Protein 7P0H (pdb70)

InterPro domains:
  IPR000836 Phosphoribosyltransferase domain [cd06223] (155-186)
  IPR029057 Phosphoribosyltransferase-like [G3DSA:3.40.50.2020] (60-191)
  IPR029057 Phosphoribosyltransferase-like [SSF53271] (153-187)

Nearest PDB structures (foldseek):
  7p0h-assembly2_B  TM=1.000E+00  e=5.599E-59  synthetic construct
  7q1f-assembly2_T  TM=9.141E-01  e=4.609E-20  synthetic construct
  4xl5-assembly1_C  TM=8.779E-01  e=4.689E-18  synthetic construct
  3ltj-assembly1_A  TM=9.266E-01  e=3.821E-16  synthetic construct
  4zv6-assembly1_A  TM=6.129E-01  e=1.702E-17  synthetic construct

Radius of gyration: 43.61 Å; Cα contacts (8 Å, |Δi|>4): 3146; chains: 4; bounding box: 91×97×123 Å

Solvent-accessible surface area: 70831 Å² total

Sequence (1636 aa):
EKVEYIKNLQDDSLTVRINAANALGKIGDERAVEPLIKALKDEDALVRLSAAWALGKIGDERAVEPLIKALKDEDSDVRYRAATALGQIGDERAVEPLIKALKDEDERVRQSAAGALGQIGDERAVEPLIKALKDEDWRVRQEAAFALGQIGDERAVEPLIKALKDEDSAVRWAAALALGKIGGERVRAAEKLAETGTGFARKVAVNYLETHGGSAGSPMRCLTCLKLSFKPLCPNCLNDLPLSLKVRVLEGVSVYSFYAYSEIEELIKSKYALIGSRILPLLSQKAGAEFVKILQEQGLNIPLYGIAIDDKIKSFYSHSAALLKGFCQGNLKPTYGRLRANNAVSYAGKSLEFRANNPRNFTFKGDESLDYFLLDDIITTGTTLKEALKYLKTLNIKVHFAIALCSADEKVEYIKNLQDDSLTVRINAANALGKIGDERAVEPLIKALKDEDALVRLSAAWALGKIGDERAVEPLIKALKDEDSDVRYRAATALGQIGDERAVEPLIKALKDEDERVRQSAAGALGQIGDERAVEPLIKALKDEDWRVRQEAAFALGQIGDERAVEPLIKALKDEDSAVRWAAALALGKIGGERVRAAEKLAETGTGFARKVAVNYLETHGGSAGSPMRCLTCLKLSFKPLCPNCLNDLPLSLKVRVLEGVSVYSFYAYSEIEELIKSKYALIGSRILPLLSQKAGAEFVKILQEQGLNIPLYGIAIDDKIKSFYSHSAALLKGFCQGNLKPTYGRLRANNAVSYAGKSLEFRANNPRNFTFKGDESLDYFLLDDIITTGTTLKEALKYLKTLNIKVHFAIALCSADEKVEYIKNLQDDSLTVRINAANALGKIGDERAVEPLIKALKDEDALVRLSAAWALGKIGDERAVEPLIKALKDEDSDVRYRAATALGQIGDERAVEPLIKALKDEDERVRQSAAGALGQIGDERAVEPLIKALKDEDWRVRQEAAFALGQIGDERAVEPLIKALKDEDSAVRWAAALALGKIGGERVRAAEKLAETGTGFARKVAVNYLETHGGSAGSPMRCLTCLKLSFKPLCPNCLNDLPLSLKVRVLEGVSVYSFYAYSEIEELIKSKYALIGSRILPLLSQKAGAEFVKILQEQGLNIPLYGIAIDDKIKSFYSHSAALLKGFCQGNLKPTYGRLRANNAVSYAGKSLEFRANNPRNFTFKGDESLDYFLLDDIITTGTTLKEALKYLKTLNIKVHFAIALCSADEKVEYIKNLQDDSLTVRINAANALGKIGDERAVEPLIKALKDEDALVRLSAAWALGKIGDERAVEPLIKALKDEDSDVRYRAATALGQIGDERAVEPLIKALKDEDERVRQSAAGALGQIGDERAVEPLIKALKDEDWRVRQEAAFALGQIGDERAVEPLIKALKDEDSAVRWAAALALGKIGGERVRAAEKLAETGTGFARKVAVNYLETHGGSAGSPMRCLTCLKLSFKPLCPNCLNDLPLSLKVRVLEGVSVYSFYAYSEIEELIKSKYALIGSRILPLLSQKAGAEFVKILQEQGLNIPLYGIAIDDKIKSFYSHSAALLKGFCQGNLKPTYGRLRANNAVSYAGKSLEFRANNPRNFTFKGDESLDYFLLDDIITTGTTLKEALKYLKTLNIKVHFAIALCSAD

Organism: Helicobacter pylori (strain ATCC 700392 / 26695) (NCBI:txid85962)

Foldseek 3Di:
DVLVLLVQCPDPDPVSNLVSLQVCLVVPDPVSQVSLLVQCPDPDVSSNLSSLQSLLSNLDPVSLVSLLVQCPDPDPSSVLSSLLSLLSNLDPVCQVSLLVQCPDPDPSSNLSSLLSLLSNLDPVCQVSLLVQCPDPDLSSVLSSLLSLLSNLDCVCQVSLLVQCPPPDPSNVLSSLNSLLSNDDDSNLVNVCCCVPNDDNSNVSNVQSCQQPNPDDPDQCAACPRRGRDVQVHDPVRLVPQQFDWDWDAFPNFIEIETHACVRCVVLLVCCQPPSSVRVLLSLLLVVLVVVVVVCVVVVVQAQEEEDEEFDDPSHPDRSRQSNQVSNDDRSYHYDPDFKYFPDDDDCVPHDPVVLLVDARHMDGDDDQPGAYEYEAAEDAPCSNVSRVVVVNVVVVHHYNHYYHHYYHD/DVLVLLVQCPDPDPVSNLVSLQVCLVVPDPVSQVSLLVQCPDPDVSSNLSSLQSLLSNLDPVSLVSLLVQCPDPDPSSVLSSLLSLLSNLDPVCQVSLLVQCPDPDPSSNLSSLLSLLSNLDPVCQVSLLVQCPDPDLSSVLSSLLSLLSNLDCVCQVSLLVQCPPPDPSNVLSSLNSLLSNDDDSNLVNVCCCVPNDDNSNVSNVQSCQQPNPDDPDQQAACPRRGRDVQVHDPVRLVPQQFDWDWDAFPNFIEIETHACVRCVVLLVCCQPPSSVRVLLSLLLVVLVVVVVVCVVVVVQAQEEEDEEFDDPSHPDRSRQSNQVSNDDRSYHYDPDQKYFPDDDDCVPHDPVVLLVDAGHMDGDDDQPGAYEYEAAEDAPCSNVNRVVVVNVVVVHHYNHYYHHYYHD/DVLVLLVQCPDPDPVSNLVSLQVCLVVPDPVSQVSLLVQCPDPDVSSNLSSLQSLLSNLDPVCLVSLLVQCPDPDPSSVLSSLLSLLSNLDPVCQVSLLVQCPDPDPSSNLSSLLSLLSNLDPVCQVSLLVQCPDPDLSSVLSSLLSLLSNLDCVCQVSLLVQCPPPDPSNVLSSLNSLLSNDDDSNLVNVCCCVPNDDNSNVSNVQSCQQPNPDDPDQQAACPRRGRDVQVHDPVRLVPQQFDWDWDAFPNFIEIETHACVRCVVLLVCCQPPSSVRVLLSLLLVVLVVVVVVCVVVVVQAQEEEDEEFDDPSHPDRSRQSNQVSNDDRSYYYDPDQKYFPDDDDCVPHDPVVLLVDAGHMDGDDDQPGAYEYEAAEDAPCSNVSVVCVVNVVVVHHHNHYYHHYYHD/DVLVLLVQCPDPDPVSNLVSLQVCLVVPDPVSQVSLLVQCPDPDVSSNLSSLQSLLSNLDPVCLVSLLVQCPDPDPSSVLSSLLSLLSNLDPVCQVSLLVQCPDPDPSSNLSSLLSLLSNLDPVCQVSLLVQCPDPDLSSVLSSLLSLLSNLDCVCQVSLLVQCPPPDPSNVLSSLNSLLSNDDDSNLVNVCCCVPNDDNSNVSNVQSCQQPNPDDPDQQAACPRRGRDVQVHDPVRLVPQQFDWDWDAFPNFIEIETHACVRCVVLLVCCQPPSSVRVLLSLLLVVLVVVVVVCVVVVVQAQEEEDEEFDDPSHPDRSRQSNQVSNDDRSYYYDPDFKYFPDDDDCVPHDPVVLLVDARHMDGDDDQPGAYEYEAAEDAPCSNVSRVVVVNVVVVHHYNHYYHHYYHD

Structure (mmCIF, N/CA/C/O backbone):
data_7P0H
#
_entry.id   7P0H
#
_cell.length_a   57.880
_cell.length_b   87.980
_cell.length_c   122.790
_cell.angle_alpha   80.230
_cell.angle_beta   76.440
_cell.angle_gamma   76.390
#
_symmetry.space_group_name_H-M   'P 1'
#
loop_
_entity.id
_entity.type
_entity.pdbx_description
1 polymer 'Helicobacter pylori ComF fused to an artificial alphaREP crystallization helper (named B2)'
2 non-polymer 'ZINC ION'
3 non-polymer 1-O-pyrophosphono-5-O-phosphono-alpha-D-ribofuranose
4 non-polymer 'MAGNESIUM ION'
5 non-polymer GLYCEROL
6 water water
#
loop_
_atom_site.group_PDB
_atom_site.id
_atom_site.type_symbol
_atom_site.label_atom_id
_atom_site.label_alt_id
_atom_site.label_comp_id
_atom_site.label_asym_id
_atom_site.label_entity_id
_atom_site.label_seq_id
_atom_site.pdbx_PDB_ins_code
_atom_site.Cartn_x
_atom_site.Cartn_y
_atom_site.Cartn_z
_atom_site.occupancy
_atom_site.B_iso_or_equiv
_atom_site.auth_seq_id
_atom_site.auth_comp_id
_atom_site.auth_asym_id
_atom_site.auth_atom_id
_atom_site.pdbx_PDB_model_num
ATOM 1 N N . GLU A 1 16 ? -25.461 56.380 -43.712 1.00 85.17 16 GLU A N 1
ATOM 2 C CA . GLU A 1 16 ? -24.654 55.278 -43.174 1.00 85.61 16 GLU A CA 1
ATOM 3 C C . GLU A 1 16 ? -25.505 54.054 -42.769 1.00 85.72 16 GLU A C 1
ATOM 4 O O . GLU A 1 16 ? -26.708 54.190 -42.510 1.00 86.02 16 GLU A O 1
ATOM 10 N N . LYS A 1 17 ? -24.875 52.856 -42.740 1.00 85.06 17 LYS A N 1
ATOM 11 C CA . LYS A 1 17 ? -25.546 51.588 -42.455 1.00 84.56 17 LYS A CA 1
ATOM 12 C C . LYS A 1 17 ? -25.233 51.027 -41.072 1.00 83.61 17 LYS A C 1
ATOM 13 O O . LYS A 1 17 ? -25.358 49.819 -40.880 1.00 83.81 17 LYS A O 1
ATOM 19 N N . VAL A 1 18 ? -24.864 51.884 -40.106 1.00 82.43 18 VAL A N 1
ATOM 20 C CA . VAL A 1 18 ? -24.537 51.476 -38.734 1.00 81.77 18 VAL A CA 1
ATOM 21 C C . VAL A 1 18 ? -25.584 50.534 -38.111 1.00 80.79 18 VAL A C 1
ATOM 22 O O . VAL A 1 18 ? -25.227 49.479 -37.592 1.00 80.65 18 VAL A O 1
ATOM 26 N N . GLU A 1 19 ? -26.874 50.892 -38.206 1.00 80.07 19 GLU A N 1
ATOM 27 C CA . GLU A 1 19 ? -27.956 50.075 -37.644 1.00 79.68 19 GLU A CA 1
ATOM 28 C C . GLU A 1 19 ? -28.163 48.742 -38.361 1.00 79.42 19 GLU A C 1
ATOM 29 O O . GLU A 1 19 ? -28.663 47.796 -37.757 1.00 79.32 19 GLU A O 1
ATOM 43 N N . TYR A 1 21 ? -25.564 46.920 -39.662 1.00 78.40 21 TYR A N 1
ATOM 44 C CA . TYR A 1 21 ? -24.472 46.110 -39.138 1.00 78.02 21 TYR A CA 1
ATOM 45 C C . TYR A 1 21 ? -24.740 45.669 -37.710 1.00 78.27 21 TYR A C 1
ATOM 46 O O . TYR A 1 21 ? -24.367 44.560 -37.350 1.00 78.14 21 TYR A O 1
ATOM 55 N N . ILE A 1 22 ? -25.426 46.504 -36.909 1.00 78.68 22 ILE A N 1
ATOM 56 C CA . ILE A 1 22 ? -25.801 46.165 -35.532 1.00 79.69 22 ILE A CA 1
ATOM 57 C C . ILE A 1 22 ? -26.726 44.926 -35.518 1.00 81.19 22 ILE A C 1
ATOM 58 O O . ILE A 1 22 ? -26.578 44.059 -34.659 1.00 81.20 22 ILE A O 1
ATOM 63 N N . LYS A 1 23 ? -27.630 44.818 -36.508 1.00 82.38 23 LYS A N 1
ATOM 64 C CA . LYS A 1 23 ? -28.530 43.674 -36.647 1.00 83.95 23 LYS A CA 1
ATOM 65 C C . LYS A 1 23 ? -27.764 42.439 -37.142 1.00 85.42 23 LYS A C 1
ATOM 66 O O . LYS A 1 23 ? -28.012 41.333 -36.666 1.00 85.48 23 LYS A O 1
ATOM 72 N N . ASN A 1 24 ? -26.814 42.636 -38.075 1.00 86.40 24 ASN A N 1
ATOM 73 C CA . ASN A 1 24 ? -25.972 41.566 -38.621 1.00 87.88 24 ASN A CA 1
ATOM 74 C C . ASN A 1 24 ? -25.077 40.892 -37.569 1.00 89.36 24 ASN A C 1
ATOM 75 O O . ASN A 1 24 ? -24.536 39.822 -37.838 1.00 89.55 24 ASN A O 1
ATOM 80 N N . LEU A 1 25 ? -24.905 41.514 -36.388 1.00 90.29 25 LEU A N 1
ATOM 81 C CA . LEU A 1 25 ? -24.111 40.937 -35.303 1.00 91.77 25 LEU A CA 1
ATOM 82 C C . LEU A 1 25 ? -24.790 39.693 -34.701 1.00 93.72 25 LEU A C 1
ATOM 83 O O . LEU A 1 25 ? -24.104 38.830 -34.156 1.00 93.89 25 LEU A O 1
ATOM 88 N N . GLN A 1 26 ? -26.132 39.604 -34.793 1.00 95.03 26 GLN A N 1
ATOM 89 C CA . GLN A 1 26 ? -26.888 38.456 -34.286 1.00 96.68 26 GLN A CA 1
ATOM 90 C C . GLN A 1 26 ? -27.302 37.476 -35.402 1.00 97.96 26 GLN A C 1
ATOM 91 O O . GLN A 1 26 ? -28.219 36.677 -35.202 1.00 98.16 26 GLN A O 1
ATOM 97 N N . ASP A 1 27 ? -26.631 37.525 -36.564 1.00 98.64 27 ASP A N 1
ATOM 98 C CA . ASP A 1 27 ? -26.950 36.630 -37.671 1.00 99.79 27 ASP A CA 1
ATOM 99 C C . ASP A 1 27 ? -26.429 35.203 -37.420 1.00 100.52 27 ASP A C 1
ATOM 100 O O . ASP A 1 27 ? -25.559 34.991 -36.575 1.00 100.86 27 ASP A O 1
ATOM 105 N N . ASP A 1 28 ? -26.976 34.221 -38.138 1.00 100.53 28 ASP A N 1
ATOM 106 C CA . ASP A 1 28 ? -26.556 32.827 -37.990 1.00 100.93 28 ASP A CA 1
ATOM 107 C C . ASP A 1 28 ? -25.230 32.555 -38.726 1.00 100.53 28 ASP A C 1
ATOM 108 O O . ASP A 1 28 ? -24.465 31.684 -38.310 1.00 100.61 28 ASP A O 1
ATOM 113 N N . SER A 1 29 ? -24.966 33.295 -39.819 1.00 99.87 29 SER A N 1
ATOM 114 C CA . SER A 1 29 ? -23.754 33.137 -40.615 1.00 99.62 29 SER A CA 1
ATOM 115 C C . SER A 1 29 ? -22.558 33.735 -39.890 1.00 99.15 29 SER A C 1
ATOM 116 O O . SER A 1 29 ? -22.627 34.865 -39.412 1.00 99.44 29 SER A O 1
ATOM 119 N N . LEU A 1 30 ? -21.468 32.969 -39.790 1.00 98.16 30 LEU A N 1
ATOM 120 C CA . LEU A 1 30 ? -20.257 33.414 -39.114 1.00 97.50 30 LEU A CA 1
ATOM 121 C C . LEU A 1 30 ? -19.594 34.550 -39.881 1.00 96.38 30 LEU A C 1
ATOM 122 O O . LEU A 1 30 ? -19.194 35.538 -39.272 1.00 96.61 30 LEU A O 1
ATOM 127 N N . THR A 1 31 ? -19.485 34.422 -41.215 1.00 95.07 31 THR A N 1
ATOM 128 C CA . THR A 1 31 ? -18.844 35.442 -42.046 1.00 94.27 31 THR A CA 1
ATOM 129 C C . THR A 1 31 ? -19.613 36.781 -42.016 1.00 93.23 31 THR A C 1
ATOM 130 O O . THR A 1 31 ? -18.999 37.836 -42.167 1.00 93.21 31 THR A O 1
ATOM 134 N N . VAL A 1 32 ? -20.934 36.745 -41.768 1.00 92.19 32 VAL A N 1
ATOM 135 C CA . VAL A 1 32 ? -21.737 37.964 -41.676 1.00 91.46 32 VAL A CA 1
ATOM 136 C C . VAL A 1 32 ? -21.521 38.647 -40.320 1.00 90.17 32 VAL A C 1
ATOM 137 O O . VAL A 1 32 ? -21.424 39.872 -40.264 1.00 90.27 32 VAL A O 1
ATOM 141 N N . ARG A 1 33 ? -21.404 37.856 -39.239 1.00 88.78 33 ARG A N 1
ATOM 142 C CA . ARG A 1 33 ? -21.164 38.375 -37.892 1.00 87.98 33 ARG A CA 1
ATOM 143 C C . ARG A 1 33 ? -19.798 39.060 -37.789 1.00 87.00 33 ARG A C 1
ATOM 144 O O . ARG A 1 33 ? -19.681 40.100 -37.140 1.00 87.24 33 ARG A O 1
ATOM 152 N N . ILE A 1 34 ? -18.766 38.465 -38.421 1.00 85.59 34 ILE A N 1
ATOM 153 C CA . ILE A 1 34 ? -17.396 38.979 -38.437 1.00 84.42 34 ILE A CA 1
ATOM 154 C C . ILE A 1 34 ? -17.306 40.288 -39.226 1.00 83.63 34 ILE A C 1
ATOM 155 O O . ILE A 1 34 ? -16.757 41.264 -38.725 1.00 84.00 34 ILE A O 1
ATOM 160 N N . ASN A 1 35 ? -17.873 40.325 -40.434 1.00 82.48 35 ASN A N 1
ATOM 161 C CA . ASN A 1 35 ? -17.861 41.531 -41.260 1.00 81.90 35 ASN A CA 1
ATOM 162 C C . ASN A 1 35 ? -18.606 42.694 -40.602 1.00 80.57 35 ASN A C 1
ATOM 163 O O . ASN A 1 35 ? -18.229 43.846 -40.798 1.00 80.44 35 ASN A O 1
ATOM 168 N N . ALA A 1 36 ? -19.650 42.393 -39.816 1.00 79.32 36 ALA A N 1
ATOM 169 C CA . ALA A 1 36 ? -20.433 43.402 -39.114 1.00 78.28 36 ALA A CA 1
ATOM 170 C C . ALA A 1 36 ? -19.615 44.036 -37.996 1.00 77.16 36 ALA A C 1
ATOM 171 O O . ALA A 1 36 ? -19.713 45.239 -37.774 1.00 77.08 36 ALA A O 1
ATOM 173 N N . ALA A 1 37 ? -18.806 43.233 -37.292 1.00 76.15 37 ALA A N 1
ATOM 174 C CA . ALA A 1 37 ? -17.955 43.724 -36.209 1.00 75.39 37 ALA A CA 1
ATOM 175 C C . ALA A 1 37 ? -16.816 44.568 -36.771 1.00 74.59 37 ALA A C 1
ATOM 176 O O . ALA A 1 37 ? -16.492 45.602 -36.202 1.00 74.67 37 ALA A O 1
ATOM 178 N N . ASN A 1 38 ? -16.229 44.145 -37.902 1.00 73.79 38 ASN A N 1
ATOM 179 C CA . ASN A 1 38 ? -15.147 44.884 -38.553 1.00 73.51 38 ASN A CA 1
ATOM 180 C C . ASN A 1 38 ? -15.654 46.188 -39.145 1.00 72.40 38 ASN A C 1
ATOM 181 O O . ASN A 1 38 ? -14.955 47.192 -39.083 1.00 72.08 38 ASN A O 1
ATOM 186 N N . ALA A 1 39 ? -16.871 46.183 -39.710 1.00 71.82 39 ALA A N 1
ATOM 187 C CA . ALA A 1 39 ? -17.452 47.394 -40.280 1.00 71.66 39 ALA A CA 1
ATOM 188 C C . ALA A 1 39 ? -17.727 48.393 -39.166 1.00 71.71 39 ALA A C 1
ATOM 189 O O . ALA A 1 39 ? -17.370 49.556 -39.303 1.00 72.19 39 ALA A O 1
ATOM 191 N N . LEU A 1 40 ? -18.276 47.928 -38.029 1.00 71.08 40 LEU A N 1
ATOM 192 C CA . LEU A 1 40 ? -18.536 48.796 -36.880 1.00 71.01 40 LEU A CA 1
ATOM 193 C C . LEU A 1 40 ? -17.255 49.316 -36.181 1.00 71.44 40 LEU A C 1
ATOM 194 O O . LEU A 1 40 ? -17.342 50.164 -35.302 1.00 72.02 40 LEU A O 1
ATOM 199 N N . GLY A 1 41 ? -16.092 48.811 -36.568 1.00 71.00 41 GLY A N 1
ATOM 200 C CA . GLY A 1 41 ? -14.818 49.301 -36.071 1.00 71.22 41 GLY A CA 1
ATOM 201 C C . GLY A 1 41 ? -14.353 50.504 -36.873 1.00 71.45 41 GLY A C 1
ATOM 202 O O . GLY A 1 41 ? -13.691 51.390 -36.334 1.00 71.67 41 GLY A O 1
ATOM 203 N N . LYS A 1 42 ? -14.714 50.565 -38.169 1.00 71.29 42 LYS A N 1
ATOM 204 C CA . LYS A 1 42 ? -14.369 51.683 -39.035 1.00 71.87 42 LYS A CA 1
ATOM 205 C C . LYS A 1 42 ? -15.415 52.808 -38.924 1.00 72.59 42 LYS A C 1
ATOM 206 O O . LYS A 1 42 ? -15.056 53.960 -38.692 1.00 72.83 42 LYS A O 1
ATOM 212 N N . ILE A 1 43 ? -16.708 52.476 -39.082 1.00 72.81 43 ILE A N 1
ATOM 213 C CA . ILE A 1 43 ? -17.802 53.450 -39.009 1.00 73.45 43 ILE A CA 1
ATOM 214 C C . ILE A 1 43 ? -18.464 53.455 -37.624 1.00 74.59 43 ILE A C 1
ATOM 215 O O . ILE A 1 43 ? -19.670 53.683 -37.507 1.00 74.73 43 ILE A O 1
ATOM 220 N N . GLY A 1 44 ? -17.641 53.255 -36.595 1.00 75.12 44 GLY A N 1
ATOM 221 C CA . GLY A 1 44 ? -18.024 53.147 -35.194 1.00 75.64 44 GLY A CA 1
ATOM 222 C C . GLY A 1 44 ? -18.826 54.257 -34.561 1.00 75.93 44 GLY A C 1
ATOM 223 O O . GLY A 1 44 ? -18.366 55.393 -34.441 1.00 76.36 44 GLY A O 1
ATOM 224 N N . ASP A 1 45 ? -20.007 53.899 -34.084 1.00 75.46 45 ASP A N 1
ATOM 225 C CA . ASP A 1 45 ? -20.905 54.806 -33.392 1.00 75.67 45 ASP A CA 1
ATOM 226 C C . ASP A 1 45 ? -21.116 54.283 -31.966 1.00 75.49 45 ASP A C 1
ATOM 227 O O . ASP A 1 45 ? -20.993 53.081 -31.732 1.00 75.37 45 ASP A O 1
ATOM 232 N N . GLU A 1 46 ? -21.481 55.164 -31.020 1.00 75.37 46 GLU A N 1
ATOM 233 C CA . GLU A 1 46 ? -21.784 54.738 -29.642 1.00 75.60 46 GLU A CA 1
ATOM 234 C C . GLU A 1 46 ? -22.977 53.757 -29.574 1.00 75.53 46 GLU A C 1
ATOM 235 O O . GLU A 1 46 ? -23.112 53.015 -28.597 1.00 75.96 46 GLU A O 1
ATOM 241 N N . ARG A 1 47 ? -23.826 53.744 -30.620 1.00 74.90 47 ARG A N 1
ATOM 242 C CA . ARG A 1 47 ? -24.963 52.834 -30.749 1.00 74.84 47 ARG A CA 1
ATOM 243 C C . ARG A 1 47 ? -24.502 51.379 -30.900 1.00 74.08 47 ARG A C 1
ATOM 244 O O . ARG A 1 47 ? -25.256 50.471 -30.556 1.00 74.16 47 ARG A O 1
ATOM 252 N N . ALA A 1 48 ? -23.284 51.162 -31.445 1.00 73.08 48 ALA A N 1
ATOM 253 C CA . ALA A 1 48 ? -22.706 49.841 -31.652 1.00 72.45 48 ALA A CA 1
ATOM 254 C C . ALA A 1 48 ? -21.963 49.300 -30.426 1.00 71.89 48 ALA A C 1
ATOM 255 O O . ALA A 1 48 ? -21.631 48.121 -30.414 1.00 72.16 48 ALA A O 1
ATOM 257 N N . VAL A 1 49 ? -21.714 50.127 -29.397 1.00 71.10 49 VAL A N 1
ATOM 258 C CA . VAL A 1 49 ? -20.997 49.697 -28.196 1.00 70.90 49 VAL A CA 1
ATOM 259 C C . VAL A 1 49 ? -21.703 48.545 -27.456 1.00 70.75 49 VAL A C 1
ATOM 260 O O . VAL A 1 49 ? -21.087 47.491 -27.291 1.00 70.75 49 VAL A O 1
ATOM 264 N N . GLU A 1 50 ? -22.981 48.717 -27.043 1.00 70.44 50 GLU A N 1
ATOM 265 C CA . GLU A 1 50 ? -23.706 47.643 -26.347 1.00 70.71 50 GLU A CA 1
ATOM 266 C C . GLU A 1 50 ? -23.828 46.348 -27.179 1.00 70.61 50 GLU A C 1
ATOM 267 O O . GLU A 1 50 ? -23.457 45.296 -26.658 1.00 71.02 50 GLU A O 1
ATOM 273 N N . PRO A 1 51 ? -24.233 46.383 -28.469 1.00 69.93 51 PRO A N 1
ATOM 274 C CA . PRO A 1 51 ? -24.228 45.145 -29.269 1.00 69.64 51 PRO A CA 1
ATOM 275 C C . PRO A 1 51 ? -22.841 44.496 -29.373 1.00 69.51 51 PRO A C 1
ATOM 276 O O . PRO A 1 51 ? -22.755 43.268 -29.384 1.00 69.92 51 PRO A O 1
ATOM 280 N N . LEU A 1 52 ? -21.757 45.302 -29.452 1.00 68.59 52 LEU A N 1
ATOM 281 C CA . LEU A 1 52 ? -20.400 44.748 -29.541 1.00 68.33 52 LEU A CA 1
ATOM 282 C C . LEU A 1 52 ? -19.932 44.133 -28.220 1.00 68.87 52 LEU A C 1
ATOM 283 O O . LEU A 1 52 ? -19.147 43.185 -28.239 1.00 69.07 52 LEU A O 1
ATOM 288 N N . ILE A 1 53 ? -20.440 44.636 -27.079 1.00 68.98 53 ILE A N 1
ATOM 289 C CA . ILE A 1 53 ? -20.140 44.079 -25.756 1.00 69.50 53 ILE A CA 1
ATOM 290 C C . ILE A 1 53 ? -20.720 42.653 -25.653 1.00 70.72 53 ILE A C 1
ATOM 291 O O . ILE A 1 53 ? -20.085 41.765 -25.085 1.00 70.77 53 ILE A O 1
ATOM 296 N N . LYS A 1 54 ? -21.905 42.426 -26.251 1.00 71.68 54 LYS A N 1
ATOM 297 C CA . LYS A 1 54 ? -22.548 41.117 -26.299 1.00 72.91 54 LYS A CA 1
ATOM 298 C C . LYS A 1 54 ? -21.748 40.184 -27.219 1.00 74.04 54 LYS A C 1
ATOM 299 O O . LYS A 1 54 ? -21.518 39.024 -26.871 1.00 74.22 54 LYS A O 1
ATOM 305 N N . ALA A 1 55 ? -21.275 40.712 -28.366 1.00 74.68 55 ALA A N 1
ATOM 306 C CA . ALA A 1 55 ? -20.453 39.984 -29.340 1.00 75.77 55 ALA A CA 1
ATOM 307 C C . ALA A 1 55 ? -19.110 39.496 -28.760 1.00 77.11 55 ALA A C 1
ATOM 308 O O . ALA A 1 55 ? -18.487 38.608 -29.341 1.00 77.26 55 ALA A O 1
ATOM 310 N N . LEU A 1 56 ? -18.673 40.060 -27.617 1.00 77.89 56 LEU A N 1
ATOM 311 C CA . LEU A 1 56 ? -17.470 39.604 -26.911 1.00 79.41 56 LEU A CA 1
ATOM 312 C C . LEU A 1 56 ? -17.685 38.218 -26.259 1.00 81.17 56 LEU A C 1
ATOM 313 O O . LEU A 1 56 ? -16.708 37.565 -25.889 1.00 81.34 56 LEU A O 1
ATOM 318 N N . LYS A 1 57 ? -18.958 37.808 -26.053 1.00 82.13 57 LYS A N 1
ATOM 319 C CA . LYS A 1 57 ? -19.312 36.526 -25.450 1.00 83.42 57 LYS A CA 1
ATOM 320 C C . LYS A 1 57 ? -19.738 35.500 -26.508 1.00 84.67 57 LYS A C 1
ATOM 321 O O . LYS A 1 57 ? -20.491 34.583 -26.195 1.00 84.96 57 LYS A O 1
ATOM 327 N N . ASP A 1 58 ? -19.264 35.645 -27.749 1.00 85.44 58 ASP A N 1
ATOM 328 C CA . ASP A 1 58 ? -19.617 34.736 -28.832 1.00 86.62 58 ASP A CA 1
ATOM 329 C C . ASP A 1 58 ? -18.918 33.376 -28.701 1.00 87.86 58 ASP A C 1
ATOM 330 O O . ASP A 1 58 ? -17.896 33.257 -28.028 1.00 88.02 58 ASP A O 1
ATOM 335 N N . GLU A 1 59 ? -19.494 32.350 -29.332 1.00 88.61 59 GLU A N 1
ATOM 336 C CA . GLU A 1 59 ? -18.975 30.988 -29.347 1.00 89.73 59 GLU A CA 1
ATOM 337 C C . GLU A 1 59 ? -17.639 30.940 -30.110 1.00 89.85 59 GLU A C 1
ATOM 338 O O . GLU A 1 59 ? -16.698 30.269 -29.678 1.00 90.02 59 GLU A O 1
ATOM 344 N N . ASP A 1 60 ? -17.559 31.670 -31.236 1.00 89.49 60 ASP A N 1
ATOM 345 C CA . ASP A 1 60 ? -16.362 31.701 -32.069 1.00 89.72 60 ASP A CA 1
ATOM 346 C C . ASP A 1 60 ? -15.411 32.807 -31.647 1.00 89.28 60 ASP A C 1
ATOM 347 O O . ASP A 1 60 ? -15.841 33.932 -31.389 1.00 89.68 60 ASP A O 1
ATOM 352 N N . ALA A 1 61 ? -14.109 32.494 -31.609 1.00 88.25 61 ALA A N 1
ATOM 353 C CA . ALA A 1 61 ? -13.067 33.441 -31.226 1.00 87.59 61 ALA A CA 1
ATOM 354 C C . ALA A 1 61 ? -12.838 34.536 -32.268 1.00 86.61 61 ALA A C 1
ATOM 355 O O . ALA A 1 61 ? -12.411 35.628 -31.904 1.00 86.93 61 ALA A O 1
ATOM 357 N N . LEU A 1 62 ? -13.137 34.262 -33.550 1.00 85.15 62 LEU A N 1
ATOM 358 C CA . LEU A 1 62 ? -12.974 35.251 -34.615 1.00 84.20 62 LEU A CA 1
ATOM 359 C C . LEU A 1 62 ? -13.950 36.423 -34.472 1.00 82.97 62 LEU A C 1
ATOM 360 O O . LEU A 1 62 ? -13.625 37.541 -34.869 1.00 82.92 62 LEU A O 1
ATOM 365 N N . VAL A 1 63 ? -15.140 36.164 -33.903 1.00 81.71 63 VAL A N 1
ATOM 366 C CA . VAL A 1 63 ? -16.153 37.187 -33.645 1.00 80.87 63 VAL A CA 1
ATOM 367 C C . VAL A 1 63 ? -15.758 37.960 -32.386 1.00 79.79 63 VAL A C 1
ATOM 368 O O . VAL A 1 63 ? -15.828 39.187 -32.369 1.00 79.84 63 VAL A O 1
ATOM 372 N N . ARG A 1 64 ? -15.316 37.235 -31.342 1.00 78.66 64 ARG A N 1
ATOM 373 C CA . ARG A 1 64 ? -14.862 37.812 -30.079 1.00 77.84 64 ARG A CA 1
ATOM 374 C C . ARG A 1 64 ? -13.705 38.790 -30.283 1.00 76.36 64 ARG A C 1
ATOM 375 O O . ARG A 1 64 ? -13.723 39.864 -29.694 1.00 76.83 64 ARG A O 1
ATOM 383 N N . LEU A 1 65 ? -12.704 38.431 -31.108 1.00 74.55 65 LEU A N 1
ATOM 384 C CA . LEU A 1 65 ? -11.559 39.310 -31.338 1.00 73.29 65 LEU A CA 1
ATOM 385 C C . LEU A 1 65 ? -11.903 40.503 -32.217 1.00 72.40 65 LEU A C 1
ATOM 386 O O . LEU A 1 65 ? -11.311 41.564 -32.040 1.00 72.80 65 LEU A O 1
ATOM 391 N N . SER A 1 66 ? -12.852 40.346 -33.150 1.00 71.03 66 SER A N 1
ATOM 392 C CA . SER A 1 66 ? -13.264 41.445 -34.013 1.00 70.47 66 SER A CA 1
ATOM 393 C C . SER A 1 66 ? -14.089 42.461 -33.237 1.00 69.44 66 SER A C 1
ATOM 394 O O . SER A 1 66 ? -13.957 43.660 -33.469 1.00 69.32 66 SER A O 1
ATOM 397 N N . ALA A 1 67 ? -14.927 41.984 -32.301 1.00 68.72 67 ALA A N 1
ATOM 398 C CA . ALA A 1 67 ? -15.731 42.849 -31.441 1.00 68.49 67 ALA A CA 1
ATOM 399 C C . ALA A 1 67 ? -14.811 43.626 -30.500 1.00 68.18 67 ALA A C 1
ATOM 400 O O . ALA A 1 67 ? -15.034 44.811 -30.274 1.00 68.42 67 ALA A O 1
ATOM 402 N N . ALA A 1 68 ? -13.764 42.968 -29.974 1.00 67.48 68 ALA A N 1
ATOM 403 C CA . ALA A 1 68 ? -12.786 43.593 -29.097 1.00 67.29 68 ALA A CA 1
ATOM 404 C C . ALA A 1 68 ? -12.004 44.672 -29.849 1.00 66.83 68 ALA A C 1
ATOM 405 O O . ALA A 1 68 ? -11.801 45.759 -29.316 1.00 67.00 68 ALA A O 1
ATOM 407 N N . TRP A 1 69 ? -11.602 44.387 -31.093 1.00 66.12 69 TRP A N 1
ATOM 408 C CA . TRP A 1 69 ? -10.884 45.335 -31.936 1.00 66.01 69 TRP A CA 1
ATOM 409 C C . TRP A 1 69 ? -11.733 46.584 -32.186 1.00 65.63 69 TRP A C 1
ATOM 410 O O . TRP A 1 69 ? -11.232 47.702 -32.074 1.00 65.60 69 TRP A O 1
ATOM 421 N N . ALA A 1 70 ? -13.017 46.382 -32.527 1.00 65.19 70 ALA A N 1
ATOM 422 C CA . ALA A 1 70 ? -13.957 47.451 -32.838 1.00 65.03 70 ALA A CA 1
ATOM 423 C C . ALA A 1 70 ? -14.263 48.328 -31.641 1.00 64.89 70 ALA A C 1
ATOM 424 O O . ALA A 1 70 ? -14.430 49.530 -31.802 1.00 65.12 70 ALA A O 1
ATOM 426 N N . LEU A 1 71 ? -14.319 47.740 -30.439 1.00 64.59 71 LEU A N 1
ATOM 427 C CA . LEU A 1 71 ? -14.590 48.484 -29.207 1.00 64.67 71 LEU A CA 1
ATOM 428 C C . LEU A 1 71 ? -13.474 49.477 -28.859 1.00 64.55 71 LEU A C 1
ATOM 429 O O . LEU A 1 71 ? -13.753 50.552 -28.327 1.00 65.04 71 LEU A O 1
ATOM 434 N N . GLY A 1 72 ? -12.233 49.117 -29.161 1.00 63.69 72 GLY A N 1
ATOM 435 C CA . GLY A 1 72 ? -11.099 50.001 -28.933 1.00 63.42 72 GLY A CA 1
ATOM 436 C C . GLY A 1 72 ? -11.072 51.141 -29.928 1.00 62.95 72 GLY A C 1
ATOM 437 O O . GLY A 1 72 ? -10.718 52.267 -29.577 1.00 62.96 72 GLY A O 1
ATOM 438 N N . LYS A 1 73 ? -11.468 50.851 -31.176 1.00 62.59 73 LYS A N 1
ATOM 439 C CA . LYS A 1 73 ? -11.563 51.810 -32.269 1.00 62.72 73 LYS A CA 1
ATOM 440 C C . LYS A 1 73 ? -12.646 52.865 -31.986 1.00 62.73 73 LYS A C 1
ATOM 441 O O . LYS A 1 73 ? -12.484 54.028 -32.364 1.00 62.58 73 LYS A O 1
ATOM 447 N N . ILE A 1 74 ? -13.743 52.466 -31.310 1.00 62.69 74 ILE A N 1
ATOM 448 C CA . ILE A 1 74 ? -14.822 53.383 -30.925 1.00 63.10 74 ILE A CA 1
ATOM 449 C C . ILE A 1 74 ? -14.380 54.244 -29.730 1.00 63.75 74 ILE A C 1
ATOM 450 O O . ILE A 1 74 ? -14.589 55.450 -29.726 1.00 63.67 74 ILE A O 1
ATOM 455 N N . GLY A 1 75 ? -13.706 53.625 -28.769 1.00 64.41 75 GLY A N 1
ATOM 456 C CA . GLY A 1 75 ? -13.133 54.311 -27.619 1.00 65.46 75 GLY A CA 1
ATOM 457 C C . GLY A 1 75 ? -14.086 54.697 -26.509 1.00 66.56 75 GLY A C 1
ATOM 458 O O . GLY A 1 75 ? -13.771 55.588 -25.716 1.00 66.60 75 GLY A O 1
ATOM 459 N N . ASP A 1 76 ? -15.237 54.018 -26.413 1.00 67.34 76 ASP A N 1
ATOM 460 C CA . ASP A 1 76 ? -16.213 54.328 -25.373 1.00 68.73 76 ASP A CA 1
ATOM 461 C C . ASP A 1 76 ? -15.866 53.633 -24.061 1.00 69.88 76 ASP A C 1
ATOM 462 O O . ASP A 1 76 ? -15.559 52.440 -24.054 1.00 69.74 76 ASP A O 1
ATOM 467 N N . GLU A 1 77 ? -15.957 54.384 -22.945 1.00 70.80 77 GLU A N 1
ATOM 468 C CA . GLU A 1 77 ? -15.656 53.930 -21.586 1.00 72.03 77 GLU A CA 1
ATOM 469 C C . GLU A 1 77 ? -16.540 52.738 -21.123 1.00 72.58 77 GLU A C 1
ATOM 470 O O . GLU A 1 77 ? -16.153 52.027 -20.193 1.00 73.39 77 GLU A O 1
ATOM 476 N N . ARG A 1 78 ? -17.696 52.510 -21.767 1.00 72.02 78 ARG A N 1
ATOM 477 C CA . ARG A 1 78 ? -18.589 51.417 -21.389 1.00 72.13 78 ARG A CA 1
ATOM 478 C C . ARG A 1 78 ? -17.976 50.029 -21.669 1.00 72.38 78 ARG A C 1
ATOM 479 O O . ARG A 1 78 ? -18.261 49.067 -20.957 1.00 72.42 78 ARG A O 1
ATOM 487 N N . ALA A 1 79 ? -17.110 49.938 -22.685 1.00 72.30 79 ALA A N 1
ATOM 488 C CA . ALA A 1 79 ? -16.464 48.686 -23.061 1.00 72.57 79 ALA A CA 1
ATOM 489 C C . ALA A 1 79 ? -15.284 48.289 -22.160 1.00 72.83 79 ALA A C 1
ATOM 490 O O . ALA A 1 79 ? -14.766 47.185 -22.314 1.00 72.86 79 ALA A O 1
ATOM 492 N N . VAL A 1 80 ? -14.845 49.172 -21.244 1.00 72.76 80 VAL A N 1
ATOM 493 C CA . VAL A 1 80 ? -13.698 48.903 -20.380 1.00 73.30 80 VAL A CA 1
ATOM 494 C C . VAL A 1 80 ? -13.880 47.647 -19.523 1.00 74.34 80 VAL A C 1
ATOM 495 O O . VAL A 1 80 ? -13.010 46.777 -19.551 1.00 74.49 80 VAL A O 1
ATOM 499 N N . GLU A 1 81 ? -15.006 47.529 -18.798 1.00 74.82 81 GLU A N 1
ATOM 500 C CA . GLU A 1 81 ? -15.238 46.357 -17.955 1.00 75.80 81 GLU A CA 1
ATOM 501 C C . GLU A 1 81 ? -15.331 45.033 -18.754 1.00 76.01 81 GLU A C 1
ATOM 502 O O . GLU A 1 81 ? -14.564 44.121 -18.426 1.00 76.19 81 GLU A O 1
ATOM 508 N N . PRO A 1 82 ? -16.141 44.908 -19.841 1.00 75.60 82 PRO A N 1
ATOM 509 C CA . PRO A 1 82 ? -16.125 43.649 -20.610 1.00 75.38 82 PRO A CA 1
ATOM 510 C C . PRO A 1 82 ? -14.778 43.349 -21.292 1.00 75.16 82 PRO A C 1
ATOM 511 O O . PRO A 1 82 ? -14.452 42.178 -21.481 1.00 75.60 82 PRO A O 1
ATOM 515 N N . LEU A 1 83 ? -13.981 44.382 -21.644 1.00 74.29 83 LEU A N 1
ATOM 516 C CA . LEU A 1 83 ? -12.655 44.145 -22.237 1.00 73.74 83 LEU A CA 1
ATOM 517 C C . LEU A 1 83 ? -11.664 43.641 -21.176 1.00 73.80 83 LEU A C 1
ATOM 518 O O . LEU A 1 83 ? -10.760 42.882 -21.510 1.00 73.79 83 LEU A O 1
ATOM 523 N N . ILE A 1 84 ? -11.855 44.031 -19.900 1.00 73.89 84 ILE A N 1
ATOM 524 C CA . ILE A 1 84 ? -11.051 43.566 -18.765 1.00 74.49 84 ILE A CA 1
ATOM 525 C C . ILE A 1 84 ? -11.306 42.053 -18.553 1.00 75.28 84 ILE A C 1
ATOM 526 O O . ILE A 1 84 ? -10.378 41.302 -18.250 1.00 75.44 84 ILE A O 1
ATOM 531 N N . LYS A 1 85 ? -12.555 41.606 -18.748 1.00 75.64 85 LYS A N 1
ATOM 532 C CA . LYS A 1 85 ? -12.906 40.193 -18.655 1.00 76.53 85 LYS A CA 1
ATOM 533 C C . LYS A 1 85 ? -12.320 39.428 -19.860 1.00 76.99 85 LYS A C 1
ATOM 534 O O . LYS A 1 85 ? -11.876 38.293 -19.701 1.00 77.35 85 LYS A O 1
ATOM 540 N N . ALA A 1 86 ? -12.280 40.067 -21.048 1.00 76.85 86 ALA A N 1
ATOM 541 C CA . ALA A 1 86 ? -11.698 39.508 -22.274 1.00 77.37 86 ALA A CA 1
ATOM 542 C C . ALA A 1 86 ? -10.163 39.332 -22.205 1.00 77.77 86 ALA A C 1
ATOM 543 O O . ALA A 1 86 ? -9.580 38.684 -23.075 1.00 77.85 86 ALA A O 1
ATOM 545 N N . LEU A 1 87 ? -9.509 39.905 -21.177 1.00 77.75 87 LEU A N 1
ATOM 546 C CA . LEU A 1 87 ? -8.077 39.709 -20.945 1.00 78.22 87 LEU A CA 1
ATOM 547 C C . LEU A 1 87 ? -7.798 38.288 -20.407 1.00 78.90 87 LEU A C 1
ATOM 548 O O . LEU A 1 87 ? -6.677 37.804 -20.533 1.00 79.15 87 LEU A O 1
ATOM 553 N N . LYS A 1 88 ? -8.808 37.637 -19.788 1.00 79.06 88 LYS A N 1
ATOM 554 C CA . LYS A 1 88 ? -8.718 36.276 -19.258 1.00 79.57 88 LYS A CA 1
ATOM 555 C C . LYS A 1 88 ? -9.319 35.241 -20.243 1.00 80.22 88 LYS A C 1
ATOM 556 O O . LYS A 1 88 ? -9.650 34.131 -19.832 1.00 80.43 88 LYS A O 1
ATOM 562 N N . ASP A 1 89 ? -9.468 35.598 -21.534 1.00 80.41 89 ASP A N 1
ATOM 563 C CA . ASP A 1 89 ? -10.050 34.721 -22.547 1.00 81.13 89 ASP A CA 1
ATOM 564 C C . ASP A 1 89 ? -9.153 33.513 -22.865 1.00 81.46 89 ASP A C 1
ATOM 565 O O . ASP A 1 89 ? -7.942 33.577 -22.664 1.00 81.71 89 ASP A O 1
ATOM 570 N N . GLU A 1 90 ? -9.754 32.400 -23.323 1.00 81.22 90 GLU A N 1
ATOM 571 C CA . GLU A 1 90 ? -9.027 31.173 -23.654 1.00 81.47 90 GLU A CA 1
ATOM 572 C C . GLU A 1 90 ? -8.135 31.320 -24.894 1.00 80.91 90 GLU A C 1
ATOM 573 O O . GLU A 1 90 ? -7.099 30.659 -24.993 1.00 81.18 90 GLU A O 1
ATOM 579 N N . ASP A 1 91 ? -8.528 32.186 -25.830 1.00 79.96 91 ASP A N 1
ATOM 580 C CA . ASP A 1 91 ? -7.782 32.400 -27.059 1.00 79.65 91 ASP A CA 1
ATOM 581 C C . ASP A 1 91 ? -6.798 33.562 -26.908 1.00 79.01 91 ASP A C 1
ATOM 582 O O . ASP A 1 91 ? -7.190 34.635 -26.450 1.00 79.17 91 ASP A O 1
ATOM 587 N N . SER A 1 92 ? -5.522 33.357 -27.304 1.00 78.02 92 SER A N 1
ATOM 588 C CA . SER A 1 92 ? -4.491 34.396 -27.201 1.00 77.55 92 SER A CA 1
ATOM 589 C C . SER A 1 92 ? -4.659 35.549 -28.199 1.00 76.82 92 SER A C 1
ATOM 590 O O . SER A 1 92 ? -4.059 36.605 -28.011 1.00 76.98 92 SER A O 1
ATOM 593 N N . ASP A 1 93 ? -5.460 35.349 -29.255 1.00 75.81 93 ASP A N 1
ATOM 594 C CA . ASP A 1 93 ? -5.759 36.388 -30.235 1.00 75.10 93 ASP A CA 1
ATOM 595 C C . ASP A 1 93 ? -6.797 37.366 -29.667 1.00 73.61 93 ASP A C 1
ATOM 596 O O . ASP A 1 93 ? -6.742 38.552 -29.971 1.00 73.56 93 ASP A O 1
ATOM 601 N N . VAL A 1 94 ? -7.751 36.864 -28.864 1.00 72.44 94 VAL A N 1
ATOM 602 C CA . VAL A 1 94 ? -8.787 37.674 -28.228 1.00 72.00 94 VAL A CA 1
ATOM 603 C C . VAL A 1 94 ? -8.183 38.486 -27.079 1.00 71.73 94 VAL A C 1
ATOM 604 O O . VAL A 1 94 ? -8.552 39.646 -26.900 1.00 72.28 94 VAL A O 1
ATOM 608 N N . ARG A 1 95 ? -7.236 37.888 -26.317 1.00 70.58 95 ARG A N 1
ATOM 609 C CA . ARG A 1 95 ? -6.542 38.558 -25.219 1.00 69.76 95 ARG A CA 1
ATOM 610 C C . ARG A 1 95 ? -5.716 39.740 -25.761 1.00 69.13 95 ARG A C 1
ATOM 611 O O . ARG A 1 95 ? -5.734 40.822 -25.183 1.00 68.83 95 ARG A O 1
ATOM 619 N N . TYR A 1 96 ? -5.016 39.517 -26.886 1.00 68.69 96 TYR A N 1
ATOM 620 C CA . TYR A 1 96 ? -4.180 40.487 -27.590 1.00 68.86 96 TYR A CA 1
ATOM 621 C C . TYR A 1 96 ? -5.000 41.686 -28.046 1.00 68.46 96 TYR A C 1
ATOM 622 O O . TYR A 1 96 ? -4.530 42.816 -27.994 1.00 68.89 96 TYR A O 1
ATOM 631 N N . ARG A 1 97 ? -6.204 41.433 -28.548 1.00 67.59 97 ARG A N 1
ATOM 632 C CA . ARG A 1 97 ? -7.078 42.480 -29.038 1.00 66.98 97 ARG A CA 1
ATOM 633 C C . ARG A 1 97 ? -7.696 43.276 -27.905 1.00 65.98 97 ARG A C 1
ATOM 634 O O . ARG A 1 97 ? -7.873 44.479 -28.044 1.00 66.33 97 ARG A O 1
ATOM 642 N N . ALA A 1 98 ? -8.014 42.612 -26.785 1.00 64.74 98 ALA A N 1
ATOM 643 C CA . ALA A 1 98 ? -8.593 43.248 -25.608 1.00 64.06 98 ALA A CA 1
ATOM 644 C C . ALA A 1 98 ? -7.570 44.152 -24.930 1.00 63.22 98 ALA A C 1
ATOM 645 O O . ALA A 1 98 ? -7.925 45.224 -24.458 1.00 63.34 98 ALA A O 1
ATOM 647 N N . ALA A 1 99 ? -6.304 43.721 -24.880 1.00 62.17 99 ALA A N 1
ATOM 648 C CA . ALA A 1 99 ? -5.228 44.497 -24.286 1.00 61.39 99 ALA A CA 1
ATOM 649 C C . ALA A 1 99 ? -4.948 45.739 -25.119 1.00 61.09 99 ALA A C 1
ATOM 650 O O . ALA A 1 99 ? -4.798 46.815 -24.554 1.00 61.75 99 ALA A O 1
ATOM 652 N N . THR A 1 100 ? -4.916 45.608 -26.454 1.00 60.15 100 THR A N 1
ATOM 653 C CA . THR A 1 100 ? -4.660 46.720 -27.363 1.00 59.81 100 THR A CA 1
ATOM 654 C C . THR A 1 100 ? -5.761 47.763 -27.239 1.00 59.56 100 THR A C 1
ATOM 655 O O . THR A 1 100 ? -5.469 48.950 -27.105 1.00 59.72 100 THR A O 1
ATOM 659 N N . ALA A 1 101 ? -7.024 47.307 -27.245 1.00 59.13 101 ALA A N 1
ATOM 660 C CA . ALA A 1 101 ? -8.212 48.152 -27.156 1.00 58.95 101 ALA A CA 1
ATOM 661 C C . ALA A 1 101 ? -8.284 48.922 -25.850 1.00 58.80 101 ALA A C 1
ATOM 662 O O . ALA A 1 101 ? -8.698 50.076 -25.849 1.00 58.70 101 ALA A O 1
ATOM 664 N N . LEU A 1 102 ? -7.862 48.305 -24.742 1.00 58.63 102 LEU A N 1
ATOM 665 C CA . LEU A 1 102 ? -7.893 48.963 -23.440 1.00 58.94 102 LEU A CA 1
ATOM 666 C C . LEU A 1 102 ? -6.966 50.177 -23.363 1.00 59.31 102 LEU A C 1
ATOM 667 O O . LEU A 1 102 ? -7.297 51.159 -22.693 1.00 59.44 102 LEU A O 1
ATOM 672 N N . GLY A 1 103 ? -5.835 50.109 -24.059 1.00 59.03 103 GLY A N 1
ATOM 673 C CA . GLY A 1 103 ? -4.900 51.222 -24.129 1.00 59.12 103 GLY A CA 1
ATOM 674 C C . GLY A 1 103 ? -5.408 52.315 -25.046 1.00 59.28 103 GLY A C 1
ATOM 675 O O . GLY A 1 103 ? -5.171 53.497 -24.797 1.00 59.43 103 GLY A O 1
ATOM 676 N N . GLN A 1 104 ? -6.128 51.928 -26.107 1.00 59.27 104 GLN A N 1
ATOM 677 C CA . GLN A 1 104 ? -6.736 52.836 -27.071 1.00 59.72 104 GLN A CA 1
ATOM 678 C C . GLN A 1 104 ? -7.841 53.662 -26.419 1.00 60.50 104 GLN A C 1
ATOM 679 O O . GLN A 1 104 ? -7.994 54.838 -26.744 1.00 60.98 104 GLN A O 1
ATOM 685 N N . ILE A 1 105 ? -8.608 53.053 -25.497 1.00 60.67 105 ILE A N 1
ATOM 686 C CA . ILE A 1 105 ? -9.647 53.752 -24.744 1.00 61.11 105 ILE A CA 1
ATOM 687 C C . ILE A 1 105 ? -8.947 54.679 -23.731 1.00 62.44 105 ILE A C 1
ATOM 688 O O . ILE A 1 105 ? -9.239 55.872 -23.695 1.00 63.41 105 ILE A O 1
ATOM 693 N N . GLY A 1 106 ? -7.987 54.147 -22.978 1.00 62.39 106 GLY A N 1
ATOM 694 C CA . GLY A 1 106 ? -7.188 54.938 -22.047 1.00 62.95 106 GLY A CA 1
ATOM 695 C C . GLY A 1 106 ? -7.728 55.093 -20.638 1.00 63.33 106 GLY A C 1
ATOM 696 O O . GLY A 1 106 ? -7.279 55.969 -19.895 1.00 62.99 106 GLY A O 1
ATOM 697 N N . ASP A 1 107 ? -8.672 54.238 -20.250 1.00 64.02 107 ASP A N 1
ATOM 698 C CA . ASP A 1 107 ? -9.259 54.298 -18.921 1.00 65.26 107 ASP A CA 1
ATOM 699 C C . ASP A 1 107 ? -8.313 53.687 -17.900 1.00 66.24 107 ASP A C 1
ATOM 700 O O . ASP A 1 107 ? -7.751 52.614 -18.121 1.00 66.21 107 ASP A O 1
ATOM 705 N N . GLU A 1 108 ? -8.161 54.386 -16.770 1.00 66.74 108 GLU A N 1
ATOM 706 C CA . GLU A 1 108 ? -7.324 54.027 -15.630 1.00 67.53 108 GLU A CA 1
ATOM 707 C C . GLU A 1 108 ? -7.722 52.661 -15.012 1.00 67.54 108 GLU A C 1
ATOM 708 O O . GLU A 1 108 ? -6.878 51.984 -14.430 1.00 67.65 108 GLU A O 1
ATOM 714 N N . ARG A 1 109 ? -8.992 52.238 -15.179 1.00 67.24 109 ARG A N 1
ATOM 715 C CA . ARG A 1 109 ? -9.488 50.973 -14.627 1.00 67.32 109 ARG A CA 1
ATOM 716 C C . ARG A 1 109 ? -8.783 49.741 -15.199 1.00 67.01 109 ARG A C 1
ATOM 717 O O . ARG A 1 109 ? -8.745 48.697 -14.545 1.00 67.21 109 ARG A O 1
ATOM 725 N N . ALA A 1 110 ? -8.231 49.858 -16.413 1.00 66.19 110 ALA A N 1
ATOM 726 C CA . ALA A 1 110 ? -7.530 48.761 -17.057 1.00 65.78 110 ALA A CA 1
ATOM 727 C C . ALA A 1 110 ? -6.097 48.579 -16.564 1.00 65.38 110 ALA A C 1
ATOM 728 O O . ALA A 1 110 ? -5.501 47.560 -16.887 1.00 65.80 110 ALA A O 1
ATOM 730 N N . VAL A 1 111 ? -5.538 49.543 -15.795 1.00 64.39 111 VAL A N 1
ATOM 731 C CA . VAL A 1 111 ? -4.154 49.500 -15.308 1.00 63.71 111 VAL A CA 1
ATOM 732 C C . VAL A 1 111 ? -3.821 48.195 -14.565 1.00 63.71 111 VAL A C 1
ATOM 733 O O . VAL A 1 111 ? -2.910 47.491 -15.006 1.00 64.07 111 VAL A O 1
ATOM 737 N N . GLU A 1 112 ? -4.537 47.862 -13.469 1.00 62.99 112 GLU A N 1
ATOM 738 C CA . GLU A 1 112 ? -4.226 46.637 -12.731 1.00 62.68 112 GLU A CA 1
ATOM 739 C C . GLU A 1 112 ? -4.460 45.359 -13.565 1.00 61.70 112 GLU A C 1
ATOM 740 O O . GLU A 1 112 ? -3.520 44.572 -13.669 1.00 61.56 112 GLU A O 1
ATOM 746 N N . PRO A 1 113 ? -5.599 45.177 -14.279 1.00 60.91 113 PRO A N 1
ATOM 747 C CA . PRO A 1 113 ? -5.732 44.000 -15.161 1.00 60.26 113 PRO A CA 1
ATOM 748 C C . PRO A 1 113 ? -4.626 43.888 -16.226 1.00 59.80 113 PRO A C 1
ATOM 749 O O . PRO A 1 113 ? -4.188 42.777 -16.519 1.00 60.17 113 PRO A O 1
ATOM 753 N N . LEU A 1 114 ? -4.171 45.027 -16.805 1.00 58.59 114 LEU A N 1
ATOM 754 C CA . LEU A 1 114 ? -3.098 45.044 -17.805 1.00 57.74 114 LEU A CA 1
ATOM 755 C C . LEU A 1 114 ? -1.727 44.735 -17.181 1.00 58.29 114 LEU A C 1
ATOM 756 O O . LEU A 1 114 ? -0.863 44.182 -17.857 1.00 58.21 114 LEU A O 1
ATOM 761 N N . ILE A 1 115 ? -1.524 45.086 -15.901 1.00 58.80 115 ILE A N 1
ATOM 762 C CA . ILE A 1 115 ? -0.284 44.787 -15.178 1.00 59.89 115 ILE A CA 1
ATOM 763 C C . ILE A 1 115 ? -0.133 43.254 -15.022 1.00 61.81 115 ILE A C 1
ATOM 764 O O . ILE A 1 115 ? 0.977 42.725 -15.113 1.00 62.38 115 ILE A O 1
ATOM 769 N N . LYS A 1 116 ? -1.254 42.544 -14.818 1.00 62.55 116 LYS A N 1
ATOM 770 C CA . LYS A 1 116 ? -1.258 41.091 -14.715 1.00 63.48 116 LYS A CA 1
ATOM 771 C C . LYS A 1 116 ? -0.966 40.467 -16.089 1.00 64.38 116 LYS A C 1
ATOM 772 O O . LYS A 1 116 ? -0.261 39.463 -16.162 1.00 64.80 116 LYS A O 1
ATOM 778 N N . ALA A 1 117 ? -1.475 41.080 -17.175 1.00 64.47 117 ALA A N 1
ATOM 779 C CA . ALA A 1 117 ? -1.250 40.641 -18.554 1.00 64.95 117 ALA A CA 1
ATOM 780 C C . ALA A 1 117 ? 0.222 40.721 -18.982 1.00 65.65 117 ALA A C 1
ATOM 781 O O . ALA A 1 117 ? 0.607 40.087 -19.960 1.00 65.44 117 ALA A O 1
ATOM 783 N N . LEU A 1 118 ? 1.049 41.485 -18.249 1.00 66.38 118 LEU A N 1
ATOM 784 C CA . LEU A 1 118 ? 2.489 41.551 -18.501 1.00 67.57 118 LEU A CA 1
ATOM 785 C C . LEU A 1 118 ? 3.186 40.208 -18.172 1.00 68.70 118 LEU A C 1
ATOM 786 O O . LEU A 1 118 ? 4.318 39.996 -18.602 1.00 68.89 118 LEU A O 1
ATOM 791 N N . LYS A 1 119 ? 2.535 39.331 -17.383 1.00 69.16 119 LYS A N 1
ATOM 792 C CA . LYS A 1 119 ? 3.050 38.010 -17.027 1.00 69.97 119 LYS A CA 1
ATOM 793 C C . LYS A 1 119 ? 2.312 36.902 -17.820 1.00 70.77 119 LYS A C 1
ATOM 794 O O . LYS A 1 119 ? 2.260 35.764 -17.362 1.00 71.23 119 LYS A O 1
ATOM 800 N N . ASP A 1 120 ? 1.736 37.226 -18.988 1.00 70.75 120 ASP A N 1
ATOM 801 C CA . ASP A 1 120 ? 0.998 36.266 -19.801 1.00 71.37 120 ASP A CA 1
ATOM 802 C C . ASP A 1 120 ? 1.927 35.259 -20.473 1.00 72.81 120 ASP A C 1
ATOM 803 O O . ASP A 1 120 ? 3.115 35.532 -20.643 1.00 73.22 120 ASP A O 1
ATOM 808 N N . GLU A 1 121 ? 1.394 34.080 -20.835 1.00 73.35 121 GLU A N 1
ATOM 809 C CA . GLU A 1 121 ? 2.171 33.036 -21.511 1.00 74.34 121 GLU A CA 1
ATOM 810 C C . GLU A 1 121 ? 2.556 33.471 -22.933 1.00 74.42 121 GLU A C 1
ATOM 811 O O . GLU A 1 121 ? 3.670 33.196 -23.397 1.00 74.69 121 GLU A O 1
ATOM 817 N N . ASP A 1 122 ? 1.619 34.151 -23.617 1.00 73.72 122 ASP A N 1
ATOM 818 C CA . ASP A 1 122 ? 1.807 34.609 -24.982 1.00 73.35 122 ASP A CA 1
ATOM 819 C C . ASP A 1 122 ? 2.517 35.958 -25.038 1.00 72.76 122 ASP A C 1
ATOM 820 O O . ASP A 1 122 ? 2.005 36.954 -24.533 1.00 72.72 122 ASP A O 1
ATOM 825 N N . GLU A 1 123 ? 3.690 35.982 -25.684 1.00 72.26 123 GLU A N 1
ATOM 826 C CA . GLU A 1 123 ? 4.537 37.163 -25.852 1.00 72.09 123 GLU A CA 1
ATOM 827 C C . GLU A 1 123 ? 3.838 38.331 -26.555 1.00 71.01 123 GLU A C 1
ATOM 828 O O . GLU A 1 123 ? 4.245 39.475 -26.372 1.00 70.94 123 GLU A O 1
ATOM 834 N N . ARG A 1 124 ? 2.809 38.054 -27.366 1.00 70.18 124 ARG A N 1
ATOM 835 C CA . ARG A 1 124 ? 2.070 39.123 -28.036 1.00 69.96 124 ARG A CA 1
ATOM 836 C C . ARG A 1 124 ? 1.143 39.818 -27.041 1.00 68.46 124 ARG A C 1
ATOM 837 O O . ARG A 1 124 ? 0.995 41.037 -27.091 1.00 68.41 124 ARG A O 1
ATOM 845 N N . VAL A 1 125 ? 0.533 39.048 -26.131 1.00 66.95 125 VAL A N 1
ATOM 846 C CA . VAL A 1 125 ? -0.336 39.602 -25.110 1.00 65.89 125 VAL A CA 1
ATOM 847 C C . VAL A 1 125 ? 0.492 40.463 -24.156 1.00 64.83 125 VAL A C 1
ATOM 848 O O . VAL A 1 125 ? 0.049 41.551 -23.802 1.00 65.41 125 VAL A O 1
ATOM 852 N N . ARG A 1 126 ? 1.711 40.016 -23.786 1.00 62.93 126 ARG A N 1
ATOM 853 C CA . ARG A 1 126 ? 2.586 40.787 -22.896 1.00 61.39 126 ARG A CA 1
ATOM 854 C C . ARG A 1 126 ? 2.973 42.113 -23.555 1.00 60.02 126 ARG A C 1
ATOM 855 O O . ARG A 1 126 ? 2.945 43.152 -22.908 1.00 59.87 126 ARG A O 1
ATOM 863 N N . GLN A 1 127 ? 3.328 42.067 -24.842 1.00 58.98 127 GLN A N 1
ATOM 864 C CA . GLN A 1 127 ? 3.763 43.225 -25.610 1.00 58.40 127 GLN A CA 1
ATOM 865 C C . GLN A 1 127 ? 2.652 44.253 -25.780 1.00 57.51 127 GLN A C 1
ATOM 866 O O . GLN A 1 127 ? 2.889 45.449 -25.608 1.00 57.44 127 GLN A O 1
ATOM 872 N N . SER A 1 128 ? 1.438 43.790 -26.108 1.00 56.56 128 SER A N 1
ATOM 873 C CA . SER A 1 128 ? 0.307 44.686 -26.286 1.00 56.22 128 SER A CA 1
ATOM 874 C C . SER A 1 128 ? -0.151 45.294 -24.963 1.00 55.59 128 SER A C 1
ATOM 875 O O . SER A 1 128 ? -0.657 46.409 -24.965 1.00 56.03 128 SER A O 1
ATOM 878 N N . ALA A 1 129 ? 0.040 44.583 -23.838 1.00 54.70 129 ALA A N 1
ATOM 879 C CA . ALA A 1 129 ? -0.303 45.082 -22.505 1.00 54.06 129 ALA A CA 1
ATOM 880 C C . ALA A 1 129 ? 0.683 46.160 -22.071 1.00 53.65 129 ALA A C 1
ATOM 881 O O . ALA A 1 129 ? 0.283 47.114 -21.413 1.00 54.31 129 ALA A O 1
ATOM 883 N N . ALA A 1 130 ? 1.971 46.017 -22.444 1.00 52.44 130 ALA A N 1
ATOM 884 C CA . ALA A 1 130 ? 2.995 47.001 -22.128 1.00 51.51 130 ALA A CA 1
ATOM 885 C C . ALA A 1 130 ? 2.740 48.304 -22.888 1.00 50.59 130 ALA A C 1
ATOM 886 O O . ALA A 1 130 ? 2.848 49.371 -22.308 1.00 50.56 130 ALA A O 1
ATOM 888 N N . GLY A 1 131 ? 2.359 48.205 -24.155 1.00 49.95 131 GLY A N 1
ATOM 889 C CA . GLY A 1 131 ? 2.084 49.371 -24.985 1.00 49.95 131 GLY A CA 1
ATOM 890 C C . GLY A 1 131 ? 0.850 50.124 -24.539 1.00 50.05 131 GLY A C 1
ATOM 891 O O . GLY A 1 131 ? 0.820 51.358 -24.591 1.00 49.97 131 GLY A O 1
ATOM 892 N N . ALA A 1 132 ? -0.168 49.375 -24.070 1.00 49.93 132 ALA A N 1
ATOM 893 C CA . ALA A 1 132 ? -1.427 49.907 -23.544 1.00 50.24 132 ALA A CA 1
ATOM 894 C C . ALA A 1 132 ? -1.184 50.663 -22.246 1.00 49.98 132 ALA A C 1
ATOM 895 O O . ALA A 1 132 ? -1.796 51.708 -22.030 1.00 49.63 132 ALA A O 1
ATOM 897 N N . LEU A 1 133 ? -0.271 50.154 -21.393 1.00 49.82 133 LEU A N 1
ATOM 898 C CA . LEU A 1 133 ? 0.092 50.821 -20.145 1.00 50.06 133 LEU A CA 1
ATOM 899 C C . LEU A 1 133 ? 0.756 52.185 -20.405 1.00 51.31 133 LEU A C 1
ATOM 900 O O . LEU A 1 133 ? 0.550 53.124 -19.634 1.00 51.72 133 LEU A O 1
ATOM 905 N N . GLY A 1 134 ? 1.511 52.291 -21.499 1.00 51.65 134 GLY A N 1
ATOM 906 C CA . GLY A 1 134 ? 2.154 53.532 -21.905 1.00 52.53 134 GLY A CA 1
ATOM 907 C C . GLY A 1 134 ? 1.162 54.530 -22.469 1.00 53.32 134 GLY A C 1
ATOM 908 O O . GLY A 1 134 ? 1.314 55.739 -22.274 1.00 53.59 134 GLY A O 1
ATOM 909 N N . GLN A 1 135 ? 0.132 54.027 -23.175 1.00 53.45 135 GLN A N 1
ATOM 910 C CA . GLN A 1 135 ? -0.936 54.847 -23.740 1.00 53.89 135 GLN A CA 1
ATOM 911 C C . GLN A 1 135 ? -1.797 55.417 -22.616 1.00 53.91 135 GLN A C 1
ATOM 912 O O . GLN A 1 135 ? -2.163 56.585 -22.673 1.00 54.29 135 GLN A O 1
ATOM 918 N N . ILE A 1 136 ? -2.099 54.608 -21.580 1.00 53.50 136 ILE A N 1
ATOM 919 C CA . ILE A 1 136 ? -2.880 55.056 -20.423 1.00 53.36 136 ILE A CA 1
ATOM 920 C C . ILE A 1 136 ? -2.097 56.105 -19.613 1.00 54.04 136 ILE A C 1
ATOM 921 O O . ILE A 1 136 ? -2.683 57.089 -19.169 1.00 54.34 136 ILE A O 1
ATOM 926 N N . GLY A 1 137 ? -0.780 55.917 -19.490 1.00 54.19 137 GLY A N 1
ATOM 927 C CA . GLY A 1 137 ? 0.122 56.863 -18.838 1.00 54.85 137 GLY A CA 1
ATOM 928 C C . GLY A 1 137 ? 0.090 56.914 -17.324 1.00 55.79 137 GLY A C 1
ATOM 929 O O . GLY A 1 137 ? 0.640 57.842 -16.732 1.00 56.07 137 GLY A O 1
ATOM 930 N N . ASP A 1 138 ? -0.538 55.924 -16.678 1.00 56.07 138 ASP A N 1
ATOM 931 C CA . ASP A 1 138 ? -0.631 55.879 -15.225 1.00 56.46 138 ASP A CA 1
ATOM 932 C C . ASP A 1 138 ? 0.700 55.454 -14.631 1.00 57.23 138 ASP A C 1
ATOM 933 O O . ASP A 1 138 ? 1.346 54.549 -15.144 1.00 57.55 138 ASP A O 1
ATOM 938 N N . GLU A 1 139 ? 1.088 56.108 -13.530 1.00 57.26 139 GLU A N 1
ATOM 939 C CA . GLU A 1 139 ? 2.321 55.904 -12.787 1.00 57.64 139 GLU A CA 1
ATOM 940 C C . GLU A 1 139 ? 2.427 54.485 -12.168 1.00 57.53 139 GLU A C 1
ATOM 941 O O . GLU A 1 139 ? 3.536 53.991 -11.964 1.00 58.12 139 GLU A O 1
ATOM 947 N N . ARG A 1 140 ? 1.289 53.832 -11.877 1.00 56.60 140 ARG A N 1
ATOM 948 C CA . ARG A 1 140 ? 1.280 52.505 -11.260 1.00 56.14 140 ARG A CA 1
ATOM 949 C C . ARG A 1 140 ? 1.956 51.432 -12.112 1.00 55.41 140 ARG A C 1
ATOM 950 O O . ARG A 1 140 ? 2.428 50.431 -11.573 1.00 55.88 140 ARG A O 1
ATOM 958 N N . ALA A 1 141 ? 2.013 51.645 -13.434 1.00 54.02 141 ALA A N 1
ATOM 959 C CA . ALA A 1 141 ? 2.626 50.719 -14.371 1.00 53.14 141 ALA A CA 1
ATOM 960 C C . ALA A 1 141 ? 4.150 50.819 -14.438 1.00 52.77 141 ALA A C 1
ATOM 961 O O . ALA A 1 141 ? 4.762 49.962 -15.062 1.00 53.27 141 ALA A O 1
ATOM 963 N N . VAL A 1 142 ? 4.766 51.846 -13.828 1.00 51.80 142 VAL A N 1
ATOM 964 C CA . VAL A 1 142 ? 6.212 52.043 -13.909 1.00 51.80 142 VAL A CA 1
ATOM 965 C C . VAL A 1 142 ? 7.022 50.836 -13.384 1.00 52.75 142 VAL A C 1
ATOM 966 O O . VAL A 1 142 ? 7.832 50.302 -14.137 1.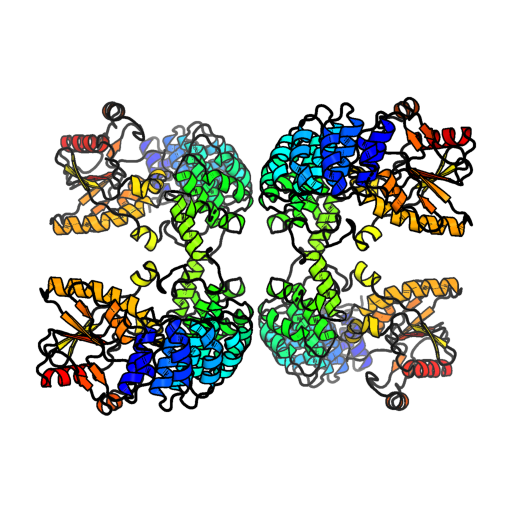00 52.67 142 VAL A O 1
ATOM 970 N N . GLU A 1 143 ? 6.798 50.396 -12.132 1.00 53.27 143 GLU A N 1
ATOM 971 C CA . GLU A 1 143 ? 7.529 49.244 -11.594 1.00 54.15 143 GLU A CA 1
ATOM 972 C C . GLU A 1 143 ? 7.312 47.947 -12.408 1.00 54.80 143 GLU A C 1
ATOM 973 O O . GLU A 1 143 ? 8.313 47.387 -12.860 1.00 55.24 143 GLU A O 1
ATOM 979 N N . PRO A 1 144 ? 6.069 47.503 -12.723 1.00 54.66 144 PRO A N 1
ATOM 980 C CA . PRO A 1 144 ? 5.911 46.308 -13.582 1.00 54.53 144 PRO A CA 1
ATOM 981 C C . PRO A 1 144 ? 6.553 46.416 -14.979 1.00 54.94 144 PRO A C 1
ATOM 982 O O . PRO A 1 144 ? 7.063 45.419 -15.492 1.00 55.38 144 PRO A O 1
ATOM 986 N N . LEU A 1 145 ? 6.532 47.613 -15.603 1.00 54.50 145 LEU A N 1
ATOM 987 C CA . LEU A 1 145 ? 7.167 47.831 -16.909 1.00 54.15 145 LEU A CA 1
ATOM 988 C C . LEU A 1 145 ? 8.708 47.768 -16.794 1.00 54.61 145 LEU A C 1
ATOM 989 O O . LEU A 1 145 ? 9.375 47.370 -17.744 1.00 54.32 145 LEU A O 1
ATOM 994 N N . ILE A 1 146 ? 9.269 48.134 -15.624 1.00 55.18 146 ILE A N 1
ATOM 995 C CA . ILE A 1 146 ? 10.710 48.057 -15.360 1.00 56.03 146 ILE A CA 1
ATOM 996 C C . ILE A 1 146 ? 11.154 46.578 -15.322 1.00 56.90 146 ILE A C 1
ATOM 997 O O . ILE A 1 146 ? 12.223 46.241 -15.841 1.00 57.26 146 ILE A O 1
ATOM 1002 N N . LYS A 1 147 ? 10.305 45.695 -14.753 1.00 56.71 147 LYS A N 1
ATOM 1003 C CA . LYS A 1 147 ? 10.562 44.255 -14.719 1.00 56.63 147 LYS A CA 1
ATOM 1004 C C . LYS A 1 147 ? 10.481 43.691 -16.143 1.00 56.97 147 LYS A C 1
ATOM 1005 O O . LYS A 1 147 ? 11.292 42.840 -16.506 1.00 57.36 147 LYS A O 1
ATOM 1011 N N . ALA A 1 148 ? 9.512 44.182 -16.955 1.00 56.72 148 ALA A N 1
ATOM 1012 C CA . ALA A 1 148 ? 9.297 43.790 -18.358 1.00 56.60 148 ALA A CA 1
ATOM 1013 C C . ALA A 1 148 ? 10.478 44.122 -19.261 1.00 56.76 148 ALA A C 1
ATOM 1014 O O . ALA A 1 148 ? 10.591 43.533 -20.331 1.00 56.89 148 ALA A O 1
ATOM 1016 N N . LEU A 1 149 ? 11.373 45.047 -18.833 1.00 56.62 149 LEU A N 1
ATOM 1017 C CA . LEU A 1 149 ? 12.617 45.370 -19.553 1.00 56.67 149 LEU A CA 1
ATOM 1018 C C . LEU A 1 149 ? 13.620 44.186 -19.515 1.00 57.40 149 LEU A C 1
ATOM 1019 O O . LEU A 1 149 ? 14.671 44.258 -20.144 1.00 57.75 149 LEU A O 1
ATOM 1024 N N . LYS A 1 150 ? 13.332 43.142 -18.723 1.00 57.69 150 LYS A N 1
ATOM 1025 C CA . LYS A 1 150 ? 14.135 41.937 -18.605 1.00 58.36 150 LYS A CA 1
ATOM 1026 C C . LYS A 1 150 ? 13.356 40.702 -19.125 1.00 59.10 150 LYS A C 1
ATOM 1027 O O . LYS A 1 150 ? 13.654 39.584 -18.721 1.00 59.27 150 LYS A O 1
ATOM 1033 N N . ASP A 1 151 ? 12.383 40.900 -20.035 1.00 59.28 151 ASP A N 1
ATOM 1034 C CA . ASP A 1 151 ? 11.599 39.812 -20.614 1.00 60.14 151 ASP A CA 1
ATOM 1035 C C . ASP A 1 151 ? 12.453 38.978 -21.577 1.00 61.26 151 ASP A C 1
ATOM 1036 O O . ASP A 1 151 ? 13.435 39.478 -22.121 1.00 61.73 151 ASP A O 1
ATOM 1041 N N . GLU A 1 152 ? 12.084 37.709 -21.793 1.00 61.35 152 GLU A N 1
ATOM 1042 C CA . GLU A 1 152 ? 12.817 36.841 -22.715 1.00 61.69 152 GLU A CA 1
ATOM 1043 C C . GLU A 1 152 ? 12.626 37.288 -24.189 1.00 60.88 152 GLU A C 1
ATOM 1044 O O . GLU A 1 152 ? 13.528 37.097 -25.002 1.00 61.29 152 GLU A O 1
ATOM 1050 N N . ASP A 1 153 ? 11.480 37.920 -24.514 1.00 59.46 153 ASP A N 1
ATOM 1051 C CA . ASP A 1 153 ? 11.170 38.391 -25.862 1.00 58.63 153 ASP A CA 1
ATOM 1052 C C . ASP A 1 153 ? 11.569 39.848 -26.040 1.00 57.06 153 ASP A C 1
ATOM 1053 O O . ASP A 1 153 ? 11.041 40.706 -25.344 1.00 57.21 153 ASP A O 1
ATOM 1058 N N . TRP A 1 154 ? 12.443 40.137 -27.009 1.00 55.60 154 TRP A N 1
ATOM 1059 C CA . TRP A 1 154 ? 12.911 41.496 -27.271 1.00 54.93 154 TRP A CA 1
ATOM 1060 C C . TRP A 1 154 ? 11.805 42.456 -27.660 1.00 54.34 154 TRP A C 1
ATOM 1061 O O . TRP A 1 154 ? 11.948 43.653 -27.445 1.00 54.86 154 TRP A O 1
ATOM 1072 N N . ARG A 1 155 ? 10.717 41.957 -28.250 1.00 53.40 155 ARG A N 1
ATOM 1073 C CA . ARG A 1 155 ? 9.598 42.808 -28.637 1.00 52.72 155 ARG A CA 1
ATOM 1074 C C . ARG A 1 155 ? 8.855 43.330 -27.417 1.00 51.38 155 ARG A C 1
ATOM 1075 O O . ARG A 1 155 ? 8.386 44.467 -27.431 1.00 51.32 155 ARG A O 1
ATOM 1083 N N . VAL A 1 156 ? 8.798 42.529 -26.340 1.00 50.40 156 VAL A N 1
ATOM 1084 C CA . VAL A 1 156 ? 8.206 42.944 -25.076 1.00 49.72 156 VAL A CA 1
ATOM 1085 C C . VAL A 1 156 ? 9.139 43.963 -24.396 1.00 49.04 156 VAL A C 1
ATOM 1086 O O . VAL A 1 156 ? 8.665 44.981 -23.891 1.00 49.57 156 VAL A O 1
ATOM 1090 N N . ARG A 1 157 ? 10.462 43.713 -24.418 1.00 47.53 157 ARG A N 1
ATOM 1091 C CA . ARG A 1 157 ? 11.436 44.637 -23.842 1.00 47.00 157 ARG A CA 1
ATOM 1092 C C . ARG A 1 157 ? 11.380 46.003 -24.531 1.00 47.30 157 ARG A C 1
ATOM 1093 O O . ARG A 1 157 ? 11.362 47.030 -23.864 1.00 47.77 157 ARG A O 1
ATOM 1101 N N . GLN A 1 158 ? 11.333 46.008 -25.861 1.00 47.03 158 GLN A N 1
ATOM 1102 C CA . GLN A 1 158 ? 11.256 47.211 -26.674 1.00 46.95 158 GLN A CA 1
ATOM 1103 C C . GLN A 1 158 ? 10.002 48.000 -26.354 1.00 47.10 158 GLN A C 1
ATOM 1104 O O . GLN A 1 158 ? 10.080 49.215 -26.177 1.00 47.42 158 GLN A O 1
ATOM 1110 N N . GLU A 1 159 ? 8.849 47.313 -26.261 1.00 46.83 159 GLU A N 1
ATOM 1111 C CA . GLU A 1 159 ? 7.566 47.939 -25.957 1.00 47.13 159 GLU A CA 1
ATOM 1112 C C . GLU A 1 159 ? 7.503 48.484 -24.537 1.00 46.91 159 GLU A C 1
ATOM 1113 O O . GLU A 1 159 ? 6.839 49.483 -24.312 1.00 46.93 159 GLU A O 1
ATOM 1119 N N . ALA A 1 160 ? 8.184 47.834 -23.582 1.00 46.55 160 ALA A N 1
ATOM 1120 C CA . ALA A 1 160 ? 8.223 48.301 -22.197 1.00 46.57 160 ALA A CA 1
ATOM 1121 C C . ALA A 1 160 ? 9.093 49.545 -22.078 1.00 46.52 160 ALA A C 1
ATOM 1122 O O . ALA A 1 160 ? 8.771 50.424 -21.290 1.00 46.35 160 ALA A O 1
ATOM 1124 N N . ALA A 1 161 ? 10.187 49.627 -22.867 1.00 46.54 161 ALA A N 1
ATOM 1125 C CA . ALA A 1 161 ? 11.085 50.780 -22.876 1.00 46.96 161 ALA A CA 1
ATOM 1126 C C . ALA A 1 161 ? 10.373 51.991 -23.475 1.00 48.05 161 ALA A C 1
ATOM 1127 O O . ALA A 1 161 ? 10.497 53.088 -22.940 1.00 48.47 161 ALA A O 1
ATOM 1129 N N . PHE A 1 162 ? 9.599 51.784 -24.566 1.00 48.06 162 PHE A N 1
ATOM 1130 C CA . PHE A 1 162 ? 8.831 52.839 -25.220 1.00 48.20 162 PHE A CA 1
ATOM 1131 C C . PHE A 1 162 ? 7.743 53.352 -24.272 1.00 47.79 162 PHE A C 1
ATOM 1132 O O . PHE A 1 162 ? 7.482 54.555 -24.253 1.00 48.29 162 PHE A O 1
ATOM 1140 N N . ALA A 1 163 ? 7.086 52.442 -23.519 1.00 46.73 163 ALA A N 1
ATOM 1141 C CA . ALA A 1 163 ? 6.014 52.787 -22.589 1.00 46.53 163 ALA A CA 1
ATOM 1142 C C . ALA A 1 163 ? 6.545 53.594 -21.410 1.00 46.64 163 ALA A C 1
ATOM 1143 O O . ALA A 1 163 ? 5.867 54.511 -20.956 1.00 47.08 163 ALA A O 1
ATOM 1145 N N . LEU A 1 164 ? 7.765 53.286 -20.936 1.00 45.86 164 LEU A N 1
ATOM 1146 C CA . LEU A 1 164 ? 8.381 54.023 -19.845 1.00 45.42 164 LEU A CA 1
ATOM 1147 C C . LEU A 1 164 ? 8.702 55.465 -20.244 1.00 45.97 164 LEU A C 1
ATOM 1148 O O . LEU A 1 164 ? 8.615 56.364 -19.405 1.00 46.44 164 LEU A O 1
ATOM 1153 N N . GLY A 1 165 ? 9.047 55.684 -21.510 1.00 45.90 165 GLY A N 1
ATOM 1154 C CA . GLY A 1 165 ? 9.320 57.012 -22.042 1.00 46.62 165 GLY A CA 1
ATOM 1155 C C . GLY A 1 165 ? 8.054 57.828 -22.208 1.00 47.76 165 GLY A C 1
ATOM 1156 O O . GLY A 1 165 ? 8.066 59.048 -22.025 1.00 48.13 165 GLY A O 1
ATOM 1157 N N . GLN A 1 166 ? 6.937 57.157 -22.535 1.00 48.20 166 GLN A N 1
ATOM 1158 C CA . GLN A 1 166 ? 5.629 57.801 -22.666 1.00 48.75 166 GLN A CA 1
ATOM 1159 C C . GLN A 1 166 ? 5.082 58.221 -21.298 1.00 48.29 166 GLN A C 1
ATOM 1160 O O . GLN A 1 166 ? 4.404 59.239 -21.201 1.00 47.87 166 GLN A O 1
ATOM 1166 N N . ILE A 1 167 ? 5.368 57.441 -20.249 1.00 48.07 167 ILE A N 1
ATOM 1167 C CA . ILE A 1 167 ? 4.947 57.807 -18.906 1.00 48.44 167 ILE A CA 1
ATOM 1168 C C . ILE A 1 167 ? 5.826 58.976 -18.392 1.00 49.21 167 ILE A C 1
ATOM 1169 O O . ILE A 1 167 ? 5.301 59.937 -17.837 1.00 49.74 167 ILE A O 1
ATOM 1174 N N . GLY A 1 168 ? 7.128 58.936 -18.679 1.00 48.98 168 GLY A N 1
ATOM 1175 C CA . GLY A 1 168 ? 8.048 60.008 -18.320 1.00 49.05 168 GLY A CA 1
ATOM 1176 C C . GLY A 1 168 ? 8.423 60.066 -16.853 1.00 49.53 168 GLY A C 1
ATOM 1177 O O . GLY A 1 168 ? 8.878 61.105 -16.374 1.00 49.96 168 GLY A O 1
ATOM 1178 N N . ASP A 1 169 ? 8.261 58.952 -16.131 1.00 49.38 169 ASP A N 1
ATOM 1179 C CA . ASP A 1 169 ? 8.590 58.877 -14.707 1.00 49.80 169 ASP A CA 1
ATOM 1180 C C . ASP A 1 169 ? 10.085 58.628 -14.579 1.00 49.54 169 ASP A C 1
ATOM 1181 O O . ASP A 1 169 ? 10.597 57.726 -15.234 1.00 49.29 169 ASP A O 1
ATOM 1186 N N . GLU A 1 170 ? 10.781 59.408 -13.718 1.00 49.28 170 GLU A N 1
ATOM 1187 C CA . GLU A 1 170 ? 12.231 59.288 -13.521 1.00 49.25 170 GLU A CA 1
ATOM 1188 C C . GLU A 1 170 ? 12.674 58.000 -12.859 1.00 48.57 170 GLU A C 1
ATOM 1189 O O . GLU A 1 170 ? 13.872 57.731 -12.829 1.00 49.24 170 GLU A O 1
ATOM 1195 N N . ARG A 1 171 ? 11.750 57.236 -12.270 1.00 47.31 171 ARG A N 1
ATOM 1196 C CA . ARG A 1 171 ? 12.100 55.957 -11.646 1.00 46.64 171 ARG A CA 1
ATOM 1197 C C . ARG A 1 171 ? 12.670 54.949 -12.666 1.00 46.68 171 ARG A C 1
ATOM 1198 O O . ARG A 1 171 ? 13.331 53.995 -12.270 1.00 47.51 171 ARG A O 1
ATOM 1206 N N . ALA A 1 172 ? 12.405 55.163 -13.964 1.00 45.74 172 ALA A N 1
ATOM 1207 C CA . ALA A 1 172 ? 12.823 54.305 -15.057 1.00 45.52 172 ALA A CA 1
ATOM 1208 C C . ALA A 1 172 ? 14.189 54.664 -15.645 1.00 45.20 172 ALA A C 1
ATOM 1209 O O . ALA A 1 172 ? 14.697 53.882 -16.440 1.00 45.63 172 ALA A O 1
ATOM 1211 N N . VAL A 1 173 ? 14.780 55.821 -15.278 1.00 43.69 173 VAL A N 1
ATOM 1212 C CA . VAL A 1 173 ? 16.063 56.266 -15.812 1.00 42.78 173 VAL A CA 1
ATOM 1213 C C . VAL A 1 173 ? 17.170 55.220 -15.654 1.00 43.62 173 VAL A C 1
ATOM 1214 O O . VAL A 1 173 ? 17.747 54.829 -16.664 1.00 44.03 173 VAL A O 1
ATOM 1218 N N . GLU A 1 174 ? 17.480 54.768 -14.417 1.00 43.49 174 GLU A N 1
ATOM 1219 C CA . GLU A 1 174 ? 18.562 53.788 -14.221 1.00 43.46 174 GLU A CA 1
ATOM 1220 C C . GLU A 1 174 ? 18.278 52.429 -14.892 1.00 43.59 174 GLU A C 1
ATOM 1221 O O . GLU A 1 174 ? 19.146 51.980 -15.629 1.00 43.97 174 GLU A O 1
ATOM 1227 N N . PRO A 1 175 ? 17.075 51.808 -14.782 1.00 43.00 175 PRO A N 1
ATOM 1228 C CA . PRO A 1 175 ? 16.817 50.578 -15.557 1.00 42.41 175 PRO A CA 1
ATOM 1229 C C . PRO A 1 175 ? 16.951 50.757 -17.084 1.00 41.83 175 PRO A C 1
ATOM 1230 O O . PRO A 1 175 ? 17.390 49.833 -17.763 1.00 41.43 175 PRO A O 1
ATOM 1234 N N . LEU A 1 176 ? 16.568 51.937 -17.629 1.00 41.52 176 LEU A N 1
ATOM 1235 C CA . LEU A 1 176 ? 16.661 52.236 -19.068 1.00 41.20 176 LEU A CA 1
ATOM 1236 C C . LEU A 1 176 ? 18.124 52.470 -19.486 1.00 42.40 176 LEU A C 1
ATOM 1237 O O . LEU A 1 176 ? 18.491 52.158 -20.614 1.00 43.13 176 LEU A O 1
ATOM 1242 N N . ILE A 1 177 ? 18.960 53.023 -18.592 1.00 42.61 177 ILE A N 1
ATOM 1243 C CA . ILE A 1 177 ? 20.387 53.210 -18.862 1.00 43.10 177 ILE A CA 1
ATOM 1244 C C . ILE A 1 177 ? 21.069 51.822 -18.981 1.00 44.84 177 ILE A C 1
ATOM 1245 O O . ILE A 1 177 ? 21.926 51.621 -19.843 1.00 45.80 177 ILE A O 1
ATOM 1250 N N . LYS A 1 178 ? 20.628 50.845 -18.172 1.00 44.90 178 LYS A N 1
ATOM 1251 C CA . LYS A 1 178 ? 21.122 49.474 -18.245 1.00 45.41 178 LYS A CA 1
ATOM 1252 C C . LYS A 1 178 ? 20.621 48.756 -19.513 1.00 46.41 178 LYS A C 1
ATOM 1253 O O . LYS A 1 178 ? 21.302 47.860 -20.013 1.00 47.15 178 LYS A O 1
ATOM 1259 N N . ALA A 1 179 ? 19.457 49.175 -20.056 1.00 46.33 179 ALA A N 1
ATOM 1260 C CA . ALA A 1 179 ? 18.883 48.637 -21.292 1.00 46.69 179 ALA A CA 1
ATOM 1261 C C . ALA A 1 179 ? 19.659 49.097 -22.542 1.00 47.84 179 ALA A C 1
ATOM 1262 O O . ALA A 1 179 ? 19.546 48.463 -23.587 1.00 47.73 179 ALA A O 1
ATOM 1264 N N . LEU A 1 180 ? 20.465 50.177 -22.442 1.00 48.57 180 LEU A N 1
ATOM 1265 C CA . LEU A 1 180 ? 21.330 50.594 -23.547 1.00 49.25 180 LEU A CA 1
ATOM 1266 C C . LEU A 1 180 ? 22.406 49.525 -23.838 1.00 51.01 180 LEU A C 1
ATOM 1267 O O . LEU A 1 180 ? 23.034 49.572 -24.888 1.00 51.48 180 LEU A O 1
ATOM 1272 N N . LYS A 1 181 ? 22.639 48.582 -22.905 1.00 52.14 181 LYS A N 1
ATOM 1273 C CA . LYS A 1 181 ? 23.575 47.479 -23.082 1.00 53.60 181 LYS A CA 1
ATOM 1274 C C . LYS A 1 181 ? 22.826 46.170 -23.409 1.00 54.57 181 LYS A C 1
ATOM 1275 O O . LYS A 1 181 ? 23.339 45.100 -23.123 1.00 55.01 181 LYS A O 1
ATOM 1281 N N . ASP A 1 182 ? 21.624 46.251 -23.994 1.00 54.74 182 ASP A N 1
ATOM 1282 C CA . ASP A 1 182 ? 20.830 45.077 -24.351 1.00 55.07 182 ASP A CA 1
ATOM 1283 C C . ASP A 1 182 ? 21.420 44.440 -25.607 1.00 55.64 182 ASP A C 1
ATOM 1284 O O . ASP A 1 182 ? 22.110 45.112 -26.374 1.00 56.06 182 ASP A O 1
ATOM 1289 N N . GLU A 1 183 ? 21.158 43.149 -25.825 1.00 55.56 183 GLU A N 1
ATOM 1290 C CA . GLU A 1 183 ? 21.679 42.454 -27.003 1.00 55.80 183 GLU A CA 1
ATOM 1291 C C . GLU A 1 183 ? 20.937 42.833 -28.304 1.00 54.95 183 GLU A C 1
ATOM 1292 O O . GLU A 1 183 ? 21.501 42.684 -29.385 1.00 54.88 183 GLU A O 1
ATOM 1298 N N . ASP A 1 184 ? 19.697 43.346 -28.194 1.00 53.97 184 ASP A N 1
ATOM 1299 C CA . ASP A 1 184 ? 18.884 43.728 -29.344 1.00 53.35 184 ASP A CA 1
ATOM 1300 C C . ASP A 1 184 ? 19.004 45.220 -29.688 1.00 52.06 184 ASP A C 1
ATOM 1301 O O . ASP A 1 184 ? 18.909 46.062 -28.801 1.00 52.28 184 ASP A O 1
ATOM 1306 N N . SER A 1 185 ? 19.184 45.541 -30.988 1.00 50.53 185 SER A N 1
ATOM 1307 C CA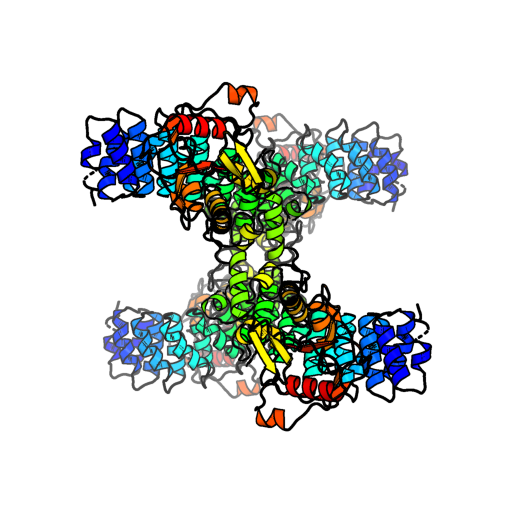 . SER A 1 185 ? 19.357 46.907 -31.492 1.00 49.11 185 SER A CA 1
ATOM 1308 C C . SER A 1 185 ? 18.114 47.790 -31.373 1.00 47.47 185 SER A C 1
ATOM 1309 O O . SER A 1 185 ? 18.238 48.999 -31.167 1.00 46.93 185 SER A O 1
ATOM 1312 N N . ALA A 1 186 ? 16.924 47.199 -31.553 1.00 46.29 186 ALA A N 1
ATOM 1313 C CA . ALA A 1 186 ? 15.668 47.928 -31.453 1.00 45.45 186 ALA A CA 1
ATOM 1314 C C . ALA A 1 186 ? 15.353 48.249 -29.980 1.00 45.13 186 ALA A C 1
ATOM 1315 O O . ALA A 1 186 ? 14.787 49.307 -29.689 1.00 45.01 186 ALA A O 1
ATOM 1317 N N . VAL A 1 187 ? 15.755 47.360 -29.046 1.00 44.67 187 VAL A N 1
ATOM 1318 C CA . VAL A 1 187 ? 15.576 47.588 -27.614 1.00 44.03 187 VAL A CA 1
ATOM 1319 C C . VAL A 1 187 ? 16.479 48.713 -27.136 1.00 43.65 187 VAL A C 1
ATOM 1320 O O . VAL A 1 187 ? 16.028 49.563 -26.371 1.00 44.49 187 VAL A O 1
ATOM 1324 N N . ARG A 1 188 ? 17.737 48.758 -27.604 1.00 42.34 188 ARG A N 1
ATOM 1325 C CA . ARG A 1 188 ? 18.651 49.836 -27.226 1.00 42.06 188 ARG A CA 1
ATOM 1326 C C . ARG A 1 188 ? 18.112 51.177 -27.715 1.00 43.01 188 ARG A C 1
ATOM 1327 O O . ARG A 1 188 ? 18.128 52.154 -26.965 1.00 44.01 188 ARG A O 1
ATOM 1335 N N . TRP A 1 189 ? 17.581 51.200 -28.954 1.00 42.51 189 TRP A N 1
ATOM 1336 C CA . TRP A 1 189 ? 16.986 52.355 -29.606 1.00 42.16 189 TRP A CA 1
ATOM 1337 C C . TRP A 1 189 ? 15.772 52.838 -28.841 1.00 42.35 189 TRP A C 1
ATOM 1338 O O . TRP A 1 189 ? 15.662 54.034 -28.602 1.00 43.32 189 TRP A O 1
ATOM 1349 N N . ALA A 1 190 ? 14.875 51.931 -28.424 1.00 41.68 190 ALA A N 1
ATOM 1350 C CA . ALA A 1 190 ? 13.699 52.297 -27.630 1.00 41.42 190 ALA A CA 1
ATOM 1351 C C . ALA A 1 190 ? 14.111 52.901 -26.287 1.00 41.92 190 ALA A C 1
ATOM 1352 O O . ALA A 1 190 ? 13.523 53.897 -25.869 1.00 41.93 190 ALA A O 1
ATOM 1354 N N . ALA A 1 191 ? 15.133 52.320 -25.621 1.00 42.33 191 ALA A N 1
ATOM 1355 C CA . ALA A 1 191 ? 15.646 52.796 -24.326 1.00 42.60 191 ALA A CA 1
ATOM 1356 C C . ALA A 1 191 ? 16.290 54.176 -24.432 1.00 43.76 191 ALA A C 1
ATOM 1357 O O . ALA A 1 191 ? 16.088 54.998 -23.548 1.00 44.76 191 ALA A O 1
ATOM 1359 N N . ALA A 1 192 ? 17.060 54.439 -25.499 1.00 43.65 192 ALA A N 1
ATOM 1360 C CA . ALA A 1 192 ? 17.696 55.740 -25.724 1.00 43.88 192 ALA A CA 1
ATOM 1361 C C . ALA A 1 192 ? 16.630 56.815 -25.945 1.00 44.30 192 ALA A C 1
ATOM 1362 O O . ALA A 1 192 ? 16.761 57.918 -25.434 1.00 44.80 192 ALA A O 1
ATOM 1364 N N . LEU A 1 193 ? 15.549 56.478 -26.668 1.00 44.15 193 LEU A N 1
ATOM 1365 C CA . LEU A 1 193 ? 14.427 57.384 -26.929 1.00 43.97 193 LEU A CA 1
ATOM 1366 C C . LEU A 1 193 ? 13.703 57.758 -25.651 1.00 42.50 193 LEU A C 1
ATOM 1367 O O . LEU A 1 193 ? 13.409 58.933 -25.435 1.00 42.68 193 LEU A O 1
ATOM 1372 N N . ALA A 1 194 ? 13.406 56.751 -24.820 1.00 40.97 194 ALA A N 1
ATOM 1373 C CA . ALA A 1 194 ? 12.755 56.883 -23.529 1.00 39.92 194 ALA A CA 1
ATOM 1374 C C . ALA A 1 194 ? 13.574 57.767 -22.606 1.00 39.17 194 ALA A C 1
ATOM 1375 O O . ALA A 1 194 ? 13.004 58.569 -21.875 1.00 39.49 194 ALA A O 1
ATOM 1377 N N . LEU A 1 195 ? 14.904 57.645 -22.645 1.00 38.48 195 LEU A N 1
ATOM 1378 C CA . LEU A 1 195 ? 15.790 58.474 -21.844 1.00 38.23 195 LEU A CA 1
ATOM 1379 C C . LEU A 1 195 ? 15.692 59.932 -22.267 1.00 39.28 195 LEU A C 1
ATOM 1380 O O . LEU A 1 195 ? 15.481 60.783 -21.411 1.00 40.19 195 LEU A O 1
ATOM 1385 N N . GLY A 1 196 ? 15.760 60.210 -23.571 1.00 39.33 196 GLY A N 1
ATOM 1386 C CA . GLY A 1 196 ? 15.639 61.566 -24.094 1.00 39.75 196 GLY A CA 1
ATOM 1387 C C . GLY A 1 196 ? 14.296 62.218 -23.803 1.00 40.86 196 GLY A C 1
ATOM 1388 O O . GLY A 1 196 ? 14.218 63.441 -23.654 1.00 41.51 196 GLY A O 1
ATOM 1389 N N . LYS A 1 197 ? 13.226 61.415 -23.718 1.00 41.08 197 LYS A N 1
ATOM 1390 C CA . LYS A 1 197 ? 11.874 61.897 -23.417 1.00 42.05 197 LYS A CA 1
ATOM 1391 C C . LYS A 1 197 ? 11.742 62.335 -21.953 1.00 44.08 197 LYS A C 1
ATOM 1392 O O . LYS A 1 197 ? 10.933 63.222 -21.647 1.00 44.51 197 LYS A O 1
ATOM 1398 N N . ILE A 1 198 ? 12.522 61.690 -21.043 1.00 44.61 198 ILE A N 1
ATOM 1399 C CA . ILE A 1 198 ? 12.550 61.963 -19.614 1.00 45.08 198 ILE A CA 1
ATOM 1400 C C . ILE A 1 198 ? 13.468 63.149 -19.323 1.00 46.40 198 ILE A C 1
ATOM 1401 O O . ILE A 1 198 ? 13.080 64.056 -18.592 1.00 46.97 198 ILE A O 1
ATOM 1406 N N . GLY A 1 199 ? 14.664 63.140 -19.906 1.00 46.80 199 GLY A N 1
ATOM 1407 C CA . GLY A 1 199 ? 15.628 64.225 -19.775 1.00 47.77 199 GLY A CA 1
ATOM 1408 C C . GLY A 1 199 ? 16.293 64.316 -18.424 1.00 49.38 199 GLY A C 1
ATOM 1409 O O . GLY A 1 199 ? 15.987 63.522 -17.526 1.00 50.60 199 GLY A O 1
ATOM 1410 N N . GLY A 1 200 ? 17.207 65.276 -18.271 1.00 49.18 200 GLY A N 1
ATOM 1411 C CA . GLY A 1 200 ? 17.890 65.459 -17.001 1.00 49.98 200 GLY A CA 1
ATOM 1412 C C . GLY A 1 200 ? 19.389 65.254 -17.056 1.00 50.89 200 GLY A C 1
ATOM 1413 O O . GLY A 1 200 ? 19.949 65.029 -18.130 1.00 51.40 200 GLY A O 1
ATOM 1414 N N . GLU A 1 201 ? 20.041 65.320 -15.883 1.00 50.66 201 GLU A N 1
ATOM 1415 C CA . GLU A 1 201 ? 21.484 65.198 -15.730 1.00 50.94 201 GLU A CA 1
ATOM 1416 C C . GLU A 1 201 ? 22.010 63.784 -15.886 1.00 50.22 201 GLU A C 1
ATOM 1417 O O . GLU A 1 201 ? 23.121 63.613 -16.383 1.00 50.04 201 GLU A O 1
ATOM 1423 N N . ARG A 1 202 ? 21.270 62.778 -15.394 1.00 49.77 202 ARG A N 1
ATOM 1424 C CA . ARG A 1 202 ? 21.698 61.389 -15.550 1.00 49.91 202 ARG A CA 1
ATOM 1425 C C . ARG A 1 202 ? 21.527 60.955 -17.024 1.00 50.49 202 ARG A C 1
ATOM 1426 O O . ARG A 1 202 ? 22.344 60.202 -17.549 1.00 50.42 202 ARG A O 1
ATOM 1434 N N . VAL A 1 203 ? 20.489 61.479 -17.696 1.00 50.61 203 VAL A N 1
ATOM 1435 C CA . VAL A 1 203 ? 20.207 61.234 -19.094 1.00 51.04 203 VAL A CA 1
ATOM 1436 C C . VAL A 1 203 ? 21.272 61.893 -19.964 1.00 52.78 203 VAL A C 1
ATOM 1437 O O . VAL A 1 203 ? 21.783 61.246 -20.871 1.00 52.78 203 VAL A O 1
ATOM 1441 N N . ARG A 1 204 ? 21.649 63.146 -19.662 1.00 53.94 204 ARG A N 1
ATOM 1442 C CA . ARG A 1 204 ? 22.678 63.873 -20.415 1.00 55.40 204 ARG A CA 1
ATOM 1443 C C . ARG A 1 204 ? 24.009 63.133 -20.392 1.00 54.98 204 ARG A C 1
ATOM 1444 O O . ARG A 1 204 ? 24.694 63.078 -21.401 1.00 55.37 204 ARG A O 1
ATOM 1452 N N . ALA A 1 205 ? 24.372 62.571 -19.242 1.00 54.36 205 ALA A N 1
ATOM 1453 C CA . ALA A 1 205 ? 25.604 61.814 -19.048 1.00 54.11 205 ALA A CA 1
ATOM 1454 C C . ALA A 1 205 ? 25.559 60.477 -19.793 1.00 53.56 205 ALA A C 1
ATOM 1455 O O . ALA A 1 205 ? 26.570 60.054 -20.341 1.00 53.52 205 ALA A O 1
ATOM 1457 N N . ALA A 1 206 ? 24.392 59.817 -19.808 1.00 53.28 206 ALA A N 1
ATOM 1458 C CA . ALA A 1 206 ? 24.181 58.554 -20.527 1.00 53.41 206 ALA A CA 1
ATOM 1459 C C . ALA A 1 206 ? 24.219 58.786 -22.035 1.00 53.87 206 ALA A C 1
ATOM 1460 O O . ALA A 1 206 ? 24.714 57.929 -22.767 1.00 54.07 206 ALA A O 1
ATOM 1470 N N . GLU A 1 208 ? 25.963 61.181 -23.531 1.00 57.04 208 GLU A N 1
ATOM 1471 C CA . GLU A 1 208 ? 27.339 61.513 -23.866 1.00 57.95 208 GLU A CA 1
ATOM 1472 C C . GLU A 1 208 ? 28.185 60.269 -24.081 1.00 58.21 208 GLU A C 1
ATOM 1473 O O . GLU A 1 208 ? 28.990 60.239 -25.015 1.00 58.78 208 GLU A O 1
ATOM 1479 N N . LYS A 1 209 ? 27.949 59.217 -23.282 1.00 57.59 209 LYS A N 1
ATOM 1480 C CA . LYS A 1 209 ? 28.639 57.943 -23.439 1.00 57.81 209 LYS A CA 1
ATOM 1481 C C . LYS A 1 209 ? 28.078 57.168 -24.656 1.00 56.95 209 LYS A C 1
ATOM 1482 O O . LYS A 1 209 ? 28.847 56.551 -25.384 1.00 57.07 209 LYS A O 1
ATOM 1488 N N . LEU A 1 210 ? 26.753 57.235 -24.895 1.00 55.76 210 LEU A N 1
ATOM 1489 C CA . LEU A 1 210 ? 26.081 56.549 -26.002 1.00 54.85 210 LEU A CA 1
ATOM 1490 C C . LEU A 1 210 ? 26.420 57.146 -27.373 1.00 56.28 210 LEU A C 1
ATOM 1491 O O . LEU A 1 210 ? 26.528 56.411 -28.353 1.00 56.18 210 LEU A O 1
ATOM 1496 N N . ALA A 1 211 ? 26.598 58.464 -27.448 1.00 57.33 211 ALA A N 1
ATOM 1497 C CA . ALA A 1 211 ? 26.953 59.121 -28.703 1.00 58.98 211 ALA A CA 1
ATOM 1498 C C . ALA A 1 211 ? 28.385 58.788 -29.129 1.00 61.63 211 ALA A C 1
ATOM 1499 O O . ALA A 1 211 ? 28.677 58.689 -30.308 1.00 62.51 211 ALA A O 1
ATOM 1501 N N . GLU A 1 212 ? 29.276 58.638 -28.165 1.00 63.19 212 GLU A N 1
ATOM 1502 C CA . GLU A 1 212 ? 30.683 58.342 -28.367 1.00 64.55 212 GLU A CA 1
ATOM 1503 C C . GLU A 1 212 ? 30.950 56.841 -28.589 1.00 64.63 212 GLU A C 1
ATOM 1504 O O . GLU A 1 212 ? 31.730 56.501 -29.477 1.00 65.18 212 GLU A O 1
ATOM 1510 N N . THR A 1 213 ? 30.315 55.952 -27.797 1.00 63.74 213 THR A N 1
ATOM 1511 C CA . THR A 1 213 ? 30.573 54.505 -27.847 1.00 63.29 213 THR A CA 1
ATOM 1512 C C . THR A 1 213 ? 29.462 53.600 -28.401 1.00 63.26 213 THR A C 1
ATOM 1513 O O . THR A 1 213 ? 29.671 52.390 -28.487 1.00 63.50 213 THR A O 1
ATOM 1517 N N . GLY A 1 214 ? 28.292 54.156 -28.693 1.00 62.60 214 GLY A N 1
ATOM 1518 C CA . GLY A 1 214 ? 27.163 53.371 -29.181 1.00 62.08 214 GLY A CA 1
ATOM 1519 C C . GLY A 1 214 ? 27.104 53.247 -30.688 1.00 61.31 214 GLY A C 1
ATOM 1520 O O . GLY A 1 214 ? 27.890 53.876 -31.393 1.00 61.32 214 GLY A O 1
ATOM 1521 N N . THR A 1 215 ? 26.173 52.420 -31.198 1.00 60.38 215 THR A N 1
ATOM 1522 C CA . THR A 1 215 ? 26.000 52.200 -32.635 1.00 59.56 215 THR A CA 1
ATOM 1523 C C . THR A 1 215 ? 24.506 52.175 -33.051 1.00 58.72 215 THR A C 1
ATOM 1524 O O . THR A 1 215 ? 23.627 51.940 -32.227 1.00 58.88 215 THR A O 1
ATOM 1528 N N . GLY A 1 216 ? 24.254 52.359 -34.342 1.00 57.84 216 GLY A N 1
ATOM 1529 C CA . GLY A 1 216 ? 22.933 52.258 -34.934 1.00 57.51 216 GLY A CA 1
ATOM 1530 C C . GLY A 1 216 ? 22.028 53.424 -34.653 1.00 57.01 216 GLY A C 1
ATOM 1531 O O . GLY A 1 216 ? 22.484 54.566 -34.534 1.00 57.17 216 GLY A O 1
ATOM 1532 N N . PHE A 1 217 ? 20.726 53.137 -34.555 1.00 56.02 217 PHE A N 1
ATOM 1533 C CA . PHE A 1 217 ? 19.746 54.170 -34.276 1.00 55.45 217 PHE A CA 1
ATOM 1534 C C . PHE A 1 217 ? 19.826 54.667 -32.836 1.00 54.45 217 PHE A C 1
ATOM 1535 O O . PHE A 1 217 ? 19.464 55.816 -32.604 1.00 54.50 217 PHE A O 1
ATOM 1543 N N . ALA A 1 218 ? 20.356 53.852 -31.887 1.00 53.36 218 ALA A N 1
ATOM 1544 C CA . ALA A 1 218 ? 20.539 54.284 -30.500 1.00 52.84 218 ALA A CA 1
ATOM 1545 C C . ALA A 1 218 ? 21.557 55.419 -30.452 1.00 52.60 218 ALA A C 1
ATOM 1546 O O . ALA A 1 218 ? 21.310 56.417 -29.789 1.00 52.81 218 ALA A O 1
ATOM 1548 N N . ARG A 1 219 ? 22.653 55.306 -31.212 1.00 52.46 219 ARG A N 1
ATOM 1549 C CA . ARG A 1 219 ? 23.677 56.334 -31.325 1.00 53.17 219 ARG A CA 1
ATOM 1550 C C . ARG A 1 219 ? 23.139 57.578 -32.041 1.00 53.50 219 ARG A C 1
ATOM 1551 O O . ARG A 1 219 ? 23.505 58.684 -31.670 1.00 54.33 219 ARG A O 1
ATOM 1559 N N . LYS A 1 220 ? 22.285 57.413 -33.061 1.00 52.94 220 LYS A N 1
ATOM 1560 C CA . LYS A 1 220 ? 21.692 58.544 -33.789 1.00 52.33 220 LYS A CA 1
ATOM 1561 C C . LYS A 1 220 ? 20.908 59.449 -32.842 1.00 50.73 220 LYS A C 1
ATOM 1562 O O . LYS A 1 220 ? 21.107 60.655 -32.860 1.00 50.65 220 LYS A O 1
ATOM 1568 N N . VAL A 1 221 ? 20.056 58.856 -31.998 1.00 49.62 221 VAL A N 1
ATOM 1569 C CA . VAL A 1 221 ? 19.246 59.543 -30.988 1.00 49.44 221 VAL A CA 1
ATOM 1570 C C . VAL A 1 221 ? 20.148 60.325 -30.027 1.00 48.92 221 VAL A C 1
ATOM 1571 O O . VAL A 1 221 ? 19.885 61.491 -29.742 1.00 48.97 221 VAL A O 1
ATOM 1575 N N . ALA A 1 222 ? 21.232 59.689 -29.567 1.00 48.23 222 ALA A N 1
ATOM 1576 C CA . ALA A 1 222 ? 22.192 60.296 -28.664 1.00 47.93 222 ALA A CA 1
ATOM 1577 C C . ALA A 1 222 ? 22.902 61.494 -29.272 1.00 47.94 222 ALA A C 1
ATOM 1578 O O . ALA A 1 222 ? 22.991 62.526 -28.610 1.00 48.80 222 ALA A O 1
ATOM 1580 N N . VAL A 1 223 ? 23.388 61.377 -30.515 1.00 47.42 223 VAL A N 1
ATOM 1581 C CA . VAL A 1 223 ? 24.086 62.434 -31.242 1.00 48.08 223 VAL A CA 1
ATOM 1582 C C . VAL A 1 223 ? 23.159 63.629 -31.445 1.00 49.18 223 VAL A C 1
ATOM 1583 O O . VAL A 1 223 ? 23.558 64.766 -31.211 1.00 49.09 223 VAL A O 1
ATOM 1587 N N . ASN A 1 224 ? 21.918 63.368 -31.864 1.00 50.08 224 ASN A N 1
ATOM 1588 C CA . ASN A 1 224 ? 20.934 64.418 -32.095 1.00 51.04 224 ASN A CA 1
ATOM 1589 C C . ASN A 1 224 ? 20.506 65.105 -30.808 1.00 52.07 224 ASN A C 1
ATOM 1590 O O . ASN A 1 224 ? 20.293 66.314 -30.824 1.00 52.29 224 ASN A O 1
ATOM 1595 N N . TYR A 1 225 ? 20.404 64.351 -29.692 1.00 52.40 225 TYR A N 1
ATOM 1596 C CA . TYR A 1 225 ? 20.045 64.903 -28.387 1.00 53.00 225 TYR A CA 1
ATOM 1597 C C . TYR A 1 225 ? 21.163 65.838 -27.915 1.00 54.98 225 TYR A C 1
ATOM 1598 O O . TYR A 1 225 ? 20.881 66.921 -27.403 1.00 55.27 225 TYR A O 1
ATOM 1607 N N . LEU A 1 226 ? 22.427 65.433 -28.092 1.00 55.95 226 LEU A N 1
ATOM 1608 C CA . LEU A 1 226 ? 23.553 66.261 -27.678 1.00 57.57 226 LEU A CA 1
ATOM 1609 C C . LEU A 1 226 ? 23.743 67.514 -28.524 1.00 59.15 226 LEU A C 1
ATOM 1610 O O . LEU A 1 226 ? 24.313 68.485 -28.039 1.00 59.52 226 LEU A O 1
ATOM 1615 N N . GLU A 1 227 ? 23.260 67.512 -29.766 1.00 60.02 227 GLU A N 1
ATOM 1616 C CA . GLU A 1 227 ? 23.365 68.683 -30.623 1.00 61.17 227 GLU A CA 1
ATOM 1617 C C . GLU A 1 227 ? 22.555 69.844 -30.043 1.00 62.98 227 GLU A C 1
ATOM 1618 O O . GLU A 1 227 ? 23.020 70.978 -30.055 1.00 63.04 227 GLU A O 1
ATOM 1624 N N . THR A 1 228 ? 21.387 69.559 -29.472 1.00 64.61 228 THR A N 1
ATOM 1625 C CA . THR A 1 228 ? 20.543 70.607 -28.896 1.00 66.96 228 THR A CA 1
ATOM 1626 C C . THR A 1 228 ? 20.711 70.796 -27.386 1.00 68.41 228 THR A C 1
ATOM 1627 O O . THR A 1 228 ? 20.661 71.933 -26.926 1.00 69.10 228 THR A O 1
ATOM 1631 N N . HIS A 1 229 ? 20.918 69.718 -26.619 1.00 68.87 229 HIS A N 1
ATOM 1632 C CA . HIS A 1 229 ? 21.044 69.830 -25.166 1.00 69.79 229 HIS A CA 1
ATOM 1633 C C . HIS A 1 229 ? 22.475 69.926 -24.658 1.00 72.85 229 HIS A C 1
ATOM 1634 O O . HIS A 1 229 ? 22.775 70.764 -23.810 1.00 73.61 229 HIS A O 1
ATOM 1641 N N . GLY A 1 230 ? 23.338 69.053 -25.148 1.00 74.64 230 GLY A N 1
ATOM 1642 C CA . GLY A 1 230 ? 24.724 68.977 -24.706 1.00 77.03 230 GLY A CA 1
ATOM 1643 C C . GLY A 1 230 ? 25.657 70.024 -25.271 1.00 79.33 230 GLY A C 1
ATOM 1644 O O . GLY A 1 230 ? 25.201 71.071 -25.749 1.00 79.44 230 GLY A O 1
ATOM 1645 N N . GLY A 1 231 ? 26.967 69.741 -25.171 1.00 80.96 231 GLY A N 1
ATOM 1646 C CA . GLY A 1 231 ? 28.062 70.601 -25.624 1.00 82.92 231 GLY A CA 1
ATOM 1647 C C . GLY A 1 231 ? 28.094 72.005 -25.040 1.00 84.97 231 GLY A C 1
ATOM 1648 O O . GLY A 1 231 ? 28.938 72.831 -25.414 1.00 85.40 231 GLY A O 1
ATOM 1649 N N . SER A 1 232 ? 27.169 72.273 -24.111 1.00 86.07 232 SER A N 1
ATOM 1650 C CA . SER A 1 232 ? 26.966 73.542 -23.442 1.00 87.60 232 SER A CA 1
ATOM 1651 C C . SER A 1 232 ? 28.247 74.206 -22.962 1.00 88.66 232 SER A C 1
ATOM 1652 O O . SER A 1 232 ? 29.112 73.594 -22.329 1.00 89.15 232 SER A O 1
ATOM 1655 N N . ALA A 1 233 ? 28.356 75.468 -23.311 1.00 88.77 233 ALA A N 1
ATOM 1656 C CA . ALA A 1 233 ? 29.430 76.382 -22.964 1.00 89.34 233 ALA A CA 1
ATOM 1657 C C . ALA A 1 233 ? 28.850 77.812 -23.145 1.00 89.49 233 ALA A C 1
ATOM 1658 O O . ALA A 1 233 ? 27.737 77.967 -23.673 1.00 89.75 233 ALA A O 1
ATOM 1660 N N . GLY A 1 234 ? 29.564 78.838 -22.681 1.00 89.00 234 GLY A N 1
ATOM 1661 C CA . GLY A 1 234 ? 29.120 80.214 -22.870 1.00 88.87 234 GLY A CA 1
ATOM 1662 C C . GLY A 1 234 ? 29.131 80.573 -24.351 1.00 88.24 234 GLY A C 1
ATOM 1663 O O . GLY A 1 234 ? 28.114 81.011 -24.907 1.00 88.40 234 GLY A O 1
ATOM 1664 N N . SER A 1 235 ? 30.264 80.281 -25.019 1.00 86.91 235 SER A N 1
ATOM 1665 C CA . SER A 1 235 ? 30.477 80.570 -26.438 1.00 86.02 235 SER A CA 1
ATOM 1666 C C . SER A 1 235 ? 30.703 79.310 -27.337 1.00 83.65 235 SER A C 1
ATOM 1667 O O . SER A 1 235 ? 31.694 79.275 -28.083 1.00 83.89 235 SER A O 1
ATOM 1670 N N . PRO A 1 236 ? 29.834 78.265 -27.299 1.00 81.19 236 PRO A N 1
ATOM 1671 C CA . PRO A 1 236 ? 30.055 77.126 -28.197 1.00 78.92 236 PRO A CA 1
ATOM 1672 C C . PRO A 1 236 ? 29.483 77.467 -29.554 1.00 75.42 236 PRO A C 1
ATOM 1673 O O . PRO A 1 236 ? 28.419 78.088 -29.655 1.00 75.53 236 PRO A O 1
ATOM 1677 N N . MET A 1 237 ? 30.198 77.089 -30.610 1.00 72.37 237 MET A N 1
ATOM 1678 C CA . MET A 1 237 ? 29.762 77.387 -31.964 1.00 70.47 237 MET A CA 1
ATOM 1679 C C . MET A 1 237 ? 28.371 76.766 -32.243 1.00 66.60 237 MET A C 1
ATOM 1680 O O . MET A 1 237 ? 28.208 75.564 -32.088 1.00 66.69 237 MET A O 1
ATOM 1685 N N . ARG A 1 238 ? 27.354 77.606 -32.503 1.00 63.09 238 ARG A N 1
ATOM 1686 C CA . ARG A 1 238 ? 25.988 77.142 -32.747 1.00 60.32 238 ARG A CA 1
ATOM 1687 C C . ARG A 1 238 ? 25.409 77.652 -34.078 1.00 57.33 238 ARG A C 1
ATOM 1688 O O . ARG A 1 238 ? 25.875 78.654 -34.608 1.00 57.48 238 ARG A O 1
ATOM 1696 N N . CYS A 1 239 ? 24.384 76.967 -34.605 1.00 54.43 239 CYS A N 1
ATOM 1697 C CA . CYS A 1 239 ? 23.658 77.385 -35.796 1.00 52.42 239 CYS A CA 1
ATOM 1698 C C . CYS A 1 239 ? 22.815 78.620 -35.416 1.00 51.87 239 CYS A C 1
ATOM 1699 O O . CYS A 1 239 ? 22.229 78.655 -34.335 1.00 51.57 239 CYS A O 1
ATOM 1702 N N . LEU A 1 240 ? 22.743 79.619 -36.298 1.00 51.34 240 LEU A N 1
ATOM 1703 C CA . LEU A 1 240 ? 22.047 80.854 -35.980 1.00 51.40 240 LEU A CA 1
ATOM 1704 C C . LEU A 1 240 ? 20.563 80.890 -36.340 1.00 51.26 240 LEU A C 1
ATOM 1705 O O . LEU A 1 240 ? 19.924 81.924 -36.087 1.00 52.07 240 LEU A O 1
ATOM 1710 N N . THR A 1 241 ? 19.987 79.787 -36.849 1.00 49.87 241 THR A N 1
ATOM 1711 C CA . THR A 1 241 ? 18.536 79.772 -37.094 1.00 49.04 241 THR A CA 1
ATOM 1712 C C . THR A 1 241 ? 17.815 78.683 -36.266 1.00 48.15 241 THR A C 1
ATOM 1713 O O . THR A 1 241 ? 16.610 78.753 -36.130 1.00 48.19 241 THR A O 1
ATOM 1717 N N . CYS A 1 242 ? 18.538 77.721 -35.687 1.00 47.52 242 CYS A N 1
ATOM 1718 C CA . CYS A 1 242 ? 17.933 76.685 -34.862 1.00 47.77 242 CYS A CA 1
ATOM 1719 C C . CYS A 1 242 ? 18.689 76.421 -33.558 1.00 48.13 242 CYS A C 1
ATOM 1720 O O . CYS A 1 242 ? 18.229 75.594 -32.779 1.00 48.85 242 CYS A O 1
ATOM 1723 N N . LEU A 1 243 ? 19.843 77.077 -33.330 1.00 47.62 243 LEU A N 1
ATOM 1724 C CA . LEU A 1 243 ? 20.644 76.990 -32.104 1.00 47.71 243 LEU A CA 1
ATOM 1725 C C . LEU A 1 243 ? 21.274 75.623 -31.820 1.00 47.00 243 LEU A C 1
ATOM 1726 O O . LEU A 1 243 ? 21.853 75.430 -30.764 1.00 47.16 243 LEU A O 1
ATOM 1731 N N . LYS A 1 244 ? 21.200 74.710 -32.757 1.00 46.59 244 LYS A N 1
ATOM 1732 C CA . LYS A 1 244 ? 21.794 73.389 -32.649 1.00 47.21 244 LYS A CA 1
ATOM 1733 C C . LYS A 1 244 ? 23.317 73.543 -32.733 1.00 47.83 244 LYS A C 1
ATOM 1734 O O . LYS A 1 244 ? 23.792 74.421 -33.444 1.00 47.61 244 LYS A O 1
ATOM 1740 N N . LEU A 1 245 ? 24.094 72.698 -32.035 1.00 48.45 245 LEU A N 1
ATOM 1741 C CA . LEU A 1 245 ? 25.562 72.764 -32.108 1.00 49.33 245 LEU A CA 1
ATOM 1742 C C . LEU A 1 245 ? 26.036 72.534 -33.553 1.00 50.32 245 LEU A C 1
ATOM 1743 O O . LEU A 1 245 ? 25.723 71.512 -34.165 1.00 50.31 245 LEU A O 1
ATOM 1748 N N . SER A 1 246 ? 26.732 73.520 -34.117 1.00 51.04 246 SER A N 1
ATOM 1749 C CA . SER A 1 246 ? 27.181 73.455 -35.499 1.00 51.97 246 SER A CA 1
ATOM 1750 C C . SER A 1 246 ? 28.435 74.309 -35.652 1.00 54.47 246 SER A C 1
ATOM 1751 O O . SER A 1 246 ? 28.428 75.456 -35.216 1.00 54.87 246 SER A O 1
ATOM 1754 N N . PHE A 1 247 ? 29.508 73.773 -36.276 1.00 56.12 247 PHE A N 1
ATOM 1755 C CA . PHE A 1 247 ? 30.728 74.553 -36.518 1.00 58.09 247 PHE A CA 1
ATOM 1756 C C . PHE A 1 247 ? 30.445 75.697 -37.514 1.00 57.96 247 PHE A C 1
ATOM 1757 O O . PHE A 1 247 ? 30.999 76.783 -37.377 1.00 58.42 247 PHE A O 1
ATOM 1765 N N . LYS A 1 248 ? 29.608 75.442 -38.528 1.00 57.09 248 LYS A N 1
ATOM 1766 C CA . LYS A 1 248 ? 29.228 76.478 -39.482 1.00 56.53 248 LYS A CA 1
ATOM 1767 C C . LYS A 1 248 ? 28.014 77.242 -38.908 1.00 55.27 248 LYS A C 1
ATOM 1768 O O . LYS A 1 248 ? 27.162 76.635 -38.254 1.00 55.18 248 LYS A O 1
ATOM 1774 N N . PRO A 1 249 ? 27.909 78.570 -39.116 1.00 53.98 249 PRO A N 1
ATOM 1775 C CA . PRO A 1 249 ? 26.786 79.324 -38.520 1.00 53.19 249 PRO A CA 1
ATOM 1776 C C . PRO A 1 249 ? 25.390 78.996 -39.061 1.00 52.36 249 PRO A C 1
ATOM 1777 O O . PRO A 1 249 ? 24.414 79.604 -38.639 1.00 52.36 249 PRO A O 1
ATOM 1781 N N . LEU A 1 250 ? 25.289 78.035 -39.984 1.00 51.45 250 LEU A N 1
ATOM 1782 C CA . LEU A 1 250 ? 24.023 77.548 -40.515 1.00 50.34 250 LEU A CA 1
ATOM 1783 C C . LEU A 1 250 ? 24.197 76.072 -40.738 1.00 49.77 250 LEU A C 1
ATOM 1784 O O . LEU A 1 250 ? 25.041 75.683 -41.534 1.00 50.12 250 LEU A O 1
ATOM 1789 N N . CYS A 1 251 ? 23.450 75.246 -40.010 1.00 49.17 251 CYS A N 1
ATOM 1790 C CA . CYS A 1 251 ? 23.516 73.801 -40.169 1.00 49.40 251 CYS A CA 1
ATOM 1791 C C . CYS A 1 251 ? 22.939 73.402 -41.537 1.00 51.07 251 CYS A C 1
ATOM 1792 O O . CYS A 1 251 ? 22.188 74.177 -42.149 1.00 51.27 251 CYS A O 1
ATOM 1795 N N . PRO A 1 252 ? 23.334 72.229 -42.075 1.00 51.85 252 PRO A N 1
ATOM 1796 C CA . PRO A 1 252 ? 22.841 71.840 -43.410 1.00 52.13 252 PRO A CA 1
ATOM 1797 C C . PRO A 1 252 ? 21.318 71.808 -43.539 1.00 52.75 252 PRO A C 1
ATOM 1798 O O . PRO A 1 252 ? 20.798 72.195 -44.575 1.00 52.78 252 PRO A O 1
ATOM 1802 N N . ASN A 1 253 ? 20.609 71.407 -42.483 1.00 53.25 253 ASN A N 1
ATOM 1803 C CA . ASN A 1 253 ? 19.146 71.385 -42.483 1.00 54.17 253 ASN A CA 1
ATOM 1804 C C . ASN A 1 253 ? 18.559 72.788 -42.663 1.00 54.57 253 ASN A C 1
ATOM 1805 O O . ASN A 1 253 ? 17.653 72.969 -43.475 1.00 54.86 253 ASN A O 1
ATOM 1810 N N . CYS A 1 254 ? 19.107 73.778 -41.947 1.00 54.38 254 CYS A N 1
ATOM 1811 C CA . CYS A 1 254 ? 18.676 75.167 -42.038 1.00 54.84 254 CYS A CA 1
ATOM 1812 C C . CYS A 1 254 ? 19.074 75.801 -43.357 1.00 56.10 254 CYS A C 1
ATOM 1813 O O . CYS A 1 254 ? 18.346 76.638 -43.871 1.00 57.08 254 CYS A O 1
ATOM 1816 N N . LEU A 1 255 ? 20.241 75.444 -43.881 1.00 56.15 255 LEU A N 1
ATOM 1817 C CA . LEU A 1 255 ? 20.729 75.944 -45.156 1.00 56.99 255 LEU A CA 1
ATOM 1818 C C . LEU A 1 255 ? 19.846 75.419 -46.293 1.00 58.52 255 LEU A C 1
ATOM 1819 O O . LEU A 1 255 ? 19.496 76.166 -47.203 1.00 59.18 255 LEU A O 1
ATOM 1824 N N . ASN A 1 256 ? 19.446 74.152 -46.210 1.00 59.05 256 ASN A N 1
ATOM 1825 C CA . ASN A 1 256 ? 18.567 73.495 -47.170 1.00 60.41 256 ASN A CA 1
ATOM 1826 C C . ASN A 1 256 ? 17.162 74.124 -47.174 1.00 61.19 256 ASN A C 1
ATOM 1827 O O . ASN A 1 256 ? 16.511 74.177 -48.215 1.00 61.31 256 ASN A O 1
ATOM 1832 N N . ASP A 1 257 ? 16.698 74.599 -46.021 1.00 61.90 257 ASP A N 1
ATOM 1833 C CA . ASP A 1 257 ? 15.392 75.247 -45.898 1.00 63.34 257 ASP A CA 1
ATOM 1834 C C . ASP A 1 257 ? 15.365 76.671 -46.470 1.00 64.11 257 ASP A C 1
ATOM 1835 O O . ASP A 1 257 ? 14.285 77.254 -46.579 1.00 64.17 257 ASP A O 1
ATOM 1840 N N . LEU A 1 258 ? 16.535 77.259 -46.788 1.00 64.42 258 LEU A N 1
ATOM 1841 C CA . LEU A 1 258 ? 16.577 78.609 -47.332 1.00 64.98 258 LEU A CA 1
ATOM 1842 C C . LEU A 1 258 ? 16.138 78.631 -48.796 1.00 66.08 258 LEU A C 1
ATOM 1843 O O . LEU A 1 258 ? 16.671 77.898 -49.639 1.00 66.12 258 LEU A O 1
ATOM 1848 N N . PRO A 1 259 ? 15.088 79.423 -49.085 1.00 66.56 259 PRO A N 1
ATOM 1849 C CA . PRO A 1 259 ? 14.537 79.448 -50.450 1.00 66.65 259 PRO A CA 1
ATOM 1850 C C . PRO A 1 259 ? 15.450 80.036 -51.515 1.00 66.24 259 PRO A C 1
ATOM 1851 O O . PRO A 1 259 ? 15.655 81.249 -51.564 1.00 66.56 259 PRO A O 1
ATOM 1855 N N . LEU A 1 260 ? 15.954 79.172 -52.394 1.00 65.44 260 LEU A N 1
ATOM 1856 C CA . LEU A 1 260 ? 16.807 79.568 -53.504 1.00 65.30 260 LEU A CA 1
ATOM 1857 C C . LEU A 1 260 ? 15.908 79.920 -54.706 1.00 65.38 260 LEU A C 1
ATOM 1858 O O . LEU A 1 260 ? 15.352 79.011 -55.313 1.00 65.81 260 LEU A O 1
ATOM 1863 N N . SER A 1 261 ? 15.744 81.222 -55.041 1.00 64.64 261 SER A N 1
ATOM 1864 C CA . SER A 1 261 ? 14.928 81.653 -56.193 1.00 64.19 261 SER A CA 1
ATOM 1865 C C . SER A 1 261 ? 15.755 82.303 -57.330 1.00 62.97 261 SER A C 1
ATOM 1866 O O . SER A 1 261 ? 16.071 83.493 -57.264 1.00 63.28 261 SER A O 1
ATOM 1869 N N . LEU A 1 262 ? 16.096 81.520 -58.373 1.00 61.56 262 LEU A N 1
ATOM 1870 C CA . LEU A 1 262 ? 16.888 82.001 -59.510 1.00 60.56 262 LEU A CA 1
ATOM 1871 C C . LEU A 1 262 ? 16.154 82.979 -60.450 1.00 59.04 262 LEU A C 1
ATOM 1872 O O . LEU A 1 262 ? 15.108 82.653 -61.004 1.00 58.82 262 LEU A O 1
ATOM 1877 N N . LYS A 1 263 ? 16.747 84.161 -60.669 1.00 57.99 263 LYS A N 1
ATOM 1878 C CA . LYS A 1 263 ? 16.225 85.181 -61.585 1.00 57.17 263 LYS A CA 1
ATOM 1879 C C . LYS A 1 263 ? 17.331 85.667 -62.540 1.00 55.68 263 LYS A C 1
ATOM 1880 O O . LYS A 1 263 ? 18.511 85.581 -62.205 1.00 55.36 263 LYS A O 1
ATOM 1886 N N . VAL A 1 264 ? 16.960 86.154 -63.739 1.00 54.78 264 VAL A N 1
ATOM 1887 C CA . VAL A 1 264 ? 17.933 86.676 -64.704 1.00 54.67 264 VAL A CA 1
ATOM 1888 C C . VAL A 1 264 ? 17.471 88.035 -65.251 1.00 55.15 264 VAL A C 1
ATOM 1889 O O . VAL A 1 264 ? 16.305 88.189 -65.608 1.00 55.63 264 VAL A O 1
ATOM 1893 N N . ARG A 1 265 ? 18.385 89.009 -65.330 1.00 54.91 265 ARG A N 1
ATOM 1894 C CA . ARG A 1 265 ? 18.168 90.327 -65.950 1.00 54.92 265 ARG A CA 1
ATOM 1895 C C . ARG A 1 265 ? 19.327 90.563 -66.906 1.00 54.23 265 ARG A C 1
ATOM 1896 O O . ARG A 1 265 ? 20.426 90.079 -66.651 1.00 54.32 265 ARG A O 1
ATOM 1904 N N . VAL A 1 266 ? 19.130 91.389 -67.937 1.00 53.58 266 VAL A N 1
ATOM 1905 C CA . VAL A 1 266 ? 20.221 91.729 -68.838 1.00 53.39 266 VAL A CA 1
ATOM 1906 C C . VAL A 1 266 ? 20.617 93.171 -68.599 1.00 54.11 266 VAL A C 1
ATOM 1907 O O . VAL A 1 266 ? 19.792 94.063 -68.739 1.00 54.68 266 VAL A O 1
ATOM 1911 N N . LEU A 1 267 ? 21.854 93.400 -68.161 1.00 54.34 267 LEU A N 1
ATOM 1912 C CA . LEU A 1 267 ? 22.361 94.745 -67.882 1.00 55.35 267 LEU A CA 1
ATOM 1913 C C . LEU A 1 267 ? 23.570 94.960 -68.772 1.00 56.41 267 LEU A C 1
ATOM 1914 O O . LEU A 1 267 ? 24.533 94.198 -68.659 1.00 56.58 267 LEU A O 1
ATOM 1919 N N . GLU A 1 268 ? 23.517 95.958 -69.676 1.00 56.82 268 GLU A N 1
ATOM 1920 C CA . GLU A 1 268 ? 24.610 96.273 -70.610 1.00 57.39 268 GLU A CA 1
ATOM 1921 C C . GLU A 1 268 ? 24.944 95.098 -71.535 1.00 56.41 268 GLU A C 1
ATOM 1922 O O . GLU A 1 268 ? 26.105 94.906 -71.895 1.00 56.62 268 GLU A O 1
ATOM 1928 N N . GLY A 1 269 ? 23.936 94.305 -71.885 1.00 55.13 269 GLY A N 1
ATOM 1929 C CA . GLY A 1 269 ? 24.132 93.124 -72.719 1.00 54.44 269 GLY A CA 1
ATOM 1930 C C . GLY A 1 269 ? 24.596 91.888 -71.960 1.00 53.42 269 GLY A C 1
ATOM 1931 O O . GLY A 1 269 ? 24.535 90.771 -72.482 1.00 53.39 269 GLY A O 1
ATOM 1932 N N . VAL A 1 270 ? 25.067 92.073 -70.716 1.00 52.50 270 VAL A N 1
ATOM 1933 C CA . VAL A 1 270 ? 25.571 91.012 -69.843 1.00 51.67 270 VAL A CA 1
ATOM 1934 C C . VAL A 1 270 ? 24.427 90.412 -69.003 1.00 50.61 270 VAL A C 1
ATOM 1935 O O . VAL A 1 270 ? 23.619 91.154 -68.457 1.00 51.12 270 VAL A O 1
ATOM 1939 N N . SER A 1 271 ? 24.336 89.080 -68.931 1.00 49.12 271 SER A N 1
ATOM 1940 C CA . SER A 1 271 ? 23.298 88.415 -68.152 1.00 48.04 271 SER A CA 1
ATOM 1941 C C . SER A 1 271 ? 23.675 88.384 -66.675 1.00 47.25 271 SER A C 1
ATOM 1942 O O . SER A 1 271 ? 24.754 87.910 -66.321 1.00 47.30 271 SER A O 1
ATOM 1945 N N . VAL A 1 272 ? 22.786 88.899 -65.815 1.00 46.53 272 VAL A N 1
ATOM 1946 C CA . VAL A 1 272 ? 22.971 88.965 -64.365 1.00 46.08 272 VAL A CA 1
ATOM 1947 C C . VAL A 1 272 ? 22.089 87.945 -63.658 1.00 46.17 272 VAL A C 1
ATOM 1948 O O . VAL A 1 272 ? 20.874 87.956 -63.821 1.00 46.28 272 VAL A O 1
ATOM 1952 N N . TYR A 1 273 ? 22.707 87.053 -62.880 1.00 46.12 273 TYR A N 1
ATOM 1953 C CA . TYR A 1 273 ? 22.007 85.994 -62.155 1.00 46.07 273 TYR A CA 1
ATOM 1954 C C . TYR A 1 273 ? 21.918 86.256 -60.644 1.00 45.78 273 TYR A C 1
ATOM 1955 O O . TYR A 1 273 ? 22.925 86.543 -59.998 1.00 46.07 273 TYR A O 1
ATOM 1964 N N . SER A 1 274 ? 20.704 86.169 -60.087 1.00 45.09 274 SER A N 1
ATOM 1965 C CA . SER A 1 274 ? 20.460 86.289 -58.648 1.00 44.68 274 SER A CA 1
ATOM 1966 C C . SER A 1 274 ? 19.926 84.949 -58.135 1.00 44.80 274 SER A C 1
ATOM 1967 O O . SER A 1 274 ? 19.356 84.166 -58.908 1.00 44.12 274 SER A O 1
ATOM 1970 N N . PHE A 1 275 ? 20.163 84.653 -56.843 1.00 45.00 275 PHE A N 1
ATOM 1971 C CA . PHE A 1 275 ? 19.816 83.338 -56.314 1.00 45.22 275 PHE A CA 1
ATOM 1972 C C . PHE A 1 275 ? 18.903 83.348 -55.102 1.00 45.86 275 PHE A C 1
ATOM 1973 O O . PHE A 1 275 ? 18.368 82.299 -54.751 1.00 46.14 275 PHE A O 1
ATOM 1981 N N . TYR A 1 276 ? 18.713 84.503 -54.464 1.00 45.95 276 TYR A N 1
ATOM 1982 C CA . TYR A 1 276 ? 17.862 84.608 -53.270 1.00 46.32 276 TYR A CA 1
ATOM 1983 C C . TYR A 1 276 ? 17.070 85.899 -53.306 1.00 47.41 276 TYR A C 1
ATOM 1984 O O . TYR A 1 276 ? 17.554 86.886 -53.838 1.00 47.44 276 TYR A O 1
ATOM 1993 N N . ALA A 1 277 ? 15.892 85.924 -52.685 1.00 48.43 277 ALA A N 1
ATOM 1994 C CA . ALA A 1 277 ? 15.103 87.150 -52.584 1.00 49.67 277 ALA A CA 1
ATOM 1995 C C . ALA A 1 277 ? 15.466 87.843 -51.273 1.00 51.25 277 ALA A C 1
ATOM 1996 O O . ALA A 1 277 ? 15.586 87.183 -50.239 1.00 50.63 277 ALA A O 1
ATOM 1998 N N . TYR A 1 278 ? 15.631 89.171 -51.305 1.00 53.08 278 TYR A N 1
ATOM 1999 C CA . TYR A 1 278 ? 15.976 89.936 -50.109 1.00 55.43 278 TYR A CA 1
ATOM 2000 C C . TYR A 1 278 ? 14.965 89.755 -48.991 1.00 57.01 278 TYR A C 1
ATOM 2001 O O . TYR A 1 278 ? 15.344 89.668 -47.830 1.00 57.15 278 TYR A O 1
ATOM 2010 N N . SER A 1 279 ? 13.687 89.665 -49.344 1.00 57.99 279 SER A N 1
ATOM 2011 C CA . SER A 1 279 ? 12.609 89.477 -48.373 1.00 59.29 279 SER A CA 1
ATOM 2012 C C . SER A 1 279 ? 12.691 88.140 -47.613 1.00 59.57 279 SER A C 1
ATOM 2013 O O . SER A 1 279 ? 12.137 88.032 -46.519 1.00 60.26 279 SER A O 1
ATOM 2016 N N . GLU A 1 280 ? 13.392 87.146 -48.161 1.00 58.71 280 GLU A N 1
ATOM 2017 C CA . GLU A 1 280 ? 13.499 85.838 -47.522 1.00 58.59 280 GLU A CA 1
ATOM 2018 C C . GLU A 1 280 ? 14.777 85.655 -46.704 1.00 57.76 280 GLU A C 1
ATOM 2019 O O . GLU A 1 280 ? 14.830 84.760 -45.870 1.00 57.65 280 GLU A O 1
ATOM 2025 N N . ILE A 1 281 ? 15.826 86.450 -46.974 1.00 57.03 281 ILE A N 1
ATOM 2026 C CA . ILE A 1 281 ? 17.096 86.354 -46.247 1.00 56.49 281 ILE A CA 1
ATOM 2027 C C . ILE A 1 281 ? 17.540 87.704 -45.663 1.00 57.08 281 ILE A C 1
ATOM 2028 O O . ILE A 1 281 ? 18.715 87.869 -45.377 1.00 57.36 281 ILE A O 1
ATOM 2033 N N . GLU A 1 282 ? 16.602 88.648 -45.465 1.00 57.29 282 GLU A N 1
ATOM 2034 C CA . GLU A 1 282 ? 16.814 90.011 -44.976 1.00 57.70 282 GLU A CA 1
ATOM 2035 C C . GLU A 1 282 ? 17.768 90.139 -43.788 1.00 57.67 282 GLU A C 1
ATOM 2036 O O . GLU A 1 282 ? 18.668 90.970 -43.834 1.00 58.06 282 GLU A O 1
ATOM 2042 N N . GLU A 1 283 ? 17.556 89.351 -42.720 1.00 57.04 283 GLU A N 1
ATOM 2043 C CA . GLU A 1 283 ? 18.363 89.403 -41.502 1.00 56.54 283 GLU A CA 1
ATOM 2044 C C . GLU A 1 283 ? 19.792 88.934 -41.741 1.00 56.13 283 GLU A C 1
ATOM 2045 O O . GLU A 1 283 ? 20.720 89.509 -41.172 1.00 55.93 283 GLU A O 1
ATOM 2051 N N . LEU A 1 284 ? 19.973 87.912 -42.603 1.00 55.87 284 LEU A N 1
ATOM 2052 C CA . LEU A 1 284 ? 21.292 87.377 -42.956 1.00 55.97 284 LEU A CA 1
ATOM 2053 C C . LEU A 1 284 ? 22.076 88.397 -43.789 1.00 56.63 284 LEU A C 1
ATOM 2054 O O . LEU A 1 284 ? 23.281 88.538 -43.595 1.00 56.88 284 LEU A O 1
ATOM 2059 N N . ILE A 1 285 ? 21.389 89.139 -44.681 1.00 57.02 285 ILE A N 1
ATOM 2060 C CA . ILE A 1 285 ? 22.012 90.194 -45.483 1.00 57.97 285 ILE A CA 1
ATOM 2061 C C . ILE A 1 285 ? 22.363 91.379 -44.580 1.00 58.91 285 ILE A C 1
ATOM 2062 O O . ILE A 1 285 ? 23.494 91.847 -44.607 1.00 59.70 285 ILE A O 1
ATOM 2067 N N . LYS A 1 286 ? 21.418 91.834 -43.752 1.00 58.94 286 LYS A N 1
ATOM 2068 C CA . LYS A 1 286 ? 21.641 92.938 -42.814 1.00 59.53 286 LYS A CA 1
ATOM 2069 C C . LYS A 1 286 ? 22.835 92.674 -41.885 1.00 60.98 286 LYS A C 1
ATOM 2070 O O . LYS A 1 286 ? 23.533 93.610 -41.485 1.00 61.36 286 LYS A O 1
ATOM 2076 N N . SER A 1 287 ? 23.098 91.397 -41.572 1.00 61.43 287 SER A N 1
ATOM 2077 C CA . SER A 1 287 ? 24.199 91.045 -40.690 1.00 62.30 287 SER A CA 1
ATOM 2078 C C . SER A 1 287 ? 25.530 90.838 -41.396 1.00 62.85 287 SER A C 1
ATOM 2079 O O . SER A 1 287 ? 26.436 90.269 -40.794 1.00 62.96 287 SER A O 1
ATOM 2082 N N . LYS A 1 288 ? 25.682 91.325 -42.637 1.00 63.06 288 LYS A N 1
ATOM 2083 C CA . LYS A 1 288 ? 26.936 91.165 -43.361 1.00 63.83 288 LYS A CA 1
ATOM 2084 C C . LYS A 1 288 ? 28.096 91.880 -42.694 1.00 65.58 288 LYS A C 1
ATOM 2085 O O . LYS A 1 288 ? 29.215 91.415 -42.831 1.00 66.47 288 LYS A O 1
ATOM 2091 N N . TYR A 1 289 ? 27.854 92.968 -41.951 1.00 66.25 289 TYR A N 1
ATOM 2092 C CA . TYR A 1 289 ? 28.944 93.669 -41.254 1.00 67.91 289 TYR A CA 1
ATOM 2093 C C . TYR A 1 289 ? 29.007 93.367 -39.748 1.00 67.85 289 TYR A C 1
ATOM 2094 O O . TYR A 1 289 ? 29.657 94.091 -38.990 1.00 68.03 289 TYR A O 1
ATOM 2103 N N . ALA A 1 290 ? 28.338 92.300 -39.316 1.00 67.30 290 ALA A N 1
ATOM 2104 C CA . ALA A 1 290 ? 28.385 91.858 -37.945 1.00 67.12 290 ALA A CA 1
ATOM 2105 C C . ALA A 1 290 ? 29.500 90.820 -37.856 1.00 67.31 290 ALA A C 1
ATOM 2106 O O . ALA A 1 290 ? 29.715 90.075 -38.800 1.00 67.45 290 ALA A O 1
ATOM 2108 N N . LEU A 1 291 ? 30.221 90.768 -36.743 1.00 67.57 291 LEU A N 1
ATOM 2109 C CA . LEU A 1 291 ? 31.293 89.804 -36.530 1.00 68.59 291 LEU A CA 1
ATOM 2110 C C . LEU A 1 291 ? 30.765 88.364 -36.654 1.00 70.62 291 LEU A C 1
ATOM 2111 O O . LEU A 1 291 ? 31.251 87.610 -37.494 1.00 70.56 291 LEU A O 1
ATOM 2116 N N . ILE A 1 292 ? 29.726 88.014 -35.869 1.00 72.28 292 ILE A N 1
ATOM 2117 C CA . ILE A 1 292 ? 29.158 86.666 -35.864 1.00 73.81 292 ILE A CA 1
ATOM 2118 C C . ILE A 1 292 ? 28.440 86.316 -37.179 1.00 73.53 292 ILE A C 1
ATOM 2119 O O . ILE A 1 292 ? 28.772 85.323 -37.829 1.00 73.85 292 ILE A O 1
ATOM 2124 N N . GLY A 1 293 ? 27.498 87.154 -37.579 1.00 72.94 293 GLY A N 1
ATOM 2125 C CA . GLY A 1 293 ? 26.739 86.931 -38.800 1.00 73.24 293 GLY A CA 1
ATOM 2126 C C . GLY A 1 293 ? 27.485 87.174 -40.102 1.00 72.97 293 GLY A C 1
ATOM 2127 O O . GLY A 1 293 ? 26.852 87.280 -41.159 1.00 73.37 293 GLY A O 1
ATOM 2128 N N . SER A 1 294 ? 28.827 87.270 -40.051 1.00 71.75 294 SER A N 1
ATOM 2129 C CA . SER A 1 294 ? 29.615 87.518 -41.251 1.00 71.16 294 SER A CA 1
ATOM 2130 C C . SER A 1 294 ? 29.744 86.262 -42.133 1.00 69.73 294 SER A C 1
ATOM 2131 O O . SER A 1 294 ? 29.428 86.322 -43.322 1.00 69.58 294 SER A O 1
ATOM 2134 N N . ARG A 1 295 ? 30.196 85.119 -41.538 1.00 68.06 295 ARG A N 1
ATOM 2135 C CA . ARG A 1 295 ? 30.425 83.835 -42.211 1.00 66.06 295 ARG A CA 1
ATOM 2136 C C . ARG A 1 295 ? 29.160 83.112 -42.677 1.00 62.86 295 ARG A C 1
ATOM 2137 O O . ARG A 1 295 ? 29.231 81.936 -43.035 1.00 62.60 295 ARG A O 1
ATOM 2145 N N . ILE A 1 296 ? 28.014 83.789 -42.663 1.00 60.40 296 ILE A N 1
ATOM 2146 C CA . ILE A 1 296 ? 26.764 83.196 -43.125 1.00 58.74 296 ILE A CA 1
ATOM 2147 C C . ILE A 1 296 ? 26.629 83.348 -44.643 1.00 56.71 296 ILE A C 1
ATOM 2148 O O . ILE A 1 296 ? 26.155 82.441 -45.319 1.00 56.40 296 ILE A O 1
ATOM 2153 N N . LEU A 1 297 ? 27.024 84.504 -45.168 1.00 55.48 297 LEU A N 1
ATOM 2154 C CA . LEU A 1 297 ? 26.917 84.814 -46.588 1.00 54.94 297 LEU A CA 1
ATOM 2155 C C . LEU A 1 297 ? 27.785 83.896 -47.469 1.00 53.04 297 LEU A C 1
ATOM 2156 O O . LEU A 1 297 ? 27.227 83.315 -48.402 1.00 53.05 297 LEU A O 1
ATOM 2161 N N . PRO A 1 298 ? 29.069 83.616 -47.139 1.00 50.97 298 PRO A N 1
ATOM 2162 C CA . PRO A 1 298 ? 29.825 82.614 -47.913 1.00 49.49 298 PRO A CA 1
ATOM 2163 C C . PRO A 1 298 ? 29.157 81.226 -47.994 1.00 48.01 298 PRO A C 1
ATOM 2164 O O . PRO A 1 298 ? 29.393 80.505 -48.955 1.00 48.12 298 PRO A O 1
ATOM 2168 N N . LEU A 1 299 ? 28.332 80.845 -46.997 1.00 46.57 299 LEU A N 1
ATOM 2169 C CA . LEU A 1 299 ? 27.584 79.584 -47.006 1.00 46.02 299 LEU A CA 1
ATOM 2170 C C . LEU A 1 299 ? 26.464 79.640 -48.049 1.00 46.52 299 LEU A C 1
ATOM 2171 O O . LEU A 1 299 ? 26.183 78.640 -48.718 1.00 46.90 299 LEU A O 1
ATOM 2176 N N . LEU A 1 300 ? 25.803 80.808 -48.160 1.00 46.31 300 LEU A N 1
ATOM 2177 C CA . LEU A 1 300 ? 24.720 81.042 -49.100 1.00 46.68 300 LEU A CA 1
ATOM 2178 C C . LEU A 1 300 ? 25.261 81.090 -50.524 1.00 47.49 300 LEU A C 1
ATOM 2179 O O . LEU A 1 300 ? 24.614 80.567 -51.432 1.00 47.88 300 LEU A O 1
ATOM 2184 N N . SER A 1 301 ? 26.453 81.708 -50.728 1.00 47.16 301 SER A N 1
ATOM 2185 C CA . SER A 1 301 ? 27.059 81.776 -52.050 1.00 46.90 301 SER A CA 1
ATOM 2186 C C . SER A 1 301 ? 27.658 80.438 -52.482 1.00 47.92 301 SER A C 1
ATOM 2187 O O . SER A 1 301 ? 27.762 80.187 -53.682 1.00 49.14 301 SER A O 1
ATOM 2190 N N . GLN A 1 302 ? 28.007 79.562 -51.537 1.00 47.44 302 GLN A N 1
ATOM 2191 C CA . GLN A 1 302 ? 28.471 78.220 -51.873 1.00 47.37 302 GLN A CA 1
ATOM 2192 C C . GLN A 1 302 ? 27.268 77.414 -52.392 1.00 47.14 302 GLN A C 1
ATOM 2193 O O . GLN A 1 302 ? 27.393 76.720 -53.398 1.00 47.45 302 GLN A O 1
ATOM 2199 N N . LYS A 1 303 ? 26.089 77.575 -51.761 1.00 46.88 303 LYS A N 1
ATOM 2200 C CA . LYS A 1 303 ? 24.847 76.912 -52.165 1.00 47.50 303 LYS A CA 1
ATOM 2201 C C . LYS A 1 303 ? 24.446 77.370 -53.565 1.00 48.44 303 LYS A C 1
ATOM 2202 O O . LYS A 1 303 ? 24.113 76.540 -54.420 1.00 48.87 303 LYS A O 1
ATOM 2208 N N . ALA A 1 304 ? 24.557 78.692 -53.816 1.00 48.45 304 ALA A N 1
ATOM 2209 C CA . ALA A 1 304 ? 24.244 79.339 -55.083 1.00 48.69 304 ALA A CA 1
ATOM 2210 C C . ALA A 1 304 ? 25.213 78.927 -56.208 1.00 49.85 304 ALA A C 1
ATOM 2211 O O . ALA A 1 304 ? 24.774 78.595 -57.307 1.00 50.13 304 ALA A O 1
ATOM 2213 N N . GLY A 1 305 ? 26.507 78.899 -55.916 1.00 50.08 305 GLY A N 1
ATOM 2214 C CA . GLY A 1 305 ? 27.524 78.506 -56.882 1.00 50.39 305 GLY A CA 1
ATOM 2215 C C . GLY A 1 305 ? 27.408 77.067 -57.329 1.00 51.16 305 GLY A C 1
ATOM 2216 O O . GLY A 1 305 ? 27.746 76.745 -58.470 1.00 51.21 305 GLY A O 1
ATOM 2217 N N . ALA A 1 306 ? 26.911 76.188 -56.441 1.00 51.48 306 ALA A N 1
ATOM 2218 C CA . ALA A 1 306 ? 26.728 74.769 -56.753 1.00 51.65 306 ALA A CA 1
ATOM 2219 C C . ALA A 1 306 ? 25.594 74.574 -57.755 1.00 52.73 306 ALA A C 1
ATOM 2220 O O . ALA A 1 306 ? 25.675 73.687 -58.607 1.00 54.00 306 ALA A O 1
ATOM 2222 N N . GLU A 1 307 ? 24.554 75.411 -57.686 1.00 52.53 307 GLU A N 1
ATOM 2223 C CA . GLU A 1 307 ? 23.464 75.361 -58.648 1.00 52.85 307 GLU A CA 1
ATOM 2224 C C . GLU A 1 307 ? 23.884 76.038 -59.949 1.00 52.31 307 GLU A C 1
ATOM 2225 O O . GLU A 1 307 ? 23.527 75.569 -61.028 1.00 53.10 307 GLU A O 1
ATOM 2231 N N . PHE A 1 308 ? 24.649 77.128 -59.856 1.00 50.98 308 PHE A N 1
ATOM 2232 C CA . PHE A 1 308 ? 25.100 77.855 -61.024 1.00 50.25 308 PHE A CA 1
ATOM 2233 C C . PHE A 1 308 ? 26.069 77.055 -61.890 1.00 50.56 308 PHE A C 1
ATOM 2234 O O . PHE A 1 308 ? 26.007 77.125 -63.116 1.00 50.22 308 PHE A O 1
ATOM 2242 N N . VAL A 1 309 ? 26.925 76.260 -61.262 1.00 50.84 309 VAL A N 1
ATOM 2243 C CA . VAL A 1 309 ? 27.877 75.399 -61.961 1.00 50.94 309 VAL A CA 1
ATOM 2244 C C . VAL A 1 309 ? 27.126 74.344 -62.818 1.00 51.43 309 VAL A C 1
ATOM 2245 O O . VAL A 1 309 ? 27.600 73.971 -63.885 1.00 51.58 309 VAL A O 1
ATOM 2249 N N . LYS A 1 310 ? 25.934 73.913 -62.375 1.00 51.80 310 LYS A N 1
ATOM 2250 C CA . LYS A 1 310 ? 25.088 72.974 -63.116 1.00 52.39 310 LYS A CA 1
ATOM 2251 C C . LYS A 1 310 ? 24.448 73.678 -64.326 1.00 52.51 310 LYS A C 1
ATOM 2252 O O . LYS A 1 310 ? 24.238 73.050 -65.355 1.00 52.90 310 LYS A O 1
ATOM 2258 N N . ILE A 1 311 ? 24.134 74.975 -64.194 1.00 52.33 311 ILE A N 1
ATOM 2259 C CA . ILE A 1 311 ? 23.573 75.823 -65.246 1.00 52.22 311 ILE A CA 1
ATOM 2260 C C . ILE A 1 311 ? 24.608 76.012 -66.370 1.00 52.51 311 ILE A C 1
ATOM 2261 O O . ILE A 1 311 ? 24.269 75.880 -67.544 1.00 52.56 311 ILE A O 1
ATOM 2266 N N . LEU A 1 312 ? 25.875 76.268 -66.000 1.00 52.34 312 LEU A N 1
ATOM 2267 C CA . LEU A 1 312 ? 26.971 76.435 -66.943 1.00 52.68 312 LEU A CA 1
ATOM 2268 C C . LEU A 1 312 ? 27.226 75.155 -67.727 1.00 54.94 312 LEU A C 1
ATOM 2269 O O . LEU A 1 312 ? 27.519 75.222 -68.918 1.00 55.09 312 LEU A O 1
ATOM 2274 N N . GLN A 1 313 ? 27.099 73.991 -67.080 1.00 56.34 313 GLN A N 1
ATOM 2275 C CA . GLN A 1 313 ? 27.287 72.715 -67.766 1.00 58.17 313 GLN A CA 1
ATOM 2276 C C . GLN A 1 313 ? 26.169 72.429 -68.766 1.00 58.99 313 GLN A C 1
ATOM 2277 O O . GLN A 1 313 ? 26.416 71.880 -69.839 1.00 59.28 313 GLN A O 1
ATOM 2283 N N . GLU A 1 314 ? 24.951 72.825 -68.423 1.00 59.37 314 GLU A N 1
ATOM 2284 C CA . GLU A 1 314 ? 23.779 72.681 -69.279 1.00 60.18 314 GLU A CA 1
ATOM 2285 C C . GLU A 1 314 ? 23.886 73.656 -70.474 1.00 59.22 314 GLU A C 1
ATOM 2286 O O . GLU A 1 314 ? 23.511 73.301 -71.592 1.00 60.29 314 GLU A O 1
ATOM 2292 N N . GLN A 1 315 ? 24.417 74.868 -70.242 1.00 57.05 315 GLN A N 1
ATOM 2293 C CA . GLN A 1 315 ? 24.635 75.869 -71.280 1.00 55.53 315 GLN A CA 1
ATOM 2294 C C . GLN A 1 315 ? 25.742 75.419 -72.251 1.00 54.24 315 GLN A C 1
ATOM 2295 O O . GLN A 1 315 ? 25.644 75.654 -73.447 1.00 54.32 315 GLN A O 1
ATOM 2301 N N . GLY A 1 316 ? 26.786 74.802 -71.707 1.00 52.92 316 GLY A N 1
ATOM 2302 C CA . GLY A 1 316 ? 27.983 74.391 -72.427 1.00 51.67 316 GLY A CA 1
ATOM 2303 C C . GLY A 1 316 ? 29.178 75.293 -72.134 1.00 50.86 316 GLY A C 1
ATOM 2304 O O . GLY A 1 316 ? 30.196 75.214 -72.816 1.00 51.20 316 GLY A O 1
ATOM 2305 N N . LEU A 1 317 ? 29.070 76.205 -71.148 1.00 50.11 317 LEU A N 1
ATOM 2306 C CA . LEU A 1 317 ? 30.164 77.122 -70.804 1.00 49.29 317 LEU A CA 1
ATOM 2307 C C . LEU A 1 317 ? 31.118 76.439 -69.835 1.00 48.61 317 LEU A C 1
ATOM 2308 O O . LEU A 1 317 ? 31.036 76.640 -68.622 1.00 48.46 317 LEU A O 1
ATOM 2313 N N . ASN A 1 318 ? 32.007 75.613 -70.383 1.00 48.16 318 ASN A N 1
ATOM 2314 C CA . ASN A 1 318 ? 32.967 74.834 -69.608 1.00 48.30 318 ASN A CA 1
ATOM 2315 C C . ASN A 1 318 ? 34.392 75.418 -69.609 1.00 48.01 318 ASN A C 1
ATOM 2316 O O . ASN A 1 318 ? 35.340 74.730 -69.229 1.00 47.79 318 ASN A O 1
ATOM 2321 N N . ILE A 1 319 ? 34.537 76.689 -69.990 1.00 47.83 319 ILE A N 1
ATOM 2322 C CA . ILE A 1 319 ? 35.832 77.353 -69.991 1.00 48.73 319 ILE A CA 1
ATOM 2323 C C . ILE A 1 319 ? 36.210 77.777 -68.569 1.00 50.38 319 ILE A C 1
ATOM 2324 O O . ILE A 1 319 ? 35.326 78.019 -67.745 1.00 51.06 319 ILE A O 1
ATOM 2329 N N . PRO A 1 320 ? 37.513 77.912 -68.248 1.00 50.78 320 PRO A N 1
ATOM 2330 C CA . PRO A 1 320 ? 37.882 78.407 -66.912 1.00 50.72 320 PRO A CA 1
ATOM 2331 C C . PRO A 1 320 ? 37.450 79.868 -66.805 1.00 50.87 320 PRO A C 1
ATOM 2332 O O . PRO A 1 320 ? 37.738 80.657 -67.703 1.00 51.13 320 PRO A O 1
ATOM 2336 N N . LEU A 1 321 ? 36.691 80.207 -65.754 1.00 50.43 321 LEU A N 1
ATOM 2337 C CA . LEU A 1 321 ? 36.186 81.561 -65.549 1.00 50.48 321 LEU A CA 1
ATOM 2338 C C . LEU A 1 321 ? 36.817 82.167 -64.300 1.00 50.72 321 LEU A C 1
ATOM 2339 O O . LEU A 1 321 ? 37.045 81.463 -63.324 1.00 51.16 321 LEU A O 1
ATOM 2344 N N . TYR A 1 322 ? 37.136 83.460 -64.339 1.00 50.43 322 TYR A N 1
ATOM 2345 C CA . TYR A 1 322 ? 37.788 84.133 -63.223 1.00 50.67 322 TYR A CA 1
ATOM 2346 C C . TYR A 1 322 ? 36.889 85.174 -62.581 1.00 50.15 322 TYR A C 1
ATOM 2347 O O . TYR A 1 322 ? 36.351 86.038 -63.262 1.00 49.95 322 TYR A O 1
ATOM 2356 N N . GLY A 1 323 ? 36.695 85.050 -61.279 1.00 49.70 323 GLY A N 1
ATOM 2357 C CA . GLY A 1 323 ? 35.814 85.938 -60.546 1.00 50.07 323 GLY A CA 1
ATOM 2358 C C . GLY A 1 323 ? 36.442 87.226 -60.083 1.00 51.07 323 GLY A C 1
ATOM 2359 O O . GLY A 1 323 ? 37.567 87.234 -59.584 1.00 50.72 323 GLY A O 1
ATOM 2360 N N . ILE A 1 324 ? 35.712 88.327 -60.259 1.00 52.31 324 ILE A N 1
ATOM 2361 C CA . ILE A 1 324 ? 36.107 89.646 -59.801 1.00 54.19 324 ILE A CA 1
ATOM 2362 C C . ILE A 1 324 ? 35.043 90.071 -58.805 1.00 56.30 324 ILE A C 1
ATOM 2363 O O . ILE A 1 324 ? 33.866 90.023 -59.138 1.00 56.13 324 ILE A O 1
ATOM 2368 N N . ALA A 1 325 ? 35.433 90.501 -57.603 1.00 58.40 325 ALA A N 1
ATOM 2369 C CA . ALA A 1 325 ? 34.454 91.009 -56.638 1.00 61.17 325 ALA A CA 1
ATOM 2370 C C . ALA A 1 325 ? 34.703 92.507 -56.408 1.00 64.63 325 ALA A C 1
ATOM 2371 O O . ALA A 1 325 ? 35.846 92.975 -56.517 1.00 64.73 325 ALA A O 1
ATOM 2373 N N . ILE A 1 326 ? 33.635 93.268 -56.126 1.00 67.14 326 ILE A N 1
ATOM 2374 C CA . ILE A 1 326 ? 33.780 94.697 -55.835 1.00 69.73 326 ILE A CA 1
ATOM 2375 C C . ILE A 1 326 ? 34.440 94.814 -54.456 1.00 73.18 326 ILE A C 1
ATOM 2376 O O . ILE A 1 326 ? 33.857 94.397 -53.459 1.00 73.53 326 ILE A O 1
ATOM 2381 N N . ASP A 1 327 ? 35.683 95.300 -54.425 1.00 75.72 327 ASP A N 1
ATOM 2382 C CA . ASP A 1 327 ? 36.506 95.414 -53.225 1.00 78.87 327 ASP A CA 1
ATOM 2383 C C . ASP A 1 327 ? 35.834 96.176 -52.093 1.00 82.00 327 ASP A C 1
ATOM 2384 O O . ASP A 1 327 ? 35.321 97.283 -52.290 1.00 82.69 327 ASP A O 1
ATOM 2389 N N . ASP A 1 328 ? 35.837 95.575 -50.898 1.00 83.72 328 ASP A N 1
ATOM 2390 C CA . ASP A 1 328 ? 35.213 96.181 -49.729 1.00 85.84 328 ASP A CA 1
ATOM 2391 C C . ASP A 1 328 ? 36.167 97.129 -48.980 1.00 86.92 328 ASP A C 1
ATOM 2392 O O . ASP A 1 328 ? 37.389 97.062 -49.135 1.00 86.68 328 ASP A O 1
ATOM 2397 N N . LYS A 1 329 ? 35.590 98.048 -48.207 1.00 87.89 329 LYS A N 1
ATOM 2398 C CA . LYS A 1 329 ? 36.352 99.046 -47.462 1.00 89.23 329 LYS A CA 1
ATOM 2399 C C . LYS A 1 329 ? 36.525 98.622 -45.980 1.00 90.24 329 LYS A C 1
ATOM 2400 O O . LYS A 1 329 ? 35.984 97.598 -45.546 1.00 90.35 329 LYS A O 1
ATOM 2406 N N . ILE A 1 330 ? 37.284 99.418 -45.215 1.00 90.82 330 ILE A N 1
ATOM 2407 C CA . ILE A 1 330 ? 37.581 99.258 -43.785 1.00 91.96 330 ILE A CA 1
ATOM 2408 C C . ILE A 1 330 ? 36.294 99.253 -42.875 1.00 92.68 330 ILE A C 1
ATOM 2409 O O . ILE A 1 330 ? 36.381 99.048 -41.664 1.00 93.02 330 ILE A O 1
ATOM 2414 N N . LYS A 1 331 ? 35.101 99.435 -43.469 1.00 92.50 331 LYS A N 1
ATOM 2415 C CA . LYS A 1 331 ? 33.819 99.418 -42.743 1.00 92.43 331 LYS A CA 1
ATOM 2416 C C . LYS A 1 331 ? 33.360 97.971 -42.386 1.00 92.22 331 LYS A C 1
ATOM 2417 O O . LYS A 1 331 ? 32.541 97.790 -41.481 1.00 92.44 331 LYS A O 1
ATOM 2423 N N . SER A 1 332 ? 33.916 96.954 -43.085 1.00 91.66 332 SER A N 1
ATOM 2424 C CA . SER A 1 332 ? 33.638 95.532 -42.883 1.00 91.64 332 SER A CA 1
ATOM 2425 C C . SER A 1 332 ? 34.678 94.870 -41.957 1.00 91.54 332 SER A C 1
ATOM 2426 O O . SER A 1 332 ? 35.834 95.302 -41.917 1.00 91.56 332 SER A O 1
ATOM 2429 N N . PHE A 1 333 ? 34.257 93.820 -41.213 1.00 91.09 333 PHE A N 1
ATOM 2430 C CA . PHE A 1 333 ? 35.091 93.070 -40.259 1.00 90.99 333 PHE A CA 1
ATOM 2431 C C . PHE A 1 333 ? 36.311 92.368 -40.874 1.00 90.06 333 PHE A C 1
ATOM 2432 O O . PHE A 1 333 ? 37.410 92.425 -40.311 1.00 90.20 333 PHE A O 1
ATOM 2440 N N . TYR A 1 334 ? 36.110 91.699 -42.020 1.00 88.64 334 TYR A N 1
ATOM 2441 C CA . TYR A 1 334 ? 37.169 91.020 -42.771 1.00 87.50 334 TYR A CA 1
ATOM 2442 C C . TYR A 1 334 ? 36.996 91.295 -44.295 1.00 85.46 334 TYR A C 1
ATOM 2443 O O . TYR A 1 334 ? 36.233 92.194 -44.664 1.00 85.63 334 TYR A O 1
ATOM 2452 N N . SER A 1 335 ? 37.694 90.551 -45.174 1.00 83.36 335 SER A N 1
ATOM 2453 C CA . SER A 1 335 ? 37.494 90.697 -46.613 1.00 81.69 335 SER A CA 1
ATOM 2454 C C . SER A 1 335 ? 36.193 89.970 -46.967 1.00 78.70 335 SER A C 1
ATOM 2455 O O . SER A 1 335 ? 36.203 88.773 -47.268 1.00 78.89 335 SER A O 1
ATOM 2458 N N . HIS A 1 336 ? 35.066 90.693 -46.826 1.00 75.63 336 HIS A N 1
ATOM 2459 C CA . HIS A 1 336 ? 33.710 90.219 -47.058 1.00 73.07 336 HIS A CA 1
ATOM 2460 C C . HIS A 1 336 ? 33.478 89.742 -48.484 1.00 70.31 336 HIS A C 1
ATOM 2461 O O . HIS A 1 336 ? 33.003 88.623 -48.683 1.00 70.14 336 HIS A O 1
ATOM 2468 N N . SER A 1 337 ? 33.862 90.563 -49.471 1.00 67.99 337 SER A N 1
ATOM 2469 C CA . SER A 1 337 ? 33.733 90.225 -50.884 1.00 66.18 337 SER A CA 1
ATOM 2470 C C . SER A 1 337 ? 34.623 89.037 -51.230 1.00 64.23 337 SER A C 1
ATOM 2471 O O . SER A 1 337 ? 34.189 88.142 -51.943 1.00 64.11 337 SER A O 1
ATOM 2474 N N . ALA A 1 338 ? 35.841 88.998 -50.688 1.00 62.60 338 ALA A N 1
ATOM 2475 C CA . ALA A 1 338 ? 36.758 87.891 -50.929 1.00 61.52 338 ALA A CA 1
ATOM 2476 C C . ALA A 1 338 ? 36.197 86.580 -50.421 1.00 60.69 338 ALA A C 1
ATOM 2477 O O . ALA A 1 338 ? 36.347 85.567 -51.091 1.00 61.34 338 ALA A O 1
ATOM 2479 N N . ALA A 1 339 ? 35.532 86.600 -49.255 1.00 59.26 339 ALA A N 1
ATOM 2480 C CA . ALA A 1 339 ? 34.925 85.416 -48.648 1.00 58.23 339 ALA A CA 1
ATOM 2481 C C . ALA A 1 339 ? 33.692 84.964 -49.418 1.00 56.76 339 ALA A C 1
ATOM 2482 O O . ALA A 1 339 ? 33.457 83.768 -49.555 1.00 56.43 339 ALA A O 1
ATOM 2484 N N . LEU A 1 340 ? 32.898 85.921 -49.899 1.00 55.87 340 LEU A N 1
ATOM 2485 C CA . LEU A 1 340 ? 31.684 85.669 -50.669 1.00 55.72 340 LEU A CA 1
ATOM 2486 C C . LEU A 1 340 ? 32.025 85.048 -52.031 1.00 54.52 340 LEU A C 1
ATOM 2487 O O . LEU A 1 340 ? 31.320 84.152 -52.502 1.00 54.60 340 LEU A O 1
ATOM 2492 N N . LEU A 1 341 ? 33.118 85.525 -52.653 1.00 53.04 341 LEU A N 1
ATOM 2493 C CA . LEU A 1 341 ? 33.613 85.047 -53.936 1.00 51.84 341 LEU A CA 1
ATOM 2494 C C . LEU A 1 341 ? 34.292 83.693 -53.755 1.00 51.90 341 LEU A C 1
ATOM 2495 O O . LEU A 1 341 ? 34.080 82.794 -54.568 1.00 52.46 341 LEU A O 1
ATOM 2500 N N . LYS A 1 342 ? 35.086 83.526 -52.685 1.00 51.16 342 LYS A N 1
ATOM 2501 C CA . LYS A 1 342 ? 35.763 82.260 -52.395 1.00 51.21 342 LYS A CA 1
ATOM 2502 C C . LYS A 1 342 ? 34.758 81.122 -52.161 1.00 50.81 342 LYS A C 1
ATOM 2503 O O . LYS A 1 342 ? 35.011 79.989 -52.573 1.00 51.68 342 LYS A O 1
ATOM 2509 N N . GLY A 1 343 ? 33.615 81.442 -51.555 1.00 49.40 343 GLY A N 1
ATOM 2510 C CA . GLY A 1 343 ? 32.545 80.486 -51.304 1.00 48.75 343 GLY A CA 1
ATOM 2511 C C . GLY A 1 343 ? 31.814 80.087 -52.568 1.00 48.34 343 GLY A C 1
ATOM 2512 O O . GLY A 1 343 ? 31.558 78.903 -52.780 1.00 49.12 343 GLY A O 1
ATOM 2513 N N . PHE A 1 344 ? 31.524 81.064 -53.445 1.00 46.90 344 PHE A N 1
ATOM 2514 C CA . PHE A 1 344 ? 30.820 80.852 -54.705 1.00 46.16 344 PHE A CA 1
ATOM 2515 C C . PHE A 1 344 ? 31.613 79.980 -55.682 1.00 47.10 344 PHE A C 1
ATOM 2516 O O . PHE A 1 344 ? 31.050 79.064 -56.290 1.00 46.88 344 PHE A O 1
ATOM 2524 N N . CYS A 1 345 ? 32.920 80.285 -55.839 1.00 47.61 345 CYS A N 1
ATOM 2525 C CA . CYS A 1 345 ? 33.827 79.609 -56.755 1.00 48.31 345 CYS A CA 1
ATOM 2526 C C . CYS A 1 345 ? 34.038 78.143 -56.455 1.00 49.87 345 CYS A C 1
ATOM 2527 O O . CYS A 1 345 ? 34.461 77.756 -55.365 1.00 50.54 345 CYS A O 1
ATOM 2530 N N . GLN A 1 346 ? 33.773 77.340 -57.471 1.00 50.22 346 GLN A N 1
ATOM 2531 C CA . GLN A 1 346 ? 33.897 75.894 -57.495 1.00 51.14 346 GLN A CA 1
ATOM 2532 C C . GLN A 1 346 ? 33.792 75.451 -58.946 1.00 51.90 346 GLN A C 1
ATOM 2533 O O . GLN A 1 346 ? 33.275 76.183 -59.789 1.00 52.09 346 GLN A O 1
ATOM 2539 N N . GLY A 1 347 ? 34.286 74.259 -59.234 1.00 52.18 347 GLY A N 1
ATOM 2540 C CA . GLY A 1 347 ? 34.277 73.736 -60.591 1.00 52.68 347 GLY A CA 1
ATOM 2541 C C . GLY A 1 347 ? 35.232 74.520 -61.457 1.00 53.10 347 GLY A C 1
ATOM 2542 O O . GLY A 1 347 ? 36.392 74.714 -61.089 1.00 53.61 347 GLY A O 1
ATOM 2543 N N . ASN A 1 348 ? 34.730 75.043 -62.573 1.00 52.82 348 ASN A N 1
ATOM 2544 C CA . ASN A 1 348 ? 35.549 75.829 -63.497 1.00 53.03 348 ASN A CA 1
ATOM 2545 C C . ASN A 1 348 ? 35.653 77.322 -63.108 1.00 52.81 348 ASN A C 1
ATOM 2546 O O . ASN A 1 348 ? 36.300 78.092 -63.823 1.00 52.82 348 ASN A O 1
ATOM 2551 N N . LEU A 1 349 ? 35.057 77.726 -61.966 1.00 52.51 349 LEU A N 1
ATOM 2552 C CA . LEU A 1 349 ? 35.111 79.102 -61.480 1.00 52.57 349 LEU A CA 1
ATOM 2553 C C . LEU A 1 349 ? 36.292 79.232 -60.529 1.00 53.11 349 LEU A C 1
ATOM 2554 O O . LEU A 1 349 ? 36.439 78.421 -59.623 1.00 53.07 349 LEU A O 1
ATOM 2559 N N . LYS A 1 350 ? 37.151 80.228 -60.754 1.00 53.88 350 LYS A N 1
ATOM 2560 C CA . LYS A 1 350 ? 38.356 80.462 -59.965 1.00 55.40 350 LYS A CA 1
ATOM 2561 C C . LYS A 1 350 ? 38.367 81.891 -59.449 1.00 56.27 350 LYS A C 1
ATOM 2562 O O . LYS A 1 350 ? 38.105 82.812 -60.213 1.00 55.88 350 LYS A O 1
ATOM 2568 N N . PRO A 1 351 ? 38.688 82.109 -58.161 1.00 57.26 351 PRO A N 1
ATOM 2569 C CA . PRO A 1 351 ? 38.657 83.477 -57.626 1.00 57.93 351 PRO A CA 1
ATOM 2570 C C . PRO A 1 351 ? 39.924 84.299 -57.823 1.00 59.04 351 PRO A C 1
ATOM 2571 O O . PRO A 1 351 ? 41.020 83.760 -57.816 1.00 59.08 351 PRO A O 1
ATOM 2575 N N . THR A 1 352 ? 39.755 85.617 -58.007 1.00 60.01 352 THR A N 1
ATOM 2576 C CA . THR A 1 352 ? 40.833 86.598 -58.140 1.00 61.80 352 THR A CA 1
ATOM 2577 C C . THR A 1 352 ? 40.575 87.721 -57.126 1.00 64.64 352 THR A C 1
ATOM 2578 O O . THR A 1 352 ? 39.412 88.100 -56.912 1.00 65.24 352 THR A O 1
ATOM 2582 N N . TYR A 1 353 ? 41.638 88.260 -56.501 1.00 66.09 353 TYR A N 1
ATOM 2583 C CA . TYR A 1 353 ? 41.434 89.285 -55.476 1.00 67.90 353 TYR A CA 1
ATOM 2584 C C . TYR A 1 353 ? 42.099 90.617 -55.781 1.00 69.76 353 TYR A C 1
ATOM 2585 O O . TYR A 1 353 ? 43.221 90.656 -56.271 1.00 70.23 353 TYR A O 1
ATOM 2594 N N . GLY A 1 354 ? 41.383 91.698 -55.497 1.00 70.79 354 GLY A N 1
ATOM 2595 C CA . GLY A 1 354 ? 41.874 93.058 -55.681 1.00 72.27 354 GLY A CA 1
ATOM 2596 C C . GLY A 1 354 ? 42.027 93.548 -57.108 1.00 73.61 354 GLY A C 1
ATOM 2597 O O . GLY A 1 354 ? 42.880 94.401 -57.373 1.00 73.65 354 GLY A O 1
ATOM 2598 N N . ARG A 1 355 ? 41.196 93.037 -58.033 1.00 74.20 355 ARG A N 1
ATOM 2599 C CA . ARG A 1 355 ? 41.271 93.471 -59.425 1.00 74.89 355 ARG A CA 1
ATOM 2600 C C . ARG A 1 355 ? 40.376 94.692 -59.673 1.00 75.59 355 ARG A C 1
ATOM 2601 O O . ARG A 1 355 ? 40.720 95.518 -60.510 1.00 75.93 355 ARG A O 1
ATOM 2609 N N . LEU A 1 356 ? 39.240 94.817 -58.961 1.00 75.53 356 LEU A N 1
ATOM 2610 C CA . LEU A 1 356 ? 38.352 95.966 -59.173 1.00 76.18 356 LEU A CA 1
ATOM 2611 C C . LEU A 1 356 ? 38.035 96.681 -57.873 1.00 77.29 356 LEU A C 1
ATOM 2612 O O . LEU A 1 356 ? 37.572 96.041 -56.931 1.00 77.60 356 LEU A O 1
ATOM 2617 N N . ARG A 1 357 ? 38.280 98.007 -57.810 1.00 77.39 357 ARG A N 1
ATOM 2618 C CA . ARG A 1 357 ? 37.994 98.781 -56.610 1.00 77.73 357 ARG A CA 1
ATOM 2619 C C . ARG A 1 357 ? 37.349 100.133 -56.907 1.00 77.41 357 ARG A C 1
ATOM 2620 O O . ARG A 1 357 ? 37.621 100.748 -57.933 1.00 77.41 357 ARG A O 1
ATOM 2628 N N . ALA A 1 358 ? 36.475 100.581 -56.011 1.00 77.15 358 ALA A N 1
ATOM 2629 C CA . ALA A 1 358 ? 35.775 101.853 -56.135 1.00 77.39 358 ALA A CA 1
ATOM 2630 C C . ALA A 1 358 ? 36.571 102.942 -55.431 1.00 77.72 358 ALA A C 1
ATOM 2631 O O . ALA A 1 358 ? 37.055 102.717 -54.324 1.00 77.57 358 ALA A O 1
ATOM 2633 N N . ASN A 1 359 ? 36.695 104.125 -56.047 1.00 78.17 359 ASN A N 1
ATOM 2634 C CA . ASN A 1 359 ? 37.460 105.221 -55.445 1.00 79.31 359 ASN A CA 1
ATOM 2635 C C . ASN A 1 359 ? 36.701 106.011 -54.365 1.00 79.52 359 ASN A C 1
ATOM 2636 O O . ASN A 1 359 ? 37.283 106.894 -53.741 1.00 79.74 359 ASN A O 1
ATOM 2641 N N . ASN A 1 360 ? 35.434 105.675 -54.110 1.00 79.36 360 ASN A N 1
ATOM 2642 C CA . ASN A 1 360 ? 34.642 106.302 -53.054 1.00 79.72 360 ASN A CA 1
ATOM 2643 C C . ASN A 1 360 ? 33.828 105.253 -52.306 1.00 79.32 360 ASN A C 1
ATOM 2644 O O . ASN A 1 360 ? 33.423 104.245 -52.885 1.00 79.57 360 ASN A O 1
ATOM 2649 N N . ALA A 1 361 ? 33.604 105.473 -51.017 1.00 78.75 361 ALA A N 1
ATOM 2650 C CA . ALA A 1 361 ? 32.891 104.512 -50.176 1.00 78.58 361 ALA A CA 1
ATOM 2651 C C . ALA A 1 361 ? 31.433 104.903 -49.873 1.00 77.71 361 ALA A C 1
ATOM 2652 O O . ALA A 1 361 ? 30.978 104.755 -48.737 1.00 78.36 361 ALA A O 1
ATOM 2654 N N . VAL A 1 362 ? 30.692 105.381 -50.880 1.00 76.18 362 VAL A N 1
ATOM 2655 C CA . VAL A 1 362 ? 29.295 105.786 -50.683 1.00 75.25 362 VAL A CA 1
ATOM 2656 C C . VAL A 1 362 ? 28.377 104.565 -50.533 1.00 73.95 362 VAL A C 1
ATOM 2657 O O . VAL A 1 362 ? 28.612 103.538 -51.163 1.00 74.27 362 VAL A O 1
ATOM 2661 N N . SER A 1 363 ? 27.382 104.646 -49.647 1.00 72.77 363 SER A N 1
ATOM 2662 C CA . SER A 1 363 ? 26.464 103.535 -49.411 1.00 72.12 363 SER A CA 1
ATOM 2663 C C . SER A 1 363 ? 25.081 103.830 -50.008 1.00 71.35 363 SER A C 1
ATOM 2664 O O . SER A 1 363 ? 24.459 104.840 -49.670 1.00 71.70 363 SER A O 1
ATOM 2667 N N . TYR A 1 364 ? 24.612 102.960 -50.906 1.00 69.99 364 TYR A N 1
ATOM 2668 C CA . TYR A 1 364 ? 23.310 103.131 -51.552 1.00 69.45 364 TYR A CA 1
ATOM 2669 C C . TYR A 1 364 ? 22.142 102.606 -50.722 1.00 69.37 364 TYR A C 1
ATOM 2670 O O . TYR A 1 364 ? 21.004 102.787 -51.134 1.00 69.61 364 TYR A O 1
ATOM 2679 N N . ALA A 1 365 ? 22.405 101.898 -49.612 1.00 69.02 365 ALA A N 1
ATOM 2680 C CA . ALA A 1 365 ? 21.367 101.315 -48.774 1.00 69.28 365 ALA A CA 1
ATOM 2681 C C . ALA A 1 365 ? 20.331 102.332 -48.323 1.00 69.33 365 ALA A C 1
ATOM 2682 O O . ALA A 1 365 ? 20.675 103.323 -47.681 1.00 69.43 365 ALA A O 1
ATOM 2684 N N . GLY A 1 366 ? 19.085 102.103 -48.719 1.00 69.40 366 GLY A N 1
ATOM 2685 C CA . GLY A 1 366 ? 17.963 102.965 -48.370 1.00 70.33 366 GLY A CA 1
ATOM 2686 C C . GLY A 1 366 ? 17.906 104.288 -49.107 1.00 71.40 366 GLY A C 1
ATOM 2687 O O . GLY A 1 366 ? 17.197 105.201 -48.682 1.00 72.30 366 GLY A O 1
ATOM 2688 N N . LYS A 1 367 ? 18.639 104.412 -50.218 1.00 71.24 367 LYS A N 1
ATOM 2689 C CA . LYS A 1 367 ? 18.660 105.645 -50.998 1.00 71.40 367 LYS A CA 1
ATOM 2690 C C . LYS A 1 367 ? 17.812 105.523 -52.273 1.00 71.56 367 LYS A C 1
ATOM 2691 O O . LYS A 1 367 ? 17.604 104.422 -52.792 1.00 71.49 367 LYS A O 1
ATOM 2697 N N . SER A 1 368 ? 17.336 106.662 -52.786 1.00 71.36 368 SER A N 1
ATOM 2698 C CA . SER A 1 368 ? 16.528 106.701 -54.003 1.00 71.50 368 SER A CA 1
ATOM 2699 C C . SER A 1 368 ? 17.373 106.413 -55.246 1.00 70.98 368 SER A C 1
ATOM 2700 O O . SER A 1 368 ? 18.596 106.584 -55.214 1.00 71.45 368 SER A O 1
ATOM 2703 N N . LEU A 1 369 ? 16.724 106.009 -56.353 1.00 69.82 369 LEU A N 1
ATOM 2704 C CA . LEU A 1 369 ? 17.403 105.755 -57.633 1.00 69.11 369 LEU A CA 1
ATOM 2705 C C . LEU A 1 369 ? 18.170 107.011 -58.098 1.00 69.40 369 LEU A C 1
ATOM 2706 O O . LEU A 1 369 ? 19.256 106.894 -58.659 1.00 69.81 369 LEU A O 1
ATOM 2711 N N . GLU A 1 370 ? 17.622 108.204 -57.815 1.00 69.25 370 GLU A N 1
ATOM 2712 C CA . GLU A 1 370 ? 18.225 109.490 -58.140 1.00 69.53 370 GLU A CA 1
ATOM 2713 C C . GLU A 1 370 ? 19.560 109.677 -57.415 1.00 68.98 370 GLU A C 1
ATOM 2714 O O . GLU A 1 370 ? 20.524 110.091 -58.049 1.00 68.66 370 GLU A O 1
ATOM 2720 N N . PHE A 1 371 ? 19.627 109.359 -56.098 1.00 68.53 371 PHE A N 1
ATOM 2721 C CA . PHE A 1 371 ? 20.863 109.485 -55.317 1.00 68.35 371 PHE A CA 1
ATOM 2722 C C . PHE A 1 371 ? 21.951 108.585 -55.886 1.00 67.72 371 PHE A C 1
ATOM 2723 O O . PHE A 1 371 ? 23.090 109.026 -56.031 1.00 67.90 371 PHE A O 1
ATOM 2731 N N . ARG A 1 372 ? 21.601 107.320 -56.169 1.00 66.95 372 ARG A N 1
ATOM 2732 C CA . ARG A 1 372 ? 22.526 106.319 -56.702 1.00 66.85 372 ARG A CA 1
ATOM 2733 C C . ARG A 1 372 ? 23.107 106.717 -58.053 1.00 66.73 372 ARG A C 1
ATOM 2734 O O . ARG A 1 372 ? 24.316 106.629 -58.238 1.00 66.75 372 ARG A O 1
ATOM 2742 N N . ALA A 1 373 ? 22.265 107.180 -58.985 1.00 66.59 373 ALA A N 1
ATOM 2743 C CA . ALA A 1 373 ? 22.713 107.596 -60.315 1.00 66.89 373 ALA A CA 1
ATOM 2744 C C . ALA A 1 373 ? 23.609 108.836 -60.283 1.00 67.63 373 ALA A C 1
ATOM 2745 O O . ALA A 1 373 ? 24.409 109.031 -61.187 1.00 67.70 373 ALA A O 1
ATOM 2747 N N . ASN A 1 374 ? 23.481 109.674 -59.250 1.00 68.44 374 ASN A N 1
ATOM 2748 C CA . ASN A 1 374 ? 24.314 110.870 -59.114 1.00 69.44 374 ASN A CA 1
ATOM 2749 C C . ASN A 1 374 ? 25.550 110.670 -58.214 1.00 70.11 374 ASN A C 1
ATOM 2750 O O . ASN A 1 374 ? 26.327 111.603 -58.035 1.00 70.70 374 ASN A O 1
ATOM 2755 N N . ASN A 1 375 ? 25.737 109.463 -57.655 1.00 69.83 375 ASN A N 1
ATOM 2756 C CA . ASN A 1 375 ? 26.872 109.148 -56.794 1.00 69.35 375 ASN A CA 1
ATOM 2757 C C . ASN A 1 375 ? 27.576 107.898 -57.298 1.00 68.60 375 ASN A C 1
ATOM 2758 O O . ASN A 1 375 ? 27.386 106.815 -56.751 1.00 68.79 375 ASN A O 1
ATOM 2763 N N . PRO A 1 376 ? 28.407 108.022 -58.340 1.00 67.68 376 PRO A N 1
ATOM 2764 C CA . PRO A 1 376 ? 29.058 106.829 -58.892 1.00 67.16 376 PRO A CA 1
ATOM 2765 C C . PRO A 1 376 ? 30.283 106.383 -58.107 1.00 66.97 376 PRO A C 1
ATOM 2766 O O . PRO A 1 376 ? 30.932 107.191 -57.458 1.00 66.95 376 PRO A O 1
ATOM 2770 N N . ARG A 1 377 ? 30.604 105.090 -58.186 1.00 66.61 377 ARG A N 1
ATOM 2771 C CA . ARG A 1 377 ? 31.801 104.513 -57.582 1.00 66.44 377 ARG A CA 1
ATOM 2772 C C . ARG A 1 377 ? 32.805 104.614 -58.688 1.00 67.14 377 ARG A C 1
ATOM 2773 O O . ARG A 1 377 ? 32.590 103.993 -59.722 1.00 67.94 377 ARG A O 1
ATOM 2781 N N . ASN A 1 378 ? 33.855 105.411 -58.535 1.00 67.07 378 ASN A N 1
ATOM 2782 C CA . ASN A 1 378 ? 34.837 105.559 -59.617 1.00 67.35 378 ASN A CA 1
ATOM 2783 C C . ASN A 1 378 ? 35.685 104.301 -59.693 1.00 66.98 378 ASN A C 1
ATOM 2784 O O . ASN A 1 378 ? 36.641 104.174 -58.943 1.00 67.61 378 ASN A O 1
ATOM 2789 N N . PHE A 1 379 ? 35.299 103.343 -60.547 1.00 65.98 379 PHE A N 1
ATOM 2790 C CA . PHE A 1 379 ? 35.977 102.059 -60.622 1.00 65.55 379 PHE A CA 1
ATOM 2791 C C . PHE A 1 379 ? 37.360 102.111 -61.235 1.00 66.35 379 PHE A C 1
ATOM 2792 O O . PHE A 1 379 ? 37.617 102.925 -62.120 1.00 66.17 379 PHE A O 1
ATOM 2800 N N . THR A 1 380 ? 38.252 101.222 -60.758 1.00 67.09 380 THR A N 1
ATOM 2801 C CA . THR A 1 380 ? 39.626 101.103 -61.254 1.00 68.28 380 THR A CA 1
ATOM 2802 C C . THR A 1 380 ? 40.006 99.625 -61.395 1.00 68.90 380 THR A C 1
ATOM 2803 O O . THR A 1 380 ? 39.935 98.879 -60.417 1.00 69.27 380 THR A O 1
ATOM 2807 N N . PHE A 1 381 ? 40.435 99.208 -62.592 1.00 68.62 381 PHE A N 1
ATOM 2808 C CA . PHE A 1 381 ? 40.841 97.827 -62.812 1.00 69.11 381 PHE A CA 1
ATOM 2809 C C . PHE A 1 381 ? 42.368 97.683 -62.775 1.00 69.68 381 PHE A C 1
ATOM 2810 O O . PHE A 1 381 ? 43.087 98.508 -63.342 1.00 70.12 381 PHE A O 1
ATOM 2818 N N . LYS A 1 382 ? 42.858 96.623 -62.118 1.00 69.63 382 LYS A N 1
ATOM 2819 C CA . LYS A 1 382 ? 44.286 96.327 -61.993 1.00 69.98 382 LYS A CA 1
ATOM 2820 C C . LYS A 1 382 ? 44.514 94.821 -62.131 1.00 69.47 382 LYS A C 1
ATOM 2821 O O . LYS A 1 382 ? 44.418 94.086 -61.153 1.00 69.62 382 LYS A O 1
ATOM 2827 N N . GLY A 1 383 ? 44.800 94.374 -63.344 1.00 68.88 383 GLY A N 1
ATOM 2828 C CA . GLY A 1 383 ? 45.026 92.958 -63.604 1.00 68.55 383 GLY A CA 1
ATOM 2829 C C . GLY A 1 383 ? 45.158 92.616 -65.071 1.00 67.80 383 GLY A C 1
ATOM 2830 O O . GLY A 1 383 ? 45.245 93.515 -65.909 1.00 68.32 383 GLY A O 1
ATOM 2831 N N . ASP A 1 384 ? 45.182 91.306 -65.383 1.00 66.65 384 ASP A N 1
ATOM 2832 C CA . ASP A 1 384 ? 45.310 90.755 -66.736 1.00 66.17 384 ASP A CA 1
ATOM 2833 C C . ASP A 1 384 ? 44.011 90.973 -67.497 1.00 65.93 384 ASP A C 1
ATOM 2834 O O . ASP A 1 384 ? 42.998 90.437 -67.083 1.00 66.51 384 ASP A O 1
ATOM 2839 N N . GLU A 1 385 ? 44.025 91.723 -68.600 1.00 65.31 385 GLU A N 1
ATOM 2840 C CA . GLU A 1 385 ? 42.803 91.977 -69.375 1.00 65.66 385 GLU A CA 1
ATOM 2841 C C . GLU A 1 385 ? 42.410 90.845 -70.335 1.00 64.84 385 GLU A C 1
ATOM 2842 O O . GLU A 1 385 ? 41.269 90.789 -70.798 1.00 65.16 385 GLU A O 1
ATOM 2848 N N . SER A 1 386 ? 43.347 89.951 -70.647 1.00 63.68 386 SER A N 1
ATOM 2849 C CA . SER A 1 386 ? 43.111 88.850 -71.583 1.00 62.80 386 SER A CA 1
ATOM 2850 C C . SER A 1 386 ? 42.305 87.679 -71.009 1.00 60.83 386 SER A C 1
ATOM 2851 O O . SER A 1 386 ? 42.060 86.705 -71.722 1.00 61.09 386 SER A O 1
ATOM 2854 N N . LEU A 1 387 ? 41.957 87.730 -69.722 1.00 58.52 387 LEU A N 1
ATOM 2855 C CA . LEU A 1 387 ? 41.270 86.633 -69.065 1.00 56.53 387 LEU A CA 1
ATOM 2856 C C . LEU A 1 387 ? 39.748 86.654 -69.259 1.00 54.81 387 LEU A C 1
ATOM 2857 O O . LEU A 1 387 ? 39.176 87.698 -69.571 1.00 54.74 387 LEU A O 1
ATOM 2862 N N . ASP A 1 388 ? 39.102 85.487 -69.096 1.00 53.43 388 ASP A N 1
ATOM 2863 C CA . ASP A 1 388 ? 37.646 85.331 -69.179 1.00 52.70 388 ASP A CA 1
ATOM 2864 C C . ASP A 1 388 ? 37.089 85.557 -67.774 1.00 51.86 388 ASP A C 1
ATOM 2865 O O . ASP A 1 388 ? 37.331 84.759 -66.873 1.00 51.48 388 ASP A O 1
ATOM 2870 N N . TYR A 1 389 ? 36.407 86.682 -67.574 1.00 51.08 389 TYR A N 1
ATOM 2871 C CA . TYR A 1 389 ? 35.937 87.079 -66.265 1.00 50.41 389 TYR A CA 1
ATOM 2872 C C . TYR A 1 389 ? 34.432 87.008 -66.070 1.00 50.27 389 TYR A C 1
ATOM 2873 O O . TYR A 1 389 ? 33.672 86.810 -67.008 1.00 50.17 389 TYR A O 1
ATOM 2882 N N . PHE A 1 390 ? 34.023 87.172 -64.807 1.00 50.01 390 PHE A N 1
ATOM 2883 C CA . PHE A 1 390 ? 32.660 87.315 -64.324 1.00 49.95 390 PHE A CA 1
ATOM 2884 C C . PHE A 1 390 ? 32.741 88.157 -63.044 1.00 49.74 390 PHE A C 1
ATOM 2885 O O . PHE A 1 390 ? 33.725 88.025 -62.304 1.00 49.71 390 PHE A O 1
ATOM 2893 N N . LEU A 1 391 ? 31.780 89.075 -62.818 1.00 49.60 391 LEU A N 1
ATOM 2894 C CA . LEU A 1 391 ? 31.815 89.832 -61.573 1.00 50.17 391 LEU A CA 1
ATOM 2895 C C . LEU A 1 391 ? 30.750 89.339 -60.605 1.00 49.28 391 LEU A C 1
ATOM 2896 O O . LEU A 1 391 ? 29.735 88.797 -61.011 1.00 49.03 391 LEU A O 1
ATOM 2901 N N . LEU A 1 392 ? 31.042 89.448 -59.312 1.00 48.61 392 LEU A N 1
ATOM 2902 C CA . LEU A 1 392 ? 30.140 89.016 -58.273 1.00 48.40 392 LEU A CA 1
ATOM 2903 C C . LEU A 1 392 ? 29.958 90.123 -57.248 1.00 49.03 392 LEU A C 1
ATOM 2904 O O . LEU A 1 392 ? 30.908 90.831 -56.888 1.00 49.36 392 LEU A O 1
ATOM 2909 N N . ASP A 1 393 ? 28.718 90.278 -56.793 1.00 49.08 393 ASP A N 1
ATOM 2910 C CA . ASP A 1 393 ? 28.327 91.207 -55.738 1.00 49.10 393 ASP A CA 1
ATOM 2911 C C . ASP A 1 393 ? 27.274 90.545 -54.834 1.00 48.59 393 ASP A C 1
ATOM 2912 O O . ASP A 1 393 ? 26.676 89.524 -55.203 1.00 47.90 393 ASP A O 1
ATOM 2917 N N . ASP A 1 394 ? 27.061 91.111 -53.644 1.00 48.62 394 ASP A N 1
ATOM 2918 C CA . ASP A 1 394 ? 26.121 90.536 -52.694 1.00 48.97 394 ASP A CA 1
ATOM 2919 C C . ASP A 1 394 ? 24.670 90.798 -53.033 1.00 49.03 394 ASP A C 1
ATOM 2920 O O . ASP A 1 394 ? 23.877 89.881 -52.869 1.00 49.38 394 ASP A O 1
ATOM 2925 N N . ILE A 1 395 ? 24.299 92.009 -53.498 1.00 48.77 395 ILE A N 1
ATOM 2926 C CA . ILE A 1 395 ? 22.892 92.292 -53.792 1.00 49.38 395 ILE A CA 1
ATOM 2927 C C . ILE A 1 395 ? 22.702 93.261 -54.953 1.00 49.60 395 ILE A C 1
ATOM 2928 O O . ILE A 1 395 ? 23.550 94.111 -55.203 1.00 49.67 395 ILE A O 1
ATOM 2933 N N . ILE A 1 396 ? 21.577 93.105 -55.679 1.00 49.39 396 ILE A N 1
ATOM 2934 C CA . ILE A 1 396 ? 21.162 94.001 -56.741 1.00 49.36 396 ILE A CA 1
ATOM 2935 C C . ILE A 1 396 ? 19.839 94.659 -56.321 1.00 50.25 396 ILE A C 1
ATOM 2936 O O . ILE A 1 396 ? 18.899 93.962 -55.951 1.00 50.99 396 ILE A O 1
ATOM 2941 N N . THR A 1 397 ? 19.784 95.989 -56.302 1.00 50.03 397 THR A N 1
ATOM 2942 C CA . THR A 1 397 ? 18.564 96.701 -55.953 1.00 50.68 397 THR A CA 1
ATOM 2943 C C . THR A 1 397 ? 18.077 97.447 -57.202 1.00 52.30 397 THR A C 1
ATOM 2944 O O . THR A 1 397 ? 17.003 97.145 -57.703 1.00 52.87 397 THR A O 1
ATOM 2948 N N . THR A 1 398 ? 18.881 98.383 -57.738 1.00 52.69 398 THR A N 1
ATOM 2949 C CA . THR A 1 398 ? 18.508 99.130 -58.945 1.00 53.11 398 THR A CA 1
ATOM 2950 C C . THR A 1 398 ? 19.370 98.805 -60.164 1.00 53.34 398 THR A C 1
ATOM 2951 O O . THR A 1 398 ? 19.077 99.287 -61.253 1.00 53.76 398 THR A O 1
ATOM 2955 N N . GLY A 1 399 ? 20.436 98.035 -59.978 1.00 53.18 399 GLY A N 1
ATOM 2956 C CA . GLY A 1 399 ? 21.345 97.697 -61.056 1.00 53.54 399 GLY A CA 1
ATOM 2957 C C . GLY A 1 399 ? 22.350 98.784 -61.383 1.00 53.80 399 GLY A C 1
ATOM 2958 O O . GLY A 1 399 ? 23.154 98.593 -62.290 1.00 53.91 399 GLY A O 1
ATOM 2959 N N . THR A 1 400 ? 22.334 99.925 -60.652 1.00 53.93 400 THR A N 1
ATOM 2960 C CA . THR A 1 400 ? 23.254 101.039 -60.888 1.00 54.49 400 THR A CA 1
ATOM 2961 C C . THR A 1 400 ? 24.714 100.590 -60.786 1.00 54.70 400 THR A C 1
ATOM 2962 O O . THR A 1 400 ? 25.467 100.762 -61.750 1.00 55.00 400 THR A O 1
ATOM 2966 N N . THR A 1 401 ? 25.099 99.972 -59.645 1.00 53.81 401 THR A N 1
ATOM 2967 C CA . THR A 1 401 ? 26.457 99.487 -59.402 1.00 53.14 401 THR A CA 1
ATOM 2968 C C . THR A 1 401 ? 26.939 98.547 -60.495 1.00 53.15 401 THR A C 1
ATOM 2969 O O . THR A 1 401 ? 28.044 98.735 -60.992 1.00 53.50 401 THR A O 1
ATOM 2973 N N . LEU A 1 402 ? 26.119 97.536 -60.874 1.00 52.86 402 LEU A N 1
ATOM 2974 C CA . LEU A 1 402 ? 26.488 96.563 -61.909 1.00 52.55 402 LEU A CA 1
ATOM 2975 C C . LEU A 1 402 ? 26.593 97.193 -63.289 1.00 52.22 402 LEU A C 1
ATOM 2976 O O . LEU A 1 402 ? 27.592 96.971 -63.961 1.00 52.41 402 LEU A O 1
ATOM 2981 N N . LYS A 1 403 ? 25.611 98.023 -63.692 1.00 51.78 403 LYS A N 1
ATOM 2982 C CA . LYS A 1 403 ? 25.643 98.729 -64.981 1.00 52.17 403 LYS A CA 1
ATOM 2983 C C . LYS A 1 403 ? 26.916 99.579 -65.115 1.00 52.37 403 LYS A C 1
ATOM 2984 O O . LYS A 1 403 ? 27.479 99.685 -66.200 1.00 52.44 403 LYS A O 1
ATOM 2990 N N . GLU A 1 404 ? 27.378 100.155 -64.004 1.00 52.44 404 GLU A N 1
ATOM 2991 C CA . GLU A 1 404 ? 28.569 100.988 -63.961 1.00 52.87 404 GLU A CA 1
ATOM 2992 C C . GLU A 1 404 ? 29.833 100.161 -64.094 1.00 53.60 404 GLU A C 1
ATOM 2993 O O . GLU A 1 404 ? 30.721 100.540 -64.848 1.00 54.44 404 GLU A O 1
ATOM 2999 N N . ALA A 1 405 ? 29.914 99.023 -63.387 1.00 53.26 405 ALA A N 1
ATOM 3000 C CA . ALA A 1 405 ? 31.078 98.140 -63.444 1.00 53.18 405 ALA A CA 1
ATOM 3001 C C . ALA A 1 405 ? 31.219 97.469 -64.809 1.00 52.93 405 ALA A C 1
ATOM 3002 O O . ALA A 1 405 ? 32.333 97.348 -65.311 1.00 53.04 405 ALA A O 1
ATOM 3004 N N . LEU A 1 406 ? 30.093 97.046 -65.414 1.00 52.56 406 LEU A N 1
ATOM 3005 C CA . LEU A 1 406 ? 30.067 96.390 -66.724 1.00 52.63 406 LEU A CA 1
ATOM 3006 C C . LEU A 1 406 ? 30.438 97.367 -67.820 1.00 53.42 406 LEU A C 1
ATOM 3007 O O . LEU A 1 406 ? 31.240 97.035 -68.680 1.00 53.33 406 LEU A O 1
ATOM 3012 N N . LYS A 1 407 ? 29.895 98.593 -67.760 1.00 54.23 407 LYS A N 1
ATOM 3013 C CA . LYS A 1 407 ? 30.206 99.653 -68.718 1.00 54.83 407 LYS A CA 1
ATOM 3014 C C . LYS A 1 407 ? 31.687 100.004 -68.645 1.00 55.62 407 LYS A C 1
ATOM 3015 O O . LYS A 1 407 ? 32.330 100.067 -69.683 1.00 55.94 407 LYS A O 1
ATOM 3021 N N . TYR A 1 408 ? 32.243 100.163 -67.427 1.00 56.07 408 TYR A N 1
ATOM 3022 C CA . TYR A 1 408 ? 33.665 100.456 -67.234 1.00 57.18 408 TYR A CA 1
ATOM 3023 C C . TYR A 1 408 ? 34.591 99.357 -67.799 1.00 57.76 408 TYR A C 1
ATOM 3024 O O . TYR A 1 408 ? 35.545 99.681 -68.508 1.00 58.55 408 TYR A O 1
ATOM 3033 N N . LEU A 1 409 ? 34.324 98.078 -67.498 1.00 57.45 409 LEU A N 1
ATOM 3034 C CA . LEU A 1 409 ? 35.158 96.984 -68.002 1.00 57.62 409 LEU A CA 1
ATOM 3035 C C . LEU A 1 409 ? 35.029 96.773 -69.520 1.00 57.71 409 LEU A C 1
ATOM 3036 O O . LEU A 1 409 ? 35.970 96.308 -70.153 1.00 57.59 409 LEU A O 1
ATOM 3041 N N . LYS A 1 410 ? 33.874 97.130 -70.095 1.00 57.79 410 LYS A N 1
ATOM 3042 C CA . LYS A 1 410 ? 33.608 97.044 -71.531 1.00 58.24 410 LYS A CA 1
ATOM 3043 C C . LYS A 1 410 ? 34.507 98.054 -72.266 1.00 59.00 410 LYS A C 1
ATOM 3044 O O . LYS A 1 410 ? 35.027 97.739 -73.330 1.00 59.56 410 LYS A O 1
ATOM 3050 N N . THR A 1 411 ? 34.729 99.252 -71.683 1.00 59.09 411 THR A N 1
ATOM 3051 C CA . THR A 1 411 ? 35.612 100.276 -72.279 1.00 59.19 411 THR A CA 1
ATOM 3052 C C . THR A 1 411 ? 37.088 99.840 -72.282 1.00 59.53 411 THR A C 1
ATOM 3053 O O . THR A 1 411 ? 37.866 100.306 -73.115 1.00 60.33 411 THR A O 1
ATOM 3057 N N . LEU A 1 412 ? 37.466 98.955 -71.353 1.00 58.75 412 LEU A N 1
ATOM 3058 C CA . LEU A 1 412 ? 38.812 98.396 -71.233 1.00 58.46 412 LEU A CA 1
ATOM 3059 C C . LEU A 1 412 ? 39.002 97.130 -72.086 1.00 58.30 412 LEU A C 1
ATOM 3060 O O . LEU A 1 412 ? 40.060 96.509 -71.999 1.00 58.66 412 LEU A O 1
ATOM 3065 N N . ASN A 1 413 ? 37.986 96.741 -72.887 1.00 57.75 413 ASN A N 1
ATOM 3066 C CA . ASN A 1 413 ? 37.986 95.566 -73.752 1.00 57.97 413 ASN A CA 1
ATOM 3067 C C . ASN A 1 413 ? 38.192 94.269 -72.983 1.00 56.98 413 ASN A C 1
ATOM 3068 O O . ASN A 1 413 ? 38.888 93.369 -73.464 1.00 57.45 413 ASN A O 1
ATOM 3073 N N . ILE A 1 414 ? 37.573 94.169 -71.801 1.00 55.25 414 ILE A N 1
ATOM 3074 C CA . ILE A 1 414 ? 37.670 92.988 -70.949 1.00 54.48 414 ILE A CA 1
ATOM 3075 C C . ILE A 1 414 ? 36.459 92.044 -71.107 1.00 53.01 414 ILE A C 1
ATOM 3076 O O . ILE A 1 414 ? 35.310 92.498 -71.056 1.00 53.15 414 ILE A O 1
ATOM 3081 N N . LYS A 1 415 ? 36.725 90.733 -71.306 1.00 51.09 415 LYS A N 1
ATOM 3082 C CA . LYS A 1 415 ? 35.693 89.708 -71.462 1.00 49.48 415 LYS A CA 1
ATOM 3083 C C . LYS A 1 415 ? 34.945 89.444 -70.155 1.00 48.45 415 LYS A C 1
ATOM 3084 O O . LYS A 1 415 ? 35.503 88.819 -69.253 1.00 48.67 415 LYS A O 1
ATOM 3090 N N . VAL A 1 416 ? 33.684 89.913 -70.050 1.00 46.85 416 VAL A N 1
ATOM 3091 C CA . VAL A 1 416 ? 32.850 89.659 -68.879 1.00 45.57 416 VAL A CA 1
ATOM 3092 C C . VAL A 1 416 ? 31.695 88.787 -69.359 1.00 45.09 416 VAL A C 1
ATOM 3093 O O . VAL A 1 416 ? 30.812 89.266 -70.064 1.00 45.78 416 VAL A O 1
ATOM 3097 N N . HIS A 1 417 ? 31.729 87.492 -69.031 1.00 43.92 417 HIS A N 1
ATOM 3098 C CA . HIS A 1 417 ? 30.744 86.517 -69.486 1.00 43.41 417 HIS A CA 1
ATOM 3099 C C . HIS A 1 417 ? 29.384 86.636 -68.833 1.00 43.33 417 HIS A C 1
ATOM 3100 O O . HIS A 1 417 ? 28.382 86.334 -69.470 1.00 43.87 417 HIS A O 1
ATOM 3107 N N . PHE A 1 418 ? 29.341 87.088 -67.579 1.00 42.74 418 PHE A N 1
ATOM 3108 C CA . PHE A 1 418 ? 28.115 87.253 -66.804 1.00 42.10 418 PHE A CA 1
ATOM 3109 C C . PHE A 1 418 ? 28.427 87.943 -65.464 1.00 41.36 418 PHE A C 1
ATOM 3110 O O . PHE A 1 418 ? 29.590 88.111 -65.095 1.00 41.20 418 PHE A O 1
ATOM 3118 N N . ALA A 1 419 ? 27.380 88.323 -64.729 1.00 40.69 419 ALA A N 1
ATOM 3119 C CA . ALA A 1 419 ? 27.505 88.904 -63.404 1.00 40.72 419 ALA A CA 1
ATOM 3120 C C . ALA A 1 419 ? 26.620 88.105 -62.446 1.00 41.11 419 ALA A C 1
ATOM 3121 O O . ALA A 1 419 ? 25.557 87.599 -62.826 1.00 41.06 419 ALA A O 1
ATOM 3123 N N . ILE A 1 420 ? 27.061 87.990 -61.198 1.00 41.20 420 ILE A N 1
ATOM 3124 C CA . ILE A 1 420 ? 26.333 87.288 -60.153 1.00 41.45 420 ILE A CA 1
ATOM 3125 C C . ILE A 1 420 ? 26.014 88.294 -59.071 1.00 42.62 420 ILE A C 1
ATOM 3126 O O . ILE A 1 420 ? 26.919 88.958 -58.592 1.00 42.68 420 ILE A O 1
ATOM 3131 N N . ALA A 1 421 ? 24.747 88.422 -58.683 1.00 43.65 421 ALA A N 1
ATOM 3132 C CA . ALA A 1 421 ? 24.364 89.283 -57.562 1.00 44.99 421 ALA A CA 1
ATOM 3133 C C . ALA A 1 421 ? 23.587 88.347 -56.696 1.00 47.02 421 ALA A C 1
ATOM 3134 O O . ALA A 1 421 ? 22.430 88.098 -56.981 1.00 47.12 421 ALA A O 1
ATOM 3136 N N . LEU A 1 422 ? 24.251 87.742 -55.708 1.00 48.71 422 LEU A N 1
ATOM 3137 C CA . LEU A 1 422 ? 23.718 86.718 -54.805 1.00 50.82 422 LEU A CA 1
ATOM 3138 C C . LEU A 1 422 ? 22.267 86.916 -54.382 1.00 51.95 422 LEU A C 1
ATOM 3139 O O . LEU A 1 422 ? 21.459 85.995 -54.435 1.00 51.77 422 LEU A O 1
ATOM 3144 N N . CYS A 1 423 ? 21.937 88.123 -54.002 1.00 53.12 423 CYS A N 1
ATOM 3145 C CA . CYS A 1 423 ? 20.636 88.467 -53.488 1.00 54.86 423 CYS A CA 1
ATOM 3146 C C . CYS A 1 423 ? 19.946 89.502 -54.384 1.00 56.69 423 CYS A C 1
ATOM 3147 O O . CYS A 1 423 ? 20.597 90.378 -54.940 1.00 56.71 423 CYS A O 1
ATOM 3150 N N . SER A 1 424 ? 18.626 89.405 -54.515 1.00 58.25 424 SER A N 1
ATOM 3151 C CA . SER A 1 424 ? 17.847 90.331 -55.324 1.00 60.43 424 SER A CA 1
ATOM 3152 C C . SER A 1 424 ? 16.828 91.147 -54.512 1.00 62.73 424 SER A C 1
ATOM 3153 O O . SER A 1 424 ? 15.974 90.590 -53.824 1.00 62.93 424 SER A O 1
ATOM 3156 N N . ALA A 1 425 ? 16.892 92.464 -54.633 1.00 64.43 425 ALA A N 1
ATOM 3157 C CA . ALA A 1 425 ? 15.912 93.356 -54.020 1.00 66.80 425 ALA A CA 1
ATOM 3158 C C . ALA A 1 425 ? 15.011 94.032 -55.084 1.00 69.49 425 ALA A C 1
ATOM 3159 O O . ALA A 1 425 ? 14.035 94.686 -54.715 1.00 69.92 425 ALA A O 1
ATOM 3161 N N . ASP A 1 426 ? 15.335 93.873 -56.401 1.00 71.09 426 ASP A N 1
ATOM 3162 C CA . ASP A 1 426 ? 14.588 94.441 -57.529 1.00 72.94 426 ASP A CA 1
ATOM 3163 C C . ASP A 1 426 ? 13.415 93.568 -57.981 1.00 73.78 426 ASP A C 1
ATOM 3164 O O . ASP A 1 426 ? 12.832 93.832 -59.034 1.00 74.13 426 ASP A O 1
ATOM 3169 N N . GLU B 1 16 ? -25.033 89.133 19.181 1.00 92.11 16 GLU B N 1
ATOM 3170 C CA . GLU B 1 16 ? -24.191 90.224 18.674 1.00 92.56 16 GLU B CA 1
ATOM 3171 C C . GLU B 1 16 ? -25.021 91.467 18.284 1.00 92.64 16 GLU B C 1
ATOM 3172 O O . GLU B 1 16 ? -26.230 91.357 18.044 1.00 92.93 16 GLU B O 1
ATOM 3178 N N . LYS B 1 17 ? -24.373 92.652 18.258 1.00 91.92 17 LYS B N 1
ATOM 3179 C CA . LYS B 1 17 ? -25.031 93.926 17.980 1.00 91.60 17 LYS B CA 1
ATOM 3180 C C . LYS B 1 17 ? -24.708 94.492 16.602 1.00 90.92 17 LYS B C 1
ATOM 3181 O O . LYS B 1 17 ? -24.823 95.699 16.414 1.00 90.95 17 LYS B O 1
ATOM 3187 N N . VAL B 1 18 ? -24.331 93.640 15.637 1.00 90.16 18 VAL B N 1
ATOM 3188 C CA . VAL B 1 18 ? -23.997 94.049 14.265 1.00 89.79 18 VAL B CA 1
ATOM 3189 C C . VAL B 1 18 ? -25.042 94.990 13.636 1.00 89.64 18 VAL B C 1
ATOM 3190 O O . VAL B 1 18 ? -24.679 96.046 13.117 1.00 89.65 18 VAL B O 1
ATOM 3194 N N . GLU B 1 19 ? -26.337 94.636 13.727 1.00 89.19 19 GLU B N 1
ATOM 3195 C CA . GLU B 1 19 ? -27.406 95.451 13.153 1.00 89.26 19 GLU B CA 1
ATOM 3196 C C . GLU B 1 19 ? -27.623 96.787 13.876 1.00 89.47 19 GLU B C 1
ATOM 3197 O O . GLU B 1 19 ? -28.115 97.741 13.273 1.00 89.26 19 GLU B O 1
ATOM 3211 N N . TYR B 1 21 ? -25.025 98.595 15.205 1.00 92.40 21 TYR B N 1
ATOM 3212 C CA . TYR B 1 21 ? -23.927 99.403 14.693 1.00 93.22 21 TYR B CA 1
ATOM 3213 C C . TYR B 1 21 ? -24.187 99.856 13.265 1.00 93.98 21 TYR B C 1
ATOM 3214 O O . TYR B 1 21 ? -23.806 100.966 12.914 1.00 94.09 21 TYR B O 1
ATOM 3223 N N . ILE B 1 22 ? -24.874 99.032 12.457 1.00 94.57 22 ILE B N 1
ATOM 3224 C CA . ILE B 1 22 ? -25.234 99.382 11.080 1.00 95.77 22 ILE B CA 1
ATOM 3225 C C . ILE B 1 22 ? -26.150 100.629 11.069 1.00 97.22 22 ILE B C 1
ATOM 3226 O O . ILE B 1 22 ? -25.992 101.503 10.215 1.00 97.18 22 ILE B O 1
ATOM 3231 N N . LYS B 1 23 ? -27.059 100.735 12.057 1.00 98.34 23 LYS B N 1
ATOM 3232 C CA . LYS B 1 23 ? -27.956 101.883 12.198 1.00 99.78 23 LYS B CA 1
ATOM 3233 C C . LYS B 1 23 ? -27.185 103.110 12.705 1.00 101.21 23 LYS B C 1
ATOM 3234 O O . LYS B 1 23 ? -27.423 104.222 12.233 1.00 101.32 23 LYS B O 1
ATOM 3240 N N . ASN B 1 24 ? -26.238 102.900 13.643 1.00 102.11 24 ASN B N 1
ATOM 3241 C CA . ASN B 1 24 ? -25.391 103.961 14.206 1.00 103.46 24 ASN B CA 1
ATOM 3242 C C . ASN B 1 24 ? -24.484 104.637 13.168 1.00 104.84 24 ASN B C 1
ATOM 3243 O O . ASN B 1 24 ? -23.929 105.698 13.454 1.00 105.15 24 ASN B O 1
ATOM 3248 N N . LEU B 1 25 ? -24.311 104.025 11.981 1.00 105.53 25 LEU B N 1
ATOM 3249 C CA . LEU B 1 25 ? -23.506 104.602 10.904 1.00 106.75 25 LEU B CA 1
ATOM 3250 C C . LEU B 1 25 ? -24.172 105.858 10.310 1.00 108.29 25 LEU B C 1
ATOM 3251 O O . LEU B 1 25 ? -23.477 106.720 9.778 1.00 108.37 25 LEU B O 1
ATOM 3256 N N . GLN B 1 26 ? -25.512 105.960 10.397 1.00 109.30 26 GLN B N 1
ATOM 3257 C CA . GLN B 1 26 ? -26.255 107.120 9.904 1.00 110.65 26 GLN B CA 1
ATOM 3258 C C . GLN B 1 26 ? -26.670 108.089 11.028 1.00 111.42 26 GLN B C 1
ATOM 3259 O O . GLN B 1 26 ? -27.589 108.886 10.837 1.00 111.57 26 GLN B O 1
ATOM 3265 N N . ASP B 1 27 ? -26.000 108.028 12.190 1.00 111.75 27 ASP B N 1
ATOM 3266 C CA . ASP B 1 27 ? -26.316 108.914 13.308 1.00 112.64 27 ASP B CA 1
ATOM 3267 C C . ASP B 1 27 ? -25.781 110.338 13.077 1.00 113.04 27 ASP B C 1
ATOM 3268 O O . ASP B 1 27 ? -24.907 110.549 12.238 1.00 113.24 27 ASP B O 1
ATOM 3273 N N . ASP B 1 28 ? -26.324 111.319 13.803 1.00 112.91 28 ASP B N 1
ATOM 3274 C CA . ASP B 1 28 ? -25.893 112.710 13.668 1.00 113.20 28 ASP B CA 1
ATOM 3275 C C . ASP B 1 28 ? -24.569 112.973 14.412 1.00 112.85 28 ASP B C 1
ATOM 3276 O O . ASP B 1 28 ? -23.793 113.841 14.004 1.00 113.01 28 ASP B O 1
ATOM 3281 N N . SER B 1 29 ? -24.315 112.223 15.501 1.00 112.06 29 SER B N 1
ATOM 3282 C CA . SER B 1 29 ? -23.103 112.363 16.298 1.00 111.63 29 SER B CA 1
ATOM 3283 C C . SER B 1 29 ? -21.907 111.766 15.568 1.00 111.13 29 SER B C 1
ATOM 3284 O O . SER B 1 29 ? -21.983 110.638 15.081 1.00 111.26 29 SER B O 1
ATOM 3287 N N . LEU B 1 30 ? -20.811 112.525 15.479 1.00 110.36 30 LEU B N 1
ATOM 3288 C CA . LEU B 1 30 ? -19.598 112.073 14.802 1.00 110.00 30 LEU B CA 1
ATOM 3289 C C . LEU B 1 30 ? -18.939 110.921 15.557 1.00 109.11 30 LEU B C 1
ATOM 3290 O O . LEU B 1 30 ? -18.545 109.936 14.938 1.00 109.16 30 LEU B O 1
ATOM 3295 N N . THR B 1 31 ? -18.835 111.035 16.890 1.00 108.10 31 THR B N 1
ATOM 3296 C CA . THR B 1 31 ? -18.208 110.003 17.712 1.00 107.39 31 THR B CA 1
ATOM 3297 C C . THR B 1 31 ? -18.991 108.675 17.668 1.00 106.11 31 THR B C 1
ATOM 3298 O O . THR B 1 31 ? -18.384 107.616 17.805 1.00 106.26 31 THR B O 1
ATOM 3302 N N . VAL B 1 32 ? -20.312 108.724 17.423 1.00 104.70 32 VAL B N 1
ATOM 3303 C CA . VAL B 1 32 ? -21.127 107.513 17.316 1.00 103.88 32 VAL B CA 1
ATOM 3304 C C . VAL B 1 32 ? -20.914 106.838 15.951 1.00 102.58 32 VAL B C 1
ATOM 3305 O O . VAL B 1 32 ? -20.831 105.611 15.881 1.00 102.79 32 VAL B O 1
ATOM 3309 N N . ARG B 1 33 ? -20.791 107.640 14.877 1.00 100.96 33 ARG B N 1
ATOM 3310 C CA . ARG B 1 33 ? -20.554 107.131 13.526 1.00 99.73 33 ARG B CA 1
ATOM 3311 C C . ARG B 1 33 ? -19.192 106.435 13.419 1.00 98.06 33 ARG B C 1
ATOM 3312 O O . ARG B 1 33 ? -19.084 105.396 12.764 1.00 98.27 33 ARG B O 1
ATOM 3320 N N . ILE B 1 34 ? -18.157 107.018 14.055 1.00 96.12 34 ILE B N 1
ATOM 3321 C CA . ILE B 1 34 ? -16.792 106.495 14.060 1.00 94.63 34 ILE B CA 1
ATOM 3322 C C . ILE B 1 34 ? -16.710 105.180 14.836 1.00 93.60 34 ILE B C 1
ATOM 3323 O O . ILE B 1 34 ? -16.167 104.205 14.323 1.00 93.66 34 ILE B O 1
ATOM 3328 N N . ASN B 1 35 ? -17.279 105.137 16.047 1.00 92.44 35 ASN B N 1
ATOM 3329 C CA . ASN B 1 35 ? -17.276 103.923 16.866 1.00 91.78 35 ASN B CA 1
ATOM 3330 C C . ASN B 1 35 ? -18.034 102.771 16.204 1.00 90.17 35 ASN B C 1
ATOM 3331 O O . ASN B 1 35 ? -17.668 101.615 16.397 1.00 89.89 35 ASN B O 1
ATOM 3336 N N . ALA B 1 36 ? -19.074 103.086 15.417 1.00 88.98 36 ALA B N 1
ATOM 3337 C CA . ALA B 1 36 ? -19.865 102.088 14.705 1.00 88.27 36 ALA B CA 1
ATOM 3338 C C . ALA B 1 36 ? -19.050 101.454 13.582 1.00 87.38 36 ALA B C 1
ATOM 3339 O O . ALA B 1 36 ? -19.157 100.252 13.353 1.00 87.44 36 ALA B O 1
ATOM 3341 N N . ALA B 1 37 ? -18.233 102.259 12.882 1.00 86.30 37 ALA B N 1
ATOM 3342 C CA . ALA B 1 37 ? -17.386 101.770 11.799 1.00 85.58 37 ALA B CA 1
ATOM 3343 C C . ALA B 1 37 ? -16.253 100.913 12.356 1.00 84.91 37 ALA B C 1
ATOM 3344 O O . ALA B 1 37 ? -15.935 99.879 11.780 1.00 84.92 37 ALA B O 1
ATOM 3346 N N . ASN B 1 38 ? -15.664 101.325 13.489 1.00 84.28 38 ASN B N 1
ATOM 3347 C CA . ASN B 1 38 ? -14.586 100.576 14.137 1.00 84.11 38 ASN B CA 1
ATOM 3348 C C . ASN B 1 38 ? -15.104 99.272 14.723 1.00 83.52 38 ASN B C 1
ATOM 3349 O O . ASN B 1 38 ? -14.411 98.262 14.652 1.00 83.69 38 ASN B O 1
ATOM 3354 N N . ALA B 1 39 ? -16.322 99.279 15.285 1.00 82.68 39 ALA B N 1
ATOM 3355 C CA . ALA B 1 39 ? -16.912 98.068 15.843 1.00 82.35 39 ALA B CA 1
ATOM 3356 C C . ALA B 1 39 ? -17.188 97.077 14.725 1.00 82.10 39 ALA B C 1
ATOM 3357 O O . ALA B 1 39 ? -16.834 95.912 14.855 1.00 82.21 39 ALA B O 1
ATOM 3359 N N . LEU B 1 40 ? -17.731 97.552 13.589 1.00 81.81 40 LEU B N 1
ATOM 3360 C CA . LEU B 1 40 ? -17.994 96.694 12.431 1.00 82.03 40 LEU B CA 1
ATOM 3361 C C . LEU B 1 40 ? -16.716 96.170 11.733 1.00 82.46 40 LEU B C 1
ATOM 3362 O O . LEU B 1 40 ? -16.807 95.326 10.850 1.00 82.87 40 LEU B O 1
ATOM 3367 N N . GLY B 1 41 ? -15.551 96.666 12.125 1.00 82.17 41 GLY B N 1
ATOM 3368 C CA . GLY B 1 41 ? -14.278 96.174 11.625 1.00 82.27 41 GLY B CA 1
ATOM 3369 C C . GLY B 1 41 ? -13.819 94.966 12.424 1.00 82.27 41 GLY B C 1
ATOM 3370 O O . GLY B 1 41 ? -13.154 94.083 11.883 1.00 82.27 41 GLY B O 1
ATOM 3371 N N . LYS B 1 42 ? -14.188 94.900 13.718 1.00 82.21 42 LYS B N 1
ATOM 3372 C CA . LYS B 1 42 ? -13.849 93.775 14.585 1.00 82.77 42 LYS B CA 1
ATOM 3373 C C . LYS B 1 42 ? -14.896 92.656 14.461 1.00 82.96 42 LYS B C 1
ATOM 3374 O O . LYS B 1 42 ? -14.540 91.506 14.207 1.00 82.91 42 LYS B O 1
ATOM 3380 N N . ILE B 1 43 ? -16.187 92.996 14.624 1.00 83.05 43 ILE B N 1
ATOM 3381 C CA . ILE B 1 43 ? -17.285 92.027 14.538 1.00 83.66 43 ILE B CA 1
ATOM 3382 C C . ILE B 1 43 ? -17.942 92.030 13.147 1.00 84.16 43 ILE B C 1
ATOM 3383 O O . ILE B 1 43 ? -19.146 91.815 13.019 1.00 84.20 43 ILE B O 1
ATOM 3388 N N . GLY B 1 44 ? -17.115 92.222 12.128 1.00 84.33 44 GLY B N 1
ATOM 3389 C CA . GLY B 1 44 ? -17.502 92.337 10.730 1.00 84.74 44 GLY B CA 1
ATOM 3390 C C . GLY B 1 44 ? -18.309 91.233 10.089 1.00 84.62 44 GLY B C 1
ATOM 3391 O O . GLY B 1 44 ? -17.857 90.096 9.970 1.00 84.87 44 GLY B O 1
ATOM 3392 N N . ASP B 1 45 ? -19.483 91.601 9.604 1.00 84.13 45 ASP B N 1
ATOM 3393 C CA . ASP B 1 45 ? -20.396 90.709 8.907 1.00 84.30 45 ASP B CA 1
ATOM 3394 C C . ASP B 1 45 ? -20.592 91.237 7.478 1.00 83.98 45 ASP B C 1
ATOM 3395 O O . ASP B 1 45 ? -20.455 92.441 7.246 1.00 83.95 45 ASP B O 1
ATOM 3400 N N . GLU B 1 46 ? -20.964 90.363 6.532 1.00 83.70 46 GLU B N 1
ATOM 3401 C CA . GLU B 1 46 ? -21.251 90.798 5.158 1.00 84.08 46 GLU B CA 1
ATOM 3402 C C . GLU B 1 46 ? -22.430 91.791 5.091 1.00 83.93 46 GLU B C 1
ATOM 3403 O O . GLU B 1 46 ? -22.548 92.533 4.118 1.00 83.89 46 GLU B O 1
ATOM 3409 N N . ARG B 1 47 ? -23.294 91.807 6.129 1.00 83.63 47 ARG B N 1
ATOM 3410 C CA . ARG B 1 47 ? -24.426 92.726 6.247 1.00 83.87 47 ARG B CA 1
ATOM 3411 C C . ARG B 1 47 ? -23.955 94.173 6.424 1.00 83.83 47 ARG B C 1
ATOM 3412 O O . ARG B 1 47 ? -24.701 95.091 6.091 1.00 84.15 47 ARG B O 1
ATOM 3420 N N . ALA B 1 48 ? -22.738 94.378 6.971 1.00 83.19 48 ALA B N 1
ATOM 3421 C CA . ALA B 1 48 ? -22.158 95.695 7.190 1.00 82.99 48 ALA B CA 1
ATOM 3422 C C . ALA B 1 48 ? -21.407 96.243 5.973 1.00 82.86 48 ALA B C 1
ATOM 3423 O O . ALA B 1 48 ? -21.068 97.421 5.971 1.00 82.95 48 ALA B O 1
ATOM 3425 N N . VAL B 1 49 ? -21.159 95.419 4.938 1.00 82.43 49 VAL B N 1
ATOM 3426 C CA . VAL B 1 49 ? -20.436 95.855 3.740 1.00 82.38 49 VAL B CA 1
ATOM 3427 C C . VAL B 1 49 ? -21.143 97.012 3.001 1.00 82.39 49 VAL B C 1
ATOM 3428 O O . VAL B 1 49 ? -20.530 98.063 2.842 1.00 82.36 49 VAL B O 1
ATOM 3432 N N . GLU B 1 50 ? -22.421 96.845 2.586 1.00 82.35 50 GLU B N 1
ATOM 3433 C CA . GLU B 1 50 ? -23.145 97.924 1.897 1.00 82.72 50 GLU B CA 1
ATOM 3434 C C . GLU B 1 50 ? -23.261 99.216 2.731 1.00 82.16 50 GLU B C 1
ATOM 3435 O O . GLU B 1 50 ? -22.889 100.268 2.211 1.00 82.22 50 GLU B O 1
ATOM 3441 N N . PRO B 1 51 ? -23.667 99.177 4.023 1.00 81.39 51 PRO B N 1
ATOM 3442 C CA . PRO B 1 51 ? -23.661 100.412 4.828 1.00 81.03 51 PRO B CA 1
ATOM 3443 C C . PRO B 1 51 ? -22.275 101.058 4.937 1.00 80.86 51 PRO B C 1
ATOM 3444 O O . PRO B 1 51 ? -22.189 102.284 4.953 1.00 81.23 51 PRO B O 1
ATOM 3448 N N . LEU B 1 52 ? -21.191 100.249 5.014 1.00 80.07 52 LEU B N 1
ATOM 3449 C CA . LEU B 1 52 ? -19.834 100.794 5.107 1.00 79.86 52 LEU B CA 1
ATOM 3450 C C . LEU B 1 52 ? -19.364 101.411 3.787 1.00 80.20 52 LEU B C 1
ATOM 3451 O O . LEU B 1 52 ? -18.575 102.355 3.809 1.00 80.37 52 LEU B O 1
ATOM 3456 N N . ILE B 1 53 ? -19.870 100.914 2.644 1.00 80.26 53 ILE B N 1
ATOM 3457 C CA . ILE B 1 53 ? -19.566 101.475 1.325 1.00 80.97 53 ILE B CA 1
ATOM 3458 C C . ILE B 1 53 ? -20.139 102.908 1.227 1.00 82.43 53 ILE B C 1
ATOM 3459 O O . ILE B 1 53 ? -19.499 103.797 0.663 1.00 82.61 53 ILE B O 1
ATOM 3464 N N . LYS B 1 54 ? -21.327 103.136 1.820 1.00 83.19 54 LYS B N 1
ATOM 3465 C CA . LYS B 1 54 ? -21.962 104.448 1.865 1.00 84.20 54 LYS B CA 1
ATOM 3466 C C . LYS B 1 54 ? -21.161 105.372 2.793 1.00 85.22 54 LYS B C 1
ATOM 3467 O O . LYS B 1 54 ? -20.926 106.532 2.447 1.00 85.38 54 LYS B O 1
ATOM 3473 N N . ALA B 1 55 ? -20.694 104.835 3.945 1.00 85.71 55 ALA B N 1
ATOM 3474 C CA . ALA B 1 55 ? -19.871 105.550 4.930 1.00 86.71 55 ALA B CA 1
ATOM 3475 C C . ALA B 1 55 ? -18.525 106.040 4.361 1.00 87.78 55 ALA B C 1
ATOM 3476 O O . ALA B 1 55 ? -17.900 106.919 4.953 1.00 87.93 55 ALA B O 1
ATOM 3478 N N . LEU B 1 56 ? -18.086 105.483 3.212 1.00 88.31 56 LEU B N 1
ATOM 3479 C CA . LEU B 1 56 ? -16.876 105.937 2.516 1.00 89.34 56 LEU B CA 1
ATOM 3480 C C . LEU B 1 56 ? -17.081 107.327 1.873 1.00 90.60 56 LEU B C 1
ATOM 3481 O O . LEU B 1 56 ? -16.101 107.977 1.512 1.00 90.70 56 LEU B O 1
ATOM 3486 N N . LYS B 1 57 ? -18.347 107.744 1.661 1.00 91.34 57 LYS B N 1
ATOM 3487 C CA . LYS B 1 57 ? -18.689 109.033 1.066 1.00 92.46 57 LYS B CA 1
ATOM 3488 C C . LYS B 1 57 ? -19.122 110.050 2.136 1.00 93.43 57 LYS B C 1
ATOM 3489 O O . LYS B 1 57 ? -19.874 110.969 1.829 1.00 93.72 57 LYS B O 1
ATOM 3495 N N . ASP B 1 58 ? -18.655 109.892 3.381 1.00 93.82 58 ASP B N 1
ATOM 3496 C CA . ASP B 1 58 ? -19.009 110.788 4.474 1.00 94.65 58 ASP B CA 1
ATOM 3497 C C . ASP B 1 58 ? -18.310 112.146 4.352 1.00 95.19 58 ASP B C 1
ATOM 3498 O O . ASP B 1 58 ? -17.286 112.270 3.681 1.00 95.22 58 ASP B O 1
ATOM 3503 N N . GLU B 1 59 ? -18.887 113.165 4.992 1.00 95.38 59 GLU B N 1
ATOM 3504 C CA . GLU B 1 59 ? -18.372 114.529 5.015 1.00 95.89 59 GLU B CA 1
ATOM 3505 C C . GLU B 1 59 ? -17.040 114.582 5.786 1.00 95.63 59 GLU B C 1
ATOM 3506 O O . GLU B 1 59 ? -16.106 115.264 5.361 1.00 95.75 59 GLU B O 1
ATOM 3512 N N . ASP B 1 60 ? -16.952 113.839 6.902 1.00 95.06 60 ASP B N 1
ATOM 3513 C CA . ASP B 1 60 ? -15.752 113.803 7.734 1.00 95.00 60 ASP B CA 1
ATOM 3514 C C . ASP B 1 60 ? -14.802 112.692 7.303 1.00 94.14 60 ASP B C 1
ATOM 3515 O O . ASP B 1 60 ? -15.236 111.571 7.039 1.00 94.41 60 ASP B O 1
ATOM 3520 N N . ALA B 1 61 ? -13.499 113.000 7.268 1.00 92.90 61 ALA B N 1
ATOM 3521 C CA . ALA B 1 61 ? -12.456 112.056 6.878 1.00 92.03 61 ALA B CA 1
ATOM 3522 C C . ALA B 1 61 ? -12.222 110.955 7.911 1.00 90.79 61 ALA B C 1
ATOM 3523 O O . ALA B 1 61 ? -11.796 109.863 7.539 1.00 91.02 61 ALA B O 1
ATOM 3525 N N . LEU B 1 62 ? -12.515 111.221 9.193 1.00 89.30 62 LEU B N 1
ATOM 3526 C CA . LEU B 1 62 ? -12.353 110.224 10.253 1.00 88.44 62 LEU B CA 1
ATOM 3527 C C . LEU B 1 62 ? -13.340 109.056 10.108 1.00 87.29 62 LEU B C 1
ATOM 3528 O O . LEU B 1 62 ? -13.023 107.934 10.497 1.00 87.30 62 LEU B O 1
ATOM 3533 N N . VAL B 1 63 ? -14.529 109.323 9.545 1.00 86.17 63 VAL B N 1
ATOM 3534 C CA . VAL B 1 63 ? -15.545 108.307 9.283 1.00 85.68 63 VAL B CA 1
ATOM 3535 C C . VAL B 1 63 ? -15.154 107.538 8.020 1.00 84.99 63 VAL B C 1
ATOM 3536 O O . VAL B 1 63 ? -15.230 106.310 8.001 1.00 85.31 63 VAL B O 1
ATOM 3540 N N . ARG B 1 64 ? -14.714 108.265 6.975 1.00 83.82 64 ARG B N 1
ATOM 3541 C CA . ARG B 1 64 ? -14.272 107.694 5.710 1.00 83.09 64 ARG B CA 1
ATOM 3542 C C . ARG B 1 64 ? -13.123 106.710 5.910 1.00 81.84 64 ARG B C 1
ATOM 3543 O O . ARG B 1 64 ? -13.154 105.634 5.320 1.00 82.12 64 ARG B O 1
ATOM 3551 N N . LEU B 1 65 ? -12.116 107.063 6.734 1.00 80.30 65 LEU B N 1
ATOM 3552 C CA . LEU B 1 65 ? -10.974 106.176 6.948 1.00 79.34 65 LEU B CA 1
ATOM 3553 C C . LEU B 1 65 ? -11.322 104.978 7.820 1.00 78.24 65 LEU B C 1
ATOM 3554 O O . LEU B 1 65 ? -10.737 103.917 7.637 1.00 78.66 65 LEU B O 1
ATOM 3559 N N . SER B 1 66 ? -12.262 105.133 8.755 1.00 76.86 66 SER B N 1
ATOM 3560 C CA . SER B 1 66 ? -12.676 104.028 9.617 1.00 75.97 66 SER B CA 1
ATOM 3561 C C . SER B 1 66 ? -13.514 103.017 8.834 1.00 74.52 66 SER B C 1
ATOM 3562 O O . SER B 1 66 ? -13.392 101.815 9.062 1.00 74.30 66 SER B O 1
ATOM 3565 N N . ALA B 1 67 ? -14.351 103.505 7.901 1.00 73.22 67 ALA B N 1
ATOM 3566 C CA . ALA B 1 67 ? -15.160 102.652 7.033 1.00 72.23 67 ALA B CA 1
ATOM 3567 C C . ALA B 1 67 ? -14.244 101.876 6.085 1.00 70.88 67 ALA B C 1
ATOM 3568 O O . ALA B 1 67 ? -14.470 100.696 5.848 1.00 70.71 67 ALA B O 1
ATOM 3570 N N . ALA B 1 68 ? -13.195 102.534 5.568 1.00 69.84 68 ALA B N 1
ATOM 3571 C CA . ALA B 1 68 ? -12.219 101.912 4.687 1.00 69.28 68 ALA B CA 1
ATOM 3572 C C . ALA B 1 68 ? -11.439 100.827 5.431 1.00 68.57 68 ALA B C 1
ATOM 3573 O O . ALA B 1 68 ? -11.241 99.742 4.891 1.00 69.12 68 ALA B O 1
ATOM 3575 N N . TRP B 1 69 ? -11.035 101.101 6.674 1.00 67.36 69 TRP B N 1
ATOM 3576 C CA . TRP B 1 69 ? -10.318 100.145 7.511 1.00 66.99 69 TRP B CA 1
ATOM 3577 C C . TRP B 1 69 ? -11.178 98.898 7.756 1.00 67.29 69 TRP B C 1
ATOM 3578 O O . TRP B 1 69 ? -10.681 97.779 7.635 1.00 67.51 69 TRP B O 1
ATOM 3589 N N . ALA B 1 70 ? -12.463 99.102 8.100 1.00 67.07 70 ALA B N 1
ATOM 3590 C CA . ALA B 1 70 ? -13.404 98.035 8.406 1.00 67.23 70 ALA B CA 1
ATOM 3591 C C . ALA B 1 70 ? -13.713 97.165 7.200 1.00 67.36 70 ALA B C 1
ATOM 3592 O O . ALA B 1 70 ? -13.888 95.962 7.351 1.00 67.37 70 ALA B O 1
ATOM 3594 N N . LEU B 1 71 ? -13.764 97.760 6.001 1.00 67.31 71 LEU B N 1
ATOM 3595 C CA . LEU B 1 71 ? -14.039 97.024 4.767 1.00 67.51 71 LEU B CA 1
ATOM 3596 C C . LEU B 1 71 ? -12.930 96.030 4.418 1.00 67.80 71 LEU B C 1
ATOM 3597 O O . LEU B 1 71 ? -13.219 94.960 3.885 1.00 68.33 71 LEU B O 1
ATOM 3602 N N . GLY B 1 72 ? -11.686 96.385 4.720 1.00 67.33 72 GLY B N 1
ATOM 3603 C CA . GLY B 1 72 ? -10.550 95.502 4.491 1.00 67.47 72 GLY B CA 1
ATOM 3604 C C . GLY B 1 72 ? -10.522 94.357 5.485 1.00 67.50 72 GLY B C 1
ATOM 3605 O O . GLY B 1 72 ? -10.160 93.229 5.137 1.00 67.62 72 GLY B O 1
ATOM 3606 N N . LYS B 1 73 ? -10.924 94.644 6.732 1.00 67.30 73 LYS B N 1
ATOM 3607 C CA . LYS B 1 73 ? -11.019 93.678 7.821 1.00 67.67 73 LYS B CA 1
ATOM 3608 C C . LYS B 1 73 ? -12.107 92.629 7.535 1.00 68.44 73 LYS B C 1
ATOM 3609 O O . LYS B 1 73 ? -11.948 91.470 7.907 1.00 68.88 73 LYS B O 1
ATOM 3615 N N . ILE B 1 74 ? -13.201 93.028 6.860 1.00 68.45 74 ILE B N 1
ATOM 3616 C CA . ILE B 1 74 ? -14.276 92.110 6.476 1.00 68.86 74 ILE B CA 1
ATOM 3617 C C . ILE B 1 74 ? -13.834 91.260 5.269 1.00 69.82 74 ILE B C 1
ATOM 3618 O O . ILE B 1 74 ? -14.051 90.051 5.251 1.00 70.10 74 ILE B O 1
ATOM 3623 N N . GLY B 1 75 ? -13.161 91.888 4.312 1.00 70.36 75 GLY B N 1
ATOM 3624 C CA . GLY B 1 75 ? -12.595 91.212 3.151 1.00 71.42 75 GLY B CA 1
ATOM 3625 C C . GLY B 1 75 ? -13.553 90.832 2.039 1.00 72.43 75 GLY B C 1
ATOM 3626 O O . GLY B 1 75 ? -13.242 89.945 1.235 1.00 72.76 75 GLY B O 1
ATOM 3627 N N . ASP B 1 76 ? -14.711 91.502 1.958 1.00 72.63 76 ASP B N 1
ATOM 3628 C CA . ASP B 1 76 ? -15.688 91.201 0.920 1.00 73.39 76 ASP B CA 1
ATOM 3629 C C . ASP B 1 76 ? -15.340 91.904 -0.392 1.00 73.82 76 ASP B C 1
ATOM 3630 O O . ASP B 1 76 ? -15.031 93.098 -0.397 1.00 73.76 76 ASP B O 1
ATOM 3635 N N . GLU B 1 77 ? -15.434 91.157 -1.507 1.00 73.97 77 GLU B N 1
ATOM 3636 C CA . GLU B 1 77 ? -15.136 91.614 -2.865 1.00 74.57 77 GLU B CA 1
ATOM 3637 C C . GLU B 1 77 ? -16.019 92.808 -3.323 1.00 74.70 77 GLU B C 1
ATOM 3638 O O . GLU B 1 77 ? -15.639 93.518 -4.252 1.00 75.27 77 GLU B O 1
ATOM 3644 N N . ARG B 1 78 ? -17.165 93.041 -2.672 1.00 74.11 78 ARG B N 1
ATOM 3645 C CA . ARG B 1 78 ? -18.055 94.137 -3.054 1.00 73.97 78 ARG B CA 1
ATOM 3646 C C . ARG B 1 78 ? -17.443 95.523 -2.772 1.00 74.11 78 ARG B C 1
ATOM 3647 O O . ARG B 1 78 ? -17.729 96.486 -3.486 1.00 74.35 78 ARG B O 1
ATOM 3655 N N . ALA B 1 79 ? -16.577 95.611 -1.754 1.00 73.66 79 ALA B N 1
ATOM 3656 C CA . ALA B 1 79 ? -15.927 96.860 -1.375 1.00 73.56 79 ALA B CA 1
ATOM 3657 C C . ALA B 1 79 ? -14.751 97.260 -2.279 1.00 73.57 79 ALA B C 1
ATOM 3658 O O . ALA B 1 79 ? -14.238 98.363 -2.126 1.00 73.72 79 ALA B O 1
ATOM 3660 N N . VAL B 1 80 ? -14.314 96.382 -3.192 1.00 73.29 80 VAL B N 1
ATOM 3661 C CA . VAL B 1 80 ? -13.174 96.652 -4.057 1.00 73.93 80 VAL B CA 1
ATOM 3662 C C . VAL B 1 80 ? -13.356 97.914 -4.913 1.00 74.86 80 VAL B C 1
ATOM 3663 O O . VAL B 1 80 ? -12.484 98.785 -4.885 1.00 74.92 80 VAL B O 1
ATOM 3667 N N . GLU B 1 81 ? -14.481 98.035 -5.637 1.00 75.36 81 GLU B N 1
ATOM 3668 C CA . GLU B 1 81 ? -14.710 99.212 -6.477 1.00 76.36 81 GLU B CA 1
ATOM 3669 C C . GLU B 1 81 ? -14.804 100.529 -5.672 1.00 76.79 81 GLU B C 1
ATOM 3670 O O . GLU B 1 81 ? -14.036 101.439 -5.993 1.00 77.23 81 GLU B O 1
ATOM 3676 N N . PRO B 1 82 ? -15.609 100.653 -4.586 1.00 76.51 82 PRO B N 1
ATOM 3677 C CA . PRO B 1 82 ? -15.588 101.910 -3.810 1.00 76.42 82 PRO B CA 1
ATOM 3678 C C . PRO B 1 82 ? -14.241 102.206 -3.123 1.00 76.34 82 PRO B C 1
ATOM 3679 O O . PRO B 1 82 ? -13.914 103.377 -2.934 1.00 76.58 82 PRO B O 1
ATOM 3683 N N . LEU B 1 83 ? -13.445 101.170 -2.770 1.00 75.66 83 LEU B N 1
ATOM 3684 C CA . LEU B 1 83 ? -12.120 101.404 -2.179 1.00 75.30 83 LEU B CA 1
ATOM 3685 C C . LEU B 1 83 ? -11.133 101.912 -3.240 1.00 76.01 83 LEU B C 1
ATOM 3686 O O . LEU B 1 83 ? -10.224 102.666 -2.904 1.00 75.98 83 LEU B O 1
ATOM 3691 N N . ILE B 1 84 ? -11.326 101.528 -4.520 1.00 76.61 84 ILE B N 1
ATOM 3692 C CA . ILE B 1 84 ? -10.527 101.999 -5.653 1.00 77.76 84 ILE B CA 1
ATOM 3693 C C . ILE B 1 84 ? -10.781 103.510 -5.859 1.00 78.60 84 ILE B C 1
ATOM 3694 O O . ILE B 1 84 ? -9.852 104.261 -6.162 1.00 79.05 84 ILE B O 1
ATOM 3699 N N . LYS B 1 85 ? -12.029 103.957 -5.665 1.00 78.73 85 LYS B N 1
ATOM 3700 C CA . LYS B 1 85 ? -12.381 105.371 -5.749 1.00 79.28 85 LYS B CA 1
ATOM 3701 C C . LYS B 1 85 ? -11.789 106.129 -4.546 1.00 79.34 85 LYS B C 1
ATOM 3702 O O . LYS B 1 85 ? -11.343 107.262 -4.707 1.00 79.65 85 LYS B O 1
ATOM 3708 N N . ALA B 1 86 ? -11.741 105.485 -3.357 1.00 78.92 86 ALA B N 1
ATOM 3709 C CA . ALA B 1 86 ? -11.150 106.036 -2.129 1.00 79.05 86 ALA B CA 1
ATOM 3710 C C . ALA B 1 86 ? -9.611 106.210 -2.206 1.00 79.39 86 ALA B C 1
ATOM 3711 O O . ALA B 1 86 ? -9.019 106.850 -1.339 1.00 79.43 86 ALA B O 1
ATOM 3713 N N . LEU B 1 87 ? -8.968 105.646 -3.241 1.00 79.50 87 LEU B N 1
ATOM 3714 C CA . LEU B 1 87 ? -7.536 105.842 -3.479 1.00 80.06 87 LEU B CA 1
ATOM 3715 C C . LEU B 1 87 ? -7.259 107.266 -4.021 1.00 81.39 87 LEU B C 1
ATOM 3716 O O . LEU B 1 87 ? -6.133 107.753 -3.909 1.00 81.65 87 LEU B O 1
ATOM 3721 N N . LYS B 1 88 ? -8.276 107.920 -4.628 1.00 81.98 88 LYS B N 1
ATOM 3722 C CA . LYS B 1 88 ? -8.189 109.287 -5.141 1.00 82.93 88 LYS B CA 1
ATOM 3723 C C . LYS B 1 88 ? -8.794 110.311 -4.144 1.00 84.00 88 LYS B C 1
ATOM 3724 O O . LYS B 1 88 ? -9.140 111.420 -4.549 1.00 84.30 88 LYS B O 1
ATOM 3730 N N . ASP B 1 89 ? -8.928 109.944 -2.857 1.00 84.36 89 ASP B N 1
ATOM 3731 C CA . ASP B 1 89 ? -9.497 110.813 -1.832 1.00 85.25 89 ASP B CA 1
ATOM 3732 C C . ASP B 1 89 ? -8.592 112.021 -1.519 1.00 86.00 89 ASP B C 1
ATOM 3733 O O . ASP B 1 89 ? -7.379 111.954 -1.725 1.00 86.23 89 ASP B O 1
ATOM 3738 N N . GLU B 1 90 ? -9.188 113.134 -1.050 1.00 86.13 90 GLU B N 1
ATOM 3739 C CA . GLU B 1 90 ? -8.451 114.358 -0.719 1.00 86.51 90 GLU B CA 1
ATOM 3740 C C . GLU B 1 90 ? -7.555 114.199 0.517 1.00 86.12 90 GLU B C 1
ATOM 3741 O O . GLU B 1 90 ? -6.514 114.845 0.610 1.00 86.34 90 GLU B O 1
ATOM 3747 N N . ASP B 1 91 ? -7.947 113.330 1.450 1.00 85.41 91 ASP B N 1
ATOM 3748 C CA . ASP B 1 91 ? -7.194 113.098 2.675 1.00 85.36 91 ASP B CA 1
ATOM 3749 C C . ASP B 1 91 ? -6.213 111.933 2.512 1.00 84.85 91 ASP B C 1
ATOM 3750 O O . ASP B 1 91 ? -6.610 110.863 2.053 1.00 84.85 91 ASP B O 1
ATOM 3755 N N . SER B 1 92 ? -4.939 112.131 2.902 1.00 84.28 92 SER B N 1
ATOM 3756 C CA . SER B 1 92 ? -3.910 111.091 2.790 1.00 84.37 92 SER B CA 1
ATOM 3757 C C . SER B 1 92 ? -4.075 109.940 3.788 1.00 83.88 92 SER B C 1
ATOM 3758 O O . SER B 1 92 ? -3.471 108.886 3.599 1.00 84.30 92 SER B O 1
ATOM 3761 N N . ASP B 1 93 ? -4.871 110.139 4.849 1.00 82.76 93 ASP B N 1
ATOM 3762 C CA . ASP B 1 93 ? -5.166 109.097 5.831 1.00 82.15 93 ASP B CA 1
ATOM 3763 C C . ASP B 1 93 ? -6.208 108.120 5.269 1.00 81.31 93 ASP B C 1
ATOM 3764 O O . ASP B 1 93 ? -6.155 106.930 5.574 1.00 81.36 93 ASP B O 1
ATOM 3769 N N . VAL B 1 94 ? -7.165 108.627 4.467 1.00 80.33 94 VAL B N 1
ATOM 3770 C CA . VAL B 1 94 ? -8.207 107.822 3.833 1.00 79.72 94 VAL B CA 1
ATOM 3771 C C . VAL B 1 94 ? -7.605 107.013 2.677 1.00 78.65 94 VAL B C 1
ATOM 3772 O O . VAL B 1 94 ? -7.975 105.855 2.496 1.00 78.57 94 VAL B O 1
ATOM 3776 N N . ARG B 1 95 ? -6.659 107.613 1.915 1.00 77.45 95 ARG B N 1
ATOM 3777 C CA . ARG B 1 95 ? -5.971 106.946 0.809 1.00 76.72 95 ARG B CA 1
ATOM 3778 C C . ARG B 1 95 ? -5.143 105.771 1.349 1.00 75.76 95 ARG B C 1
ATOM 3779 O O . ARG B 1 95 ? -5.163 104.692 0.769 1.00 75.82 95 ARG B O 1
ATOM 3787 N N . TYR B 1 96 ? -4.439 105.987 2.473 1.00 74.78 96 TYR B N 1
ATOM 3788 C CA . TYR B 1 96 ? -3.602 105.011 3.172 1.00 74.31 96 TYR B CA 1
ATOM 3789 C C . TYR B 1 96 ? -4.424 103.809 3.626 1.00 73.40 96 TYR B C 1
ATOM 3790 O O . TYR B 1 96 ? -3.953 102.677 3.566 1.00 73.36 96 TYR B O 1
ATOM 3799 N N . ARG B 1 97 ? -5.630 104.065 4.136 1.00 72.34 97 ARG B N 1
ATOM 3800 C CA . ARG B 1 97 ? -6.505 103.017 4.622 1.00 71.53 97 ARG B CA 1
ATOM 3801 C C . ARG B 1 97 ? -7.131 102.230 3.487 1.00 69.82 97 ARG B C 1
ATOM 3802 O O . ARG B 1 97 ? -7.310 101.027 3.621 1.00 69.76 97 ARG B O 1
ATOM 3810 N N . ALA B 1 98 ? -7.448 102.902 2.369 1.00 68.51 98 ALA B N 1
ATOM 3811 C CA . ALA B 1 98 ? -8.032 102.277 1.186 1.00 67.75 98 ALA B CA 1
ATOM 3812 C C . ALA B 1 98 ? -7.020 101.377 0.506 1.00 66.79 98 ALA B C 1
ATOM 3813 O O . ALA B 1 98 ? -7.385 100.309 0.031 1.00 67.03 98 ALA B O 1
ATOM 3815 N N . ALA B 1 99 ? -5.750 101.807 0.453 1.00 65.72 99 ALA B N 1
ATOM 3816 C CA . ALA B 1 99 ? -4.673 101.033 -0.149 1.00 65.15 99 ALA B CA 1
ATOM 3817 C C . ALA B 1 99 ? -4.393 99.783 0.669 1.00 64.33 99 ALA B C 1
ATOM 3818 O O . ALA B 1 99 ? -4.248 98.714 0.091 1.00 64.83 99 ALA B O 1
ATOM 3820 N N . THR B 1 100 ? -4.358 99.902 2.007 1.00 63.11 100 THR B N 1
ATOM 3821 C CA . THR B 1 100 ? -4.102 98.787 2.911 1.00 62.43 100 THR B CA 1
ATOM 3822 C C . THR B 1 100 ? -5.207 97.755 2.786 1.00 62.78 100 THR B C 1
ATOM 3823 O O . THR B 1 100 ? -4.916 96.569 2.631 1.00 63.52 100 THR B O 1
ATOM 3827 N N . ALA B 1 101 ? -6.472 98.212 2.809 1.00 62.04 101 ALA B N 1
ATOM 3828 C CA . ALA B 1 101 ? -7.659 97.371 2.716 1.00 61.73 101 ALA B CA 1
ATOM 3829 C C . ALA B 1 101 ? -7.734 96.609 1.409 1.00 61.93 101 ALA B C 1
ATOM 3830 O O . ALA B 1 101 ? -8.149 95.452 1.408 1.00 62.27 101 ALA B O 1
ATOM 3832 N N . LEU B 1 102 ? -7.316 97.231 0.299 1.00 61.54 102 LEU B N 1
ATOM 3833 C CA . LEU B 1 102 ? -7.359 96.574 -1.003 1.00 61.90 102 LEU B CA 1
ATOM 3834 C C . LEU B 1 102 ? -6.437 95.359 -1.090 1.00 62.20 102 LEU B C 1
ATOM 3835 O O . LEU B 1 102 ? -6.773 94.379 -1.756 1.00 62.51 102 LEU B O 1
ATOM 3840 N N . GLY B 1 103 ? -5.303 95.423 -0.406 1.00 61.96 103 GLY B N 1
ATOM 3841 C CA . GLY B 1 103 ? -4.370 94.307 -0.343 1.00 62.05 103 GLY B CA 1
ATOM 3842 C C . GLY B 1 103 ? -4.874 93.217 0.578 1.00 61.99 103 GLY B C 1
ATOM 3843 O O . GLY B 1 103 ? -4.641 92.039 0.324 1.00 62.31 103 GLY B O 1
ATOM 3844 N N . GLN B 1 104 ? -5.589 93.602 1.647 1.00 61.77 104 GLN B N 1
ATOM 3845 C CA . GLN B 1 104 ? -6.192 92.693 2.617 1.00 62.08 104 GLN B CA 1
ATOM 3846 C C . GLN B 1 104 ? -7.309 91.867 1.965 1.00 62.67 104 GLN B C 1
ATOM 3847 O O . GLN B 1 104 ? -7.464 90.687 2.285 1.00 63.04 104 GLN B O 1
ATOM 3853 N N . ILE B 1 105 ? -8.078 92.482 1.047 1.00 62.51 105 ILE B N 1
ATOM 3854 C CA . ILE B 1 105 ? -9.121 91.782 0.300 1.00 62.76 105 ILE B CA 1
ATOM 3855 C C . ILE B 1 105 ? -8.421 90.855 -0.717 1.00 63.70 105 ILE B C 1
ATOM 3856 O O . ILE B 1 105 ? -8.710 89.663 -0.751 1.00 64.39 105 ILE B O 1
ATOM 3861 N N . GLY B 1 106 ? -7.472 91.392 -1.480 1.00 63.61 106 GLY B N 1
ATOM 3862 C CA . GLY B 1 106 ? -6.681 90.603 -2.416 1.00 64.37 106 GLY B CA 1
ATOM 3863 C C . GLY B 1 106 ? -7.228 90.451 -3.822 1.00 64.92 106 GLY B C 1
ATOM 3864 O O . GLY B 1 106 ? -6.797 89.560 -4.563 1.00 64.56 106 GLY B O 1
ATOM 3865 N N . ASP B 1 107 ? -8.171 91.313 -4.205 1.00 65.52 107 ASP B N 1
ATOM 3866 C CA . ASP B 1 107 ? -8.768 91.249 -5.530 1.00 66.58 107 ASP B CA 1
ATOM 3867 C C . ASP B 1 107 ? -7.827 91.859 -6.556 1.00 67.18 107 ASP B C 1
ATOM 3868 O O . ASP B 1 107 ? -7.257 92.927 -6.336 1.00 67.28 107 ASP B O 1
ATOM 3873 N N . GLU B 1 108 ? -7.685 91.164 -7.684 1.00 67.41 108 GLU B N 1
ATOM 3874 C CA . GLU B 1 108 ? -6.854 91.520 -8.826 1.00 68.24 108 GLU B CA 1
ATOM 3875 C C . GLU B 1 108 ? -7.256 92.890 -9.446 1.00 68.19 108 GLU B C 1
ATOM 3876 O O . GLU B 1 108 ? -6.412 93.566 -10.034 1.00 68.29 108 GLU B O 1
ATOM 3882 N N . ARG B 1 109 ? -8.525 93.314 -9.275 1.00 67.57 109 ARG B N 1
ATOM 3883 C CA . ARG B 1 109 ? -9.015 94.578 -9.826 1.00 67.26 109 ARG B CA 1
ATOM 3884 C C . ARG B 1 109 ? -8.310 95.811 -9.251 1.00 67.02 109 ARG B C 1
ATOM 3885 O O . ARG B 1 109 ? -8.273 96.853 -9.903 1.00 67.61 109 ARG B O 1
ATOM 3893 N N . ALA B 1 110 ? -7.757 95.696 -8.038 1.00 65.99 110 ALA B N 1
ATOM 3894 C CA . ALA B 1 110 ? -7.049 96.792 -7.392 1.00 65.36 110 ALA B CA 1
ATOM 3895 C C . ALA B 1 110 ? -5.617 96.974 -7.894 1.00 64.76 110 ALA B C 1
ATOM 3896 O O . ALA B 1 110 ? -5.018 97.985 -7.570 1.00 64.69 110 ALA B O 1
ATOM 3898 N N . VAL B 1 111 ? -5.067 96.017 -8.666 1.00 64.13 111 VAL B N 1
ATOM 3899 C CA . VAL B 1 111 ? -3.692 96.057 -9.163 1.00 63.88 111 VAL B CA 1
ATOM 3900 C C . VAL B 1 111 ? -3.366 97.364 -9.906 1.00 64.36 111 VAL B C 1
ATOM 3901 O O . VAL B 1 111 ? -2.448 98.063 -9.478 1.00 64.75 111 VAL B O 1
ATOM 3905 N N . GLU B 1 112 ? -4.093 97.704 -10.992 1.00 64.09 112 GLU B N 1
ATOM 3906 C CA . GLU B 1 112 ? -3.789 98.936 -11.732 1.00 64.17 112 GLU B CA 1
ATOM 3907 C C . GLU B 1 112 ? -4.009 100.209 -10.888 1.00 63.89 112 GLU B C 1
ATOM 3908 O O . GLU B 1 112 ? -3.067 100.991 -10.788 1.00 63.68 112 GLU B O 1
ATOM 3914 N N . PRO B 1 113 ? -5.137 100.388 -10.165 1.00 63.94 113 PRO B N 1
ATOM 3915 C CA . PRO B 1 113 ? -5.255 101.559 -9.272 1.00 63.97 113 PRO B CA 1
ATOM 3916 C C . PRO B 1 113 ? -4.147 101.658 -8.205 1.00 63.92 113 PRO B C 1
ATOM 3917 O O . PRO B 1 113 ? -3.703 102.762 -7.900 1.00 64.37 113 PRO B O 1
ATOM 3921 N N . LEU B 1 114 ? -3.692 100.519 -7.647 1.00 63.18 114 LEU B N 1
ATOM 3922 C CA . LEU B 1 114 ? -2.612 100.491 -6.652 1.00 63.13 114 LEU B CA 1
ATOM 3923 C C . LEU B 1 114 ? -1.248 100.795 -7.284 1.00 64.11 114 LEU B C 1
ATOM 3924 O O . LEU B 1 114 ? -0.376 101.338 -6.604 1.00 64.60 114 LEU B O 1
ATOM 3929 N N . ILE B 1 115 ? -1.055 100.448 -8.572 1.00 64.29 115 ILE B N 1
ATOM 3930 C CA . ILE B 1 115 ? 0.179 100.747 -9.301 1.00 65.03 115 ILE B CA 1
ATOM 3931 C C . ILE B 1 115 ? 0.334 102.279 -9.437 1.00 65.80 115 ILE B C 1
ATOM 3932 O O . ILE B 1 115 ? 1.446 102.795 -9.339 1.00 66.32 115 ILE B O 1
ATOM 3937 N N . LYS B 1 116 ? -0.786 103.000 -9.631 1.00 65.77 116 LYS B N 1
ATOM 3938 C CA . LYS B 1 116 ? -0.790 104.455 -9.716 1.00 66.41 116 LYS B CA 1
ATOM 3939 C C . LYS B 1 116 ? -0.482 105.070 -8.341 1.00 66.86 116 LYS B C 1
ATOM 3940 O O . LYS B 1 116 ? 0.230 106.069 -8.266 1.00 66.97 116 LYS B O 1
ATOM 3946 N N . ALA B 1 117 ? -0.979 104.446 -7.257 1.00 67.04 117 ALA B N 1
ATOM 3947 C CA . ALA B 1 117 ? -0.737 104.875 -5.877 1.00 67.83 117 ALA B CA 1
ATOM 3948 C C . ALA B 1 117 ? 0.735 104.788 -5.458 1.00 68.92 117 ALA B C 1
ATOM 3949 O O . ALA B 1 117 ? 1.129 105.420 -4.482 1.00 68.96 117 ALA B O 1
ATOM 3951 N N . LEU B 1 118 ? 1.551 104.021 -6.196 1.00 69.60 118 LEU B N 1
ATOM 3952 C CA . LEU B 1 118 ? 2.987 103.950 -5.956 1.00 70.72 118 LEU B CA 1
ATOM 3953 C C . LEU B 1 118 ? 3.688 105.289 -6.279 1.00 72.20 118 LEU B C 1
ATOM 3954 O O . LEU B 1 118 ? 4.823 105.492 -5.851 1.00 72.43 118 LEU B O 1
ATOM 3959 N N . LYS B 1 119 ? 3.041 106.172 -7.067 1.00 72.95 119 LYS B N 1
ATOM 3960 C CA . LYS B 1 119 ? 3.568 107.489 -7.419 1.00 74.17 119 LYS B CA 1
ATOM 3961 C C . LYS B 1 119 ? 2.851 108.599 -6.619 1.00 74.88 119 LYS B C 1
ATOM 3962 O O . LYS B 1 119 ? 2.808 109.736 -7.072 1.00 75.32 119 LYS B O 1
ATOM 3968 N N . ASP B 1 120 ? 2.279 108.278 -5.451 1.00 75.06 120 ASP B N 1
ATOM 3969 C CA . ASP B 1 120 ? 1.550 109.243 -4.630 1.00 75.83 120 ASP B CA 1
ATOM 3970 C C . ASP B 1 120 ? 2.488 110.245 -3.959 1.00 76.41 120 ASP B C 1
ATOM 3971 O O . ASP B 1 120 ? 3.673 109.962 -3.794 1.00 76.60 120 ASP B O 1
ATOM 3976 N N . GLU B 1 121 ? 1.964 111.422 -3.585 1.00 76.43 121 GLU B N 1
ATOM 3977 C CA . GLU B 1 121 ? 2.748 112.464 -2.911 1.00 76.88 121 GLU B CA 1
ATOM 3978 C C . GLU B 1 121 ? 3.124 112.014 -1.495 1.00 76.56 121 GLU B C 1
ATOM 3979 O O . GLU B 1 121 ? 4.232 112.288 -1.034 1.00 76.80 121 GLU B O 1
ATOM 3985 N N . ASP B 1 122 ? 2.189 111.342 -0.806 1.00 75.72 122 ASP B N 1
ATOM 3986 C CA . ASP B 1 122 ? 2.385 110.877 0.558 1.00 75.37 122 ASP B CA 1
ATOM 3987 C C . ASP B 1 122 ? 3.098 109.523 0.608 1.00 74.72 122 ASP B C 1
ATOM 3988 O O . ASP B 1 122 ? 2.582 108.528 0.099 1.00 74.98 122 ASP B O 1
ATOM 3993 N N . GLU B 1 123 ? 4.276 109.495 1.246 1.00 73.58 123 GLU B N 1
ATOM 3994 C CA . GLU B 1 123 ? 5.119 108.312 1.403 1.00 72.93 123 GLU B CA 1
ATOM 3995 C C . GLU B 1 123 ? 4.422 107.142 2.102 1.00 71.71 123 GLU B C 1
ATOM 3996 O O . GLU B 1 123 ? 4.823 106.002 1.907 1.00 71.54 123 GLU B O 1
ATOM 4002 N N . ARG B 1 124 ? 3.397 107.413 2.919 1.00 70.91 124 ARG B N 1
ATOM 4003 C CA . ARG B 1 124 ? 2.653 106.348 3.593 1.00 70.33 124 ARG B CA 1
ATOM 4004 C C . ARG B 1 124 ? 1.714 105.663 2.602 1.00 69.37 124 ARG B C 1
ATOM 4005 O O . ARG B 1 124 ? 1.562 104.442 2.642 1.00 69.68 124 ARG B O 1
ATOM 4013 N N . VAL B 1 125 ? 1.105 106.438 1.695 1.00 67.96 125 VAL B N 1
ATOM 4014 C CA . VAL B 1 125 ? 0.233 105.888 0.672 1.00 66.93 125 VAL B CA 1
ATOM 4015 C C . VAL B 1 125 ? 1.058 105.031 -0.292 1.00 66.01 125 VAL B C 1
ATOM 4016 O O . VAL B 1 125 ? 0.616 103.949 -0.652 1.00 66.79 125 VAL B O 1
ATOM 4020 N N . ARG B 1 126 ? 2.273 105.476 -0.663 1.00 64.27 126 ARG B N 1
ATOM 4021 C CA . ARG B 1 126 ? 3.141 104.708 -1.559 1.00 63.10 126 ARG B CA 1
ATOM 4022 C C . ARG B 1 126 ? 3.536 103.382 -0.910 1.00 62.49 126 ARG B C 1
ATOM 4023 O O . ARG B 1 126 ? 3.510 102.344 -1.564 1.00 62.61 126 ARG B O 1
ATOM 4031 N N . GLN B 1 127 ? 3.891 103.424 0.377 1.00 61.65 127 GLN B N 1
ATOM 4032 C CA . GLN B 1 127 ? 4.332 102.263 1.138 1.00 61.56 127 GLN B CA 1
ATOM 4033 C C . GLN B 1 127 ? 3.220 101.232 1.309 1.00 61.46 127 GLN B C 1
ATOM 4034 O O . GLN B 1 127 ? 3.454 100.034 1.135 1.00 61.67 127 GLN B O 1
ATOM 4040 N N . SER B 1 128 ? 2.008 101.693 1.647 1.00 60.71 128 SER B N 1
ATOM 4041 C CA . SER B 1 128 ? 0.876 100.799 1.824 1.00 60.29 128 SER B CA 1
ATOM 4042 C C . SER B 1 128 ? 0.409 100.200 0.496 1.00 59.51 128 SER B C 1
ATOM 4043 O O . SER B 1 128 ? -0.104 99.089 0.495 1.00 59.69 128 SER B O 1
ATOM 4046 N N . ALA B 1 129 ? 0.597 100.918 -0.625 1.00 58.60 129 ALA B N 1
ATOM 4047 C CA . ALA B 1 129 ? 0.239 100.423 -1.956 1.00 58.29 129 ALA B CA 1
ATOM 4048 C C . ALA B 1 129 ? 1.220 99.349 -2.407 1.00 57.82 129 ALA B C 1
ATOM 4049 O O . ALA B 1 129 ? 0.818 98.403 -3.077 1.00 58.14 129 ALA B O 1
ATOM 4051 N N . ALA B 1 130 ? 2.508 99.489 -2.046 1.00 56.91 130 ALA B N 1
ATOM 4052 C CA . ALA B 1 130 ? 3.533 98.507 -2.374 1.00 56.10 130 ALA B CA 1
ATOM 4053 C C . ALA B 1 130 ? 3.276 97.200 -1.617 1.00 56.26 130 ALA B C 1
ATOM 4054 O O . ALA B 1 130 ? 3.378 96.135 -2.208 1.00 56.59 130 ALA B O 1
ATOM 4056 N N . GLY B 1 131 ? 2.903 97.293 -0.343 1.00 55.81 131 GLY B N 1
ATOM 4057 C CA . GLY B 1 131 ? 2.638 96.122 0.479 1.00 56.17 131 GLY B CA 1
ATOM 4058 C C . GLY B 1 131 ? 1.398 95.377 0.038 1.00 56.83 131 GLY B C 1
ATOM 4059 O O . GLY B 1 131 ? 1.361 94.143 0.086 1.00 57.43 131 GLY B O 1
ATOM 4060 N N . ALA B 1 132 ? 0.376 96.132 -0.423 1.00 56.44 132 ALA B N 1
ATOM 4061 C CA . ALA B 1 132 ? -0.891 95.604 -0.937 1.00 56.24 132 ALA B CA 1
ATOM 4062 C C . ALA B 1 132 ? -0.655 94.851 -2.237 1.00 56.08 132 ALA B C 1
ATOM 4063 O O . ALA B 1 132 ? -1.271 93.810 -2.453 1.00 56.36 132 ALA B O 1
ATOM 4065 N N . LEU B 1 133 ? 0.247 95.363 -3.099 1.00 55.35 133 LEU B N 1
ATOM 4066 C CA . LEU B 1 133 ? 0.593 94.702 -4.352 1.00 54.92 133 LEU B CA 1
ATOM 4067 C C . LEU B 1 133 ? 1.254 93.338 -4.106 1.00 54.75 133 LEU B C 1
ATOM 4068 O O . LEU B 1 133 ? 1.031 92.406 -4.883 1.00 54.98 133 LEU B O 1
ATOM 4073 N N . GLY B 1 134 ? 2.017 93.223 -3.019 1.00 54.25 134 GLY B N 1
ATOM 4074 C CA . GLY B 1 134 ? 2.660 91.976 -2.630 1.00 54.71 134 GLY B CA 1
ATOM 4075 C C . GLY B 1 134 ? 1.673 90.978 -2.056 1.00 54.96 134 GLY B C 1
ATOM 4076 O O . GLY B 1 134 ? 1.823 89.770 -2.251 1.00 55.01 134 GLY B O 1
ATOM 4077 N N . GLN B 1 135 ? 0.644 91.483 -1.345 1.00 54.85 135 GLN B N 1
ATOM 4078 C CA . GLN B 1 135 ? -0.420 90.665 -0.769 1.00 55.28 135 GLN B CA 1
ATOM 4079 C C . GLN B 1 135 ? -1.297 90.101 -1.886 1.00 55.27 135 GLN B C 1
ATOM 4080 O O . GLN B 1 135 ? -1.684 88.935 -1.819 1.00 55.87 135 GLN B O 1
ATOM 4086 N N . ILE B 1 136 ? -1.603 90.914 -2.918 1.00 54.52 136 ILE B N 1
ATOM 4087 C CA . ILE B 1 136 ? -2.397 90.472 -4.069 1.00 54.34 136 ILE B CA 1
ATOM 4088 C C . ILE B 1 136 ? -1.617 89.418 -4.893 1.00 55.06 136 ILE B C 1
ATOM 4089 O O . ILE B 1 136 ? -2.203 88.428 -5.329 1.00 55.09 136 ILE B O 1
ATOM 4094 N N . GLY B 1 137 ? -0.302 89.610 -5.028 1.00 55.25 137 GLY B N 1
ATOM 4095 C CA . GLY B 1 137 ? 0.588 88.664 -5.688 1.00 56.00 137 GLY B CA 1
ATOM 4096 C C . GLY B 1 137 ? 0.545 88.617 -7.202 1.00 57.17 137 GLY B C 1
ATOM 4097 O O . GLY B 1 137 ? 1.086 87.687 -7.802 1.00 57.47 137 GLY B O 1
ATOM 4098 N N . ASP B 1 138 ? -0.078 89.612 -7.838 1.00 57.61 138 ASP B N 1
ATOM 4099 C CA . ASP B 1 138 ? -0.183 89.656 -9.292 1.00 58.32 138 ASP B CA 1
ATOM 4100 C C . ASP B 1 138 ? 1.140 90.079 -9.896 1.00 59.28 138 ASP B C 1
ATOM 4101 O O . ASP B 1 138 ? 1.794 90.984 -9.385 1.00 59.58 138 ASP B O 1
ATOM 4106 N N . GLU B 1 139 ? 1.512 89.430 -11.009 1.00 59.52 139 GLU B N 1
ATOM 4107 C CA . GLU B 1 139 ? 2.738 89.641 -11.761 1.00 60.08 139 GLU B CA 1
ATOM 4108 C C . GLU B 1 139 ? 2.840 91.064 -12.374 1.00 60.53 139 GLU B C 1
ATOM 4109 O O . GLU B 1 139 ? 3.945 91.563 -12.580 1.00 60.91 139 GLU B O 1
ATOM 4115 N N . ARG B 1 140 ? 1.701 91.715 -12.651 1.00 60.31 140 ARG B N 1
ATOM 4116 C CA . ARG B 1 140 ? 1.688 93.042 -13.264 1.00 60.75 140 ARG B CA 1
ATOM 4117 C C . ARG B 1 140 ? 2.371 94.114 -12.413 1.00 61.46 140 ARG B C 1
ATOM 4118 O O . ARG B 1 140 ? 2.835 95.120 -12.949 1.00 62.03 140 ARG B O 1
ATOM 4126 N N . ALA B 1 141 ? 2.431 93.902 -11.095 1.00 61.26 141 ALA B N 1
ATOM 4127 C CA . ALA B 1 141 ? 3.052 94.830 -10.160 1.00 61.33 141 ALA B CA 1
ATOM 4128 C C . ALA B 1 141 ? 4.577 94.725 -10.106 1.00 61.35 141 ALA B C 1
ATOM 4129 O O . ALA B 1 141 ? 5.188 95.572 -9.466 1.00 61.97 141 ALA B O 1
ATOM 4131 N N . VAL B 1 142 ? 5.192 93.705 -10.735 1.00 60.38 142 VAL B N 1
ATOM 4132 C CA . VAL B 1 142 ? 6.636 93.501 -10.659 1.00 60.20 142 VAL B CA 1
ATOM 4133 C C . VAL B 1 142 ? 7.438 94.707 -11.183 1.00 60.33 142 VAL B C 1
ATOM 4134 O O . VAL B 1 142 ? 8.264 95.233 -10.437 1.00 60.33 142 VAL B O 1
ATOM 4138 N N . GLU B 1 143 ? 7.193 95.159 -12.426 1.00 60.17 143 GLU B N 1
ATOM 4139 C CA . GLU B 1 143 ? 7.926 96.309 -12.969 1.00 60.43 143 GLU B CA 1
ATOM 4140 C C . GLU B 1 143 ? 7.722 97.596 -12.141 1.00 59.78 143 GLU B C 1
ATOM 4141 O O . GLU B 1 143 ? 8.728 98.151 -11.703 1.00 60.13 143 GLU B O 1
ATOM 4147 N N . PRO B 1 144 ? 6.487 98.041 -11.814 1.00 58.89 144 PRO B N 1
ATOM 4148 C CA . PRO B 1 144 ? 6.338 99.231 -10.948 1.00 58.15 144 PRO B CA 1
ATOM 4149 C C . PRO B 1 144 ? 6.986 99.113 -9.555 1.00 57.38 144 PRO B C 1
ATOM 4150 O O . PRO B 1 144 ? 7.505 100.105 -9.043 1.00 57.81 144 PRO B O 1
ATOM 4154 N N . LEU B 1 145 ? 6.973 97.912 -8.941 1.00 56.08 145 LEU B N 1
ATOM 4155 C CA . LEU B 1 145 ? 7.628 97.681 -7.647 1.00 55.36 145 LEU B CA 1
ATOM 4156 C C . LEU B 1 145 ? 9.159 97.753 -7.770 1.00 55.29 145 LEU B C 1
ATOM 4157 O O . LEU B 1 145 ? 9.829 98.151 -6.822 1.00 54.87 145 LEU B O 1
ATOM 4162 N N . ILE B 1 146 ? 9.711 97.390 -8.943 1.00 55.83 146 ILE B N 1
ATOM 4163 C CA . ILE B 1 146 ? 11.149 97.471 -9.220 1.00 56.74 146 ILE B CA 1
ATOM 4164 C C . ILE B 1 146 ? 11.592 98.951 -9.256 1.00 57.95 146 ILE B C 1
ATOM 4165 O O . ILE B 1 146 ? 12.669 99.287 -8.753 1.00 57.98 146 ILE B O 1
ATOM 4170 N N . LYS B 1 147 ? 10.735 99.835 -9.807 1.00 58.46 147 LYS B N 1
ATOM 4171 C CA . LYS B 1 147 ? 10.993 101.272 -9.840 1.00 59.23 147 LYS B CA 1
ATOM 4172 C C . LYS B 1 147 ? 10.923 101.833 -8.409 1.00 59.39 147 LYS B C 1
ATOM 4173 O O . LYS B 1 147 ? 11.731 102.683 -8.049 1.00 59.33 147 LYS B O 1
ATOM 4179 N N . ALA B 1 148 ? 9.966 101.337 -7.593 1.00 59.53 148 ALA B N 1
ATOM 4180 C CA . ALA B 1 148 ? 9.770 101.732 -6.191 1.00 59.95 148 ALA B CA 1
ATOM 4181 C C . ALA B 1 148 ? 10.965 101.398 -5.300 1.00 61.02 148 ALA B C 1
ATOM 4182 O O . ALA B 1 148 ? 11.096 101.990 -4.234 1.00 61.23 148 ALA B O 1
ATOM 4184 N N . LEU B 1 149 ? 11.847 100.470 -5.735 1.00 61.67 149 LEU B N 1
ATOM 4185 C CA . LEU B 1 149 ? 13.103 100.146 -5.036 1.00 62.82 149 LEU B CA 1
ATOM 4186 C C . LEU B 1 149 ? 14.118 101.337 -5.100 1.00 63.67 149 LEU B C 1
ATOM 4187 O O . LEU B 1 149 ? 15.192 101.261 -4.502 1.00 64.04 149 LEU B O 1
ATOM 4192 N N . LYS B 1 150 ? 13.809 102.383 -5.880 1.00 63.63 150 LYS B N 1
ATOM 4193 C CA . LYS B 1 150 ? 14.615 103.582 -6.003 1.00 64.28 150 LYS B CA 1
ATOM 4194 C C . LYS B 1 150 ? 13.839 104.811 -5.470 1.00 65.27 150 LYS B C 1
ATOM 4195 O O . LYS B 1 150 ? 14.101 105.929 -5.902 1.00 65.86 150 LYS B O 1
ATOM 4201 N N . ASP B 1 151 ? 12.900 104.612 -4.529 1.00 65.35 151 ASP B N 1
ATOM 4202 C CA . ASP B 1 151 ? 12.125 105.703 -3.941 1.00 66.04 151 ASP B CA 1
ATOM 4203 C C . ASP B 1 151 ? 12.992 106.537 -2.989 1.00 66.64 151 ASP B C 1
ATOM 4204 O O . ASP B 1 151 ? 13.981 106.035 -2.460 1.00 66.64 151 ASP B O 1
ATOM 4209 N N . GLU B 1 152 ? 12.625 107.807 -2.765 1.00 66.94 152 GLU B N 1
ATOM 4210 C CA . GLU B 1 152 ? 13.371 108.669 -1.845 1.00 67.60 152 GLU B CA 1
ATOM 4211 C C . GLU B 1 152 ? 13.203 108.208 -0.368 1.00 67.35 152 GLU B C 1
ATOM 4212 O O . GLU B 1 152 ? 14.115 108.395 0.440 1.00 67.75 152 GLU B O 1
ATOM 4218 N N . ASP B 1 153 ? 12.055 107.582 -0.034 1.00 66.27 153 ASP B N 1
ATOM 4219 C CA . ASP B 1 153 ? 11.760 107.101 1.314 1.00 65.77 153 ASP B CA 1
ATOM 4220 C C . ASP B 1 153 ? 12.158 105.640 1.481 1.00 64.45 153 ASP B C 1
ATOM 4221 O O . ASP B 1 153 ? 11.623 104.785 0.785 1.00 64.10 153 ASP B O 1
ATOM 4226 N N . TRP B 1 154 ? 13.048 105.349 2.438 1.00 63.60 154 TRP B N 1
ATOM 4227 C CA . TRP B 1 154 ? 13.518 103.989 2.689 1.00 63.47 154 TRP B CA 1
ATOM 4228 C C . TRP B 1 154 ? 12.412 103.026 3.094 1.00 62.84 154 TRP B C 1
ATOM 4229 O O . TRP B 1 154 ? 12.547 101.828 2.872 1.00 63.19 154 TRP B O 1
ATOM 4240 N N . ARG B 1 155 ? 11.333 103.529 3.702 1.00 61.69 155 ARG B N 1
ATOM 4241 C CA . ARG B 1 155 ? 10.217 102.683 4.099 1.00 60.78 155 ARG B CA 1
ATOM 4242 C C . ARG B 1 155 ? 9.455 102.162 2.884 1.00 59.40 155 ARG B C 1
ATOM 4243 O O . ARG B 1 155 ? 8.982 101.027 2.900 1.00 59.54 155 ARG B O 1
ATOM 4251 N N . VAL B 1 156 ? 9.386 102.964 1.812 1.00 58.17 156 VAL B N 1
ATOM 4252 C CA . VAL B 1 156 ? 8.777 102.552 0.554 1.00 57.43 156 VAL B CA 1
ATOM 4253 C C . VAL B 1 156 ? 9.695 101.541 -0.136 1.00 56.97 156 VAL B C 1
ATOM 4254 O O . VAL B 1 156 ? 9.211 100.531 -0.634 1.00 57.37 156 VAL B O 1
ATOM 4258 N N . ARG B 1 157 ? 11.021 101.787 -0.135 1.00 56.06 157 ARG B N 1
ATOM 4259 C CA . ARG B 1 157 ? 11.987 100.868 -0.736 1.00 55.72 157 ARG B CA 1
ATOM 4260 C C . ARG B 1 157 ? 11.940 99.506 -0.050 1.00 55.83 157 ARG B C 1
ATOM 4261 O O . ARG B 1 157 ? 11.908 98.484 -0.725 1.00 56.36 157 ARG B O 1
ATOM 4269 N N . GLN B 1 158 ? 11.914 99.499 1.283 1.00 55.45 158 GLN B N 1
ATOM 4270 C CA . GLN B 1 158 ? 11.854 98.287 2.090 1.00 55.73 158 GLN B CA 1
ATOM 4271 C C . GLN B 1 158 ? 10.585 97.495 1.777 1.00 55.52 158 GLN B C 1
ATOM 4272 O O . GLN B 1 158 ? 10.658 96.288 1.583 1.00 55.50 158 GLN B O 1
ATOM 4278 N N . GLU B 1 159 ? 9.427 98.180 1.712 1.00 55.03 159 GLU B N 1
ATOM 4279 C CA . GLU B 1 159 ? 8.146 97.559 1.418 1.00 54.91 159 GLU B CA 1
ATOM 4280 C C . GLU B 1 159 ? 8.064 97.019 -0.004 1.00 54.73 159 GLU B C 1
ATOM 4281 O O . GLU B 1 159 ? 7.397 96.015 -0.228 1.00 54.71 159 GLU B O 1
ATOM 4287 N N . ALA B 1 160 ? 8.729 97.678 -0.966 1.00 54.54 160 ALA B N 1
ATOM 4288 C CA . ALA B 1 160 ? 8.749 97.218 -2.358 1.00 54.37 160 ALA B CA 1
ATOM 4289 C C . ALA B 1 160 ? 9.623 95.973 -2.498 1.00 54.20 160 ALA B C 1
ATOM 4290 O O . ALA B 1 160 ? 9.294 95.098 -3.291 1.00 54.37 160 ALA B O 1
ATOM 4292 N N . ALA B 1 161 ? 10.721 95.881 -1.715 1.00 53.84 161 ALA B N 1
ATOM 4293 C CA . ALA B 1 161 ? 11.621 94.729 -1.723 1.00 53.93 161 ALA B CA 1
ATOM 4294 C C . ALA B 1 161 ? 10.919 93.515 -1.129 1.00 54.66 161 ALA B C 1
ATOM 4295 O O . ALA B 1 161 ? 11.036 92.419 -1.675 1.00 54.73 161 ALA B O 1
ATOM 4297 N N . PHE B 1 162 ? 10.149 93.721 -0.033 1.00 54.80 162 PHE B N 1
ATOM 4298 C CA . PHE B 1 162 ? 9.392 92.662 0.633 1.00 54.94 162 PHE B CA 1
ATOM 4299 C C . PHE B 1 162 ? 8.288 92.155 -0.298 1.00 53.98 162 PHE B C 1
ATOM 4300 O O . PHE B 1 162 ? 8.031 90.957 -0.326 1.00 54.10 162 PHE B O 1
ATOM 4308 N N . ALA B 1 163 ? 7.622 93.066 -1.038 1.00 52.97 163 ALA B N 1
ATOM 4309 C CA . ALA B 1 163 ? 6.542 92.728 -1.966 1.00 52.47 163 ALA B CA 1
ATOM 4310 C C . ALA B 1 163 ? 7.058 91.934 -3.150 1.00 51.97 163 ALA B C 1
ATOM 4311 O O . ALA B 1 163 ? 6.372 91.022 -3.600 1.00 52.26 163 ALA B O 1
ATOM 4313 N N . LEU B 1 164 ? 8.273 92.246 -3.635 1.00 51.08 164 LEU B N 1
ATOM 4314 C CA . LEU B 1 164 ? 8.881 91.507 -4.746 1.00 50.73 164 LEU B CA 1
ATOM 4315 C C . LEU B 1 164 ? 9.209 90.062 -4.359 1.00 51.68 164 LEU B C 1
ATOM 4316 O O . LEU B 1 164 ? 9.115 89.168 -5.197 1.00 52.18 164 LEU B O 1
ATOM 4321 N N . GLY B 1 165 ? 9.557 89.838 -3.096 1.00 52.08 165 GLY B N 1
ATOM 4322 C CA . GLY B 1 165 ? 9.832 88.506 -2.571 1.00 52.91 165 GLY B CA 1
ATOM 4323 C C . GLY B 1 165 ? 8.563 87.694 -2.390 1.00 53.34 165 GLY B C 1
ATOM 4324 O O . GLY B 1 165 ? 8.570 86.475 -2.573 1.00 54.13 165 GLY B O 1
ATOM 4325 N N . GLN B 1 166 ? 7.454 88.364 -2.057 1.00 52.67 166 GLN B N 1
ATOM 4326 C CA . GLN B 1 166 ? 6.154 87.718 -1.914 1.00 52.67 166 GLN B CA 1
ATOM 4327 C C . GLN B 1 166 ? 5.590 87.313 -3.282 1.00 52.43 166 GLN B C 1
ATOM 4328 O O . GLN B 1 166 ? 4.893 86.306 -3.379 1.00 52.47 166 GLN B O 1
ATOM 4334 N N . ILE B 1 167 ? 5.867 88.097 -4.328 1.00 51.98 167 ILE B N 1
ATOM 4335 C CA . ILE B 1 167 ? 5.430 87.742 -5.669 1.00 52.26 167 ILE B CA 1
ATOM 4336 C C . ILE B 1 167 ? 6.307 86.575 -6.202 1.00 52.97 167 ILE B C 1
ATOM 4337 O O . ILE B 1 167 ? 5.773 85.621 -6.762 1.00 53.07 167 ILE B O 1
ATOM 4342 N N . GLY B 1 168 ? 7.611 86.612 -5.924 1.00 53.08 168 GLY B N 1
ATOM 4343 C CA . GLY B 1 168 ? 8.525 85.542 -6.299 1.00 53.95 168 GLY B CA 1
ATOM 4344 C C . GLY B 1 168 ? 8.875 85.478 -7.773 1.00 55.18 168 GLY B C 1
ATOM 4345 O O . GLY B 1 168 ? 9.312 84.434 -8.261 1.00 55.63 168 GLY B O 1
ATOM 4346 N N . ASP B 1 169 ? 8.703 86.593 -8.494 1.00 55.30 169 ASP B N 1
ATOM 4347 C CA . ASP B 1 169 ? 9.014 86.671 -9.917 1.00 55.96 169 ASP B CA 1
ATOM 4348 C C . ASP B 1 169 ? 10.509 86.909 -10.066 1.00 56.86 169 ASP B C 1
ATOM 4349 O O . ASP B 1 169 ? 11.042 87.800 -9.415 1.00 57.09 169 ASP B O 1
ATOM 4354 N N . GLU B 1 170 ? 11.187 86.129 -10.936 1.00 57.22 170 GLU B N 1
ATOM 4355 C CA . GLU B 1 170 ? 12.637 86.236 -11.148 1.00 57.85 170 GLU B CA 1
ATOM 4356 C C . GLU B 1 170 ? 13.084 87.526 -11.813 1.00 57.72 170 GLU B C 1
ATOM 4357 O O . GLU B 1 170 ? 14.281 87.795 -11.840 1.00 58.10 170 GLU B O 1
ATOM 4363 N N . ARG B 1 171 ? 12.156 88.297 -12.395 1.00 56.95 171 ARG B N 1
ATOM 4364 C CA . ARG B 1 171 ? 12.495 89.579 -13.010 1.00 56.49 171 ARG B CA 1
ATOM 4365 C C . ARG B 1 171 ? 13.060 90.589 -11.990 1.00 56.08 171 ARG B C 1
ATOM 4366 O O . ARG B 1 171 ? 13.694 91.561 -12.385 1.00 56.36 171 ARG B O 1
ATOM 4374 N N . ALA B 1 172 ? 12.821 90.361 -10.694 1.00 55.52 172 ALA B N 1
ATOM 4375 C CA . ALA B 1 172 ? 13.257 91.221 -9.600 1.00 55.63 172 ALA B CA 1
ATOM 4376 C C . ALA B 1 172 ? 14.630 90.868 -9.039 1.00 55.72 172 ALA B C 1
ATOM 4377 O O . ALA B 1 172 ? 15.148 91.656 -8.256 1.00 56.22 172 ALA B O 1
ATOM 4379 N N . VAL B 1 173 ? 15.217 89.713 -9.418 1.00 54.75 173 VAL B N 1
ATOM 4380 C CA . VAL B 1 173 ? 16.507 89.265 -8.900 1.00 54.27 173 VAL B CA 1
ATOM 4381 C C . VAL B 1 173 ? 17.610 90.313 -9.060 1.00 54.27 173 VAL B C 1
ATOM 4382 O O . VAL B 1 173 ? 18.202 90.701 -8.057 1.00 54.23 173 VAL B O 1
ATOM 4386 N N . GLU B 1 174 ? 17.891 90.775 -10.291 1.00 54.24 174 GLU B N 1
ATOM 4387 C CA . GLU B 1 174 ? 18.971 91.747 -10.508 1.00 54.51 174 GLU B CA 1
ATOM 4388 C C . GLU B 1 174 ? 18.711 93.103 -9.826 1.00 54.71 174 GLU B C 1
ATOM 4389 O O . GLU B 1 174 ? 19.595 93.536 -9.092 1.00 54.91 174 GLU B O 1
ATOM 4395 N N . PRO B 1 175 ? 17.515 93.731 -9.922 1.00 54.66 175 PRO B N 1
ATOM 4396 C CA . PRO B 1 175 ? 17.271 94.960 -9.133 1.00 54.51 175 PRO B CA 1
ATOM 4397 C C . PRO B 1 175 ? 17.417 94.770 -7.609 1.00 54.18 175 PRO B C 1
ATOM 4398 O O . PRO B 1 175 ? 17.868 95.694 -6.933 1.00 54.56 175 PRO B O 1
ATOM 4402 N N . LEU B 1 176 ? 17.033 93.590 -7.066 1.00 53.34 176 LEU B N 1
ATOM 4403 C CA . LEU B 1 176 ? 17.149 93.281 -5.628 1.00 53.17 176 LEU B CA 1
ATOM 4404 C C . LEU B 1 176 ? 18.618 93.044 -5.225 1.00 53.74 176 LEU B C 1
ATOM 4405 O O . LEU B 1 176 ? 18.999 93.341 -4.094 1.00 54.19 176 LEU B O 1
ATOM 4410 N N . ILE B 1 177 ? 19.437 92.498 -6.134 1.00 53.58 177 ILE B N 1
ATOM 4411 C CA . ILE B 1 177 ? 20.864 92.303 -5.873 1.00 54.16 177 ILE B CA 1
ATOM 4412 C C . ILE B 1 177 ? 21.555 93.684 -5.751 1.00 55.48 177 ILE B C 1
ATOM 4413 O O . ILE B 1 177 ? 22.425 93.874 -4.899 1.00 56.02 177 ILE B O 1
ATOM 4418 N N . LYS B 1 178 ? 21.115 94.665 -6.559 1.00 55.63 178 LYS B N 1
ATOM 4419 C CA . LYS B 1 178 ? 21.619 96.029 -6.487 1.00 55.81 178 LYS B CA 1
ATOM 4420 C C . LYS B 1 178 ? 21.130 96.740 -5.209 1.00 56.51 178 LYS B C 1
ATOM 4421 O O . LYS B 1 178 ? 21.816 97.631 -4.718 1.00 56.84 178 LYS B O 1
ATOM 4427 N N . ALA B 1 179 ? 19.967 96.328 -4.656 1.00 56.69 179 ALA B N 1
ATOM 4428 C CA . ALA B 1 179 ? 19.408 96.855 -3.406 1.00 57.74 179 ALA B CA 1
ATOM 4429 C C . ALA B 1 179 ? 20.195 96.387 -2.162 1.00 58.44 179 ALA B C 1
ATOM 4430 O O . ALA B 1 179 ? 20.094 97.014 -1.113 1.00 58.49 179 ALA B O 1
ATOM 4432 N N . LEU B 1 180 ? 20.999 95.311 -2.278 1.00 58.86 180 LEU B N 1
ATOM 4433 C CA . LEU B 1 180 ? 21.879 94.891 -1.189 1.00 59.49 180 LEU B CA 1
ATOM 4434 C C . LEU B 1 180 ? 22.965 95.965 -0.903 1.00 60.59 180 LEU B C 1
ATOM 4435 O O . LEU B 1 180 ? 23.609 95.918 0.139 1.00 60.67 180 LEU B O 1
ATOM 4440 N N . LYS B 1 181 ? 23.188 96.903 -1.840 1.00 61.17 181 LYS B N 1
ATOM 4441 C CA . LYS B 1 181 ? 24.123 98.006 -1.679 1.00 62.38 181 LYS B CA 1
ATOM 4442 C C . LYS B 1 181 ? 23.372 99.316 -1.353 1.00 63.52 181 LYS B C 1
ATOM 4443 O O . LYS B 1 181 ? 23.869 100.392 -1.667 1.00 64.24 181 LYS B O 1
ATOM 4449 N N . ASP B 1 182 ? 22.177 99.231 -0.740 1.00 63.43 182 ASP B N 1
ATOM 4450 C CA . ASP B 1 182 ? 21.389 100.403 -0.370 1.00 63.73 182 ASP B CA 1
ATOM 4451 C C . ASP B 1 182 ? 22.005 101.042 0.882 1.00 64.53 182 ASP B C 1
ATOM 4452 O O . ASP B 1 182 ? 22.708 100.368 1.643 1.00 64.93 182 ASP B O 1
ATOM 4457 N N . GLU B 1 183 ? 21.744 102.334 1.104 1.00 64.48 183 GLU B N 1
ATOM 4458 C CA . GLU B 1 183 ? 22.278 103.020 2.278 1.00 65.01 183 GLU B CA 1
ATOM 4459 C C . GLU B 1 183 ? 21.552 102.637 3.583 1.00 65.57 183 GLU B C 1
ATOM 4460 O O . GLU B 1 183 ? 22.130 102.774 4.661 1.00 66.41 183 GLU B O 1
ATOM 4466 N N . ASP B 1 184 ? 20.311 102.131 3.493 1.00 64.73 184 ASP B N 1
ATOM 4467 C CA . ASP B 1 184 ? 19.526 101.752 4.662 1.00 64.35 184 ASP B CA 1
ATOM 4468 C C . ASP B 1 184 ? 19.649 100.261 4.998 1.00 63.63 184 ASP B C 1
ATOM 4469 O O . ASP B 1 184 ? 19.547 99.421 4.107 1.00 63.72 184 ASP B O 1
ATOM 4474 N N . SER B 1 185 ? 19.843 99.937 6.293 1.00 62.66 185 SER B N 1
ATOM 4475 C CA . SER B 1 185 ? 20.018 98.564 6.797 1.00 61.79 185 SER B CA 1
ATOM 4476 C C . SER B 1 185 ? 18.774 97.687 6.698 1.00 60.22 185 SER B C 1
ATOM 4477 O O . SER B 1 185 ? 18.887 96.482 6.488 1.00 59.73 185 SER B O 1
ATOM 4480 N N . ALA B 1 186 ? 17.593 98.282 6.898 1.00 59.31 186 ALA B N 1
ATOM 4481 C CA . ALA B 1 186 ? 16.335 97.550 6.814 1.00 58.60 186 ALA B CA 1
ATOM 4482 C C . ALA B 1 186 ? 15.999 97.233 5.341 1.00 57.85 186 ALA B C 1
ATOM 4483 O O . ALA B 1 186 ? 15.426 96.177 5.060 1.00 58.30 186 ALA B O 1
ATOM 4485 N N . VAL B 1 187 ? 16.392 98.118 4.403 1.00 56.51 187 VAL B N 1
ATOM 4486 C CA . VAL B 1 187 ? 16.186 97.897 2.973 1.00 55.69 187 VAL B CA 1
ATOM 4487 C C . VAL B 1 187 ? 17.087 96.771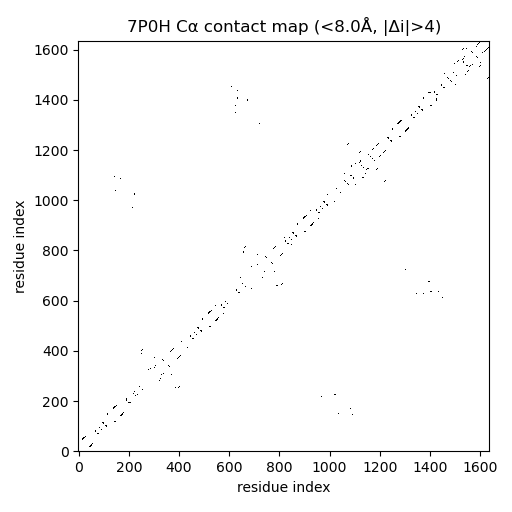 2.479 1.00 55.31 187 VAL B C 1
ATOM 4488 O O . VAL B 1 187 ? 16.627 95.929 1.709 1.00 55.89 187 VAL B O 1
ATOM 4492 N N . ARG B 1 188 ? 18.352 96.718 2.939 1.00 54.16 188 ARG B N 1
ATOM 4493 C CA . ARG B 1 188 ? 19.258 95.643 2.540 1.00 53.82 188 ARG B CA 1
ATOM 4494 C C . ARG B 1 188 ? 18.727 94.298 3.038 1.00 54.07 188 ARG B C 1
ATOM 4495 O O . ARG B 1 188 ? 18.739 93.320 2.290 1.00 54.67 188 ARG B O 1
ATOM 4503 N N . TRP B 1 189 ? 18.203 94.277 4.281 1.00 53.45 189 TRP B N 1
ATOM 4504 C CA . TRP B 1 189 ? 17.610 93.119 4.940 1.00 53.00 189 TRP B CA 1
ATOM 4505 C C . TRP B 1 189 ? 16.388 92.640 4.179 1.00 52.61 189 TRP B C 1
ATOM 4506 O O . TRP B 1 189 ? 16.272 91.444 3.935 1.00 53.10 189 TRP B O 1
ATOM 4517 N N . ALA B 1 190 ? 15.497 93.557 3.768 1.00 51.83 190 ALA B N 1
ATOM 4518 C CA . ALA B 1 190 ? 14.312 93.201 2.986 1.00 51.62 190 ALA B CA 1
ATOM 4519 C C . ALA B 1 190 ? 14.703 92.597 1.633 1.00 52.06 190 ALA B C 1
ATOM 4520 O O . ALA B 1 190 ? 14.105 91.606 1.215 1.00 52.42 190 ALA B O 1
ATOM 4522 N N . ALA B 1 191 ? 15.724 93.176 0.961 1.00 51.65 191 ALA B N 1
ATOM 4523 C CA . ALA B 1 191 ? 16.213 92.702 -0.338 1.00 51.44 191 ALA B CA 1
ATOM 4524 C C . ALA B 1 191 ? 16.857 91.318 -0.247 1.00 51.62 191 ALA B C 1
ATOM 4525 O O . ALA B 1 191 ? 16.641 90.499 -1.136 1.00 52.24 191 ALA B O 1
ATOM 4527 N N . ALA B 1 192 ? 17.641 91.049 0.815 1.00 50.88 192 ALA B N 1
ATOM 4528 C CA . ALA B 1 192 ? 18.279 89.748 1.034 1.00 50.39 192 ALA B CA 1
ATOM 4529 C C . ALA B 1 192 ? 17.214 88.675 1.257 1.00 50.50 192 ALA B C 1
ATOM 4530 O O . ALA B 1 192 ? 17.339 87.578 0.732 1.00 50.67 192 ALA B O 1
ATOM 4532 N N . LEU B 1 193 ? 16.142 89.008 2.004 1.00 50.10 193 LEU B N 1
ATOM 4533 C CA . LEU B 1 193 ? 15.023 88.104 2.267 1.00 49.63 193 LEU B CA 1
ATOM 4534 C C . LEU B 1 193 ? 14.275 87.743 0.987 1.00 49.17 193 LEU B C 1
ATOM 4535 O O . LEU B 1 193 ? 13.965 86.575 0.769 1.00 49.02 193 LEU B O 1
ATOM 4540 N N . ALA B 1 194 ? 13.971 88.758 0.159 1.00 48.73 194 ALA B N 1
ATOM 4541 C CA . ALA B 1 194 ? 13.299 88.629 -1.126 1.00 48.74 194 ALA B CA 1
ATOM 4542 C C . ALA B 1 194 ? 14.108 87.746 -2.062 1.00 49.45 194 ALA B C 1
ATOM 4543 O O . ALA B 1 194 ? 13.530 86.951 -2.794 1.00 49.95 194 ALA B O 1
ATOM 4545 N N . LEU B 1 195 ? 15.443 87.864 -2.031 1.00 49.50 195 LEU B N 1
ATOM 4546 C CA . LEU B 1 195 ? 16.317 87.041 -2.849 1.00 49.72 195 LEU B CA 1
ATOM 4547 C C . LEU B 1 195 ? 16.222 85.584 -2.430 1.00 51.02 195 LEU B C 1
ATOM 4548 O O . LEU B 1 195 ? 16.004 84.736 -3.291 1.00 51.86 195 LEU B O 1
ATOM 4553 N N . GLY B 1 196 ? 16.299 85.305 -1.124 1.00 51.09 196 GLY B N 1
ATOM 4554 C CA . GLY B 1 196 ? 16.180 83.948 -0.593 1.00 51.40 196 GLY B CA 1
ATOM 4555 C C . GLY B 1 196 ? 14.835 83.293 -0.870 1.00 51.55 196 GLY B C 1
ATOM 4556 O O . GLY B 1 196 ? 14.755 82.071 -1.007 1.00 52.09 196 GLY B O 1
ATOM 4557 N N . LYS B 1 197 ? 13.768 84.097 -0.960 1.00 51.22 197 LYS B N 1
ATOM 4558 C CA . LYS B 1 197 ? 12.410 83.618 -1.251 1.00 51.80 197 LYS B CA 1
ATOM 4559 C C . LYS B 1 197 ? 12.261 83.189 -2.717 1.00 52.83 197 LYS B C 1
ATOM 4560 O O . LYS B 1 197 ? 11.432 82.322 -3.024 1.00 52.50 197 LYS B O 1
ATOM 4566 N N . ILE B 1 198 ? 13.047 83.823 -3.625 1.00 53.56 198 ILE B N 1
ATOM 4567 C CA . ILE B 1 198 ? 13.067 83.555 -5.061 1.00 54.01 198 ILE B CA 1
ATOM 4568 C C . ILE B 1 198 ? 13.996 82.376 -5.359 1.00 55.17 198 ILE B C 1
ATOM 4569 O O . ILE B 1 198 ? 13.619 81.464 -6.090 1.00 55.57 198 ILE B O 1
ATOM 4574 N N . GLY B 1 199 ? 15.189 82.391 -4.782 1.00 55.66 199 GLY B N 1
ATOM 4575 C CA . GLY B 1 199 ? 16.151 81.305 -4.932 1.00 56.74 199 GLY B CA 1
ATOM 4576 C C . GLY B 1 199 ? 16.812 81.227 -6.287 1.00 58.26 199 GLY B C 1
ATOM 4577 O O . GLY B 1 199 ? 16.504 82.026 -7.174 1.00 59.39 199 GLY B O 1
ATOM 4578 N N . GLY B 1 200 ? 17.727 80.273 -6.458 1.00 58.23 200 GLY B N 1
ATOM 4579 C CA . GLY B 1 200 ? 18.420 80.110 -7.728 1.00 58.63 200 GLY B CA 1
ATOM 4580 C C . GLY B 1 200 ? 19.921 80.305 -7.669 1.00 59.16 200 GLY B C 1
ATOM 4581 O O . GLY B 1 200 ? 20.479 80.527 -6.596 1.00 59.83 200 GLY B O 1
ATOM 4582 N N . GLU B 1 201 ? 20.579 80.235 -8.837 1.00 58.92 201 GLU B N 1
ATOM 4583 C CA . GLU B 1 201 ? 22.026 80.360 -8.991 1.00 59.17 201 GLU B CA 1
ATOM 4584 C C . GLU B 1 201 ? 22.553 81.777 -8.848 1.00 58.96 201 GLU B C 1
ATOM 4585 O O . GLU B 1 201 ? 23.660 81.958 -8.354 1.00 59.17 201 GLU B O 1
ATOM 4591 N N . ARG B 1 202 ? 21.808 82.774 -9.328 1.00 58.67 202 ARG B N 1
ATOM 4592 C CA . ARG B 1 202 ? 22.221 84.171 -9.174 1.00 58.89 202 ARG B CA 1
ATOM 4593 C C . ARG B 1 202 ? 22.064 84.604 -7.700 1.00 59.04 202 ARG B C 1
ATOM 4594 O O . ARG B 1 202 ? 22.884 85.365 -7.182 1.00 58.85 202 ARG B O 1
ATOM 4602 N N . VAL B 1 203 ? 21.028 84.078 -7.023 1.00 59.27 203 VAL B N 1
ATOM 4603 C CA . VAL B 1 203 ? 20.747 84.317 -5.615 1.00 59.78 203 VAL B CA 1
ATOM 4604 C C . VAL B 1 203 ? 21.816 83.661 -4.752 1.00 60.63 203 VAL B C 1
ATOM 4605 O O . VAL B 1 203 ? 22.330 84.306 -3.849 1.00 60.86 203 VAL B O 1
ATOM 4609 N N . ARG B 1 204 ? 22.191 82.412 -5.056 1.00 61.05 204 ARG B N 1
ATOM 4610 C CA . ARG B 1 204 ? 23.224 81.681 -4.314 1.00 62.02 204 ARG B CA 1
ATOM 4611 C C . ARG B 1 204 ? 24.556 82.423 -4.334 1.00 61.81 204 ARG B C 1
ATOM 4612 O O . ARG B 1 204 ? 25.248 82.471 -3.324 1.00 62.36 204 ARG B O 1
ATOM 4620 N N . ALA B 1 205 ? 24.911 82.998 -5.482 1.00 61.14 205 ALA B N 1
ATOM 4621 C CA . ALA B 1 205 ? 26.144 83.750 -5.672 1.00 60.83 205 ALA B CA 1
ATOM 4622 C C . ALA B 1 205 ? 26.107 85.072 -4.909 1.00 60.45 205 ALA B C 1
ATOM 4623 O O . ALA B 1 205 ? 27.117 85.478 -4.340 1.00 60.52 205 ALA B O 1
ATOM 4625 N N . ALA B 1 206 ? 24.940 85.741 -4.899 1.00 59.89 206 ALA B N 1
ATOM 4626 C CA . ALA B 1 206 ? 24.728 86.999 -4.174 1.00 59.47 206 ALA B CA 1
ATOM 4627 C C . ALA B 1 206 ? 24.773 86.760 -2.656 1.00 59.21 206 ALA B C 1
ATOM 4628 O O . ALA B 1 206 ? 25.278 87.606 -1.917 1.00 59.08 206 ALA B O 1
ATOM 4638 N N . GLU B 1 208 ? 26.515 84.340 -1.177 1.00 61.22 208 GLU B N 1
ATOM 4639 C CA . GLU B 1 208 ? 27.891 84.004 -0.842 1.00 62.46 208 GLU B CA 1
ATOM 4640 C C . GLU B 1 208 ? 28.749 85.248 -0.613 1.00 62.39 208 GLU B C 1
ATOM 4641 O O . GLU B 1 208 ? 29.559 85.274 0.315 1.00 62.36 208 GLU B O 1
ATOM 4647 N N . LYS B 1 209 ? 28.511 86.299 -1.399 1.00 62.26 209 LYS B N 1
ATOM 4648 C CA . LYS B 1 209 ? 29.212 87.564 -1.232 1.00 62.95 209 LYS B CA 1
ATOM 4649 C C . LYS B 1 209 ? 28.659 88.331 -0.005 1.00 63.17 209 LYS B C 1
ATOM 4650 O O . LYS B 1 209 ? 29.429 88.928 0.740 1.00 63.33 209 LYS B O 1
ATOM 4656 N N . LEU B 1 210 ? 27.330 88.285 0.218 1.00 62.89 210 LEU B N 1
ATOM 4657 C CA . LEU B 1 210 ? 26.655 88.966 1.327 1.00 62.60 210 LEU B CA 1
ATOM 4658 C C . LEU B 1 210 ? 26.990 88.362 2.693 1.00 63.36 210 LEU B C 1
ATOM 4659 O O . LEU B 1 210 ? 27.093 89.092 3.674 1.00 62.95 210 LEU B O 1
ATOM 4664 N N . ALA B 1 211 ? 27.171 87.040 2.758 1.00 64.09 211 ALA B N 1
ATOM 4665 C CA . ALA B 1 211 ? 27.523 86.368 4.011 1.00 65.12 211 ALA B CA 1
ATOM 4666 C C . ALA B 1 211 ? 28.944 86.699 4.459 1.00 66.59 211 ALA B C 1
ATOM 4667 O O . ALA B 1 211 ? 29.222 86.804 5.653 1.00 67.04 211 ALA B O 1
ATOM 4669 N N . GLU B 1 212 ? 29.838 86.847 3.498 1.00 67.15 212 GLU B N 1
ATOM 4670 C CA . GLU B 1 212 ? 31.239 87.134 3.719 1.00 67.97 212 GLU B CA 1
ATOM 4671 C C . GLU B 1 212 ? 31.513 88.634 3.952 1.00 68.15 212 GLU B C 1
ATOM 4672 O O . GLU B 1 212 ? 32.283 88.969 4.845 1.00 68.30 212 GLU B O 1
ATOM 4678 N N . THR B 1 213 ? 30.893 89.528 3.158 1.00 67.94 213 THR B N 1
ATOM 4679 C CA . THR B 1 213 ? 31.163 90.972 3.208 1.00 68.01 213 THR B CA 1
ATOM 4680 C C . THR B 1 213 ? 30.057 91.884 3.748 1.00 68.14 213 THR B C 1
ATOM 4681 O O . THR B 1 213 ? 30.265 93.097 3.819 1.00 68.48 213 THR B O 1
ATOM 4685 N N . GLY B 1 214 ? 28.883 91.335 4.035 1.00 67.63 214 GLY B N 1
ATOM 4686 C CA . GLY B 1 214 ? 27.757 92.130 4.513 1.00 67.48 214 GLY B CA 1
ATOM 4687 C C . GLY B 1 214 ? 27.698 92.266 6.018 1.00 67.16 214 GLY B C 1
ATOM 4688 O O . GLY B 1 214 ? 28.485 91.641 6.730 1.00 67.20 214 GLY B O 1
ATOM 4689 N N . THR B 1 215 ? 26.772 93.101 6.517 1.00 66.62 215 THR B N 1
ATOM 4690 C CA . THR B 1 215 ? 26.609 93.323 7.955 1.00 66.54 215 THR B CA 1
ATOM 4691 C C . THR B 1 215 ? 25.125 93.328 8.384 1.00 65.74 215 THR B C 1
ATOM 4692 O O . THR B 1 215 ? 24.237 93.555 7.560 1.00 65.67 215 THR B O 1
ATOM 4696 N N . GLY B 1 216 ? 24.894 93.133 9.684 1.00 64.93 216 GLY B N 1
ATOM 4697 C CA . GLY B 1 216 ? 23.580 93.207 10.300 1.00 64.45 216 GLY B CA 1
ATOM 4698 C C . GLY B 1 216 ? 22.675 92.045 10.000 1.00 63.79 216 GLY B C 1
ATOM 4699 O O . GLY B 1 216 ? 23.131 90.908 9.870 1.00 63.90 216 GLY B O 1
ATOM 4700 N N . PHE B 1 217 ? 21.377 92.329 9.904 1.00 63.00 217 PHE B N 1
ATOM 4701 C CA . PHE B 1 217 ? 20.398 91.293 9.624 1.00 62.36 217 PHE B CA 1
ATOM 4702 C C . PHE B 1 217 ? 20.467 90.807 8.187 1.00 60.86 217 PHE B C 1
ATOM 4703 O O . PHE B 1 217 ? 20.113 89.657 7.953 1.00 61.12 217 PHE B O 1
ATOM 4711 N N . ALA B 1 218 ? 20.978 91.627 7.240 1.00 59.34 218 ALA B N 1
ATOM 4712 C CA . ALA B 1 218 ? 21.149 91.205 5.844 1.00 58.26 218 ALA B CA 1
ATOM 4713 C C . ALA B 1 218 ? 22.161 90.069 5.786 1.00 57.70 218 ALA B C 1
ATOM 4714 O O . ALA B 1 218 ? 21.901 89.070 5.127 1.00 58.25 218 ALA B O 1
ATOM 4716 N N . ARG B 1 219 ? 23.267 90.181 6.539 1.00 56.93 219 ARG B N 1
ATOM 4717 C CA . ARG B 1 219 ? 24.293 89.155 6.647 1.00 57.09 219 ARG B CA 1
ATOM 4718 C C . ARG B 1 219 ? 23.765 87.903 7.361 1.00 57.27 219 ARG B C 1
ATOM 4719 O O . ARG B 1 219 ? 24.127 86.799 6.985 1.00 58.17 219 ARG B O 1
ATOM 4727 N N . LYS B 1 220 ? 22.911 88.062 8.377 1.00 56.58 220 LYS B N 1
ATOM 4728 C CA . LYS B 1 220 ? 22.339 86.926 9.104 1.00 56.40 220 LYS B CA 1
ATOM 4729 C C . LYS B 1 220 ? 21.541 86.021 8.169 1.00 55.41 220 LYS B C 1
ATOM 4730 O O . LYS B 1 220 ? 21.741 84.809 8.179 1.00 55.31 220 LYS B O 1
ATOM 4736 N N . VAL B 1 221 ? 20.677 86.623 7.335 1.00 54.53 221 VAL B N 1
ATOM 4737 C CA . VAL B 1 221 ? 19.859 85.937 6.330 1.00 54.35 221 VAL B CA 1
ATOM 4738 C C . VAL B 1 221 ? 20.762 85.154 5.364 1.00 54.15 221 VAL B C 1
ATOM 4739 O O . VAL B 1 221 ? 20.500 83.986 5.082 1.00 53.85 221 VAL B O 1
ATOM 4743 N N . ALA B 1 222 ? 21.838 85.797 4.890 1.00 53.98 222 ALA B N 1
ATOM 4744 C CA . ALA B 1 222 ? 22.781 85.192 3.975 1.00 54.48 222 ALA B CA 1
ATOM 4745 C C . ALA B 1 222 ? 23.500 83.986 4.575 1.00 55.39 222 ALA B C 1
ATOM 4746 O O . ALA B 1 222 ? 23.587 82.955 3.908 1.00 55.81 222 ALA B O 1
ATOM 4748 N N . VAL B 1 223 ? 23.995 84.099 5.828 1.00 55.43 223 VAL B N 1
ATOM 4749 C CA . VAL B 1 223 ? 24.702 83.032 6.547 1.00 55.81 223 VAL B CA 1
ATOM 4750 C C . VAL B 1 223 ? 23.770 81.831 6.753 1.00 56.98 223 VAL B C 1
ATOM 4751 O O . VAL B 1 223 ? 24.162 80.690 6.511 1.00 57.56 223 VAL B O 1
ATOM 4755 N N . ASN B 1 224 ? 22.532 82.096 7.178 1.00 57.14 224 ASN B N 1
ATOM 4756 C CA . ASN B 1 224 ? 21.549 81.048 7.408 1.00 57.60 224 ASN B CA 1
ATOM 4757 C C . ASN B 1 224 ? 21.108 80.374 6.116 1.00 58.63 224 ASN B C 1
ATOM 4758 O O . ASN B 1 224 ? 20.886 79.167 6.123 1.00 59.01 224 ASN B O 1
ATOM 4763 N N . TYR B 1 225 ? 21.004 81.135 5.007 1.00 58.99 225 TYR B N 1
ATOM 4764 C CA . TYR B 1 225 ? 20.637 80.594 3.694 1.00 59.89 225 TYR B CA 1
ATOM 4765 C C . TYR B 1 225 ? 21.739 79.655 3.217 1.00 60.98 225 TYR B C 1
ATOM 4766 O O . TYR B 1 225 ? 21.441 78.582 2.702 1.00 61.53 225 TYR B O 1
ATOM 4775 N N . LEU B 1 226 ? 23.009 80.045 3.395 1.00 61.13 226 LEU B N 1
ATOM 4776 C CA . LEU B 1 226 ? 24.130 79.217 2.971 1.00 62.01 226 LEU B CA 1
ATOM 4777 C C . LEU B 1 226 ? 24.319 77.959 3.807 1.00 62.97 226 LEU B C 1
ATOM 4778 O O . LEU B 1 226 ? 24.880 76.992 3.309 1.00 63.23 226 LEU B O 1
ATOM 4783 N N . GLU B 1 227 ? 23.841 77.949 5.052 1.00 63.60 227 GLU B N 1
ATOM 4784 C CA . GLU B 1 227 ? 23.942 76.764 5.901 1.00 64.62 227 GLU B CA 1
ATOM 4785 C C . GLU B 1 227 ? 23.129 75.615 5.313 1.00 66.24 227 GLU B C 1
ATOM 4786 O O . GLU B 1 227 ? 23.584 74.478 5.326 1.00 66.12 227 GLU B O 1
ATOM 4792 N N . THR B 1 228 ? 21.958 75.917 4.746 1.00 67.83 228 THR B N 1
ATOM 4793 C CA . THR B 1 228 ? 21.104 74.881 4.169 1.00 70.04 228 THR B CA 1
ATOM 4794 C C . THR B 1 228 ? 21.266 74.703 2.656 1.00 72.02 228 THR B C 1
ATOM 4795 O O . THR B 1 228 ? 21.211 73.572 2.186 1.00 72.44 228 THR B O 1
ATOM 4799 N N . HIS B 1 229 ? 21.470 75.788 1.895 1.00 73.09 229 HIS B N 1
ATOM 4800 C CA . HIS B 1 229 ? 21.584 75.686 0.439 1.00 74.65 229 HIS B CA 1
ATOM 4801 C C . HIS B 1 229 ? 23.012 75.589 -0.085 1.00 77.68 229 HIS B C 1
ATOM 4802 O O . HIS B 1 229 ? 23.301 74.751 -0.938 1.00 77.94 229 HIS B O 1
ATOM 4809 N N . GLY B 1 230 ? 23.886 76.456 0.408 1.00 79.96 230 GLY B N 1
ATOM 4810 C CA . GLY B 1 230 ? 25.274 76.525 -0.034 1.00 82.57 230 GLY B CA 1
ATOM 4811 C C . GLY B 1 230 ? 26.198 75.464 0.530 1.00 85.29 230 GLY B C 1
ATOM 4812 O O . GLY B 1 230 ? 25.741 74.420 1.011 1.00 85.09 230 GLY B O 1
ATOM 4813 N N . GLY B 1 231 ? 27.504 75.727 0.420 1.00 87.65 231 GLY B N 1
ATOM 4814 C CA . GLY B 1 231 ? 28.580 74.841 0.868 1.00 90.44 231 GLY B CA 1
ATOM 4815 C C . GLY B 1 231 ? 28.594 73.438 0.281 1.00 93.28 231 GLY B C 1
ATOM 4816 O O . GLY B 1 231 ? 29.433 72.608 0.644 1.00 93.55 231 GLY B O 1
ATOM 4817 N N . SER B 1 232 ? 27.661 73.175 -0.632 1.00 95.27 232 SER B N 1
ATOM 4818 C CA . SER B 1 232 ? 27.436 71.922 -1.322 1.00 97.56 232 SER B CA 1
ATOM 4819 C C . SER B 1 232 ? 28.711 71.252 -1.817 1.00 99.52 232 SER B C 1
ATOM 4820 O O . SER B 1 232 ? 29.550 71.855 -2.490 1.00 100.15 232 SER B O 1
ATOM 4823 N N . ALA B 1 233 ? 28.834 69.991 -1.460 1.00 100.08 233 ALA B N 1
ATOM 4824 C CA . ALA B 1 233 ? 29.915 69.087 -1.829 1.00 100.81 233 ALA B CA 1
ATOM 4825 C C . ALA B 1 233 ? 29.338 67.655 -1.668 1.00 100.98 233 ALA B C 1
ATOM 4826 O O . ALA B 1 233 ? 28.233 67.494 -1.123 1.00 101.58 233 ALA B O 1
ATOM 4828 N N . GLY B 1 234 ? 30.052 66.633 -2.147 1.00 100.12 234 GLY B N 1
ATOM 4829 C CA . GLY B 1 234 ? 29.609 65.256 -1.971 1.00 99.70 234 GLY B CA 1
ATOM 4830 C C . GLY B 1 234 ? 29.599 64.887 -0.492 1.00 98.64 234 GLY B C 1
ATOM 4831 O O . GLY B 1 234 ? 28.567 64.473 0.057 1.00 98.35 234 GLY B O 1
ATOM 4832 N N . SER B 1 235 ? 30.736 65.134 0.182 1.00 97.67 235 SER B N 1
ATOM 4833 C CA . SER B 1 235 ? 30.874 64.824 1.607 1.00 97.59 235 SER B CA 1
ATOM 4834 C C . SER B 1 235 ? 31.161 66.057 2.524 1.00 96.00 235 SER B C 1
ATOM 4835 O O . SER B 1 235 ? 32.138 66.027 3.284 1.00 96.16 235 SER B O 1
ATOM 4838 N N . PRO B 1 236 ? 30.345 67.142 2.487 1.00 94.23 236 PRO B N 1
ATOM 4839 C CA . PRO B 1 236 ? 30.599 68.260 3.398 1.00 92.22 236 PRO B CA 1
ATOM 4840 C C . PRO B 1 236 ? 30.016 67.904 4.750 1.00 89.22 236 PRO B C 1
ATOM 4841 O O . PRO B 1 236 ? 28.935 67.313 4.831 1.00 89.23 236 PRO B O 1
ATOM 4845 N N . MET B 1 237 ? 30.738 68.230 5.826 1.00 86.53 237 MET B N 1
ATOM 4846 C CA . MET B 1 237 ? 30.282 67.915 7.171 1.00 84.68 237 MET B CA 1
ATOM 4847 C C . MET B 1 237 ? 28.905 68.565 7.445 1.00 80.93 237 MET B C 1
ATOM 4848 O O . MET B 1 237 ? 28.765 69.777 7.310 1.00 80.91 237 MET B O 1
ATOM 4853 N N . ARG B 1 238 ? 27.870 67.734 7.676 1.00 77.70 238 ARG B N 1
ATOM 4854 C CA . ARG B 1 238 ? 26.504 68.208 7.922 1.00 74.87 238 ARG B CA 1
ATOM 4855 C C . ARG B 1 238 ? 25.910 67.670 9.230 1.00 71.96 238 ARG B C 1
ATOM 4856 O O . ARG B 1 238 ? 26.360 66.648 9.745 1.00 72.19 238 ARG B O 1
ATOM 4864 N N . CYS B 1 239 ? 24.893 68.356 9.762 1.00 69.18 239 CYS B N 1
ATOM 4865 C CA . CYS B 1 239 ? 24.164 67.917 10.947 1.00 67.07 239 CYS B CA 1
ATOM 4866 C C . CYS B 1 239 ? 23.311 66.700 10.535 1.00 66.33 239 CYS B C 1
ATOM 4867 O O . CYS B 1 239 ? 22.724 66.698 9.450 1.00 66.11 239 CYS B O 1
ATOM 4870 N N . LEU B 1 240 ? 23.232 65.679 11.395 1.00 65.63 240 LEU B N 1
ATOM 4871 C CA . LEU B 1 240 ? 22.516 64.461 11.048 1.00 65.24 240 LEU B CA 1
ATOM 4872 C C . LEU B 1 240 ? 21.026 64.449 11.395 1.00 65.26 240 LEU B C 1
ATOM 4873 O O . LEU B 1 240 ? 20.379 63.433 11.124 1.00 66.30 240 LEU B O 1
ATOM 4878 N N . THR B 1 241 ? 20.456 65.549 11.925 1.00 64.02 241 THR B N 1
ATOM 4879 C CA . THR B 1 241 ? 19.006 65.576 12.160 1.00 63.90 241 THR B CA 1
ATOM 4880 C C . THR B 1 241 ? 18.298 66.696 11.368 1.00 63.14 241 THR B C 1
ATOM 4881 O O . THR B 1 241 ? 17.082 66.676 11.267 1.00 62.95 241 THR B O 1
ATOM 4885 N N . CYS B 1 242 ? 19.038 67.648 10.795 1.00 62.82 242 CYS B N 1
ATOM 4886 C CA . CYS B 1 242 ? 18.450 68.718 9.998 1.00 63.04 242 CYS B CA 1
ATOM 4887 C C . CYS B 1 242 ? 19.213 69.004 8.708 1.00 63.77 242 CYS B C 1
ATOM 4888 O O . CYS B 1 242 ? 18.750 69.843 7.933 1.00 64.76 242 CYS B O 1
ATOM 4891 N N . LEU B 1 243 ? 20.368 68.337 8.472 1.00 63.16 243 LEU B N 1
ATOM 4892 C CA . LEU B 1 243 ? 21.173 68.450 7.246 1.00 63.11 243 LEU B CA 1
ATOM 4893 C C . LEU B 1 243 ? 21.826 69.820 7.008 1.00 63.10 243 LEU B C 1
ATOM 4894 O O . LEU B 1 243 ? 22.421 70.030 5.970 1.00 62.92 243 LEU B O 1
ATOM 4899 N N . LYS B 1 244 ? 21.747 70.716 7.963 1.00 63.53 244 LYS B N 1
ATOM 4900 C CA . LYS B 1 244 ? 22.355 72.032 7.888 1.00 64.96 244 LYS B CA 1
ATOM 4901 C C . LYS B 1 244 ? 23.882 71.854 7.968 1.00 66.17 244 LYS B C 1
ATOM 4902 O O . LYS B 1 244 ? 24.348 70.953 8.664 1.00 66.12 244 LYS B O 1
ATOM 4908 N N . LEU B 1 245 ? 24.670 72.718 7.295 1.00 66.89 245 LEU B N 1
ATOM 4909 C CA . LEU B 1 245 ? 26.133 72.631 7.364 1.00 67.82 245 LEU B CA 1
ATOM 4910 C C . LEU B 1 245 ? 26.608 72.816 8.807 1.00 68.87 245 LEU B C 1
ATOM 4911 O O . LEU B 1 245 ? 26.314 73.839 9.428 1.00 69.50 245 LEU B O 1
ATOM 4916 N N . SER B 1 246 ? 27.286 71.801 9.363 1.00 69.01 246 SER B N 1
ATOM 4917 C CA . SER B 1 246 ? 27.727 71.824 10.755 1.00 69.18 246 SER B CA 1
ATOM 4918 C C . SER B 1 246 ? 28.962 70.944 10.905 1.00 70.31 246 SER B C 1
ATOM 4919 O O . SER B 1 246 ? 28.937 69.807 10.456 1.00 70.39 246 SER B O 1
ATOM 4922 N N . PHE B 1 247 ? 30.034 71.448 11.542 1.00 71.38 247 PHE B N 1
ATOM 4923 C CA . PHE B 1 247 ? 31.243 70.653 11.786 1.00 72.70 247 PHE B CA 1
ATOM 4924 C C . PHE B 1 247 ? 30.945 69.500 12.768 1.00 72.33 247 PHE B C 1
ATOM 4925 O O . PHE B 1 247 ? 31.491 68.409 12.617 1.00 72.97 247 PHE B O 1
ATOM 4933 N N . LYS B 1 248 ? 30.102 69.747 13.777 1.00 70.98 248 LYS B N 1
ATOM 4934 C CA . LYS B 1 248 ? 29.709 68.700 14.711 1.00 70.10 248 LYS B CA 1
ATOM 4935 C C . LYS B 1 248 ? 28.501 67.946 14.108 1.00 69.26 248 LYS B C 1
ATOM 4936 O O . LYS B 1 248 ? 27.667 68.565 13.443 1.00 69.53 248 LYS B O 1
ATOM 4942 N N . PRO B 1 249 ? 28.387 66.613 14.296 1.00 67.92 249 PRO B N 1
ATOM 4943 C CA . PRO B 1 249 ? 27.268 65.873 13.672 1.00 67.11 249 PRO B CA 1
ATOM 4944 C C . PRO B 1 249 ? 25.864 66.208 14.198 1.00 66.39 249 PRO B C 1
ATOM 4945 O O . PRO B 1 249 ? 24.885 65.624 13.744 1.00 66.40 249 PRO B O 1
ATOM 4949 N N . LEU B 1 250 ? 25.761 67.144 15.145 1.00 65.46 250 LEU B N 1
ATOM 4950 C CA . LEU B 1 250 ? 24.492 67.630 15.661 1.00 65.21 250 LEU B CA 1
ATOM 4951 C C . LEU B 1 250 ? 24.681 69.104 15.919 1.00 65.49 250 LEU B C 1
ATOM 4952 O O . LEU B 1 250 ? 25.522 69.464 16.732 1.00 66.07 250 LEU B O 1
ATOM 4957 N N . CYS B 1 251 ? 23.953 69.959 15.208 1.00 65.48 251 CYS B N 1
ATOM 4958 C CA . CYS B 1 251 ? 24.046 71.400 15.406 1.00 66.41 251 CYS B CA 1
ATOM 4959 C C . CYS B 1 251 ? 23.458 71.774 16.776 1.00 67.83 251 CYS B C 1
ATOM 4960 O O . CYS B 1 251 ? 22.683 70.997 17.355 1.00 67.67 251 CYS B O 1
ATOM 4963 N N . PRO B 1 252 ? 23.877 72.919 17.360 1.00 68.84 252 PRO B N 1
ATOM 4964 C CA . PRO B 1 252 ? 23.372 73.280 18.694 1.00 69.18 252 PRO B CA 1
ATOM 4965 C C . PRO B 1 252 ? 21.845 73.339 18.796 1.00 70.16 252 PRO B C 1
ATOM 4966 O O . PRO B 1 252 ? 21.303 72.935 19.815 1.00 70.41 252 PRO B O 1
ATOM 4970 N N . ASN B 1 253 ? 21.155 73.781 17.736 1.00 70.66 253 ASN B N 1
ATOM 4971 C CA . ASN B 1 253 ? 19.696 73.830 17.717 1.00 71.67 253 ASN B CA 1
ATOM 4972 C C . ASN B 1 253 ? 19.087 72.433 17.858 1.00 71.83 253 ASN B C 1
ATOM 4973 O O . ASN B 1 253 ? 18.172 72.246 18.655 1.00 72.47 253 ASN B O 1
ATOM 4978 N N . CYS B 1 254 ? 19.627 71.452 17.129 1.00 71.13 254 CYS B N 1
ATOM 4979 C CA . CYS B 1 254 ? 19.174 70.066 17.185 1.00 71.04 254 CYS B CA 1
ATOM 4980 C C . CYS B 1 254 ? 19.538 69.392 18.492 1.00 71.91 254 CYS B C 1
ATOM 4981 O O . CYS B 1 254 ? 18.788 68.552 18.978 1.00 72.26 254 CYS B O 1
ATOM 4984 N N . LEU B 1 255 ? 20.701 69.720 19.036 1.00 72.22 255 LEU B N 1
ATOM 4985 C CA . LEU B 1 255 ? 21.166 69.183 20.309 1.00 73.08 255 LEU B CA 1
ATOM 4986 C C . LEU B 1 255 ? 20.271 69.694 21.447 1.00 74.20 255 LEU B C 1
ATOM 4987 O O . LEU B 1 255 ? 19.889 68.926 22.327 1.00 74.29 255 LEU B O 1
ATOM 4992 N N . ASN B 1 256 ? 19.888 70.969 21.384 1.00 75.13 256 ASN B N 1
ATOM 4993 C CA . ASN B 1 256 ? 19.002 71.621 22.340 1.00 76.83 256 ASN B CA 1
ATOM 4994 C C . ASN B 1 256 ? 17.590 71.013 22.303 1.00 77.51 256 ASN B C 1
ATOM 4995 O O . ASN B 1 256 ? 16.922 70.948 23.328 1.00 78.09 256 ASN B O 1
ATOM 5000 N N . ASP B 1 257 ? 17.140 70.567 21.137 1.00 77.56 257 ASP B N 1
ATOM 5001 C CA . ASP B 1 257 ? 15.826 69.944 20.986 1.00 78.27 257 ASP B CA 1
ATOM 5002 C C . ASP B 1 257 ? 15.767 68.509 21.532 1.00 78.34 257 ASP B C 1
ATOM 5003 O O . ASP B 1 257 ? 14.673 67.960 21.642 1.00 78.67 257 ASP B O 1
ATOM 5008 N N . LEU B 1 258 ? 16.921 67.884 21.829 1.00 78.00 258 LEU B N 1
ATOM 5009 C CA . LEU B 1 258 ? 16.930 66.519 22.342 1.00 78.16 258 LEU B CA 1
ATOM 5010 C C . LEU B 1 258 ? 16.452 66.459 23.792 1.00 78.31 258 LEU B C 1
ATOM 5011 O O . LEU B 1 258 ? 16.971 67.173 24.660 1.00 78.25 258 LEU B O 1
ATOM 5016 N N . PRO B 1 259 ? 15.388 65.664 24.037 1.00 78.27 259 PRO B N 1
ATOM 5017 C CA . PRO B 1 259 ? 14.806 65.601 25.389 1.00 78.27 259 PRO B CA 1
ATOM 5018 C C . PRO B 1 259 ? 15.691 64.989 26.464 1.00 78.26 259 PRO B C 1
ATOM 5019 O O . PRO B 1 259 ? 15.903 63.778 26.497 1.00 78.35 259 PRO B O 1
ATOM 5023 N N . LEU B 1 260 ? 16.169 65.838 27.371 1.00 78.04 260 LEU B N 1
ATOM 5024 C CA . LEU B 1 260 ? 16.998 65.427 28.495 1.00 78.37 260 LEU B CA 1
ATOM 5025 C C . LEU B 1 260 ? 16.071 65.057 29.666 1.00 78.75 260 LEU B C 1
ATOM 5026 O O . LEU B 1 260 ? 15.497 65.956 30.270 1.00 79.07 260 LEU B O 1
ATOM 5031 N N . SER B 1 261 ? 15.900 63.750 29.974 1.00 78.64 261 SER B N 1
ATOM 5032 C CA . SER B 1 261 ? 15.056 63.299 31.101 1.00 78.91 261 SER B CA 1
ATOM 5033 C C . SER B 1 261 ? 15.853 62.634 32.245 1.00 77.98 261 SER B C 1
ATOM 5034 O O . SER B 1 261 ? 16.185 61.451 32.184 1.00 77.95 261 SER B O 1
ATOM 5037 N N . LEU B 1 262 ? 16.135 63.397 33.294 1.00 77.17 262 LEU B N 1
ATOM 5038 C CA . LEU B 1 262 ? 16.925 62.948 34.452 1.00 76.95 262 LEU B CA 1
ATOM 5039 C C . LEU B 1 262 ? 16.199 61.971 35.385 1.00 76.11 262 LEU B C 1
ATOM 5040 O O . LEU B 1 262 ? 15.147 62.297 35.919 1.00 75.90 262 LEU B O 1
ATOM 5045 N N . LYS B 1 263 ? 16.783 60.784 35.601 1.00 75.57 263 LYS B N 1
ATOM 5046 C CA . LYS B 1 263 ? 16.240 59.761 36.500 1.00 75.43 263 LYS B CA 1
ATOM 5047 C C . LYS B 1 263 ? 17.329 59.262 37.475 1.00 74.85 263 LYS B C 1
ATOM 5048 O O . LYS B 1 263 ? 18.515 59.344 37.166 1.00 74.86 263 LYS B O 1
ATOM 5054 N N . VAL B 1 264 ? 16.932 58.756 38.660 1.00 74.16 264 VAL B N 1
ATOM 5055 C CA . VAL B 1 264 ? 17.886 58.232 39.642 1.00 73.94 264 VAL B CA 1
ATOM 5056 C C . VAL B 1 264 ? 17.421 56.868 40.168 1.00 73.92 264 VAL B C 1
ATOM 5057 O O . VAL B 1 264 ? 16.250 56.707 40.494 1.00 74.18 264 VAL B O 1
ATOM 5061 N N . ARG B 1 265 ? 18.341 55.899 40.269 1.00 73.48 265 ARG B N 1
ATOM 5062 C CA . ARG B 1 265 ? 18.115 54.578 40.878 1.00 73.50 265 ARG B CA 1
ATOM 5063 C C . ARG B 1 265 ? 19.248 54.335 41.864 1.00 72.47 265 ARG B C 1
ATOM 5064 O O . ARG B 1 265 ? 20.351 54.822 41.638 1.00 72.34 265 ARG B O 1
ATOM 5072 N N . VAL B 1 266 ? 19.023 53.510 42.892 1.00 71.75 266 VAL B N 1
ATOM 5073 C CA . VAL B 1 266 ? 20.093 53.165 43.816 1.00 71.57 266 VAL B CA 1
ATOM 5074 C C . VAL B 1 266 ? 20.513 51.718 43.581 1.00 71.68 266 VAL B C 1
ATOM 5075 O O . VAL B 1 266 ? 19.695 50.810 43.703 1.00 72.04 266 VAL B O 1
ATOM 5079 N N . LEU B 1 267 ? 21.765 51.506 43.179 1.00 71.09 267 LEU B N 1
ATOM 5080 C CA . LEU B 1 267 ? 22.294 50.169 42.912 1.00 71.27 267 LEU B CA 1
ATOM 5081 C C . LEU B 1 267 ? 23.483 49.961 43.836 1.00 71.47 267 LEU B C 1
ATOM 5082 O O . LEU B 1 267 ? 24.437 50.733 43.753 1.00 71.59 267 LEU B O 1
ATOM 5087 N N . GLU B 1 268 ? 23.421 48.955 44.732 1.00 71.17 268 GLU B N 1
ATOM 5088 C CA . GLU B 1 268 ? 24.482 48.644 45.704 1.00 70.78 268 GLU B CA 1
ATOM 5089 C C . GLU B 1 268 ? 24.789 49.828 46.627 1.00 69.18 268 GLU B C 1
ATOM 5090 O O . GLU B 1 268 ? 25.949 50.050 46.984 1.00 69.33 268 GLU B O 1
ATOM 5096 N N . GLY B 1 269 ? 23.761 50.603 46.968 1.00 67.47 269 GLY B N 1
ATOM 5097 C CA . GLY B 1 269 ? 23.924 51.788 47.804 1.00 66.21 269 GLY B CA 1
ATOM 5098 C C . GLY B 1 269 ? 24.378 53.035 47.057 1.00 64.76 269 GLY B C 1
ATOM 5099 O O . GLY B 1 269 ? 24.255 54.153 47.570 1.00 64.81 269 GLY B O 1
ATOM 5100 N N . VAL B 1 270 ? 24.891 52.860 45.826 1.00 63.22 270 VAL B N 1
ATOM 5101 C CA . VAL B 1 270 ? 25.401 53.931 44.969 1.00 61.96 270 VAL B CA 1
ATOM 5102 C C . VAL B 1 270 ? 24.280 54.528 44.104 1.00 60.96 270 VAL B C 1
ATOM 5103 O O . VAL B 1 270 ? 23.495 53.780 43.537 1.00 61.41 270 VAL B O 1
ATOM 5107 N N . SER B 1 271 ? 24.178 55.864 44.037 1.00 59.68 271 SER B N 1
ATOM 5108 C CA . SER B 1 271 ? 23.157 56.517 43.234 1.00 59.39 271 SER B CA 1
ATOM 5109 C C . SER B 1 271 ? 23.581 56.561 41.768 1.00 59.66 271 SER B C 1
ATOM 5110 O O . SER B 1 271 ? 24.668 57.046 41.449 1.00 59.85 271 SER B O 1
ATOM 5113 N N . VAL B 1 272 ? 22.723 56.038 40.878 1.00 59.41 272 VAL B N 1
ATOM 5114 C CA . VAL B 1 272 ? 22.948 55.982 39.432 1.00 59.35 272 VAL B CA 1
ATOM 5115 C C . VAL B 1 272 ? 22.075 56.998 38.705 1.00 59.79 272 VAL B C 1
ATOM 5116 O O . VAL B 1 272 ? 20.853 56.968 38.836 1.00 60.00 272 VAL B O 1
ATOM 5120 N N . TYR B 1 273 ? 22.706 57.903 37.949 1.00 59.76 273 TYR B N 1
ATOM 5121 C CA . TYR B 1 273 ? 22.020 58.963 37.214 1.00 59.95 273 TYR B CA 1
ATOM 5122 C C . TYR B 1 273 ? 21.971 58.714 35.704 1.00 60.25 273 TYR B C 1
ATOM 5123 O O . TYR B 1 273 ? 23.001 58.440 35.090 1.00 60.28 273 TYR B O 1
ATOM 5132 N N . SER B 1 274 ? 20.763 58.794 35.109 1.00 60.20 274 SER B N 1
ATOM 5133 C CA . SER B 1 274 ? 20.556 58.685 33.660 1.00 60.37 274 SER B CA 1
ATOM 5134 C C . SER B 1 274 ? 20.023 60.021 33.143 1.00 60.18 274 SER B C 1
ATOM 5135 O O . SER B 1 274 ? 19.419 60.793 33.907 1.00 60.02 274 SER B O 1
ATOM 5138 N N . PHE B 1 275 ? 20.296 60.330 31.864 1.00 59.76 275 PHE B N 1
ATOM 5139 C CA . PHE B 1 275 ? 19.951 61.647 31.335 1.00 59.59 275 PHE B CA 1
ATOM 5140 C C . PHE B 1 275 ? 19.068 61.640 30.096 1.00 59.49 275 PHE B C 1
ATOM 5141 O O . PHE B 1 275 ? 18.531 62.685 29.737 1.00 59.24 275 PHE B O 1
ATOM 5149 N N . TYR B 1 276 ? 18.911 60.490 29.445 1.00 59.60 276 TYR B N 1
ATOM 5150 C CA . TYR B 1 276 ? 18.088 60.391 28.240 1.00 60.12 276 TYR B CA 1
ATOM 5151 C C . TYR B 1 276 ? 17.301 59.094 28.256 1.00 61.37 276 TYR B C 1
ATOM 5152 O O . TYR B 1 276 ? 17.785 58.099 28.784 1.00 61.49 276 TYR B O 1
ATOM 5161 N N . ALA B 1 277 ? 16.124 59.073 27.619 1.00 62.13 277 ALA B N 1
ATOM 5162 C CA . ALA B 1 277 ? 15.336 57.845 27.501 1.00 63.15 277 ALA B CA 1
ATOM 5163 C C . ALA B 1 277 ? 15.720 57.165 26.192 1.00 64.28 277 ALA B C 1
ATOM 5164 O O . ALA B 1 277 ? 15.857 57.844 25.170 1.00 63.84 277 ALA B O 1
ATOM 5166 N N . TYR B 1 278 ? 15.888 55.831 26.211 1.00 65.55 278 TYR B N 1
ATOM 5167 C CA . TYR B 1 278 ? 16.264 55.080 25.016 1.00 67.42 278 TYR B CA 1
ATOM 5168 C C . TYR B 1 278 ? 15.271 55.279 23.881 1.00 69.27 278 TYR B C 1
ATOM 5169 O O . TYR B 1 278 ? 15.676 55.389 22.731 1.00 69.35 278 TYR B O 1
ATOM 5178 N N . SER B 1 279 ? 13.982 55.367 24.208 1.00 70.43 279 SER B N 1
ATOM 5179 C CA . SER B 1 279 ? 12.921 55.565 23.223 1.00 71.73 279 SER B CA 1
ATOM 5180 C C . SER B 1 279 ? 13.017 56.912 22.482 1.00 72.40 279 SER B C 1
ATOM 5181 O O . SER B 1 279 ? 12.487 57.034 21.377 1.00 72.86 279 SER B O 1
ATOM 5184 N N . GLU B 1 280 ? 13.703 57.907 23.063 1.00 72.03 280 GLU B N 1
ATOM 5185 C CA . GLU B 1 280 ? 13.825 59.222 22.433 1.00 72.48 280 GLU B CA 1
ATOM 5186 C C . GLU B 1 280 ? 15.121 59.421 21.640 1.00 72.26 280 GLU B C 1
ATOM 5187 O O . GLU B 1 280 ? 15.192 60.329 20.812 1.00 72.25 280 GLU B O 1
ATOM 5193 N N . ILE B 1 281 ? 16.159 58.622 21.925 1.00 71.63 281 ILE B N 1
ATOM 5194 C CA . ILE B 1 281 ? 17.442 58.724 21.228 1.00 71.26 281 ILE B CA 1
ATOM 5195 C C . ILE B 1 281 ? 17.900 57.379 20.647 1.00 71.39 281 ILE B C 1
ATOM 5196 O O . ILE B 1 281 ? 19.088 57.210 20.393 1.00 72.02 281 ILE B O 1
ATOM 5201 N N . GLU B 1 282 ? 16.962 56.446 20.408 1.00 70.77 282 GLU B N 1
ATOM 5202 C CA . GLU B 1 282 ? 17.182 55.094 19.897 1.00 70.88 282 GLU B CA 1
ATOM 5203 C C . GLU B 1 282 ? 18.159 54.986 18.722 1.00 71.08 282 GLU B C 1
ATOM 5204 O O . GLU B 1 282 ? 19.057 54.148 18.765 1.00 71.30 282 GLU B O 1
ATOM 5210 N N . GLU B 1 283 ? 17.968 55.797 17.666 1.00 70.68 283 GLU B N 1
ATOM 5211 C CA . GLU B 1 283 ? 18.801 55.765 16.464 1.00 70.45 283 GLU B CA 1
ATOM 5212 C C . GLU B 1 283 ? 20.225 56.226 16.743 1.00 70.39 283 GLU B C 1
ATOM 5213 O O . GLU B 1 283 ? 21.163 55.660 16.188 1.00 70.50 283 GLU B O 1
ATOM 5219 N N . LEU B 1 284 ? 20.389 57.229 17.625 1.00 70.12 284 LEU B N 1
ATOM 5220 C CA . LEU B 1 284 ? 21.703 57.749 18.008 1.00 70.16 284 LEU B CA 1
ATOM 5221 C C . LEU B 1 284 ? 22.467 56.704 18.841 1.00 70.82 284 LEU B C 1
ATOM 5222 O O . LEU B 1 284 ? 23.677 56.562 18.668 1.00 71.42 284 LEU B O 1
ATOM 5227 N N . ILE B 1 285 ? 21.762 55.953 19.712 1.00 70.56 285 ILE B N 1
ATOM 5228 C CA . ILE B 1 285 ? 22.372 54.885 20.510 1.00 71.05 285 ILE B CA 1
ATOM 5229 C C . ILE B 1 285 ? 22.745 53.713 19.599 1.00 71.75 285 ILE B C 1
ATOM 5230 O O . ILE B 1 285 ? 23.874 53.230 19.655 1.00 72.15 285 ILE B O 1
ATOM 5235 N N . LYS B 1 286 ? 21.812 53.281 18.736 1.00 71.78 286 LYS B N 1
ATOM 5236 C CA . LYS B 1 286 ? 22.047 52.190 17.785 1.00 72.15 286 LYS B CA 1
ATOM 5237 C C . LYS B 1 286 ? 23.263 52.460 16.891 1.00 73.28 286 LYS B C 1
ATOM 5238 O O . LYS B 1 286 ? 23.970 51.528 16.503 1.00 73.28 286 LYS B O 1
ATOM 5244 N N . SER B 1 287 ? 23.531 53.738 16.597 1.00 74.03 287 SER B N 1
ATOM 5245 C CA . SER B 1 287 ? 24.645 54.105 15.745 1.00 75.17 287 SER B CA 1
ATOM 5246 C C . SER B 1 287 ? 25.956 54.307 16.482 1.00 76.51 287 SER B C 1
ATOM 5247 O O . SER B 1 287 ? 26.867 54.881 15.897 1.00 77.03 287 SER B O 1
ATOM 5250 N N . LYS B 1 288 ? 26.090 53.809 17.727 1.00 76.81 288 LYS B N 1
ATOM 5251 C CA . LYS B 1 288 ? 27.332 53.975 18.476 1.00 77.76 288 LYS B CA 1
ATOM 5252 C C . LYS B 1 288 ? 28.523 53.281 17.824 1.00 78.94 288 LYS B C 1
ATOM 5253 O O . LYS B 1 288 ? 29.648 53.751 17.972 1.00 79.06 288 LYS B O 1
ATOM 5259 N N . TYR B 1 289 ? 28.287 52.200 17.072 1.00 79.92 289 TYR B N 1
ATOM 5260 C CA . TYR B 1 289 ? 29.378 51.497 16.388 1.00 81.33 289 TYR B CA 1
ATOM 5261 C C . TYR B 1 289 ? 29.461 51.811 14.887 1.00 80.99 289 TYR B C 1
ATOM 5262 O O . TYR B 1 289 ? 30.139 51.103 14.148 1.00 81.32 289 TYR B O 1
ATOM 5271 N N . ALA B 1 290 ? 28.785 52.873 14.442 1.00 80.22 290 ALA B N 1
ATOM 5272 C CA . ALA B 1 290 ? 28.840 53.322 13.063 1.00 80.02 290 ALA B CA 1
ATOM 5273 C C . ALA B 1 290 ? 29.932 54.373 12.977 1.00 79.90 290 ALA B C 1
ATOM 5274 O O . ALA B 1 290 ? 30.135 55.126 13.925 1.00 80.17 290 ALA B O 1
ATOM 5276 N N . LEU B 1 291 ? 30.635 54.433 11.859 1.00 79.50 291 LEU B N 1
ATOM 5277 C CA . LEU B 1 291 ? 31.703 55.402 11.657 1.00 80.13 291 LEU B CA 1
ATOM 5278 C C . LEU B 1 291 ? 31.191 56.846 11.792 1.00 81.24 291 LEU B C 1
ATOM 5279 O O . LEU B 1 291 ? 31.687 57.600 12.632 1.00 81.33 291 LEU B O 1
ATOM 5284 N N . ILE B 1 292 ? 30.159 57.201 11.012 1.00 82.13 292 ILE B N 1
ATOM 5285 C CA . ILE B 1 292 ? 29.602 58.551 11.007 1.00 83.22 292 ILE B CA 1
ATOM 5286 C C . ILE B 1 292 ? 28.882 58.893 12.315 1.00 82.78 292 ILE B C 1
ATOM 5287 O O . ILE B 1 292 ? 29.225 59.880 12.975 1.00 83.07 292 ILE B O 1
ATOM 5292 N N . GLY B 1 293 ? 27.935 58.051 12.704 1.00 82.03 293 GLY B N 1
ATOM 5293 C CA . GLY B 1 293 ? 27.173 58.264 13.927 1.00 82.04 293 GLY B CA 1
ATOM 5294 C C . GLY B 1 293 ? 27.910 58.010 15.230 1.00 81.53 293 GLY B C 1
ATOM 5295 O O . GLY B 1 293 ? 27.270 57.895 16.280 1.00 82.04 293 GLY B O 1
ATOM 5296 N N . SER B 1 294 ? 29.250 57.916 15.188 1.00 80.35 294 SER B N 1
ATOM 5297 C CA . SER B 1 294 ? 30.030 57.661 16.394 1.00 79.99 294 SER B CA 1
ATOM 5298 C C . SER B 1 294 ? 30.136 58.908 17.295 1.00 78.54 294 SER B C 1
ATOM 5299 O O . SER B 1 294 ? 29.789 58.833 18.475 1.00 78.48 294 SER B O 1
ATOM 5302 N N . ARG B 1 295 ? 30.610 60.052 16.730 1.00 76.89 295 ARG B N 1
ATOM 5303 C CA . ARG B 1 295 ? 30.832 61.323 17.428 1.00 75.27 295 ARG B CA 1
ATOM 5304 C C . ARG B 1 295 ? 29.565 62.040 17.878 1.00 72.55 295 ARG B C 1
ATOM 5305 O O . ARG B 1 295 ? 29.637 63.210 18.254 1.00 72.65 295 ARG B O 1
ATOM 5313 N N . ILE B 1 296 ? 28.414 61.371 17.835 1.00 70.03 296 ILE B N 1
ATOM 5314 C CA . ILE B 1 296 ? 27.161 61.962 18.286 1.00 68.02 296 ILE B CA 1
ATOM 5315 C C . ILE B 1 296 ? 27.008 61.782 19.798 1.00 65.95 296 ILE B C 1
ATOM 5316 O O . ILE B 1 296 ? 26.533 62.684 20.481 1.00 65.76 296 ILE B O 1
ATOM 5321 N N . LEU B 1 297 ? 27.397 60.610 20.316 1.00 64.46 297 LEU B N 1
ATOM 5322 C CA . LEU B 1 297 ? 27.269 60.281 21.734 1.00 63.75 297 LEU B CA 1
ATOM 5323 C C . LEU B 1 297 ? 28.115 61.188 22.647 1.00 61.88 297 LEU B C 1
ATOM 5324 O O . LEU B 1 297 ? 27.538 61.749 23.579 1.00 62.18 297 LEU B O 1
ATOM 5329 N N . PRO B 1 298 ? 29.405 61.477 22.344 1.00 59.70 298 PRO B N 1
ATOM 5330 C CA . PRO B 1 298 ? 30.146 62.461 23.154 1.00 58.15 298 PRO B CA 1
ATOM 5331 C C . PRO B 1 298 ? 29.479 63.848 23.240 1.00 56.49 298 PRO B C 1
ATOM 5332 O O . PRO B 1 298 ? 29.692 64.558 24.211 1.00 56.30 298 PRO B O 1
ATOM 5336 N N . LEU B 1 299 ? 28.682 64.242 22.227 1.00 55.41 299 LEU B N 1
ATOM 5337 C CA . LEU B 1 299 ? 27.944 65.509 22.234 1.00 54.53 299 LEU B CA 1
ATOM 5338 C C . LEU B 1 299 ? 26.806 65.437 23.251 1.00 54.44 299 LEU B C 1
ATOM 5339 O O . LEU B 1 299 ? 26.524 66.427 23.927 1.00 54.43 299 LEU B O 1
ATOM 5344 N N . LEU B 1 300 ? 26.131 64.271 23.334 1.00 54.31 300 LEU B N 1
ATOM 5345 C CA . LEU B 1 300 ? 25.027 64.016 24.254 1.00 54.77 300 LEU B CA 1
ATOM 5346 C C . LEU B 1 300 ? 25.539 63.953 25.693 1.00 55.50 300 LEU B C 1
ATOM 5347 O O . LEU B 1 300 ? 24.879 64.472 26.595 1.00 55.82 300 LEU B O 1
ATOM 5352 N N . SER B 1 301 ? 26.720 63.334 25.916 1.00 55.30 301 SER B N 1
ATOM 5353 C CA . SER B 1 301 ? 27.299 63.266 27.254 1.00 55.25 301 SER B CA 1
ATOM 5354 C C . SER B 1 301 ? 27.891 64.602 27.710 1.00 56.07 301 SER B C 1
ATOM 5355 O O . SER B 1 301 ? 27.969 64.849 28.913 1.00 56.95 301 SER B O 1
ATOM 5358 N N . GLN B 1 302 ? 28.258 65.482 26.779 1.00 56.01 302 GLN B N 1
ATOM 5359 C CA . GLN B 1 302 ? 28.706 66.826 27.128 1.00 56.75 302 GLN B CA 1
ATOM 5360 C C . GLN B 1 302 ? 27.492 67.621 27.624 1.00 57.65 302 GLN B C 1
ATOM 5361 O O . GLN B 1 302 ? 27.592 68.309 28.631 1.00 57.88 302 GLN B O 1
ATOM 5367 N N . LYS B 1 303 ? 26.331 67.465 26.964 1.00 58.45 303 LYS B N 1
ATOM 5368 C CA . LYS B 1 303 ? 25.079 68.127 27.342 1.00 59.53 303 LYS B CA 1
ATOM 5369 C C . LYS B 1 303 ? 24.642 67.651 28.728 1.00 60.18 303 LYS B C 1
ATOM 5370 O O . LYS B 1 303 ? 24.273 68.469 29.573 1.00 60.52 303 LYS B O 1
ATOM 5376 N N . ALA B 1 304 ? 24.749 66.328 28.973 1.00 60.05 304 ALA B N 1
ATOM 5377 C CA . ALA B 1 304 ? 24.398 65.675 30.232 1.00 59.92 304 ALA B CA 1
ATOM 5378 C C . ALA B 1 304 ? 25.330 66.089 31.374 1.00 60.40 304 ALA B C 1
ATOM 5379 O O . ALA B 1 304 ? 24.854 66.418 32.459 1.00 61.04 304 ALA B O 1
ATOM 5381 N N . GLY B 1 305 ? 26.637 66.129 31.113 1.00 59.88 305 GLY B N 1
ATOM 5382 C CA . GLY B 1 305 ? 27.630 66.526 32.106 1.00 59.58 305 GLY B CA 1
ATOM 5383 C C . GLY B 1 305 ? 27.495 67.963 32.555 1.00 59.27 305 GLY B C 1
ATOM 5384 O O . GLY B 1 305 ? 27.810 68.283 33.700 1.00 59.19 305 GLY B O 1
ATOM 5385 N N . ALA B 1 306 ? 27.023 68.840 31.654 1.00 59.08 306 ALA B N 1
ATOM 5386 C CA . ALA B 1 306 ? 26.815 70.258 31.953 1.00 59.34 306 ALA B CA 1
ATOM 5387 C C . ALA B 1 306 ? 25.662 70.450 32.923 1.00 59.74 306 ALA B C 1
ATOM 5388 O O . ALA B 1 306 ? 25.720 71.332 33.771 1.00 60.03 306 ALA B O 1
ATOM 5390 N N . GLU B 1 307 ? 24.627 69.611 32.823 1.00 59.88 307 GLU B N 1
ATOM 5391 C CA . GLU B 1 307 ? 23.508 69.656 33.757 1.00 60.24 307 GLU B CA 1
ATOM 5392 C C . GLU B 1 307 ? 23.897 68.979 35.062 1.00 59.37 307 GLU B C 1
ATOM 5393 O O . GLU B 1 307 ? 23.511 69.447 36.125 1.00 59.70 307 GLU B O 1
ATOM 5399 N N . PHE B 1 308 ? 24.666 67.886 34.992 1.00 58.25 308 PHE B N 1
ATOM 5400 C CA . PHE B 1 308 ? 25.088 67.163 36.173 1.00 57.78 308 PHE B CA 1
ATOM 5401 C C . PHE B 1 308 ? 26.030 67.967 37.061 1.00 58.64 308 PHE B C 1
ATOM 5402 O O . PHE B 1 308 ? 25.932 67.902 38.284 1.00 58.81 308 PHE B O 1
ATOM 5410 N N . VAL B 1 309 ? 26.900 68.768 36.459 1.00 59.00 309 VAL B N 1
ATOM 5411 C CA . VAL B 1 309 ? 27.827 69.642 37.186 1.00 59.35 309 VAL B CA 1
ATOM 5412 C C . VAL B 1 309 ? 27.047 70.705 38.013 1.00 60.04 309 VAL B C 1
ATOM 5413 O O . VAL B 1 309 ? 27.487 71.092 39.089 1.00 60.44 309 VAL B O 1
ATOM 5417 N N . LYS B 1 310 ? 25.872 71.133 37.527 1.00 60.38 310 LYS B N 1
ATOM 5418 C CA . LYS B 1 310 ? 24.997 72.065 38.242 1.00 60.97 310 LYS B CA 1
ATOM 5419 C C . LYS B 1 310 ? 24.317 71.358 39.428 1.00 61.20 310 LYS B C 1
ATOM 5420 O O . LYS B 1 310 ? 24.064 71.987 40.450 1.00 61.75 310 LYS B O 1
ATOM 5426 N N . ILE B 1 311 ? 24.021 70.052 39.289 1.00 60.91 311 ILE B N 1
ATOM 5427 C CA . ILE B 1 311 ? 23.429 69.205 40.327 1.00 61.11 311 ILE B CA 1
ATOM 5428 C C . ILE B 1 311 ? 24.429 69.020 41.477 1.00 60.90 311 ILE B C 1
ATOM 5429 O O . ILE B 1 311 ? 24.061 69.150 42.641 1.00 61.46 311 ILE B O 1
ATOM 5434 N N . LEU B 1 312 ? 25.706 68.775 41.143 1.00 59.80 312 LEU B N 1
ATOM 5435 C CA . LEU B 1 312 ? 26.774 68.617 42.118 1.00 58.69 312 LEU B CA 1
ATOM 5436 C C . LEU B 1 312 ? 26.999 69.903 42.905 1.00 59.91 312 LEU B C 1
ATOM 5437 O O . LEU B 1 312 ? 27.258 69.840 44.103 1.00 60.19 312 LEU B O 1
ATOM 5442 N N . GLN B 1 313 ? 26.878 71.063 42.261 1.00 60.75 313 GLN B N 1
ATOM 5443 C CA . GLN B 1 313 ? 27.039 72.345 42.953 1.00 62.19 313 GLN B CA 1
ATOM 5444 C C . GLN B 1 313 ? 25.891 72.617 43.921 1.00 63.06 313 GLN B C 1
ATOM 5445 O O . GLN B 1 313 ? 26.105 73.168 45.000 1.00 63.07 313 GLN B O 1
ATOM 5451 N N . GLU B 1 314 ? 24.682 72.202 43.545 1.00 63.61 314 GLU B N 1
ATOM 5452 C CA . GLU B 1 314 ? 23.485 72.328 44.371 1.00 64.41 314 GLU B CA 1
ATOM 5453 C C . GLU B 1 314 ? 23.567 71.358 45.563 1.00 63.16 314 GLU B C 1
ATOM 5454 O O . GLU B 1 314 ? 23.164 71.711 46.674 1.00 64.04 314 GLU B O 1
ATOM 5460 N N . GLN B 1 315 ? 24.120 70.152 45.345 1.00 60.98 315 GLN B N 1
ATOM 5461 C CA . GLN B 1 315 ? 24.326 69.151 46.386 1.00 59.44 315 GLN B CA 1
ATOM 5462 C C . GLN B 1 315 ? 25.413 69.608 47.388 1.00 58.55 315 GLN B C 1
ATOM 5463 O O . GLN B 1 315 ? 25.304 69.356 48.592 1.00 58.97 315 GLN B O 1
ATOM 5469 N N . GLY B 1 316 ? 26.456 70.249 46.864 1.00 56.83 316 GLY B N 1
ATOM 5470 C CA . GLY B 1 316 ? 27.632 70.682 47.609 1.00 55.33 316 GLY B CA 1
ATOM 5471 C C . GLY B 1 316 ? 28.840 69.786 47.356 1.00 54.34 316 GLY B C 1
ATOM 5472 O O . GLY B 1 316 ? 29.837 69.875 48.074 1.00 54.56 316 GLY B O 1
ATOM 5473 N N . LEU B 1 317 ? 28.761 68.865 46.365 1.00 53.22 317 LEU B N 1
ATOM 5474 C CA . LEU B 1 317 ? 29.862 67.947 46.056 1.00 52.27 317 LEU B CA 1
ATOM 5475 C C . LEU B 1 317 ? 30.838 68.635 45.116 1.00 51.67 317 LEU B C 1
ATOM 5476 O O . LEU B 1 317 ? 30.794 68.433 43.903 1.00 51.67 317 LEU B O 1
ATOM 5481 N N . ASN B 1 318 ? 31.709 69.462 45.687 1.00 51.31 318 ASN B N 1
ATOM 5482 C CA . ASN B 1 318 ? 32.694 70.240 44.948 1.00 51.49 318 ASN B CA 1
ATOM 5483 C C . ASN B 1 318 ? 34.119 69.655 44.993 1.00 50.87 318 ASN B C 1
ATOM 5484 O O . ASN B 1 318 ? 35.076 70.337 44.639 1.00 50.24 318 ASN B O 1
ATOM 5489 N N . ILE B 1 319 ? 34.253 68.386 45.383 1.00 51.02 319 ILE B N 1
ATOM 5490 C CA . ILE B 1 319 ? 35.546 67.719 45.428 1.00 51.83 319 ILE B CA 1
ATOM 5491 C C . ILE B 1 319 ? 35.963 67.287 44.017 1.00 53.93 319 ILE B C 1
ATOM 5492 O O . ILE B 1 319 ? 35.100 67.045 43.166 1.00 54.50 319 ILE B O 1
ATOM 5497 N N . PRO B 1 320 ? 37.274 67.149 43.736 1.00 54.73 320 PRO B N 1
ATOM 5498 C CA . PRO B 1 320 ? 37.682 66.656 42.416 1.00 54.91 320 PRO B CA 1
ATOM 5499 C C . PRO B 1 320 ? 37.254 65.198 42.300 1.00 55.49 320 PRO B C 1
ATOM 5500 O O . PRO B 1 320 ? 37.500 64.418 43.213 1.00 55.88 320 PRO B O 1
ATOM 5504 N N . LEU B 1 321 ? 36.531 64.854 41.225 1.00 55.37 321 LEU B N 1
ATOM 5505 C CA . LEU B 1 321 ? 36.038 63.501 41.003 1.00 55.38 321 LEU B CA 1
ATOM 5506 C C . LEU B 1 321 ? 36.712 62.906 39.767 1.00 56.15 321 LEU B C 1
ATOM 5507 O O . LEU B 1 321 ? 36.974 63.615 38.799 1.00 56.13 321 LEU B O 1
ATOM 5512 N N . TYR B 1 322 ? 37.035 61.615 39.815 1.00 56.75 322 TYR B N 1
ATOM 5513 C CA . TYR B 1 322 ? 37.735 60.954 38.722 1.00 57.93 322 TYR B CA 1
ATOM 5514 C C . TYR B 1 322 ? 36.870 59.912 38.054 1.00 59.27 322 TYR B C 1
ATOM 5515 O O . TYR B 1 322 ? 36.316 59.050 38.719 1.00 59.54 322 TYR B O 1
ATOM 5524 N N . GLY B 1 323 ? 36.717 60.029 36.745 1.00 60.09 323 GLY B N 1
ATOM 5525 C CA . GLY B 1 323 ? 35.858 59.136 35.988 1.00 61.74 323 GLY B CA 1
ATOM 5526 C C . GLY B 1 323 ? 36.503 57.853 35.538 1.00 63.60 323 GLY B C 1
ATOM 5527 O O . GLY B 1 323 ? 37.636 57.853 35.063 1.00 63.66 323 GLY B O 1
ATOM 5528 N N . ILE B 1 324 ? 35.780 56.751 35.691 1.00 65.18 324 ILE B N 1
ATOM 5529 C CA . ILE B 1 324 ? 36.202 55.439 35.238 1.00 67.70 324 ILE B CA 1
ATOM 5530 C C . ILE B 1 324 ? 35.162 55.001 34.208 1.00 70.59 324 ILE B C 1
ATOM 5531 O O . ILE B 1 324 ? 33.976 55.014 34.519 1.00 70.34 324 ILE B O 1
ATOM 5536 N N . ALA B 1 325 ? 35.583 54.594 33.007 1.00 73.36 325 ALA B N 1
ATOM 5537 C CA . ALA B 1 325 ? 34.633 54.074 32.012 1.00 76.60 325 ALA B CA 1
ATOM 5538 C C . ALA B 1 325 ? 34.895 52.586 31.786 1.00 80.40 325 ALA B C 1
ATOM 5539 O O . ALA B 1 325 ? 36.037 52.129 31.922 1.00 80.54 325 ALA B O 1
ATOM 5541 N N . ILE B 1 326 ? 33.838 51.817 31.484 1.00 83.35 326 ILE B N 1
ATOM 5542 C CA . ILE B 1 326 ? 34.002 50.392 31.190 1.00 86.63 326 ILE B CA 1
ATOM 5543 C C . ILE B 1 326 ? 34.683 50.277 29.821 1.00 90.18 326 ILE B C 1
ATOM 5544 O O . ILE B 1 326 ? 34.113 50.690 28.818 1.00 89.67 326 ILE B O 1
ATOM 5549 N N . ASP B 1 327 ? 35.935 49.794 29.813 1.00 93.69 327 ASP B N 1
ATOM 5550 C CA . ASP B 1 327 ? 36.778 49.689 28.624 1.00 97.60 327 ASP B CA 1
ATOM 5551 C C . ASP B 1 327 ? 36.132 48.923 27.473 1.00 101.14 327 ASP B C 1
ATOM 5552 O O . ASP B 1 327 ? 35.645 47.806 27.669 1.00 101.63 327 ASP B O 1
ATOM 5557 N N . ASP B 1 328 ? 36.127 49.530 26.272 1.00 103.30 328 ASP B N 1
ATOM 5558 C CA . ASP B 1 328 ? 35.520 48.931 25.082 1.00 105.84 328 ASP B CA 1
ATOM 5559 C C . ASP B 1 328 ? 36.468 48.005 24.321 1.00 107.47 328 ASP B C 1
ATOM 5560 O O . ASP B 1 328 ? 37.693 48.076 24.478 1.00 107.45 328 ASP B O 1
ATOM 5565 N N . LYS B 1 329 ? 35.873 47.104 23.509 1.00 108.65 329 LYS B N 1
ATOM 5566 C CA . LYS B 1 329 ? 36.601 46.107 22.730 1.00 110.23 329 LYS B CA 1
ATOM 5567 C C . LYS B 1 329 ? 36.801 46.554 21.258 1.00 111.89 329 LYS B C 1
ATOM 5568 O O . LYS B 1 329 ? 36.259 47.578 20.833 1.00 112.02 329 LYS B O 1
ATOM 5574 N N . ILE B 1 330 ? 37.591 45.779 20.493 1.00 112.91 330 ILE B N 1
ATOM 5575 C CA . ILE B 1 330 ? 37.930 45.974 19.072 1.00 114.39 330 ILE B CA 1
ATOM 5576 C C . ILE B 1 330 ? 36.678 45.982 18.122 1.00 115.32 330 ILE B C 1
ATOM 5577 O O . ILE B 1 330 ? 36.801 46.211 16.909 1.00 115.53 330 ILE B O 1
ATOM 5582 N N . LYS B 1 331 ? 35.470 45.783 18.683 1.00 115.45 331 LYS B N 1
ATOM 5583 C CA . LYS B 1 331 ? 34.223 45.801 17.899 1.00 115.74 331 LYS B CA 1
ATOM 5584 C C . LYS B 1 331 ? 33.777 47.251 17.542 1.00 115.79 331 LYS B C 1
ATOM 5585 O O . LYS B 1 331 ? 32.987 47.439 16.613 1.00 115.87 331 LYS B O 1
ATOM 5591 N N . SER B 1 332 ? 34.305 48.264 18.276 1.00 115.37 332 SER B N 1
ATOM 5592 C CA . SER B 1 332 ? 34.029 49.692 18.094 1.00 115.38 332 SER B CA 1
ATOM 5593 C C . SER B 1 332 ? 35.074 50.365 17.184 1.00 115.22 332 SER B C 1
ATOM 5594 O O . SER B 1 332 ? 36.225 49.932 17.155 1.00 115.45 332 SER B O 1
ATOM 5597 N N . PHE B 1 333 ? 34.670 51.434 16.457 1.00 114.57 333 PHE B N 1
ATOM 5598 C CA . PHE B 1 333 ? 35.519 52.192 15.522 1.00 114.29 333 PHE B CA 1
ATOM 5599 C C . PHE B 1 333 ? 36.728 52.887 16.178 1.00 113.34 333 PHE B C 1
ATOM 5600 O O . PHE B 1 333 ? 37.822 52.879 15.617 1.00 113.54 333 PHE B O 1
ATOM 5608 N N . TYR B 1 334 ? 36.521 53.504 17.344 1.00 112.10 334 TYR B N 1
ATOM 5609 C CA . TYR B 1 334 ? 37.566 54.172 18.131 1.00 111.28 334 TYR B CA 1
ATOM 5610 C C . TYR B 1 334 ? 37.363 53.867 19.650 1.00 109.39 334 TYR B C 1
ATOM 5611 O O . TYR B 1 334 ? 36.595 52.961 19.989 1.00 109.46 334 TYR B O 1
ATOM 5620 N N . SER B 1 335 ? 38.040 54.601 20.557 1.00 107.47 335 SER B N 1
ATOM 5621 C CA . SER B 1 335 ? 37.816 54.429 21.990 1.00 105.90 335 SER B CA 1
ATOM 5622 C C . SER B 1 335 ? 36.501 55.147 22.330 1.00 103.88 335 SER B C 1
ATOM 5623 O O . SER B 1 335 ? 36.498 56.335 22.641 1.00 103.89 335 SER B O 1
ATOM 5626 N N . HIS B 1 336 ? 35.379 54.427 22.162 1.00 101.89 336 HIS B N 1
ATOM 5627 C CA . HIS B 1 336 ? 34.010 54.884 22.370 1.00 100.13 336 HIS B CA 1
ATOM 5628 C C . HIS B 1 336 ? 33.771 55.346 23.809 1.00 96.98 336 HIS B C 1
ATOM 5629 O O . HIS B 1 336 ? 33.296 56.462 24.014 1.00 97.11 336 HIS B O 1
ATOM 5636 N N . SER B 1 337 ? 34.137 54.513 24.795 1.00 93.89 337 SER B N 1
ATOM 5637 C CA . SER B 1 337 ? 33.979 54.846 26.209 1.00 91.27 337 SER B CA 1
ATOM 5638 C C . SER B 1 337 ? 34.858 56.036 26.577 1.00 87.98 337 SER B C 1
ATOM 5639 O O . SER B 1 337 ? 34.407 56.925 27.289 1.00 88.05 337 SER B O 1
ATOM 5642 N N . ALA B 1 338 ? 36.090 56.077 26.063 1.00 85.12 338 ALA B N 1
ATOM 5643 C CA . ALA B 1 338 ? 37.002 57.179 26.340 1.00 83.06 338 ALA B CA 1
ATOM 5644 C C . ALA B 1 338 ? 36.451 58.499 25.829 1.00 80.63 338 ALA B C 1
ATOM 5645 O O . ALA B 1 338 ? 36.581 59.508 26.518 1.00 80.86 338 ALA B O 1
ATOM 5647 N N . ALA B 1 339 ? 35.819 58.488 24.638 1.00 77.87 339 ALA B N 1
ATOM 5648 C CA . ALA B 1 339 ? 35.223 59.672 24.021 1.00 75.59 339 ALA B CA 1
ATOM 5649 C C . ALA B 1 339 ? 33.966 60.115 24.763 1.00 72.79 339 ALA B C 1
ATOM 5650 O O . ALA B 1 339 ? 33.722 61.308 24.891 1.00 72.74 339 ALA B O 1
ATOM 5652 N N . LEU B 1 340 ? 33.165 59.156 25.223 1.00 70.55 340 LEU B N 1
ATOM 5653 C CA . LEU B 1 340 ? 31.932 59.406 25.960 1.00 69.47 340 LEU B CA 1
ATOM 5654 C C . LEU B 1 340 ? 32.244 60.012 27.347 1.00 68.45 340 LEU B C 1
ATOM 5655 O O . LEU B 1 340 ? 31.529 60.905 27.810 1.00 68.49 340 LEU B O 1
ATOM 5660 N N . LEU B 1 341 ? 33.324 59.532 27.992 1.00 66.99 341 LEU B N 1
ATOM 5661 C CA . LEU B 1 341 ? 33.784 60.012 29.286 1.00 66.03 341 LEU B CA 1
ATOM 5662 C C . LEU B 1 341 ? 34.464 61.371 29.126 1.00 65.81 341 LEU B C 1
ATOM 5663 O O . LEU B 1 341 ? 34.236 62.264 29.937 1.00 66.42 341 LEU B O 1
ATOM 5668 N N . LYS B 1 342 ? 35.280 61.542 28.077 1.00 64.76 342 LYS B N 1
ATOM 5669 C CA . LYS B 1 342 ? 35.963 62.811 27.805 1.00 64.23 342 LYS B CA 1
ATOM 5670 C C . LYS B 1 342 ? 34.963 63.948 27.551 1.00 63.67 342 LYS B C 1
ATOM 5671 O O . LYS B 1 342 ? 35.199 65.083 27.961 1.00 64.15 342 LYS B O 1
ATOM 5677 N N . GLY B 1 343 ? 33.840 63.621 26.922 1.00 62.60 343 GLY B N 1
ATOM 5678 C CA . GLY B 1 343 ? 32.780 64.580 26.647 1.00 62.06 343 GLY B CA 1
ATOM 5679 C C . GLY B 1 343 ? 32.028 64.982 27.900 1.00 61.11 343 GLY B C 1
ATOM 5680 O O . GLY B 1 343 ? 31.774 66.170 28.109 1.00 61.49 343 GLY B O 1
ATOM 5681 N N . PHE B 1 344 ? 31.710 63.996 28.768 1.00 59.41 344 PHE B N 1
ATOM 5682 C CA . PHE B 1 344 ? 30.983 64.200 30.016 1.00 58.31 344 PHE B CA 1
ATOM 5683 C C . PHE B 1 344 ? 31.745 65.080 31.008 1.00 58.13 344 PHE B C 1
ATOM 5684 O O . PHE B 1 344 ? 31.170 65.992 31.600 1.00 58.02 344 PHE B O 1
ATOM 5692 N N . CYS B 1 345 ? 33.040 64.793 31.188 1.00 57.80 345 CYS B N 1
ATOM 5693 C CA . CYS B 1 345 ? 33.918 65.465 32.127 1.00 57.55 345 CYS B CA 1
ATOM 5694 C C . CYS B 1 345 ? 34.139 66.927 31.835 1.00 58.15 345 CYS B C 1
ATOM 5695 O O . CYS B 1 345 ? 34.592 67.317 30.757 1.00 58.57 345 CYS B O 1
ATOM 5698 N N . GLN B 1 346 ? 33.851 67.728 32.849 1.00 58.07 346 GLN B N 1
ATOM 5699 C CA . GLN B 1 346 ? 33.971 69.175 32.882 1.00 58.40 346 GLN B CA 1
ATOM 5700 C C . GLN B 1 346 ? 33.817 69.612 34.331 1.00 59.05 346 GLN B C 1
ATOM 5701 O O . GLN B 1 346 ? 33.284 68.873 35.159 1.00 59.17 346 GLN B O 1
ATOM 5707 N N . GLY B 1 347 ? 34.299 70.805 34.636 1.00 59.47 347 GLY B N 1
ATOM 5708 C CA . GLY B 1 347 ? 34.254 71.325 35.989 1.00 60.22 347 GLY B CA 1
ATOM 5709 C C . GLY B 1 347 ? 35.181 70.535 36.884 1.00 60.75 347 GLY B C 1
ATOM 5710 O O . GLY B 1 347 ? 36.352 70.340 36.552 1.00 60.93 347 GLY B O 1
ATOM 5711 N N . ASN B 1 348 ? 34.645 70.016 37.988 1.00 60.81 348 ASN B N 1
ATOM 5712 C CA . ASN B 1 348 ? 35.437 69.235 38.934 1.00 61.52 348 ASN B CA 1
ATOM 5713 C C . ASN B 1 348 ? 35.558 67.739 38.548 1.00 61.87 348 ASN B C 1
ATOM 5714 O O . ASN B 1 348 ? 36.181 66.972 39.285 1.00 61.73 348 ASN B O 1
ATOM 5719 N N . LEU B 1 349 ? 34.996 67.334 37.386 1.00 61.94 349 LEU B N 1
ATOM 5720 C CA . LEU B 1 349 ? 35.065 65.958 36.897 1.00 62.28 349 LEU B CA 1
ATOM 5721 C C . LEU B 1 349 ? 36.274 65.835 35.979 1.00 63.37 349 LEU B C 1
ATOM 5722 O O . LEU B 1 349 ? 36.440 66.649 35.073 1.00 63.30 349 LEU B O 1
ATOM 5727 N N . LYS B 1 350 ? 37.134 64.842 36.231 1.00 64.24 350 LYS B N 1
ATOM 5728 C CA . LYS B 1 350 ? 38.359 64.617 35.469 1.00 65.65 350 LYS B CA 1
ATOM 5729 C C . LYS B 1 350 ? 38.390 63.200 34.949 1.00 66.83 350 LYS B C 1
ATOM 5730 O O . LYS B 1 350 ? 38.117 62.277 35.703 1.00 66.32 350 LYS B O 1
ATOM 5736 N N . PRO B 1 351 ? 38.724 62.990 33.662 1.00 68.55 351 PRO B N 1
ATOM 5737 C CA . PRO B 1 351 ? 38.726 61.623 33.123 1.00 70.16 351 PRO B CA 1
ATOM 5738 C C . PRO B 1 351 ? 40.001 60.813 33.345 1.00 73.06 351 PRO B C 1
ATOM 5739 O O . PRO B 1 351 ? 41.102 61.357 33.354 1.00 73.25 351 PRO B O 1
ATOM 5743 N N . THR B 1 352 ? 39.836 59.497 33.534 1.00 75.23 352 THR B N 1
ATOM 5744 C CA . THR B 1 352 ? 40.925 58.528 33.695 1.00 77.89 352 THR B CA 1
ATOM 5745 C C . THR B 1 352 ? 40.692 57.396 32.680 1.00 80.88 352 THR B C 1
ATOM 5746 O O . THR B 1 352 ? 39.538 57.008 32.445 1.00 81.19 352 THR B O 1
ATOM 5750 N N . TYR B 1 353 ? 41.768 56.866 32.080 1.00 82.68 353 TYR B N 1
ATOM 5751 C CA . TYR B 1 353 ? 41.596 55.831 31.062 1.00 84.97 353 TYR B CA 1
ATOM 5752 C C . TYR B 1 353 ? 42.284 54.514 31.392 1.00 87.25 353 TYR B C 1
ATOM 5753 O O . TYR B 1 353 ? 43.405 54.495 31.898 1.00 87.55 353 TYR B O 1
ATOM 5762 N N . GLY B 1 354 ? 41.587 53.423 31.096 1.00 88.62 354 GLY B N 1
ATOM 5763 C CA . GLY B 1 354 ? 42.089 52.071 31.295 1.00 90.42 354 GLY B CA 1
ATOM 5764 C C . GLY B 1 354 ? 42.222 51.604 32.731 1.00 92.03 354 GLY B C 1
ATOM 5765 O O . GLY B 1 354 ? 43.080 50.768 33.025 1.00 92.30 354 GLY B O 1
ATOM 5766 N N . ARG B 1 355 ? 41.374 52.115 33.634 1.00 92.92 355 ARG B N 1
ATOM 5767 C CA . ARG B 1 355 ? 41.417 51.692 35.033 1.00 94.38 355 ARG B CA 1
ATOM 5768 C C . ARG B 1 355 ? 40.527 50.468 35.260 1.00 96.32 355 ARG B C 1
ATOM 5769 O O . ARG B 1 355 ? 40.857 49.646 36.104 1.00 96.54 355 ARG B O 1
ATOM 5777 N N . LEU B 1 356 ? 39.411 50.334 34.518 1.00 97.64 356 LEU B N 1
ATOM 5778 C CA . LEU B 1 356 ? 38.523 49.184 34.689 1.00 99.62 356 LEU B CA 1
ATOM 5779 C C . LEU B 1 356 ? 38.245 48.476 33.366 1.00 102.42 356 LEU B C 1
ATOM 5780 O O . LEU B 1 356 ? 37.789 49.103 32.405 1.00 102.74 356 LEU B O 1
ATOM 5785 N N . ARG B 1 357 ? 38.516 47.162 33.318 1.00 104.29 357 ARG B N 1
ATOM 5786 C CA . ARG B 1 357 ? 38.271 46.387 32.107 1.00 106.63 357 ARG B CA 1
ATOM 5787 C C . ARG B 1 357 ? 37.635 45.025 32.388 1.00 108.39 357 ARG B C 1
ATOM 5788 O O . ARG B 1 357 ? 37.889 44.414 33.427 1.00 108.42 357 ARG B O 1
ATOM 5796 N N . ALA B 1 358 ? 36.784 44.568 31.461 1.00 109.65 358 ALA B N 1
ATOM 5797 C CA . ALA B 1 358 ? 36.096 43.288 31.570 1.00 111.31 358 ALA B CA 1
ATOM 5798 C C . ALA B 1 358 ? 36.928 42.211 30.892 1.00 112.99 358 ALA B C 1
ATOM 5799 O O . ALA B 1 358 ? 37.443 42.443 29.799 1.00 113.22 358 ALA B O 1
ATOM 5801 N N . ASN B 1 359 ? 37.056 41.031 31.518 1.00 114.12 359 ASN B N 1
ATOM 5802 C CA . ASN B 1 359 ? 37.853 39.946 30.934 1.00 115.84 359 ASN B CA 1
ATOM 5803 C C . ASN B 1 359 ? 37.134 39.138 29.838 1.00 117.00 359 ASN B C 1
ATOM 5804 O O . ASN B 1 359 ? 37.738 38.246 29.252 1.00 117.10 359 ASN B O 1
ATOM 5809 N N . ASN B 1 360 ? 35.871 39.463 29.545 1.00 117.84 360 ASN B N 1
ATOM 5810 C CA . ASN B 1 360 ? 35.117 38.819 28.476 1.00 119.23 360 ASN B CA 1
ATOM 5811 C C . ASN B 1 360 ? 34.311 39.855 27.691 1.00 120.14 360 ASN B C 1
ATOM 5812 O O . ASN B 1 360 ? 33.877 40.867 28.248 1.00 119.99 360 ASN B O 1
ATOM 5817 N N . ALA B 1 361 ? 34.126 39.608 26.392 1.00 120.79 361 ALA B N 1
ATOM 5818 C CA . ALA B 1 361 ? 33.426 40.542 25.521 1.00 122.03 361 ALA B CA 1
ATOM 5819 C C . ALA B 1 361 ? 31.972 40.147 25.193 1.00 122.87 361 ALA B C 1
ATOM 5820 O O . ALA B 1 361 ? 31.537 40.295 24.045 1.00 123.36 361 ALA B O 1
ATOM 5822 N N . VAL B 1 362 ? 31.207 39.700 26.200 1.00 122.86 362 VAL B N 1
ATOM 5823 C CA . VAL B 1 362 ? 29.819 39.299 25.969 1.00 123.41 362 VAL B CA 1
ATOM 5824 C C . VAL B 1 362 ? 28.898 40.529 25.784 1.00 123.59 362 VAL B C 1
ATOM 5825 O O . VAL B 1 362 ? 29.114 41.565 26.408 1.00 123.65 362 VAL B O 1
ATOM 5829 N N . SER B 1 363 ? 27.927 40.437 24.864 1.00 123.48 363 SER B N 1
ATOM 5830 C CA . SER B 1 363 ? 27.005 41.535 24.595 1.00 123.86 363 SER B CA 1
ATOM 5831 C C . SER B 1 363 ? 25.608 41.222 25.145 1.00 124.05 363 SER B C 1
ATOM 5832 O O . SER B 1 363 ? 25.014 40.205 24.789 1.00 124.32 363 SER B O 1
ATOM 5835 N N . TYR B 1 364 ? 25.092 42.086 26.021 1.00 123.83 364 TYR B N 1
ATOM 5836 C CA . TYR B 1 364 ? 23.771 41.898 26.629 1.00 124.23 364 TYR B CA 1
ATOM 5837 C C . TYR B 1 364 ? 22.619 42.416 25.764 1.00 124.58 364 TYR B C 1
ATOM 5838 O O . TYR B 1 364 ? 21.467 42.228 26.140 1.00 124.59 364 TYR B O 1
ATOM 5847 N N . ALA B 1 365 ? 22.911 43.121 24.665 1.00 124.79 365 ALA B N 1
ATOM 5848 C CA . ALA B 1 365 ? 21.893 43.695 23.794 1.00 125.59 365 ALA B CA 1
ATOM 5849 C C . ALA B 1 365 ? 20.892 42.654 23.297 1.00 126.13 365 ALA B C 1
ATOM 5850 O O . ALA B 1 365 ? 21.278 41.675 22.660 1.00 126.13 365 ALA B O 1
ATOM 5852 N N . GLY B 1 366 ? 19.626 42.856 23.645 1.00 126.39 366 GLY B N 1
ATOM 5853 C CA . GLY B 1 366 ? 18.536 41.971 23.256 1.00 127.04 366 GLY B CA 1
ATOM 5854 C C . GLY B 1 366 ? 18.484 40.648 23.992 1.00 127.56 366 GLY B C 1
ATOM 5855 O O . GLY B 1 366 ? 17.827 39.711 23.533 1.00 127.88 366 GLY B O 1
ATOM 5856 N N . LYS B 1 367 ? 19.169 40.553 25.138 1.00 127.55 367 LYS B N 1
ATOM 5857 C CA . LYS B 1 367 ? 19.189 39.320 25.922 1.00 128.03 367 LYS B CA 1
ATOM 5858 C C . LYS B 1 367 ? 18.290 39.421 27.157 1.00 128.24 367 LYS B C 1
ATOM 5859 O O . LYS B 1 367 ? 18.032 40.514 27.659 1.00 128.41 367 LYS B O 1
ATOM 5865 N N . SER B 1 368 ? 17.820 38.273 27.649 1.00 128.08 368 SER B N 1
ATOM 5866 C CA . SER B 1 368 ? 16.964 38.222 28.832 1.00 128.32 368 SER B CA 1
ATOM 5867 C C . SER B 1 368 ? 17.762 38.514 30.107 1.00 128.22 368 SER B C 1
ATOM 5868 O O . SER B 1 368 ? 18.983 38.353 30.118 1.00 128.25 368 SER B O 1
ATOM 5871 N N . LEU B 1 369 ? 17.069 38.907 31.192 1.00 127.96 369 LEU B N 1
ATOM 5872 C CA . LEU B 1 369 ? 17.694 39.166 32.495 1.00 128.29 369 LEU B CA 1
ATOM 5873 C C . LEU B 1 369 ? 18.461 37.919 32.986 1.00 128.46 369 LEU B C 1
ATOM 5874 O O . LEU B 1 369 ? 19.527 38.049 33.590 1.00 128.56 369 LEU B O 1
ATOM 5879 N N . GLU B 1 370 ? 17.937 36.718 32.669 1.00 128.35 370 GLU B N 1
ATOM 5880 C CA . GLU B 1 370 ? 18.538 35.434 33.011 1.00 128.60 370 GLU B CA 1
ATOM 5881 C C . GLU B 1 370 ? 19.909 35.266 32.340 1.00 128.10 370 GLU B C 1
ATOM 5882 O O . GLU B 1 370 ? 20.856 34.857 33.009 1.00 128.15 370 GLU B O 1
ATOM 5888 N N . PHE B 1 371 ? 20.022 35.597 31.034 1.00 127.46 371 PHE B N 1
ATOM 5889 C CA . PHE B 1 371 ? 21.286 35.487 30.304 1.00 127.37 371 PHE B CA 1
ATOM 5890 C C . PHE B 1 371 ? 22.343 36.399 30.917 1.00 126.94 371 PHE B C 1
ATOM 5891 O O . PHE B 1 371 ? 23.482 35.972 31.103 1.00 127.18 371 PHE B O 1
ATOM 5899 N N . ARG B 1 372 ? 21.968 37.661 31.196 1.00 126.12 372 ARG B N 1
ATOM 5900 C CA . ARG B 1 372 ? 22.864 38.675 31.748 1.00 125.68 372 ARG B CA 1
ATOM 5901 C C . ARG B 1 372 ? 23.403 38.281 33.116 1.00 125.48 372 ARG B C 1
ATOM 5902 O O . ARG B 1 372 ? 24.606 38.384 33.343 1.00 125.70 372 ARG B O 1
ATOM 5910 N N . ALA B 1 373 ? 22.527 37.808 34.017 1.00 124.87 373 ALA B N 1
ATOM 5911 C CA . ALA B 1 373 ? 22.932 37.398 35.365 1.00 124.67 373 ALA B CA 1
ATOM 5912 C C . ALA B 1 373 ? 23.854 36.170 35.371 1.00 123.99 373 ALA B C 1
ATOM 5913 O O . ALA B 1 373 ? 24.628 35.988 36.310 1.00 124.07 373 ALA B O 1
ATOM 5915 N N . ASN B 1 374 ? 23.776 35.333 34.330 1.00 123.14 374 ASN B N 1
ATOM 5916 C CA . ASN B 1 374 ? 24.624 34.147 34.228 1.00 122.76 374 ASN B CA 1
ATOM 5917 C C . ASN B 1 374 ? 25.885 34.358 33.364 1.00 122.05 374 ASN B C 1
ATOM 5918 O O . ASN B 1 374 ? 26.680 33.431 33.215 1.00 122.42 374 ASN B O 1
ATOM 5923 N N . ASN B 1 375 ? 26.074 35.563 32.804 1.00 120.83 375 ASN B N 1
ATOM 5924 C CA . ASN B 1 375 ? 27.236 35.883 31.981 1.00 120.09 375 ASN B CA 1
ATOM 5925 C C . ASN B 1 375 ? 27.917 37.143 32.495 1.00 119.02 375 ASN B C 1
ATOM 5926 O O . ASN B 1 375 ? 27.734 38.224 31.939 1.00 119.17 375 ASN B O 1
ATOM 5931 N N . PRO B 1 376 ? 28.716 37.030 33.562 1.00 117.78 376 PRO B N 1
ATOM 5932 C CA . PRO B 1 376 ? 29.347 38.228 34.128 1.00 116.79 376 PRO B CA 1
ATOM 5933 C C . PRO B 1 376 ? 30.602 38.679 33.393 1.00 115.36 376 PRO B C 1
ATOM 5934 O O . PRO B 1 376 ? 31.283 37.870 32.770 1.00 115.62 376 PRO B O 1
ATOM 5938 N N . ARG B 1 377 ? 30.905 39.980 33.480 1.00 113.57 377 ARG B N 1
ATOM 5939 C CA . ARG B 1 377 ? 32.115 40.569 32.917 1.00 112.36 377 ARG B CA 1
ATOM 5940 C C . ARG B 1 377 ? 33.100 40.475 34.057 1.00 111.75 377 ARG B C 1
ATOM 5941 O O . ARG B 1 377 ? 32.857 41.102 35.085 1.00 112.07 377 ARG B O 1
ATOM 5949 N N . ASN B 1 378 ? 34.167 39.681 33.932 1.00 110.78 378 ASN B N 1
ATOM 5950 C CA . ASN B 1 378 ? 35.131 39.552 35.030 1.00 110.38 378 ASN B CA 1
ATOM 5951 C C . ASN B 1 378 ? 35.952 40.832 35.127 1.00 109.48 378 ASN B C 1
ATOM 5952 O O . ASN B 1 378 ? 36.930 40.985 34.405 1.00 109.76 378 ASN B O 1
ATOM 5957 N N . PHE B 1 379 ? 35.528 41.778 35.975 1.00 108.30 379 PHE B N 1
ATOM 5958 C CA . PHE B 1 379 ? 36.191 43.076 36.076 1.00 107.47 379 PHE B CA 1
ATOM 5959 C C . PHE B 1 379 ? 37.559 43.045 36.728 1.00 106.82 379 PHE B C 1
ATOM 5960 O O . PHE B 1 379 ? 37.806 42.234 37.618 1.00 106.97 379 PHE B O 1
ATOM 5968 N N . THR B 1 380 ? 38.451 43.944 36.276 1.00 105.97 380 THR B N 1
ATOM 5969 C CA . THR B 1 380 ? 39.809 44.076 36.805 1.00 105.61 380 THR B CA 1
ATOM 5970 C C . THR B 1 380 ? 40.169 45.552 36.961 1.00 104.73 380 THR B C 1
ATOM 5971 O O . THR B 1 380 ? 40.120 46.303 35.984 1.00 104.83 380 THR B O 1
ATOM 5975 N N . PHE B 1 381 ? 40.562 45.965 38.174 1.00 103.53 381 PHE B N 1
ATOM 5976 C CA . PHE B 1 381 ? 40.950 47.348 38.418 1.00 102.63 381 PHE B CA 1
ATOM 5977 C C . PHE B 1 381 ? 42.477 47.510 38.424 1.00 100.98 381 PHE B C 1
ATOM 5978 O O . PHE B 1 381 ? 43.187 46.694 39.010 1.00 101.13 381 PHE B O 1
ATOM 5986 N N . LYS B 1 382 ? 42.973 48.574 37.773 1.00 99.19 382 LYS B N 1
ATOM 5987 C CA . LYS B 1 382 ? 44.398 48.887 37.696 1.00 97.89 382 LYS B CA 1
ATOM 5988 C C . LYS B 1 382 ? 44.602 50.396 37.839 1.00 96.04 382 LYS B C 1
ATOM 5989 O O . LYS B 1 382 ? 44.522 51.129 36.854 1.00 96.02 382 LYS B O 1
ATOM 5995 N N . GLY B 1 383 ? 44.850 50.849 39.062 1.00 94.31 383 GLY B N 1
ATOM 5996 C CA . GLY B 1 383 ? 45.052 52.266 39.330 1.00 92.88 383 GLY B CA 1
ATOM 5997 C C . GLY B 1 383 ? 45.139 52.602 40.803 1.00 90.90 383 GLY B C 1
ATOM 5998 O O . GLY B 1 383 ? 45.213 51.702 41.640 1.00 91.12 383 GLY B O 1
ATOM 5999 N N . ASP B 1 384 ? 45.146 53.911 41.123 1.00 88.75 384 ASP B N 1
ATOM 6000 C CA . ASP B 1 384 ? 45.231 54.454 42.484 1.00 86.95 384 ASP B CA 1
ATOM 6001 C C . ASP B 1 384 ? 43.908 54.222 43.204 1.00 84.80 384 ASP B C 1
ATOM 6002 O O . ASP B 1 384 ? 42.901 54.751 42.762 1.00 85.13 384 ASP B O 1
ATOM 6007 N N . GLU B 1 385 ? 43.894 53.461 44.306 1.00 82.54 385 GLU B N 1
ATOM 6008 C CA . GLU B 1 385 ? 42.649 53.190 45.038 1.00 81.02 385 GLU B CA 1
ATOM 6009 C C . GLU B 1 385 ? 42.216 54.309 45.995 1.00 78.88 385 GLU B C 1
ATOM 6010 O O . GLU B 1 385 ? 41.061 54.343 46.430 1.00 78.78 385 GLU B O 1
ATOM 6016 N N . SER B 1 386 ? 43.134 55.215 46.338 1.00 77.04 386 SER B N 1
ATOM 6017 C CA . SER B 1 386 ? 42.857 56.307 47.272 1.00 75.68 386 SER B CA 1
ATOM 6018 C C . SER B 1 386 ? 42.058 57.476 46.680 1.00 73.21 386 SER B C 1
ATOM 6019 O O . SER B 1 386 ? 41.776 58.443 47.393 1.00 73.19 386 SER B O 1
ATOM 6022 N N . LEU B 1 387 ? 41.747 57.426 45.382 1.00 70.78 387 LEU B N 1
ATOM 6023 C CA . LEU B 1 387 ? 41.063 58.511 44.701 1.00 68.73 387 LEU B CA 1
ATOM 6024 C C . LEU B 1 387 ? 39.537 58.462 44.846 1.00 66.68 387 LEU B C 1
ATOM 6025 O O . LEU B 1 387 ? 38.970 57.409 45.144 1.00 66.20 387 LEU B O 1
ATOM 6030 N N . ASP B 1 388 ? 38.879 59.625 44.663 1.00 65.41 388 ASP B N 1
ATOM 6031 C CA . ASP B 1 388 ? 37.420 59.758 44.692 1.00 64.61 388 ASP B CA 1
ATOM 6032 C C . ASP B 1 388 ? 36.911 59.520 43.266 1.00 64.53 388 ASP B C 1
ATOM 6033 O O . ASP B 1 388 ? 37.172 60.315 42.370 1.00 64.63 388 ASP B O 1
ATOM 6038 N N . TYR B 1 389 ? 36.252 58.391 43.043 1.00 64.15 389 TYR B N 1
ATOM 6039 C CA . TYR B 1 389 ? 35.825 57.986 41.717 1.00 64.25 389 TYR B CA 1
ATOM 6040 C C . TYR B 1 389 ? 34.325 58.038 41.473 1.00 63.19 389 TYR B C 1
ATOM 6041 O O . TYR B 1 389 ? 33.531 58.217 42.393 1.00 62.91 389 TYR B O 1
ATOM 6050 N N . PHE B 1 390 ? 33.957 57.870 40.196 1.00 62.31 390 PHE B N 1
ATOM 6051 C CA . PHE B 1 390 ? 32.612 57.724 39.673 1.00 62.11 390 PHE B CA 1
ATOM 6052 C C . PHE B 1 390 ? 32.740 56.892 38.391 1.00 62.51 390 PHE B C 1
ATOM 6053 O O . PHE B 1 390 ? 33.739 57.044 37.672 1.00 62.17 390 PHE B O 1
ATOM 6061 N N . LEU B 1 391 ? 31.795 55.965 38.133 1.00 63.01 391 LEU B N 1
ATOM 6062 C CA . LEU B 1 391 ? 31.874 55.206 36.885 1.00 63.90 391 LEU B CA 1
ATOM 6063 C C . LEU B 1 391 ? 30.823 55.681 35.893 1.00 63.37 391 LEU B C 1
ATOM 6064 O O . LEU B 1 391 ? 29.790 56.207 36.274 1.00 63.32 391 LEU B O 1
ATOM 6069 N N . LEU B 1 392 ? 31.149 55.581 34.614 1.00 63.00 392 LEU B N 1
ATOM 6070 C CA . LEU B 1 392 ? 30.263 56.013 33.548 1.00 62.98 392 LEU B CA 1
ATOM 6071 C C . LEU B 1 392 ? 30.113 54.915 32.507 1.00 62.96 392 LEU B C 1
ATOM 6072 O O . LEU B 1 392 ? 31.074 54.225 32.169 1.00 62.40 392 LEU B O 1
ATOM 6077 N N . ASP B 1 393 ? 28.888 54.756 32.020 1.00 63.51 393 ASP B N 1
ATOM 6078 C CA . ASP B 1 393 ? 28.523 53.840 30.950 1.00 64.54 393 ASP B CA 1
ATOM 6079 C C . ASP B 1 393 ? 27.489 54.492 30.015 1.00 65.21 393 ASP B C 1
ATOM 6080 O O . ASP B 1 393 ? 26.873 55.505 30.370 1.00 64.99 393 ASP B O 1
ATOM 6085 N N . ASP B 1 394 ? 27.316 53.930 28.814 1.00 65.75 394 ASP B N 1
ATOM 6086 C CA . ASP B 1 394 ? 26.394 54.503 27.843 1.00 66.75 394 ASP B CA 1
ATOM 6087 C C . ASP B 1 394 ? 24.930 54.232 28.140 1.00 67.22 394 ASP B C 1
ATOM 6088 O O . ASP B 1 394 ? 24.134 55.147 27.964 1.00 67.09 394 ASP B O 1
ATOM 6093 N N . ILE B 1 395 ? 24.559 53.015 28.586 1.00 67.70 395 ILE B N 1
ATOM 6094 C CA . ILE B 1 395 ? 23.144 52.723 28.842 1.00 69.11 395 ILE B CA 1
ATOM 6095 C C . ILE B 1 395 ? 22.930 51.751 29.995 1.00 70.54 395 ILE B C 1
ATOM 6096 O O . ILE B 1 395 ? 23.780 50.905 30.264 1.00 70.95 395 ILE B O 1
ATOM 6101 N N . ILE B 1 396 ? 21.787 51.893 30.688 1.00 71.41 396 ILE B N 1
ATOM 6102 C CA . ILE B 1 396 ? 21.366 50.984 31.744 1.00 73.26 396 ILE B CA 1
ATOM 6103 C C . ILE B 1 396 ? 20.058 50.319 31.303 1.00 75.62 396 ILE B C 1
ATOM 6104 O O . ILE B 1 396 ? 19.116 51.012 30.920 1.00 76.22 396 ILE B O 1
ATOM 6109 N N . THR B 1 397 ? 20.021 48.986 31.282 1.00 76.79 397 THR B N 1
ATOM 6110 C CA . THR B 1 397 ? 18.817 48.261 30.905 1.00 78.74 397 THR B CA 1
ATOM 6111 C C . THR B 1 397 ? 18.305 47.504 32.143 1.00 80.64 397 THR B C 1
ATOM 6112 O O . THR B 1 397 ? 17.214 47.793 32.620 1.00 81.05 397 THR B O 1
ATOM 6116 N N . THR B 1 398 ? 19.104 46.571 32.693 1.00 81.51 398 THR B N 1
ATOM 6117 C CA . THR B 1 398 ? 18.706 45.817 33.888 1.00 82.86 398 THR B CA 1
ATOM 6118 C C . THR B 1 398 ? 19.540 46.140 35.134 1.00 84.23 398 THR B C 1
ATOM 6119 O O . THR B 1 398 ? 19.239 45.633 36.216 1.00 84.73 398 THR B O 1
ATOM 6123 N N . GLY B 1 399 ? 20.603 46.920 34.974 1.00 84.66 399 GLY B N 1
ATOM 6124 C CA . GLY B 1 399 ? 21.488 47.259 36.073 1.00 85.53 399 GLY B CA 1
ATOM 6125 C C . GLY B 1 399 ? 22.498 46.181 36.420 1.00 86.24 399 GLY B C 1
ATOM 6126 O O . GLY B 1 399 ? 23.281 46.368 37.349 1.00 86.75 399 GLY B O 1
ATOM 6127 N N . THR B 1 400 ? 22.509 45.051 35.686 1.00 86.28 400 THR B N 1
ATOM 6128 C CA . THR B 1 400 ? 23.436 43.949 35.944 1.00 87.01 400 THR B CA 1
ATOM 6129 C C . THR B 1 400 ? 24.897 44.401 35.882 1.00 87.33 400 THR B C 1
ATOM 6130 O O . THR B 1 400 ? 25.631 44.223 36.858 1.00 87.70 400 THR B O 1
ATOM 6134 N N . THR B 1 401 ? 25.300 45.027 34.766 1.00 87.03 401 THR B N 1
ATOM 6135 C CA . THR B 1 401 ? 26.662 45.523 34.563 1.00 87.27 401 THR B CA 1
ATOM 6136 C C . THR B 1 401 ? 27.117 46.469 35.678 1.00 87.34 401 THR B C 1
ATOM 6137 O O . THR B 1 401 ? 28.213 46.295 36.208 1.00 87.65 401 THR B O 1
ATOM 6141 N N . LEU B 1 402 ? 26.279 47.463 36.038 1.00 86.82 402 LEU B N 1
ATOM 6142 C CA . LEU B 1 402 ? 26.613 48.435 37.082 1.00 86.52 402 LEU B CA 1
ATOM 6143 C C . LEU B 1 402 ? 26.685 47.800 38.459 1.00 86.48 402 LEU B C 1
ATOM 6144 O O . LEU B 1 402 ? 27.668 48.021 39.157 1.00 86.65 402 LEU B O 1
ATOM 6149 N N . LYS B 1 403 ? 25.696 46.959 38.829 1.00 86.09 403 LYS B N 1
ATOM 6150 C CA . LYS B 1 403 ? 25.698 46.237 40.112 1.00 86.16 403 LYS B CA 1
ATOM 6151 C C . LYS B 1 403 ? 26.974 45.405 40.279 1.00 86.21 403 LYS B C 1
ATOM 6152 O O . LYS B 1 403 ? 27.504 45.300 41.376 1.00 86.34 403 LYS B O 1
ATOM 6158 N N . GLU B 1 404 ? 27.472 44.842 39.183 1.00 86.18 404 GLU B N 1
ATOM 6159 C CA . GLU B 1 404 ? 28.673 44.029 39.181 1.00 86.68 404 GLU B CA 1
ATOM 6160 C C . GLU B 1 404 ? 29.935 44.866 39.356 1.00 86.45 404 GLU B C 1
ATOM 6161 O O . GLU B 1 404 ? 30.815 44.487 40.126 1.00 86.86 404 GLU B O 1
ATOM 6167 N N . ALA B 1 405 ? 30.020 46.010 38.664 1.00 85.69 405 ALA B N 1
ATOM 6168 C CA . ALA B 1 405 ? 31.179 46.899 38.759 1.00 85.29 405 ALA B CA 1
ATOM 6169 C C . ALA B 1 405 ? 31.274 47.564 40.136 1.00 84.85 405 ALA B C 1
ATOM 6170 O O . ALA B 1 405 ? 32.371 47.704 40.681 1.00 84.85 405 ALA B O 1
ATOM 6172 N N . LEU B 1 406 ? 30.121 47.962 40.702 1.00 84.18 406 LEU B N 1
ATOM 6173 C CA . LEU B 1 406 ? 30.049 48.611 42.006 1.00 83.97 406 LEU B CA 1
ATOM 6174 C C . LEU B 1 406 ? 30.402 47.628 43.111 1.00 84.22 406 LEU B C 1
ATOM 6175 O O . LEU B 1 406 ? 31.175 47.968 44.004 1.00 84.07 406 LEU B O 1
ATOM 6180 N N . LYS B 1 407 ? 29.877 46.395 43.023 1.00 84.34 407 LYS B N 1
ATOM 6181 C CA . LYS B 1 407 ? 30.166 45.331 43.983 1.00 84.52 407 LYS B CA 1
ATOM 6182 C C . LYS B 1 407 ? 31.658 45.005 43.962 1.00 84.50 407 LYS B C 1
ATOM 6183 O O . LYS B 1 407 ? 32.268 44.941 45.023 1.00 84.69 407 LYS B O 1
ATOM 6189 N N . TYR B 1 408 ? 32.256 44.864 42.765 1.00 84.24 408 TYR B N 1
ATOM 6190 C CA . TYR B 1 408 ? 33.688 44.592 42.626 1.00 84.73 408 TYR B CA 1
ATOM 6191 C C . TYR B 1 408 ? 34.579 45.707 43.235 1.00 85.18 408 TYR B C 1
ATOM 6192 O O . TYR B 1 408 ? 35.515 45.397 43.974 1.00 85.73 408 TYR B O 1
ATOM 6201 N N . LEU B 1 409 ? 34.299 46.988 42.934 1.00 84.60 409 LEU B N 1
ATOM 6202 C CA . LEU B 1 409 ? 35.103 48.090 43.467 1.00 84.24 409 LEU B CA 1
ATOM 6203 C C . LEU B 1 409 ? 34.918 48.296 44.981 1.00 84.11 409 LEU B C 1
ATOM 6204 O O . LEU B 1 409 ? 35.831 48.777 45.657 1.00 84.17 409 LEU B O 1
ATOM 6209 N N . LYS B 1 410 ? 33.746 47.913 45.508 1.00 83.60 410 LYS B N 1
ATOM 6210 C CA . LYS B 1 410 ? 33.428 47.984 46.932 1.00 83.51 410 LYS B CA 1
ATOM 6211 C C . LYS B 1 410 ? 34.326 46.992 47.699 1.00 83.50 410 LYS B C 1
ATOM 6212 O O . LYS B 1 410 ? 34.803 47.315 48.787 1.00 83.76 410 LYS B O 1
ATOM 6218 N N . THR B 1 411 ? 34.585 45.798 47.120 1.00 83.14 411 THR B N 1
ATOM 6219 C CA . THR B 1 411 ? 35.461 44.788 47.740 1.00 82.97 411 THR B CA 1
ATOM 6220 C C . THR B 1 411 ? 36.932 45.251 47.797 1.00 82.69 411 THR B C 1
ATOM 6221 O O . THR B 1 411 ? 37.690 44.792 48.656 1.00 83.66 411 THR B O 1
ATOM 6225 N N . LEU B 1 412 ? 37.329 46.148 46.881 1.00 80.99 412 LEU B N 1
ATOM 6226 C CA . LEU B 1 412 ? 38.673 46.724 46.816 1.00 79.85 412 LEU B CA 1
ATOM 6227 C C . LEU B 1 412 ? 38.821 47.997 47.687 1.00 78.69 412 LEU B C 1
ATOM 6228 O O . LEU B 1 412 ? 39.874 48.638 47.649 1.00 78.91 412 LEU B O 1
ATOM 6233 N N . ASN B 1 413 ? 37.770 48.364 48.448 1.00 77.14 413 ASN B N 1
ATOM 6234 C CA . ASN B 1 413 ? 37.715 49.541 49.307 1.00 76.23 413 ASN B CA 1
ATOM 6235 C C . ASN B 1 413 ? 37.937 50.847 48.548 1.00 74.21 413 ASN B C 1
ATOM 6236 O O . ASN B 1 413 ? 38.591 51.762 49.064 1.00 74.09 413 ASN B O 1
ATOM 6241 N N . ILE B 1 414 ? 37.371 50.934 47.328 1.00 72.03 414 ILE B N 1
ATOM 6242 C CA . ILE B 1 414 ? 37.483 52.120 46.476 1.00 70.28 414 ILE B CA 1
ATOM 6243 C C . ILE B 1 414 ? 36.257 53.043 46.591 1.00 67.67 414 ILE B C 1
ATOM 6244 O O . ILE B 1 414 ? 35.117 52.572 46.522 1.00 67.90 414 ILE B O 1
ATOM 6249 N N . LYS B 1 415 ? 36.499 54.356 46.786 1.00 65.02 415 LYS B N 1
ATOM 6250 C CA . LYS B 1 415 ? 35.447 55.366 46.911 1.00 62.80 415 LYS B CA 1
ATOM 6251 C C . LYS B 1 415 ? 34.733 55.622 45.583 1.00 60.87 415 LYS B C 1
ATOM 6252 O O . LYS B 1 415 ? 35.307 56.251 44.695 1.00 61.11 415 LYS B O 1
ATOM 6258 N N . VAL B 1 416 ? 33.485 55.139 45.447 1.00 58.65 416 VAL B N 1
ATOM 6259 C CA . VAL B 1 416 ? 32.679 55.372 44.253 1.00 56.97 416 VAL B CA 1
ATOM 6260 C C . VAL B 1 416 ? 31.498 56.230 44.687 1.00 55.29 416 VAL B C 1
ATOM 6261 O O . VAL B 1 416 ? 30.595 55.740 45.363 1.00 54.87 416 VAL B O 1
ATOM 6265 N N . HIS B 1 417 ? 31.536 57.529 44.344 1.00 54.21 417 HIS B N 1
ATOM 6266 C CA . HIS B 1 417 ? 30.531 58.499 44.768 1.00 53.72 417 HIS B CA 1
ATOM 6267 C C . HIS B 1 417 ? 29.191 58.360 44.081 1.00 53.74 417 HIS B C 1
ATOM 6268 O O . HIS B 1 417 ? 28.160 58.637 44.693 1.00 54.11 417 HIS B O 1
ATOM 6275 N N . PHE B 1 418 ? 29.198 57.916 42.827 1.00 53.30 418 PHE B N 1
ATOM 6276 C CA . PHE B 1 418 ? 27.996 57.736 42.014 1.00 52.92 418 PHE B CA 1
ATOM 6277 C C . PHE B 1 418 ? 28.359 57.048 40.691 1.00 52.75 418 PHE B C 1
ATOM 6278 O O . PHE B 1 418 ? 29.536 56.898 40.352 1.00 52.45 418 PHE B O 1
ATOM 6286 N N . ALA B 1 419 ? 27.336 56.656 39.932 1.00 52.67 419 ALA B N 1
ATOM 6287 C CA . ALA B 1 419 ? 27.501 56.086 38.604 1.00 52.73 419 ALA B CA 1
ATOM 6288 C C . ALA B 1 419 ? 26.633 56.882 37.621 1.00 52.34 419 ALA B C 1
ATOM 6289 O O . ALA B 1 419 ? 25.564 57.375 37.976 1.00 52.07 419 ALA B O 1
ATOM 6291 N N . ILE B 1 420 ? 27.104 57.017 36.392 1.00 52.39 420 ILE B N 1
ATOM 6292 C CA . ILE B 1 420 ? 26.394 57.715 35.328 1.00 52.78 420 ILE B CA 1
ATOM 6293 C C . ILE B 1 420 ? 26.109 56.708 34.232 1.00 53.34 420 ILE B C 1
ATOM 6294 O O . ILE B 1 420 ? 27.031 56.047 33.781 1.00 52.87 420 ILE B O 1
ATOM 6299 N N . ALA B 1 421 ? 24.855 56.571 33.811 1.00 54.45 421 ALA B N 1
ATOM 6300 C CA . ALA B 1 421 ? 24.500 55.715 32.670 1.00 56.14 421 ALA B CA 1
ATOM 6301 C C . ALA B 1 421 ? 23.739 56.649 31.784 1.00 57.74 421 ALA B C 1
ATOM 6302 O O . ALA B 1 421 ? 22.574 56.895 32.046 1.00 57.44 421 ALA B O 1
ATOM 6304 N N . LEU B 1 422 ? 24.425 57.261 30.818 1.00 59.59 422 LEU B N 1
ATOM 6305 C CA . LEU B 1 422 ? 23.906 58.289 29.906 1.00 62.15 422 LEU B CA 1
ATOM 6306 C C . LEU B 1 422 ? 22.470 58.085 29.444 1.00 63.35 422 LEU B C 1
ATOM 6307 O O . LEU B 1 422 ? 21.655 59.002 29.486 1.00 63.13 422 LEU B O 1
ATOM 6312 N N . CYS B 1 423 ? 22.163 56.877 29.044 1.00 64.74 423 CYS B N 1
ATOM 6313 C CA . CYS B 1 423 ? 20.871 56.526 28.502 1.00 67.26 423 CYS B CA 1
ATOM 6314 C C . CYS B 1 423 ? 20.161 55.480 29.369 1.00 69.22 423 CYS B C 1
ATOM 6315 O O . CYS B 1 423 ? 20.800 54.590 29.915 1.00 68.90 423 CYS B O 1
ATOM 6318 N N . SER B 1 424 ? 18.839 55.579 29.476 1.00 71.25 424 SER B N 1
ATOM 6319 C CA . SER B 1 424 ? 18.044 54.645 30.262 1.00 74.08 424 SER B CA 1
ATOM 6320 C C . SER B 1 424 ? 17.049 53.818 29.420 1.00 76.96 424 SER B C 1
ATOM 6321 O O . SER B 1 424 ? 16.196 54.372 28.719 1.00 77.32 424 SER B O 1
ATOM 6324 N N . ALA B 1 425 ? 17.132 52.496 29.533 1.00 78.70 425 ALA B N 1
ATOM 6325 C CA . ALA B 1 425 ? 16.181 51.593 28.888 1.00 80.96 425 ALA B CA 1
ATOM 6326 C C . ALA B 1 425 ? 15.255 50.899 29.928 1.00 83.14 425 ALA B C 1
ATOM 6327 O O . ALA B 1 425 ? 14.298 50.239 29.530 1.00 83.47 425 ALA B O 1
ATOM 6329 N N . ASP B 1 426 ? 15.532 51.059 31.249 1.00 84.49 426 ASP B N 1
ATOM 6330 C CA . ASP B 1 426 ? 14.758 50.475 32.350 1.00 86.03 426 ASP B CA 1
ATOM 6331 C C . ASP B 1 426 ? 13.569 51.337 32.775 1.00 86.74 426 ASP B C 1
ATOM 6332 O O . ASP B 1 426 ? 12.965 51.075 33.818 1.00 87.15 426 ASP B O 1
ATOM 6337 N N . GLU C 1 16 ? 59.801 80.457 -46.990 1.00 83.28 16 GLU C N 1
ATOM 6338 C CA . GLU C 1 16 ? 58.967 81.649 -46.803 1.00 83.79 16 GLU C CA 1
ATOM 6339 C C . GLU C 1 16 ? 59.803 82.953 -46.746 1.00 83.75 16 GLU C C 1
ATOM 6340 O O . GLU C 1 16 ? 61.014 82.907 -46.493 1.00 83.79 16 GLU C O 1
ATOM 6346 N N . LYS C 1 17 ? 59.153 84.112 -47.017 1.00 82.99 17 LYS C N 1
ATOM 6347 C CA . LYS C 1 17 ? 59.817 85.416 -47.071 1.00 82.36 17 LYS C CA 1
ATOM 6348 C C . LYS C 1 17 ? 59.496 86.314 -45.880 1.00 81.22 17 LYS C C 1
ATOM 6349 O O . LYS C 1 17 ? 59.617 87.527 -46.003 1.00 81.14 17 LYS C O 1
ATOM 6355 N N . VAL C 1 18 ? 59.117 85.735 -44.733 1.00 80.28 18 VAL C N 1
ATOM 6356 C CA . VAL C 1 18 ? 58.782 86.480 -43.509 1.00 79.79 18 VAL C CA 1
ATOM 6357 C C . VAL C 1 18 ? 59.826 87.547 -43.135 1.00 78.89 18 VAL C C 1
ATOM 6358 O O . VAL C 1 18 ? 59.467 88.700 -42.899 1.00 78.63 18 VAL C O 1
ATOM 6362 N N . GLU C 1 19 ? 61.113 87.177 -43.130 1.00 78.29 19 GLU C N 1
ATOM 6363 C CA . GLU C 1 19 ? 62.185 88.108 -42.777 1.00 78.09 19 GLU C CA 1
ATOM 6364 C C . GLU C 1 19 ? 62.407 89.218 -43.813 1.00 77.71 19 GLU C C 1
ATOM 6365 O O . GLU C 1 19 ? 62.899 90.290 -43.465 1.00 77.81 19 GLU C O 1
ATOM 6379 N N . TYR C 1 21 ? 59.823 90.638 -45.565 1.00 76.18 21 TYR C N 1
ATOM 6380 C CA . TYR C 1 21 ? 58.724 91.551 -45.275 1.00 75.91 21 TYR C CA 1
ATOM 6381 C C . TYR C 1 21 ? 58.983 92.352 -44.006 1.00 76.06 21 TYR C C 1
ATOM 6382 O O . TYR C 1 21 ? 58.607 93.516 -43.947 1.00 75.92 21 TYR C O 1
ATOM 6391 N N . ILE C 1 22 ? 59.665 91.756 -43.014 1.00 76.31 22 ILE C N 1
ATOM 6392 C CA . ILE C 1 22 ? 60.025 92.440 -41.770 1.00 77.05 22 ILE C CA 1
ATOM 6393 C C . ILE C 1 22 ? 60.940 93.645 -42.070 1.00 78.00 22 ILE C C 1
ATOM 6394 O O . ILE C 1 22 ? 60.776 94.705 -41.472 1.00 77.88 22 ILE C O 1
ATOM 6399 N N . LYS C 1 23 ? 61.852 93.497 -43.043 1.00 78.89 23 LYS C N 1
ATOM 6400 C CA . LYS C 1 23 ? 62.753 94.569 -43.468 1.00 80.07 23 LYS C CA 1
ATOM 6401 C C . LYS C 1 23 ? 61.988 95.627 -44.278 1.00 81.25 23 LYS C C 1
ATOM 6402 O O . LYS C 1 23 ? 62.230 96.821 -44.105 1.00 81.51 23 LYS C O 1
ATOM 6408 N N . ASN C 1 24 ? 61.044 95.191 -45.136 1.00 81.69 24 ASN C N 1
ATOM 6409 C CA . ASN C 1 24 ? 60.202 96.077 -45.950 1.00 82.53 24 ASN C CA 1
ATOM 6410 C C . ASN C 1 24 ? 59.292 96.995 -45.122 1.00 83.50 24 ASN C C 1
ATOM 6411 O O . ASN C 1 24 ? 58.743 97.949 -45.668 1.00 83.58 24 ASN C O 1
ATOM 6416 N N . LEU C 1 25 ? 59.113 96.704 -43.822 1.00 84.22 25 LEU C N 1
ATOM 6417 C CA . LEU C 1 25 ? 58.309 97.540 -42.929 1.00 85.34 25 LEU C CA 1
ATOM 6418 C C . LEU C 1 25 ? 58.981 98.903 -42.668 1.00 86.81 25 LEU C C 1
ATOM 6419 O O . LEU C 1 25 ? 58.292 99.875 -42.367 1.00 86.96 25 LEU C O 1
ATOM 6424 N N . GLN C 1 26 ? 60.322 98.971 -42.776 1.00 87.62 26 GLN C N 1
ATOM 6425 C CA . GLN C 1 26 ? 61.077 100.210 -42.578 1.00 88.77 26 GLN C CA 1
ATOM 6426 C C . GLN C 1 26 ? 61.491 100.869 -43.911 1.00 89.11 26 GLN C C 1
ATOM 6427 O O . GLN C 1 26 ? 62.399 101.697 -43.919 1.00 89.01 26 GLN C O 1
ATOM 6433 N N . ASP C 1 27 ? 60.829 100.513 -45.027 1.00 89.39 27 ASP C N 1
ATOM 6434 C CA . ASP C 1 27 ? 61.140 101.083 -46.335 1.00 90.31 27 ASP C CA 1
ATOM 6435 C C . ASP C 1 27 ? 60.611 102.519 -46.474 1.00 90.74 27 ASP C C 1
ATOM 6436 O O . ASP C 1 27 ? 59.737 102.943 -45.718 1.00 91.04 27 ASP C O 1
ATOM 6441 N N . ASP C 1 28 ? 61.159 103.276 -47.428 1.00 90.53 28 ASP C N 1
ATOM 6442 C CA . ASP C 1 28 ? 60.739 104.657 -47.659 1.00 90.75 28 ASP C CA 1
ATOM 6443 C C . ASP C 1 28 ? 59.421 104.728 -48.445 1.00 90.05 28 ASP C C 1
ATOM 6444 O O . ASP C 1 28 ? 58.648 105.673 -48.267 1.00 90.23 28 ASP C O 1
ATOM 6449 N N . SER C 1 29 ? 59.165 103.732 -49.310 1.00 89.05 29 SER C N 1
ATOM 6450 C CA . SER C 1 29 ? 57.951 103.672 -50.118 1.00 88.60 29 SER C CA 1
ATOM 6451 C C . SER C 1 29 ? 56.750 103.285 -49.264 1.00 88.07 29 SER C C 1
ATOM 6452 O O . SER C 1 29 ? 56.816 102.318 -48.506 1.00 88.37 29 SER C O 1
ATOM 6455 N N . LEU C 1 30 ? 55.658 104.048 -49.369 1.00 87.09 30 LEU C N 1
ATOM 6456 C CA . LEU C 1 30 ? 54.443 103.789 -48.599 1.00 86.31 30 LEU C CA 1
ATOM 6457 C C . LEU C 1 30 ? 53.782 102.486 -49.043 1.00 85.47 30 LEU C C 1
ATOM 6458 O O . LEU C 1 30 ? 53.382 101.693 -48.195 1.00 85.72 30 LEU C O 1
ATOM 6463 N N . THR C 1 31 ? 53.675 102.258 -50.363 1.00 84.42 31 THR C N 1
ATOM 6464 C CA 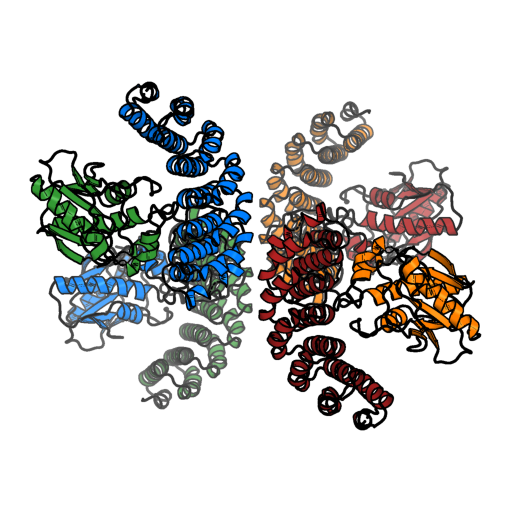. THR C 1 31 ? 53.042 101.054 -50.899 1.00 83.86 31 THR C CA 1
ATOM 6465 C C . THR C 1 31 ? 53.818 99.776 -50.518 1.00 83.32 31 THR C C 1
ATOM 6466 O O . THR C 1 31 ? 53.204 98.716 -50.388 1.00 83.25 31 THR C O 1
ATOM 6470 N N . VAL C 1 32 ? 55.143 99.882 -50.285 1.00 82.59 32 VAL C N 1
ATOM 6471 C CA . VAL C 1 32 ? 55.949 98.734 -49.874 1.00 82.23 32 VAL C CA 1
ATOM 6472 C C . VAL C 1 32 ? 55.734 98.431 -48.387 1.00 81.36 32 VAL C C 1
ATOM 6473 O O . VAL C 1 32 ? 55.645 97.264 -48.007 1.00 81.68 32 VAL C O 1
ATOM 6477 N N . ARG C 1 33 ? 55.613 99.478 -47.553 1.00 80.08 33 ARG C N 1
ATOM 6478 C CA . ARG C 1 33 ? 55.372 99.326 -46.117 1.00 79.18 33 ARG C CA 1
ATOM 6479 C C . ARG C 1 33 ? 54.006 98.684 -45.841 1.00 78.01 33 ARG C C 1
ATOM 6480 O O . ARG C 1 33 ? 53.892 97.850 -44.940 1.00 78.23 33 ARG C O 1
ATOM 6488 N N . ILE C 1 34 ? 52.974 99.086 -46.610 1.00 76.44 34 ILE C N 1
ATOM 6489 C CA . ILE C 1 34 ? 51.608 98.579 -46.489 1.00 75.45 34 ILE C CA 1
ATOM 6490 C C . ILE C 1 34 ? 51.525 97.111 -46.906 1.00 74.63 34 ILE C C 1
ATOM 6491 O O . ILE C 1 34 ? 50.983 96.298 -46.167 1.00 74.64 34 ILE C O 1
ATOM 6496 N N . ASN C 1 35 ? 52.092 96.763 -48.061 1.00 73.98 35 ASN C N 1
ATOM 6497 C CA . ASN C 1 35 ? 52.088 95.383 -48.544 1.00 73.82 35 ASN C CA 1
ATOM 6498 C C . ASN C 1 35 ? 52.847 94.438 -47.609 1.00 72.47 35 ASN C C 1
ATOM 6499 O O . ASN C 1 35 ? 52.485 93.272 -47.501 1.00 72.39 35 ASN C O 1
ATOM 6504 N N . ALA C 1 36 ? 53.886 94.942 -46.927 1.00 71.25 36 ALA C N 1
ATOM 6505 C CA . ALA C 1 36 ? 54.673 94.155 -45.982 1.00 70.57 36 ALA C CA 1
ATOM 6506 C C . ALA C 1 36 ? 53.852 93.829 -44.735 1.00 69.65 36 ALA C C 1
ATOM 6507 O O . ALA C 1 36 ? 53.959 92.725 -44.206 1.00 69.87 36 ALA C O 1
ATOM 6509 N N . ALA C 1 37 ? 53.030 94.785 -44.269 1.00 68.24 37 ALA C N 1
ATOM 6510 C CA . ALA C 1 37 ? 52.181 94.585 -43.099 1.00 67.11 37 ALA C CA 1
ATOM 6511 C C . ALA C 1 37 ? 51.051 93.619 -43.423 1.00 65.93 37 ALA C C 1
ATOM 6512 O O . ALA C 1 37 ? 50.728 92.769 -42.605 1.00 65.73 37 ALA C O 1
ATOM 6514 N N . ASN C 1 38 ? 50.469 93.727 -44.624 1.00 65.41 38 ASN C N 1
ATOM 6515 C CA . ASN C 1 38 ? 49.391 92.839 -45.066 1.00 65.35 38 ASN C CA 1
ATOM 6516 C C . ASN C 1 38 ? 49.904 91.436 -45.292 1.00 65.69 38 ASN C C 1
ATOM 6517 O O . ASN C 1 38 ? 49.206 90.481 -44.959 1.00 65.81 38 ASN C O 1
ATOM 6522 N N . ALA C 1 39 ? 51.128 91.299 -45.835 1.00 65.83 39 ALA C N 1
ATOM 6523 C CA . ALA C 1 39 ? 51.720 89.988 -46.069 1.00 66.38 39 ALA C CA 1
ATOM 6524 C C . ALA C 1 39 ? 51.991 89.313 -44.737 1.00 67.41 39 ALA C C 1
ATOM 6525 O O . ALA C 1 39 ? 51.636 88.153 -44.571 1.00 67.94 39 ALA C O 1
ATOM 6527 N N . LEU C 1 40 ? 52.528 90.058 -43.754 1.00 67.58 40 LEU C N 1
ATOM 6528 C CA . LEU C 1 40 ? 52.786 89.518 -42.418 1.00 68.07 40 LEU C CA 1
ATOM 6529 C C . LEU C 1 40 ? 51.510 89.192 -41.616 1.00 68.74 40 LEU C C 1
ATOM 6530 O O . LEU C 1 40 ? 51.601 88.598 -40.552 1.00 69.39 40 LEU C O 1
ATOM 6535 N N . GLY C 1 41 ? 50.345 89.573 -42.121 1.00 68.67 41 GLY C N 1
ATOM 6536 C CA . GLY C 1 41 ? 49.072 89.221 -41.512 1.00 69.10 41 GLY C CA 1
ATOM 6537 C C . GLY C 1 41 ? 48.612 87.851 -41.980 1.00 69.50 41 GLY C C 1
ATOM 6538 O O . GLY C 1 41 ? 47.952 87.133 -41.231 1.00 69.41 41 GLY C O 1
ATOM 6539 N N . LYS C 1 42 ? 48.985 87.460 -43.218 1.00 69.93 42 LYS C N 1
ATOM 6540 C CA . LYS C 1 42 ? 48.653 86.154 -43.787 1.00 70.86 42 LYS C CA 1
ATOM 6541 C C . LYS C 1 42 ? 49.693 85.101 -43.379 1.00 72.00 42 LYS C C 1
ATOM 6542 O O . LYS C 1 42 ? 49.331 84.051 -42.851 1.00 72.14 42 LYS C O 1
ATOM 6548 N N . ILE C 1 43 ? 50.985 85.389 -43.612 1.00 72.74 43 ILE C N 1
ATOM 6549 C CA . ILE C 1 43 ? 52.084 84.476 -43.284 1.00 73.86 43 ILE C CA 1
ATOM 6550 C C . ILE C 1 43 ? 52.738 84.831 -41.936 1.00 75.47 43 ILE C C 1
ATOM 6551 O O . ILE C 1 43 ? 53.940 84.651 -41.749 1.00 75.46 43 ILE C O 1
ATOM 6556 N N . GLY C 1 44 ? 51.906 85.278 -40.999 1.00 76.44 44 GLY C N 1
ATOM 6557 C CA . GLY C 1 44 ? 52.288 85.745 -39.675 1.00 77.35 44 GLY C CA 1
ATOM 6558 C C . GLY C 1 44 ? 53.088 84.838 -38.774 1.00 77.81 44 GLY C C 1
ATOM 6559 O O . GLY C 1 44 ? 52.630 83.766 -38.377 1.00 78.41 44 GLY C O 1
ATOM 6560 N N . ASP C 1 45 ? 54.262 85.319 -38.391 1.00 77.31 45 ASP C N 1
ATOM 6561 C CA . ASP C 1 45 ? 55.165 84.634 -37.480 1.00 77.39 45 ASP C CA 1
ATOM 6562 C C . ASP C 1 45 ? 55.354 85.509 -36.233 1.00 76.86 45 ASP C C 1
ATOM 6563 O O . ASP C 1 45 ? 55.222 86.733 -36.319 1.00 76.90 45 ASP C O 1
ATOM 6568 N N . GLU C 1 46 ? 55.709 84.906 -35.088 1.00 76.32 46 GLU C N 1
ATOM 6569 C CA . GLU C 1 46 ? 55.991 85.677 -33.866 1.00 76.50 46 GLU C CA 1
ATOM 6570 C C . GLU C 1 46 ? 57.180 86.648 -34.045 1.00 75.86 46 GLU C C 1
ATOM 6571 O O . GLU C 1 46 ? 57.300 87.610 -33.291 1.00 75.89 46 GLU C O 1
ATOM 6577 N N . ARG C 1 47 ? 58.048 86.394 -35.047 1.00 75.09 47 ARG C N 1
ATOM 6578 C CA . ARG C 1 47 ? 59.185 87.248 -35.392 1.00 74.82 47 ARG C CA 1
ATOM 6579 C C . ARG C 1 47 ? 58.721 88.604 -35.930 1.00 74.26 47 ARG C C 1
ATOM 6580 O O . ARG C 1 47 ? 59.468 89.573 -35.837 1.00 74.62 47 ARG C O 1
ATOM 6588 N N . ALA C 1 48 ? 57.511 88.667 -36.519 1.00 73.15 48 ALA C N 1
ATOM 6589 C CA . ALA C 1 48 ? 56.939 89.887 -37.071 1.00 72.60 48 ALA C CA 1
ATOM 6590 C C . ALA C 1 48 ? 56.185 90.726 -36.034 1.00 71.98 48 ALA C C 1
ATOM 6591 O O . ALA C 1 48 ? 55.849 91.862 -36.338 1.00 72.11 48 ALA C O 1
ATOM 6593 N N . VAL C 1 49 ? 55.936 90.197 -34.820 1.00 71.15 49 VAL C N 1
ATOM 6594 C CA . VAL C 1 49 ? 55.209 90.924 -33.775 1.00 70.90 49 VAL C CA 1
ATOM 6595 C C . VAL C 1 49 ? 55.914 92.231 -33.358 1.00 71.02 49 VAL C C 1
ATOM 6596 O O . VAL C 1 49 ? 55.301 93.291 -33.484 1.00 71.06 49 VAL C O 1
ATOM 6600 N N . GLU C 1 50 ? 57.194 92.175 -32.904 1.00 70.74 50 GLU C N 1
ATOM 6601 C CA . GLU C 1 50 ? 57.915 93.398 -32.517 1.00 70.81 50 GLU C CA 1
ATOM 6602 C C . GLU C 1 50 ? 58.041 94.427 -33.660 1.00 70.33 50 GLU C C 1
ATOM 6603 O O . GLU C 1 50 ? 57.664 95.578 -33.435 1.00 70.88 50 GLU C O 1
ATOM 6609 N N . PRO C 1 51 ? 58.452 94.055 -34.894 1.00 69.04 51 PRO C N 1
ATOM 6610 C CA . PRO C 1 51 ? 58.448 95.039 -35.993 1.00 68.37 51 PRO C CA 1
ATOM 6611 C C . PRO C 1 51 ? 57.061 95.638 -36.271 1.00 67.92 51 PRO C C 1
ATOM 6612 O O . PRO C 1 51 ? 56.973 96.818 -36.600 1.00 68.13 51 PRO C O 1
ATOM 6616 N N . LEU C 1 52 ? 55.977 94.840 -36.142 1.00 67.09 52 LEU C N 1
ATOM 6617 C CA . LEU C 1 52 ? 54.618 95.346 -36.376 1.00 66.55 52 LEU C CA 1
ATOM 6618 C C . LEU C 1 52 ? 54.147 96.282 -35.264 1.00 66.55 52 LEU C C 1
ATOM 6619 O O . LEU C 1 52 ? 53.354 97.184 -35.530 1.00 66.24 52 LEU C O 1
ATOM 6624 N N . ILE C 1 53 ? 54.660 96.099 -34.029 1.00 66.80 53 ILE C N 1
ATOM 6625 C CA . ILE C 1 53 ? 54.355 96.981 -32.897 1.00 67.48 53 ILE C CA 1
ATOM 6626 C C . ILE C 1 53 ? 54.933 98.388 -33.169 1.00 68.88 53 ILE C C 1
ATOM 6627 O O . ILE C 1 53 ? 54.293 99.394 -32.850 1.00 69.36 53 ILE C O 1
ATOM 6632 N N . LYS C 1 54 ? 56.118 98.452 -33.805 1.00 69.24 54 LYS C N 1
ATOM 6633 C CA . LYS C 1 54 ? 56.755 99.703 -34.192 1.00 70.03 54 LYS C CA 1
ATOM 6634 C C . LYS C 1 54 ? 55.949 100.360 -35.319 1.00 70.80 54 LYS C C 1
ATOM 6635 O O . LYS C 1 54 ? 55.708 101.570 -35.277 1.00 71.06 54 LYS C O 1
ATOM 6641 N N . ALA C 1 55 ? 55.485 99.548 -36.299 1.00 70.98 55 ALA C N 1
ATOM 6642 C CA . ALA C 1 55 ? 54.658 99.989 -37.432 1.00 71.46 55 ALA C CA 1
ATOM 6643 C C . ALA C 1 55 ? 53.314 100.606 -37.007 1.00 72.01 55 ALA C C 1
ATOM 6644 O O . ALA C 1 55 ? 52.694 101.304 -37.803 1.00 72.07 55 ALA C O 1
ATOM 6646 N N . LEU C 1 56 ? 52.872 100.361 -35.757 1.00 72.47 56 LEU C N 1
ATOM 6647 C CA . LEU C 1 56 ? 51.661 100.977 -35.194 1.00 73.42 56 LEU C CA 1
ATOM 6648 C C . LEU C 1 56 ? 51.864 102.485 -34.928 1.00 74.90 56 LEU C C 1
ATOM 6649 O O . LEU C 1 56 ? 50.881 103.204 -34.747 1.00 74.87 56 LEU C O 1
ATOM 6654 N N . LYS C 1 57 ? 53.136 102.943 -34.829 1.00 75.86 57 LYS C N 1
ATOM 6655 C CA . LYS C 1 57 ? 53.484 104.340 -34.583 1.00 77.09 57 LYS C CA 1
ATOM 6656 C C . LYS C 1 57 ? 53.905 105.052 -35.874 1.00 78.24 57 LYS C C 1
ATOM 6657 O O . LYS C 1 57 ? 54.643 106.027 -35.810 1.00 78.47 57 LYS C O 1
ATOM 6663 N N . ASP C 1 58 ? 53.443 104.579 -37.039 1.00 78.87 58 ASP C N 1
ATOM 6664 C CA . ASP C 1 58 ? 53.797 105.168 -38.322 1.00 79.90 58 ASP C CA 1
ATOM 6665 C C . ASP C 1 58 ? 53.096 106.508 -38.552 1.00 80.78 58 ASP C C 1
ATOM 6666 O O . ASP C 1 58 ? 52.071 106.796 -37.940 1.00 81.14 58 ASP C O 1
ATOM 6671 N N . GLU C 1 59 ? 53.673 107.334 -39.423 1.00 80.98 59 GLU C N 1
ATOM 6672 C CA . GLU C 1 59 ? 53.157 108.647 -39.785 1.00 81.56 59 GLU C CA 1
ATOM 6673 C C . GLU C 1 59 ? 51.832 108.506 -40.551 1.00 81.27 59 GLU C C 1
ATOM 6674 O O . GLU C 1 59 ? 50.900 109.275 -40.319 1.00 81.38 59 GLU C O 1
ATOM 6680 N N . ASP C 1 60 ? 51.747 107.507 -41.445 1.00 80.73 60 ASP C N 1
ATOM 6681 C CA . ASP C 1 60 ? 50.551 107.263 -42.247 1.00 80.58 60 ASP C CA 1
ATOM 6682 C C . ASP C 1 60 ? 49.598 106.294 -41.555 1.00 79.56 60 ASP C C 1
ATOM 6683 O O . ASP C 1 60 ? 50.031 105.274 -41.015 1.00 80.01 60 ASP C O 1
ATOM 6688 N N . ALA C 1 61 ? 48.293 106.600 -41.604 1.00 77.97 61 ALA C N 1
ATOM 6689 C CA . ALA C 1 61 ? 47.253 105.781 -40.988 1.00 76.77 61 ALA C CA 1
ATOM 6690 C C . ALA C 1 61 ? 47.021 104.454 -41.707 1.00 75.39 61 ALA C C 1
ATOM 6691 O O . ALA C 1 61 ? 46.591 103.495 -41.073 1.00 75.63 61 ALA C O 1
ATOM 6693 N N . LEU C 1 62 ? 47.325 104.385 -43.014 1.00 73.84 62 LEU C N 1
ATOM 6694 C CA . LEU C 1 62 ? 47.167 103.151 -43.786 1.00 72.83 62 LEU C CA 1
ATOM 6695 C C . LEU C 1 62 ? 48.145 102.057 -43.338 1.00 71.69 62 LEU C C 1
ATOM 6696 O O . LEU C 1 62 ? 47.828 100.871 -43.431 1.00 71.64 62 LEU C O 1
ATOM 6701 N N . VAL C 1 63 ? 49.331 102.461 -42.854 1.00 70.43 63 VAL C N 1
ATOM 6702 C CA . VAL C 1 63 ? 50.344 101.543 -42.340 1.00 69.50 63 VAL C CA 1
ATOM 6703 C C . VAL C 1 63 ? 49.946 101.121 -40.925 1.00 68.21 63 VAL C C 1
ATOM 6704 O O . VAL C 1 63 ? 50.019 99.940 -40.590 1.00 68.19 63 VAL C O 1
ATOM 6708 N N . ARG C 1 64 ? 49.503 102.090 -40.105 1.00 66.94 64 ARG C N 1
ATOM 6709 C CA . ARG C 1 64 ? 49.061 101.863 -38.736 1.00 65.96 64 ARG C CA 1
ATOM 6710 C C . ARG C 1 64 ? 47.912 100.860 -38.678 1.00 65.73 64 ARG C C 1
ATOM 6711 O O . ARG C 1 64 ? 47.942 99.969 -37.834 1.00 66.03 64 ARG C O 1
ATOM 6719 N N . LEU C 1 65 ? 46.906 100.988 -39.568 1.00 65.05 65 LEU C N 1
ATOM 6720 C CA . LEU C 1 65 ? 45.764 100.075 -39.557 1.00 64.62 65 LEU C CA 1
ATOM 6721 C C . LEU C 1 65 ? 46.112 98.696 -40.092 1.00 64.25 65 LEU C C 1
ATOM 6722 O O . LEU C 1 65 ? 45.525 97.717 -39.647 1.00 64.78 65 LEU C O 1
ATOM 6727 N N . SER C 1 66 ? 47.057 98.608 -41.031 1.00 63.33 66 SER C N 1
ATOM 6728 C CA . SER C 1 66 ? 47.475 97.320 -41.581 1.00 63.05 66 SER C CA 1
ATOM 6729 C C . SER C 1 66 ? 48.307 96.545 -40.565 1.00 62.40 66 SER C C 1
ATOM 6730 O O . SER C 1 66 ? 48.181 95.326 -40.479 1.00 62.47 66 SER C O 1
ATOM 6733 N N . ALA C 1 67 ? 49.144 97.254 -39.785 1.00 61.55 67 ALA C N 1
ATOM 6734 C CA . ALA C 1 67 ? 49.948 96.650 -38.725 1.00 60.86 67 ALA C CA 1
ATOM 6735 C C . ALA C 1 67 ? 49.035 96.144 -37.616 1.00 59.84 67 ALA C C 1
ATOM 6736 O O . ALA C 1 67 ? 49.259 95.061 -37.091 1.00 59.60 67 ALA C O 1
ATOM 6738 N N . ALA C 1 68 ? 47.987 96.911 -37.283 1.00 59.43 68 ALA C N 1
ATOM 6739 C CA . ALA C 1 68 ? 47.004 96.531 -36.271 1.00 59.32 68 ALA C CA 1
ATOM 6740 C C . ALA C 1 68 ? 46.227 95.292 -36.712 1.00 58.65 68 ALA C C 1
ATOM 6741 O O . ALA C 1 68 ? 46.029 94.384 -35.912 1.00 58.80 68 ALA C O 1
ATOM 6743 N N . TRP C 1 69 ? 45.828 95.236 -37.987 1.00 58.01 69 TRP C N 1
ATOM 6744 C CA . TRP C 1 69 ? 45.119 94.099 -38.551 1.00 58.19 69 TRP C CA 1
ATOM 6745 C C . TRP C 1 69 ? 45.976 92.837 -38.464 1.00 58.67 69 TRP C C 1
ATOM 6746 O O . TRP C 1 69 ? 45.483 91.788 -38.060 1.00 59.08 69 TRP C O 1
ATOM 6757 N N . ALA C 1 70 ? 47.254 92.945 -38.842 1.00 58.74 70 ALA C N 1
ATOM 6758 C CA . ALA C 1 70 ? 48.198 91.834 -38.866 1.00 59.14 70 ALA C CA 1
ATOM 6759 C C . ALA C 1 70 ? 48.508 91.303 -37.481 1.00 59.82 70 ALA C C 1
ATOM 6760 O O . ALA C 1 70 ? 48.683 90.099 -37.320 1.00 60.18 70 ALA C O 1
ATOM 6762 N N . LEU C 1 71 ? 48.561 92.188 -36.475 1.00 59.85 71 LEU C N 1
ATOM 6763 C CA . LEU C 1 71 ? 48.831 91.791 -35.092 1.00 59.98 71 LEU C CA 1
ATOM 6764 C C . LEU C 1 71 ? 47.714 90.917 -34.500 1.00 60.92 71 LEU C C 1
ATOM 6765 O O . LEU C 1 71 ? 48.003 90.019 -33.710 1.00 61.80 71 LEU C O 1
ATOM 6770 N N . GLY C 1 72 ? 46.465 91.184 -34.878 1.00 60.53 72 GLY C N 1
ATOM 6771 C CA . GLY C 1 72 ? 45.330 90.387 -34.428 1.00 60.76 72 GLY C CA 1
ATOM 6772 C C . GLY C 1 72 ? 45.303 89.028 -35.095 1.00 61.01 72 GLY C C 1
ATOM 6773 O O . GLY C 1 72 ? 44.937 88.033 -34.469 1.00 61.33 72 GLY C O 1
ATOM 6774 N N . LYS C 1 73 ? 45.710 88.985 -36.374 1.00 60.73 73 LYS C N 1
ATOM 6775 C CA . LYS C 1 73 ? 45.810 87.773 -37.182 1.00 60.96 73 LYS C CA 1
ATOM 6776 C C . LYS C 1 73 ? 46.891 86.833 -36.633 1.00 61.75 73 LYS C C 1
ATOM 6777 O O . LYS C 1 73 ? 46.730 85.613 -36.696 1.00 62.33 73 LYS C O 1
ATOM 6783 N N . ILE C 1 74 ? 47.986 87.393 -36.082 1.00 61.51 74 ILE C N 1
ATOM 6784 C CA . ILE C 1 74 ? 49.058 86.601 -35.478 1.00 61.89 74 ILE C CA 1
ATOM 6785 C C . ILE C 1 74 ? 48.616 86.093 -34.090 1.00 62.36 74 ILE C C 1
ATOM 6786 O O . ILE C 1 74 ? 48.837 84.935 -33.759 1.00 62.58 74 ILE C O 1
ATOM 6791 N N . GLY C 1 75 ? 47.938 86.941 -33.328 1.00 62.55 75 GLY C N 1
ATOM 6792 C CA . GLY C 1 75 ? 47.365 86.581 -32.036 1.00 63.27 75 GLY C CA 1
ATOM 6793 C C . GLY C 1 75 ? 48.315 86.497 -30.859 1.00 64.08 75 GLY C C 1
ATOM 6794 O O . GLY C 1 75 ? 48.002 85.840 -29.858 1.00 64.17 75 GLY C O 1
ATOM 6795 N N . ASP C 1 76 ? 49.468 87.175 -30.946 1.00 64.30 76 ASP C N 1
ATOM 6796 C CA . ASP C 1 76 ? 50.443 87.143 -29.861 1.00 65.10 76 ASP C CA 1
ATOM 6797 C C . ASP C 1 76 ? 50.090 88.147 -28.770 1.00 65.67 76 ASP C C 1
ATOM 6798 O O . ASP C 1 76 ? 49.781 89.303 -29.074 1.00 66.15 76 ASP C O 1
ATOM 6803 N N . GLU C 1 77 ? 50.183 87.711 -27.498 1.00 65.39 77 GLU C N 1
ATOM 6804 C CA . GLU C 1 77 ? 49.874 88.503 -26.307 1.00 65.70 77 GLU C CA 1
ATOM 6805 C C . GLU C 1 77 ? 50.753 89.776 -26.169 1.00 65.52 77 GLU C C 1
ATOM 6806 O O . GLU C 1 77 ? 50.364 90.704 -25.457 1.00 65.87 77 GLU C O 1
ATOM 6812 N N . ARG C 1 78 ? 51.910 89.833 -26.852 1.00 64.62 78 ARG C N 1
ATOM 6813 C CA . ARG C 1 78 ? 52.797 90.991 -26.766 1.00 64.29 78 ARG C CA 1
ATOM 6814 C C . ARG C 1 78 ? 52.190 92.252 -27.405 1.00 64.48 78 ARG C C 1
ATOM 6815 O O . ARG C 1 78 ? 52.478 93.367 -26.969 1.00 64.86 78 ARG C O 1
ATOM 6823 N N . ALA C 1 79 ? 51.325 92.074 -28.413 1.00 63.97 79 ALA C N 1
ATOM 6824 C CA . ALA C 1 79 ? 50.678 93.181 -29.104 1.00 63.93 79 ALA C CA 1
ATOM 6825 C C . ALA C 1 79 ? 49.505 93.806 -28.338 1.00 64.22 79 ALA C C 1
ATOM 6826 O O . ALA C 1 79 ? 48.993 94.833 -28.771 1.00 64.54 79 ALA C O 1
ATOM 6828 N N . VAL C 1 80 ? 49.062 93.194 -27.232 1.00 64.00 80 VAL C N 1
ATOM 6829 C CA . VAL C 1 80 ? 47.915 93.678 -26.470 1.00 64.39 80 VAL C CA 1
ATOM 6830 C C . VAL C 1 80 ? 48.101 95.114 -25.969 1.00 65.13 80 VAL C C 1
ATOM 6831 O O . VAL C 1 80 ? 47.236 95.950 -26.224 1.00 64.90 80 VAL C O 1
ATOM 6835 N N . GLU C 1 81 ? 49.230 95.415 -25.299 1.00 65.72 81 GLU C N 1
ATOM 6836 C CA . GLU C 1 81 ? 49.466 96.768 -24.789 1.00 66.43 81 GLU C CA 1
ATOM 6837 C C . GLU C 1 81 ? 49.561 97.835 -25.903 1.00 67.00 81 GLU C C 1
ATOM 6838 O O . GLU C 1 81 ? 48.791 98.797 -25.826 1.00 67.25 81 GLU C O 1
ATOM 6844 N N . PRO C 1 82 ? 50.370 97.675 -26.982 1.00 67.04 82 PRO C N 1
ATOM 6845 C CA . PRO C 1 82 ? 50.349 98.688 -28.056 1.00 66.97 82 PRO C CA 1
ATOM 6846 C C . PRO C 1 82 ? 49.006 98.794 -28.802 1.00 66.64 82 PRO C C 1
ATOM 6847 O O . PRO C 1 82 ? 48.681 99.875 -29.289 1.00 66.83 82 PRO C O 1
ATOM 6851 N N . LEU C 1 83 ? 48.210 97.703 -28.877 1.00 65.94 83 LEU C N 1
ATOM 6852 C CA . LEU C 1 83 ? 46.882 97.778 -29.512 1.00 65.56 83 LEU C CA 1
ATOM 6853 C C . LEU C 1 83 ? 45.892 98.541 -28.619 1.00 65.60 83 LEU C C 1
ATOM 6854 O O . LEU C 1 83 ? 44.986 99.182 -29.138 1.00 65.69 83 LEU C O 1
ATOM 6859 N N . ILE C 1 84 ? 46.082 98.500 -27.285 1.00 65.56 84 ILE C N 1
ATOM 6860 C CA . ILE C 1 84 ? 45.279 99.244 -26.314 1.00 66.21 84 ILE C CA 1
ATOM 6861 C C . ILE C 1 84 ? 45.536 100.755 -26.504 1.00 67.36 84 ILE C C 1
ATOM 6862 O O . ILE C 1 84 ? 44.605 101.557 -26.403 1.00 67.97 84 ILE C O 1
ATOM 6867 N N . LYS C 1 85 ? 46.788 101.139 -26.802 1.00 67.61 85 LYS C N 1
ATOM 6868 C CA . LYS C 1 85 ? 47.143 102.527 -27.083 1.00 68.26 85 LYS C CA 1
ATOM 6869 C C . LYS C 1 85 ? 46.557 102.949 -28.440 1.00 68.86 85 LYS C C 1
ATOM 6870 O O . LYS C 1 85 ? 46.108 104.084 -28.573 1.00 69.31 85 LYS C O 1
ATOM 6876 N N . ALA C 1 86 ? 46.513 102.021 -29.427 1.00 68.76 86 ALA C N 1
ATOM 6877 C CA . ALA C 1 86 ? 45.925 102.238 -30.757 1.00 69.09 86 ALA C CA 1
ATOM 6878 C C . ALA C 1 86 ? 44.387 102.424 -30.730 1.00 69.66 86 ALA C C 1
ATOM 6879 O O . ALA C 1 86 ? 43.801 102.822 -31.731 1.00 69.81 86 ALA C O 1
ATOM 6881 N N . LEU C 1 87 ? 43.740 102.143 -29.593 1.00 69.85 87 LEU C N 1
ATOM 6882 C CA . LEU C 1 87 ? 42.307 102.395 -29.418 1.00 70.57 87 LEU C CA 1
ATOM 6883 C C . LEU C 1 87 ? 42.033 103.910 -29.261 1.00 70.98 87 LEU C C 1
ATOM 6884 O O . LEU C 1 87 ? 40.908 104.351 -29.499 1.00 70.89 87 LEU C O 1
ATOM 6889 N N . LYS C 1 88 ? 43.051 104.696 -28.835 1.00 71.09 88 LYS C N 1
ATOM 6890 C CA . LYS C 1 88 ? 42.965 106.149 -28.688 1.00 71.57 88 LYS C CA 1
ATOM 6891 C C . LYS C 1 88 ? 43.572 106.887 -29.913 1.00 71.83 88 LYS C C 1
ATOM 6892 O O . LYS C 1 88 ? 43.899 108.067 -29.809 1.00 72.25 88 LYS C O 1
ATOM 6898 N N . ASP C 1 89 ? 43.713 106.205 -31.058 1.00 71.40 89 ASP C N 1
ATOM 6899 C CA . ASP C 1 89 ? 44.280 106.786 -32.267 1.00 71.78 89 ASP C CA 1
ATOM 6900 C C . ASP C 1 89 ? 43.377 107.868 -32.880 1.00 72.29 89 ASP C C 1
ATOM 6901 O O . ASP C 1 89 ? 42.162 107.849 -32.669 1.00 72.44 89 ASP C O 1
ATOM 6906 N N . GLU C 1 90 ? 43.975 108.830 -33.614 1.00 72.32 90 GLU C N 1
ATOM 6907 C CA . GLU C 1 90 ? 43.238 109.929 -34.246 1.00 72.81 90 GLU C CA 1
ATOM 6908 C C . GLU C 1 90 ? 42.343 109.461 -35.400 1.00 72.08 90 GLU C C 1
ATOM 6909 O O . GLU C 1 90 ? 41.303 110.066 -35.657 1.00 72.39 90 GLU C O 1
ATOM 6915 N N . ASP C 1 91 ? 42.733 108.381 -36.078 1.00 71.03 91 ASP C N 1
ATOM 6916 C CA . ASP C 1 91 ? 41.983 107.846 -37.205 1.00 70.66 91 ASP C CA 1
ATOM 6917 C C . ASP C 1 91 ? 41.002 106.759 -36.752 1.00 69.85 91 ASP C C 1
ATOM 6918 O O . ASP C 1 91 ? 41.396 105.842 -36.035 1.00 69.50 91 ASP C O 1
ATOM 6923 N N . SER C 1 92 ? 39.726 106.856 -37.180 1.00 69.30 92 SER C N 1
ATOM 6924 C CA . SER C 1 92 ? 38.697 105.877 -36.812 1.00 69.28 92 SER C CA 1
ATOM 6925 C C . SER C 1 92 ? 38.863 104.508 -37.482 1.00 68.61 92 SER C C 1
ATOM 6926 O O . SER C 1 92 ? 38.261 103.537 -37.035 1.00 68.50 92 SER C O 1
ATOM 6929 N N . ASP C 1 93 ? 39.661 104.431 -38.552 1.00 68.09 93 ASP C N 1
ATOM 6930 C CA . ASP C 1 93 ? 39.961 103.176 -39.239 1.00 67.92 93 ASP C CA 1
ATOM 6931 C C . ASP C 1 93 ? 40.996 102.372 -38.443 1.00 67.08 93 ASP C C 1
ATOM 6932 O O . ASP C 1 93 ? 40.940 101.143 -38.436 1.00 67.29 93 ASP C O 1
ATOM 6937 N N . VAL C 1 94 ? 41.952 103.066 -37.794 1.00 65.91 94 VAL C N 1
ATOM 6938 C CA . VAL C 1 94 ? 42.993 102.449 -36.974 1.00 65.30 94 VAL C CA 1
ATOM 6939 C C . VAL C 1 94 ? 42.392 101.961 -35.651 1.00 64.51 94 VAL C C 1
ATOM 6940 O O . VAL C 1 94 ? 42.761 100.888 -35.181 1.00 64.84 94 VAL C O 1
ATOM 6944 N N . ARG C 1 95 ? 41.449 102.735 -35.067 1.00 63.17 95 ARG C N 1
ATOM 6945 C CA . ARG C 1 95 ? 40.756 102.370 -33.832 1.00 62.17 95 ARG C CA 1
ATOM 6946 C C . ARG C 1 95 ? 39.928 101.096 -34.054 1.00 61.41 95 ARG C C 1
ATOM 6947 O O . ARG C 1 95 ? 39.938 100.204 -33.213 1.00 61.52 95 ARG C O 1
ATOM 6955 N N . TYR C 1 96 ? 39.225 101.017 -35.197 1.00 60.66 96 TYR C N 1
ATOM 6956 C CA . TYR C 1 96 ? 38.384 99.895 -35.620 1.00 60.36 96 TYR C CA 1
ATOM 6957 C C . TYR C 1 96 ? 39.203 98.619 -35.753 1.00 59.86 96 TYR C C 1
ATOM 6958 O O . TYR C 1 96 ? 38.733 97.541 -35.409 1.00 59.93 96 TYR C O 1
ATOM 6967 N N . ARG C 1 97 ? 40.405 98.735 -36.306 1.00 59.31 97 ARG C N 1
ATOM 6968 C CA . ARG C 1 97 ? 41.279 97.596 -36.509 1.00 59.18 97 ARG C CA 1
ATOM 6969 C C . ARG C 1 97 ? 41.903 97.121 -35.206 1.00 57.82 97 ARG C C 1
ATOM 6970 O O . ARG C 1 97 ? 42.080 95.922 -35.026 1.00 57.96 97 ARG C O 1
ATOM 6978 N N . ALA C 1 98 ? 42.226 98.055 -34.301 1.00 56.42 98 ALA C N 1
ATOM 6979 C CA . ALA C 1 98 ? 42.805 97.751 -33.000 1.00 55.59 98 ALA C CA 1
ATOM 6980 C C . ALA C 1 98 ? 41.788 97.058 -32.118 1.00 55.28 98 ALA C C 1
ATOM 6981 O O . ALA C 1 98 ? 42.151 96.142 -31.390 1.00 55.97 98 ALA C O 1
ATOM 6983 N N . ALA C 1 99 ? 40.516 97.491 -32.171 1.00 54.38 99 ALA C N 1
ATOM 6984 C CA . ALA C 1 99 ? 39.436 96.901 -31.390 1.00 53.79 99 ALA C CA 1
ATOM 6985 C C . ALA C 1 99 ? 39.150 95.485 -31.861 1.00 53.28 99 ALA C C 1
ATOM 6986 O O . ALA C 1 99 ? 38.997 94.603 -31.031 1.00 53.96 99 ALA C O 1
ATOM 6988 N N . THR C 1 100 ? 39.119 95.257 -33.178 1.00 52.37 100 THR C N 1
ATOM 6989 C CA . THR C 1 100 ? 38.862 93.946 -33.766 1.00 52.20 100 THR C CA 1
ATOM 6990 C C . THR C 1 100 ? 39.959 92.971 -33.379 1.00 52.25 100 THR C C 1
ATOM 6991 O O . THR C 1 100 ? 39.663 91.862 -32.938 1.00 52.29 100 THR C O 1
ATOM 6995 N N . ALA C 1 101 ? 41.226 93.408 -33.512 1.00 52.17 101 ALA C N 1
ATOM 6996 C CA . ALA C 1 101 ? 42.416 92.619 -33.212 1.00 52.16 101 ALA C CA 1
ATOM 6997 C C . ALA C 1 101 ? 42.488 92.217 -31.750 1.00 52.37 101 ALA C C 1
ATOM 6998 O O . ALA C 1 101 ? 42.900 91.098 -31.449 1.00 52.58 101 ALA C O 1
ATOM 7000 N N . LEU C 1 102 ? 42.071 93.104 -30.840 1.00 52.13 102 LEU C N 1
ATOM 7001 C CA . LEU C 1 102 ? 42.109 92.806 -29.416 1.00 52.58 102 LEU C CA 1
ATOM 7002 C C . LEU C 1 102 ? 41.184 91.657 -29.024 1.00 53.12 102 LEU C C 1
ATOM 7003 O O . LEU C 1 102 ? 41.515 90.884 -28.124 1.00 53.77 102 LEU C O 1
ATOM 7008 N N . GLY C 1 103 ? 40.052 91.540 -29.701 1.00 52.90 103 GLY C N 1
ATOM 7009 C CA . GLY C 1 103 ? 39.119 90.449 -29.468 1.00 53.33 103 GLY C CA 1
ATOM 7010 C C . GLY C 1 103 ? 39.622 89.154 -30.071 1.00 53.83 103 GLY C C 1
ATOM 7011 O O . GLY C 1 103 ? 39.385 88.084 -29.517 1.00 54.50 103 GLY C O 1
ATOM 7012 N N . GLN C 1 104 ? 40.337 89.243 -31.204 1.00 53.58 104 GLN C N 1
ATOM 7013 C CA . GLN C 1 104 ? 40.942 88.117 -31.904 1.00 53.97 104 GLN C CA 1
ATOM 7014 C C . GLN C 1 104 ? 42.058 87.494 -31.058 1.00 54.37 104 GLN C C 1
ATOM 7015 O O . GLN C 1 104 ? 42.230 86.273 -31.071 1.00 54.75 104 GLN C O 1
ATOM 7021 N N . ILE C 1 105 ? 42.819 88.324 -30.327 1.00 54.05 105 ILE C N 1
ATOM 7022 C CA . ILE C 1 105 ? 43.862 87.842 -29.423 1.00 54.19 105 ILE C CA 1
ATOM 7023 C C . ILE C 1 105 ? 43.163 87.206 -28.207 1.00 54.92 105 ILE C C 1
ATOM 7024 O O . ILE C 1 105 ? 43.445 86.055 -27.876 1.00 55.43 105 ILE C O 1
ATOM 7029 N N . GLY C 1 106 ? 42.219 87.926 -27.603 1.00 54.89 106 GLY C N 1
ATOM 7030 C CA . GLY C 1 106 ? 41.422 87.404 -26.500 1.00 55.69 106 GLY C CA 1
ATOM 7031 C C . GLY C 1 106 ? 41.967 87.618 -25.103 1.00 56.53 106 GLY C C 1
ATOM 7032 O O . GLY C 1 106 ? 41.520 86.966 -24.153 1.00 56.51 106 GLY C O 1
ATOM 7033 N N . ASP C 1 107 ? 42.912 88.543 -24.955 1.00 57.13 107 ASP C N 1
ATOM 7034 C CA . ASP C 1 107 ? 43.499 88.835 -23.655 1.00 58.41 107 ASP C CA 1
ATOM 7035 C C . ASP C 1 107 ? 42.552 89.693 -22.818 1.00 59.55 107 ASP C C 1
ATOM 7036 O O . ASP C 1 107 ? 41.985 90.670 -23.310 1.00 59.75 107 ASP C O 1
ATOM 7041 N N . GLU C 1 108 ? 42.406 89.317 -21.547 1.00 59.96 108 GLU C N 1
ATOM 7042 C CA . GLU C 1 108 ? 41.574 89.962 -20.539 1.00 60.96 108 GLU C CA 1
ATOM 7043 C C . GLU C 1 108 ? 41.980 91.438 -20.294 1.00 61.01 108 GLU C C 1
ATOM 7044 O O . GLU C 1 108 ? 41.140 92.245 -19.900 1.00 61.34 108 GLU C O 1
ATOM 7050 N N . ARG C 1 109 ? 43.248 91.801 -20.568 1.00 60.32 109 ARG C N 1
ATOM 7051 C CA . ARG C 1 109 ? 43.742 93.167 -20.362 1.00 59.80 109 ARG C CA 1
ATOM 7052 C C . ARG C 1 109 ? 43.047 94.206 -21.243 1.00 59.48 109 ARG C C 1
ATOM 7053 O O . ARG C 1 109 ? 43.022 95.383 -20.898 1.00 59.77 109 ARG C O 1
ATOM 7061 N N . ALA C 1 110 ? 42.491 93.779 -22.380 1.00 58.76 110 ALA C N 1
ATOM 7062 C CA . ALA C 1 110 ? 41.786 94.668 -23.289 1.00 58.38 110 ALA C CA 1
ATOM 7063 C C . ALA C 1 110 ? 40.357 94.975 -22.852 1.00 57.99 110 ALA C C 1
ATOM 7064 O O . ALA C 1 110 ? 39.765 95.876 -23.425 1.00 58.24 110 ALA C O 1
ATOM 7066 N N . VAL C 1 111 ? 39.800 94.248 -21.857 1.00 57.29 111 VAL C N 1
ATOM 7067 C CA . VAL C 1 111 ? 38.424 94.421 -21.388 1.00 57.14 111 VAL C CA 1
ATOM 7068 C C . VAL C 1 111 ? 38.100 95.881 -21.009 1.00 57.69 111 VAL C C 1
ATOM 7069 O O . VAL C 1 111 ? 37.187 96.450 -21.608 1.00 57.69 111 VAL C O 1
ATOM 7073 N N . GLU C 1 112 ? 38.826 96.485 -20.045 1.00 57.82 112 GLU C N 1
ATOM 7074 C CA . GLU C 1 112 ? 38.527 97.865 -19.648 1.00 58.52 112 GLU C CA 1
ATOM 7075 C C . GLU C 1 112 ? 38.752 98.879 -20.790 1.00 58.76 112 GLU C C 1
ATOM 7076 O O . GLU C 1 112 ? 37.812 99.619 -21.086 1.00 59.00 112 GLU C O 1
ATOM 7082 N N . PRO C 1 113 ? 39.879 98.852 -21.543 1.00 58.48 113 PRO C N 1
ATOM 7083 C CA . PRO C 1 113 ? 40.004 99.756 -22.706 1.00 57.88 113 PRO C CA 1
ATOM 7084 C C . PRO C 1 113 ? 38.904 99.581 -23.762 1.00 57.03 113 PRO C C 1
ATOM 7085 O O . PRO C 1 113 ? 38.469 100.571 -24.345 1.00 57.33 113 PRO C O 1
ATOM 7089 N N . LEU C 1 114 ? 38.443 98.338 -24.003 1.00 55.86 114 LEU C N 1
ATOM 7090 C CA . LEU C 1 114 ? 37.361 98.058 -24.960 1.00 55.20 114 LEU C CA 1
ATOM 7091 C C . LEU C 1 114 ? 35.996 98.522 -24.430 1.00 55.40 114 LEU C C 1
ATOM 7092 O O . LEU C 1 114 ? 35.127 98.874 -25.226 1.00 55.62 114 LEU C O 1
ATOM 7097 N N . ILE C 1 115 ? 35.803 98.527 -23.098 1.00 55.33 115 ILE C N 1
ATOM 7098 C CA . ILE C 1 115 ? 34.571 99.011 -22.470 1.00 55.91 115 ILE C CA 1
ATOM 7099 C C . ILE C 1 115 ? 34.421 100.525 -22.728 1.00 57.27 115 ILE C C 1
ATOM 7100 O O . ILE C 1 115 ? 33.310 101.004 -22.957 1.00 57.75 115 ILE C O 1
ATOM 7105 N N . LYS C 1 116 ? 35.546 101.267 -22.733 1.00 57.67 116 LYS C N 1
ATOM 7106 C CA . LYS C 1 116 ? 35.559 102.695 -23.033 1.00 58.24 116 LYS C CA 1
ATOM 7107 C C . LYS C 1 116 ? 35.256 102.931 -24.518 1.00 57.93 116 LYS C C 1
ATOM 7108 O O . LYS C 1 116 ? 34.555 103.881 -24.852 1.00 58.27 116 LYS C O 1
ATOM 7114 N N . ALA C 1 117 ? 35.751 102.047 -25.402 1.00 57.48 117 ALA C N 1
ATOM 7115 C CA . ALA C 1 117 ? 35.512 102.106 -26.847 1.00 57.64 117 ALA C CA 1
ATOM 7116 C C . ALA C 1 117 ? 34.042 101.922 -27.227 1.00 58.05 117 ALA C C 1
ATOM 7117 O O . ALA C 1 117 ? 33.655 102.281 -28.334 1.00 58.27 117 ALA C O 1
ATOM 7119 N N . LEU C 1 118 ? 33.221 101.377 -26.320 1.00 58.18 118 LEU C N 1
ATOM 7120 C CA . LEU C 1 118 ? 31.782 101.253 -26.532 1.00 58.87 118 LEU C CA 1
ATOM 7121 C C . LEU C 1 118 ? 31.094 102.631 -26.570 1.00 60.00 118 LEU C C 1
ATOM 7122 O O . LEU C 1 118 ? 29.967 102.720 -27.043 1.00 60.32 118 LEU C O 1
ATOM 7127 N N . LYS C 1 119 ? 31.745 103.686 -26.045 1.00 60.75 119 LYS C N 1
ATOM 7128 C CA . LYS C 1 119 ? 31.226 105.054 -26.044 1.00 62.22 119 LYS C CA 1
ATOM 7129 C C . LYS C 1 119 ? 31.934 105.919 -27.106 1.00 63.40 119 LYS C C 1
ATOM 7130 O O . LYS C 1 119 ? 31.943 107.138 -26.975 1.00 63.56 119 LYS C O 1
ATOM 7136 N N . ASP C 1 120 ? 32.520 105.304 -28.148 1.00 64.16 120 ASP C N 1
ATOM 7137 C CA . ASP C 1 120 ? 33.245 106.016 -29.195 1.00 65.43 120 ASP C CA 1
ATOM 7138 C C . ASP C 1 120 ? 32.312 106.811 -30.105 1.00 67.44 120 ASP C C 1
ATOM 7139 O O . ASP C 1 120 ? 31.123 106.499 -30.185 1.00 67.86 120 ASP C O 1
ATOM 7144 N N . GLU C 1 121 ? 32.840 107.852 -30.784 1.00 68.34 121 GLU C N 1
ATOM 7145 C CA . GLU C 1 121 ? 32.033 108.659 -31.706 1.00 69.50 121 GLU C CA 1
ATOM 7146 C C . GLU C 1 121 ? 31.660 107.866 -32.950 1.00 69.07 121 GLU C C 1
ATOM 7147 O O . GLU C 1 121 ? 30.547 108.002 -33.468 1.00 69.24 121 GLU C O 1
ATOM 7153 N N . ASP C 1 122 ? 32.595 107.030 -33.435 1.00 68.10 122 ASP C N 1
ATOM 7154 C CA . ASP C 1 122 ? 32.401 106.229 -34.631 1.00 67.58 122 ASP C CA 1
ATOM 7155 C C . ASP C 1 122 ? 31.692 104.912 -34.325 1.00 66.70 122 ASP C C 1
ATOM 7156 O O . ASP C 1 122 ? 32.210 104.083 -33.576 1.00 66.80 122 ASP C O 1
ATOM 7161 N N . GLU C 1 123 ? 30.508 104.720 -34.928 1.00 65.47 123 GLU C N 1
ATOM 7162 C CA . GLU C 1 123 ? 29.663 103.543 -34.770 1.00 64.46 123 GLU C CA 1
ATOM 7163 C C . GLU C 1 123 ? 30.360 102.232 -35.146 1.00 63.00 123 GLU C C 1
ATOM 7164 O O . GLU C 1 123 ? 29.962 101.184 -34.659 1.00 62.83 123 GLU C O 1
ATOM 7170 N N . ARG C 1 124 ? 31.384 102.280 -36.009 1.00 61.78 124 ARG C N 1
ATOM 7171 C CA . ARG C 1 124 ? 32.127 101.075 -36.380 1.00 61.12 124 ARG C CA 1
ATOM 7172 C C . ARG C 1 124 ? 33.061 100.672 -35.246 1.00 59.89 124 ARG C C 1
ATOM 7173 O O . ARG C 1 124 ? 33.207 99.485 -34.972 1.00 60.07 124 ARG C O 1
ATOM 7181 N N . VAL C 1 125 ? 33.675 101.654 -34.567 1.00 58.65 125 VAL C N 1
ATOM 7182 C CA . VAL C 1 125 ? 34.548 101.390 -33.432 1.00 57.66 125 VAL C CA 1
ATOM 7183 C C . VAL C 1 125 ? 33.725 100.816 -32.283 1.00 56.85 125 VAL C C 1
ATOM 7184 O O . VAL C 1 125 ? 34.162 99.862 -31.662 1.00 57.58 125 VAL C O 1
ATOM 7188 N N . ARG C 1 126 ? 32.515 101.341 -32.039 1.00 55.55 126 ARG C N 1
ATOM 7189 C CA . ARG C 1 126 ? 31.644 100.835 -30.974 1.00 54.80 126 ARG C CA 1
ATOM 7190 C C . ARG C 1 126 ? 31.244 99.385 -31.258 1.00 54.53 126 ARG C C 1
ATOM 7191 O O . ARG C 1 126 ? 31.263 98.551 -30.354 1.00 54.87 126 ARG C O 1
ATOM 7199 N N . GLN C 1 127 ? 30.885 99.093 -32.513 1.00 53.64 127 GLN C N 1
ATOM 7200 C CA . GLN C 1 127 ? 30.440 97.776 -32.948 1.00 53.48 127 GLN C CA 1
ATOM 7201 C C . GLN C 1 127 ? 31.545 96.737 -32.849 1.00 53.15 127 GLN C C 1
ATOM 7202 O O . GLN C 1 127 ? 31.305 95.627 -32.370 1.00 53.31 127 GLN C O 1
ATOM 7208 N N . SER C 1 128 ? 32.762 97.096 -33.292 1.00 52.14 128 SER C N 1
ATOM 7209 C CA . SER C 1 128 ? 33.893 96.186 -33.231 1.00 51.35 128 SER C CA 1
ATOM 7210 C C . SER C 1 128 ? 34.355 95.942 -31.797 1.00 50.12 128 SER C C 1
ATOM 7211 O O . SER C 1 128 ? 34.861 94.860 -31.510 1.00 50.58 128 SER C O 1
ATOM 7214 N N . ALA C 1 129 ? 34.172 96.926 -30.899 1.00 48.59 129 ALA C N 1
ATOM 7215 C CA . ALA C 1 129 ? 34.526 96.791 -29.485 1.00 47.55 129 ALA C CA 1
ATOM 7216 C C . ALA C 1 129 ? 33.545 95.866 -28.778 1.00 47.63 129 ALA C C 1
ATOM 7217 O O . ALA C 1 129 ? 33.948 95.109 -27.900 1.00 48.15 129 ALA C O 1
ATOM 7219 N N . ALA C 1 130 ? 32.254 95.913 -29.160 1.00 47.08 130 ALA C N 1
ATOM 7220 C CA . ALA C 1 130 ? 31.229 95.048 -28.591 1.00 46.65 130 ALA C CA 1
ATOM 7221 C C . ALA C 1 130 ? 31.478 93.595 -28.987 1.00 46.91 130 ALA C C 1
ATOM 7222 O O . ALA C 1 130 ? 31.370 92.716 -28.150 1.00 47.30 130 ALA C O 1
ATOM 7224 N N . GLY C 1 131 ? 31.851 93.355 -30.239 1.00 47.01 131 GLY C N 1
ATOM 7225 C CA . GLY C 1 131 ? 32.117 92.011 -30.737 1.00 47.40 131 GLY C CA 1
ATOM 7226 C C . GLY C 1 131 ? 33.351 91.398 -30.116 1.00 47.60 131 GLY C C 1
ATOM 7227 O O . GLY C 1 131 ? 33.373 90.198 -29.840 1.00 47.87 131 GLY C O 1
ATOM 7228 N N . ALA C 1 132 ? 34.377 92.238 -29.871 1.00 47.46 132 ALA C N 1
ATOM 7229 C CA . ALA C 1 132 ? 35.641 91.862 -29.233 1.00 47.69 132 ALA C CA 1
ATOM 7230 C C . ALA C 1 132 ? 35.402 91.479 -27.778 1.00 47.55 132 ALA C C 1
ATOM 7231 O O . ALA C 1 132 ? 36.014 90.527 -27.298 1.00 48.03 132 ALA C O 1
ATOM 7233 N N . LEU C 1 133 ? 34.495 92.198 -27.081 1.00 46.70 133 LEU C N 1
ATOM 7234 C CA . LEU C 1 133 ? 34.145 91.878 -25.701 1.00 46.48 133 LEU C CA 1
ATOM 7235 C C . LEU C 1 133 ? 33.474 90.498 -25.590 1.00 46.93 133 LEU C C 1
ATOM 7236 O O . LEU C 1 133 ? 33.681 89.801 -24.599 1.00 47.68 133 LEU C O 1
ATOM 7241 N N . GLY C 1 134 ? 32.711 90.108 -26.610 1.00 46.69 134 GLY C N 1
ATOM 7242 C CA . GLY C 1 134 ? 32.060 88.807 -26.671 1.00 47.24 134 GLY C CA 1
ATOM 7243 C C . GLY C 1 134 ? 33.047 87.691 -26.958 1.00 48.02 134 GLY C C 1
ATOM 7244 O O . GLY C 1 134 ? 32.890 86.573 -26.452 1.00 48.21 134 GLY C O 1
ATOM 7245 N N . GLN C 1 135 ? 34.083 87.992 -27.776 1.00 48.05 135 GLN C N 1
ATOM 7246 C CA . GLN C 1 135 ? 35.150 87.056 -28.114 1.00 48.52 135 GLN C CA 1
ATOM 7247 C C . GLN C 1 135 ? 36.013 86.798 -26.885 1.00 49.13 135 GLN C C 1
ATOM 7248 O O . GLN C 1 135 ? 36.378 85.652 -26.637 1.00 49.74 135 GLN C O 1
ATOM 7254 N N . ILE C 1 136 ? 36.326 87.850 -26.099 1.00 48.84 136 ILE C N 1
ATOM 7255 C CA . ILE C 1 136 ? 37.113 87.717 -24.869 1.00 48.76 136 ILE C CA 1
ATOM 7256 C C . ILE C 1 136 ? 36.327 86.922 -23.803 1.00 49.76 136 ILE C C 1
ATOM 7257 O O . ILE C 1 136 ? 36.909 86.080 -23.114 1.00 50.27 136 ILE C O 1
ATOM 7262 N N . GLY C 1 137 ? 35.016 87.145 -23.726 1.00 49.86 137 GLY C N 1
ATOM 7263 C CA . GLY C 1 137 ? 34.117 86.403 -22.847 1.00 50.60 137 GLY C CA 1
ATOM 7264 C C . GLY C 1 137 ? 34.158 86.745 -21.371 1.00 51.64 137 GLY C C 1
ATOM 7265 O O . GLY C 1 137 ? 33.612 86.005 -20.551 1.00 51.71 137 GLY C O 1
ATOM 7266 N N . ASP C 1 138 ? 34.789 87.861 -21.012 1.00 52.37 138 ASP C N 1
ATOM 7267 C CA . ASP C 1 138 ? 34.895 88.273 -19.616 1.00 53.60 138 ASP C CA 1
ATOM 7268 C C . ASP C 1 138 ? 33.567 88.838 -19.143 1.00 54.97 138 ASP C C 1
ATOM 7269 O O . ASP C 1 138 ? 32.912 89.584 -19.869 1.00 55.76 138 ASP C O 1
ATOM 7274 N N . GLU C 1 139 ? 33.193 88.497 -17.909 1.00 55.09 139 GLU C N 1
ATOM 7275 C CA . GLU C 1 139 ? 31.961 88.894 -17.237 1.00 55.67 139 GLU C CA 1
ATOM 7276 C C . GLU C 1 139 ? 31.863 90.425 -17.007 1.00 56.00 139 GLU C C 1
ATOM 7277 O O . GLU C 1 139 ? 30.759 90.960 -16.931 1.00 56.56 139 GLU C O 1
ATOM 7283 N N . ARG C 1 140 ? 33.005 91.127 -16.914 1.00 55.48 140 ARG C N 1
ATOM 7284 C CA . ARG C 1 140 ? 33.025 92.570 -16.668 1.00 55.41 140 ARG C CA 1
ATOM 7285 C C . ARG C 1 140 ? 32.344 93.379 -17.762 1.00 55.56 140 ARG C C 1
ATOM 7286 O O . ARG C 1 140 ? 31.875 94.481 -17.499 1.00 56.18 140 ARG C O 1
ATOM 7294 N N . ALA C 1 141 ? 32.281 92.833 -18.982 1.00 54.92 141 ALA C N 1
ATOM 7295 C CA . ALA C 1 141 ? 31.663 93.484 -20.125 1.00 54.44 141 ALA C CA 1
ATOM 7296 C C . ALA C 1 141 ? 30.140 93.367 -20.156 1.00 53.88 141 ALA C C 1
ATOM 7297 O O . ALA C 1 141 ? 29.532 94.029 -20.983 1.00 54.32 141 ALA C O 1
ATOM 7299 N N . VAL C 1 142 ? 29.521 92.547 -19.284 1.00 52.66 142 VAL C N 1
ATOM 7300 C CA . VAL C 1 142 ? 28.076 92.339 -19.296 1.00 51.97 142 VAL C CA 1
ATOM 7301 C C . VAL C 1 142 ? 27.281 93.646 -19.094 1.00 51.58 142 VAL C C 1
ATOM 7302 O O . VAL C 1 142 ? 26.460 93.972 -19.947 1.00 51.51 142 VAL C O 1
ATOM 7306 N N . GLU C 1 143 ? 27.525 94.394 -18.011 1.00 51.38 143 GLU C N 1
ATOM 7307 C CA . GLU C 1 143 ? 26.805 95.654 -17.780 1.00 51.87 143 GLU C CA 1
ATOM 7308 C C . GLU C 1 143 ? 27.022 96.689 -18.909 1.00 51.42 143 GLU C C 1
ATOM 7309 O O . GLU C 1 143 ? 26.025 97.120 -19.478 1.00 51.79 143 GLU C O 1
ATOM 7315 N N . PRO C 1 144 ? 28.258 97.027 -19.338 1.00 50.68 144 PRO C N 1
ATOM 7316 C CA . PRO C 1 144 ? 28.415 97.954 -20.480 1.00 50.30 144 PRO C CA 1
ATOM 7317 C C . PRO C 1 144 ? 27.769 97.487 -21.800 1.00 49.69 144 PRO C C 1
ATOM 7318 O O . PRO C 1 144 ? 27.266 98.320 -22.552 1.00 49.78 144 PRO C O 1
ATOM 7322 N N . LEU C 1 145 ? 27.772 96.170 -22.084 1.00 48.73 145 LEU C N 1
ATOM 7323 C CA . LEU C 1 145 ? 27.118 95.619 -23.278 1.00 48.45 145 LEU C CA 1
ATOM 7324 C C . LEU C 1 145 ? 25.584 95.723 -23.178 1.00 49.40 145 LEU C C 1
ATOM 7325 O O . LEU C 1 145 ? 24.912 95.865 -24.197 1.00 49.48 145 LEU C O 1
ATOM 7330 N N . ILE C 1 146 ? 25.033 95.680 -21.955 1.00 50.23 146 ILE C N 1
ATOM 7331 C CA . ILE C 1 146 ? 23.596 95.836 -21.710 1.00 51.41 146 ILE C CA 1
ATOM 7332 C C . ILE C 1 146 ? 23.169 97.283 -22.056 1.00 52.68 146 ILE C C 1
ATOM 7333 O O . ILE C 1 146 ? 22.099 97.487 -22.633 1.00 53.17 146 ILE C O 1
ATOM 7338 N N . LYS C 1 147 ? 24.031 98.276 -21.745 1.00 52.58 147 LYS C N 1
ATOM 7339 C CA . LYS C 1 147 ? 23.788 99.676 -22.084 1.00 52.53 147 LYS C CA 1
ATOM 7340 C C . LYS C 1 147 ? 23.859 99.853 -23.597 1.00 52.26 147 LYS C C 1
ATOM 7341 O O . LYS C 1 147 ? 23.059 100.592 -24.154 1.00 52.43 147 LYS C O 1
ATOM 7347 N N . ALA C 1 148 ? 24.806 99.152 -24.266 1.00 52.15 148 ALA C N 1
ATOM 7348 C CA . ALA C 1 148 ? 25.004 99.165 -25.727 1.00 52.07 148 ALA C CA 1
ATOM 7349 C C . ALA C 1 148 ? 23.808 98.621 -26.499 1.00 51.89 148 ALA C C 1
ATOM 7350 O O . ALA C 1 148 ? 23.680 98.926 -27.678 1.00 52.03 148 ALA C O 1
ATOM 7352 N N . LEU C 1 149 ? 22.924 97.840 -25.844 1.00 51.85 149 LEU C N 1
ATOM 7353 C CA . LEU C 1 149 ? 21.662 97.357 -26.436 1.00 52.79 149 LEU C CA 1
ATOM 7354 C C . LEU C 1 149 ? 20.663 98.519 -26.687 1.00 54.20 149 LEU C C 1
ATOM 7355 O O . LEU C 1 149 ? 19.593 98.293 -27.246 1.00 54.50 149 LEU C O 1
ATOM 7360 N N . LYS C 1 150 ? 20.971 99.730 -26.197 1.00 54.97 150 LYS C N 1
ATOM 7361 C CA . LYS C 1 150 ? 20.173 100.929 -26.383 1.00 56.15 150 LYS C CA 1
ATOM 7362 C C . LYS C 1 150 ? 20.951 101.979 -27.220 1.00 56.91 150 LYS C C 1
ATOM 7363 O O . LYS C 1 150 ? 20.679 103.166 -27.102 1.00 57.65 150 LYS C O 1
ATOM 7369 N N . ASP C 1 151 ? 21.898 101.547 -28.065 1.00 56.80 151 ASP C N 1
ATOM 7370 C CA . ASP C 1 151 ? 22.678 102.444 -28.915 1.00 57.47 151 ASP C CA 1
ATOM 7371 C C . ASP C 1 151 ? 21.813 103.011 -30.049 1.00 58.33 151 ASP C C 1
ATOM 7372 O O . ASP C 1 151 ? 20.826 102.389 -30.433 1.00 58.66 151 ASP C O 1
ATOM 7377 N N . GLU C 1 152 ? 22.180 104.182 -30.596 1.00 58.36 152 GLU C N 1
ATOM 7378 C CA . GLU C 1 152 ? 21.431 104.778 -31.706 1.00 58.54 152 GLU C CA 1
ATOM 7379 C C . GLU C 1 152 ? 21.594 103.955 -33.009 1.00 57.65 152 GLU C C 1
ATOM 7380 O O . GLU C 1 152 ? 20.685 103.948 -33.837 1.00 58.10 152 GLU C O 1
ATOM 7386 N N . ASP C 1 153 ? 22.738 103.251 -33.174 1.00 56.06 153 ASP C N 1
ATOM 7387 C CA . ASP C 1 153 ? 23.031 102.440 -34.353 1.00 55.07 153 ASP C CA 1
ATOM 7388 C C . ASP C 1 153 ? 22.629 100.989 -34.139 1.00 53.39 153 ASP C C 1
ATOM 7389 O O . ASP C 1 153 ? 23.156 100.333 -33.247 1.00 53.02 153 ASP C O 1
ATOM 7394 N N . TRP C 1 154 ? 21.745 100.467 -34.993 1.00 52.45 154 TRP C N 1
ATOM 7395 C CA . TRP C 1 154 ? 21.273 99.092 -34.889 1.00 52.19 154 TRP C CA 1
ATOM 7396 C C . TRP C 1 154 ? 22.372 98.056 -35.034 1.00 51.51 154 TRP C C 1
ATOM 7397 O O . TRP C 1 154 ? 22.233 96.957 -34.519 1.00 51.88 154 TRP C O 1
ATOM 7408 N N . ARG C 1 155 ? 23.451 98.381 -35.745 1.00 50.60 155 ARG C N 1
ATOM 7409 C CA . ARG C 1 155 ? 24.567 97.457 -35.917 1.00 49.81 155 ARG C CA 1
ATOM 7410 C C . ARG C 1 155 ? 25.328 97.253 -34.607 1.00 49.02 155 ARG C C 1
ATOM 7411 O O . ARG C 1 155 ? 25.794 96.148 -34.329 1.00 49.12 155 ARG C O 1
ATOM 7419 N N . VAL C 1 156 ? 25.403 98.301 -33.776 1.00 48.05 156 VAL C N 1
ATOM 7420 C CA . VAL C 1 156 ? 26.006 98.224 -32.456 1.00 47.31 156 VAL C CA 1
ATOM 7421 C C . VAL C 1 156 ? 25.073 97.428 -31.524 1.00 47.13 156 VAL C C 1
ATOM 7422 O O . VAL C 1 156 ? 25.547 96.577 -30.774 1.00 48.02 156 VAL C O 1
ATOM 7426 N N . ARG C 1 157 ? 23.751 97.678 -31.591 1.00 45.57 157 ARG C N 1
ATOM 7427 C CA . ARG C 1 157 ? 22.786 96.947 -30.777 1.00 44.58 157 ARG C CA 1
ATOM 7428 C C . ARG C 1 157 ? 22.824 95.449 -31.088 1.00 44.07 157 ARG C C 1
ATOM 7429 O O . ARG C 1 157 ? 22.848 94.630 -30.173 1.00 44.20 157 ARG C O 1
ATOM 7437 N N . GLN C 1 158 ? 22.845 95.100 -32.377 1.00 43.38 158 GLN C N 1
ATOM 7438 C CA . GLN C 1 158 ? 22.903 93.726 -32.849 1.00 43.23 158 GLN C CA 1
ATOM 7439 C C . GLN C 1 158 ? 24.166 93.037 -32.348 1.00 43.49 158 GLN C C 1
ATOM 7440 O O . GLN C 1 158 ? 24.087 91.917 -31.851 1.00 43.87 158 GLN C O 1
ATOM 7446 N N . GLU C 1 159 ? 25.329 93.712 -32.455 1.00 43.22 159 GLU C N 1
ATOM 7447 C CA . GLU C 1 159 ? 26.607 93.176 -32.006 1.00 43.71 159 GLU C CA 1
ATOM 7448 C C . GLU C 1 159 ? 26.688 93.019 -30.495 1.00 44.48 159 GLU C C 1
ATOM 7449 O O . GLU C 1 159 ? 27.349 92.098 -30.025 1.00 45.08 159 GLU C O 1
ATOM 7455 N N . ALA C 1 160 ? 26.029 93.904 -29.731 1.00 44.38 160 ALA C N 1
ATOM 7456 C CA . ALA C 1 160 ? 26.007 93.813 -28.272 1.00 44.67 160 ALA C CA 1
ATOM 7457 C C . ALA C 1 160 ? 25.126 92.646 -27.824 1.00 44.97 160 ALA C C 1
ATOM 7458 O O . ALA C 1 160 ? 25.449 91.997 -26.834 1.00 45.09 160 ALA C O 1
ATOM 7460 N N . ALA C 1 161 ? 24.022 92.367 -28.557 1.00 44.90 161 ALA C N 1
ATOM 7461 C CA . ALA C 1 161 ? 23.115 91.264 -28.254 1.00 45.16 161 ALA C CA 1
ATOM 7462 C C . ALA C 1 161 ? 23.807 89.935 -28.519 1.00 46.27 161 ALA C C 1
ATOM 7463 O O . ALA C 1 161 ? 23.675 89.017 -27.710 1.00 46.73 161 ALA C O 1
ATOM 7465 N N . PHE C 1 162 ? 24.581 89.847 -29.630 1.00 46.14 162 PHE C N 1
ATOM 7466 C CA . PHE C 1 162 ? 25.331 88.650 -30.000 1.00 46.20 162 PHE C CA 1
ATOM 7467 C C . PHE C 1 162 ? 26.431 88.395 -28.968 1.00 45.77 162 PHE C C 1
ATOM 7468 O O . PHE C 1 162 ? 26.680 87.246 -28.631 1.00 46.41 162 PHE C O 1
ATOM 7476 N N . ALA C 1 163 ? 27.110 89.455 -28.495 1.00 44.83 163 ALA C N 1
ATOM 7477 C CA . ALA C 1 163 ? 28.187 89.362 -27.507 1.00 44.72 163 ALA C CA 1
ATOM 7478 C C . ALA C 1 163 ? 27.663 88.902 -26.160 1.00 45.00 163 ALA C C 1
ATOM 7479 O O . ALA C 1 163 ? 28.341 88.132 -25.488 1.00 45.42 163 ALA C O 1
ATOM 7481 N N . LEU C 1 164 ? 26.452 89.335 -25.773 1.00 44.80 164 LEU C N 1
ATOM 7482 C CA . LEU C 1 164 ? 25.839 88.911 -24.512 1.00 45.16 164 LEU C CA 1
ATOM 7483 C C . LEU C 1 164 ? 25.500 87.416 -24.516 1.00 46.59 164 LEU C C 1
ATOM 7484 O O . LEU C 1 164 ? 25.590 86.773 -23.472 1.00 47.58 164 LEU C O 1
ATOM 7489 N N . GLY C 1 165 ? 25.147 86.875 -25.676 1.00 46.69 165 GLY C N 1
ATOM 7490 C CA . GLY C 1 165 ? 24.862 85.457 -25.835 1.00 47.56 165 GLY C CA 1
ATOM 7491 C C . GLY C 1 165 ? 26.125 84.617 -25.808 1.00 48.77 165 GLY C C 1
ATOM 7492 O O . GLY C 1 165 ? 26.113 83.481 -25.331 1.00 49.55 165 GLY C O 1
ATOM 7493 N N . GLN C 1 166 ? 27.239 85.171 -26.298 1.00 48.90 166 GLN C N 1
ATOM 7494 C CA . GLN C 1 166 ? 28.538 84.503 -26.270 1.00 49.18 166 GLN C CA 1
ATOM 7495 C C . GLN C 1 166 ? 29.096 84.455 -24.846 1.00 49.03 166 GLN C C 1
ATOM 7496 O O . GLN C 1 166 ? 29.778 83.494 -24.497 1.00 48.80 166 GLN C O 1
ATOM 7502 N N . ILE C 1 167 ? 28.827 85.487 -24.031 1.00 48.83 167 ILE C N 1
ATOM 7503 C CA . ILE C 1 167 ? 29.262 85.479 -22.644 1.00 49.50 167 ILE C CA 1
ATOM 7504 C C . ILE C 1 167 ? 28.376 84.502 -21.831 1.00 50.37 167 ILE C C 1
ATOM 7505 O O . ILE C 1 167 ? 28.896 83.724 -21.039 1.00 50.57 167 ILE C O 1
ATOM 7510 N N . GLY C 1 168 ? 27.076 84.476 -22.109 1.00 50.68 168 GLY C N 1
ATOM 7511 C CA . GLY C 1 168 ? 26.151 83.546 -21.474 1.00 51.74 168 GLY C CA 1
ATOM 7512 C C . GLY C 1 168 ? 25.785 83.867 -20.036 1.00 52.98 168 GLY C C 1
ATOM 7513 O O . GLY C 1 168 ? 25.315 82.992 -19.302 1.00 53.44 168 GLY C O 1
ATOM 7514 N N . ASP C 1 169 ? 25.976 85.121 -19.618 1.00 52.90 169 ASP C N 1
ATOM 7515 C CA . ASP C 1 169 ? 25.658 85.551 -18.260 1.00 53.23 169 ASP C CA 1
ATOM 7516 C C . ASP C 1 169 ? 24.168 85.835 -18.182 1.00 52.95 169 ASP C C 1
ATOM 7517 O O . ASP C 1 169 ? 23.651 86.539 -19.041 1.00 52.86 169 ASP C O 1
ATOM 7522 N N . GLU C 1 170 ? 23.478 85.308 -17.142 1.00 52.74 170 GLU C N 1
ATOM 7523 C CA . GLU C 1 170 ? 22.030 85.488 -16.954 1.00 52.38 170 GLU C CA 1
ATOM 7524 C C . GLU C 1 170 ? 21.599 86.912 -16.650 1.00 50.67 170 GLU C C 1
ATOM 7525 O O . GLU C 1 170 ? 20.408 87.196 -16.688 1.00 50.61 170 GLU C O 1
ATOM 7531 N N . ARG C 1 171 ? 22.537 87.793 -16.294 1.00 49.39 171 ARG C N 1
ATOM 7532 C CA . ARG C 1 171 ? 22.211 89.196 -16.029 1.00 48.49 171 ARG C CA 1
ATOM 7533 C C . ARG C 1 171 ? 21.644 89.916 -17.258 1.00 47.72 171 ARG C C 1
ATOM 7534 O O . ARG C 1 171 ? 21.014 90.963 -17.109 1.00 47.73 171 ARG C O 1
ATOM 7542 N N . ALA C 1 172 ? 21.877 89.362 -18.460 1.00 46.97 172 ALA C N 1
ATOM 7543 C CA . ALA C 1 172 ? 21.454 89.907 -19.740 1.00 46.78 172 ALA C CA 1
ATOM 7544 C C . ALA C 1 172 ? 20.083 89.433 -20.195 1.00 46.75 172 ALA C C 1
ATOM 7545 O O . ALA C 1 172 ? 19.566 89.999 -21.145 1.00 47.10 172 ALA C O 1
ATOM 7547 N N . VAL C 1 173 ? 19.495 88.414 -19.549 1.00 46.28 173 VAL C N 1
ATOM 7548 C CA . VAL C 1 173 ? 18.196 87.855 -19.930 1.00 46.27 173 VAL C CA 1
ATOM 7549 C C . VAL C 1 173 ? 17.092 88.914 -20.032 1.00 47.42 173 VAL C C 1
ATOM 7550 O O . VAL C 1 173 ? 16.499 89.031 -21.105 1.00 48.04 173 VAL C O 1
ATOM 7554 N N . GLU C 1 174 ? 16.811 89.680 -18.952 1.00 47.29 174 GLU C N 1
ATOM 7555 C CA . GLU C 1 174 ? 15.739 90.680 -19.009 1.00 47.97 174 GLU C CA 1
ATOM 7556 C C . GLU C 1 174 ? 16.013 91.814 -20.011 1.00 48.37 174 GLU C C 1
ATOM 7557 O O . GLU C 1 174 ? 15.134 92.052 -20.836 1.00 48.56 174 GLU C O 1
ATOM 7563 N N . PRO C 1 175 ? 17.217 92.433 -20.082 1.00 48.46 175 PRO C N 1
ATOM 7564 C CA . PRO C 1 175 ? 17.470 93.416 -21.158 1.00 48.31 175 PRO C CA 1
ATOM 7565 C C . PRO C 1 175 ? 17.318 92.843 -22.582 1.00 48.10 175 PRO C C 1
ATOM 7566 O O . PRO C 1 175 ? 16.874 93.559 -23.484 1.00 48.79 175 PRO C O 1
ATOM 7570 N N . LEU C 1 176 ? 17.688 91.564 -22.797 1.00 46.87 176 LEU C N 1
ATOM 7571 C CA . LEU C 1 176 ? 17.575 90.902 -24.116 1.00 45.68 176 LEU C CA 1
ATOM 7572 C C . LEU C 1 176 ? 16.101 90.581 -24.447 1.00 45.69 176 LEU C C 1
ATOM 7573 O O . LEU C 1 176 ? 15.721 90.582 -25.616 1.00 45.58 176 LEU C O 1
ATOM 7578 N N . ILE C 1 177 ? 15.276 90.292 -23.423 1.00 45.42 177 ILE C N 1
ATOM 7579 C CA . ILE C 1 177 ? 13.845 90.048 -23.624 1.00 45.49 177 ILE C CA 1
ATOM 7580 C C . ILE C 1 177 ? 13.169 91.354 -24.104 1.00 46.38 177 ILE C C 1
ATOM 7581 O O . ILE C 1 177 ? 12.301 91.323 -24.976 1.00 46.75 177 ILE C O 1
ATOM 7586 N N . LYS C 1 178 ? 13.622 92.510 -23.580 1.00 46.46 178 LYS C N 1
ATOM 7587 C CA . LYS C 1 178 ? 13.130 93.818 -23.996 1.00 46.24 178 LYS C CA 1
ATOM 7588 C C . LYS C 1 178 ? 13.615 94.169 -25.409 1.00 46.84 178 LYS C C 1
ATOM 7589 O O . LYS C 1 178 ? 12.933 94.900 -26.111 1.00 46.96 178 LYS C O 1
ATOM 7595 N N . ALA C 1 179 ? 14.776 93.622 -25.840 1.00 47.21 179 ALA C N 1
ATOM 7596 C CA . ALA C 1 179 ? 15.341 93.799 -27.187 1.00 47.19 179 ALA C CA 1
ATOM 7597 C C . ALA C 1 179 ? 14.548 93.040 -28.258 1.00 48.09 179 ALA C C 1
ATOM 7598 O O . ALA C 1 179 ? 14.650 93.376 -29.434 1.00 48.62 179 ALA C O 1
ATOM 7600 N N . LEU C 1 180 ? 13.732 92.041 -27.870 1.00 48.29 180 LEU C N 1
ATOM 7601 C CA . LEU C 1 180 ? 12.846 91.362 -28.818 1.00 48.68 180 LEU C CA 1
ATOM 7602 C C . LEU C 1 180 ? 11.774 92.336 -29.367 1.00 49.65 180 LEU C C 1
ATOM 7603 O O . LEU C 1 180 ? 11.128 92.026 -30.363 1.00 50.12 180 LEU C O 1
ATOM 7608 N N . LYS C 1 181 ? 11.561 93.486 -28.705 1.00 49.90 181 LYS C N 1
ATOM 7609 C CA . LYS C 1 181 ? 10.638 94.517 -29.150 1.00 50.81 181 LYS C CA 1
ATOM 7610 C C . LYS C 1 181 ? 11.401 95.693 -29.801 1.00 51.43 181 LYS C C 1
ATOM 7611 O O . LYS C 1 181 ? 10.914 96.814 -29.783 1.00 51.85 181 LYS C O 1
ATOM 7617 N N . ASP C 1 182 ? 12.593 95.448 -30.359 1.00 51.42 182 ASP C N 1
ATOM 7618 C CA . ASP C 1 182 ? 13.390 96.481 -31.012 1.00 52.11 182 ASP C CA 1
ATOM 7619 C C . ASP C 1 182 ? 12.783 96.787 -32.386 1.00 53.04 182 ASP C C 1
ATOM 7620 O O . ASP C 1 182 ? 12.071 95.948 -32.951 1.00 53.47 182 ASP C O 1
ATOM 7625 N N . GLU C 1 183 ? 13.060 97.979 -32.930 1.00 53.00 183 GLU C N 1
ATOM 7626 C CA . GLU C 1 183 ? 12.530 98.350 -34.240 1.00 53.68 183 GLU C CA 1
ATOM 7627 C C . GLU C 1 183 ? 13.244 97.638 -35.408 1.00 53.51 183 GLU C C 1
ATOM 7628 O O . GLU C 1 183 ? 12.664 97.502 -36.483 1.00 53.93 183 GLU C O 1
ATOM 7634 N N . ASP C 1 184 ? 14.478 97.153 -35.190 1.00 52.48 184 ASP C N 1
ATOM 7635 C CA . ASP C 1 184 ? 15.256 96.478 -36.220 1.00 51.84 184 ASP C CA 1
ATOM 7636 C C . ASP C 1 184 ? 15.118 94.954 -36.161 1.00 51.56 184 ASP C C 1
ATOM 7637 O O . ASP C 1 184 ? 15.221 94.369 -35.086 1.00 51.64 184 ASP C O 1
ATOM 7642 N N . SER C 1 185 ? 14.912 94.308 -37.329 1.00 51.03 185 SER C N 1
ATOM 7643 C CA . SER C 1 185 ? 14.722 92.857 -37.466 1.00 50.18 185 SER C CA 1
ATOM 7644 C C . SER C 1 185 ? 15.966 92.026 -37.146 1.00 49.56 185 SER C C 1
ATOM 7645 O O . SER C 1 185 ? 15.840 90.911 -36.630 1.00 49.66 185 SER C O 1
ATOM 7648 N N . ALA C 1 186 ? 17.156 92.538 -37.493 1.00 48.57 186 ALA C N 1
ATOM 7649 C CA . ALA C 1 186 ? 18.407 91.842 -37.223 1.00 48.06 186 ALA C CA 1
ATOM 7650 C C . ALA C 1 186 ? 18.740 91.911 -35.716 1.00 47.99 186 ALA C C 1
ATOM 7651 O O . ALA C 1 186 ? 19.303 90.959 -35.170 1.00 48.79 186 ALA C O 1
ATOM 7653 N N . VAL C 1 187 ? 18.358 93.014 -35.035 1.00 46.69 187 VAL C N 1
ATOM 7654 C CA . VAL C 1 187 ? 18.567 93.162 -33.600 1.00 45.73 187 VAL C CA 1
ATOM 7655 C C . VAL C 1 187 ? 17.658 92.210 -32.840 1.00 45.49 187 VAL C C 1
ATOM 7656 O O . VAL C 1 187 ? 18.116 91.588 -31.885 1.00 46.75 187 VAL C O 1
ATOM 7660 N N . ARG C 1 188 ? 16.389 92.053 -33.266 1.00 43.88 188 ARG C N 1
ATOM 7661 C CA . ARG C 1 188 ? 15.478 91.122 -32.609 1.00 43.55 188 ARG C CA 1
ATOM 7662 C C . ARG C 1 188 ? 16.001 89.692 -32.743 1.00 44.08 188 ARG C C 1
ATOM 7663 O O . ARG C 1 188 ? 15.993 88.943 -31.766 1.00 44.74 188 ARG C O 1
ATOM 7671 N N . TRP C 1 189 ? 16.511 89.345 -33.943 1.00 43.69 189 TRP C N 1
ATOM 7672 C CA . TRP C 1 189 ? 17.086 88.050 -34.278 1.00 43.22 189 TRP C CA 1
ATOM 7673 C C . TRP C 1 189 ? 18.314 87.773 -33.419 1.00 43.95 189 TRP C C 1
ATOM 7674 O O . TRP C 1 189 ? 18.417 86.680 -32.873 1.00 44.59 189 TRP C O 1
ATOM 7685 N N . ALA C 1 190 ? 19.226 88.756 -33.267 1.00 43.74 190 ALA C N 1
ATOM 7686 C CA . ALA C 1 190 ? 20.407 88.603 -32.419 1.00 44.31 190 ALA C CA 1
ATOM 7687 C C . ALA C 1 190 ? 20.012 88.372 -30.960 1.00 45.29 190 ALA C C 1
ATOM 7688 O O . ALA C 1 190 ? 20.608 87.514 -30.305 1.00 46.35 190 ALA C O 1
ATOM 7690 N N . ALA C 1 191 ? 18.998 89.114 -30.453 1.00 44.65 191 ALA C N 1
ATOM 7691 C CA . ALA C 1 191 ? 18.511 88.990 -29.074 1.00 44.46 191 ALA C CA 1
ATOM 7692 C C . ALA C 1 191 ? 17.859 87.630 -28.807 1.00 45.06 191 ALA C C 1
ATOM 7693 O O . ALA C 1 191 ? 18.076 87.063 -27.743 1.00 45.74 191 ALA C O 1
ATOM 7695 N N . ALA C 1 192 ? 17.068 87.103 -29.762 1.00 44.56 192 ALA C N 1
ATOM 7696 C CA . ALA C 1 192 ? 16.419 85.794 -29.640 1.00 43.95 192 ALA C CA 1
ATOM 7697 C C . ALA C 1 192 ? 17.477 84.690 -29.586 1.00 43.98 192 ALA C C 1
ATOM 7698 O O . ALA C 1 192 ? 17.347 83.759 -28.804 1.00 44.11 192 ALA C O 1
ATOM 7700 N N . LEU C 1 193 ? 18.548 84.818 -30.388 1.00 43.58 193 LEU C N 1
ATOM 7701 C CA . LEU C 1 193 ? 19.661 83.866 -30.418 1.00 43.22 193 LEU C CA 1
ATOM 7702 C C . LEU C 1 193 ? 20.407 83.843 -29.094 1.00 42.59 193 LEU C C 1
ATOM 7703 O O . LEU C 1 193 ? 20.707 82.769 -28.588 1.00 42.57 193 LEU C O 1
ATOM 7708 N N . ALA C 1 194 ? 20.721 85.034 -28.551 1.00 42.02 194 ALA C N 1
ATOM 7709 C CA . ALA C 1 194 ? 21.394 85.234 -27.276 1.00 41.83 194 ALA C CA 1
ATOM 7710 C C . ALA C 1 194 ? 20.578 84.627 -26.148 1.00 42.37 194 ALA C C 1
ATOM 7711 O O . ALA C 1 194 ? 21.156 84.032 -25.239 1.00 43.20 194 ALA C O 1
ATOM 7713 N N . LEU C 1 195 ? 19.238 84.741 -26.207 1.00 41.78 195 LEU C N 1
ATOM 7714 C CA . LEU C 1 195 ? 18.364 84.156 -25.205 1.00 41.59 195 LEU C CA 1
ATOM 7715 C C . LEU C 1 195 ? 18.455 82.636 -25.236 1.00 42.99 195 LEU C C 1
ATOM 7716 O O . LEU C 1 195 ? 18.679 82.035 -24.189 1.00 43.58 195 LEU C O 1
ATOM 7721 N N . GLY C 1 196 ? 18.365 82.030 -26.427 1.00 43.17 196 GLY C N 1
ATOM 7722 C CA . GLY C 1 196 ? 18.463 80.582 -26.583 1.00 43.66 196 GLY C CA 1
ATOM 7723 C C . GLY C 1 196 ? 19.806 80.015 -26.167 1.00 44.86 196 GLY C C 1
ATOM 7724 O O . GLY C 1 196 ? 19.878 78.874 -25.723 1.00 45.14 196 GLY C O 1
ATOM 7725 N N . LYS C 1 197 ? 20.886 80.801 -26.311 1.00 45.88 197 LYS C N 1
ATOM 7726 C CA . LYS C 1 197 ? 22.246 80.410 -25.917 1.00 47.34 197 LYS C CA 1
ATOM 7727 C C . LYS C 1 197 ? 22.398 80.369 -24.389 1.00 49.49 197 LYS C C 1
ATOM 7728 O O . LYS C 1 197 ? 23.222 79.599 -23.884 1.00 49.89 197 LYS C O 1
ATOM 7734 N N . ILE C 1 198 ? 21.623 81.221 -23.660 1.00 50.36 198 ILE C N 1
ATOM 7735 C CA . ILE C 1 198 ? 21.620 81.322 -22.202 1.00 51.09 198 ILE C CA 1
ATOM 7736 C C . ILE C 1 198 ? 20.705 80.256 -21.612 1.00 52.17 198 ILE C C 1
ATOM 7737 O O . ILE C 1 198 ? 21.101 79.557 -20.685 1.00 53.13 198 ILE C O 1
ATOM 7742 N N . GLY C 1 199 ? 19.502 80.127 -22.155 1.00 52.14 199 GLY C N 1
ATOM 7743 C CA . GLY C 1 199 ? 18.538 79.121 -21.720 1.00 52.72 199 GLY C CA 1
ATOM 7744 C C . GLY C 1 199 ? 17.890 79.399 -20.384 1.00 53.77 199 GLY C C 1
ATOM 7745 O O . GLY C 1 199 ? 18.214 80.398 -19.728 1.00 54.96 199 GLY C O 1
ATOM 7746 N N . GLY C 1 200 ? 16.965 78.532 -19.974 1.00 53.03 200 GLY C N 1
ATOM 7747 C CA . GLY C 1 200 ? 16.294 78.704 -18.696 1.00 52.78 200 GLY C CA 1
ATOM 7748 C C . GLY C 1 200 ? 14.800 78.895 -18.780 1.00 52.88 200 GLY C C 1
ATOM 7749 O O . GLY C 1 200 ? 14.225 78.834 -19.861 1.00 53.21 200 GLY C O 1
ATOM 7750 N N . GLU C 1 201 ? 14.166 79.141 -17.628 1.00 52.77 201 GLU C N 1
ATOM 7751 C CA . GLU C 1 201 ? 12.721 79.307 -17.487 1.00 53.05 201 GLU C CA 1
ATOM 7752 C C . GLU C 1 201 ? 12.191 80.639 -17.984 1.00 52.37 201 GLU C C 1
ATOM 7753 O O . GLU C 1 201 ? 11.073 80.691 -18.487 1.00 52.50 201 GLU C O 1
ATOM 7759 N N . ARG C 1 202 ? 12.944 81.721 -17.791 1.00 52.09 202 ARG C N 1
ATOM 7760 C CA . ARG C 1 202 ? 12.526 83.031 -18.289 1.00 52.51 202 ARG C CA 1
ATOM 7761 C C . ARG C 1 202 ? 12.673 83.074 -19.820 1.00 52.94 202 ARG C C 1
ATOM 7762 O O . ARG C 1 202 ? 11.845 83.673 -20.504 1.00 53.11 202 ARG C O 1
ATOM 7770 N N . VAL C 1 203 ? 13.699 82.388 -20.351 1.00 53.19 203 VAL C N 1
ATOM 7771 C CA . VAL C 1 203 ? 13.964 82.254 -21.774 1.00 53.69 203 VAL C CA 1
ATOM 7772 C C . VAL C 1 203 ? 12.881 81.409 -22.426 1.00 54.87 203 VAL C C 1
ATOM 7773 O O . VAL C 1 203 ? 12.364 81.807 -23.460 1.00 55.54 203 VAL C O 1
ATOM 7777 N N . ARG C 1 204 ? 12.494 80.284 -21.807 1.00 55.29 204 ARG C N 1
ATOM 7778 C CA . ARG C 1 204 ? 11.451 79.394 -22.332 1.00 56.17 204 ARG C CA 1
ATOM 7779 C C . ARG C 1 204 ? 10.129 80.132 -22.496 1.00 55.18 204 ARG C C 1
ATOM 7780 O O . ARG C 1 204 ? 9.431 79.933 -23.481 1.00 55.65 204 ARG C O 1
ATOM 7788 N N . ALA C 1 205 ? 9.790 80.980 -21.535 1.00 54.04 205 ALA C N 1
ATOM 7789 C CA . ALA C 1 205 ? 8.562 81.770 -21.534 1.00 53.45 205 ALA C CA 1
ATOM 7790 C C . ALA C 1 205 ? 8.603 82.858 -22.613 1.00 52.97 205 ALA C C 1
ATOM 7791 O O . ALA C 1 205 ? 7.589 83.136 -23.249 1.00 53.03 205 ALA C O 1
ATOM 7793 N N . ALA C 1 206 ? 9.776 83.482 -22.807 1.00 52.41 206 ALA C N 1
ATOM 7794 C CA . ALA C 1 206 ? 9.986 84.511 -23.828 1.00 52.02 206 ALA C CA 1
ATOM 7795 C C . ALA C 1 206 ? 9.935 83.884 -25.239 1.00 52.21 206 ALA C C 1
ATOM 7796 O O . ALA C 1 206 ? 9.446 84.513 -26.178 1.00 51.98 206 ALA C O 1
ATOM 7806 N N . GLU C 1 208 ? 8.150 81.206 -26.030 1.00 55.74 208 GLU C N 1
ATOM 7807 C CA . GLU C 1 208 ? 6.768 80.813 -26.257 1.00 56.61 208 GLU C CA 1
ATOM 7808 C C . GLU C 1 208 ? 5.925 81.968 -26.792 1.00 56.33 208 GLU C C 1
ATOM 7809 O O . GLU C 1 208 ? 5.113 81.765 -27.690 1.00 56.70 208 GLU C O 1
ATOM 7815 N N . LYS C 1 209 ? 6.176 83.180 -26.307 1.00 55.68 209 LYS C N 1
ATOM 7816 C CA . LYS C 1 209 ? 5.493 84.374 -26.794 1.00 55.88 209 LYS C CA 1
ATOM 7817 C C . LYS C 1 209 ? 6.044 84.790 -28.180 1.00 55.48 209 LYS C C 1
ATOM 7818 O O . LYS C 1 209 ? 5.274 85.194 -29.043 1.00 55.53 209 LYS C O 1
ATOM 7824 N N . LEU C 1 210 ? 7.370 84.663 -28.395 1.00 54.96 210 LEU C N 1
ATOM 7825 C CA . LEU C 1 210 ? 8.038 85.030 -29.648 1.00 54.72 210 LEU C CA 1
ATOM 7826 C C . LEU C 1 210 ? 7.685 84.101 -30.807 1.00 56.04 210 LEU C C 1
ATOM 7827 O O . LEU C 1 210 ? 7.580 84.556 -31.946 1.00 56.14 210 LEU C O 1
ATOM 7832 N N . ALA C 1 211 ? 7.491 82.807 -30.527 1.00 56.81 211 ALA C N 1
ATOM 7833 C CA . ALA C 1 211 ? 7.120 81.840 -31.564 1.00 57.82 211 ALA C CA 1
ATOM 7834 C C . ALA C 1 211 ? 5.707 82.060 -32.073 1.00 59.22 211 ALA C C 1
ATOM 7835 O O . ALA C 1 211 ? 5.423 81.857 -33.252 1.00 59.70 211 ALA C O 1
ATOM 7837 N N . GLU C 1 212 ? 4.823 82.460 -31.181 1.00 59.85 212 GLU C N 1
ATOM 7838 C CA . GLU C 1 212 ? 3.422 82.694 -31.462 1.00 60.82 212 GLU C CA 1
ATOM 7839 C C . GLU C 1 212 ? 3.159 84.085 -32.067 1.00 60.94 212 GLU C C 1
ATOM 7840 O O . GLU C 1 212 ? 2.383 84.181 -33.011 1.00 61.83 212 GLU C O 1
ATOM 7846 N N . THR C 1 213 ? 3.793 85.147 -31.540 1.00 59.98 213 THR C N 1
ATOM 7847 C CA . THR C 1 213 ? 3.534 86.527 -31.964 1.00 59.65 213 THR C CA 1
ATOM 7848 C C . THR C 1 213 ? 4.642 87.253 -32.744 1.00 59.81 213 THR C C 1
ATOM 7849 O O . THR C 1 213 ? 4.432 88.399 -33.150 1.00 60.53 213 THR C O 1
ATOM 7853 N N . GLY C 1 214 ? 5.817 86.644 -32.877 1.00 58.72 214 GLY C N 1
ATOM 7854 C CA . GLY C 1 214 ? 6.945 87.274 -33.555 1.00 57.68 214 GLY C CA 1
ATOM 7855 C C . GLY C 1 214 ? 6.988 87.014 -35.044 1.00 56.63 214 GLY C C 1
ATOM 7856 O O . GLY C 1 214 ? 6.192 86.233 -35.563 1.00 56.56 214 GLY C O 1
ATOM 7857 N N . THR C 1 215 ? 7.916 87.680 -35.754 1.00 55.51 215 THR C N 1
ATOM 7858 C CA . THR C 1 215 ? 8.072 87.526 -37.200 1.00 54.68 215 THR C CA 1
ATOM 7859 C C . THR C 1 215 ? 9.559 87.410 -37.620 1.00 53.67 215 THR C C 1
ATOM 7860 O O . THR C 1 215 ? 10.452 87.841 -36.887 1.00 53.83 215 THR C O 1
ATOM 7864 N N . GLY C 1 216 ? 9.782 86.885 -38.824 1.00 52.51 216 GLY C N 1
ATOM 7865 C CA . GLY C 1 216 ? 11.085 86.785 -39.449 1.00 52.28 216 GLY C CA 1
ATOM 7866 C C . GLY C 1 216 ? 11.987 85.732 -38.871 1.00 52.21 216 GLY C C 1
ATOM 7867 O O . GLY C 1 216 ? 11.528 84.663 -38.461 1.00 53.13 216 GLY C O 1
ATOM 7868 N N . PHE C 1 217 ? 13.285 86.028 -38.851 1.00 51.00 217 PHE C N 1
ATOM 7869 C CA . PHE C 1 217 ? 14.263 85.099 -38.319 1.00 50.48 217 PHE C CA 1
ATOM 7870 C C . PHE C 1 217 ? 14.194 84.994 -36.800 1.00 49.87 217 PHE C C 1
ATOM 7871 O O . PHE C 1 217 ? 14.542 83.942 -36.276 1.00 49.94 217 PHE C O 1
ATOM 7879 N N . ALA C 1 218 ? 13.696 86.037 -36.094 1.00 49.36 218 ALA C N 1
ATOM 7880 C CA . ALA C 1 218 ? 13.532 85.991 -34.634 1.00 49.51 218 ALA C CA 1
ATOM 7881 C C . ALA C 1 218 ? 12.508 84.914 -34.273 1.00 50.27 218 ALA C C 1
ATOM 7882 O O . ALA C 1 218 ? 12.758 84.125 -33.371 1.00 50.78 218 ALA C O 1
ATOM 7884 N N . ARG C 1 219 ? 11.400 84.830 -35.034 1.00 50.25 219 ARG C N 1
ATOM 7885 C CA . ARG C 1 219 ? 10.365 83.826 -34.866 1.00 50.71 219 ARG C CA 1
ATOM 7886 C C . ARG C 1 219 ? 10.877 82.431 -35.234 1.00 51.18 219 ARG C C 1
ATOM 7887 O O . ARG C 1 219 ? 10.514 81.465 -34.571 1.00 52.26 219 ARG C O 1
ATOM 7895 N N . LYS C 1 220 ? 11.719 82.309 -36.271 1.00 50.26 220 LYS C N 1
ATOM 7896 C CA . LYS C 1 220 ? 12.278 81.020 -36.679 1.00 49.92 220 LYS C CA 1
ATOM 7897 C C . LYS C 1 220 ? 13.068 80.385 -35.540 1.00 48.86 220 LYS C C 1
ATOM 7898 O O . LYS C 1 220 ? 12.854 79.219 -35.237 1.00 48.94 220 LYS C O 1
ATOM 7904 N N . VAL C 1 221 ? 13.947 81.171 -34.891 1.00 47.99 221 VAL C N 1
ATOM 7905 C CA . VAL C 1 221 ? 14.767 80.763 -33.746 1.00 47.77 221 VAL C CA 1
ATOM 7906 C C . VAL C 1 221 ? 13.867 80.269 -32.602 1.00 47.37 221 VAL C C 1
ATOM 7907 O O . VAL C 1 221 ? 14.125 79.216 -32.024 1.00 47.05 221 VAL C O 1
ATOM 7911 N N . ALA C 1 222 ? 12.801 81.017 -32.310 1.00 47.29 222 ALA C N 1
ATOM 7912 C CA . ALA C 1 222 ? 11.860 80.675 -31.259 1.00 48.06 222 ALA C CA 1
ATOM 7913 C C . ALA C 1 222 ? 11.124 79.367 -31.523 1.00 48.92 222 ALA C C 1
ATOM 7914 O O . ALA C 1 222 ? 11.029 78.548 -30.613 1.00 49.34 222 ALA C O 1
ATOM 7916 N N . VAL C 1 223 ? 10.619 79.158 -32.758 1.00 49.14 223 VAL C N 1
ATOM 7917 C CA . VAL C 1 223 ? 9.899 77.953 -33.171 1.00 50.07 223 VAL C CA 1
ATOM 7918 C C . VAL C 1 223 ? 10.815 76.738 -33.068 1.00 51.17 223 VAL C C 1
ATOM 7919 O O . VAL C 1 223 ? 10.411 75.705 -32.541 1.00 52.03 223 VAL C O 1
ATOM 7923 N N . ASN C 1 224 ? 12.052 76.869 -33.548 1.00 51.18 224 ASN C N 1
ATOM 7924 C CA . ASN C 1 224 ? 13.031 75.788 -33.501 1.00 51.62 224 ASN C CA 1
ATOM 7925 C C . ASN C 1 224 ? 13.469 75.463 -32.088 1.00 52.49 224 ASN C C 1
ATOM 7926 O O . ASN C 1 224 ? 13.675 74.293 -31.784 1.00 53.10 224 ASN C O 1
ATOM 7931 N N . TYR C 1 225 ? 13.583 76.479 -31.211 1.00 52.72 225 TYR C N 1
ATOM 7932 C CA . TYR C 1 225 ? 13.952 76.283 -29.807 1.00 53.22 225 TYR C CA 1
ATOM 7933 C C . TYR C 1 225 ? 12.842 75.512 -29.098 1.00 54.75 225 TYR C C 1
ATOM 7934 O O . TYR C 1 225 ? 13.128 74.598 -28.333 1.00 55.25 225 TYR C O 1
ATOM 7943 N N . LEU C 1 226 ? 11.577 75.862 -29.360 1.00 55.44 226 LEU C N 1
ATOM 7944 C CA . LEU C 1 226 ? 10.451 75.183 -28.731 1.00 56.64 226 LEU C CA 1
ATOM 7945 C C . LEU C 1 226 ? 10.239 73.757 -29.217 1.00 58.00 226 LEU C C 1
ATOM 7946 O O . LEU C 1 226 ? 9.663 72.955 -28.489 1.00 58.25 226 LEU C O 1
ATOM 7951 N N . GLU C 1 227 ? 10.704 73.426 -30.425 1.00 58.76 227 GLU C N 1
ATOM 7952 C CA . GLU C 1 227 ? 10.576 72.070 -30.943 1.00 59.78 227 GLU C CA 1
ATOM 7953 C C . GLU C 1 227 ? 11.388 71.094 -30.092 1.00 60.83 227 GLU C C 1
ATOM 7954 O O . GLU C 1 227 ? 10.922 69.996 -29.810 1.00 60.69 227 GLU C O 1
ATOM 7960 N N . THR C 1 228 ? 12.569 71.515 -29.627 1.00 61.95 228 THR C N 1
ATOM 7961 C CA . THR C 1 228 ? 13.422 70.650 -28.810 1.00 63.29 228 THR C CA 1
ATOM 7962 C C . THR C 1 228 ? 13.280 70.869 -27.304 1.00 64.32 228 THR C C 1
ATOM 7963 O O . THR C 1 228 ? 13.333 69.896 -26.567 1.00 64.72 228 THR C O 1
ATOM 7967 N N . HIS C 1 229 ? 13.076 72.105 -26.842 1.00 65.06 229 HIS C N 1
ATOM 7968 C CA . HIS C 1 229 ? 12.973 72.377 -25.404 1.00 66.49 229 HIS C CA 1
ATOM 7969 C C . HIS C 1 229 ? 11.550 72.435 -24.865 1.00 69.38 229 HIS C C 1
ATOM 7970 O O . HIS C 1 229 ? 11.260 71.850 -23.826 1.00 69.88 229 HIS C O 1
ATOM 7977 N N . GLY C 1 230 ? 10.681 73.152 -25.555 1.00 71.29 230 GLY C N 1
ATOM 7978 C CA . GLY C 1 230 ? 9.300 73.337 -25.132 1.00 73.71 230 GLY C CA 1
ATOM 7979 C C . GLY C 1 230 ? 8.364 72.177 -25.411 1.00 76.34 230 GLY C C 1
ATOM 7980 O O . GLY C 1 230 ? 8.810 71.042 -25.615 1.00 76.45 230 GLY C O 1
ATOM 7981 N N . GLY C 1 231 ? 7.061 72.473 -25.369 1.00 78.34 231 GLY C N 1
ATOM 7982 C CA . GLY C 1 231 ? 5.975 71.517 -25.588 1.00 80.66 231 GLY C CA 1
ATOM 7983 C C . GLY C 1 231 ? 5.950 70.301 -24.674 1.00 83.11 231 GLY C C 1
ATOM 7984 O O . GLY C 1 231 ? 5.099 69.417 -24.820 1.00 83.71 231 GLY C O 1
ATOM 7985 N N . SER C 1 232 ? 6.889 70.257 -23.725 1.00 84.47 232 SER C N 1
ATOM 7986 C CA . SER C 1 232 ? 7.101 69.202 -22.754 1.00 86.24 232 SER C CA 1
ATOM 7987 C C . SER C 1 232 ? 5.818 68.689 -22.111 1.00 87.61 232 SER C C 1
ATOM 7988 O O . SER C 1 232 ? 4.976 69.452 -21.623 1.00 88.51 232 SER C O 1
ATOM 7991 N N . ALA C 1 233 ? 5.679 67.380 -22.142 1.00 87.40 233 ALA C N 1
ATOM 7992 C CA . ALA C 1 233 ? 4.581 66.615 -21.564 1.00 87.64 233 ALA C CA 1
ATOM 7993 C C . ALA C 1 233 ? 5.125 65.177 -21.367 1.00 87.70 233 ALA C C 1
ATOM 7994 O O . ALA C 1 233 ? 6.232 64.870 -21.840 1.00 87.96 233 ALA C O 1
ATOM 7996 N N . GLY C 1 234 ? 4.389 64.316 -20.658 1.00 87.17 234 GLY C N 1
ATOM 7997 C CA . GLY C 1 234 ? 4.812 62.932 -20.480 1.00 87.09 234 GLY C CA 1
ATOM 7998 C C . GLY C 1 234 ? 4.819 62.204 -21.817 1.00 86.71 234 GLY C C 1
ATOM 7999 O O . GLY C 1 234 ? 5.843 61.648 -22.242 1.00 86.83 234 GLY C O 1
ATOM 8000 N N . SER C 1 235 ? 3.694 62.302 -22.537 1.00 85.76 235 SER C N 1
ATOM 8001 C CA . SER C 1 235 ? 3.515 61.650 -23.835 1.00 85.44 235 SER C CA 1
ATOM 8002 C C . SER C 1 235 ? 3.258 62.634 -25.018 1.00 83.93 235 SER C C 1
ATOM 8003 O O . SER C 1 235 ? 2.268 62.454 -25.745 1.00 84.64 235 SER C O 1
ATOM 8006 N N . PRO C 1 236 ? 4.100 63.675 -25.251 1.00 81.66 236 PRO C N 1
ATOM 8007 C CA . PRO C 1 236 ? 3.866 64.539 -26.414 1.00 79.38 236 PRO C CA 1
ATOM 8008 C C . PRO C 1 236 ? 4.450 63.848 -27.633 1.00 75.98 236 PRO C C 1
ATOM 8009 O O . PRO C 1 236 ? 5.526 63.246 -27.562 1.00 75.94 236 PRO C O 1
ATOM 8013 N N . MET C 1 237 ? 3.724 63.889 -28.756 1.00 73.01 237 MET C N 1
ATOM 8014 C CA . MET C 1 237 ? 4.173 63.229 -29.975 1.00 70.67 237 MET C CA 1
ATOM 8015 C C . MET C 1 237 ? 5.555 63.782 -30.408 1.00 66.89 237 MET C C 1
ATOM 8016 O O . MET C 1 237 ? 5.703 64.992 -30.578 1.00 66.96 237 MET C O 1
ATOM 8021 N N . ARG C 1 238 ? 6.584 62.913 -30.427 1.00 63.40 238 ARG C N 1
ATOM 8022 C CA . ARG C 1 238 ? 7.944 63.305 -30.795 1.00 60.81 238 ARG C CA 1
ATOM 8023 C C . ARG C 1 238 ? 8.526 62.463 -31.946 1.00 58.56 238 ARG C C 1
ATOM 8024 O O . ARG C 1 238 ? 8.066 61.353 -32.196 1.00 59.09 238 ARG C O 1
ATOM 8032 N N . CYS C 1 239 ? 9.542 62.994 -32.636 1.00 56.00 239 CYS C N 1
ATOM 8033 C CA . CYS C 1 239 ? 10.259 62.280 -33.681 1.00 54.36 239 CYS C CA 1
ATOM 8034 C C . CYS C 1 239 ? 11.111 61.191 -33.001 1.00 53.92 239 CYS C C 1
ATOM 8035 O O . CYS C 1 239 ? 11.706 61.444 -31.955 1.00 53.92 239 CYS C O 1
ATOM 8038 N N . LEU C 1 240 ? 11.176 59.994 -33.587 1.00 53.58 240 LEU C N 1
ATOM 8039 C CA . LEU C 1 240 ? 11.891 58.885 -32.976 1.00 53.90 240 LEU C CA 1
ATOM 8040 C C . LEU C 1 240 ? 13.373 58.773 -33.337 1.00 54.43 240 LEU C C 1
ATOM 8041 O O . LEU C 1 240 ? 14.010 57.814 -32.888 1.00 55.23 240 LEU C O 1
ATOM 8046 N N . THR C 1 241 ? 13.945 59.732 -34.092 1.00 53.61 241 THR C N 1
ATOM 8047 C CA . THR C 1 241 ? 15.394 59.693 -34.342 1.00 53.53 241 THR C CA 1
ATOM 8048 C C . THR C 1 241 ? 16.112 60.959 -33.825 1.00 52.09 241 THR C C 1
ATOM 8049 O O . THR C 1 241 ? 17.320 60.944 -33.696 1.00 51.55 241 THR C O 1
ATOM 8053 N N . CYS C 1 242 ? 15.386 62.027 -33.503 1.00 51.76 242 CYS C N 1
ATOM 8054 C CA . CYS C 1 242 ? 15.982 63.262 -32.985 1.00 51.71 242 CYS C CA 1
ATOM 8055 C C . CYS C 1 242 ? 15.227 63.852 -31.814 1.00 52.39 242 CYS C C 1
ATOM 8056 O O . CYS C 1 242 ? 15.688 64.856 -31.279 1.00 53.55 242 CYS C O 1
ATOM 8059 N N . LEU C 1 243 ? 14.075 63.264 -31.415 1.00 52.07 243 LEU C N 1
ATOM 8060 C CA . LEU C 1 243 ? 13.281 63.667 -30.242 1.00 52.73 243 LEU C CA 1
ATOM 8061 C C . LEU C 1 243 ? 12.636 65.054 -30.322 1.00 52.20 243 LEU C C 1
ATOM 8062 O O . LEU C 1 243 ? 12.049 65.506 -29.356 1.00 51.81 243 LEU C O 1
ATOM 8067 N N . LYS C 1 244 ? 12.710 65.697 -31.464 1.00 52.34 244 LYS C N 1
ATOM 8068 C CA . LYS C 1 244 ? 12.107 66.997 -31.708 1.00 53.31 244 LYS C CA 1
ATOM 8069 C C . LYS C 1 244 ? 10.586 66.814 -31.740 1.00 53.75 244 LYS C C 1
ATOM 8070 O O . LYS C 1 244 ? 10.112 65.773 -32.194 1.00 54.03 244 LYS C O 1
ATOM 8076 N N . LEU C 1 245 ? 9.809 67.812 -31.289 1.00 53.83 245 LEU C N 1
ATOM 8077 C CA . LEU C 1 245 ? 8.344 67.721 -31.329 1.00 54.26 245 LEU C CA 1
ATOM 8078 C C . LEU C 1 245 ? 7.859 67.553 -32.780 1.00 55.28 245 LEU C C 1
ATOM 8079 O O . LEU C 1 245 ? 8.166 68.386 -33.638 1.00 55.90 245 LEU C O 1
ATOM 8084 N N . SER C 1 246 ? 7.161 66.436 -33.067 1.00 55.02 246 SER C N 1
ATOM 8085 C CA . SER C 1 246 ? 6.704 66.121 -34.415 1.00 54.84 246 SER C CA 1
ATOM 8086 C C . SER C 1 246 ? 5.466 65.237 -34.340 1.00 56.07 246 SER C C 1
ATOM 8087 O O . SER C 1 246 ? 5.497 64.248 -33.623 1.00 56.11 246 SER C O 1
ATOM 8090 N N . PHE C 1 247 ? 4.379 65.570 -35.076 1.00 57.21 247 PHE C N 1
ATOM 8091 C CA . PHE C 1 247 ? 3.166 64.737 -35.102 1.00 58.69 247 PHE C CA 1
ATOM 8092 C C . PHE C 1 247 ? 3.458 63.376 -35.765 1.00 58.38 247 PHE C C 1
ATOM 8093 O O . PHE C 1 247 ? 2.917 62.352 -35.346 1.00 58.88 247 PHE C O 1
ATOM 8101 N N . LYS C 1 248 ? 4.292 63.371 -36.807 1.00 57.41 248 LYS C N 1
ATOM 8102 C CA . LYS C 1 248 ? 4.682 62.130 -37.464 1.00 56.90 248 LYS C CA 1
ATOM 8103 C C . LYS C 1 248 ? 5.894 61.549 -36.713 1.00 55.39 248 LYS C C 1
ATOM 8104 O O . LYS C 1 248 ? 6.738 62.312 -36.243 1.00 55.03 248 LYS C O 1
ATOM 8110 N N . PRO C 1 249 ? 6.008 60.210 -36.579 1.00 54.57 249 PRO C N 1
ATOM 8111 C CA . PRO C 1 249 ? 7.139 59.641 -35.818 1.00 54.02 249 PRO C CA 1
ATOM 8112 C C . PRO C 1 249 ? 8.535 59.845 -36.423 1.00 53.25 249 PRO C C 1
ATOM 8113 O O . PRO C 1 249 ? 9.516 59.387 -35.854 1.00 53.14 249 PRO C O 1
ATOM 8117 N N . LEU C 1 250 ? 8.627 60.534 -37.563 1.00 52.54 250 LEU C N 1
ATOM 8118 C CA . LEU C 1 250 ? 9.890 60.889 -38.195 1.00 52.20 250 LEU C CA 1
ATOM 8119 C C . LEU C 1 250 ? 9.696 62.258 -38.792 1.00 52.29 250 LEU C C 1
ATOM 8120 O O . LEU C 1 250 ? 8.846 62.419 -39.652 1.00 52.38 250 LEU C O 1
ATOM 8125 N N . CYS C 1 251 ? 10.427 63.257 -38.306 1.00 52.78 251 CYS C N 1
ATOM 8126 C CA . CYS C 1 251 ? 10.331 64.614 -38.831 1.00 53.80 251 CYS C CA 1
ATOM 8127 C C . CYS C 1 251 ? 10.913 64.655 -40.252 1.00 55.94 251 CYS C C 1
ATOM 8128 O O . CYS C 1 251 ? 11.695 63.766 -40.627 1.00 56.04 251 CYS C O 1
ATOM 8131 N N . PRO C 1 252 ? 10.484 65.628 -41.091 1.00 57.04 252 PRO C N 1
ATOM 8132 C CA . PRO C 1 252 ? 10.984 65.667 -42.477 1.00 57.54 252 PRO C CA 1
ATOM 8133 C C . PRO C 1 252 ? 12.509 65.704 -42.593 1.00 58.67 252 PRO C C 1
ATOM 8134 O O . PRO C 1 252 ? 13.046 65.068 -43.487 1.00 58.73 252 PRO C O 1
ATOM 8138 N N . ASN C 1 253 ? 13.203 66.391 -41.671 1.00 59.43 253 ASN C N 1
ATOM 8139 C CA . ASN C 1 253 ? 14.660 66.441 -41.675 1.00 60.74 253 ASN C CA 1
ATOM 8140 C C . ASN C 1 253 ? 15.268 65.051 -41.486 1.00 61.02 253 ASN C C 1
ATOM 8141 O O . ASN C 1 253 ? 16.181 64.684 -42.224 1.00 61.39 253 ASN C O 1
ATOM 8146 N N . CYS C 1 254 ? 14.737 64.268 -40.537 1.00 60.41 254 CYS C N 1
ATOM 8147 C CA . CYS C 1 254 ? 15.202 62.910 -40.270 1.00 60.46 254 CYS C CA 1
ATOM 8148 C C . CYS C 1 254 ? 14.835 61.954 -41.372 1.00 61.81 254 CYS C C 1
ATOM 8149 O O . CYS C 1 254 ? 15.588 61.035 -41.651 1.00 62.36 254 CYS C O 1
ATOM 8152 N N . LEU C 1 255 ? 13.669 62.130 -41.968 1.00 62.40 255 LEU C N 1
ATOM 8153 C CA . LEU C 1 255 ? 13.205 61.307 -43.070 1.00 63.52 255 LEU C CA 1
ATOM 8154 C C . LEU C 1 255 ? 14.093 61.545 -44.302 1.00 64.87 255 LEU C C 1
ATOM 8155 O O . LEU C 1 255 ? 14.475 60.596 -44.979 1.00 64.75 255 LEU C O 1
ATOM 8160 N N . ASN C 1 256 ? 14.460 62.807 -44.553 1.00 66.13 256 ASN C N 1
ATOM 8161 C CA . ASN C 1 256 ? 15.334 63.221 -45.648 1.00 67.90 256 ASN C CA 1
ATOM 8162 C C . ASN C 1 256 ? 16.755 62.651 -45.476 1.00 68.66 256 ASN C C 1
ATOM 8163 O O . ASN C 1 256 ? 17.417 62.343 -46.458 1.00 69.07 256 ASN C O 1
ATOM 8168 N N . ASP C 1 257 ? 17.218 62.502 -44.236 1.00 68.84 257 ASP C N 1
ATOM 8169 C CA . ASP C 1 257 ? 18.537 61.946 -43.946 1.00 69.45 257 ASP C CA 1
ATOM 8170 C C . ASP C 1 257 ? 18.606 60.426 -44.126 1.00 69.34 257 ASP C C 1
ATOM 8171 O O . ASP C 1 257 ? 19.707 59.876 -44.111 1.00 69.39 257 ASP C O 1
ATOM 8176 N N . LEU C 1 258 ? 17.455 59.737 -44.246 1.00 69.15 258 LEU C N 1
ATOM 8177 C CA . LEU C 1 258 ? 17.457 58.291 -44.416 1.00 69.62 258 LEU C CA 1
ATOM 8178 C C . LEU C 1 258 ? 17.934 57.903 -45.816 1.00 70.43 258 LEU C C 1
ATOM 8179 O O . LEU C 1 258 ? 17.417 58.399 -46.828 1.00 70.27 258 LEU C O 1
ATOM 8184 N N . PRO C 1 259 ? 19.005 57.084 -45.870 1.00 71.08 259 PRO C N 1
ATOM 8185 C CA . PRO C 1 259 ? 19.593 56.725 -47.169 1.00 71.68 259 PRO C CA 1
ATOM 8186 C C . PRO C 1 259 ? 18.704 55.886 -48.073 1.00 72.59 259 PRO C C 1
ATOM 8187 O O . PRO C 1 259 ? 18.502 54.698 -47.825 1.00 72.92 259 PRO C O 1
ATOM 8191 N N . LEU C 1 260 ? 18.205 56.509 -49.146 1.00 72.74 260 LEU C N 1
ATOM 8192 C CA . LEU C 1 260 ? 17.375 55.852 -50.136 1.00 73.48 260 LEU C CA 1
ATOM 8193 C C . LEU C 1 260 ? 18.309 55.244 -51.194 1.00 74.62 260 LEU C C 1
ATOM 8194 O O . LEU C 1 260 ? 18.875 55.995 -51.985 1.00 75.19 260 LEU C O 1
ATOM 8199 N N . SER C 1 261 ? 18.494 53.902 -51.203 1.00 74.76 261 SER C N 1
ATOM 8200 C CA . SER C 1 261 ? 19.344 53.228 -52.198 1.00 75.28 261 SER C CA 1
ATOM 8201 C C . SER C 1 261 ? 18.545 52.324 -53.163 1.00 75.14 261 SER C C 1
ATOM 8202 O O . SER C 1 261 ? 18.230 51.179 -52.824 1.00 75.34 261 SER C O 1
ATOM 8205 N N . LEU C 1 262 ? 18.229 52.838 -54.370 1.00 74.61 262 LEU C N 1
ATOM 8206 C CA . LEU C 1 262 ? 17.459 52.096 -55.376 1.00 74.74 262 LEU C CA 1
ATOM 8207 C C . LEU C 1 262 ? 18.222 50.940 -56.044 1.00 74.28 262 LEU C C 1
ATOM 8208 O O . LEU C 1 262 ? 19.280 51.144 -56.634 1.00 74.31 262 LEU C O 1
ATOM 8213 N N . LYS C 1 263 ? 17.652 49.732 -55.987 1.00 73.84 263 LYS C N 1
ATOM 8214 C CA . LYS C 1 263 ? 18.213 48.546 -56.631 1.00 73.85 263 LYS C CA 1
ATOM 8215 C C . LYS C 1 263 ? 17.134 47.831 -57.464 1.00 73.25 263 LYS C C 1
ATOM 8216 O O . LYS C 1 263 ? 15.946 47.959 -57.178 1.00 73.00 263 LYS C O 1
ATOM 8222 N N . VAL C 1 264 ? 17.543 47.089 -58.507 1.00 73.04 264 VAL C N 1
ATOM 8223 C CA . VAL C 1 264 ? 16.601 46.343 -59.343 1.00 73.49 264 VAL C CA 1
ATOM 8224 C C . VAL C 1 264 ? 17.099 44.908 -59.549 1.00 74.22 264 VAL C C 1
ATOM 8225 O O . VAL C 1 264 ? 18.274 44.704 -59.842 1.00 74.48 264 VAL C O 1
ATOM 8229 N N . ARG C 1 265 ? 16.203 43.921 -59.414 1.00 74.44 265 ARG C N 1
ATOM 8230 C CA . ARG C 1 265 ? 16.460 42.505 -59.705 1.00 74.91 265 ARG C CA 1
ATOM 8231 C C . ARG C 1 265 ? 15.333 42.027 -60.601 1.00 74.71 265 ARG C C 1
ATOM 8232 O O . ARG C 1 265 ? 14.213 42.523 -60.478 1.00 74.98 265 ARG C O 1
ATOM 8240 N N . VAL C 1 266 ? 15.583 41.001 -61.429 1.00 74.03 266 VAL C N 1
ATOM 8241 C CA . VAL C 1 266 ? 14.520 40.435 -62.244 1.00 73.86 266 VAL C CA 1
ATOM 8242 C C . VAL C 1 266 ? 14.141 39.070 -61.682 1.00 73.61 266 VAL C C 1
ATOM 8243 O O . VAL C 1 266 ? 14.985 38.183 -61.594 1.00 73.91 266 VAL C O 1
ATOM 8247 N N . LEU C 1 267 ? 12.894 38.924 -61.233 1.00 72.98 267 LEU C N 1
ATOM 8248 C CA . LEU C 1 267 ? 12.398 37.677 -60.658 1.00 73.03 267 LEU C CA 1
ATOM 8249 C C . LEU C 1 267 ? 11.219 37.237 -61.497 1.00 72.88 267 LEU C C 1
ATOM 8250 O O . LEU C 1 267 ? 10.244 37.981 -61.586 1.00 73.11 267 LEU C O 1
ATOM 8255 N N . GLU C 1 268 ? 11.312 36.056 -62.143 1.00 72.27 268 GLU C N 1
ATOM 8256 C CA . GLU C 1 268 ? 10.260 35.504 -63.012 1.00 71.56 268 GLU C CA 1
ATOM 8257 C C . GLU C 1 268 ? 9.926 36.427 -64.182 1.00 69.87 268 GLU C C 1
ATOM 8258 O O . GLU C 1 268 ? 8.766 36.522 -64.581 1.00 69.93 268 GLU C O 1
ATOM 8264 N N . GLY C 1 269 ? 10.928 37.136 -64.691 1.00 68.36 269 GLY C N 1
ATOM 8265 C CA . GLY C 1 269 ? 10.729 38.092 -65.777 1.00 67.24 269 GLY C CA 1
ATOM 8266 C C . GLY C 1 269 ? 10.240 39.462 -65.330 1.00 65.68 269 GLY C C 1
ATOM 8267 O O . GLY C 1 269 ? 10.343 40.437 -66.081 1.00 65.93 269 GLY C O 1
ATOM 8268 N N . VAL C 1 270 ? 9.726 39.557 -64.094 1.00 63.96 270 VAL C N 1
ATOM 8269 C CA . VAL C 1 270 ? 9.189 40.784 -63.503 1.00 62.76 270 VAL C CA 1
ATOM 8270 C C . VAL C 1 270 ? 10.291 41.587 -62.795 1.00 62.31 270 VAL C C 1
ATOM 8271 O O . VAL C 1 270 ? 11.101 41.008 -62.078 1.00 62.38 270 VAL C O 1
ATOM 8275 N N . SER C 1 271 ? 10.354 42.908 -63.033 1.00 61.60 271 SER C N 1
ATOM 8276 C CA . SER C 1 271 ? 11.363 43.749 -62.402 1.00 61.26 271 SER C CA 1
ATOM 8277 C C . SER C 1 271 ? 10.937 44.117 -60.986 1.00 60.70 271 SER C C 1
ATOM 8278 O O . SER C 1 271 ? 9.837 44.632 -60.781 1.00 60.15 271 SER C O 1
ATOM 8281 N N . VAL C 1 272 ? 11.807 43.830 -60.007 1.00 60.81 272 VAL C N 1
ATOM 8282 C CA . VAL C 1 272 ? 11.582 44.104 -58.586 1.00 60.96 272 VAL C CA 1
ATOM 8283 C C . VAL C 1 272 ? 12.433 45.274 -58.113 1.00 60.84 272 VAL C C 1
ATOM 8284 O O . VAL C 1 272 ? 13.654 45.246 -58.248 1.00 61.10 272 VAL C O 1
ATOM 8288 N N . TYR C 1 273 ? 11.782 46.312 -57.580 1.00 60.44 273 TYR C N 1
ATOM 8289 C CA . TYR C 1 273 ? 12.447 47.527 -57.107 1.00 60.31 273 TYR C CA 1
ATOM 8290 C C . TYR C 1 273 ? 12.497 47.628 -55.578 1.00 59.81 273 TYR C C 1
ATOM 8291 O O . TYR C 1 273 ? 11.473 47.485 -54.912 1.00 59.56 273 TYR C O 1
ATOM 8300 N N . SER C 1 274 ? 13.703 47.858 -55.025 1.00 59.45 274 SER C N 1
ATOM 8301 C CA . SER C 1 274 ? 13.911 48.084 -53.598 1.00 59.35 274 SER C CA 1
ATOM 8302 C C . SER C 1 274 ? 14.418 49.513 -53.398 1.00 58.88 274 SER C C 1
ATOM 8303 O O . SER C 1 274 ? 15.007 50.098 -54.316 1.00 58.93 274 SER C O 1
ATOM 8306 N N . PHE C 1 275 ? 14.143 50.100 -52.224 1.00 58.06 275 PHE C N 1
ATOM 8307 C CA . PHE C 1 275 ? 14.463 51.502 -52.009 1.00 57.74 275 PHE C CA 1
ATOM 8308 C C . PHE C 1 275 ? 15.350 51.789 -50.808 1.00 57.61 275 PHE C C 1
ATOM 8309 O O . PHE C 1 275 ? 15.875 52.889 -50.706 1.00 57.22 275 PHE C O 1
ATOM 8317 N N . TYR C 1 276 ? 15.527 50.829 -49.906 1.00 57.73 276 TYR C N 1
ATOM 8318 C CA . TYR C 1 276 ? 16.348 51.020 -48.711 1.00 58.22 276 TYR C CA 1
ATOM 8319 C C . TYR C 1 276 ? 17.154 49.772 -48.421 1.00 59.95 276 TYR C C 1
ATOM 8320 O O . TYR C 1 276 ? 16.693 48.679 -48.718 1.00 60.36 276 TYR C O 1
ATOM 8329 N N . ALA C 1 277 ? 18.321 49.913 -47.780 1.00 60.78 277 ALA C N 1
ATOM 8330 C CA . ALA C 1 277 ? 19.118 48.752 -47.390 1.00 61.92 277 ALA C CA 1
ATOM 8331 C C . ALA C 1 277 ? 18.740 48.369 -45.962 1.00 63.39 277 ALA C C 1
ATOM 8332 O O . ALA C 1 277 ? 18.593 49.246 -45.112 1.00 63.03 277 ALA C O 1
ATOM 8334 N N . TYR C 1 278 ? 18.590 47.064 -45.684 1.00 64.62 278 TYR C N 1
ATOM 8335 C CA . TYR C 1 278 ? 18.221 46.593 -44.350 1.00 66.21 278 TYR C CA 1
ATOM 8336 C C . TYR C 1 278 ? 19.203 47.043 -43.290 1.00 67.49 278 TYR C C 1
ATOM 8337 O O . TYR C 1 278 ? 18.792 47.401 -42.192 1.00 68.00 278 TYR C O 1
ATOM 8346 N N . SER C 1 279 ? 20.493 47.067 -43.629 1.00 67.64 279 SER C N 1
ATOM 8347 C CA . SER C 1 279 ? 21.546 47.494 -42.703 1.00 67.68 279 SER C CA 1
ATOM 8348 C C . SER C 1 279 ? 21.429 48.966 -42.284 1.00 66.88 279 SER C C 1
ATOM 8349 O O . SER C 1 279 ? 21.947 49.334 -41.235 1.00 67.55 279 SER C O 1
ATOM 8352 N N . GLU C 1 280 ? 20.738 49.797 -43.071 1.00 65.42 280 GLU C N 1
ATOM 8353 C CA . GLU C 1 280 ? 20.603 51.220 -42.756 1.00 64.58 280 GLU C CA 1
ATOM 8354 C C . GLU C 1 280 ? 19.302 51.573 -42.040 1.00 63.05 280 GLU C C 1
ATOM 8355 O O . GLU C 1 280 ? 19.222 52.639 -41.447 1.00 63.41 280 GLU C O 1
ATOM 8361 N N . ILE C 1 281 ? 18.270 50.723 -42.134 1.00 61.30 281 ILE C N 1
ATOM 8362 C CA . ILE C 1 281 ? 16.979 50.969 -41.484 1.00 59.85 281 ILE C CA 1
ATOM 8363 C C . ILE C 1 281 ? 16.527 49.784 -40.623 1.00 58.89 281 ILE C C 1
ATOM 8364 O O . ILE C 1 281 ? 15.345 49.676 -40.335 1.00 58.97 281 ILE C O 1
ATOM 8369 N N . GLU C 1 282 ? 17.468 48.928 -40.182 1.00 58.26 282 GLU C N 1
ATOM 8370 C CA . GLU C 1 282 ? 17.258 47.720 -39.376 1.00 58.23 282 GLU C CA 1
ATOM 8371 C C . GLU C 1 282 ? 16.288 47.872 -38.206 1.00 58.04 282 GLU C C 1
ATOM 8372 O O . GLU C 1 282 ? 15.399 47.045 -38.060 1.00 58.09 282 GLU C O 1
ATOM 8378 N N . GLU C 1 283 ? 16.479 48.894 -37.356 1.00 57.66 283 GLU C N 1
ATOM 8379 C CA . GLU C 1 283 ? 15.648 49.135 -36.181 1.00 57.45 283 GLU C CA 1
ATOM 8380 C C . GLU C 1 283 ? 14.219 49.523 -36.564 1.00 57.74 283 GLU C C 1
ATOM 8381 O O . GLU C 1 283 ? 13.281 49.094 -35.896 1.00 58.35 283 GLU C O 1
ATOM 8387 N N . LEU C 1 284 ? 14.049 50.306 -37.646 1.00 57.08 284 LEU C N 1
ATOM 8388 C CA . LEU C 1 284 ? 12.731 50.718 -38.130 1.00 57.37 284 LEU C CA 1
ATOM 8389 C C . LEU C 1 284 ? 11.970 49.510 -38.703 1.00 58.03 284 LEU C C 1
ATOM 8390 O O . LEU C 1 284 ? 10.766 49.404 -38.497 1.00 58.10 284 LEU C O 1
ATOM 8395 N N . ILE C 1 285 ? 12.677 48.586 -39.385 1.00 58.38 285 ILE C N 1
ATOM 8396 C CA . ILE C 1 285 ? 12.075 47.362 -39.914 1.00 59.58 285 ILE C CA 1
ATOM 8397 C C . ILE C 1 285 ? 11.716 46.424 -38.758 1.00 60.75 285 ILE C C 1
ATOM 8398 O O . ILE C 1 285 ? 10.589 45.948 -38.692 1.00 61.22 285 ILE C O 1
ATOM 8403 N N . LYS C 1 286 ? 12.650 46.195 -37.826 1.00 61.11 286 LYS C N 1
ATOM 8404 C CA . LYS C 1 286 ? 12.417 45.352 -36.652 1.00 61.96 286 LYS C CA 1
ATOM 8405 C C . LYS C 1 286 ? 11.206 45.821 -35.827 1.00 63.27 286 LYS C C 1
ATOM 8406 O O . LYS C 1 286 ? 10.512 45.003 -35.214 1.00 63.32 286 LYS C O 1
ATOM 8412 N N . SER C 1 287 ? 10.934 47.128 -35.832 1.00 64.04 287 SER C N 1
ATOM 8413 C CA . SER C 1 287 ? 9.820 47.674 -35.079 1.00 65.38 287 SER C CA 1
ATOM 8414 C C . SER C 1 287 ? 8.502 47.694 -35.835 1.00 66.88 287 SER C C 1
ATOM 8415 O O . SER C 1 287 ? 7.588 48.385 -35.397 1.00 67.37 287 SER C O 1
ATOM 8418 N N . LYS C 1 288 ? 8.368 46.926 -36.935 1.00 67.27 288 LYS C N 1
ATOM 8419 C CA . LYS C 1 288 ? 7.126 46.902 -37.695 1.00 68.13 288 LYS C CA 1
ATOM 8420 C C . LYS C 1 288 ? 5.943 46.361 -36.898 1.00 69.53 288 LYS C C 1
ATOM 8421 O O . LYS C 1 288 ? 4.814 46.770 -37.147 1.00 69.90 288 LYS C O 1
ATOM 8427 N N . TYR C 1 289 ? 6.188 45.485 -35.920 1.00 70.42 289 TYR C N 1
ATOM 8428 C CA . TYR C 1 289 ? 5.111 44.942 -35.087 1.00 71.97 289 TYR C CA 1
ATOM 8429 C C . TYR C 1 289 ? 5.027 45.597 -33.692 1.00 72.12 289 TYR C C 1
ATOM 8430 O O . TYR C 1 289 ? 4.380 45.064 -32.792 1.00 72.45 289 TYR C O 1
ATOM 8439 N N . ALA C 1 290 ? 5.681 46.751 -33.514 1.00 71.36 290 ALA C N 1
ATOM 8440 C CA . ALA C 1 290 ? 5.625 47.509 -32.277 1.00 71.01 290 ALA C CA 1
ATOM 8441 C C . ALA C 1 290 ? 4.526 48.540 -32.439 1.00 70.79 290 ALA C C 1
ATOM 8442 O O . ALA C 1 290 ? 4.319 49.049 -33.535 1.00 71.02 290 ALA C O 1
ATOM 8444 N N . LEU C 1 291 ? 3.818 48.855 -31.366 1.00 70.50 291 LEU C N 1
ATOM 8445 C CA . LEU C 1 291 ? 2.739 49.831 -31.399 1.00 71.07 291 LEU C CA 1
ATOM 8446 C C . LEU C 1 291 ? 3.245 51.211 -31.865 1.00 72.67 291 LEU C C 1
ATOM 8447 O O . LEU C 1 291 ? 2.750 51.745 -32.857 1.00 72.52 291 LEU C O 1
ATOM 8452 N N . ILE C 1 292 ? 4.273 51.749 -31.187 1.00 74.26 292 ILE C N 1
ATOM 8453 C CA . ILE C 1 292 ? 4.816 53.070 -31.501 1.00 75.70 292 ILE C CA 1
ATOM 8454 C C . ILE C 1 292 ? 5.547 53.100 -32.849 1.00 75.88 292 ILE C C 1
ATOM 8455 O O . ILE C 1 292 ? 5.213 53.907 -33.720 1.00 76.15 292 ILE C O 1
ATOM 8460 N N . GLY C 1 293 ? 6.500 52.199 -33.027 1.00 75.59 293 GLY C N 1
ATOM 8461 C CA . GLY C 1 293 ? 7.263 52.124 -34.265 1.00 75.82 293 GLY C CA 1
ATOM 8462 C C . GLY C 1 293 ? 6.522 51.571 -35.473 1.00 75.63 293 GLY C C 1
ATOM 8463 O O . GLY C 1 293 ? 7.162 51.221 -36.469 1.00 76.46 293 GLY C O 1
ATOM 8464 N N . SER C 1 294 ? 5.180 51.483 -35.411 1.00 74.29 294 SER C N 1
ATOM 8465 C CA . SER C 1 294 ? 4.402 50.951 -36.525 1.00 73.87 294 SER C CA 1
ATOM 8466 C C . SER C 1 294 ? 4.277 51.956 -37.681 1.00 72.29 294 SER C C 1
ATOM 8467 O O . SER C 1 294 ? 4.615 51.610 -38.815 1.00 72.11 294 SER C O 1
ATOM 8470 N N . ARG C 1 295 ? 3.804 53.206 -37.388 1.00 70.46 295 ARG C N 1
ATOM 8471 C CA . ARG C 1 295 ? 3.574 54.290 -38.356 1.00 68.47 295 ARG C CA 1
ATOM 8472 C C . ARG C 1 295 ? 4.837 54.889 -38.966 1.00 65.90 295 ARG C C 1
ATOM 8473 O O . ARG C 1 295 ? 4.762 55.941 -39.598 1.00 65.69 295 ARG C O 1
ATOM 8481 N N . ILE C 1 296 ? 5.987 54.254 -38.772 1.00 64.06 296 ILE C N 1
ATOM 8482 C CA . ILE C 1 296 ? 7.237 54.727 -39.349 1.00 62.82 296 ILE C CA 1
ATOM 8483 C C . ILE C 1 296 ? 7.394 54.194 -40.780 1.00 60.93 296 ILE C C 1
ATOM 8484 O O . ILE C 1 296 ? 7.869 54.913 -41.651 1.00 61.28 296 ILE C O 1
ATOM 8489 N N . LEU C 1 297 ? 7.014 52.936 -41.011 1.00 59.02 297 LEU C N 1
ATOM 8490 C CA . LEU C 1 297 ? 7.146 52.291 -42.313 1.00 58.20 297 LEU C CA 1
ATOM 8491 C C . LEU C 1 297 ? 6.288 52.957 -43.409 1.00 56.79 297 LEU C C 1
ATOM 8492 O O . LEU C 1 297 ? 6.857 53.303 -44.444 1.00 56.75 297 LEU C O 1
ATOM 8497 N N . PRO C 1 298 ? 4.993 53.287 -43.182 1.00 55.46 298 PRO C N 1
ATOM 8498 C CA . PRO C 1 298 ? 4.242 54.058 -44.190 1.00 54.40 298 PRO C CA 1
ATOM 8499 C C . PRO C 1 298 ? 4.898 55.396 -44.588 1.00 53.60 298 PRO C C 1
ATOM 8500 O O . PRO C 1 298 ? 4.668 55.863 -45.695 1.00 53.99 298 PRO C O 1
ATOM 8504 N N . LEU C 1 299 ? 5.698 56.016 -43.694 1.00 52.61 299 LEU C N 1
ATOM 8505 C CA . LEU C 1 299 ? 6.432 57.252 -43.995 1.00 52.26 299 LEU C CA 1
ATOM 8506 C C . LEU C 1 299 ? 7.567 56.960 -44.979 1.00 52.76 299 LEU C C 1
ATOM 8507 O O . LEU C 1 299 ? 7.839 57.777 -45.863 1.00 52.90 299 LEU C O 1
ATOM 8512 N N . LEU C 1 300 ? 8.249 55.813 -44.794 1.00 52.75 300 LEU C N 1
ATOM 8513 C CA . LEU C 1 300 ? 9.352 55.363 -45.634 1.00 53.28 300 LEU C CA 1
ATOM 8514 C C . LEU C 1 300 ? 8.840 54.975 -47.009 1.00 53.47 300 LEU C C 1
ATOM 8515 O O . LEU C 1 300 ? 9.497 55.283 -48.001 1.00 53.87 300 LEU C O 1
ATOM 8520 N N . SER C 1 301 ? 7.664 54.312 -47.081 1.00 53.14 301 SER C N 1
ATOM 8521 C CA . SER C 1 301 ? 7.081 53.928 -48.366 1.00 52.95 301 SER C CA 1
ATOM 8522 C C . SER C 1 301 ? 6.475 55.112 -49.116 1.00 53.66 301 SER C C 1
ATOM 8523 O O . SER C 1 301 ? 6.397 55.075 -50.339 1.00 54.14 301 SER C O 1
ATOM 8526 N N . GLN C 1 302 ? 6.100 56.181 -48.411 1.00 53.76 302 GLN C N 1
ATOM 8527 C CA . GLN C 1 302 ? 5.636 57.401 -49.058 1.00 54.28 302 GLN C CA 1
ATOM 8528 C C . GLN C 1 302 ? 6.846 58.070 -49.727 1.00 54.84 302 GLN C C 1
ATOM 8529 O O . GLN C 1 302 ? 6.735 58.509 -50.868 1.00 55.76 302 GLN C O 1
ATOM 8535 N N . LYS C 1 303 ? 8.013 58.084 -49.052 1.00 54.42 303 LYS C N 1
ATOM 8536 C CA . LYS C 1 303 ? 9.251 58.646 -49.585 1.00 54.88 303 LYS C CA 1
ATOM 8537 C C . LYS C 1 303 ? 9.693 57.861 -50.825 1.00 55.36 303 LYS C C 1
ATOM 8538 O O . LYS C 1 303 ? 10.053 58.461 -51.843 1.00 56.05 303 LYS C O 1
ATOM 8544 N N . ALA C 1 304 ? 9.596 56.523 -50.756 1.00 54.90 304 ALA C N 1
ATOM 8545 C CA . ALA C 1 304 ? 9.952 55.602 -51.830 1.00 54.92 304 ALA C CA 1
ATOM 8546 C C . ALA C 1 304 ? 9.009 55.732 -53.039 1.00 55.39 304 ALA C C 1
ATOM 8547 O O . ALA C 1 304 ? 9.475 55.803 -54.175 1.00 55.76 304 ALA C O 1
ATOM 8549 N N . GLY C 1 305 ? 7.707 55.820 -52.787 1.00 55.14 305 GLY C N 1
ATOM 8550 C CA . GLY C 1 305 ? 6.707 55.969 -53.836 1.00 55.19 305 GLY C CA 1
ATOM 8551 C C . GLY C 1 305 ? 6.821 57.263 -54.605 1.00 55.30 305 GLY C C 1
ATOM 8552 O O . GLY C 1 305 ? 6.501 57.303 -55.795 1.00 55.63 305 GLY C O 1
ATOM 8553 N N . ALA C 1 306 ? 7.296 58.327 -53.937 1.00 55.06 306 ALA C N 1
ATOM 8554 C CA . ALA C 1 306 ? 7.482 59.640 -54.558 1.00 55.16 306 ALA C CA 1
ATOM 8555 C C . ALA C 1 306 ? 8.641 59.610 -55.553 1.00 55.59 306 ALA C C 1
ATOM 8556 O O . ALA C 1 306 ? 8.578 60.271 -56.583 1.00 55.84 306 ALA C O 1
ATOM 8558 N N . GLU C 1 307 ? 9.685 58.824 -55.263 1.00 55.89 307 GLU C N 1
ATOM 8559 C CA . GLU C 1 307 ? 10.800 58.659 -56.185 1.00 56.60 307 GLU C CA 1
ATOM 8560 C C . GLU C 1 307 ? 10.414 57.693 -57.302 1.00 56.30 307 GLU C C 1
ATOM 8561 O O . GLU C 1 307 ? 10.792 57.903 -58.447 1.00 56.55 307 GLU C O 1
ATOM 8567 N N . PHE C 1 308 ? 9.652 56.648 -56.980 1.00 55.92 308 PHE C N 1
ATOM 8568 C CA . PHE C 1 308 ? 9.227 55.668 -57.957 1.00 55.92 308 PHE C CA 1
ATOM 8569 C C . PHE C 1 308 ? 8.286 56.235 -59.004 1.00 56.40 308 PHE C C 1
ATOM 8570 O O . PHE C 1 308 ? 8.382 55.883 -60.180 1.00 56.68 308 PHE C O 1
ATOM 8578 N N . VAL C 1 309 ? 7.411 57.147 -58.601 1.00 56.48 309 VAL C N 1
ATOM 8579 C CA . VAL C 1 309 ? 6.473 57.813 -59.509 1.00 57.00 309 VAL C CA 1
ATOM 8580 C C . VAL C 1 309 ? 7.240 58.659 -60.573 1.00 58.12 309 VAL C C 1
ATOM 8581 O O . VAL C 1 309 ? 6.798 58.770 -61.718 1.00 58.23 309 VAL C O 1
ATOM 8585 N N . LYS C 1 310 ? 8.417 59.199 -60.201 1.00 58.80 310 LYS C N 1
ATOM 8586 C CA . LYS C 1 310 ? 9.283 59.945 -61.119 1.00 59.44 310 LYS C CA 1
ATOM 8587 C C . LYS C 1 310 ? 9.967 58.978 -62.116 1.00 59.52 310 LYS C C 1
ATOM 8588 O O . LYS C 1 310 ? 10.215 59.350 -63.260 1.00 59.66 310 LYS C O 1
ATOM 8594 N N . ILE C 1 311 ? 10.276 57.746 -61.670 1.00 59.16 311 ILE C N 1
ATOM 8595 C CA . ILE C 1 311 ? 10.877 56.693 -62.480 1.00 59.44 311 ILE C CA 1
ATOM 8596 C C . ILE C 1 311 ? 9.882 56.228 -63.553 1.00 59.42 311 ILE C C 1
ATOM 8597 O O . ILE C 1 311 ? 10.256 56.081 -64.718 1.00 59.54 311 ILE C O 1
ATOM 8602 N N . LEU C 1 312 ? 8.603 56.055 -63.164 1.00 58.85 312 LEU C N 1
ATOM 8603 C CA . LEU C 1 312 ? 7.529 55.662 -64.074 1.00 58.27 312 LEU C CA 1
ATOM 8604 C C . LEU C 1 312 ? 7.293 56.720 -65.145 1.00 59.52 312 LEU C C 1
ATOM 8605 O O . LEU C 1 312 ? 7.029 56.372 -66.291 1.00 59.74 312 LEU C O 1
ATOM 8610 N N . GLN C 1 313 ? 7.405 58.001 -64.791 1.00 60.36 313 GLN C N 1
ATOM 8611 C CA . GLN C 1 313 ? 7.233 59.082 -65.770 1.00 61.65 313 GLN C CA 1
ATOM 8612 C C . GLN C 1 313 ? 8.377 59.125 -66.779 1.00 62.01 313 GLN C C 1
ATOM 8613 O O . GLN C 1 313 ? 8.159 59.406 -67.958 1.00 62.11 313 GLN C O 1
ATOM 8619 N N . GLU C 1 314 ? 9.588 58.819 -66.317 1.00 62.07 314 GLU C N 1
ATOM 8620 C CA . GLU C 1 314 ? 10.778 58.759 -67.153 1.00 62.50 314 GLU C CA 1
ATOM 8621 C C . GLU C 1 314 ? 10.701 57.532 -68.093 1.00 61.04 314 GLU C C 1
ATOM 8622 O O . GLU C 1 314 ? 11.087 57.621 -69.262 1.00 61.39 314 GLU C O 1
ATOM 8628 N N . GLN C 1 315 ? 10.170 56.408 -67.587 1.00 59.08 315 GLN C N 1
ATOM 8629 C CA . GLN C 1 315 ? 9.970 55.181 -68.354 1.00 57.74 315 GLN C CA 1
ATOM 8630 C C . GLN C 1 315 ? 8.877 55.358 -69.424 1.00 56.37 315 GLN C C 1
ATOM 8631 O O . GLN C 1 315 ? 8.984 54.806 -70.520 1.00 56.38 315 GLN C O 1
ATOM 8637 N N . GLY C 1 316 ? 7.831 56.104 -69.072 1.00 54.66 316 GLY C N 1
ATOM 8638 C CA . GLY C 1 316 ? 6.654 56.340 -69.898 1.00 52.89 316 GLY C CA 1
ATOM 8639 C C . GLY C 1 316 ? 5.450 55.543 -69.431 1.00 51.67 316 GLY C C 1
ATOM 8640 O O . GLY C 1 316 ? 4.447 55.481 -70.135 1.00 52.10 316 GLY C O 1
ATOM 8641 N N . LEU C 1 317 ? 5.533 54.874 -68.261 1.00 50.68 317 LEU C N 1
ATOM 8642 C CA . LEU C 1 317 ? 4.431 54.055 -67.743 1.00 49.79 317 LEU C CA 1
ATOM 8643 C C . LEU C 1 317 ? 3.447 54.930 -66.992 1.00 49.46 317 LEU C C 1
ATOM 8644 O O . LEU C 1 317 ? 3.501 55.028 -65.764 1.00 49.26 317 LEU C O 1
ATOM 8649 N N . ASN C 1 318 ? 2.563 55.593 -67.748 1.00 49.15 318 ASN C N 1
ATOM 8650 C CA . ASN C 1 318 ? 1.580 56.521 -67.201 1.00 49.15 318 ASN C CA 1
ATOM 8651 C C . ASN C 1 318 ? 0.158 55.944 -67.100 1.00 48.25 318 ASN C C 1
ATOM 8652 O O . ASN C 1 318 ? -0.803 56.688 -66.922 1.00 47.20 318 ASN C O 1
ATOM 8657 N N . ILE C 1 319 ? 0.034 54.613 -67.164 1.00 48.68 319 ILE C N 1
ATOM 8658 C CA . ILE C 1 319 ? -1.257 53.944 -67.043 1.00 49.62 319 ILE C CA 1
ATOM 8659 C C . ILE C 1 319 ? -1.661 53.847 -65.570 1.00 51.57 319 ILE C C 1
ATOM 8660 O O . ILE C 1 319 ? -0.791 53.804 -64.695 1.00 51.98 319 ILE C O 1
ATOM 8665 N N . PRO C 1 320 ? -2.970 53.788 -65.252 1.00 52.37 320 PRO C N 1
ATOM 8666 C CA . PRO C 1 320 ? -3.365 53.609 -63.847 1.00 52.58 320 PRO C CA 1
ATOM 8667 C C . PRO C 1 320 ? -2.929 52.213 -63.406 1.00 53.49 320 PRO C C 1
ATOM 8668 O O . PRO C 1 320 ? -3.180 51.238 -64.117 1.00 53.72 320 PRO C O 1
ATOM 8672 N N . LEU C 1 321 ? -2.190 52.132 -62.285 1.00 53.76 321 LEU C N 1
ATOM 8673 C CA . LEU C 1 321 ? -1.678 50.869 -61.769 1.00 54.29 321 LEU C CA 1
ATOM 8674 C C . LEU C 1 321 ? -2.338 50.559 -60.423 1.00 55.79 321 LEU C C 1
ATOM 8675 O O . LEU C 1 321 ? -2.606 51.468 -59.641 1.00 56.30 321 LEU C O 1
ATOM 8680 N N . TYR C 1 322 ? -2.633 49.284 -60.168 1.00 56.24 322 TYR C N 1
ATOM 8681 C CA . TYR C 1 322 ? -3.307 48.873 -58.946 1.00 57.10 322 TYR C CA 1
ATOM 8682 C C . TYR C 1 322 ? -2.413 48.022 -58.069 1.00 58.02 322 TYR C C 1
ATOM 8683 O O . TYR C 1 322 ? -1.843 47.037 -58.522 1.00 57.82 322 TYR C O 1
ATOM 8692 N N . GLY C 1 323 ? -2.261 48.440 -56.821 1.00 58.66 323 GLY C N 1
ATOM 8693 C CA . GLY C 1 323 ? -1.383 47.758 -55.884 1.00 59.57 323 GLY C CA 1
ATOM 8694 C C . GLY C 1 323 ? -2.002 46.600 -55.150 1.00 60.77 323 GLY C C 1
ATOM 8695 O O . GLY C 1 323 ? -3.136 46.684 -54.693 1.00 60.79 323 GLY C O 1
ATOM 8696 N N . ILE C 1 324 ? -1.260 45.512 -55.042 1.00 62.08 324 ILE C N 1
ATOM 8697 C CA . ILE C 1 324 ? -1.656 44.322 -54.300 1.00 64.16 324 ILE C CA 1
ATOM 8698 C C . ILE C 1 324 ? -0.613 44.154 -53.204 1.00 66.65 324 ILE C C 1
ATOM 8699 O O . ILE C 1 324 ? 0.573 44.120 -53.514 1.00 66.39 324 ILE C O 1
ATOM 8704 N N . ALA C 1 325 ? -1.030 44.030 -51.943 1.00 69.09 325 ALA C N 1
ATOM 8705 C CA . ALA C 1 325 ? -0.075 43.772 -50.860 1.00 72.11 325 ALA C CA 1
ATOM 8706 C C . ALA C 1 325 ? -0.300 42.361 -50.296 1.00 75.66 325 ALA C C 1
ATOM 8707 O O . ALA C 1 325 ? -1.430 41.855 -50.320 1.00 75.70 325 ALA C O 1
ATOM 8709 N N . ILE C 1 326 ? 0.772 41.708 -49.825 1.00 78.56 326 ILE C N 1
ATOM 8710 C CA . ILE C 1 326 ? 0.644 40.388 -49.214 1.00 81.78 326 ILE C CA 1
ATOM 8711 C C . ILE C 1 326 ? -0.038 40.587 -47.857 1.00 85.95 326 ILE C C 1
ATOM 8712 O O . ILE C 1 326 ? 0.512 41.244 -46.981 1.00 86.18 326 ILE C O 1
ATOM 8717 N N . ASP C 1 327 ? -1.275 40.093 -47.732 1.00 89.26 327 ASP C N 1
ATOM 8718 C CA . ASP C 1 327 ? -2.119 40.238 -46.549 1.00 93.01 327 ASP C CA 1
ATOM 8719 C C . ASP C 1 327 ? -1.460 39.778 -45.250 1.00 96.47 327 ASP C C 1
ATOM 8720 O O . ASP C 1 327 ? -0.938 38.659 -45.176 1.00 96.92 327 ASP C O 1
ATOM 8725 N N . ASP C 1 328 ? -1.496 40.644 -44.219 1.00 98.75 328 ASP C N 1
ATOM 8726 C CA . ASP C 1 328 ? -0.895 40.347 -42.918 1.00 101.40 328 ASP C CA 1
ATOM 8727 C C . ASP C 1 328 ? -1.842 39.586 -41.970 1.00 103.62 328 ASP C C 1
ATOM 8728 O O . ASP C 1 328 ? -3.061 39.593 -42.155 1.00 103.70 328 ASP C O 1
ATOM 8733 N N . LYS C 1 329 ? -1.256 38.906 -40.971 1.00 105.19 329 LYS C N 1
ATOM 8734 C CA . LYS C 1 329 ? -1.976 38.093 -39.992 1.00 107.09 329 LYS C CA 1
ATOM 8735 C C . LYS C 1 329 ? -2.202 38.864 -38.658 1.00 108.91 329 LYS C C 1
ATOM 8736 O O . LYS C 1 329 ? -1.696 39.977 -38.482 1.00 109.02 329 LYS C O 1
ATOM 8742 N N . ILE C 1 330 ? -2.971 38.259 -37.728 1.00 110.04 330 ILE C N 1
ATOM 8743 C CA . ILE C 1 330 ? -3.317 38.768 -36.385 1.00 111.52 330 ILE C CA 1
ATOM 8744 C C . ILE C 1 330 ? -2.069 39.039 -35.472 1.00 112.54 330 ILE C C 1
ATOM 8745 O O . ILE C 1 330 ? -2.200 39.545 -34.350 1.00 112.84 330 ILE C O 1
ATOM 8750 N N . LYS C 1 331 ? -0.856 38.741 -35.972 1.00 112.74 331 LYS C N 1
ATOM 8751 C CA . LYS C 1 331 ? 0.390 38.970 -35.221 1.00 113.06 331 LYS C CA 1
ATOM 8752 C C . LYS C 1 331 ? 0.802 40.470 -35.216 1.00 113.03 331 LYS C C 1
ATOM 8753 O O . LYS C 1 331 ? 1.586 40.884 -34.359 1.00 112.99 331 LYS C O 1
ATOM 8759 N N . SER C 1 332 ? 0.257 41.271 -36.168 1.00 112.77 332 SER C N 1
ATOM 8760 C CA . SER C 1 332 ? 0.510 42.705 -36.324 1.00 112.98 332 SER C CA 1
ATOM 8761 C C . SER C 1 332 ? -0.551 43.555 -35.596 1.00 112.86 332 SER C C 1
ATOM 8762 O O . SER C 1 332 ? -1.701 43.123 -35.471 1.00 113.00 332 SER C O 1
ATOM 8765 N N . PHE C 1 333 ? -0.158 44.769 -35.131 1.00 112.29 333 PHE C N 1
ATOM 8766 C CA . PHE C 1 333 ? -1.015 45.719 -34.400 1.00 112.02 333 PHE C CA 1
ATOM 8767 C C . PHE C 1 333 ? -2.233 46.221 -35.200 1.00 111.16 333 PHE C C 1
ATOM 8768 O O . PHE C 1 333 ? -3.340 46.303 -34.661 1.00 111.33 333 PHE C O 1
ATOM 8776 N N . TYR C 1 334 ? -2.015 46.575 -36.472 1.00 109.95 334 TYR C N 1
ATOM 8777 C CA . TYR C 1 334 ? -3.058 47.031 -37.392 1.00 109.08 334 TYR C CA 1
ATOM 8778 C C . TYR C 1 334 ? -2.848 46.389 -38.796 1.00 106.92 334 TYR C C 1
ATOM 8779 O O . TYR C 1 334 ? -2.077 45.433 -38.919 1.00 106.90 334 TYR C O 1
ATOM 8788 N N . SER C 1 335 ? -3.531 46.887 -39.842 1.00 104.99 335 SER C N 1
ATOM 8789 C CA . SER C 1 335 ? -3.311 46.396 -41.198 1.00 103.50 335 SER C CA 1
ATOM 8790 C C . SER C 1 335 ? -1.993 47.028 -41.687 1.00 101.27 335 SER C C 1
ATOM 8791 O O . SER C 1 335 ? -1.999 48.117 -42.263 1.00 101.46 335 SER C O 1
ATOM 8794 N N . HIS C 1 336 ? -0.868 46.376 -41.359 1.00 98.80 336 HIS C N 1
ATOM 8795 C CA . HIS C 1 336 ? 0.495 46.797 -41.667 1.00 96.88 336 HIS C CA 1
ATOM 8796 C C . HIS C 1 336 ? 0.728 46.921 -43.178 1.00 93.61 336 HIS C C 1
ATOM 8797 O O . HIS C 1 336 ? 1.187 47.968 -43.635 1.00 93.87 336 HIS C O 1
ATOM 8804 N N . SER C 1 337 ? 0.377 45.878 -43.948 1.00 90.30 337 SER C N 1
ATOM 8805 C CA . SER C 1 337 ? 0.533 45.879 -45.398 1.00 87.28 337 SER C CA 1
ATOM 8806 C C . SER C 1 337 ? -0.363 46.937 -46.022 1.00 83.97 337 SER C C 1
ATOM 8807 O O . SER C 1 337 ? 0.079 47.648 -46.921 1.00 84.16 337 SER C O 1
ATOM 8810 N N . ALA C 1 338 ? -1.599 47.075 -45.526 1.00 80.93 338 ALA C N 1
ATOM 8811 C CA . ALA C 1 338 ? -2.528 48.071 -46.049 1.00 78.79 338 ALA C CA 1
ATOM 8812 C C . ALA C 1 338 ? -1.999 49.483 -45.864 1.00 76.51 338 ALA C C 1
ATOM 8813 O O . ALA C 1 338 ? -2.145 50.304 -46.765 1.00 76.62 338 ALA C O 1
ATOM 8815 N N . ALA C 1 339 ? -1.367 49.758 -44.707 1.00 74.09 339 ALA C N 1
ATOM 8816 C CA . ALA C 1 339 ? -0.793 51.065 -44.380 1.00 71.86 339 ALA C CA 1
ATOM 8817 C C . ALA C 1 339 ? 0.454 51.346 -45.209 1.00 68.77 339 ALA C C 1
ATOM 8818 O O . ALA C 1 339 ? 0.674 52.480 -45.614 1.00 68.28 339 ALA C O 1
ATOM 8820 N N . LEU C 1 340 ? 1.275 50.319 -45.433 1.00 66.70 340 LEU C N 1
ATOM 8821 C CA . LEU C 1 340 ? 2.504 50.406 -46.212 1.00 65.58 340 LEU C CA 1
ATOM 8822 C C . LEU C 1 340 ? 2.184 50.672 -47.694 1.00 64.12 340 LEU C C 1
ATOM 8823 O O . LEU C 1 340 ? 2.884 51.443 -48.350 1.00 64.29 340 LEU C O 1
ATOM 8828 N N . LEU C 1 341 ? 1.114 50.044 -48.207 1.00 62.42 341 LEU C N 1
ATOM 8829 C CA . LEU C 1 341 ? 0.646 50.209 -49.579 1.00 61.14 341 LEU C CA 1
ATOM 8830 C C . LEU C 1 341 ? -0.062 51.560 -49.734 1.00 59.84 341 LEU C C 1
ATOM 8831 O O . LEU C 1 341 ? 0.153 52.247 -50.722 1.00 60.14 341 LEU C O 1
ATOM 8836 N N . LYS C 1 342 ? -0.884 51.952 -48.753 1.00 58.34 342 LYS C N 1
ATOM 8837 C CA . LYS C 1 342 ? -1.590 53.235 -48.783 1.00 57.65 342 LYS C CA 1
ATOM 8838 C C . LYS C 1 342 ? -0.609 54.424 -48.787 1.00 57.47 342 LYS C C 1
ATOM 8839 O O . LYS C 1 342 ? -0.868 55.441 -49.435 1.00 58.44 342 LYS C O 1
ATOM 8845 N N . GLY C 1 343 ? 0.524 54.270 -48.106 1.00 56.21 343 GLY C N 1
ATOM 8846 C CA . GLY C 1 343 ? 1.570 55.280 -48.057 1.00 55.37 343 GLY C CA 1
ATOM 8847 C C . GLY C 1 343 ? 2.320 55.394 -49.366 1.00 54.55 343 GLY C C 1
ATOM 8848 O O . GLY C 1 343 ? 2.559 56.504 -49.840 1.00 55.04 343 GLY C O 1
ATOM 8849 N N . PHE C 1 344 ? 2.648 54.243 -49.987 1.00 53.25 344 PHE C N 1
ATOM 8850 C CA . PHE C 1 344 ? 3.377 54.158 -51.252 1.00 52.34 344 PHE C CA 1
ATOM 8851 C C . PHE C 1 344 ? 2.606 54.772 -52.410 1.00 52.60 344 PHE C C 1
ATOM 8852 O O . PHE C 1 344 ? 3.176 55.525 -53.199 1.00 52.86 344 PHE C O 1
ATOM 8860 N N . CYS C 1 345 ? 1.313 54.433 -52.521 1.00 52.49 345 CYS C N 1
ATOM 8861 C CA . CYS C 1 345 ? 0.427 54.857 -53.595 1.00 52.44 345 CYS C CA 1
ATOM 8862 C C . CYS C 1 345 ? 0.189 56.350 -53.648 1.00 53.37 345 CYS C C 1
ATOM 8863 O O . CYS C 1 345 ? -0.254 56.978 -52.684 1.00 53.60 345 CYS C O 1
ATOM 8866 N N . GLN C 1 346 ? 0.477 56.899 -54.821 1.00 53.74 346 GLN C N 1
ATOM 8867 C CA . GLN C 1 346 ? 0.354 58.296 -55.194 1.00 54.57 346 GLN C CA 1
ATOM 8868 C C . GLN C 1 346 ? 0.504 58.388 -56.705 1.00 55.68 346 GLN C C 1
ATOM 8869 O O . GLN C 1 346 ? 1.037 57.476 -57.332 1.00 56.09 346 GLN C O 1
ATOM 8875 N N . GLY C 1 347 ? 0.018 59.477 -57.283 1.00 56.02 347 GLY C N 1
ATOM 8876 C CA . GLY C 1 347 ? 0.048 59.667 -58.721 1.00 56.71 347 GLY C CA 1
ATOM 8877 C C . GLY C 1 347 ? -0.888 58.693 -59.399 1.00 57.61 347 GLY C C 1
ATOM 8878 O O . GLY C 1 347 ? -2.058 58.584 -59.024 1.00 57.89 347 GLY C O 1
ATOM 8879 N N . ASN C 1 348 ? -0.363 57.932 -60.357 1.00 57.85 348 ASN C N 1
ATOM 8880 C CA . ASN C 1 348 ? -1.148 56.937 -61.082 1.00 58.46 348 ASN C CA 1
ATOM 8881 C C . ASN C 1 348 ? -1.247 55.573 -60.351 1.00 58.81 348 ASN C C 1
ATOM 8882 O O . ASN C 1 348 ? -1.860 54.643 -60.880 1.00 59.33 348 ASN C O 1
ATOM 8887 N N . LEU C 1 349 ? -0.678 55.457 -59.138 1.00 58.48 349 LEU C N 1
ATOM 8888 C CA . LEU C 1 349 ? -0.732 54.228 -58.349 1.00 58.79 349 LEU C CA 1
ATOM 8889 C C . LEU C 1 349 ? -1.941 54.308 -57.418 1.00 59.80 349 LEU C C 1
ATOM 8890 O O . LEU C 1 349 ? -2.120 55.314 -56.732 1.00 59.68 349 LEU C O 1
ATOM 8895 N N . LYS C 1 350 ? -2.780 53.262 -57.419 1.00 60.66 350 LYS C N 1
ATOM 8896 C CA . LYS C 1 350 ? -4.000 53.192 -56.623 1.00 62.23 350 LYS C CA 1
ATOM 8897 C C . LYS C 1 350 ? -4.001 51.917 -55.800 1.00 64.02 350 LYS C C 1
ATOM 8898 O O . LYS C 1 350 ? -3.707 50.847 -56.329 1.00 64.05 350 LYS C O 1
ATOM 8904 N N . PRO C 1 351 ? -4.351 51.993 -54.505 1.00 65.39 351 PRO C N 1
ATOM 8905 C CA . PRO C 1 351 ? -4.319 50.784 -53.672 1.00 66.50 351 PRO C CA 1
ATOM 8906 C C . PRO C 1 351 ? -5.574 49.915 -53.705 1.00 68.53 351 PRO C C 1
ATOM 8907 O O . PRO C 1 351 ? -6.683 50.420 -53.840 1.00 68.52 351 PRO C O 1
ATOM 8911 N N . THR C 1 352 ? -5.381 48.590 -53.585 1.00 70.15 352 THR C N 1
ATOM 8912 C CA . THR C 1 352 ? -6.441 47.577 -53.511 1.00 72.24 352 THR C CA 1
ATOM 8913 C C . THR C 1 352 ? -6.175 46.719 -52.258 1.00 74.71 352 THR C C 1
ATOM 8914 O O . THR C 1 352 ? -5.012 46.442 -51.940 1.00 74.98 352 THR C O 1
ATOM 8918 N N . TYR C 1 353 ? -7.231 46.296 -51.547 1.00 76.13 353 TYR C N 1
ATOM 8919 C CA . TYR C 1 353 ? -7.027 45.532 -50.318 1.00 77.85 353 TYR C CA 1
ATOM 8920 C C . TYR C 1 353 ? -7.660 44.151 -50.339 1.00 79.50 353 TYR C C 1
ATOM 8921 O O . TYR C 1 353 ? -8.773 43.974 -50.831 1.00 79.66 353 TYR C O 1
ATOM 8930 N N . GLY C 1 354 ? -6.928 43.179 -49.813 1.00 80.60 354 GLY C N 1
ATOM 8931 C CA . GLY C 1 354 ? -7.397 41.805 -49.696 1.00 82.33 354 GLY C CA 1
ATOM 8932 C C . GLY C 1 354 ? -7.517 41.008 -50.978 1.00 84.10 354 GLY C C 1
ATOM 8933 O O . GLY C 1 354 ? -8.356 40.106 -51.065 1.00 84.57 354 GLY C O 1
ATOM 8934 N N . ARG C 1 355 ? -6.678 41.311 -51.979 1.00 84.86 355 ARG C N 1
ATOM 8935 C CA . ARG C 1 355 ? -6.717 40.568 -53.237 1.00 85.92 355 ARG C CA 1
ATOM 8936 C C . ARG C 1 355 ? -5.797 39.340 -53.180 1.00 87.36 355 ARG C C 1
ATOM 8937 O O . ARG C 1 355 ? -6.102 38.335 -53.809 1.00 87.73 355 ARG C O 1
ATOM 8945 N N . LEU C 1 356 ? -4.688 39.403 -52.428 1.00 88.12 356 LEU C N 1
ATOM 8946 C CA . LEU C 1 356 ? -3.773 38.264 -52.330 1.00 89.50 356 LEU C CA 1
ATOM 8947 C C . LEU C 1 356 ? -3.484 37.885 -50.875 1.00 91.44 356 LEU C C 1
ATOM 8948 O O . LEU C 1 356 ? -3.071 38.733 -50.080 1.00 91.68 356 LEU C O 1
ATOM 8953 N N . ARG C 1 357 ? -3.705 36.608 -50.525 1.00 92.47 357 ARG C N 1
ATOM 8954 C CA . ARG C 1 357 ? -3.446 36.144 -49.168 1.00 94.00 357 ARG C CA 1
ATOM 8955 C C . ARG C 1 357 ? -2.769 34.775 -49.135 1.00 94.67 357 ARG C C 1
ATOM 8956 O O . ARG C 1 357 ? -3.004 33.935 -50.005 1.00 94.69 357 ARG C O 1
ATOM 8964 N N . ALA C 1 358 ? -1.908 34.569 -48.133 1.00 95.06 358 ALA C N 1
ATOM 8965 C CA . ALA C 1 358 ? -1.179 33.320 -47.948 1.00 96.03 358 ALA C CA 1
ATOM 8966 C C . ALA C 1 358 ? -1.980 32.413 -47.030 1.00 97.28 358 ALA C C 1
ATOM 8967 O O . ALA C 1 358 ? -2.492 32.885 -46.011 1.00 97.74 358 ALA C O 1
ATOM 8969 N N . ASN C 1 359 ? -2.084 31.116 -47.360 1.00 97.68 359 ASN C N 1
ATOM 8970 C CA . ASN C 1 359 ? -2.856 30.186 -46.531 1.00 98.89 359 ASN C CA 1
ATOM 8971 C C . ASN C 1 359 ? -2.117 29.679 -45.282 1.00 99.65 359 ASN C C 1
ATOM 8972 O O . ASN C 1 359 ? -2.703 28.948 -44.489 1.00 99.62 359 ASN C O 1
ATOM 8977 N N . ASN C 1 360 ? -0.859 30.086 -45.088 1.00 100.24 360 ASN C N 1
ATOM 8978 C CA . ASN C 1 360 ? -0.087 29.732 -43.904 1.00 101.29 360 ASN C CA 1
ATOM 8979 C C . ASN C 1 360 ? 0.692 30.941 -43.386 1.00 101.51 360 ASN C C 1
ATOM 8980 O O . ASN C 1 360 ? 1.101 31.804 -44.168 1.00 101.44 360 ASN C O 1
ATOM 8985 N N . ALA C 1 361 ? 0.873 31.017 -42.060 1.00 101.53 361 ALA C N 1
ATOM 8986 C CA . ALA C 1 361 ? 1.550 32.152 -41.443 1.00 102.03 361 ALA C CA 1
ATOM 8987 C C . ALA C 1 361 ? 3.005 31.868 -41.027 1.00 102.22 361 ALA C C 1
ATOM 8988 O O . ALA C 1 361 ? 3.437 32.306 -39.957 1.00 102.67 361 ALA C O 1
ATOM 8990 N N . VAL C 1 362 ? 3.776 31.169 -41.879 1.00 101.60 362 VAL C N 1
ATOM 8991 C CA . VAL C 1 362 ? 5.176 30.859 -41.568 1.00 101.24 362 VAL C CA 1
ATOM 8992 C C . VAL C 1 362 ? 6.075 32.114 -41.680 1.00 100.45 362 VAL C C 1
ATOM 8993 O O . VAL C 1 362 ? 5.843 32.967 -42.538 1.00 100.70 362 VAL C O 1
ATOM 8997 N N . SER C 1 363 ? 7.049 32.258 -40.772 1.00 99.31 363 SER C N 1
ATOM 8998 C CA . SER C 1 363 ? 7.946 33.410 -40.778 1.00 98.75 363 SER C CA 1
ATOM 8999 C C . SER C 1 363 ? 9.345 33.013 -41.255 1.00 97.90 363 SER C C 1
ATOM 9000 O O . SER C 1 363 ? 9.965 32.121 -40.678 1.00 98.22 363 SER C O 1
ATOM 9003 N N . TYR C 1 364 ? 9.834 33.658 -42.316 1.00 96.89 364 TYR C N 1
ATOM 9004 C CA . TYR C 1 364 ? 11.158 33.365 -42.877 1.00 96.66 364 TYR C CA 1
ATOM 9005 C C . TYR C 1 364 ? 12.297 34.093 -42.170 1.00 96.48 364 TYR C C 1
ATOM 9006 O O . TYR C 1 364 ? 13.450 33.843 -42.499 1.00 96.26 364 TYR C O 1
ATOM 9015 N N . ALA C 1 365 ? 11.992 35.035 -41.268 1.00 96.58 365 ALA C N 1
ATOM 9016 C CA . ALA C 1 365 ? 12.999 35.826 -40.573 1.00 97.13 365 ALA C CA 1
ATOM 9017 C C . ALA C 1 365 ? 14.026 34.956 -39.851 1.00 97.21 365 ALA C C 1
ATOM 9018 O O . ALA C 1 365 ? 13.665 34.141 -39.004 1.00 96.92 365 ALA C O 1
ATOM 9020 N N . GLY C 1 366 ? 15.284 35.104 -40.252 1.00 97.38 366 GLY C N 1
ATOM 9021 C CA . GLY C 1 366 ? 16.404 34.370 -39.679 1.00 98.05 366 GLY C CA 1
ATOM 9022 C C . GLY C 1 366 ? 16.492 32.912 -40.079 1.00 98.58 366 GLY C C 1
ATOM 9023 O O . GLY C 1 366 ? 17.183 32.131 -39.418 1.00 99.22 366 GLY C O 1
ATOM 9024 N N . LYS C 1 367 ? 15.800 32.524 -41.155 1.00 98.25 367 LYS C N 1
ATOM 9025 C CA . LYS C 1 367 ? 15.812 31.139 -41.626 1.00 98.32 367 LYS C CA 1
ATOM 9026 C C . LYS C 1 367 ? 16.704 30.974 -42.859 1.00 98.71 367 LYS C C 1
ATOM 9027 O O . LYS C 1 367 ? 16.923 31.927 -43.612 1.00 99.02 367 LYS C O 1
ATOM 9033 N N . SER C 1 368 ? 17.211 29.759 -43.072 1.00 98.48 368 SER C N 1
ATOM 9034 C CA . SER C 1 368 ? 18.066 29.462 -44.217 1.00 98.73 368 SER C CA 1
ATOM 9035 C C . SER C 1 368 ? 17.262 29.429 -45.517 1.00 98.63 368 SER C C 1
ATOM 9036 O O . SER C 1 368 ? 16.046 29.236 -45.480 1.00 98.74 368 SER C O 1
ATOM 9039 N N . LEU C 1 369 ? 17.940 29.584 -46.671 1.00 98.47 369 LEU C N 1
ATOM 9040 C CA . LEU C 1 369 ? 17.309 29.511 -47.997 1.00 98.88 369 LEU C CA 1
ATOM 9041 C C . LEU C 1 369 ? 16.576 28.169 -48.177 1.00 99.49 369 LEU C C 1
ATOM 9042 O O . LEU C 1 369 ? 15.505 28.130 -48.786 1.00 99.55 369 LEU C O 1
ATOM 9047 N N . GLU C 1 370 ? 17.134 27.086 -47.593 1.00 99.76 370 GLU C N 1
ATOM 9048 C CA . GLU C 1 370 ? 16.566 25.744 -47.620 1.00 100.35 370 GLU C CA 1
ATOM 9049 C C . GLU C 1 370 ? 15.206 25.697 -46.909 1.00 99.95 370 GLU C C 1
ATOM 9050 O O . GLU C 1 370 ? 14.268 25.117 -47.451 1.00 100.13 370 GLU C O 1
ATOM 9056 N N . PHE C 1 371 ? 15.089 26.318 -45.717 1.00 99.18 371 PHE C N 1
ATOM 9057 C CA . PHE C 1 371 ? 13.824 26.348 -44.975 1.00 98.97 371 PHE C CA 1
ATOM 9058 C C . PHE C 1 371 ? 12.735 27.063 -45.779 1.00 98.46 371 PHE C C 1
ATOM 9059 O O . PHE C 1 371 ? 11.606 26.574 -45.851 1.00 98.39 371 PHE C O 1
ATOM 9067 N N . ARG C 1 372 ? 13.076 28.233 -46.348 1.00 97.87 372 ARG C N 1
ATOM 9068 C CA . ARG C 1 372 ? 12.155 29.060 -47.116 1.00 97.87 372 ARG C CA 1
ATOM 9069 C C . ARG C 1 372 ? 11.628 28.344 -48.346 1.00 98.18 372 ARG C C 1
ATOM 9070 O O . ARG C 1 372 ? 10.425 28.360 -48.581 1.00 98.28 372 ARG C O 1
ATOM 9078 N N . ALA C 1 373 ? 12.514 27.695 -49.118 1.00 98.26 373 ALA C N 1
ATOM 9079 C CA . ALA C 1 373 ? 12.125 26.965 -50.327 1.00 98.77 373 ALA C CA 1
ATOM 9080 C C . ALA C 1 373 ? 11.242 25.745 -50.037 1.00 99.25 373 ALA C C 1
ATOM 9081 O O . ALA C 1 373 ? 10.478 25.323 -50.902 1.00 99.46 373 ALA C O 1
ATOM 9083 N N . ASN C 1 374 ? 11.337 25.182 -48.828 1.00 99.33 374 ASN C N 1
ATOM 9084 C CA . ASN C 1 374 ? 10.517 24.031 -48.443 1.00 99.63 374 ASN C CA 1
ATOM 9085 C C . ASN C 1 374 ? 9.243 24.411 -47.655 1.00 99.32 374 ASN C C 1
ATOM 9086 O O . ASN C 1 374 ? 8.473 23.527 -47.287 1.00 99.62 374 ASN C O 1
ATOM 9091 N N . ASN C 1 375 ? 9.017 25.713 -47.408 1.00 98.43 375 ASN C N 1
ATOM 9092 C CA . ASN C 1 375 ? 7.848 26.197 -46.678 1.00 97.77 375 ASN C CA 1
ATOM 9093 C C . ASN C 1 375 ? 7.144 27.284 -47.466 1.00 96.47 375 ASN C C 1
ATOM 9094 O O . ASN C 1 375 ? 7.295 28.468 -47.167 1.00 96.52 375 ASN C O 1
ATOM 9099 N N . PRO C 1 376 ? 6.352 26.912 -48.478 1.00 95.21 376 PRO C N 1
ATOM 9100 C CA . PRO C 1 376 ? 5.690 27.941 -49.300 1.00 94.26 376 PRO C CA 1
ATOM 9101 C C . PRO C 1 376 ? 4.422 28.521 -48.682 1.00 93.02 376 PRO C C 1
ATOM 9102 O O . PRO C 1 376 ? 3.758 27.863 -47.887 1.00 93.32 376 PRO C O 1
ATOM 9106 N N . ARG C 1 377 ? 4.090 29.762 -49.062 1.00 91.38 377 ARG C N 1
ATOM 9107 C CA . ARG C 1 377 ? 2.864 30.445 -48.649 1.00 89.96 377 ARG C CA 1
ATOM 9108 C C . ARG C 1 377 ? 1.878 30.071 -49.731 1.00 88.77 377 ARG C C 1
ATOM 9109 O O . ARG C 1 377 ? 2.101 30.454 -50.875 1.00 88.82 377 ARG C O 1
ATOM 9117 N N . ASN C 1 378 ? 0.835 29.299 -49.418 1.00 87.46 378 ASN C N 1
ATOM 9118 C CA . ASN C 1 378 ? -0.129 28.896 -50.443 1.00 86.38 378 ASN C CA 1
ATOM 9119 C C . ASN C 1 378 ? -0.977 30.106 -50.826 1.00 84.91 378 ASN C C 1
ATOM 9120 O O . ASN C 1 378 ? -1.959 30.402 -50.152 1.00 84.91 378 ASN C O 1
ATOM 9125 N N . PHE C 1 379 ? -0.579 30.830 -51.884 1.00 83.44 379 PHE C N 1
ATOM 9126 C CA . PHE C 1 379 ? -1.274 32.051 -52.282 1.00 82.51 379 PHE C CA 1
ATOM 9127 C C . PHE C 1 379 ? -2.638 31.833 -52.899 1.00 82.39 379 PHE C C 1
ATOM 9128 O O . PHE C 1 379 ? -2.864 30.823 -53.569 1.00 82.36 379 PHE C O 1
ATOM 9136 N N . THR C 1 380 ? -3.550 32.799 -52.663 1.00 82.23 380 THR C N 1
ATOM 9137 C CA . THR C 1 380 ? -4.910 32.774 -53.204 1.00 82.56 380 THR C CA 1
ATOM 9138 C C . THR C 1 380 ? -5.304 34.162 -53.700 1.00 82.57 380 THR C C 1
ATOM 9139 O O . THR C 1 380 ? -5.280 35.119 -52.921 1.00 83.00 380 THR C O 1
ATOM 9143 N N . PHE C 1 381 ? -5.701 34.273 -54.981 1.00 81.71 381 PHE C N 1
ATOM 9144 C CA . PHE C 1 381 ? -6.122 35.554 -55.533 1.00 81.41 381 PHE C CA 1
ATOM 9145 C C . PHE C 1 381 ? -7.649 35.672 -55.566 1.00 81.18 381 PHE C C 1
ATOM 9146 O O . PHE C 1 381 ? -8.333 34.719 -55.940 1.00 81.45 381 PHE C O 1
ATOM 9154 N N . LYS C 1 382 ? -8.177 36.846 -55.183 1.00 80.49 382 LYS C N 1
ATOM 9155 C CA . LYS C 1 382 ? -9.610 37.133 -55.177 1.00 80.48 382 LYS C CA 1
ATOM 9156 C C . LYS C 1 382 ? -9.848 38.562 -55.656 1.00 79.21 382 LYS C C 1
ATOM 9157 O O . LYS C 1 382 ? -9.797 39.503 -54.862 1.00 79.14 382 LYS C O 1
ATOM 9163 N N . GLY C 1 383 ? -10.101 38.718 -56.947 1.00 78.19 383 GLY C N 1
ATOM 9164 C CA . GLY C 1 383 ? -10.335 40.034 -57.527 1.00 77.46 383 GLY C CA 1
ATOM 9165 C C . GLY C 1 383 ? -10.439 40.027 -59.034 1.00 76.39 383 GLY C C 1
ATOM 9166 O O . GLY C 1 383 ? -10.490 38.961 -59.645 1.00 76.47 383 GLY C O 1
ATOM 9167 N N . ASP C 1 384 ? -10.497 41.228 -59.639 1.00 75.29 384 ASP C N 1
ATOM 9168 C CA . ASP C 1 384 ? -10.602 41.454 -61.086 1.00 74.41 384 ASP C CA 1
ATOM 9169 C C . ASP C 1 384 ? -9.274 41.099 -61.744 1.00 73.66 384 ASP C C 1
ATOM 9170 O O . ASP C 1 384 ? -8.283 41.741 -61.439 1.00 74.09 384 ASP C O 1
ATOM 9175 N N . GLU C 1 385 ? -9.239 40.104 -62.645 1.00 72.41 385 GLU C N 1
ATOM 9176 C CA . GLU C 1 385 ? -7.987 39.707 -63.303 1.00 71.69 385 GLU C CA 1
ATOM 9177 C C . GLU C 1 385 ? -7.595 40.596 -64.495 1.00 70.16 385 GLU C C 1
ATOM 9178 O O . GLU C 1 385 ? -6.446 40.560 -64.939 1.00 70.34 385 GLU C O 1
ATOM 9184 N N . SER C 1 386 ? -8.538 41.379 -65.024 1.00 68.40 386 SER C N 1
ATOM 9185 C CA . SER C 1 386 ? -8.295 42.237 -66.186 1.00 67.07 386 SER C CA 1
ATOM 9186 C C . SER C 1 386 ? -7.524 43.528 -65.881 1.00 64.92 386 SER C C 1
ATOM 9187 O O . SER C 1 386 ? -7.269 44.308 -66.799 1.00 64.86 386 SER C O 1
ATOM 9190 N N . LEU C 1 387 ? -7.218 43.790 -64.606 1.00 62.55 387 LEU C N 1
ATOM 9191 C CA . LEU C 1 387 ? -6.572 45.024 -64.196 1.00 60.58 387 LEU C CA 1
ATOM 9192 C C . LEU C 1 387 ? -5.049 44.988 -64.333 1.00 59.32 387 LEU C C 1
ATOM 9193 O O . LEU C 1 387 ? -4.448 43.914 -64.379 1.00 58.94 387 LEU C O 1
ATOM 9198 N N . ASP C 1 388 ? -4.429 46.176 -64.418 1.00 58.79 388 ASP C N 1
ATOM 9199 C CA . ASP C 1 388 ? -2.972 46.341 -64.483 1.00 58.70 388 ASP C CA 1
ATOM 9200 C C . ASP C 1 388 ? -2.459 46.453 -63.045 1.00 59.00 388 ASP C C 1
ATOM 9201 O O . ASP C 1 388 ? -2.746 47.426 -62.354 1.00 58.84 388 ASP C O 1
ATOM 9206 N N . TYR C 1 389 ? -1.766 45.419 -62.577 1.00 59.22 389 TYR C N 1
ATOM 9207 C CA . TYR C 1 389 ? -1.330 45.339 -61.199 1.00 59.65 389 TYR C CA 1
ATOM 9208 C C . TYR C 1 389 ? 0.170 45.471 -60.984 1.00 59.84 389 TYR C C 1
ATOM 9209 O O . TYR C 1 389 ? 0.959 45.448 -61.924 1.00 59.81 389 TYR C O 1
ATOM 9218 N N . PHE C 1 390 ? 0.541 45.591 -59.702 1.00 59.71 390 PHE C N 1
ATOM 9219 C CA . PHE C 1 390 ? 1.886 45.587 -59.163 1.00 59.90 390 PHE C CA 1
ATOM 9220 C C . PHE C 1 390 ? 1.776 45.073 -57.728 1.00 61.51 390 PHE C C 1
ATOM 9221 O O . PHE C 1 390 ? 0.777 45.376 -57.058 1.00 61.84 390 PHE C O 1
ATOM 9229 N N . LEU C 1 391 ? 2.737 44.239 -57.270 1.00 62.13 391 LEU C N 1
ATOM 9230 C CA . LEU C 1 391 ? 2.669 43.791 -55.884 1.00 63.04 391 LEU C CA 1
ATOM 9231 C C . LEU C 1 391 ? 3.706 44.511 -55.032 1.00 62.68 391 LEU C C 1
ATOM 9232 O O . LEU C 1 391 ? 4.734 44.950 -55.527 1.00 62.45 391 LEU C O 1
ATOM 9237 N N . LEU C 1 392 ? 3.379 44.706 -53.760 1.00 62.33 392 LEU C N 1
ATOM 9238 C CA . LEU C 1 392 ? 4.254 45.380 -52.823 1.00 62.35 392 LEU C CA 1
ATOM 9239 C C . LEU C 1 392 ? 4.427 44.542 -51.563 1.00 62.08 392 LEU C C 1
ATOM 9240 O O . LEU C 1 392 ? 3.477 43.939 -51.062 1.00 61.51 392 LEU C O 1
ATOM 9245 N N . ASP C 1 393 ? 5.656 44.510 -51.065 1.00 62.47 393 ASP C N 1
ATOM 9246 C CA . ASP C 1 393 ? 6.029 43.867 -49.809 1.00 62.94 393 ASP C CA 1
ATOM 9247 C C . ASP C 1 393 ? 7.047 44.744 -49.050 1.00 62.68 393 ASP C C 1
ATOM 9248 O O . ASP C 1 393 ? 7.641 45.665 -49.633 1.00 62.01 393 ASP C O 1
ATOM 9253 N N . ASP C 1 394 ? 7.235 44.473 -47.749 1.00 62.74 394 ASP C N 1
ATOM 9254 C CA . ASP C 1 394 ? 8.144 45.265 -46.942 1.00 62.97 394 ASP C CA 1
ATOM 9255 C C . ASP C 1 394 ? 9.615 44.949 -47.183 1.00 63.46 394 ASP C C 1
ATOM 9256 O O . ASP C 1 394 ? 10.393 45.887 -47.227 1.00 63.31 394 ASP C O 1
ATOM 9261 N N . ILE C 1 395 ? 10.012 43.671 -47.352 1.00 64.22 395 ILE C N 1
ATOM 9262 C CA . ILE C 1 395 ? 11.434 43.353 -47.547 1.00 65.96 395 ILE C CA 1
ATOM 9263 C C . ILE C 1 395 ? 11.675 42.141 -48.451 1.00 67.70 395 ILE C C 1
ATOM 9264 O O . ILE C 1 395 ? 10.845 41.243 -48.525 1.00 67.92 395 ILE C O 1
ATOM 9269 N N . ILE C 1 396 ? 12.823 42.139 -49.154 1.00 68.81 396 ILE C N 1
ATOM 9270 C CA . ILE C 1 396 ? 13.275 41.026 -49.978 1.00 70.35 396 ILE C CA 1
ATOM 9271 C C . ILE C 1 396 ? 14.607 40.518 -49.406 1.00 71.96 396 ILE C C 1
ATOM 9272 O O . ILE C 1 396 ? 15.526 41.301 -49.203 1.00 72.52 396 ILE C O 1
ATOM 9277 N N . THR C 1 397 ? 14.687 39.232 -49.077 1.00 72.52 397 THR C N 1
ATOM 9278 C CA . THR C 1 397 ? 15.912 38.644 -48.549 1.00 73.43 397 THR C CA 1
ATOM 9279 C C . THR C 1 397 ? 16.449 37.635 -49.582 1.00 74.88 397 THR C C 1
ATOM 9280 O O . THR C 1 397 ? 17.532 37.831 -50.119 1.00 75.17 397 THR C O 1
ATOM 9284 N N . THR C 1 398 ? 15.678 36.586 -49.898 1.00 75.49 398 THR C N 1
ATOM 9285 C CA . THR C 1 398 ? 16.099 35.585 -50.889 1.00 76.40 398 THR C CA 1
ATOM 9286 C C . THR C 1 398 ? 15.267 35.586 -52.170 1.00 76.70 398 THR C C 1
ATOM 9287 O O . THR C 1 398 ? 15.591 34.853 -53.103 1.00 77.19 398 THR C O 1
ATOM 9291 N N . GLY C 1 399 ? 14.184 36.359 -52.195 1.00 76.41 399 GLY C N 1
ATOM 9292 C CA . GLY C 1 399 ? 13.300 36.421 -53.344 1.00 76.40 399 GLY C CA 1
ATOM 9293 C C . GLY C 1 399 ? 12.321 35.265 -53.432 1.00 76.05 399 GLY C C 1
ATOM 9294 O O . GLY C 1 399 ? 11.534 35.222 -54.377 1.00 76.38 399 GLY C O 1
ATOM 9295 N N . THR C 1 400 ? 12.333 34.331 -52.454 1.00 75.11 400 THR C N 1
ATOM 9296 C CA . THR C 1 400 ? 11.427 33.181 -52.446 1.00 74.88 400 THR C CA 1
ATOM 9297 C C . THR C 1 400 ? 9.954 33.617 -52.476 1.00 74.18 400 THR C C 1
ATOM 9298 O O . THR C 1 400 ? 9.224 33.223 -53.383 1.00 74.50 400 THR C O 1
ATOM 9302 N N . THR C 1 401 ? 9.542 34.466 -51.528 1.00 73.15 401 THR C N 1
ATOM 9303 C CA . THR C 1 401 ? 8.173 34.976 -51.440 1.00 72.63 401 THR C CA 1
ATOM 9304 C C . THR C 1 401 ? 7.705 35.636 -52.742 1.00 72.23 401 THR C C 1
ATOM 9305 O O . THR C 1 401 ? 6.614 35.323 -53.213 1.00 72.75 401 THR C O 1
ATOM 9309 N N . LEU C 1 402 ? 8.519 36.544 -53.320 1.00 71.07 402 LEU C N 1
ATOM 9310 C CA . LEU C 1 402 ? 8.154 37.245 -54.552 1.00 70.59 402 LEU C CA 1
ATOM 9311 C C . LEU C 1 402 ? 8.094 36.324 -55.759 1.00 70.06 402 LEU C C 1
ATOM 9312 O O . LEU C 1 402 ? 7.109 36.369 -56.492 1.00 69.83 402 LEU C O 1
ATOM 9317 N N . LYS C 1 403 ? 9.098 35.438 -55.931 1.00 69.45 403 LYS C N 1
ATOM 9318 C CA . LYS C 1 403 ? 9.113 34.440 -57.017 1.00 68.94 403 LYS C CA 1
ATOM 9319 C C . LYS C 1 403 ? 7.857 33.572 -56.980 1.00 68.26 403 LYS C C 1
ATOM 9320 O O . LYS C 1 403 ? 7.331 33.213 -58.023 1.00 68.78 403 LYS C O 1
ATOM 9326 N N . GLU C 1 404 ? 7.370 33.257 -55.783 1.00 67.41 404 GLU C N 1
ATOM 9327 C CA . GLU C 1 404 ? 6.188 32.442 -55.584 1.00 67.30 404 GLU C CA 1
ATOM 9328 C C . GLU C 1 404 ? 4.913 33.194 -55.934 1.00 67.16 404 GLU C C 1
ATOM 9329 O O . GLU C 1 404 ? 4.045 32.639 -56.597 1.00 67.44 404 GLU C O 1
ATOM 9335 N N . ALA C 1 405 ? 4.803 34.458 -55.522 1.00 66.91 405 ALA C N 1
ATOM 9336 C CA . ALA C 1 405 ? 3.626 35.286 -55.813 1.00 66.88 405 ALA C CA 1
ATOM 9337 C C . ALA C 1 405 ? 3.508 35.612 -57.296 1.00 66.62 405 ALA C C 1
ATOM 9338 O O . ALA C 1 405 ? 2.404 35.598 -57.846 1.00 66.51 405 ALA C O 1
ATOM 9340 N N . LEU C 1 406 ? 4.648 35.897 -57.945 1.00 66.33 406 LEU C N 1
ATOM 9341 C CA . LEU C 1 406 ? 4.705 36.2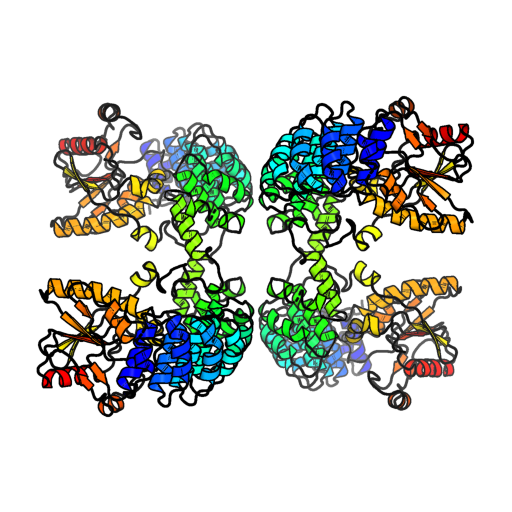28 -59.372 1.00 66.07 406 LEU C CA 1
ATOM 9342 C C . LEU C 1 406 ? 4.389 35.004 -60.214 1.00 66.87 406 LEU C C 1
ATOM 9343 O O . LEU C 1 406 ? 3.612 35.105 -61.154 1.00 67.21 406 LEU C O 1
ATOM 9348 N N . LYS C 1 407 ? 4.952 33.838 -59.855 1.00 67.21 407 LYS C N 1
ATOM 9349 C CA . LYS C 1 407 ? 4.687 32.573 -60.545 1.00 67.75 407 LYS C CA 1
ATOM 9350 C C . LYS C 1 407 ? 3.205 32.225 -60.446 1.00 68.60 407 LYS C C 1
ATOM 9351 O O . LYS C 1 407 ? 2.603 31.911 -61.465 1.00 69.30 407 LYS C O 1
ATOM 9357 N N . TYR C 1 408 ? 2.605 32.342 -59.249 1.00 68.49 408 TYR C N 1
ATOM 9358 C CA . TYR C 1 408 ? 1.183 32.078 -59.043 1.00 68.98 408 TYR C CA 1
ATOM 9359 C C . TYR C 1 408 ? 0.270 32.999 -59.880 1.00 68.53 408 TYR C C 1
ATOM 9360 O O . TYR C 1 408 ? -0.646 32.500 -60.530 1.00 68.82 408 TYR C O 1
ATOM 9369 N N . LEU C 1 409 ? 0.513 34.328 -59.878 1.00 67.74 409 LEU C N 1
ATOM 9370 C CA . LEU C 1 409 ? -0.322 35.262 -60.642 1.00 67.45 409 LEU C CA 1
ATOM 9371 C C . LEU C 1 409 ? -0.137 35.137 -62.163 1.00 67.92 409 LEU C C 1
ATOM 9372 O O . LEU C 1 409 ? -1.062 35.426 -62.926 1.00 67.65 409 LEU C O 1
ATOM 9377 N N . LYS C 1 410 ? 1.052 34.687 -62.597 1.00 68.26 410 LYS C N 1
ATOM 9378 C CA . LYS C 1 410 ? 1.377 34.459 -63.998 1.00 69.10 410 LYS C CA 1
ATOM 9379 C C . LYS C 1 410 ? 0.514 33.291 -64.524 1.00 70.34 410 LYS C C 1
ATOM 9380 O O . LYS C 1 410 ? 0.039 33.362 -65.654 1.00 70.84 410 LYS C O 1
ATOM 9386 N N . THR C 1 411 ? 0.284 32.234 -63.698 1.00 70.56 411 THR C N 1
ATOM 9387 C CA . THR C 1 411 ? -0.556 31.092 -64.082 1.00 71.06 411 THR C CA 1
ATOM 9388 C C . THR C 1 411 ? -2.040 31.483 -64.235 1.00 71.17 411 THR C C 1
ATOM 9389 O O . THR C 1 411 ? -2.776 30.825 -64.975 1.00 71.78 411 THR C O 1
ATOM 9393 N N . LEU C 1 412 ? -2.469 32.550 -63.539 1.00 70.31 412 LEU C N 1
ATOM 9394 C CA . LEU C 1 412 ? -3.827 33.089 -63.594 1.00 69.81 412 LEU C CA 1
ATOM 9395 C C . LEU C 1 412 ? -4.005 34.132 -64.717 1.00 69.28 412 LEU C C 1
ATOM 9396 O O . LEU C 1 412 ? -5.079 34.731 -64.814 1.00 69.55 412 LEU C O 1
ATOM 9401 N N . ASN C 1 413 ? -2.963 34.351 -65.551 1.00 68.32 413 ASN C N 1
ATOM 9402 C CA . ASN C 1 413 ? -2.933 35.308 -66.656 1.00 67.97 413 ASN C CA 1
ATOM 9403 C C . ASN C 1 413 ? -3.207 36.742 -66.207 1.00 66.66 413 ASN C C 1
ATOM 9404 O O . ASN C 1 413 ? -3.907 37.488 -66.903 1.00 67.02 413 ASN C O 1
ATOM 9409 N N . ILE C 1 414 ? -2.641 37.125 -65.048 1.00 64.84 414 ILE C N 1
ATOM 9410 C CA . ILE C 1 414 ? -2.806 38.460 -64.482 1.00 63.58 414 ILE C CA 1
ATOM 9411 C C . ILE C 1 414 ? -1.615 39.369 -64.809 1.00 61.38 414 ILE C C 1
ATOM 9412 O O . ILE C 1 414 ? -0.462 38.950 -64.640 1.00 61.65 414 ILE C O 1
ATOM 9417 N N . LYS C 1 415 ? -1.898 40.603 -65.301 1.00 58.79 415 LYS C N 1
ATOM 9418 C CA . LYS C 1 415 ? -0.887 41.596 -65.654 1.00 56.77 415 LYS C CA 1
ATOM 9419 C C . LYS C 1 415 ? -0.189 42.158 -64.415 1.00 55.67 415 LYS C C 1
ATOM 9420 O O . LYS C 1 415 ? -0.776 42.964 -63.691 1.00 55.83 415 LYS C O 1
ATOM 9426 N N . VAL C 1 416 ? 1.064 41.739 -64.174 1.00 54.11 416 VAL C N 1
ATOM 9427 C CA . VAL C 1 416 ? 1.861 42.256 -63.068 1.00 52.90 416 VAL C CA 1
ATOM 9428 C C . VAL C 1 416 ? 3.023 43.014 -63.705 1.00 52.08 416 VAL C C 1
ATOM 9429 O O . VAL C 1 416 ? 3.941 42.394 -64.248 1.00 52.62 416 VAL C O 1
ATOM 9433 N N . HIS C 1 417 ? 2.955 44.348 -63.689 1.00 50.38 417 HIS C N 1
ATOM 9434 C CA . HIS C 1 417 ? 3.946 45.197 -64.331 1.00 49.97 417 HIS C CA 1
ATOM 9435 C C . HIS C 1 417 ? 5.288 45.233 -63.630 1.00 50.30 417 HIS C C 1
ATOM 9436 O O . HIS C 1 417 ? 6.311 45.383 -64.291 1.00 50.64 417 HIS C O 1
ATOM 9443 N N . PHE C 1 418 ? 5.290 45.085 -62.299 1.00 50.20 418 PHE C N 1
ATOM 9444 C CA . PHE C 1 418 ? 6.496 45.121 -61.469 1.00 49.84 418 PHE C CA 1
ATOM 9445 C C . PHE C 1 418 ? 6.148 44.754 -60.026 1.00 49.71 418 PHE C C 1
ATOM 9446 O O . PHE C 1 418 ? 4.974 44.667 -59.659 1.00 49.66 418 PHE C O 1
ATOM 9454 N N . ALA C 1 419 ? 7.178 44.572 -59.198 1.00 49.39 419 ALA C N 1
ATOM 9455 C CA . ALA C 1 419 ? 7.027 44.318 -57.780 1.00 49.62 419 ALA C CA 1
ATOM 9456 C C . ALA C 1 419 ? 7.877 45.335 -57.004 1.00 49.66 419 ALA C C 1
ATOM 9457 O O . ALA C 1 419 ? 8.942 45.755 -57.465 1.00 49.66 419 ALA C O 1
ATOM 9459 N N . ILE C 1 420 ? 7.400 45.734 -55.830 1.00 49.40 420 ILE C N 1
ATOM 9460 C CA . ILE C 1 420 ? 8.092 46.676 -54.960 1.00 49.77 420 ILE C CA 1
ATOM 9461 C C . ILE C 1 420 ? 8.391 45.966 -53.670 1.00 50.18 420 ILE C C 1
ATOM 9462 O O . ILE C 1 420 ? 7.476 45.420 -53.067 1.00 50.27 420 ILE C O 1
ATOM 9467 N N . ALA C 1 421 ? 9.649 45.943 -53.241 1.00 50.87 421 ALA C N 1
ATOM 9468 C CA . ALA C 1 421 ? 10.015 45.371 -51.934 1.00 52.02 421 ALA C CA 1
ATOM 9469 C C . ALA C 1 421 ? 10.757 46.497 -51.294 1.00 53.20 421 ALA C C 1
ATOM 9470 O O . ALA C 1 421 ? 11.916 46.693 -51.611 1.00 52.66 421 ALA C O 1
ATOM 9472 N N . LEU C 1 422 ? 10.060 47.303 -50.486 1.00 55.00 422 LEU C N 1
ATOM 9473 C CA . LEU C 1 422 ? 10.557 48.515 -49.825 1.00 57.30 422 LEU C CA 1
ATOM 9474 C C . LEU C 1 422 ? 11.996 48.445 -49.339 1.00 58.97 422 LEU C C 1
ATOM 9475 O O . LEU C 1 422 ? 12.794 49.339 -49.597 1.00 59.04 422 LEU C O 1
ATOM 9480 N N . CYS C 1 423 ? 12.329 47.366 -48.685 1.00 60.59 423 CYS C N 1
ATOM 9481 C CA . CYS C 1 423 ? 13.628 47.170 -48.081 1.00 63.09 423 CYS C CA 1
ATOM 9482 C C . CYS C 1 423 ? 14.362 45.962 -48.699 1.00 65.53 423 CYS C C 1
ATOM 9483 O O . CYS C 1 423 ? 13.741 44.965 -49.039 1.00 65.09 423 CYS C O 1
ATOM 9486 N N . SER C 1 424 ? 15.683 46.055 -48.828 1.00 67.85 424 SER C N 1
ATOM 9487 C CA . SER C 1 424 ? 16.503 44.989 -49.382 1.00 70.69 424 SER C CA 1
ATOM 9488 C C . SER C 1 424 ? 17.512 44.402 -48.379 1.00 73.53 424 SER C C 1
ATOM 9489 O O . SER C 1 424 ? 18.342 45.119 -47.818 1.00 74.07 424 SER C O 1
ATOM 9492 N N . ALA C 1 425 ? 17.477 43.091 -48.196 1.00 75.02 425 ALA C N 1
ATOM 9493 C CA . ALA C 1 425 ? 18.457 42.390 -47.370 1.00 76.96 425 ALA C CA 1
ATOM 9494 C C . ALA C 1 425 ? 19.402 41.511 -48.229 1.00 79.07 425 ALA C C 1
ATOM 9495 O O . ALA C 1 425 ? 20.379 40.987 -47.698 1.00 79.34 425 ALA C O 1
ATOM 9497 N N . ASP C 1 426 ? 19.118 41.358 -49.552 1.00 80.50 426 ASP C N 1
ATOM 9498 C CA . ASP C 1 426 ? 19.905 40.558 -50.495 1.00 82.25 426 ASP C CA 1
ATOM 9499 C C . ASP C 1 426 ? 21.069 41.327 -51.117 1.00 83.17 426 ASP C C 1
ATOM 9500 O O . ASP C 1 426 ? 21.660 40.849 -52.091 1.00 83.61 426 ASP C O 1
ATOM 9505 N N . GLU D 1 16 ? 59.894 65.230 21.792 1.00 75.23 16 GLU D N 1
ATOM 9506 C CA . GLU D 1 16 ? 59.070 64.037 21.559 1.00 75.83 16 GLU D CA 1
ATOM 9507 C C . GLU D 1 16 ? 59.906 62.737 21.506 1.00 75.85 16 GLU D C 1
ATOM 9508 O O . GLU D 1 16 ? 61.113 62.781 21.222 1.00 76.05 16 GLU D O 1
ATOM 9514 N N . LYS D 1 17 ? 59.256 61.584 21.794 1.00 75.01 17 LYS D N 1
ATOM 9515 C CA . LYS D 1 17 ? 59.911 60.278 21.864 1.00 74.43 17 LYS D CA 1
ATOM 9516 C C . LYS D 1 17 ? 59.589 59.367 20.684 1.00 73.48 17 LYS D C 1
ATOM 9517 O O . LYS D 1 17 ? 59.696 58.152 20.827 1.00 73.57 17 LYS D O 1
ATOM 9523 N N . VAL D 1 18 ? 59.233 59.936 19.521 1.00 72.39 18 VAL D N 1
ATOM 9524 C CA . VAL D 1 18 ? 58.895 59.176 18.314 1.00 71.85 18 VAL D CA 1
ATOM 9525 C C . VAL D 1 18 ? 59.934 58.085 17.967 1.00 71.68 18 VAL D C 1
ATOM 9526 O O . VAL D 1 18 ? 59.564 56.932 17.746 1.00 71.09 18 VAL D O 1
ATOM 9530 N N . GLU D 1 19 ? 61.228 58.435 17.976 1.00 71.97 19 GLU D N 1
ATOM 9531 C CA . GLU D 1 19 ? 62.295 57.485 17.654 1.00 72.46 19 GLU D CA 1
ATOM 9532 C C . GLU D 1 19 ? 62.484 56.387 18.703 1.00 73.38 19 GLU D C 1
ATOM 9533 O O . GLU D 1 19 ? 62.971 55.305 18.376 1.00 73.17 19 GLU D O 1
ATOM 9547 N N . TYR D 1 21 ? 59.849 55.031 20.441 1.00 76.40 21 TYR D N 1
ATOM 9548 C CA . TYR D 1 21 ? 58.740 54.130 20.148 1.00 77.42 21 TYR D CA 1
ATOM 9549 C C . TYR D 1 21 ? 59.005 53.312 18.890 1.00 79.29 21 TYR D C 1
ATOM 9550 O O . TYR D 1 21 ? 58.611 52.152 18.838 1.00 79.31 21 TYR D O 1
ATOM 9559 N N . ILE D 1 22 ? 59.712 53.887 17.899 1.00 80.67 22 ILE D N 1
ATOM 9560 C CA . ILE D 1 22 ? 60.077 53.183 16.668 1.00 82.41 22 ILE D CA 1
ATOM 9561 C C . ILE D 1 22 ? 60.974 51.971 16.996 1.00 84.60 22 ILE D C 1
ATOM 9562 O O . ILE D 1 22 ? 60.809 50.905 16.401 1.00 84.92 22 ILE D O 1
ATOM 9567 N N . LYS D 1 23 ? 61.873 52.119 17.983 1.00 86.11 23 LYS D N 1
ATOM 9568 C CA . LYS D 1 23 ? 62.753 51.040 18.430 1.00 88.08 23 LYS D CA 1
ATOM 9569 C C . LYS D 1 23 ? 61.968 50.002 19.237 1.00 89.83 23 LYS D C 1
ATOM 9570 O O . LYS D 1 23 ? 62.198 48.803 19.079 1.00 90.04 23 LYS D O 1
ATOM 9576 N N . ASN D 1 24 ? 61.020 50.462 20.076 1.00 90.98 24 ASN D N 1
ATOM 9577 C CA . ASN D 1 24 ? 60.156 49.597 20.892 1.00 92.63 24 ASN D CA 1
ATOM 9578 C C . ASN D 1 24 ? 59.248 48.680 20.063 1.00 94.51 24 ASN D C 1
ATOM 9579 O O . ASN D 1 24 ? 58.678 47.741 20.614 1.00 94.68 24 ASN D O 1
ATOM 9584 N N . LEU D 1 25 ? 59.093 48.956 18.755 1.00 95.86 25 LEU D N 1
ATOM 9585 C CA . LEU D 1 25 ? 58.288 48.120 17.861 1.00 97.57 25 LEU D CA 1
ATOM 9586 C C . LEU D 1 25 ? 58.945 46.748 17.633 1.00 99.53 25 LEU D C 1
ATOM 9587 O O . LEU D 1 25 ? 58.239 45.779 17.359 1.00 99.75 25 LEU D O 1
ATOM 9592 N N . GLN D 1 26 ? 60.285 46.659 17.751 1.00 100.72 26 GLN D N 1
ATOM 9593 C CA . GLN D 1 26 ? 61.012 45.400 17.591 1.00 102.33 26 GLN D CA 1
ATOM 9594 C C . GLN D 1 26 ? 61.412 44.759 18.935 1.00 103.65 26 GLN D C 1
ATOM 9595 O O . GLN D 1 26 ? 62.314 43.921 18.967 1.00 103.82 26 GLN D O 1
ATOM 9601 N N . ASP D 1 27 ? 60.748 45.141 20.038 1.00 104.40 27 ASP D N 1
ATOM 9602 C CA . ASP D 1 27 ? 61.049 44.583 21.352 1.00 105.61 27 ASP D CA 1
ATOM 9603 C C . ASP D 1 27 ? 60.499 43.154 21.504 1.00 106.62 27 ASP D C 1
ATOM 9604 O O . ASP D 1 27 ? 59.627 42.737 20.746 1.00 106.86 27 ASP D O 1
ATOM 9609 N N . ASP D 1 28 ? 61.026 42.393 22.466 1.00 106.96 28 ASP D N 1
ATOM 9610 C CA . ASP D 1 28 ? 60.578 41.019 22.701 1.00 107.62 28 ASP D CA 1
ATOM 9611 C C . ASP D 1 28 ? 59.247 40.978 23.474 1.00 107.40 28 ASP D C 1
ATOM 9612 O O . ASP D 1 28 ? 58.455 40.049 23.292 1.00 107.35 28 ASP D O 1
ATOM 9617 N N . SER D 1 29 ? 59.004 41.989 24.331 1.00 106.99 29 SER D N 1
ATOM 9618 C CA . SER D 1 29 ? 57.789 42.081 25.133 1.00 107.04 29 SER D CA 1
ATOM 9619 C C . SER D 1 29 ? 56.602 42.478 24.268 1.00 106.80 29 SER D C 1
ATOM 9620 O O . SER D 1 29 ? 56.691 43.440 23.507 1.00 106.96 29 SER D O 1
ATOM 9623 N N . LEU D 1 30 ? 55.494 41.740 24.389 1.00 106.19 30 LEU D N 1
ATOM 9624 C CA . LEU D 1 30 ? 54.291 42.009 23.611 1.00 106.00 30 LEU D CA 1
ATOM 9625 C C . LEU D 1 30 ? 53.647 43.327 24.027 1.00 105.17 30 LEU D C 1
ATOM 9626 O O . LEU D 1 30 ? 53.270 44.113 23.160 1.00 105.54 30 LEU D O 1
ATOM 9631 N N . THR D 1 31 ? 53.533 43.572 25.338 1.00 103.86 31 THR D N 1
ATOM 9632 C CA . THR D 1 31 ? 52.914 44.791 25.849 1.00 103.03 31 THR D CA 1
ATOM 9633 C C . THR D 1 31 ? 53.709 46.053 25.454 1.00 101.41 31 THR D C 1
ATOM 9634 O O . THR D 1 31 ? 53.113 47.119 25.299 1.00 101.47 31 THR D O 1
ATOM 9638 N N . VAL D 1 32 ? 55.031 45.927 25.240 1.00 99.72 32 VAL D N 1
ATOM 9639 C CA . VAL D 1 32 ? 55.858 47.056 24.817 1.00 98.46 32 VAL D CA 1
ATOM 9640 C C . VAL D 1 32 ? 55.651 47.343 23.321 1.00 96.80 32 VAL D C 1
ATOM 9641 O O . VAL D 1 32 ? 55.571 48.504 22.926 1.00 96.87 32 VAL D O 1
ATOM 9645 N N . ARG D 1 33 ? 55.528 46.285 22.501 1.00 95.18 33 ARG D N 1
ATOM 9646 C CA . ARG D 1 33 ? 55.301 46.408 21.057 1.00 94.08 33 ARG D CA 1
ATOM 9647 C C . ARG D 1 33 ? 53.944 47.064 20.754 1.00 92.35 33 ARG D C 1
ATOM 9648 O O . ARG D 1 33 ? 53.847 47.888 19.841 1.00 92.42 33 ARG D O 1
ATOM 9656 N N . ILE D 1 34 ? 52.904 46.683 21.518 1.00 90.42 34 ILE D N 1
ATOM 9657 C CA . ILE D 1 34 ? 51.545 47.200 21.370 1.00 88.84 34 ILE D CA 1
ATOM 9658 C C . ILE D 1 34 ? 51.468 48.672 21.764 1.00 86.81 34 ILE D C 1
ATOM 9659 O O . ILE D 1 34 ? 50.935 49.474 21.004 1.00 86.95 34 ILE D O 1
ATOM 9664 N N . ASN D 1 35 ? 52.027 49.034 22.924 1.00 84.82 35 ASN D N 1
ATOM 9665 C CA . ASN D 1 35 ? 52.027 50.420 23.386 1.00 83.35 35 ASN D CA 1
ATOM 9666 C C . ASN D 1 35 ? 52.802 51.344 22.444 1.00 81.20 35 ASN D C 1
ATOM 9667 O O . ASN D 1 35 ? 52.447 52.511 22.316 1.00 81.02 35 ASN D O 1
ATOM 9672 N N . ALA D 1 36 ? 53.844 50.823 21.779 1.00 79.46 36 ALA D N 1
ATOM 9673 C CA . ALA D 1 36 ? 54.650 51.588 20.835 1.00 78.33 36 ALA D CA 1
ATOM 9674 C C . ALA D 1 36 ? 53.848 51.903 19.580 1.00 77.27 36 ALA D C 1
ATOM 9675 O O . ALA D 1 36 ? 53.967 53.001 19.043 1.00 77.41 36 ALA D O 1
ATOM 9677 N N . ALA D 1 37 ? 53.032 50.947 19.109 1.00 76.09 37 ALA D N 1
ATOM 9678 C CA . ALA D 1 37 ? 52.197 51.133 17.926 1.00 75.20 37 ALA D CA 1
ATOM 9679 C C . ALA D 1 37 ? 51.068 52.113 18.221 1.00 74.47 37 ALA D C 1
ATOM 9680 O O . ALA D 1 37 ? 50.764 52.954 17.384 1.00 74.55 37 ALA D O 1
ATOM 9682 N N . ASN D 1 38 ? 50.465 52.025 19.416 1.00 73.75 38 ASN D N 1
ATOM 9683 C CA . ASN D 1 38 ? 49.388 52.924 19.827 1.00 73.59 38 ASN D CA 1
ATOM 9684 C C . ASN D 1 38 ? 49.909 54.327 20.047 1.00 73.01 38 ASN D C 1
ATOM 9685 O O . ASN D 1 38 ? 49.226 55.283 19.698 1.00 72.94 38 ASN D O 1
ATOM 9690 N N . ALA D 1 39 ? 51.121 54.464 20.611 1.00 72.72 39 ALA D N 1
ATOM 9691 C CA . ALA D 1 39 ? 51.724 55.780 20.837 1.00 72.65 39 ALA D CA 1
ATOM 9692 C C . ALA D 1 39 ? 52.018 56.430 19.495 1.00 72.33 39 ALA D C 1
ATOM 9693 O O . ALA D 1 39 ? 51.666 57.586 19.306 1.00 72.61 39 ALA D O 1
ATOM 9695 N N . LEU D 1 40 ? 52.573 55.671 18.532 1.00 71.74 40 LEU D N 1
ATOM 9696 C CA . LEU D 1 40 ? 52.850 56.189 17.191 1.00 71.80 40 LEU D CA 1
ATOM 9697 C C . LEU D 1 40 ? 51.576 56.514 16.362 1.00 72.61 40 LEU D C 1
ATOM 9698 O O . LEU D 1 40 ? 51.678 57.098 15.291 1.00 72.92 40 LEU D O 1
ATOM 9703 N N . GLY D 1 41 ? 50.402 56.142 16.859 1.00 72.70 41 GLY D N 1
ATOM 9704 C CA . GLY D 1 41 ? 49.133 56.493 16.236 1.00 73.16 41 GLY D CA 1
ATOM 9705 C C . GLY D 1 41 ? 48.678 57.875 16.678 1.00 73.55 41 GLY D C 1
ATOM 9706 O O . GLY D 1 41 ? 48.023 58.587 15.920 1.00 73.52 41 GLY D O 1
ATOM 9707 N N . LYS D 1 42 ? 49.039 58.280 17.911 1.00 73.77 42 LYS D N 1
ATOM 9708 C CA . LYS D 1 42 ? 48.706 59.596 18.450 1.00 74.53 42 LYS D CA 1
ATOM 9709 C C . LYS D 1 42 ? 49.769 60.634 18.054 1.00 75.01 42 LYS D C 1
ATOM 9710 O O . LYS D 1 42 ? 49.427 61.685 17.512 1.00 75.23 42 LYS D O 1
ATOM 9716 N N . ILE D 1 43 ? 51.056 60.337 18.315 1.00 75.05 43 ILE D N 1
ATOM 9717 C CA . ILE D 1 43 ? 52.166 61.238 17.994 1.00 75.65 43 ILE D CA 1
ATOM 9718 C C . ILE D 1 43 ? 52.831 60.865 16.660 1.00 76.85 43 ILE D C 1
ATOM 9719 O O . ILE D 1 43 ? 54.041 61.026 16.492 1.00 76.94 43 ILE D O 1
ATOM 9724 N N . GLY D 1 44 ? 52.004 60.423 15.716 1.00 77.55 44 GLY D N 1
ATOM 9725 C CA . GLY D 1 44 ? 52.390 59.943 14.397 1.00 78.30 44 GLY D CA 1
ATOM 9726 C C . GLY D 1 44 ? 53.212 60.834 13.499 1.00 78.64 44 GLY D C 1
ATOM 9727 O O . GLY D 1 44 ? 52.775 61.907 13.083 1.00 78.80 44 GLY D O 1
ATOM 9728 N N . ASP D 1 45 ? 54.387 60.338 13.144 1.00 78.54 45 ASP D N 1
ATOM 9729 C CA . ASP D 1 45 ? 55.319 61.004 12.247 1.00 78.88 45 ASP D CA 1
ATOM 9730 C C . ASP D 1 45 ? 55.513 60.119 11.012 1.00 78.80 45 ASP D C 1
ATOM 9731 O O . ASP D 1 45 ? 55.362 58.898 11.100 1.00 79.15 45 ASP D O 1
ATOM 9736 N N . GLU D 1 46 ? 55.896 60.711 9.874 1.00 78.27 46 GLU D N 1
ATOM 9737 C CA . GLU D 1 46 ? 56.182 59.928 8.658 1.00 78.29 46 GLU D CA 1
ATOM 9738 C C . GLU D 1 46 ? 57.349 58.935 8.852 1.00 77.62 46 GLU D C 1
ATOM 9739 O O . GLU D 1 46 ? 57.458 57.957 8.111 1.00 77.68 46 GLU D O 1
ATOM 9745 N N . ARG D 1 47 ? 58.206 59.184 9.859 1.00 76.88 47 ARG D N 1
ATOM 9746 C CA . ARG D 1 47 ? 59.331 58.324 10.223 1.00 76.83 47 ARG D CA 1
ATOM 9747 C C . ARG D 1 47 ? 58.848 56.980 10.769 1.00 76.78 47 ARG D C 1
ATOM 9748 O O . ARG D 1 47 ? 59.592 56.004 10.701 1.00 77.08 47 ARG D O 1
ATOM 9756 N N . ALA D 1 48 ? 57.626 56.936 11.347 1.00 76.18 48 ALA D N 1
ATOM 9757 C CA . ALA D 1 48 ? 57.035 55.730 11.904 1.00 76.01 48 ALA D CA 1
ATOM 9758 C C . ALA D 1 48 ? 56.283 54.890 10.868 1.00 75.93 48 ALA D C 1
ATOM 9759 O O . ALA D 1 48 ? 55.940 53.759 11.171 1.00 76.01 48 ALA D O 1
ATOM 9761 N N . VAL D 1 49 ? 56.044 55.410 9.652 1.00 75.93 49 VAL D N 1
ATOM 9762 C CA . VAL D 1 49 ? 55.322 54.681 8.603 1.00 76.21 49 VAL D CA 1
ATOM 9763 C C . VAL D 1 49 ? 56.023 53.367 8.197 1.00 76.66 49 VAL D C 1
ATOM 9764 O O . VAL D 1 49 ? 55.403 52.312 8.313 1.00 76.85 49 VAL D O 1
ATOM 9768 N N . GLU D 1 50 ? 57.303 53.413 7.763 1.00 76.70 50 GLU D N 1
ATOM 9769 C CA . GLU D 1 50 ? 58.020 52.186 7.389 1.00 77.28 50 GLU D CA 1
ATOM 9770 C C . GLU D 1 50 ? 58.125 51.157 8.539 1.00 77.42 50 GLU D C 1
ATOM 9771 O O . GLU D 1 50 ? 57.746 50.004 8.317 1.00 77.71 50 GLU D O 1
ATOM 9777 N N . PRO D 1 51 ? 58.525 51.534 9.777 1.00 76.80 51 PRO D N 1
ATOM 9778 C CA . PRO D 1 51 ? 58.509 50.555 10.879 1.00 76.44 51 PRO D CA 1
ATOM 9779 C C . PRO D 1 51 ? 57.115 49.973 11.144 1.00 76.24 51 PRO D C 1
ATOM 9780 O O . PRO D 1 51 ? 57.015 48.797 11.491 1.00 76.56 51 PRO D O 1
ATOM 9784 N N . LEU D 1 52 ? 56.041 50.776 10.994 1.00 75.40 52 LEU D N 1
ATOM 9785 C CA . LEU D 1 52 ? 54.681 50.283 11.224 1.00 75.12 52 LEU D CA 1
ATOM 9786 C C . LEU D 1 52 ? 54.211 49.339 10.111 1.00 75.60 52 LEU D C 1
ATOM 9787 O O . LEU D 1 52 ? 53.413 48.441 10.377 1.00 75.76 52 LEU D O 1
ATOM 9792 N N . ILE D 1 53 ? 54.729 49.511 8.879 1.00 75.70 53 ILE D N 1
ATOM 9793 C CA . ILE D 1 53 ? 54.429 48.618 7.754 1.00 76.23 53 ILE D CA 1
ATOM 9794 C C . ILE D 1 53 ? 54.996 47.207 8.051 1.00 77.40 53 ILE D C 1
ATOM 9795 O O . ILE D 1 53 ? 54.354 46.203 7.749 1.00 77.70 53 ILE D O 1
ATOM 9800 N N . LYS D 1 54 ? 56.174 47.142 8.694 1.00 78.01 54 LYS D N 1
ATOM 9801 C CA . LYS D 1 54 ? 56.802 45.890 9.101 1.00 79.00 54 LYS D CA 1
ATOM 9802 C C . LYS D 1 54 ? 55.995 45.256 10.243 1.00 79.94 54 LYS D C 1
ATOM 9803 O O . LYS D 1 54 ? 55.760 44.050 10.231 1.00 80.15 54 LYS D O 1
ATOM 9809 N N . ALA D 1 55 ? 55.526 46.081 11.200 1.00 80.47 55 ALA D N 1
ATOM 9810 C CA . ALA D 1 55 ? 54.696 45.653 12.335 1.00 81.52 55 ALA D CA 1
ATOM 9811 C C . ALA D 1 55 ? 53.355 45.029 11.915 1.00 82.69 55 ALA D C 1
ATOM 9812 O O . ALA D 1 55 ? 52.724 44.343 12.723 1.00 82.75 55 ALA D O 1
ATOM 9814 N N . LEU D 1 56 ? 52.923 45.258 10.655 1.00 83.42 56 LEU D N 1
ATOM 9815 C CA . LEU D 1 56 ? 51.720 44.637 10.087 1.00 84.60 56 LEU D CA 1
ATOM 9816 C C . LEU D 1 56 ? 51.932 43.120 9.860 1.00 85.65 56 LEU D C 1
ATOM 9817 O O . LEU D 1 56 ? 50.957 42.396 9.682 1.00 85.61 56 LEU D O 1
ATOM 9822 N N . LYS D 1 57 ? 53.204 42.658 9.795 1.00 86.25 57 LYS D N 1
ATOM 9823 C CA . LYS D 1 57 ? 53.563 41.255 9.579 1.00 87.08 57 LYS D CA 1
ATOM 9824 C C . LYS D 1 57 ? 53.976 40.565 10.890 1.00 87.79 57 LYS D C 1
ATOM 9825 O O . LYS D 1 57 ? 54.733 39.600 10.860 1.00 87.80 57 LYS D O 1
ATOM 9831 N N . ASP D 1 58 ? 53.485 41.050 12.034 1.00 88.30 58 ASP D N 1
ATOM 9832 C CA . ASP D 1 58 ? 53.821 40.474 13.332 1.00 89.20 58 ASP D CA 1
ATOM 9833 C C . ASP D 1 58 ? 53.108 39.134 13.576 1.00 89.58 58 ASP D C 1
ATOM 9834 O O . ASP D 1 58 ? 52.089 38.847 12.948 1.00 89.54 58 ASP D O 1
ATOM 9839 N N . GLU D 1 59 ? 53.660 38.313 14.482 1.00 89.61 59 GLU D N 1
ATOM 9840 C CA . GLU D 1 59 ? 53.114 37.010 14.851 1.00 89.95 59 GLU D CA 1
ATOM 9841 C C . GLU D 1 59 ? 51.776 37.184 15.590 1.00 89.77 59 GLU D C 1
ATOM 9842 O O . GLU D 1 59 ? 50.827 36.434 15.349 1.00 89.86 59 GLU D O 1
ATOM 9848 N N . ASP D 1 60 ? 51.701 38.188 16.480 1.00 89.31 60 ASP D N 1
ATOM 9849 C CA . ASP D 1 60 ? 50.490 38.456 17.250 1.00 89.46 60 ASP D CA 1
ATOM 9850 C C . ASP D 1 60 ? 49.558 39.419 16.522 1.00 89.35 60 ASP D C 1
ATOM 9851 O O . ASP D 1 60 ? 50.004 40.430 15.969 1.00 89.69 60 ASP D O 1
ATOM 9856 N N . ALA D 1 61 ? 48.255 39.116 16.552 1.00 88.53 61 ALA D N 1
ATOM 9857 C CA . ALA D 1 61 ? 47.233 39.926 15.902 1.00 87.96 61 ALA D CA 1
ATOM 9858 C C . ALA D 1 61 ? 46.991 41.269 16.596 1.00 86.88 61 ALA D C 1
ATOM 9859 O O . ALA D 1 61 ? 46.577 42.217 15.934 1.00 87.12 61 ALA D O 1
ATOM 9861 N N . LEU D 1 62 ? 47.274 41.365 17.911 1.00 85.33 62 LEU D N 1
ATOM 9862 C CA . LEU D 1 62 ? 47.110 42.613 18.659 1.00 84.19 62 LEU D CA 1
ATOM 9863 C C . LEU D 1 62 ? 48.103 43.690 18.213 1.00 82.66 62 LEU D C 1
ATOM 9864 O O . LEU D 1 62 ? 47.787 44.877 18.280 1.00 82.57 62 LEU D O 1
ATOM 9869 N N . VAL D 1 63 ? 49.296 43.275 17.756 1.00 81.31 63 VAL D N 1
ATOM 9870 C CA . VAL D 1 63 ? 50.322 44.178 17.238 1.00 80.35 63 VAL D CA 1
ATOM 9871 C C . VAL D 1 63 ? 49.953 44.574 15.809 1.00 78.97 63 VAL D C 1
ATOM 9872 O O . VAL D 1 63 ? 50.035 45.746 15.456 1.00 79.09 63 VAL D O 1
ATOM 9876 N N . ARG D 1 64 ? 49.519 43.596 14.999 1.00 77.62 64 ARG D N 1
ATOM 9877 C CA . ARG D 1 64 ? 49.090 43.806 13.620 1.00 76.57 64 ARG D CA 1
ATOM 9878 C C . ARG D 1 64 ? 47.947 44.811 13.527 1.00 74.81 64 ARG D C 1
ATOM 9879 O O . ARG D 1 64 ? 47.983 45.684 12.665 1.00 75.12 64 ARG D O 1
ATOM 9887 N N . LEU D 1 65 ? 46.935 44.696 14.401 1.00 72.99 65 LEU D N 1
ATOM 9888 C CA . LEU D 1 65 ? 45.798 45.608 14.358 1.00 71.91 65 LEU D CA 1
ATOM 9889 C C . LEU D 1 65 ? 46.143 46.993 14.881 1.00 70.75 65 LEU D C 1
ATOM 9890 O O . LEU D 1 65 ? 45.571 47.966 14.405 1.00 71.09 65 LEU D O 1
ATOM 9895 N N . SER D 1 66 ? 47.072 47.096 15.840 1.00 69.37 66 SER D N 1
ATOM 9896 C CA . SER D 1 66 ? 47.491 48.392 16.377 1.00 68.22 66 SER D CA 1
ATOM 9897 C C . SER D 1 66 ? 48.343 49.149 15.360 1.00 66.97 66 SER D C 1
ATOM 9898 O O . SER D 1 66 ? 48.225 50.365 15.254 1.00 66.88 66 SER D O 1
ATOM 9901 N N . ALA D 1 67 ? 49.182 48.429 14.599 1.00 65.88 67 ALA D N 1
ATOM 9902 C CA . ALA D 1 67 ? 50.000 49.018 13.544 1.00 65.37 67 ALA D CA 1
ATOM 9903 C C . ALA D 1 67 ? 49.097 49.515 12.411 1.00 64.85 67 ALA D C 1
ATOM 9904 O O . ALA D 1 67 ? 49.329 50.591 11.868 1.00 65.23 67 ALA D O 1
ATOM 9906 N N . ALA D 1 68 ? 48.052 48.748 12.076 1.00 63.89 68 ALA D N 1
ATOM 9907 C CA . ALA D 1 68 ? 47.096 49.120 11.048 1.00 63.42 68 ALA D CA 1
ATOM 9908 C C . ALA D 1 68 ? 46.314 50.367 11.472 1.00 62.53 68 ALA D C 1
ATOM 9909 O O . ALA D 1 68 ? 46.122 51.269 10.662 1.00 62.67 68 ALA D O 1
ATOM 9911 N N . TRP D 1 69 ? 45.903 50.434 12.744 1.00 61.44 69 TRP D N 1
ATOM 9912 C CA . TRP D 1 69 ? 45.184 51.577 13.290 1.00 60.84 69 TRP D CA 1
ATOM 9913 C C . TRP D 1 69 ? 46.045 52.837 13.205 1.00 60.52 69 TRP D C 1
ATOM 9914 O O . TRP D 1 69 ? 45.555 53.886 12.792 1.00 60.54 69 TRP D O 1
ATOM 9925 N N . ALA D 1 70 ? 47.321 52.729 13.593 1.00 60.24 70 ALA D N 1
ATOM 9926 C CA . ALA D 1 70 ? 48.271 53.842 13.615 1.00 60.40 70 ALA D CA 1
ATOM 9927 C C . ALA D 1 70 ? 48.592 54.362 12.231 1.00 60.89 70 ALA D C 1
ATOM 9928 O O . ALA D 1 70 ? 48.761 55.564 12.060 1.00 60.90 70 ALA D O 1
ATOM 9930 N N . LEU D 1 71 ? 48.651 53.472 11.234 1.00 61.27 71 LEU D N 1
ATOM 9931 C CA . LEU D 1 71 ? 48.928 53.860 9.848 1.00 61.78 71 LEU D CA 1
ATOM 9932 C C . LEU D 1 71 ? 47.817 54.729 9.245 1.00 62.53 71 LEU D C 1
ATOM 9933 O O . LEU D 1 71 ? 48.105 55.625 8.455 1.00 63.48 71 LEU D O 1
ATOM 9938 N N . GLY D 1 72 ? 46.569 54.460 9.613 1.00 62.12 72 GLY D N 1
ATOM 9939 C CA . GLY D 1 72 ? 45.434 55.252 9.159 1.00 62.37 72 GLY D CA 1
ATOM 9940 C C . GLY D 1 72 ? 45.404 56.614 9.821 1.00 62.72 72 GLY D C 1
ATOM 9941 O O . GLY D 1 72 ? 45.042 57.608 9.193 1.00 62.88 72 GLY D O 1
ATOM 9942 N N . LYS D 1 73 ? 45.806 56.669 11.097 1.00 62.85 73 LYS D N 1
ATOM 9943 C CA . LYS D 1 73 ? 45.895 57.890 11.889 1.00 63.25 73 LYS D CA 1
ATOM 9944 C C . LYS D 1 73 ? 46.982 58.826 11.347 1.00 64.41 73 LYS D C 1
ATOM 9945 O O . LYS D 1 73 ? 46.819 60.049 11.393 1.00 64.93 73 LYS D O 1
ATOM 9951 N N . ILE D 1 74 ? 48.082 58.259 10.819 1.00 64.62 74 ILE D N 1
AT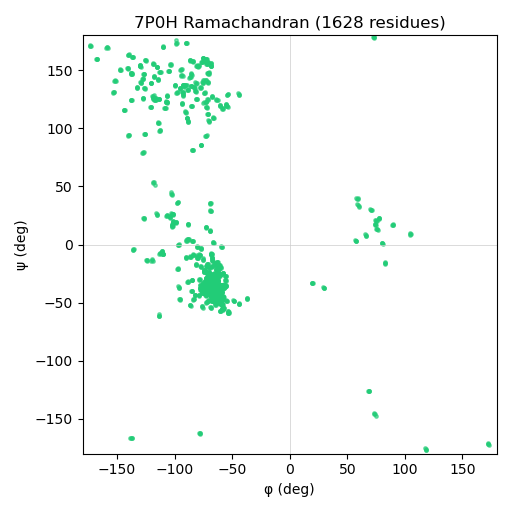OM 9952 C CA . ILE D 1 74 ? 49.161 59.050 10.217 1.00 65.12 74 ILE D CA 1
ATOM 9953 C C . ILE D 1 74 ? 48.721 59.552 8.833 1.00 65.68 74 ILE D C 1
ATOM 9954 O O . ILE D 1 74 ? 48.925 60.715 8.509 1.00 66.09 74 ILE D O 1
ATOM 9959 N N . GLY D 1 75 ? 48.051 58.700 8.070 1.00 65.97 75 GLY D N 1
ATOM 9960 C CA . GLY D 1 75 ? 47.486 59.062 6.776 1.00 67.10 75 GLY D CA 1
ATOM 9961 C C . GLY D 1 75 ? 48.449 59.138 5.610 1.00 68.05 75 GLY D C 1
ATOM 9962 O O . GLY D 1 75 ? 48.150 59.796 4.611 1.00 68.40 75 GLY D O 1
ATOM 9963 N N . ASP D 1 76 ? 49.595 58.450 5.707 1.00 68.25 76 ASP D N 1
ATOM 9964 C CA . ASP D 1 76 ? 50.581 58.464 4.634 1.00 69.07 76 ASP D CA 1
ATOM 9965 C C . ASP D 1 76 ? 50.225 57.457 3.546 1.00 70.19 76 ASP D C 1
ATOM 9966 O O . ASP D 1 76 ? 49.903 56.306 3.848 1.00 70.59 76 ASP D O 1
ATOM 9971 N N . GLU D 1 77 ? 50.328 57.887 2.275 1.00 70.50 77 GLU D N 1
ATOM 9972 C CA . GLU D 1 77 ? 50.024 57.094 1.084 1.00 71.24 77 GLU D CA 1
ATOM 9973 C C . GLU D 1 77 ? 50.898 55.820 0.951 1.00 71.37 77 GLU D C 1
ATOM 9974 O O . GLU D 1 77 ? 50.508 54.896 0.236 1.00 72.07 77 GLU D O 1
ATOM 9980 N N . ARG D 1 78 ? 52.053 55.759 1.640 1.00 70.54 78 ARG D N 1
ATOM 9981 C CA . ARG D 1 78 ? 52.941 54.600 1.560 1.00 70.27 78 ARG D CA 1
ATOM 9982 C C . ARG D 1 78 ? 52.326 53.340 2.192 1.00 70.55 78 ARG D C 1
ATOM 9983 O O . ARG D 1 78 ? 52.618 52.223 1.759 1.00 70.69 78 ARG D O 1
ATOM 9991 N N . ALA D 1 79 ? 51.453 53.522 3.194 1.00 70.26 79 ALA D N 1
ATOM 9992 C CA . ALA D 1 79 ? 50.798 52.417 3.883 1.00 70.23 79 ALA D CA 1
ATOM 9993 C C . ALA D 1 79 ? 49.630 51.801 3.110 1.00 70.27 79 ALA D C 1
ATOM 9994 O O . ALA D 1 79 ? 49.113 50.777 3.543 1.00 70.19 79 ALA D O 1
ATOM 9996 N N . VAL D 1 80 ? 49.198 52.413 1.993 1.00 70.36 80 VAL D N 1
ATOM 9997 C CA . VAL D 1 80 ? 48.050 51.934 1.223 1.00 71.01 80 VAL D CA 1
ATOM 9998 C C . VAL D 1 80 ? 48.233 50.501 0.720 1.00 72.02 80 VAL D C 1
ATOM 9999 O O . VAL D 1 80 ? 47.365 49.666 0.966 1.00 72.03 80 VAL D O 1
ATOM 10003 N N . GLU D 1 81 ? 49.362 50.201 0.057 1.00 72.65 81 GLU D N 1
ATOM 10004 C CA . GLU D 1 81 ? 49.602 48.850 -0.451 1.00 73.63 81 GLU D CA 1
ATOM 10005 C C . GLU D 1 81 ? 49.693 47.778 0.666 1.00 74.00 81 GLU D C 1
ATOM 10006 O O . GLU D 1 81 ? 48.925 46.816 0.583 1.00 74.01 81 GLU D O 1
ATOM 10012 N N . PRO D 1 82 ? 50.497 47.936 1.752 1.00 74.17 82 PRO D N 1
ATOM 10013 C CA . PRO D 1 82 ? 50.472 46.918 2.824 1.00 74.30 82 PRO D CA 1
ATOM 10014 C C . PRO D 1 82 ? 49.125 46.810 3.556 1.00 74.42 82 PRO D C 1
ATOM 10015 O O . PRO D 1 82 ? 48.802 45.727 4.048 1.00 74.85 82 PRO D O 1
ATOM 10019 N N . LEU D 1 83 ? 48.328 47.902 3.623 1.00 73.61 83 LEU D N 1
ATOM 10020 C CA . LEU D 1 83 ? 47.003 47.826 4.254 1.00 73.22 83 LEU D CA 1
ATOM 10021 C C . LEU D 1 83 ? 46.019 47.062 3.363 1.00 73.16 83 LEU D C 1
ATOM 10022 O O . LEU D 1 83 ? 45.119 46.416 3.885 1.00 73.07 83 LEU D O 1
ATOM 10027 N N . ILE D 1 84 ? 46.207 47.104 2.027 1.00 73.37 84 ILE D N 1
ATOM 10028 C CA . ILE D 1 84 ? 45.413 46.357 1.048 1.00 73.82 84 ILE D CA 1
ATOM 10029 C C . ILE D 1 84 ? 45.669 44.843 1.243 1.00 74.81 84 ILE D C 1
ATOM 10030 O O . ILE D 1 84 ? 44.740 44.040 1.152 1.00 75.04 84 ILE D O 1
ATOM 10035 N N . LYS D 1 85 ? 46.921 44.462 1.549 1.00 75.30 85 LYS D N 1
ATOM 10036 C CA . LYS D 1 85 ? 47.278 43.076 1.832 1.00 76.06 85 LYS D CA 1
ATOM 10037 C C . LYS D 1 85 ? 46.696 42.655 3.197 1.00 76.87 85 LYS D C 1
ATOM 10038 O O . LYS D 1 85 ? 46.260 41.517 3.344 1.00 77.52 85 LYS D O 1
ATOM 10044 N N . ALA D 1 86 ? 46.646 43.583 4.178 1.00 76.68 86 ALA D N 1
ATOM 10045 C CA . ALA D 1 86 ? 46.060 43.358 5.509 1.00 77.12 86 ALA D CA 1
ATOM 10046 C C . ALA D 1 86 ? 44.529 43.163 5.487 1.00 77.62 86 ALA D C 1
ATOM 10047 O O . ALA D 1 86 ? 43.946 42.768 6.497 1.00 77.73 86 ALA D O 1
ATOM 10049 N N . LEU D 1 87 ? 43.879 43.437 4.345 1.00 77.97 87 LEU D N 1
ATOM 10050 C CA . LEU D 1 87 ? 42.448 43.178 4.157 1.00 78.82 87 LEU D CA 1
ATOM 10051 C C . LEU D 1 87 ? 42.184 41.659 4.011 1.00 79.84 87 LEU D C 1
ATOM 10052 O O . LEU D 1 87 ? 41.067 41.213 4.249 1.00 79.63 87 LEU D O 1
ATOM 10057 N N . LYS D 1 88 ? 43.206 40.877 3.595 1.00 80.77 88 LYS D N 1
ATOM 10058 C CA . LYS D 1 88 ? 43.138 39.422 3.458 1.00 82.05 88 LYS D CA 1
ATOM 10059 C C . LYS D 1 88 ? 43.753 38.694 4.686 1.00 83.37 88 LYS D C 1
ATOM 10060 O O . LYS D 1 88 ? 44.103 37.520 4.585 1.00 83.62 88 LYS D O 1
ATOM 10066 N N . ASP D 1 89 ? 43.880 39.383 5.834 1.00 84.04 89 ASP D N 1
ATOM 10067 C CA . ASP D 1 89 ? 44.454 38.815 7.053 1.00 85.15 89 ASP D CA 1
ATOM 10068 C C . ASP D 1 89 ? 43.557 37.719 7.663 1.00 86.11 89 ASP D C 1
ATOM 10069 O O . ASP D 1 89 ? 42.346 37.717 7.438 1.00 86.54 89 ASP D O 1
ATOM 10074 N N . GLU D 1 90 ? 44.156 36.771 8.405 1.00 86.12 90 GLU D N 1
ATOM 10075 C CA . GLU D 1 90 ? 43.427 35.667 9.030 1.00 86.57 90 GLU D CA 1
ATOM 10076 C C . GLU D 1 90 ? 42.515 36.128 10.179 1.00 86.43 90 GLU D C 1
ATOM 10077 O O . GLU D 1 90 ? 41.482 35.509 10.435 1.00 86.75 90 GLU D O 1
ATOM 10083 N N . ASP D 1 91 ? 42.888 37.211 10.862 1.00 85.67 91 ASP D N 1
ATOM 10084 C CA . ASP D 1 91 ? 42.115 37.734 11.980 1.00 85.41 91 ASP D CA 1
ATOM 10085 C C . ASP D 1 91 ? 41.135 38.813 11.516 1.00 84.74 91 ASP D C 1
ATOM 10086 O O . ASP D 1 91 ? 41.530 39.734 10.802 1.00 84.86 91 ASP D O 1
ATOM 10091 N N . SER D 1 92 ? 39.861 38.712 11.935 1.00 83.78 92 SER D N 1
ATOM 10092 C CA . SER D 1 92 ? 38.834 39.684 11.552 1.00 83.25 92 SER D CA 1
ATOM 10093 C C . SER D 1 92 ? 38.983 41.056 12.219 1.00 82.32 92 SER D C 1
ATOM 10094 O O . SER D 1 92 ? 38.384 42.023 11.760 1.00 82.43 92 SER D O 1
ATOM 10097 N N . ASP D 1 93 ? 39.766 41.141 13.301 1.00 81.25 93 ASP D N 1
ATOM 10098 C CA . ASP D 1 93 ? 40.045 42.400 13.987 1.00 80.60 93 ASP D CA 1
ATOM 10099 C C . ASP D 1 93 ? 41.084 43.215 13.201 1.00 79.29 93 ASP D C 1
ATOM 10100 O O . ASP D 1 93 ? 41.019 44.446 13.187 1.00 79.26 93 ASP D O 1
ATOM 10105 N N . VAL D 1 94 ? 42.051 42.525 12.564 1.00 78.05 94 VAL D N 1
ATOM 10106 C CA . VAL D 1 94 ? 43.091 43.150 11.751 1.00 77.36 94 VAL D CA 1
ATOM 10107 C C . VAL D 1 94 ? 42.508 43.627 10.416 1.00 76.25 94 VAL D C 1
ATOM 10108 O O . VAL D 1 94 ? 42.880 44.698 9.939 1.00 76.62 94 VAL D O 1
ATOM 10112 N N . ARG D 1 95 ? 41.576 42.847 9.828 1.00 74.77 95 ARG D N 1
ATOM 10113 C CA . ARG D 1 95 ? 40.896 43.197 8.580 1.00 73.67 95 ARG D CA 1
ATOM 10114 C C . ARG D 1 95 ? 40.065 44.473 8.784 1.00 72.37 95 ARG D C 1
ATOM 10115 O O . ARG D 1 95 ? 40.083 45.367 7.942 1.00 72.29 95 ARG D O 1
ATOM 10123 N N . TYR D 1 96 ? 39.357 44.550 9.921 1.00 71.16 96 TYR D N 1
ATOM 10124 C CA . TYR D 1 96 ? 38.514 45.667 10.339 1.00 70.46 96 TYR D CA 1
ATOM 10125 C C . TYR D 1 96 ? 39.327 46.951 10.467 1.00 69.57 96 TYR D C 1
ATOM 10126 O O . TYR D 1 96 ? 38.856 48.024 10.109 1.00 69.68 96 TYR D O 1
ATOM 10135 N N . ARG D 1 97 ? 40.527 46.843 11.027 1.00 68.56 97 ARG D N 1
ATOM 10136 C CA . ARG D 1 97 ? 41.395 47.991 11.227 1.00 67.76 97 ARG D CA 1
ATOM 10137 C C . ARG D 1 97 ? 42.030 48.461 9.928 1.00 66.68 97 ARG D C 1
ATOM 10138 O O . ARG D 1 97 ? 42.213 49.660 9.743 1.00 66.90 97 ARG D O 1
ATOM 10146 N N . ALA D 1 98 ? 42.352 47.523 9.028 1.00 65.31 98 ALA D N 1
ATOM 10147 C CA . ALA D 1 98 ? 42.942 47.830 7.730 1.00 64.39 98 ALA D CA 1
ATOM 10148 C C . ALA D 1 98 ? 41.926 48.521 6.833 1.00 63.55 98 ALA D C 1
ATOM 10149 O O . ALA D 1 98 ? 42.282 49.437 6.101 1.00 63.89 98 ALA D O 1
ATOM 10151 N N . ALA D 1 99 ? 40.663 48.082 6.884 1.00 62.24 99 ALA D N 1
ATOM 10152 C CA . ALA D 1 99 ? 39.590 48.669 6.100 1.00 61.13 99 ALA D CA 1
ATOM 10153 C C . ALA D 1 99 ? 39.300 50.090 6.571 1.00 59.95 99 ALA D C 1
ATOM 10154 O O . ALA D 1 99 ? 39.152 50.974 5.740 1.00 60.12 99 ALA D O 1
ATOM 10156 N N . THR D 1 100 ? 39.257 50.318 7.893 1.00 58.74 100 THR D N 1
ATOM 10157 C CA . THR D 1 100 ? 38.994 51.630 8.479 1.00 57.85 100 THR D CA 1
ATOM 10158 C C . THR D 1 100 ? 40.104 52.604 8.102 1.00 57.21 100 THR D C 1
ATOM 10159 O O . THR D 1 100 ? 39.821 53.717 7.670 1.00 57.23 100 THR D O 1
ATOM 10163 N N . ALA D 1 101 ? 41.363 52.169 8.228 1.00 56.72 101 ALA D N 1
ATOM 10164 C CA . ALA D 1 101 ? 42.542 52.973 7.931 1.00 56.86 101 ALA D CA 1
ATOM 10165 C C . ALA D 1 101 ? 42.622 53.376 6.475 1.00 56.66 101 ALA D C 1
ATOM 10166 O O . ALA D 1 101 ? 43.037 54.493 6.178 1.00 56.85 101 ALA D O 1
ATOM 10168 N N . LEU D 1 102 ? 42.214 52.490 5.561 1.00 56.36 102 LEU D N 1
ATOM 10169 C CA . LEU D 1 102 ? 42.251 52.791 4.132 1.00 56.75 102 LEU D CA 1
ATOM 10170 C C . LEU D 1 102 ? 41.322 53.940 3.737 1.00 57.13 102 LEU D C 1
ATOM 10171 O O . LEU D 1 102 ? 41.646 54.719 2.840 1.00 57.42 102 LEU D O 1
ATOM 10176 N N . GLY D 1 103 ? 40.192 54.048 4.420 1.00 56.90 103 GLY D N 1
ATOM 10177 C CA . GLY D 1 103 ? 39.254 55.137 4.203 1.00 57.04 103 GLY D CA 1
ATOM 10178 C C . GLY D 1 103 ? 39.750 56.430 4.815 1.00 56.84 103 GLY D C 1
ATOM 10179 O O . GLY D 1 103 ? 39.508 57.504 4.276 1.00 56.67 103 GLY D O 1
ATOM 10180 N N . GLN D 1 104 ? 40.463 56.335 5.934 1.00 57.17 104 GLN D N 1
ATOM 10181 C CA . GLN D 1 104 ? 41.058 57.471 6.636 1.00 58.18 104 GLN D CA 1
ATOM 10182 C C . GLN D 1 104 ? 42.179 58.106 5.803 1.00 59.11 104 GLN D C 1
ATOM 10183 O O . GLN D 1 104 ? 42.344 59.326 5.825 1.00 59.44 104 GLN D O 1
ATOM 10189 N N . ILE D 1 105 ? 42.945 57.281 5.067 1.00 59.34 105 ILE D N 1
ATOM 10190 C CA . ILE D 1 105 ? 43.987 57.771 4.169 1.00 59.90 105 ILE D CA 1
ATOM 10191 C C . ILE D 1 105 ? 43.283 58.406 2.948 1.00 60.67 105 ILE D C 1
ATOM 10192 O O . ILE D 1 105 ? 43.565 59.552 2.603 1.00 61.44 105 ILE D O 1
ATOM 10197 N N . GLY D 1 106 ? 42.331 57.691 2.355 1.00 60.26 106 GLY D N 1
ATOM 10198 C CA . GLY D 1 106 ? 41.536 58.214 1.250 1.00 60.49 106 GLY D CA 1
ATOM 10199 C C . GLY D 1 106 ? 42.079 57.995 -0.148 1.00 60.48 106 GLY D C 1
ATOM 10200 O O . GLY D 1 106 ? 41.629 58.642 -1.093 1.00 59.81 106 GLY D O 1
ATOM 10201 N N . ASP D 1 107 ? 43.027 57.070 -0.297 1.00 61.11 107 ASP D N 1
ATOM 10202 C CA . ASP D 1 107 ? 43.614 56.773 -1.592 1.00 62.23 107 ASP D CA 1
ATOM 10203 C C . ASP D 1 107 ? 42.670 55.925 -2.428 1.00 62.79 107 ASP D C 1
ATOM 10204 O O . ASP D 1 107 ? 42.108 54.945 -1.942 1.00 62.91 107 ASP D O 1
ATOM 10209 N N . GLU D 1 108 ? 42.519 56.310 -3.700 1.00 63.02 108 GLU D N 1
ATOM 10210 C CA . GLU D 1 108 ? 41.686 55.664 -4.706 1.00 63.70 108 GLU D CA 1
ATOM 10211 C C . GLU D 1 108 ? 42.093 54.183 -4.952 1.00 64.48 108 GLU D C 1
ATOM 10212 O O . GLU D 1 108 ? 41.254 53.375 -5.346 1.00 64.68 108 GLU D O 1
ATOM 10218 N N . ARG D 1 109 ? 43.364 53.824 -4.685 1.00 64.71 109 ARG D N 1
ATOM 10219 C CA . ARG D 1 109 ? 43.865 52.460 -4.891 1.00 65.49 109 ARG D CA 1
ATOM 10220 C C . ARG D 1 109 ? 43.171 51.415 -4.017 1.00 65.59 109 ARG D C 1
ATOM 10221 O O . ARG D 1 109 ? 43.145 50.239 -4.372 1.00 65.88 109 ARG D O 1
ATOM 10229 N N . ALA D 1 110 ? 42.613 51.835 -2.881 1.00 65.25 110 ALA D N 1
ATOM 10230 C CA . ALA D 1 110 ? 41.913 50.937 -1.980 1.00 65.13 110 ALA D CA 1
ATOM 10231 C C . ALA D 1 110 ? 40.482 50.624 -2.420 1.00 65.29 110 ALA D C 1
ATOM 10232 O O . ALA D 1 110 ? 39.890 49.718 -1.853 1.00 65.73 110 ALA D O 1
ATOM 10234 N N . VAL D 1 111 ? 39.923 51.355 -3.411 1.00 64.79 111 VAL D N 1
ATOM 10235 C CA . VAL D 1 111 ? 38.543 51.183 -3.878 1.00 64.71 111 VAL D CA 1
ATOM 10236 C C . VAL D 1 111 ? 38.222 49.729 -4.269 1.00 65.42 111 VAL D C 1
ATOM 10237 O O . VAL D 1 111 ? 37.310 49.151 -3.672 1.00 65.90 111 VAL D O 1
ATOM 10241 N N . GLU D 1 112 ? 38.947 49.135 -5.235 1.00 65.29 112 GLU D N 1
ATOM 10242 C CA . GLU D 1 112 ? 38.652 47.758 -5.641 1.00 65.91 112 GLU D CA 1
ATOM 10243 C C . GLU D 1 112 ? 38.887 46.727 -4.509 1.00 66.17 112 GLU D C 1
ATOM 10244 O O . GLU D 1 112 ? 37.949 45.984 -4.214 1.00 66.21 112 GLU D O 1
ATOM 10250 N N . PRO D 1 113 ? 40.019 46.744 -3.763 1.00 66.24 113 PRO D N 1
ATOM 10251 C CA . PRO D 1 113 ? 40.148 45.835 -2.603 1.00 66.11 113 PRO D CA 1
ATOM 10252 C C . PRO D 1 113 ? 39.043 46.002 -1.544 1.00 66.20 113 PRO D C 1
ATOM 10253 O O . PRO D 1 113 ? 38.612 45.004 -0.961 1.00 66.64 113 PRO D O 1
ATOM 10257 N N . LEU D 1 114 ? 38.576 47.246 -1.296 1.00 65.63 114 LEU D N 1
ATOM 10258 C CA . LEU D 1 114 ? 37.499 47.512 -0.332 1.00 65.69 114 LEU D CA 1
ATOM 10259 C C . LEU D 1 114 ? 36.135 47.048 -0.862 1.00 66.38 114 LEU D C 1
ATOM 10260 O O . LEU D 1 114 ? 35.267 46.686 -0.069 1.00 66.61 114 LEU D O 1
ATOM 10265 N N . ILE D 1 115 ? 35.941 47.055 -2.194 1.00 66.67 115 ILE D N 1
ATOM 10266 C CA . ILE D 1 115 ? 34.704 46.571 -2.822 1.00 67.35 115 ILE D CA 1
ATOM 10267 C C . ILE D 1 115 ? 34.558 45.050 -2.575 1.00 67.80 115 ILE D C 1
ATOM 10268 O O . ILE D 1 115 ? 33.450 44.565 -2.348 1.00 67.64 115 ILE D O 1
ATOM 10273 N N . LYS D 1 116 ? 35.685 44.316 -2.579 1.00 68.15 116 LYS D N 1
ATOM 10274 C CA . LYS D 1 116 ? 35.696 42.887 -2.292 1.00 68.90 116 LYS D CA 1
ATOM 10275 C C . LYS D 1 116 ? 35.396 42.638 -0.807 1.00 69.01 116 LYS D C 1
ATOM 10276 O O . LYS D 1 116 ? 34.690 41.687 -0.479 1.00 69.14 116 LYS D O 1
ATOM 10282 N N . ALA D 1 117 ? 35.898 43.515 0.084 1.00 68.92 117 ALA D N 1
ATOM 10283 C CA . ALA D 1 117 ? 35.665 43.445 1.531 1.00 69.35 117 ALA D CA 1
ATOM 10284 C C . ALA D 1 117 ? 34.196 43.619 1.919 1.00 70.22 117 ALA D C 1
ATOM 10285 O O . ALA D 1 117 ? 33.813 43.251 3.023 1.00 70.07 117 ALA D O 1
ATOM 10287 N N . LEU D 1 118 ? 33.369 44.166 1.015 1.00 71.25 118 LEU D N 1
ATOM 10288 C CA . LEU D 1 118 ? 31.930 44.287 1.234 1.00 72.69 118 LEU D CA 1
ATOM 10289 C C . LEU D 1 118 ? 31.243 42.908 1.269 1.00 74.49 118 LEU D C 1
ATOM 10290 O O . LEU D 1 118 ? 30.117 42.812 1.747 1.00 74.95 118 LEU D O 1
ATOM 10295 N N . LYS D 1 119 ? 31.893 41.856 0.728 1.00 75.32 119 LYS D N 1
ATOM 10296 C CA . LYS D 1 119 ? 31.376 40.485 0.723 1.00 76.28 119 LYS D CA 1
ATOM 10297 C C . LYS D 1 119 ? 32.103 39.613 1.771 1.00 77.31 119 LYS D C 1
ATOM 10298 O O . LYS D 1 119 ? 32.123 38.396 1.627 1.00 77.99 119 LYS D O 1
ATOM 10304 N N . ASP D 1 120 ? 32.693 40.221 2.812 1.00 77.36 120 ASP D N 1
ATOM 10305 C CA . ASP D 1 120 ? 33.427 39.507 3.850 1.00 77.97 120 ASP D CA 1
ATOM 10306 C C . ASP D 1 120 ? 32.498 38.694 4.754 1.00 78.77 120 ASP D C 1
ATOM 10307 O O . ASP D 1 120 ? 31.308 38.992 4.836 1.00 78.96 120 ASP D O 1
ATOM 10312 N N . GLU D 1 121 ? 33.037 37.653 5.418 1.00 78.84 121 GLU D N 1
ATOM 10313 C CA . GLU D 1 121 ? 32.262 36.818 6.335 1.00 79.26 121 GLU D CA 1
ATOM 10314 C C . GLU D 1 121 ? 31.868 37.606 7.594 1.00 78.73 121 GLU D C 1
ATOM 10315 O O . GLU D 1 121 ? 30.755 37.454 8.107 1.00 78.93 121 GLU D O 1
ATOM 10321 N N . ASP D 1 122 ? 32.792 38.441 8.085 1.00 77.85 122 ASP D N 1
ATOM 10322 C CA . ASP D 1 122 ? 32.585 39.235 9.285 1.00 77.67 122 ASP D CA 1
ATOM 10323 C C . ASP D 1 122 ? 31.871 40.552 8.989 1.00 76.70 122 ASP D C 1
ATOM 10324 O O . ASP D 1 122 ? 32.386 41.390 8.252 1.00 76.52 122 ASP D O 1
ATOM 10329 N N . GLU D 1 123 ? 30.690 40.734 9.599 1.00 75.69 123 GLU D N 1
ATOM 10330 C CA . GLU D 1 123 ? 29.835 41.905 9.455 1.00 74.99 123 GLU D CA 1
ATOM 10331 C C . GLU D 1 123 ? 30.521 43.217 9.837 1.00 73.90 123 GLU D C 1
ATOM 10332 O O . GLU D 1 123 ? 30.118 44.264 9.354 1.00 74.16 123 GLU D O 1
ATOM 10338 N N . ARG D 1 124 ? 31.546 43.173 10.696 1.00 72.69 124 ARG D N 1
ATOM 10339 C CA . ARG D 1 124 ? 32.278 44.389 11.071 1.00 71.94 124 ARG D CA 1
ATOM 10340 C C . ARG D 1 124 ? 33.220 44.804 9.944 1.00 70.07 124 ARG D C 1
ATOM 10341 O O . ARG D 1 124 ? 33.366 45.990 9.675 1.00 70.45 124 ARG D O 1
ATOM 10349 N N . VAL D 1 125 ? 33.835 43.833 9.264 1.00 67.91 125 VAL D N 1
ATOM 10350 C CA . VAL D 1 125 ? 34.710 44.112 8.138 1.00 66.18 125 VAL D CA 1
ATOM 10351 C C . VAL D 1 125 ? 33.887 44.684 6.986 1.00 64.79 125 VAL D C 1
ATOM 10352 O O . VAL D 1 125 ? 34.326 45.641 6.362 1.00 65.54 125 VAL D O 1
ATOM 10356 N N . ARG D 1 126 ? 32.674 44.151 6.738 1.00 62.69 126 ARG D N 1
ATOM 10357 C CA . ARG D 1 126 ? 31.803 44.661 5.679 1.00 61.31 126 ARG D CA 1
ATOM 10358 C C . ARG D 1 126 ? 31.404 46.107 5.967 1.00 60.01 126 ARG D C 1
ATOM 10359 O O . ARG D 1 126 ? 31.437 46.947 5.077 1.00 59.66 126 ARG D O 1
ATOM 10367 N N . GLN D 1 127 ? 31.043 46.390 7.218 1.00 59.28 127 GLN D N 1
ATOM 10368 C CA . GLN D 1 127 ? 30.602 47.701 7.673 1.00 58.97 127 GLN D CA 1
ATOM 10369 C C . GLN D 1 127 ? 31.709 48.741 7.578 1.00 58.69 127 GLN D C 1
ATOM 10370 O O . GLN D 1 127 ? 31.468 49.854 7.111 1.00 58.82 127 GLN D O 1
ATOM 10376 N N . SER D 1 128 ? 32.924 48.385 8.015 1.00 57.88 128 SER D N 1
ATOM 10377 C CA . SER D 1 128 ? 34.042 49.310 7.957 1.00 57.63 128 SER D CA 1
ATOM 10378 C C . SER D 1 128 ? 34.512 49.561 6.526 1.00 56.64 128 SER D C 1
ATOM 10379 O O . SER D 1 128 ? 35.014 50.643 6.245 1.00 56.85 128 SER D O 1
ATOM 10382 N N . ALA D 1 129 ? 34.337 48.586 5.625 1.00 55.66 129 ALA D N 1
ATOM 10383 C CA . ALA D 1 129 ? 34.686 48.733 4.210 1.00 55.04 129 ALA D CA 1
ATOM 10384 C C . ALA D 1 129 ? 33.702 49.662 3.509 1.00 54.59 129 ALA D C 1
ATOM 10385 O O . ALA D 1 129 ? 34.097 50.414 2.626 1.00 54.67 129 ALA D O 1
ATOM 10387 N N . ALA D 1 130 ? 32.419 49.609 3.897 1.00 54.11 130 ALA D N 1
ATOM 10388 C CA . ALA D 1 130 ? 31.386 50.466 3.336 1.00 53.59 130 ALA D CA 1
ATOM 10389 C C . ALA D 1 130 ? 31.628 51.916 3.745 1.00 53.56 130 ALA D C 1
ATOM 10390 O O . ALA D 1 130 ? 31.515 52.796 2.906 1.00 54.36 130 ALA D O 1
ATOM 10392 N N . GLY D 1 131 ? 32.004 52.149 5.000 1.00 52.60 131 GLY D N 1
ATOM 10393 C CA . GLY D 1 131 ? 32.265 53.491 5.504 1.00 52.38 131 GLY D CA 1
ATOM 10394 C C . GLY D 1 131 ? 33.494 54.111 4.881 1.00 52.27 131 GLY D C 1
ATOM 10395 O O . GLY D 1 131 ? 33.506 55.311 4.609 1.00 52.79 131 GLY D O 1
ATOM 10396 N N . ALA D 1 132 ? 34.523 53.281 4.624 1.00 51.70 132 ALA D N 1
ATOM 10397 C CA . ALA D 1 132 ? 35.784 53.672 3.982 1.00 51.68 132 ALA D CA 1
ATOM 10398 C C . ALA D 1 132 ? 35.541 54.068 2.536 1.00 51.72 132 ALA D C 1
ATOM 10399 O O . ALA D 1 132 ? 36.152 55.025 2.064 1.00 52.16 132 ALA D O 1
ATOM 10401 N N . LEU D 1 133 ? 34.637 53.350 1.834 1.00 51.02 133 LEU D N 1
ATOM 10402 C CA . LEU D 1 133 ? 34.285 53.672 0.453 1.00 50.82 133 LEU D CA 1
ATOM 10403 C C . LEU D 1 133 ? 33.617 55.048 0.352 1.00 51.71 133 LEU D C 1
ATOM 10404 O O . LEU D 1 133 ? 33.820 55.760 -0.634 1.00 52.12 133 LEU D O 1
ATOM 10409 N N . GLY D 1 134 ? 32.856 55.423 1.378 1.00 51.89 134 GLY D N 1
ATOM 10410 C CA . GLY D 1 134 ? 32.202 56.718 1.447 1.00 52.64 134 GLY D CA 1
ATOM 10411 C C . GLY D 1 134 ? 33.185 57.829 1.749 1.00 53.69 134 GLY D C 1
ATOM 10412 O O . GLY D 1 134 ? 33.031 58.948 1.251 1.00 54.12 134 GLY D O 1
ATOM 10413 N N . GLN D 1 135 ? 34.215 57.530 2.564 1.00 53.67 135 GLN D N 1
ATOM 10414 C CA . GLN D 1 135 ? 35.262 58.484 2.905 1.00 54.09 135 GLN D CA 1
ATOM 10415 C C . GLN D 1 135 ? 36.129 58.762 1.678 1.00 54.29 135 GLN D C 1
ATOM 10416 O O . GLN D 1 135 ? 36.487 59.912 1.445 1.00 54.88 135 GLN D O 1
ATOM 10422 N N . ILE D 1 136 ? 36.449 57.719 0.879 1.00 53.67 136 ILE D N 1
ATOM 10423 C CA . ILE D 1 136 ? 37.235 57.863 -0.354 1.00 53.47 136 ILE D CA 1
ATOM 10424 C C . ILE D 1 136 ? 36.442 58.666 -1.406 1.00 54.14 136 ILE D C 1
ATOM 10425 O O . ILE D 1 136 ? 37.009 59.529 -2.074 1.00 54.54 136 ILE D O 1
ATOM 10430 N N . GLY D 1 137 ? 35.134 58.425 -1.487 1.00 54.14 137 GLY D N 1
ATOM 10431 C CA . GLY D 1 137 ? 34.235 59.175 -2.356 1.00 54.61 137 GLY D CA 1
ATOM 10432 C C . GLY D 1 137 ? 34.261 58.842 -3.829 1.00 55.41 137 GLY D C 1
ATOM 10433 O O . GLY D 1 137 ? 33.691 59.578 -4.629 1.00 55.50 137 GLY D O 1
ATOM 10434 N N . ASP D 1 138 ? 34.900 57.736 -4.207 1.00 55.85 138 ASP D N 1
ATOM 10435 C CA . ASP D 1 138 ? 34.994 57.327 -5.603 1.00 56.31 138 ASP D CA 1
ATOM 10436 C C . ASP D 1 138 ? 33.668 56.748 -6.069 1.00 57.67 138 ASP D C 1
ATOM 10437 O O . ASP D 1 138 ? 33.027 55.994 -5.344 1.00 58.15 138 ASP D O 1
ATOM 10442 N N . GLU D 1 139 ? 33.278 57.097 -7.298 1.00 58.22 139 GLU D N 1
ATOM 10443 C CA . GLU D 1 139 ? 32.046 56.703 -7.962 1.00 59.14 139 GLU D CA 1
ATOM 10444 C C . GLU D 1 139 ? 31.949 55.174 -8.199 1.00 59.50 139 GLU D C 1
ATOM 10445 O O . GLU D 1 139 ? 30.842 54.637 -8.274 1.00 59.96 139 GLU D O 1
ATOM 10451 N N . ARG D 1 140 ? 33.094 54.477 -8.311 1.00 58.97 140 ARG D N 1
ATOM 10452 C CA . ARG D 1 140 ? 33.114 53.037 -8.577 1.00 58.75 140 ARG D CA 1
ATOM 10453 C C . ARG D 1 140 ? 32.435 52.216 -7.487 1.00 58.47 140 ARG D C 1
ATOM 10454 O O . ARG D 1 140 ? 31.967 51.115 -7.760 1.00 58.84 140 ARG D O 1
ATOM 10462 N N . ALA D 1 141 ? 32.380 52.752 -6.255 1.00 57.62 141 ALA D N 1
ATOM 10463 C CA . ALA D 1 141 ? 31.769 52.088 -5.118 1.00 57.02 141 ALA D CA 1
ATOM 10464 C C . ALA D 1 141 ? 30.244 52.193 -5.083 1.00 56.52 141 ALA D C 1
ATOM 10465 O O . ALA D 1 141 ? 29.640 51.521 -4.265 1.00 56.96 141 ALA D O 1
ATOM 10467 N N . VAL D 1 142 ? 29.621 53.029 -5.927 1.00 55.67 142 VAL D N 1
ATOM 10468 C CA . VAL D 1 142 ? 28.176 53.234 -5.898 1.00 55.50 142 VAL D CA 1
ATOM 10469 C C . VAL D 1 142 ? 27.374 51.930 -6.108 1.00 56.21 142 VAL D C 1
ATOM 10470 O O . VAL D 1 142 ? 26.563 51.596 -5.245 1.00 56.16 142 VAL D O 1
ATOM 10474 N N . GLU D 1 143 ? 27.601 51.193 -7.213 1.00 56.47 143 GLU D N 1
ATOM 10475 C CA . GLU D 1 143 ? 26.877 49.941 -7.445 1.00 57.12 143 GLU D CA 1
ATOM 10476 C C . GLU D 1 143 ? 27.107 48.893 -6.331 1.00 57.89 143 GLU D C 1
ATOM 10477 O O . GLU D 1 143 ? 26.112 48.457 -5.753 1.00 58.80 143 GLU D O 1
ATOM 10483 N N . PRO D 1 144 ? 28.350 48.550 -5.914 1.00 57.47 144 PRO D N 1
ATOM 10484 C CA . PRO D 1 144 ? 28.513 47.610 -4.782 1.00 57.52 144 PRO D CA 1
ATOM 10485 C C . PRO D 1 144 ? 27.869 48.059 -3.456 1.00 57.87 144 PRO D C 1
ATOM 10486 O O . PRO D 1 144 ? 27.368 47.218 -2.707 1.00 58.56 144 PRO D O 1
ATOM 10490 N N . LEU D 1 145 ? 27.879 49.372 -3.156 1.00 57.13 145 LEU D N 1
ATOM 10491 C CA . LEU D 1 145 ? 27.239 49.908 -1.946 1.00 56.61 145 LEU D CA 1
ATOM 10492 C C . LEU D 1 145 ? 25.704 49.806 -2.038 1.00 56.44 145 LEU D C 1
ATOM 10493 O O . LEU D 1 145 ? 25.041 49.656 -1.013 1.00 56.17 145 LEU D O 1
ATOM 10498 N N . ILE D 1 146 ? 25.142 49.863 -3.264 1.00 56.42 146 ILE D N 1
ATOM 10499 C CA . ILE D 1 146 ? 23.700 49.717 -3.500 1.00 56.74 146 ILE D CA 1
ATOM 10500 C C . ILE D 1 146 ? 23.268 48.271 -3.169 1.00 57.66 146 ILE D C 1
ATOM 10501 O O . ILE D 1 146 ? 22.198 48.064 -2.593 1.00 57.98 146 ILE D O 1
ATOM 10506 N N . LYS D 1 147 ? 24.128 47.280 -3.488 1.00 57.40 147 LYS D N 1
ATOM 10507 C CA . LYS D 1 147 ? 23.880 45.875 -3.168 1.00 57.25 147 LYS D CA 1
ATOM 10508 C C . LYS D 1 147 ? 23.954 45.684 -1.657 1.00 57.43 147 LYS D C 1
ATOM 10509 O O . LYS D 1 147 ? 23.141 44.948 -1.105 1.00 57.67 147 LYS D O 1
ATOM 10515 N N . ALA D 1 148 ? 24.917 46.363 -0.986 1.00 57.42 148 ALA D N 1
ATOM 10516 C CA . ALA D 1 148 ? 25.124 46.335 0.470 1.00 57.57 148 ALA D CA 1
ATOM 10517 C C . ALA D 1 148 ? 23.931 46.877 1.257 1.00 57.71 148 ALA D C 1
ATOM 10518 O O . ALA D 1 148 ? 23.811 46.574 2.436 1.00 57.95 148 ALA D O 1
ATOM 10520 N N . LEU D 1 149 ? 23.040 47.661 0.611 1.00 57.79 149 LEU D N 1
ATOM 10521 C CA . LEU D 1 149 ? 21.793 48.144 1.220 1.00 58.57 149 LEU D CA 1
ATOM 10522 C C . LEU D 1 149 ? 20.782 46.981 1.455 1.00 60.27 149 LEU D C 1
ATOM 10523 O O . LEU D 1 149 ? 19.712 47.202 2.023 1.00 60.66 149 LEU D O 1
ATOM 10528 N N . LYS D 1 150 ? 21.091 45.773 0.960 1.00 61.06 150 LYS D N 1
ATOM 10529 C CA . LYS D 1 150 ? 20.294 44.572 1.142 1.00 62.09 150 LYS D CA 1
ATOM 10530 C C . LYS D 1 150 ? 21.081 43.519 1.967 1.00 63.47 150 LYS D C 1
ATOM 10531 O O . LYS D 1 150 ? 20.824 42.327 1.839 1.00 63.79 150 LYS D O 1
ATOM 10537 N N . ASP D 1 151 ? 22.031 43.955 2.811 1.00 64.26 151 ASP D N 1
ATOM 10538 C CA . ASP D 1 151 ? 22.821 43.054 3.648 1.00 65.72 151 ASP D CA 1
ATOM 10539 C C . ASP D 1 151 ? 21.964 42.479 4.781 1.00 66.83 151 ASP D C 1
ATOM 10540 O O . ASP D 1 151 ? 20.979 43.100 5.181 1.00 67.31 151 ASP D O 1
ATOM 10545 N N . GLU D 1 152 ? 22.334 41.299 5.308 1.00 66.86 152 GLU D N 1
ATOM 10546 C CA . GLU D 1 152 ? 21.592 40.685 6.416 1.00 67.24 152 GLU D CA 1
ATOM 10547 C C . GLU D 1 152 ? 21.754 41.499 7.720 1.00 66.99 152 GLU D C 1
ATOM 10548 O O . GLU D 1 152 ? 20.839 41.512 8.543 1.00 67.58 152 GLU D O 1
ATOM 10554 N N . ASP D 1 153 ? 22.901 42.199 7.890 1.00 65.69 153 ASP D N 1
ATOM 10555 C CA . ASP D 1 153 ? 23.200 42.994 9.077 1.00 65.06 153 ASP D CA 1
ATOM 10556 C C . ASP D 1 153 ? 22.798 44.444 8.885 1.00 63.90 153 ASP D C 1
ATOM 10557 O O . ASP D 1 153 ? 23.330 45.106 8.003 1.00 63.83 153 ASP D O 1
ATOM 10562 N N . TRP D 1 154 ? 21.910 44.958 9.744 1.00 63.00 154 TRP D N 1
ATOM 10563 C CA . TRP D 1 154 ? 21.440 46.334 9.660 1.00 62.65 154 TRP D CA 1
ATOM 10564 C C . TRP D 1 154 ? 22.547 47.366 9.813 1.00 62.27 154 TRP D C 1
ATOM 10565 O O . TRP D 1 154 ? 22.412 48.473 9.306 1.00 62.55 154 TRP D O 1
ATOM 10576 N N . ARG D 1 155 ? 23.632 47.026 10.520 1.00 61.30 155 ARG D N 1
ATOM 10577 C CA . ARG D 1 155 ? 24.752 47.947 10.691 1.00 60.38 155 ARG D CA 1
ATOM 10578 C C . ARG D 1 155 ? 25.505 48.161 9.382 1.00 58.34 155 ARG D C 1
ATOM 10579 O O . ARG D 1 155 ? 25.970 49.266 9.119 1.00 58.39 155 ARG D O 1
ATOM 10587 N N . VAL D 1 156 ? 25.567 47.129 8.534 1.00 56.72 156 VAL D N 1
ATOM 10588 C CA . VAL D 1 156 ? 26.164 47.219 7.210 1.00 55.46 156 VAL D CA 1
ATOM 10589 C C . VAL D 1 156 ? 25.240 48.023 6.294 1.00 54.17 156 VAL D C 1
ATOM 10590 O O . VAL D 1 156 ? 25.717 48.881 5.555 1.00 54.61 156 VAL D O 1
ATOM 10594 N N . ARG D 1 157 ? 23.921 47.777 6.361 1.00 52.53 157 ARG D N 1
ATOM 10595 C CA . ARG D 1 157 ? 22.949 48.522 5.561 1.00 51.61 157 ARG D CA 1
ATOM 10596 C C . ARG D 1 157 ? 22.999 50.017 5.902 1.00 51.19 157 ARG D C 1
ATOM 10597 O O . ARG D 1 157 ? 23.021 50.844 5.003 1.00 51.92 157 ARG D O 1
ATOM 10605 N N . GLN D 1 158 ? 23.043 50.353 7.193 1.00 50.11 158 GLN D N 1
ATOM 10606 C CA . GLN D 1 158 ? 23.111 51.721 7.685 1.00 49.60 158 GLN D CA 1
ATOM 10607 C C . GLN D 1 158 ? 24.368 52.410 7.183 1.00 49.25 158 GLN D C 1
ATOM 10608 O O . GLN D 1 158 ? 24.292 53.540 6.710 1.00 49.61 158 GLN D O 1
ATOM 10614 N N . GLU D 1 159 ? 25.528 51.728 7.275 1.00 48.36 159 GLU D N 1
ATOM 10615 C CA . GLU D 1 159 ? 26.802 52.269 6.825 1.00 47.81 159 GLU D CA 1
ATOM 10616 C C . GLU D 1 159 ? 26.874 52.440 5.314 1.00 47.76 159 GLU D C 1
ATOM 10617 O O . GLU D 1 159 ? 27.536 53.358 4.848 1.00 47.74 159 GLU D O 1
ATOM 10623 N N . ALA D 1 160 ? 26.204 51.563 4.544 1.00 47.61 160 ALA D N 1
ATOM 10624 C CA . ALA D 1 160 ? 26.169 51.665 3.080 1.00 47.69 160 ALA D CA 1
ATOM 10625 C C . ALA D 1 160 ? 25.292 52.834 2.652 1.00 48.22 160 ALA D C 1
ATOM 10626 O O . ALA D 1 160 ? 25.613 53.489 1.668 1.00 48.42 160 ALA D O 1
ATOM 10628 N N . ALA D 1 161 ? 24.199 53.109 3.393 1.00 48.30 161 ALA D N 1
ATOM 10629 C CA . ALA D 1 161 ? 23.302 54.225 3.113 1.00 49.08 161 ALA D CA 1
ATOM 10630 C C . ALA D 1 161 ? 24.010 55.551 3.399 1.00 50.15 161 ALA D C 1
ATOM 10631 O O . ALA D 1 161 ? 23.884 56.482 2.613 1.00 50.53 161 ALA D O 1
ATOM 10633 N N . PHE D 1 162 ? 24.782 55.623 4.503 1.00 50.25 162 PHE D N 1
ATOM 10634 C CA . PHE D 1 162 ? 25.541 56.816 4.873 1.00 50.85 162 PHE D CA 1
ATOM 10635 C C . PHE D 1 162 ? 26.638 57.072 3.832 1.00 50.32 162 PHE D C 1
ATOM 10636 O O . PHE D 1 162 ? 26.903 58.225 3.511 1.00 51.38 162 PHE D O 1
ATOM 10644 N N . ALA D 1 163 ? 27.293 56.011 3.331 1.00 48.70 163 ALA D N 1
ATOM 10645 C CA . ALA D 1 163 ? 28.361 56.120 2.333 1.00 47.92 163 ALA D CA 1
ATOM 10646 C C . ALA D 1 163 ? 27.829 56.598 0.994 1.00 47.28 163 ALA D C 1
ATOM 10647 O O . ALA D 1 163 ? 28.505 57.368 0.317 1.00 47.89 163 ALA D O 1
ATOM 10649 N N . LEU D 1 164 ? 26.613 56.168 0.611 1.00 45.65 164 LEU D N 1
ATOM 10650 C CA . LEU D 1 164 ? 25.997 56.609 -0.631 1.00 44.22 164 LEU D CA 1
ATOM 10651 C C . LEU D 1 164 ? 25.672 58.111 -0.604 1.00 44.85 164 LEU D C 1
ATOM 10652 O O . LEU D 1 164 ? 25.761 58.778 -1.637 1.00 45.14 164 LEU D O 1
ATOM 10657 N N . GLY D 1 165 ? 25.337 58.637 0.571 1.00 45.08 165 GLY D N 1
ATOM 10658 C CA . GLY D 1 165 ? 25.062 60.056 0.758 1.00 46.22 165 GLY D CA 1
ATOM 10659 C C . GLY D 1 165 ? 26.325 60.888 0.719 1.00 47.78 165 GLY D C 1
ATOM 10660 O O . GLY D 1 165 ? 26.316 62.024 0.243 1.00 48.53 165 GLY D O 1
ATOM 10661 N N . GLN D 1 166 ? 27.436 60.322 1.194 1.00 48.12 166 GLN D N 1
ATOM 10662 C CA . GLN D 1 166 ? 28.732 60.993 1.159 1.00 48.70 166 GLN D CA 1
ATOM 10663 C C . GLN D 1 166 ? 29.274 61.052 -0.269 1.00 48.33 166 GLN D C 1
ATOM 10664 O O . GLN D 1 166 ? 29.954 62.013 -0.612 1.00 48.91 166 GLN D O 1
ATOM 10670 N N . ILE D 1 167 ? 28.993 60.034 -1.098 1.00 47.37 167 ILE D N 1
ATOM 10671 C CA . ILE D 1 167 ? 29.415 60.058 -2.490 1.00 47.23 167 ILE D CA 1
ATOM 10672 C C . ILE D 1 167 ? 28.538 61.060 -3.275 1.00 47.86 167 ILE D C 1
ATOM 10673 O O . ILE D 1 167 ? 29.062 61.860 -4.041 1.00 48.41 167 ILE D O 1
ATOM 10678 N N . GLY D 1 168 ? 27.240 61.087 -2.995 1.00 47.68 168 GLY D N 1
ATOM 10679 C CA . GLY D 1 168 ? 26.335 62.046 -3.614 1.00 48.16 168 GLY D CA 1
ATOM 10680 C C . GLY D 1 168 ? 25.954 61.750 -5.055 1.00 49.01 168 GLY D C 1
ATOM 10681 O O . GLY D 1 168 ? 25.491 62.639 -5.775 1.00 48.98 168 GLY D O 1
ATOM 10682 N N . ASP D 1 169 ? 26.118 60.495 -5.482 1.00 49.36 169 ASP D N 1
ATOM 10683 C CA . ASP D 1 169 ? 25.780 60.063 -6.835 1.00 49.87 169 ASP D CA 1
ATOM 10684 C C . ASP D 1 169 ? 24.281 59.787 -6.883 1.00 50.33 169 ASP D C 1
ATOM 10685 O O . ASP D 1 169 ? 23.779 59.075 -6.019 1.00 50.07 169 ASP D O 1
ATOM 10690 N N . GLU D 1 170 ? 23.573 60.322 -7.907 1.00 50.82 170 GLU D N 1
ATOM 10691 C CA . GLU D 1 170 ? 22.122 60.147 -8.063 1.00 51.25 170 GLU D CA 1
ATOM 10692 C C . GLU D 1 170 ? 21.684 58.729 -8.387 1.00 50.69 170 GLU D C 1
ATOM 10693 O O . GLU D 1 170 ? 20.486 58.453 -8.363 1.00 50.84 170 GLU D O 1
ATOM 10699 N N . ARG D 1 171 ? 22.618 57.847 -8.762 1.00 49.86 171 ARG D N 1
ATOM 10700 C CA . ARG D 1 171 ? 22.277 56.451 -9.043 1.00 49.37 171 ARG D CA 1
ATOM 10701 C C . ARG D 1 171 ? 21.717 55.730 -7.809 1.00 48.92 171 ARG D C 1
ATOM 10702 O O . ARG D 1 171 ? 21.064 54.707 -7.955 1.00 49.62 171 ARG D O 1
ATOM 10710 N N . ALA D 1 172 ? 21.978 56.261 -6.607 1.00 47.89 172 ALA D N 1
ATOM 10711 C CA . ALA D 1 172 ? 21.562 55.707 -5.333 1.00 47.48 172 ALA D CA 1
ATOM 10712 C C . ALA D 1 172 ? 20.204 56.190 -4.851 1.00 46.55 172 ALA D C 1
ATOM 10713 O O . ALA D 1 172 ? 19.695 55.617 -3.897 1.00 46.65 172 ALA D O 1
ATOM 10715 N N . VAL D 1 173 ? 19.618 57.219 -5.480 1.00 45.47 173 VAL D N 1
ATOM 10716 C CA . VAL D 1 173 ? 18.328 57.777 -5.074 1.00 45.29 173 VAL D CA 1
ATOM 10717 C C . VAL D 1 173 ? 17.221 56.721 -4.967 1.00 45.68 173 VAL D C 1
ATOM 10718 O O . VAL D 1 173 ? 16.647 56.592 -3.896 1.00 45.61 173 VAL D O 1
ATOM 10722 N N . GLU D 1 174 ? 16.918 55.977 -6.044 1.00 46.04 174 GLU D N 1
ATOM 10723 C CA . GLU D 1 174 ? 15.837 54.980 -6.001 1.00 46.40 174 GLU D CA 1
ATOM 10724 C C . GLU D 1 174 ? 16.120 53.834 -5.017 1.00 46.50 174 GLU D C 1
ATOM 10725 O O . GLU D 1 174 ? 15.250 53.585 -4.186 1.00 46.47 174 GLU D O 1
ATOM 10731 N N . PRO D 1 175 ? 17.319 53.205 -4.976 1.00 46.53 175 PRO D N 1
ATOM 10732 C CA . PRO D 1 175 ? 17.580 52.202 -3.918 1.00 46.54 175 PRO D CA 1
ATOM 10733 C C . PRO D 1 175 ? 17.444 52.758 -2.483 1.00 46.90 175 PRO D C 1
ATOM 10734 O O . PRO D 1 175 ? 17.010 52.033 -1.586 1.00 47.25 175 PRO D O 1
ATOM 10738 N N . LEU D 1 176 ? 17.828 54.033 -2.251 1.00 46.54 176 LEU D N 1
ATOM 10739 C CA . LEU D 1 176 ? 17.730 54.680 -0.932 1.00 46.24 176 LEU D CA 1
ATOM 10740 C C . LEU D 1 176 ? 16.262 55.009 -0.585 1.00 47.29 176 LEU D C 1
ATOM 10741 O O . LEU D 1 176 ? 15.894 55.003 0.588 1.00 47.81 176 LEU D O 1
ATOM 10746 N N . ILE D 1 177 ? 15.428 55.310 -1.591 1.00 47.34 177 ILE D N 1
ATOM 10747 C CA . ILE D 1 177 ? 14.001 55.562 -1.371 1.00 47.89 177 ILE D CA 1
ATOM 10748 C C . ILE D 1 177 ? 13.322 54.247 -0.911 1.00 50.02 177 ILE D C 1
ATOM 10749 O O . ILE D 1 177 ? 12.463 54.260 -0.026 1.00 51.11 177 ILE D O 1
ATOM 10754 N N . LYS D 1 178 ? 13.768 53.102 -1.452 1.00 50.10 178 LYS D N 1
ATOM 10755 C CA . LYS D 1 178 ? 13.276 51.790 -1.040 1.00 50.17 178 LYS D CA 1
ATOM 10756 C C . LYS D 1 178 ? 13.768 51.417 0.358 1.00 51.03 178 LYS D C 1
ATOM 10757 O O . LYS D 1 178 ? 13.088 50.671 1.050 1.00 51.33 178 LYS D O 1
ATOM 10763 N N . ALA D 1 179 ? 14.932 51.954 0.786 1.00 51.58 179 ALA D N 1
ATOM 10764 C CA . ALA D 1 179 ? 15.511 51.752 2.119 1.00 52.13 179 ALA D CA 1
ATOM 10765 C C . ALA D 1 179 ? 14.734 52.510 3.208 1.00 53.37 179 ALA D C 1
ATOM 10766 O O . ALA D 1 179 ? 14.843 52.158 4.376 1.00 52.98 179 ALA D O 1
ATOM 10768 N N . LEU D 1 180 ? 13.921 53.522 2.840 1.00 54.55 180 LEU D N 1
ATOM 10769 C CA . LEU D 1 180 ? 13.055 54.199 3.808 1.00 55.72 180 LEU D CA 1
ATOM 10770 C C . LEU D 1 180 ? 11.974 53.232 4.352 1.00 57.45 180 LEU D C 1
ATOM 10771 O O . LEU D 1 180 ? 11.343 53.535 5.357 1.00 57.93 180 LEU D O 1
ATOM 10776 N N . LYS D 1 181 ? 11.745 52.094 3.684 1.00 58.60 181 LYS D N 1
ATOM 10777 C CA . LYS D 1 181 ? 10.813 51.062 4.119 1.00 60.52 181 LYS D CA 1
ATOM 10778 C C . LYS D 1 181 ? 11.574 49.871 4.742 1.00 62.14 181 LYS D C 1
ATOM 10779 O O . LYS D 1 181 ? 11.092 48.748 4.691 1.00 63.11 181 LYS D O 1
ATOM 10785 N N . ASP D 1 182 ? 12.762 50.105 5.308 1.00 62.39 182 ASP D N 1
ATOM 10786 C CA . ASP D 1 182 ? 13.561 49.055 5.938 1.00 63.05 182 ASP D CA 1
ATOM 10787 C C . ASP D 1 182 ? 12.972 48.742 7.310 1.00 63.97 182 ASP D C 1
ATOM 10788 O O . ASP D 1 182 ? 12.289 49.589 7.894 1.00 64.64 182 ASP D O 1
ATOM 10793 N N . GLU D 1 183 ? 13.235 47.540 7.835 1.00 63.69 183 GLU D N 1
ATOM 10794 C CA . GLU D 1 183 ? 12.718 47.165 9.151 1.00 63.73 183 GLU D CA 1
ATOM 10795 C C . GLU D 1 183 ? 13.451 47.857 10.315 1.00 62.61 183 GLU D C 1
ATOM 10796 O O . GLU D 1 183 ? 12.886 47.987 11.398 1.00 62.95 183 GLU D O 1
ATOM 10802 N N . ASP D 1 184 ? 14.685 48.322 10.088 1.00 61.26 184 ASP D N 1
ATOM 10803 C CA . ASP D 1 184 ? 15.489 48.977 11.115 1.00 60.43 184 ASP D CA 1
ATOM 10804 C C . ASP D 1 184 ? 15.370 50.511 11.081 1.00 59.16 184 ASP D C 1
ATOM 10805 O O . ASP D 1 184 ? 15.462 51.111 10.009 1.00 59.40 184 ASP D O 1
ATOM 10810 N N . SER D 1 185 ? 15.193 51.145 12.265 1.00 57.34 185 SER D N 1
ATOM 10811 C CA . SER D 1 185 ? 15.012 52.591 12.422 1.00 55.79 185 SER D CA 1
ATOM 10812 C C . SER D 1 185 ? 16.249 53.417 12.097 1.00 54.17 185 SER D C 1
ATOM 10813 O O . SER D 1 185 ? 16.129 54.542 11.607 1.00 53.83 185 SER D O 1
ATOM 10816 N N . ALA D 1 186 ? 17.436 52.885 12.415 1.00 53.09 186 ALA D N 1
ATOM 10817 C CA . ALA D 1 186 ? 18.687 53.573 12.142 1.00 52.23 186 ALA D CA 1
ATOM 10818 C C . ALA D 1 186 ? 19.006 53.522 10.635 1.00 51.61 186 ALA D C 1
ATOM 10819 O O . ALA D 1 186 ? 19.572 54.478 10.101 1.00 52.03 186 ALA D O 1
ATOM 10821 N N . VAL D 1 187 ? 18.605 52.434 9.941 1.00 50.45 187 VAL D N 1
ATOM 10822 C CA . VAL D 1 187 ? 18.794 52.302 8.499 1.00 49.68 187 VAL D CA 1
ATOM 10823 C C . VAL D 1 187 ? 17.891 53.271 7.757 1.00 49.59 187 VAL D C 1
ATOM 10824 O O . VAL D 1 187 ? 18.335 53.899 6.803 1.00 50.32 187 VAL D O 1
ATOM 10828 N N . ARG D 1 188 ? 16.636 53.433 8.202 1.00 48.72 188 ARG D N 1
ATOM 10829 C CA . ARG D 1 188 ? 15.724 54.382 7.561 1.00 48.45 188 ARG D CA 1
ATOM 10830 C C . ARG D 1 188 ? 16.268 55.806 7.713 1.00 49.46 188 ARG D C 1
ATOM 10831 O O . ARG D 1 188 ? 16.259 56.567 6.748 1.00 50.14 188 ARG D O 1
ATOM 10839 N N . TRP D 1 189 ? 16.792 56.131 8.910 1.00 49.22 189 TRP D N 1
ATOM 10840 C CA . TRP D 1 189 ? 17.390 57.411 9.257 1.00 49.69 189 TRP D CA 1
ATOM 10841 C C . TRP D 1 189 ? 18.607 57.690 8.392 1.00 49.53 189 TRP D C 1
ATOM 10842 O O . TRP D 1 189 ? 18.721 58.791 7.865 1.00 50.37 189 TRP D O 1
ATOM 10853 N N . ALA D 1 190 ? 19.498 56.701 8.210 1.00 48.45 190 ALA D N 1
ATOM 10854 C CA . ALA D 1 190 ? 20.673 56.853 7.354 1.00 47.59 190 ALA D CA 1
ATOM 10855 C C . ALA D 1 190 ? 20.263 57.110 5.901 1.00 47.58 190 ALA D C 1
ATOM 10856 O O . ALA D 1 190 ? 20.858 57.969 5.251 1.00 47.80 190 ALA D O 1
ATOM 10858 N N . ALA D 1 191 ? 19.242 56.387 5.397 1.00 47.13 191 ALA D N 1
ATOM 10859 C CA . ALA D 1 191 ? 18.735 56.528 4.024 1.00 46.84 191 ALA D CA 1
ATOM 10860 C C . ALA D 1 191 ? 18.093 57.888 3.782 1.00 47.41 191 ALA D C 1
ATOM 10861 O O . ALA D 1 191 ? 18.306 58.468 2.724 1.00 47.74 191 ALA D O 1
ATOM 10863 N N . ALA D 1 192 ? 17.319 58.407 4.749 1.00 47.65 192 ALA D N 1
ATOM 10864 C CA . ALA D 1 192 ? 16.688 59.729 4.652 1.00 47.94 192 ALA D CA 1
ATOM 10865 C C . ALA D 1 192 ? 17.753 60.817 4.602 1.00 48.32 192 ALA D C 1
ATOM 10866 O O . ALA D 1 192 ? 17.621 61.753 3.827 1.00 48.85 192 ALA D O 1
ATOM 10868 N N . LEU D 1 193 ? 18.835 60.670 5.393 1.00 47.98 193 LEU D N 1
ATOM 10869 C CA . LEU D 1 193 ? 19.956 61.618 5.424 1.00 47.66 193 LEU D CA 1
ATOM 10870 C C . LEU D 1 193 ? 20.689 61.654 4.092 1.00 46.15 193 LEU D C 1
ATOM 10871 O O . LEU D 1 193 ? 20.987 62.735 3.596 1.00 46.67 193 LEU D O 1
ATOM 10876 N N . ALA D 1 194 ? 20.989 60.471 3.533 1.00 44.25 194 ALA D N 1
ATOM 10877 C CA . ALA D 1 194 ? 21.641 60.285 2.250 1.00 43.12 194 ALA D CA 1
ATOM 10878 C C . ALA D 1 194 ? 20.820 60.916 1.137 1.00 42.62 194 ALA D C 1
ATOM 10879 O O . ALA D 1 194 ? 21.387 61.514 0.233 1.00 42.93 194 ALA D O 1
ATOM 10881 N N . LEU D 1 195 ? 19.486 60.804 1.203 1.00 41.83 195 LEU D N 1
ATOM 10882 C CA . LEU D 1 195 ? 18.608 61.406 0.215 1.00 41.24 195 LEU D CA 1
ATOM 10883 C C . LEU D 1 195 ? 18.709 62.920 0.271 1.00 41.81 195 LEU D C 1
ATOM 10884 O O . LEU D 1 195 ? 18.920 63.527 -0.760 1.00 42.49 195 LEU D O 1
ATOM 10889 N N . GLY D 1 196 ? 18.649 63.511 1.469 1.00 42.03 196 GLY D N 1
ATOM 10890 C CA . GLY D 1 196 ? 18.772 64.954 1.649 1.00 42.36 196 GLY D CA 1
ATOM 10891 C C . GLY D 1 196 ? 20.114 65.517 1.213 1.00 43.02 196 GLY D C 1
ATOM 10892 O O . GLY D 1 196 ? 20.196 66.662 0.768 1.00 43.24 196 GLY D O 1
ATOM 10893 N N . LYS D 1 197 ? 21.176 64.720 1.326 1.00 43.40 197 LYS D N 1
ATOM 10894 C CA . LYS D 1 197 ? 22.524 65.117 0.910 1.00 44.40 197 LYS D CA 1
ATOM 10895 C C . LYS D 1 197 ? 22.656 65.176 -0.611 1.00 46.23 197 LYS D C 1
ATOM 10896 O O . LYS D 1 197 ? 23.472 65.955 -1.120 1.00 47.03 197 LYS D O 1
ATOM 10902 N N . ILE D 1 198 ? 21.873 64.334 -1.338 1.00 46.60 198 ILE D N 1
ATOM 10903 C CA . ILE D 1 198 ? 21.849 64.245 -2.794 1.00 47.06 198 ILE D CA 1
ATOM 10904 C C . ILE D 1 198 ? 20.934 65.319 -3.366 1.00 48.98 198 ILE D C 1
ATOM 10905 O O . ILE D 1 198 ? 21.314 66.022 -4.300 1.00 50.02 198 ILE D O 1
ATOM 10910 N N . GLY D 1 199 ? 19.746 65.450 -2.805 1.00 49.60 199 GLY D N 1
ATOM 10911 C CA . GLY D 1 199 ? 18.790 66.468 -3.218 1.00 50.99 199 GLY D CA 1
ATOM 10912 C C . GLY D 1 199 ? 18.122 66.209 -4.547 1.00 52.50 199 GLY D C 1
ATOM 10913 O O . GLY D 1 199 ? 18.419 65.213 -5.207 1.00 53.18 199 GLY D O 1
ATOM 10914 N N . GLY D 1 200 ? 17.214 67.095 -4.943 1.00 52.95 200 GLY D N 1
ATOM 10915 C CA . GLY D 1 200 ? 16.522 66.944 -6.216 1.00 53.92 200 GLY D CA 1
ATOM 10916 C C . GLY D 1 200 ? 15.025 66.775 -6.102 1.00 54.93 200 GLY D C 1
ATOM 10917 O O . GLY D 1 200 ? 14.472 66.827 -5.003 1.00 55.33 200 GLY D O 1
ATOM 10918 N N . GLU D 1 201 ? 14.364 66.566 -7.247 1.00 55.21 201 GLU D N 1
ATOM 10919 C CA . GLU D 1 201 ? 12.917 66.419 -7.358 1.00 55.91 201 GLU D CA 1
ATOM 10920 C C . GLU D 1 201 ? 12.385 65.084 -6.864 1.00 55.26 201 GLU D C 1
ATOM 10921 O O . GLU D 1 201 ? 11.279 65.045 -6.336 1.00 55.40 201 GLU D O 1
ATOM 10927 N N . ARG D 1 202 ? 13.119 63.988 -7.087 1.00 54.70 202 ARG D N 1
ATOM 10928 C CA . ARG D 1 202 ? 12.688 62.681 -6.594 1.00 54.92 202 ARG D CA 1
ATOM 10929 C C . ARG D 1 202 ? 12.855 62.624 -5.066 1.00 55.46 202 ARG D C 1
ATOM 10930 O O . ARG D 1 202 ? 12.031 62.028 -4.377 1.00 55.24 202 ARG D O 1
ATOM 10938 N N . VAL D 1 203 ? 13.901 63.286 -4.540 1.00 55.86 203 VAL D N 1
ATOM 10939 C CA . VAL D 1 203 ? 14.188 63.397 -3.124 1.00 56.47 203 VAL D CA 1
ATOM 10940 C C . VAL D 1 203 ? 13.131 64.259 -2.449 1.00 58.19 203 VAL D C 1
ATOM 10941 O O . VAL D 1 203 ? 12.618 63.863 -1.412 1.00 58.53 203 VAL D O 1
ATOM 10945 N N . ARG D 1 204 ? 12.763 65.400 -3.048 1.00 59.31 204 ARG D N 1
ATOM 10946 C CA . ARG D 1 204 ? 11.745 66.300 -2.497 1.00 61.02 204 ARG D CA 1
ATOM 10947 C C . ARG D 1 204 ? 10.406 65.591 -2.335 1.00 61.21 204 ARG D C 1
ATOM 10948 O O . ARG D 1 204 ? 9.725 65.796 -1.338 1.00 62.12 204 ARG D O 1
ATOM 10956 N N . ALA D 1 205 ? 10.032 64.760 -3.308 1.00 60.40 205 ALA D N 1
ATOM 10957 C CA . ALA D 1 205 ? 8.791 63.994 -3.304 1.00 59.96 205 ALA D CA 1
ATOM 10958 C C . ALA D 1 205 ? 8.830 62.887 -2.247 1.00 59.52 205 ALA D C 1
ATOM 10959 O O . ALA D 1 205 ? 7.819 62.631 -1.600 1.00 59.58 205 ALA D O 1
ATOM 10961 N N . ALA D 1 206 ? 9.993 62.228 -2.077 1.00 58.93 206 ALA D N 1
ATOM 10962 C CA . ALA D 1 206 ? 10.203 61.182 -1.071 1.00 58.46 206 ALA D CA 1
ATOM 10963 C C . ALA D 1 206 ? 10.181 61.787 0.338 1.00 58.55 206 ALA D C 1
ATOM 10964 O O . ALA D 1 206 ? 9.692 61.145 1.266 1.00 58.52 206 ALA D O 1
ATOM 10974 N N . GLU D 1 208 ? 8.457 64.497 1.197 1.00 62.61 208 GLU D N 1
ATOM 10975 C CA . GLU D 1 208 ? 7.084 64.908 1.446 1.00 64.27 208 GLU D CA 1
ATOM 10976 C C . GLU D 1 208 ? 6.226 63.755 1.960 1.00 65.08 208 GLU D C 1
ATOM 10977 O O . GLU D 1 208 ? 5.417 63.958 2.867 1.00 65.53 208 GLU D O 1
ATOM 10983 N N . LYS D 1 209 ? 6.463 62.536 1.454 1.00 65.01 209 LYS D N 1
ATOM 10984 C CA . LYS D 1 209 ? 5.767 61.342 1.920 1.00 65.73 209 LYS D CA 1
ATOM 10985 C C . LYS D 1 209 ? 6.326 60.896 3.292 1.00 66.03 209 LYS D C 1
ATOM 10986 O O . LYS D 1 209 ? 5.555 60.491 4.158 1.00 66.44 209 LYS D O 1
ATOM 10992 N N . LEU D 1 210 ? 7.656 61.003 3.500 1.00 65.31 210 LEU D N 1
ATOM 10993 C CA . LEU D 1 210 ? 8.324 60.610 4.744 1.00 64.70 210 LEU D CA 1
ATOM 10994 C C . LEU D 1 210 ? 7.994 61.533 5.919 1.00 65.53 210 LEU D C 1
ATOM 10995 O O . LEU D 1 210 ? 7.893 61.067 7.052 1.00 65.28 210 LEU D O 1
ATOM 11000 N N . ALA D 1 211 ? 7.817 62.831 5.661 1.00 66.34 211 ALA D N 1
ATOM 11001 C CA . ALA D 1 211 ? 7.471 63.785 6.712 1.00 67.78 211 ALA D CA 1
ATOM 11002 C C . ALA D 1 211 ? 6.045 63.578 7.217 1.00 69.78 211 ALA D C 1
ATOM 11003 O O . ALA D 1 211 ? 5.761 63.777 8.394 1.00 70.56 211 ALA D O 1
ATOM 11005 N N . GLU D 1 212 ? 5.150 63.202 6.321 1.00 70.79 212 GLU D N 1
ATOM 11006 C CA . GLU D 1 212 ? 3.746 62.981 6.599 1.00 72.08 212 GLU D CA 1
ATOM 11007 C C . GLU D 1 212 ? 3.468 61.588 7.189 1.00 72.24 212 GLU D C 1
ATOM 11008 O O . GLU D 1 212 ? 2.690 61.493 8.130 1.00 72.79 212 GLU D O 1
ATOM 11014 N N . THR D 1 213 ? 4.090 60.521 6.647 1.00 71.58 213 THR D N 1
ATOM 11015 C CA . THR D 1 213 ? 3.820 59.136 7.058 1.00 71.39 213 THR D CA 1
ATOM 11016 C C . THR D 1 213 ? 4.931 58.389 7.818 1.00 71.02 213 THR D C 1
ATOM 11017 O O . THR D 1 213 ? 4.719 57.239 8.199 1.00 71.63 213 THR D O 1
ATOM 11021 N N . GLY D 1 214 ? 6.109 58.987 7.959 1.00 69.81 214 GLY D N 1
ATOM 11022 C CA . GLY D 1 214 ? 7.235 58.332 8.617 1.00 69.17 214 GLY D CA 1
ATOM 11023 C C . GLY D 1 214 ? 7.298 58.573 10.108 1.00 68.66 214 GLY D C 1
ATOM 11024 O O . GLY D 1 214 ? 6.514 59.361 10.646 1.00 68.81 214 GLY D O 1
ATOM 11025 N N . THR D 1 215 ? 8.225 57.885 10.801 1.00 67.74 215 THR D N 1
ATOM 11026 C CA . THR D 1 215 ? 8.395 58.024 12.252 1.00 66.95 215 THR D CA 1
ATOM 11027 C C . THR D 1 215 ? 9.885 58.103 12.669 1.00 66.04 215 THR D C 1
ATOM 11028 O O . THR D 1 215 ? 10.768 57.668 11.932 1.00 65.66 215 THR D O 1
ATOM 11032 N N . GLY D 1 216 ? 10.127 58.610 13.877 1.00 65.70 216 GLY D N 1
ATOM 11033 C CA . GLY D 1 216 ? 11.442 58.664 14.491 1.00 65.88 216 GLY D CA 1
ATOM 11034 C C . GLY D 1 216 ? 12.359 59.708 13.915 1.00 66.20 216 GLY D C 1
ATOM 11035 O O . GLY D 1 216 ? 11.909 60.785 13.510 1.00 66.95 216 GLY D O 1
ATOM 11036 N N . PHE D 1 217 ? 13.660 59.394 13.883 1.00 65.22 217 PHE D N 1
ATOM 11037 C CA . PHE D 1 217 ? 14.640 60.319 13.353 1.00 64.66 217 PHE D CA 1
ATOM 11038 C C . PHE D 1 217 ? 14.566 60.451 11.841 1.00 63.46 217 PHE D C 1
ATOM 11039 O O . PHE D 1 217 ? 14.930 61.509 11.336 1.00 63.70 217 PHE D O 1
ATOM 11047 N N . ALA D 1 218 ? 14.043 59.429 11.120 1.00 62.06 218 ALA D N 1
ATOM 11048 C CA . ALA D 1 218 ? 13.865 59.502 9.666 1.00 61.23 218 ALA D CA 1
ATOM 11049 C C . ALA D 1 218 ? 12.856 60.596 9.334 1.00 60.94 218 ALA D C 1
ATOM 11050 O O . ALA D 1 218 ? 13.111 61.397 8.448 1.00 60.97 218 ALA D O 1
ATOM 11052 N N . ARG D 1 219 ? 11.754 60.679 10.099 1.00 60.98 219 ARG D N 1
ATOM 11053 C CA . ARG D 1 219 ? 10.731 61.705 9.954 1.00 61.57 219 ARG D CA 1
ATOM 11054 C C . ARG D 1 219 ? 11.267 63.087 10.333 1.00 61.60 219 ARG D C 1
ATOM 11055 O O . ARG D 1 219 ? 10.905 64.066 9.689 1.00 62.29 219 ARG D O 1
ATOM 11063 N N . LYS D 1 220 ? 12.123 63.178 11.368 1.00 60.68 220 LYS D N 1
ATOM 11064 C CA . LYS D 1 220 ? 12.713 64.451 11.796 1.00 59.79 220 LYS D CA 1
ATOM 11065 C C . LYS D 1 220 ? 13.504 65.093 10.661 1.00 58.25 220 LYS D C 1
ATOM 11066 O O . LYS D 1 220 ? 13.303 66.265 10.370 1.00 58.01 220 LYS D O 1
ATOM 11072 N N . VAL D 1 221 ? 14.362 64.306 9.995 1.00 57.33 221 VAL D N 1
ATOM 11073 C CA . VAL D 1 221 ? 15.174 64.720 8.842 1.00 56.65 221 VAL D CA 1
ATOM 11074 C C . VAL D 1 221 ? 14.272 65.242 7.717 1.00 55.87 221 VAL D C 1
ATOM 11075 O O . VAL D 1 221 ? 14.546 66.299 7.149 1.00 55.79 221 VAL D O 1
ATOM 11079 N N . ALA D 1 222 ? 13.185 64.517 7.427 1.00 55.16 222 ALA D N 1
ATOM 11080 C CA . ALA D 1 222 ? 12.236 64.885 6.392 1.00 55.12 222 ALA D CA 1
ATOM 11081 C C . ALA D 1 222 ? 11.528 66.201 6.683 1.00 55.28 222 ALA D C 1
ATOM 11082 O O . ALA D 1 222 ? 11.447 67.038 5.791 1.00 55.66 222 ALA D O 1
ATOM 11084 N N . VAL D 1 223 ? 11.040 66.396 7.917 1.00 55.31 223 VAL D N 1
ATOM 11085 C CA . VAL D 1 223 ? 10.347 67.611 8.360 1.00 56.13 223 VAL D CA 1
ATOM 11086 C C . VAL D 1 223 ? 11.287 68.814 8.262 1.00 57.34 223 VAL D C 1
ATOM 11087 O O . VAL D 1 223 ? 10.903 69.861 7.746 1.00 57.66 223 VAL D O 1
ATOM 11091 N N . ASN D 1 224 ? 12.522 68.654 8.738 1.00 57.88 224 ASN D N 1
ATOM 11092 C CA . ASN D 1 224 ? 13.515 69.717 8.699 1.00 58.96 224 ASN D CA 1
ATOM 11093 C C . ASN D 1 224 ? 13.959 70.056 7.283 1.00 60.02 224 ASN D C 1
ATOM 11094 O O . ASN D 1 224 ? 14.192 71.230 6.997 1.00 60.47 224 ASN D O 1
ATOM 11099 N N . TYR D 1 225 ? 14.050 69.047 6.389 1.00 60.24 225 TYR D N 1
ATOM 11100 C CA . TYR D 1 225 ? 14.417 69.258 4.987 1.00 60.92 225 TYR D CA 1
ATOM 11101 C C . TYR D 1 225 ? 13.315 70.063 4.295 1.00 62.03 225 TYR D C 1
ATOM 11102 O O . TYR D 1 225 ? 13.613 70.982 3.535 1.00 62.16 225 TYR D O 1
ATOM 11111 N N . LEU D 1 226 ? 12.045 69.727 4.560 1.00 62.66 226 LEU D N 1
ATOM 11112 C CA . LEU D 1 226 ? 10.929 70.434 3.950 1.00 64.21 226 LEU D CA 1
ATOM 11113 C C . LEU D 1 226 ? 10.753 71.858 4.457 1.00 65.99 226 LEU D C 1
ATOM 11114 O O . LEU D 1 226 ? 10.195 72.682 3.744 1.00 66.28 226 LEU D O 1
ATOM 11119 N N . GLU D 1 227 ? 11.231 72.160 5.664 1.00 67.25 227 GLU D N 1
ATOM 11120 C CA . GLU D 1 227 ? 11.139 73.511 6.202 1.00 68.85 227 GLU D CA 1
ATOM 11121 C C . GLU D 1 227 ? 11.961 74.485 5.348 1.00 70.68 227 GLU D C 1
ATOM 11122 O O . GLU D 1 227 ? 11.510 75.596 5.080 1.00 70.91 227 GLU D O 1
ATOM 11128 N N . THR D 1 228 ? 13.130 74.048 4.867 1.00 71.79 228 THR D N 1
ATOM 11129 C CA . THR D 1 228 ? 13.986 74.915 4.056 1.00 73.30 228 THR D CA 1
ATOM 11130 C C . THR D 1 228 ? 13.817 74.729 2.546 1.00 74.05 228 THR D C 1
ATOM 11131 O O . THR D 1 228 ? 13.880 75.717 1.815 1.00 74.41 228 THR D O 1
ATOM 11135 N N . HIS D 1 229 ? 13.604 73.495 2.073 1.00 74.20 229 HIS D N 1
ATOM 11136 C CA . HIS D 1 229 ? 13.480 73.248 0.633 1.00 74.84 229 HIS D CA 1
ATOM 11137 C C . HIS D 1 229 ? 12.049 73.223 0.114 1.00 76.99 229 HIS D C 1
ATOM 11138 O O . HIS D 1 229 ? 11.756 73.838 -0.908 1.00 77.40 229 HIS D O 1
ATOM 11145 N N . GLY D 1 230 ? 11.177 72.504 0.804 1.00 78.43 230 GLY D N 1
ATOM 11146 C CA . GLY D 1 230 ? 9.792 72.338 0.393 1.00 80.59 230 GLY D CA 1
ATOM 11147 C C . GLY D 1 230 ? 8.879 73.508 0.670 1.00 82.75 230 GLY D C 1
ATOM 11148 O O . GLY D 1 230 ? 9.344 74.633 0.876 1.00 82.54 230 GLY D O 1
ATOM 11149 N N . GLY D 1 231 ? 7.573 73.221 0.633 1.00 84.67 231 GLY D N 1
ATOM 11150 C CA . GLY D 1 231 ? 6.492 74.176 0.859 1.00 87.09 231 GLY D CA 1
ATOM 11151 C C . GLY D 1 231 ? 6.470 75.385 -0.057 1.00 89.66 231 GLY D C 1
ATOM 11152 O O . GLY D 1 231 ? 5.629 76.275 0.102 1.00 90.23 231 GLY D O 1
ATOM 11153 N N . SER D 1 232 ? 7.394 75.417 -1.017 1.00 91.03 232 SER D N 1
ATOM 11154 C CA . SER D 1 232 ? 7.606 76.469 -1.989 1.00 92.97 232 SER D CA 1
ATOM 11155 C C . SER D 1 232 ? 6.322 77.005 -2.613 1.00 94.73 232 SER D C 1
ATOM 11156 O O . SER D 1 232 ? 5.469 76.257 -3.100 1.00 95.48 232 SER D O 1
ATOM 11159 N N . ALA D 1 233 ? 6.198 78.315 -2.569 1.00 95.04 233 ALA D N 1
ATOM 11160 C CA . ALA D 1 233 ? 5.111 79.107 -3.122 1.00 95.59 233 ALA D CA 1
ATOM 11161 C C . ALA D 1 233 ? 5.678 80.541 -3.294 1.00 95.70 233 ALA D C 1
ATOM 11162 O O . ALA D 1 233 ? 6.785 80.828 -2.815 1.00 96.11 233 ALA D O 1
ATOM 11164 N N . GLY D 1 234 ? 4.951 81.425 -3.981 1.00 95.05 234 GLY D N 1
ATOM 11165 C CA . GLY D 1 234 ? 5.386 82.807 -4.134 1.00 94.74 234 GLY D CA 1
ATOM 11166 C C . GLY D 1 234 ? 5.395 83.503 -2.783 1.00 93.92 234 GLY D C 1
ATOM 11167 O O . GLY D 1 234 ? 6.424 84.039 -2.349 1.00 93.89 234 GLY D O 1
ATOM 11168 N N . SER D 1 235 ? 4.259 83.408 -2.066 1.00 92.86 235 SER D N 1
ATOM 11169 C CA . SER D 1 235 ? 4.111 84.027 -0.747 1.00 92.53 235 SER D CA 1
ATOM 11170 C C . SER D 1 235 ? 3.848 83.029 0.424 1.00 90.51 235 SER D C 1
ATOM 11171 O O . SER D 1 235 ? 2.876 83.218 1.169 1.00 90.80 235 SER D O 1
ATOM 11174 N N . PRO D 1 236 ? 4.688 81.982 0.634 1.00 88.31 236 PRO D N 1
ATOM 11175 C CA . PRO D 1 236 ? 4.464 81.108 1.785 1.00 86.18 236 PRO D CA 1
ATOM 11176 C C . PRO D 1 236 ? 5.065 81.782 3.005 1.00 83.35 236 PRO D C 1
ATOM 11177 O O . PRO D 1 236 ? 6.144 82.385 2.934 1.00 83.63 236 PRO D O 1
ATOM 11181 N N . MET D 1 237 ? 4.354 81.717 4.132 1.00 80.46 237 MET D N 1
ATOM 11182 C CA . MET D 1 237 ? 4.811 82.348 5.355 1.00 78.39 237 MET D CA 1
ATOM 11183 C C . MET D 1 237 ? 6.197 81.796 5.771 1.00 75.01 237 MET D C 1
ATOM 11184 O O . MET D 1 237 ? 6.346 80.589 5.922 1.00 75.14 237 MET D O 1
ATOM 11189 N N . ARG D 1 238 ? 7.227 82.664 5.806 1.00 71.84 238 ARG D N 1
ATOM 11190 C CA . ARG D 1 238 ? 8.591 82.269 6.161 1.00 69.33 238 ARG D CA 1
ATOM 11191 C C . ARG D 1 238 ? 9.186 83.093 7.314 1.00 66.03 238 ARG D C 1
ATOM 11192 O O . ARG D 1 238 ? 8.735 84.204 7.570 1.00 66.14 238 ARG D O 1
ATOM 11200 N N . CYS D 1 239 ? 10.205 82.548 7.999 1.00 62.89 239 CYS D N 1
ATOM 11201 C CA . CYS D 1 239 ? 10.929 83.240 9.053 1.00 60.74 239 CYS D CA 1
ATOM 11202 C C . CYS D 1 239 ? 11.781 84.330 8.384 1.00 60.45 239 CYS D C 1
ATOM 11203 O O . CYS D 1 239 ? 12.371 84.090 7.324 1.00 60.75 239 CYS D O 1
ATOM 11206 N N . LEU D 1 240 ? 11.861 85.517 8.994 1.00 59.66 240 LEU D N 1
ATOM 11207 C CA . LEU D 1 240 ? 12.577 86.628 8.381 1.00 59.15 240 LEU D CA 1
ATOM 11208 C C . LEU D 1 240 ? 14.065 86.726 8.727 1.00 58.78 240 LEU D C 1
ATOM 11209 O O . LEU D 1 240 ? 14.711 87.665 8.253 1.00 59.46 240 LEU D O 1
ATOM 11214 N N . THR D 1 241 ? 14.629 85.773 9.487 1.00 57.60 241 THR D N 1
ATOM 11215 C CA . THR D 1 241 ? 16.078 85.801 9.742 1.00 57.31 241 THR D CA 1
ATOM 11216 C C . THR D 1 241 ? 16.785 84.531 9.233 1.00 56.71 241 THR D C 1
ATOM 11217 O O . THR D 1 241 ? 18.000 84.529 9.141 1.00 56.67 241 THR D O 1
ATOM 11221 N N . CYS D 1 242 ? 16.048 83.474 8.884 1.00 56.36 242 CYS D N 1
ATOM 11222 C CA . CYS D 1 242 ? 16.644 82.255 8.353 1.00 56.55 242 CYS D CA 1
ATOM 11223 C C . CYS D 1 242 ? 15.890 81.684 7.158 1.00 57.02 242 CYS D C 1
ATOM 11224 O O . CYS D 1 242 ? 16.356 80.693 6.604 1.00 57.71 242 CYS D O 1
ATOM 11227 N N . LEU D 1 243 ? 14.735 82.276 6.769 1.00 56.81 243 LEU D N 1
ATOM 11228 C CA . LEU D 1 243 ? 13.935 81.893 5.594 1.00 57.62 243 LEU D CA 1
ATOM 11229 C C . LEU D 1 243 ? 13.285 80.507 5.656 1.00 58.42 243 LEU D C 1
ATOM 11230 O O . LEU D 1 243 ? 12.711 80.057 4.668 1.00 58.99 243 LEU D O 1
ATOM 11235 N N . LYS D 1 244 ? 13.357 79.850 6.796 1.00 58.17 244 LYS D N 1
ATOM 11236 C CA . LYS D 1 244 ? 12.750 78.550 7.010 1.00 58.89 244 LYS D CA 1
ATOM 11237 C C . LYS D 1 244 ? 11.228 78.740 7.041 1.00 59.39 244 LYS D C 1
ATOM 11238 O O . LYS D 1 244 ? 10.763 79.775 7.505 1.00 59.84 244 LYS D O 1
ATOM 11244 N N . LEU D 1 245 ? 10.440 77.753 6.592 1.00 59.58 245 LEU D N 1
ATOM 11245 C CA . LEU D 1 245 ? 8.971 77.851 6.643 1.00 60.28 245 LEU D CA 1
ATOM 11246 C C . LEU D 1 245 ? 8.502 78.003 8.093 1.00 61.83 245 LEU D C 1
ATOM 11247 O O . LEU D 1 245 ? 8.792 77.155 8.936 1.00 62.21 245 LEU D O 1
ATOM 11252 N N . SER D 1 246 ? 7.825 79.111 8.395 1.00 62.50 246 SER D N 1
ATOM 11253 C CA . SER D 1 246 ? 7.377 79.396 9.747 1.00 63.45 246 SER D CA 1
ATOM 11254 C C . SER D 1 246 ? 6.137 80.283 9.687 1.00 65.25 246 SER D C 1
ATOM 11255 O O . SER D 1 246 ? 6.158 81.286 8.978 1.00 65.37 246 SER D O 1
ATOM 11258 N N . PHE D 1 247 ? 5.058 79.927 10.421 1.00 66.49 247 PHE D N 1
ATOM 11259 C CA . PHE D 1 247 ? 3.843 80.752 10.459 1.00 67.93 247 PHE D CA 1
ATOM 11260 C C . PHE D 1 247 ? 4.132 82.103 11.140 1.00 67.35 247 PHE D C 1
ATOM 11261 O O . PHE D 1 247 ? 3.586 83.130 10.740 1.00 67.47 247 PHE D O 1
ATOM 11269 N N . LYS D 1 248 ? 4.972 82.098 12.172 1.00 66.60 248 LYS D N 1
ATOM 11270 C CA . LYS D 1 248 ? 5.361 83.329 12.849 1.00 66.51 248 LYS D CA 1
ATOM 11271 C C . LYS D 1 248 ? 6.576 83.919 12.114 1.00 66.14 248 LYS D C 1
ATOM 11272 O O . LYS D 1 248 ? 7.423 83.163 11.630 1.00 66.78 248 LYS D O 1
ATOM 11278 N N . PRO D 1 249 ? 6.693 85.256 11.991 1.00 65.00 249 PRO D N 1
ATOM 11279 C CA . PRO D 1 249 ? 7.824 85.830 11.227 1.00 64.19 249 PRO D CA 1
ATOM 11280 C C . PRO D 1 249 ? 9.221 85.629 11.831 1.00 62.88 249 PRO D C 1
ATOM 11281 O O . PRO D 1 249 ? 10.206 86.098 11.270 1.00 62.61 249 PRO D O 1
ATOM 11285 N N . LEU D 1 250 ? 9.310 84.923 12.958 1.00 61.95 250 LEU D N 1
ATOM 11286 C CA . LEU D 1 250 ? 10.571 84.568 13.593 1.00 61.46 250 LEU D CA 1
ATOM 11287 C C . LEU D 1 250 ? 10.381 83.187 14.176 1.00 61.28 250 LEU D C 1
ATOM 11288 O O . LEU D 1 250 ? 9.536 83.013 15.042 1.00 61.80 250 LEU D O 1
ATOM 11293 N N . CYS D 1 251 ? 11.115 82.197 13.677 1.00 60.78 251 CYS D N 1
ATOM 11294 C CA . CYS D 1 251 ? 11.025 80.837 14.187 1.00 60.84 251 CYS D CA 1
ATOM 11295 C C . CYS D 1 251 ? 11.603 80.773 15.609 1.00 61.90 251 CYS D C 1
ATOM 11296 O O . CYS D 1 251 ? 12.372 81.659 16.006 1.00 61.83 251 CYS D O 1
ATOM 11299 N N . PRO D 1 252 ? 11.190 79.777 16.425 1.00 62.54 252 PRO D N 1
ATOM 11300 C CA . PRO D 1 252 ? 11.691 79.714 17.808 1.00 62.86 252 PRO D CA 1
ATOM 11301 C C . PRO D 1 252 ? 13.214 79.689 17.928 1.00 63.57 252 PRO D C 1
ATOM 11302 O O . PRO D 1 252 ? 13.749 80.307 18.845 1.00 63.72 252 PRO D O 1
ATOM 11306 N N . ASN D 1 253 ? 13.913 79.035 16.984 1.00 63.77 253 ASN D N 1
ATOM 11307 C CA . ASN D 1 253 ? 15.375 78.994 16.991 1.00 64.45 253 ASN D CA 1
ATOM 11308 C C . ASN D 1 253 ? 15.979 80.390 16.834 1.00 64.39 253 ASN D C 1
ATOM 11309 O O . ASN D 1 253 ? 16.892 80.750 17.577 1.00 65.01 253 ASN D O 1
ATOM 11314 N N . CYS D 1 254 ? 15.438 81.187 15.909 1.00 63.54 254 CYS D N 1
ATOM 11315 C CA . CYS D 1 254 ? 15.885 82.554 15.664 1.00 63.38 254 CYS D CA 1
ATOM 11316 C C . CYS D 1 254 ? 15.501 83.490 16.785 1.00 64.39 254 CYS D C 1
ATOM 11317 O O . CYS D 1 254 ? 16.241 84.415 17.084 1.00 64.96 254 CYS D O 1
ATOM 11320 N N . LEU D 1 255 ? 14.337 83.285 17.379 1.00 64.66 255 LEU D N 1
ATOM 11321 C CA . LEU D 1 255 ? 13.862 84.085 18.495 1.00 65.66 255 LEU D CA 1
ATOM 11322 C C . LEU D 1 255 ? 14.743 83.836 19.730 1.00 67.31 255 LEU D C 1
ATOM 11323 O O . LEU D 1 255 ? 15.104 84.775 20.439 1.00 67.25 255 LEU D O 1
ATOM 11328 N N . ASN D 1 256 ? 15.133 82.577 19.948 1.00 68.57 256 ASN D N 1
ATOM 11329 C CA . ASN D 1 256 ? 16.010 82.157 21.035 1.00 70.35 256 ASN D CA 1
ATOM 11330 C C . ASN D 1 256 ? 17.424 82.751 20.879 1.00 71.12 256 ASN D C 1
ATOM 11331 O O . ASN D 1 256 ? 18.085 83.046 21.868 1.00 71.63 256 ASN D O 1
ATOM 11336 N N . ASP D 1 257 ? 17.886 82.928 19.645 1.00 71.27 257 ASP D N 1
ATOM 11337 C CA . ASP D 1 257 ? 19.198 83.514 19.368 1.00 71.97 257 ASP D CA 1
ATOM 11338 C C . ASP D 1 257 ? 19.244 85.036 19.579 1.00 71.99 257 ASP D C 1
ATOM 11339 O O . ASP D 1 257 ? 20.332 85.608 19.552 1.00 72.02 257 ASP D O 1
ATOM 11344 N N . LEU D 1 258 ? 18.084 85.699 19.733 1.00 71.90 258 LEU D N 1
ATOM 11345 C CA . LEU D 1 258 ? 18.061 87.141 19.936 1.00 72.27 258 LEU D CA 1
ATOM 11346 C C . LEU D 1 258 ? 18.505 87.513 21.348 1.00 72.85 258 LEU D C 1
ATOM 11347 O O . LEU D 1 258 ? 17.969 87.007 22.339 1.00 72.93 258 LEU D O 1
ATOM 11352 N N . PRO D 1 259 ? 19.560 88.345 21.440 1.00 73.10 259 PRO D N 1
ATOM 11353 C CA . PRO D 1 259 ? 20.113 88.693 22.760 1.00 73.35 259 PRO D CA 1
ATOM 11354 C C . PRO D 1 259 ? 19.211 89.514 23.664 1.00 73.64 259 PRO D C 1
ATOM 11355 O O . PRO D 1 259 ? 19.011 90.704 23.429 1.00 73.84 259 PRO D O 1
ATOM 11359 N N . LEU D 1 260 ? 18.704 88.878 24.724 1.00 73.57 260 LEU D N 1
ATOM 11360 C CA . LEU D 1 260 ? 17.855 89.522 25.714 1.00 74.20 260 LEU D CA 1
ATOM 11361 C C . LEU D 1 260 ? 18.756 90.134 26.803 1.00 74.89 260 LEU D C 1
ATOM 11362 O O . LEU D 1 260 ? 19.303 89.383 27.605 1.00 75.42 260 LEU D O 1
ATOM 11367 N N . SER D 1 261 ? 18.933 91.480 26.828 1.00 74.52 261 SER D N 1
ATOM 11368 C CA . SER D 1 261 ? 19.755 92.156 27.850 1.00 74.22 261 SER D CA 1
ATOM 11369 C C . SER D 1 261 ? 18.934 93.058 28.811 1.00 72.97 261 SER D C 1
ATOM 11370 O O . SER D 1 261 ? 18.620 94.204 28.480 1.00 73.03 261 SER D O 1
ATOM 11373 N N . LEU D 1 262 ? 18.591 92.533 30.001 1.00 71.72 262 LEU D N 1
ATOM 11374 C CA . LEU D 1 262 ? 17.796 93.257 31.000 1.00 71.04 262 LEU D CA 1
ATOM 11375 C C . LEU D 1 262 ? 18.533 94.415 31.698 1.00 69.73 262 LEU D C 1
ATOM 11376 O O . LEU D 1 262 ? 19.582 94.217 32.310 1.00 69.59 262 LEU D O 1
ATOM 11381 N N . LYS D 1 263 ? 17.947 95.619 31.638 1.00 68.60 263 LYS D N 1
ATOM 11382 C CA . LYS D 1 263 ? 18.471 96.807 32.309 1.00 68.08 263 LYS D CA 1
ATOM 11383 C C . LYS D 1 263 ? 17.362 97.495 33.141 1.00 67.66 263 LYS D C 1
ATOM 11384 O O . LYS D 1 263 ? 16.183 97.355 32.826 1.00 67.74 263 LYS D O 1
ATOM 11390 N N . VAL D 1 264 ? 17.732 98.219 34.210 1.00 67.08 264 VAL D N 1
ATOM 11391 C CA . VAL D 1 264 ? 16.759 98.936 35.040 1.00 67.09 264 VAL D CA 1
ATOM 11392 C C . VAL D 1 264 ? 17.231 100.380 35.298 1.00 67.47 264 VAL D C 1
ATOM 11393 O O . VAL D 1 264 ? 18.392 100.596 35.633 1.00 67.68 264 VAL D O 1
ATOM 11397 N N . ARG D 1 265 ? 16.328 101.357 35.158 1.00 67.25 265 ARG D N 1
ATOM 11398 C CA . ARG D 1 265 ? 16.558 102.771 35.477 1.00 67.41 265 ARG D CA 1
ATOM 11399 C C . ARG D 1 265 ? 15.396 103.223 36.354 1.00 67.03 265 ARG D C 1
ATOM 11400 O O . ARG D 1 265 ? 14.293 102.708 36.201 1.00 67.18 265 ARG D O 1
ATOM 11408 N N . VAL D 1 266 ? 15.602 104.241 37.195 1.00 66.53 266 VAL D N 1
ATOM 11409 C CA . VAL D 1 266 ? 14.512 104.782 37.995 1.00 66.57 266 VAL D CA 1
ATOM 11410 C C . VAL D 1 266 ? 14.126 106.150 37.449 1.00 66.90 266 VAL D C 1
ATOM 11411 O O . VAL D 1 266 ? 14.956 107.048 37.401 1.00 67.12 266 VAL D O 1
ATOM 11415 N N . LEU D 1 267 ? 12.892 106.288 36.969 1.00 66.84 267 LEU D N 1
ATOM 11416 C CA . LEU D 1 267 ? 12.389 107.535 36.400 1.00 67.34 267 LEU D CA 1
ATOM 11417 C C . LEU D 1 267 ? 11.178 107.955 37.221 1.00 67.90 267 LEU D C 1
ATOM 11418 O O . LEU D 1 267 ? 10.209 107.202 37.273 1.00 68.02 267 LEU D O 1
ATOM 11423 N N . GLU D 1 268 ? 11.236 109.129 37.882 1.00 68.05 268 GLU D N 1
ATOM 11424 C CA . GLU D 1 268 ? 10.142 109.649 38.720 1.00 68.45 268 GLU D CA 1
ATOM 11425 C C . GLU D 1 268 ? 9.796 108.703 39.875 1.00 67.58 268 GLU D C 1
ATOM 11426 O O . GLU D 1 268 ? 8.626 108.589 40.246 1.00 68.30 268 GLU D O 1
ATOM 11432 N N . GLY D 1 269 ? 10.798 107.997 40.398 1.00 65.79 269 GLY D N 1
ATOM 11433 C CA . GLY D 1 269 ? 10.589 107.021 41.462 1.00 64.31 269 GLY D CA 1
ATOM 11434 C C . GLY D 1 269 ? 10.129 105.653 40.982 1.00 62.44 269 GLY D C 1
ATOM 11435 O O . GLY D 1 269 ? 10.214 104.671 41.726 1.00 63.05 269 GLY D O 1
ATOM 11436 N N . VAL D 1 270 ? 9.654 105.569 39.728 1.00 60.06 270 VAL D N 1
ATOM 11437 C CA . VAL D 1 270 ? 9.153 104.342 39.099 1.00 58.05 270 VAL D CA 1
ATOM 11438 C C . VAL D 1 270 ? 10.292 103.566 38.408 1.00 56.15 270 VAL D C 1
ATOM 11439 O O . VAL D 1 270 ? 11.107 104.166 37.713 1.00 56.15 270 VAL D O 1
ATOM 11443 N N . SER D 1 271 ? 10.370 102.249 38.624 1.00 54.27 271 SER D N 1
ATOM 11444 C CA . SER D 1 271 ? 11.403 101.429 38.008 1.00 53.09 271 SER D CA 1
ATOM 11445 C C . SER D 1 271 ? 11.025 101.075 36.573 1.00 52.02 271 SER D C 1
ATOM 11446 O O . SER D 1 271 ? 9.940 100.553 36.325 1.00 51.01 271 SER D O 1
ATOM 11449 N N . VAL D 1 272 ? 11.923 101.382 35.625 1.00 52.17 272 VAL D N 1
ATOM 11450 C CA . VAL D 1 272 ? 11.741 101.129 34.197 1.00 52.47 272 VAL D CA 1
ATOM 11451 C C . VAL D 1 272 ? 12.618 99.973 33.727 1.00 53.14 272 VAL D C 1
ATOM 11452 O O . VAL D 1 272 ? 13.837 100.012 33.889 1.00 53.02 272 VAL D O 1
ATOM 11456 N N . TYR D 1 273 ? 11.992 98.945 33.152 1.00 53.79 273 TYR D N 1
ATOM 11457 C CA . TYR D 1 273 ? 12.682 97.746 32.680 1.00 54.84 273 TYR D CA 1
ATOM 11458 C C . TYR D 1 273 ? 12.778 97.667 31.150 1.00 55.54 273 TYR D C 1
ATOM 11459 O O . TYR D 1 273 ? 11.774 97.813 30.458 1.00 55.69 273 TYR D O 1
ATOM 11468 N N . SER D 1 274 ? 13.994 97.457 30.627 1.00 55.86 274 SER D N 1
ATOM 11469 C CA . SER D 1 274 ? 14.237 97.250 29.192 1.00 56.66 274 SER D CA 1
ATOM 11470 C C . SER D 1 274 ? 14.769 95.831 28.985 1.00 57.05 274 SER D C 1
ATOM 11471 O O . SER D 1 274 ? 15.349 95.249 29.913 1.00 57.66 274 SER D O 1
ATOM 11474 N N . PHE D 1 275 ? 14.524 95.249 27.799 1.00 56.25 275 PHE D N 1
ATOM 11475 C CA . PHE D 1 275 ? 14.868 93.850 27.584 1.00 56.23 275 PHE D CA 1
ATOM 11476 C C . PHE D 1 275 ? 15.781 93.577 26.404 1.00 57.06 275 PHE D C 1
ATOM 11477 O O . PHE D 1 275 ? 16.314 92.475 26.302 1.00 57.02 275 PHE D O 1
ATOM 11485 N N . TYR D 1 276 ? 15.966 94.550 25.514 1.00 57.64 276 TYR D N 1
ATOM 11486 C CA . TYR D 1 276 ? 16.811 94.372 24.331 1.00 58.39 276 TYR D CA 1
ATOM 11487 C C . TYR D 1 276 ? 17.611 95.631 24.071 1.00 59.99 276 TYR D C 1
ATOM 11488 O O . TYR D 1 276 ? 17.134 96.720 24.367 1.00 60.23 276 TYR D O 1
ATOM 11497 N N . ALA D 1 277 ? 18.790 95.500 23.451 1.00 60.77 277 ALA D N 1
ATOM 11498 C CA . ALA D 1 277 ? 19.584 96.663 23.081 1.00 61.95 277 ALA D CA 1
ATOM 11499 C C . ALA D 1 277 ? 19.224 97.048 21.649 1.00 63.33 277 ALA D C 1
ATOM 11500 O O . ALA D 1 277 ? 19.110 96.171 20.790 1.00 63.03 277 ALA D O 1
ATOM 11502 N N . TYR D 1 278 ? 19.060 98.353 21.377 1.00 64.63 278 TYR D N 1
ATOM 11503 C CA . TYR D 1 278 ? 18.715 98.827 20.039 1.00 66.47 278 TYR D CA 1
ATOM 11504 C C . TYR D 1 278 ? 19.730 98.387 18.996 1.00 68.00 278 TYR D C 1
ATOM 11505 O O . TYR D 1 278 ? 19.353 98.034 17.886 1.00 68.24 278 TYR D O 1
ATOM 11514 N N . SER D 1 279 ? 21.012 98.378 19.364 1.00 68.86 279 SER D N 1
ATOM 11515 C CA . SER D 1 279 ? 22.094 97.971 18.465 1.00 69.88 279 SER D CA 1
ATOM 11516 C C . SER D 1 279 ? 22.009 96.499 18.028 1.00 70.40 279 SER D C 1
ATOM 11517 O O . SER D 1 279 ? 22.574 96.142 16.997 1.00 70.74 279 SER D O 1
ATOM 11520 N N . GLU D 1 280 ? 21.296 95.655 18.786 1.00 70.21 280 GLU D N 1
ATOM 11521 C CA . GLU D 1 280 ? 21.187 94.235 18.458 1.00 70.56 280 GLU D CA 1
ATOM 11522 C C . GLU D 1 280 ? 19.911 93.869 17.706 1.00 70.34 280 GLU D C 1
ATOM 11523 O O . GLU D 1 280 ? 19.864 92.813 17.079 1.00 70.53 280 GLU D O 1
ATOM 11529 N N . ILE D 1 281 ? 18.862 94.705 17.793 1.00 69.70 281 ILE D N 1
ATOM 11530 C CA . ILE D 1 281 ? 17.595 94.451 17.102 1.00 69.22 281 ILE D CA 1
ATOM 11531 C C . ILE D 1 281 ? 17.157 95.641 16.226 1.00 69.52 281 ILE D C 1
ATOM 11532 O O . ILE D 1 281 ? 15.977 95.750 15.913 1.00 69.98 281 ILE D O 1
ATOM 11537 N N . GLU D 1 282 ? 18.103 96.506 15.814 1.00 69.16 282 GLU D N 1
ATOM 11538 C CA . GLU D 1 282 ? 17.899 97.719 15.025 1.00 69.42 282 GLU D CA 1
ATOM 11539 C C . GLU D 1 282 ? 16.950 97.574 13.838 1.00 69.37 282 GLU D C 1
ATOM 11540 O O . GLU D 1 282 ? 16.057 98.404 13.688 1.00 69.51 282 GLU D O 1
ATOM 11546 N N . GLU D 1 283 ? 17.161 96.562 12.979 1.00 68.97 283 GLU D N 1
ATOM 11547 C CA . GLU D 1 283 ? 16.349 96.342 11.782 1.00 68.99 283 GLU D CA 1
ATOM 11548 C C . GLU D 1 283 ? 14.914 95.943 12.122 1.00 69.20 283 GLU D C 1
ATOM 11549 O O . GLU D 1 283 ? 13.986 96.369 11.435 1.00 69.21 283 GLU D O 1
ATOM 11555 N N . LEU D 1 284 ? 14.730 95.149 13.196 1.00 69.08 284 LEU D N 1
ATOM 11556 C CA . LEU D 1 284 ? 13.404 94.723 13.654 1.00 69.33 284 LEU D CA 1
ATOM 11557 C C . LEU D 1 284 ? 12.628 95.922 14.225 1.00 69.89 284 LEU D C 1
ATOM 11558 O O . LEU D 1 284 ? 11.424 96.028 13.999 1.00 69.96 284 LEU D O 1
ATOM 11563 N N . ILE D 1 285 ? 13.324 96.842 14.924 1.00 70.14 285 ILE D N 1
ATOM 11564 C CA . ILE D 1 285 ? 12.706 98.057 15.462 1.00 71.00 285 ILE D CA 1
ATOM 11565 C C . ILE D 1 285 ? 12.367 99.005 14.315 1.00 71.87 285 ILE D C 1
ATOM 11566 O O . ILE D 1 285 ? 11.244 99.486 14.237 1.00 71.96 285 ILE D O 1
ATOM 11571 N N . LYS D 1 286 ? 13.317 99.242 13.404 1.00 72.58 286 LYS D N 1
ATOM 11572 C CA . LYS D 1 286 ? 13.109 100.105 12.234 1.00 73.54 286 LYS D CA 1
ATOM 11573 C C . LYS D 1 286 ? 11.917 99.653 11.383 1.00 74.63 286 LYS D C 1
ATOM 11574 O O . LYS D 1 286 ? 11.236 100.482 10.775 1.00 74.66 286 LYS D O 1
ATOM 11580 N N . SER D 1 287 ? 11.641 98.344 11.369 1.00 75.33 287 SER D N 1
ATOM 11581 C CA . SER D 1 287 ? 10.538 97.807 10.593 1.00 76.54 287 SER D CA 1
ATOM 11582 C C . SER D 1 287 ? 9.206 97.782 11.329 1.00 77.32 287 SER D C 1
ATOM 11583 O O . SER D 1 287 ? 8.299 97.100 10.872 1.00 77.54 287 SER D O 1
ATOM 11586 N N . LYS D 1 288 ? 9.058 98.544 12.424 1.00 77.66 288 LYS D N 1
ATOM 11587 C CA . LYS D 1 288 ? 7.804 98.572 13.167 1.00 78.57 288 LYS D CA 1
ATOM 11588 C C . LYS D 1 288 ? 6.643 99.126 12.350 1.00 80.56 288 LYS D C 1
ATOM 11589 O O . LYS D 1 288 ? 5.512 98.713 12.570 1.00 80.88 288 LYS D O 1
ATOM 11595 N N . TYR D 1 289 ? 6.910 100.010 11.381 1.00 81.92 289 TYR D N 1
ATOM 11596 C CA . TYR D 1 289 ? 5.847 100.561 10.534 1.00 83.88 289 TYR D CA 1
ATOM 11597 C C . TYR D 1 289 ? 5.782 99.915 9.128 1.00 83.84 289 TYR D C 1
ATOM 11598 O O . TYR D 1 289 ? 5.144 100.452 8.221 1.00 84.00 289 TYR D O 1
ATOM 11607 N N . ALA D 1 290 ? 6.435 98.762 8.955 1.00 83.08 290 ALA D N 1
ATOM 11608 C CA . ALA D 1 290 ? 6.385 98.011 7.715 1.00 82.71 290 ALA D CA 1
ATOM 11609 C C . ALA D 1 290 ? 5.277 96.981 7.860 1.00 82.49 290 ALA D C 1
ATOM 11610 O O . ALA D 1 290 ? 5.059 96.468 8.949 1.00 82.82 290 ALA D O 1
ATOM 11612 N N . LEU D 1 291 ? 4.570 96.680 6.785 1.00 82.25 291 LEU D N 1
ATOM 11613 C CA . LEU D 1 291 ? 3.488 95.703 6.791 1.00 82.82 291 LEU D CA 1
ATOM 11614 C C . LEU D 1 291 ? 3.990 94.317 7.245 1.00 83.86 291 LEU D C 1
ATOM 11615 O O . LEU D 1 291 ? 3.482 93.767 8.228 1.00 84.10 291 LEU D O 1
ATOM 11620 N N . ILE D 1 292 ? 5.024 93.787 6.569 1.00 84.30 292 ILE D N 1
ATOM 11621 C CA . ILE D 1 292 ? 5.572 92.465 6.870 1.00 84.84 292 ILE D CA 1
ATOM 11622 C C . ILE D 1 292 ? 6.276 92.415 8.234 1.00 84.20 292 ILE D C 1
ATOM 11623 O O . ILE D 1 292 ? 5.917 91.597 9.090 1.00 84.34 292 ILE D O 1
ATOM 11628 N N . GLY D 1 293 ? 7.228 93.315 8.440 1.00 83.59 293 GLY D N 1
ATOM 11629 C CA . GLY D 1 293 ? 7.981 93.377 9.685 1.00 83.78 293 GLY D CA 1
ATOM 11630 C C . GLY D 1 293 ? 7.229 93.915 10.893 1.00 83.47 293 GLY D C 1
ATOM 11631 O O . GLY D 1 293 ? 7.856 94.251 11.905 1.00 84.14 293 GLY D O 1
ATOM 11632 N N . SER D 1 294 ? 5.891 94.007 10.812 1.00 82.05 294 SER D N 1
ATOM 11633 C CA . SER D 1 294 ? 5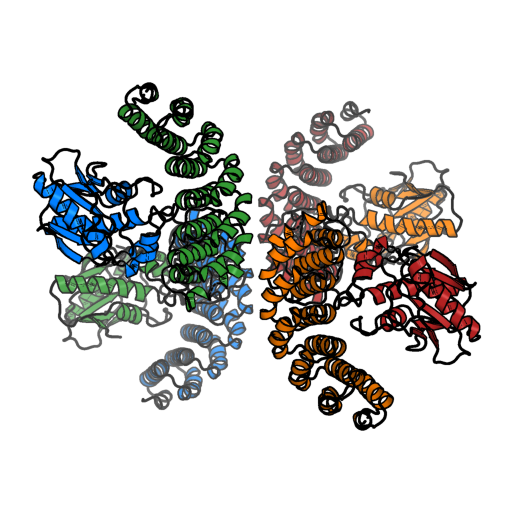.103 94.528 11.919 1.00 81.45 294 SER D CA 1
ATOM 11634 C C . SER D 1 294 ? 4.960 93.503 13.064 1.00 79.90 294 SER D C 1
ATOM 11635 O O . SER D 1 294 ? 5.281 93.830 14.207 1.00 79.59 294 SER D O 1
ATOM 11638 N N . ARG D 1 295 ? 4.491 92.259 12.749 1.00 78.25 295 ARG D N 1
ATOM 11639 C CA . ARG D 1 295 ? 4.250 91.167 13.705 1.00 76.48 295 ARG D CA 1
ATOM 11640 C C . ARG D 1 295 ? 5.509 90.557 14.330 1.00 73.65 295 ARG D C 1
ATOM 11641 O O . ARG D 1 295 ? 5.425 89.497 14.952 1.00 73.34 295 ARG D O 1
ATOM 11649 N N . ILE D 1 296 ? 6.662 91.196 14.157 1.00 71.44 296 ILE D N 1
ATOM 11650 C CA . ILE D 1 296 ? 7.904 90.713 14.745 1.00 69.91 296 ILE D CA 1
ATOM 11651 C C . ILE D 1 296 ? 8.047 91.220 16.181 1.00 67.54 296 ILE D C 1
ATOM 11652 O O . ILE D 1 296 ? 8.511 90.488 17.052 1.00 67.68 296 ILE D O 1
ATOM 11657 N N . LEU D 1 297 ? 7.665 92.479 16.422 1.00 65.30 297 LEU D N 1
ATOM 11658 C CA . LEU D 1 297 ? 7.775 93.111 17.735 1.00 63.64 297 LEU D CA 1
ATOM 11659 C C . LEU D 1 297 ? 6.907 92.421 18.806 1.00 61.20 297 LEU D C 1
ATOM 11660 O O . LEU D 1 297 ? 7.461 92.068 19.844 1.00 60.94 297 LEU D O 1
ATOM 11665 N N . PRO D 1 298 ? 5.620 92.080 18.550 1.00 59.31 298 PRO D N 1
ATOM 11666 C CA . PRO D 1 298 ? 4.856 91.299 19.533 1.00 57.65 298 PRO D CA 1
ATOM 11667 C C . PRO D 1 298 ? 5.509 89.961 19.932 1.00 55.98 298 PRO D C 1
ATOM 11668 O O . PRO D 1 298 ? 5.272 89.480 21.034 1.00 56.01 298 PRO D O 1
ATOM 11672 N N . LEU D 1 299 ? 6.327 89.356 19.053 1.00 54.31 299 LEU D N 1
ATOM 11673 C CA . LEU D 1 299 ? 7.057 88.121 19.362 1.00 53.26 299 LEU D CA 1
ATOM 11674 C C . LEU D 1 299 ? 8.180 88.405 20.357 1.00 52.75 299 LEU D C 1
ATOM 11675 O O . LEU D 1 299 ? 8.450 87.579 21.233 1.00 52.88 299 LEU D O 1
ATOM 11680 N N . LEU D 1 300 ? 8.857 89.556 20.192 1.00 52.10 300 LEU D N 1
ATOM 11681 C CA . LEU D 1 300 ? 9.942 89.997 21.056 1.00 52.25 300 LEU D CA 1
ATOM 11682 C C . LEU D 1 300 ? 9.404 90.372 22.429 1.00 52.78 300 LEU D C 1
ATOM 11683 O O . LEU D 1 300 ? 10.044 90.056 23.429 1.00 53.20 300 LEU D O 1
ATOM 11688 N N . SER D 1 301 ? 8.218 91.031 22.484 1.00 52.49 301 SER D N 1
ATOM 11689 C CA . SER D 1 301 ? 7.611 91.402 23.758 1.00 52.31 301 SER D CA 1
ATOM 11690 C C . SER D 1 301 ? 6.997 90.201 24.480 1.00 52.92 301 SER D C 1
ATOM 11691 O O . SER D 1 301 ? 6.887 90.228 25.703 1.00 53.74 301 SER D O 1
ATOM 11694 N N . GLN D 1 302 ? 6.646 89.131 23.756 1.00 52.44 302 GLN D N 1
ATOM 11695 C CA . GLN D 1 302 ? 6.176 87.905 24.388 1.00 52.46 302 GLN D CA 1
ATOM 11696 C C . GLN D 1 302 ? 7.374 87.233 25.078 1.00 52.57 302 GLN D C 1
ATOM 11697 O O . GLN D 1 302 ? 7.245 86.790 26.215 1.00 52.80 302 GLN D O 1
ATOM 11703 N N . LYS D 1 303 ? 8.557 87.229 24.424 1.00 52.34 303 LYS D N 1
ATOM 11704 C CA . LYS D 1 303 ? 9.789 86.667 24.978 1.00 52.55 303 LYS D CA 1
ATOM 11705 C C . LYS D 1 303 ? 10.193 87.444 26.235 1.00 53.09 303 LYS D C 1
ATOM 11706 O O . LYS D 1 303 ? 10.539 86.836 27.252 1.00 53.52 303 LYS D O 1
ATOM 11712 N N . ALA D 1 304 ? 10.089 88.787 26.176 1.00 52.89 304 ALA D N 1
ATOM 11713 C CA . ALA D 1 304 ? 10.410 89.702 27.269 1.00 53.11 304 ALA D CA 1
ATOM 11714 C C . ALA D 1 304 ? 9.446 89.554 28.450 1.00 53.95 304 ALA D C 1
ATOM 11715 O O . ALA D 1 304 ? 9.893 89.471 29.590 1.00 54.53 304 ALA D O 1
ATOM 11717 N N . GLY D 1 305 ? 8.147 89.468 28.173 1.00 53.93 305 GLY D N 1
ATOM 11718 C CA . GLY D 1 305 ? 7.126 89.304 29.199 1.00 54.25 305 GLY D CA 1
ATOM 11719 C C . GLY D 1 305 ? 7.230 87.997 29.955 1.00 54.96 305 GLY D C 1
ATOM 11720 O O . GLY D 1 305 ? 6.881 87.936 31.134 1.00 55.38 305 GLY D O 1
ATOM 11721 N N . ALA D 1 306 ? 7.723 86.944 29.290 1.00 55.25 306 ALA D N 1
ATOM 11722 C CA . ALA D 1 306 ? 7.906 85.627 29.899 1.00 55.84 306 ALA D CA 1
ATOM 11723 C C . ALA D 1 306 ? 9.038 85.655 30.924 1.00 56.53 306 ALA D C 1
ATOM 11724 O O . ALA D 1 306 ? 8.946 84.989 31.954 1.00 56.98 306 ALA D O 1
ATOM 11726 N N . GLU D 1 307 ? 10.086 86.442 30.663 1.00 56.67 307 GLU D N 1
ATOM 11727 C CA . GLU D 1 307 ? 11.175 86.606 31.615 1.00 57.37 307 GLU D CA 1
ATOM 11728 C C . GLU D 1 307 ? 10.756 87.564 32.728 1.00 56.88 307 GLU D C 1
ATOM 11729 O O . GLU D 1 307 ? 11.111 87.347 33.881 1.00 57.62 307 GLU D O 1
ATOM 11735 N N . PHE D 1 308 ? 9.995 88.610 32.394 1.00 55.77 308 PHE D N 1
ATOM 11736 C CA . PHE D 1 308 ? 9.543 89.580 33.372 1.00 55.59 308 PHE D CA 1
ATOM 11737 C C . PHE D 1 308 ? 8.571 88.996 34.393 1.00 56.00 308 PHE D C 1
ATOM 11738 O O . PHE D 1 308 ? 8.635 89.335 35.570 1.00 56.46 308 PHE D O 1
ATOM 11746 N N . VAL D 1 309 ? 7.709 88.086 33.961 1.00 55.74 309 VAL D N 1
ATOM 11747 C CA . VAL D 1 309 ? 6.759 87.408 34.839 1.00 55.68 309 VAL D CA 1
ATOM 11748 C C . VAL D 1 309 ? 7.512 86.568 35.910 1.00 56.25 309 VAL D C 1
ATOM 11749 O O . VAL D 1 309 ? 7.042 86.439 37.038 1.00 56.76 309 VAL D O 1
ATOM 11753 N N . LYS D 1 310 ? 8.697 86.041 35.567 1.00 56.38 310 LYS D N 1
ATOM 11754 C CA . LYS D 1 310 ? 9.545 85.291 36.497 1.00 56.74 310 LYS D CA 1
ATOM 11755 C C . LYS D 1 310 ? 10.197 86.250 37.515 1.00 56.46 310 LYS D C 1
ATOM 11756 O O . LYS D 1 310 ? 10.424 85.867 38.660 1.00 56.78 310 LYS D O 1
ATOM 11762 N N . ILE D 1 311 ? 10.504 87.486 37.090 1.00 55.80 311 ILE D N 1
ATOM 11763 C CA . ILE D 1 311 ? 11.071 88.536 37.931 1.00 55.96 311 ILE D CA 1
ATOM 11764 C C . ILE D 1 311 ? 10.042 88.980 38.985 1.00 55.58 311 ILE D C 1
ATOM 11765 O O . ILE D 1 311 ? 10.384 89.119 40.156 1.00 55.55 311 ILE D O 1
ATOM 11770 N N . LEU D 1 312 ? 8.773 89.147 38.572 1.00 55.05 312 LEU D N 1
ATOM 11771 C CA . LEU D 1 312 ? 7.677 89.520 39.458 1.00 54.81 312 LEU D CA 1
ATOM 11772 C C . LEU D 1 312 ? 7.427 88.443 40.510 1.00 56.24 312 LEU D C 1
ATOM 11773 O O . LEU D 1 312 ? 7.136 88.769 41.658 1.00 56.25 312 LEU D O 1
ATOM 11778 N N . GLN D 1 313 ? 7.556 87.166 40.138 1.00 57.26 313 GLN D N 1
ATOM 11779 C CA . GLN D 1 313 ? 7.374 86.071 41.094 1.00 58.70 313 GLN D CA 1
ATOM 11780 C C . GLN D 1 313 ? 8.494 86.018 42.124 1.00 59.04 313 GLN D C 1
ATOM 11781 O O . GLN D 1 313 ? 8.246 85.728 43.292 1.00 59.10 313 GLN D O 1
ATOM 11787 N N . GLU D 1 314 ? 9.717 86.332 41.696 1.00 59.21 314 GLU D N 1
ATOM 11788 C CA . GLU D 1 314 ? 10.894 86.394 42.558 1.00 59.66 314 GLU D CA 1
ATOM 11789 C C . GLU D 1 314 ? 10.785 87.606 43.506 1.00 59.11 314 GLU D C 1
ATOM 11790 O O . GLU D 1 314 ? 11.167 87.511 44.670 1.00 60.01 314 GLU D O 1
ATOM 11796 N N . GLN D 1 315 ? 10.243 88.738 43.014 1.00 57.37 315 GLN D N 1
ATOM 11797 C CA . GLN D 1 315 ? 10.023 89.949 43.800 1.00 55.59 315 GLN D CA 1
ATOM 11798 C C . GLN D 1 315 ? 8.913 89.736 44.841 1.00 54.69 315 GLN D C 1
ATOM 11799 O O . GLN D 1 315 ? 9.004 90.264 45.954 1.00 54.86 315 GLN D O 1
ATOM 11805 N N . GLY D 1 316 ? 7.872 88.995 44.447 1.00 53.44 316 GLY D N 1
ATOM 11806 C CA . GLY D 1 316 ? 6.675 88.735 45.240 1.00 52.51 316 GLY D CA 1
ATOM 11807 C C . GLY D 1 316 ? 5.474 89.547 44.770 1.00 51.74 316 GLY D C 1
ATOM 11808 O O . GLY D 1 316 ? 4.454 89.598 45.459 1.00 52.22 316 GLY D O 1
ATOM 11809 N N . LEU D 1 317 ? 5.581 90.240 43.607 1.00 50.28 317 LEU D N 1
ATOM 11810 C CA 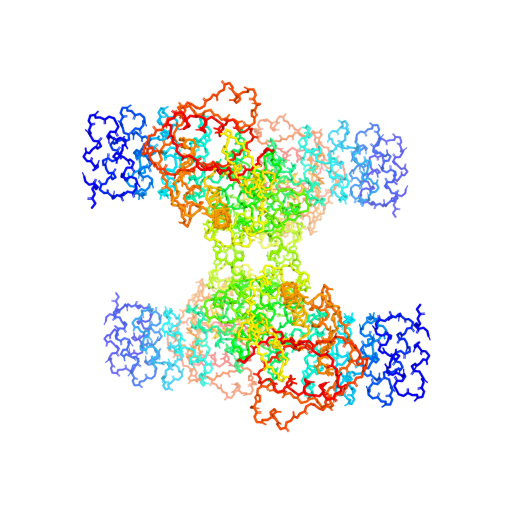. LEU D 1 317 ? 4.485 91.058 43.075 1.00 48.66 317 LEU D CA 1
ATOM 11811 C C . LEU D 1 317 ? 3.527 90.174 42.286 1.00 48.38 317 LEU D C 1
ATOM 11812 O O . LEU D 1 317 ? 3.613 90.086 41.055 1.00 48.90 317 LEU D O 1
ATOM 11817 N N . ASN D 1 318 ? 2.629 89.494 43.011 1.00 47.34 318 ASN D N 1
ATOM 11818 C CA . ASN D 1 318 ? 1.672 88.566 42.426 1.00 46.93 318 ASN D CA 1
ATOM 11819 C C . ASN D 1 318 ? 0.252 89.140 42.283 1.00 45.69 318 ASN D C 1
ATOM 11820 O O . ASN D 1 318 ? -0.701 88.390 42.077 1.00 45.24 318 ASN D O 1
ATOM 11825 N N . ILE D 1 319 ? 0.113 90.468 42.350 1.00 45.12 319 ILE D N 1
ATOM 11826 C CA . ILE D 1 319 ? -1.184 91.118 42.202 1.00 45.07 319 ILE D CA 1
ATOM 11827 C C . ILE D 1 319 ? -1.561 91.212 40.721 1.00 46.56 319 ILE D C 1
ATOM 11828 O O . ILE D 1 319 ? -0.673 91.260 39.867 1.00 47.08 319 ILE D O 1
ATOM 11833 N N . PRO D 1 320 ? -2.864 91.271 40.374 1.00 47.04 320 PRO D N 1
ATOM 11834 C CA . PRO D 1 320 ? -3.231 91.465 38.965 1.00 47.52 320 PRO D CA 1
ATOM 11835 C C . PRO D 1 320 ? -2.798 92.868 38.540 1.00 48.43 320 PRO D C 1
ATOM 11836 O O . PRO D 1 320 ? -3.082 93.839 39.242 1.00 48.37 320 PRO D O 1
ATOM 11840 N N . LEU D 1 321 ? -2.040 92.965 37.440 1.00 48.93 321 LEU D N 1
ATOM 11841 C CA . LEU D 1 321 ? -1.527 94.241 36.942 1.00 49.40 321 LEU D CA 1
ATOM 11842 C C . LEU D 1 321 ? -2.155 94.551 35.580 1.00 51.41 321 LEU D C 1
ATOM 11843 O O . LEU D 1 321 ? -2.388 93.643 34.782 1.00 51.93 321 LEU D O 1
ATOM 11848 N N . TYR D 1 322 ? -2.456 95.821 35.322 1.00 52.19 322 TYR D N 1
ATOM 11849 C CA . TYR D 1 322 ? -3.098 96.236 34.082 1.00 53.05 322 TYR D CA 1
ATOM 11850 C C . TYR D 1 322 ? -2.192 97.101 33.234 1.00 53.22 322 TYR D C 1
ATOM 11851 O O . TYR D 1 322 ? -1.654 98.091 33.707 1.00 52.62 322 TYR D O 1
ATOM 11860 N N . GLY D 1 323 ? -1.995 96.693 31.986 1.00 53.91 323 GLY D N 1
ATOM 11861 C CA . GLY D 1 323 ? -1.104 97.393 31.077 1.00 54.97 323 GLY D CA 1
ATOM 11862 C C . GLY D 1 323 ? -1.718 98.550 30.337 1.00 56.62 323 GLY D C 1
ATOM 11863 O O . GLY D 1 323 ? -2.844 98.458 29.853 1.00 56.45 323 GLY D O 1
ATOM 11864 N N . ILE D 1 324 ? -0.981 99.650 30.259 1.00 58.47 324 ILE D N 1
ATOM 11865 C CA . ILE D 1 324 ? -1.373 100.845 29.522 1.00 61.11 324 ILE D CA 1
ATOM 11866 C C . ILE D 1 324 ? -0.301 101.048 28.461 1.00 64.31 324 ILE D C 1
ATOM 11867 O O . ILE D 1 324 ? 0.875 101.097 28.806 1.00 64.02 324 ILE D O 1
ATOM 11872 N N . ALA D 1 325 ? -0.684 101.194 27.192 1.00 67.32 325 ALA D N 1
ATOM 11873 C CA . ALA D 1 325 ? 0.298 101.482 26.143 1.00 70.80 325 ALA D CA 1
ATOM 11874 C C . ALA D 1 325 ? 0.063 102.895 25.585 1.00 74.94 325 ALA D C 1
ATOM 11875 O O . ALA D 1 325 ? -1.074 103.380 25.579 1.00 74.81 325 ALA D O 1
ATOM 11877 N N . ILE D 1 326 ? 1.139 103.571 25.157 1.00 78.45 326 ILE D N 1
ATOM 11878 C CA . ILE D 1 326 ? 1.009 104.899 24.557 1.00 82.22 326 ILE D CA 1
ATOM 11879 C C . ILE D 1 326 ? 0.360 104.720 23.181 1.00 86.84 326 ILE D C 1
ATOM 11880 O O . ILE D 1 326 ? 0.947 104.093 22.305 1.00 87.30 326 ILE D O 1
ATOM 11885 N N . ASP D 1 327 ? -0.878 105.203 23.029 1.00 90.22 327 ASP D N 1
ATOM 11886 C CA . ASP D 1 327 ? -1.686 105.064 21.819 1.00 94.04 327 ASP D CA 1
ATOM 11887 C C . ASP D 1 327 ? -0.997 105.563 20.556 1.00 97.82 327 ASP D C 1
ATOM 11888 O O . ASP D 1 327 ? -0.485 106.684 20.522 1.00 98.10 327 ASP D O 1
ATOM 11893 N N . ASP D 1 328 ? -0.981 104.715 19.517 1.00 100.54 328 ASP D N 1
ATOM 11894 C CA . ASP D 1 328 ? -0.336 105.038 18.247 1.00 103.58 328 ASP D CA 1
ATOM 11895 C C . ASP D 1 328 ? -1.252 105.808 17.285 1.00 106.02 328 ASP D C 1
ATOM 11896 O O . ASP D 1 328 ? -2.478 105.799 17.434 1.00 106.13 328 ASP D O 1
ATOM 11901 N N . LYS D 1 329 ? -0.635 106.512 16.319 1.00 107.65 329 LYS D N 1
ATOM 11902 C CA . LYS D 1 329 ? -1.355 107.331 15.343 1.00 109.61 329 LYS D CA 1
ATOM 11903 C C . LYS D 1 329 ? -1.558 106.573 14.000 1.00 111.68 329 LYS D C 1
ATOM 11904 O O . LYS D 1 329 ? -1.038 105.466 13.817 1.00 111.91 329 LYS D O 1
ATOM 11910 N N . ILE D 1 330 ? -2.324 107.179 13.070 1.00 112.91 330 ILE D N 1
ATOM 11911 C CA . ILE D 1 330 ? -2.651 106.672 11.726 1.00 114.57 330 ILE D CA 1
ATOM 11912 C C . ILE D 1 330 ? -1.387 106.419 10.823 1.00 116.02 330 ILE D C 1
ATOM 11913 O O . ILE D 1 330 ? -1.500 105.922 9.693 1.00 116.45 330 ILE D O 1
ATOM 11918 N N . LYS D 1 331 ? -0.182 106.721 11.343 1.00 116.32 331 LYS D N 1
ATOM 11919 C CA . LYS D 1 331 ? 1.075 106.509 10.605 1.00 116.70 331 LYS D CA 1
ATOM 11920 C C . LYS D 1 331 ? 1.511 105.013 10.605 1.00 116.58 331 LYS D C 1
ATOM 11921 O O . LYS D 1 331 ? 2.319 104.611 9.762 1.00 116.80 331 LYS D O 1
ATOM 11927 N N . SER D 1 332 ? 0.958 104.200 11.542 1.00 115.98 332 SER D N 1
ATOM 11928 C CA . SER D 1 332 ? 1.218 102.763 11.689 1.00 115.73 332 SER D CA 1
ATOM 11929 C C . SER D 1 332 ? 0.165 101.917 10.941 1.00 115.17 332 SER D C 1
ATOM 11930 O O . SER D 1 332 ? -0.984 102.346 10.803 1.00 115.34 332 SER D O 1
ATOM 11933 N N . PHE D 1 333 ? 0.561 100.712 10.473 1.00 114.25 333 PHE D N 1
ATOM 11934 C CA . PHE D 1 333 ? -0.292 99.778 9.716 1.00 113.63 333 PHE D CA 1
ATOM 11935 C C . PHE D 1 333 ? -1.525 99.263 10.483 1.00 112.17 333 PHE D C 1
ATOM 11936 O O . PHE D 1 333 ? -2.626 99.195 9.926 1.00 112.23 333 PHE D O 1
ATOM 11944 N N . TYR D 1 334 ? -1.325 98.882 11.747 1.00 110.53 334 TYR D N 1
ATOM 11945 C CA . TYR D 1 334 ? -2.384 98.411 12.640 1.00 109.19 334 TYR D CA 1
ATOM 11946 C C . TYR D 1 334 ? -2.195 99.037 14.055 1.00 106.81 334 TYR D C 1
ATOM 11947 O O . TYR D 1 334 ? -1.425 99.993 14.202 1.00 106.96 334 TYR D O 1
ATOM 11956 N N . SER D 1 335 ? -2.894 98.524 15.083 1.00 104.44 335 SER D N 1
ATOM 11957 C CA . SER D 1 335 ? -2.693 98.999 16.447 1.00 102.48 335 SER D CA 1
ATOM 11958 C C . SER D 1 335 ? -1.381 98.361 16.947 1.00 99.15 335 SER D C 1
ATOM 11959 O O . SER D 1 335 ? -1.395 97.265 17.508 1.00 99.25 335 SER D O 1
ATOM 11962 N N . HIS D 1 336 ? -0.248 99.018 16.643 1.00 95.94 336 HIS D N 1
ATOM 11963 C CA . HIS D 1 336 ? 1.113 98.600 16.966 1.00 93.10 336 HIS D CA 1
ATOM 11964 C C . HIS D 1 336 ? 1.322 98.452 18.478 1.00 88.90 336 HIS D C 1
ATOM 11965 O O . HIS D 1 336 ? 1.779 97.401 18.930 1.00 88.69 336 HIS D O 1
ATOM 11972 N N . SER D 1 337 ? 0.949 99.483 19.252 1.00 85.31 337 SER D N 1
ATOM 11973 C CA . SER D 1 337 ? 1.069 99.466 20.706 1.00 82.15 337 SER D CA 1
ATOM 11974 C C . SER D 1 337 ? 0.174 98.390 21.304 1.00 78.25 337 SER D C 1
ATOM 11975 O O . SER D 1 337 ? 0.606 97.668 22.195 1.00 78.27 337 SER D O 1
ATOM 11978 N N . ALA D 1 338 ? -1.053 98.250 20.790 1.00 75.12 338 ALA D N 1
ATOM 11979 C CA . ALA D 1 338 ? -1.984 97.235 21.273 1.00 72.80 338 ALA D CA 1
ATOM 11980 C C . ALA D 1 338 ? -1.438 95.832 21.077 1.00 70.36 338 ALA D C 1
ATOM 11981 O O . ALA D 1 338 ? -1.599 94.994 21.958 1.00 70.27 338 ALA D O 1
ATOM 11983 N N . ALA D 1 339 ? -0.780 95.582 19.928 1.00 68.09 339 ALA D N 1
ATOM 11984 C CA . ALA D 1 339 ? -0.194 94.286 19.600 1.00 66.11 339 ALA D CA 1
ATOM 11985 C C . ALA D 1 339 ? 1.034 93.998 20.448 1.00 63.45 339 ALA D C 1
ATOM 11986 O O . ALA D 1 339 ? 1.251 92.855 20.841 1.00 63.50 339 ALA D O 1
ATOM 11988 N N . LEU D 1 340 ? 1.844 95.030 20.706 1.00 61.17 340 LEU D N 1
ATOM 11989 C CA . LEU D 1 340 ? 3.059 94.939 21.514 1.00 59.70 340 LEU D CA 1
ATOM 11990 C C . LEU D 1 340 ? 2.712 94.640 22.985 1.00 57.70 340 LEU D C 1
ATOM 11991 O O . LEU D 1 340 ? 3.403 93.858 23.644 1.00 57.15 340 LEU D O 1
ATOM 11996 N N . LEU D 1 341 ? 1.624 95.259 23.481 1.00 56.32 341 LEU D N 1
ATOM 11997 C CA . LEU D 1 341 ? 1.121 95.072 24.837 1.00 55.34 341 LEU D CA 1
ATOM 11998 C C . LEU D 1 341 ? 0.426 93.708 24.957 1.00 55.20 341 LEU D C 1
ATOM 11999 O O . LEU D 1 341 ? 0.635 93.007 25.942 1.00 55.15 341 LEU D O 1
ATOM 12004 N N . LYS D 1 342 ? -0.373 93.319 23.944 1.00 54.65 342 LYS D N 1
ATOM 12005 C CA . LYS D 1 342 ? -1.062 92.029 23.935 1.00 55.00 342 LYS D CA 1
ATOM 12006 C C . LYS D 1 342 ? -0.074 90.853 23.962 1.00 55.24 342 LYS D C 1
ATOM 12007 O O . LYS D 1 342 ? -0.347 89.828 24.598 1.00 56.23 342 LYS D O 1
ATOM 12013 N N . GLY D 1 343 ? 1.077 91.028 23.316 1.00 54.15 343 GLY D N 1
ATOM 12014 C CA . GLY D 1 343 ? 2.133 90.028 23.289 1.00 53.55 343 GLY D CA 1
ATOM 12015 C C . GLY D 1 343 ? 2.844 89.900 24.617 1.00 53.06 343 GLY D C 1
ATOM 12016 O O . GLY D 1 343 ? 3.075 88.786 25.091 1.00 53.50 343 GLY D O 1
ATOM 12017 N N . PHE D 1 344 ? 3.149 91.046 25.251 1.00 52.06 344 PHE D N 1
ATOM 12018 C CA . PHE D 1 344 ? 3.841 91.117 26.540 1.00 51.24 344 PHE D CA 1
ATOM 12019 C C . PHE D 1 344 ? 3.042 90.484 27.674 1.00 51.26 344 PHE D C 1
ATOM 12020 O O . PHE D 1 344 ? 3.594 89.723 28.467 1.00 51.00 344 PHE D O 1
ATOM 12028 N N . CYS D 1 345 ? 1.745 90.816 27.748 1.00 51.48 345 CYS D N 1
ATOM 12029 C CA . CYS D 1 345 ? 0.831 90.370 28.791 1.00 52.06 345 CYS D CA 1
ATOM 12030 C C . CYS D 1 345 ? 0.601 88.874 28.825 1.00 52.89 345 CYS D C 1
ATOM 12031 O O . CYS D 1 345 ? 0.166 88.260 27.844 1.00 53.63 345 CYS D O 1
ATOM 12034 N N . GLN D 1 346 ? 0.862 88.315 29.997 1.00 52.59 346 GLN D N 1
ATOM 12035 C CA . GLN D 1 346 ? 0.737 86.915 30.349 1.00 53.04 346 GLN D CA 1
ATOM 12036 C C . GLN D 1 346 ? 0.846 86.808 31.867 1.00 53.53 346 GLN D C 1
ATOM 12037 O O . GLN D 1 346 ? 1.365 87.705 32.520 1.00 53.43 346 GLN D O 1
ATOM 12043 N N . GLY D 1 347 ? 0.349 85.714 32.417 1.00 54.00 347 GLY D N 1
ATOM 12044 C CA . GLY D 1 347 ? 0.358 85.505 33.854 1.00 54.58 347 GLY D CA 1
ATOM 12045 C C . GLY D 1 347 ? -0.597 86.460 34.518 1.00 55.11 347 GLY D C 1
ATOM 12046 O O . GLY D 1 347 ? -1.753 86.567 34.110 1.00 55.18 347 GLY D O 1
ATOM 12047 N N . ASN D 1 348 ? -0.102 87.209 35.499 1.00 55.53 348 ASN D N 1
ATOM 12048 C CA . ASN D 1 348 ? -0.912 88.182 36.219 1.00 56.58 348 ASN D CA 1
ATOM 12049 C C . ASN D 1 348 ? -1.006 89.560 35.502 1.00 56.99 348 ASN D C 1
ATOM 12050 O O . ASN D 1 348 ? -1.643 90.475 36.028 1.00 57.22 348 ASN D O 1
ATOM 12055 N N . LEU D 1 349 ? -0.405 89.699 34.304 1.00 56.97 349 LEU D N 1
ATOM 12056 C CA . LEU D 1 349 ? -0.449 90.933 33.519 1.00 57.56 349 LEU D CA 1
ATOM 12057 C C . LEU D 1 349 ? -1.632 90.855 32.558 1.00 58.93 349 LEU D C 1
ATOM 12058 O O . LEU D 1 349 ? -1.783 89.857 31.857 1.00 59.41 349 LEU D O 1
ATOM 12063 N N . LYS D 1 350 ? -2.486 91.884 32.549 1.00 59.50 350 LYS D N 1
ATOM 12064 C CA . LYS D 1 350 ? -3.685 91.931 31.717 1.00 61.04 350 LYS D CA 1
ATOM 12065 C C . LYS D 1 350 ? -3.687 93.210 30.895 1.00 62.65 350 LYS D C 1
ATOM 12066 O O . LYS D 1 350 ? -3.419 94.276 31.438 1.00 62.80 350 LYS D O 1
ATOM 12072 N N . PRO D 1 351 ? -3.998 93.143 29.586 1.00 63.71 351 PRO D N 1
ATOM 12073 C CA . PRO D 1 351 ? -3.949 94.362 28.763 1.00 64.56 351 PRO D CA 1
ATOM 12074 C C . PRO D 1 351 ? -5.208 95.215 28.767 1.00 66.20 351 PRO D C 1
ATOM 12075 O O . PRO D 1 351 ? -6.313 94.698 28.878 1.00 66.59 351 PRO D O 1
ATOM 12079 N N . THR D 1 352 ? -5.028 96.540 28.649 1.00 67.19 352 THR D N 1
ATOM 12080 C CA . THR D 1 352 ? -6.106 97.532 28.558 1.00 68.70 352 THR D CA 1
ATOM 12081 C C . THR D 1 352 ? -5.832 98.408 27.326 1.00 70.48 352 THR D C 1
ATOM 12082 O O . THR D 1 352 ? -4.668 98.718 27.040 1.00 70.62 352 THR D O 1
ATOM 12086 N N . TYR D 1 353 ? -6.887 98.805 26.596 1.00 71.59 353 TYR D N 1
ATOM 12087 C CA . TYR D 1 353 ? -6.679 99.581 25.372 1.00 73.12 353 TYR D CA 1
ATOM 12088 C C . TYR D 1 353 ? -7.345 100.951 25.377 1.00 74.59 353 TYR D C 1
ATOM 12089 O O . TYR D 1 353 ? -8.475 101.098 25.845 1.00 75.04 353 TYR D O 1
ATOM 12098 N N . GLY D 1 354 ? -6.620 101.941 24.859 1.00 75.13 354 GLY D N 1
ATOM 12099 C CA . GLY D 1 354 ? -7.095 103.312 24.731 1.00 76.18 354 GLY D CA 1
ATOM 12100 C C . GLY D 1 354 ? -7.260 104.093 26.016 1.00 77.21 354 GLY D C 1
ATOM 12101 O O . GLY D 1 354 ? -8.114 104.984 26.089 1.00 77.25 354 GLY D O 1
ATOM 12102 N N . ARG D 1 355 ? -6.440 103.787 27.037 1.00 77.75 355 ARG D N 1
ATOM 12103 C CA . ARG D 1 355 ? -6.518 104.508 28.306 1.00 78.54 355 ARG D CA 1
ATOM 12104 C C . ARG D 1 355 ? -5.624 105.748 28.287 1.00 79.90 355 ARG D C 1
ATOM 12105 O O . ARG D 1 355 ? -5.975 106.740 28.912 1.00 80.15 355 ARG D O 1
ATOM 12113 N N . LEU D 1 356 ? -4.482 105.711 27.577 1.00 80.81 356 LEU D N 1
ATOM 12114 C CA . LEU D 1 356 ? -3.587 106.872 27.528 1.00 82.42 356 LEU D CA 1
ATOM 12115 C C . LEU D 1 356 ? -3.255 107.282 26.100 1.00 84.87 356 LEU D C 1
ATOM 12116 O O . LEU D 1 356 ? -2.788 106.454 25.317 1.00 84.89 356 LEU D O 1
ATOM 12121 N N . ARG D 1 357 ? -3.485 108.562 25.756 1.00 86.33 357 ARG D N 1
ATOM 12122 C CA . ARG D 1 357 ? -3.180 109.060 24.419 1.00 88.07 357 ARG D CA 1
ATOM 12123 C C . ARG D 1 357 ? -2.521 110.435 24.427 1.00 89.20 357 ARG D C 1
ATOM 12124 O O . ARG D 1 357 ? -2.798 111.253 25.298 1.00 88.82 357 ARG D O 1
ATOM 12132 N N . ALA D 1 358 ? -1.629 110.674 23.459 1.00 90.56 358 ALA D N 1
ATOM 12133 C CA . ALA D 1 358 ? -0.914 111.941 23.318 1.00 92.23 358 ALA D CA 1
ATOM 12134 C C . ALA D 1 358 ? -1.692 112.859 22.391 1.00 93.94 358 ALA D C 1
ATOM 12135 O O . ALA D 1 358 ? -2.156 112.404 21.350 1.00 93.93 358 ALA D O 1
ATOM 12137 N N . ASN D 1 359 ? -1.832 114.144 22.748 1.00 95.39 359 ASN D N 1
ATOM 12138 C CA . ASN D 1 359 ? -2.585 115.081 21.914 1.00 97.65 359 ASN D CA 1
ATOM 12139 C C . ASN D 1 359 ? -1.805 115.630 20.707 1.00 99.92 359 ASN D C 1
ATOM 12140 O O . ASN D 1 359 ? -2.373 116.366 19.902 1.00 100.12 359 ASN D O 1
ATOM 12145 N N . ASN D 1 360 ? -0.532 115.251 20.556 1.00 101.47 360 ASN D N 1
ATOM 12146 C CA . ASN D 1 360 ? 0.277 115.653 19.412 1.00 103.44 360 ASN D CA 1
ATOM 12147 C C . ASN D 1 360 ? 1.112 114.471 18.906 1.00 104.95 360 ASN D C 1
ATOM 12148 O O . ASN D 1 360 ? 1.503 113.596 19.687 1.00 105.03 360 ASN D O 1
ATOM 12153 N N . ALA D 1 361 ? 1.355 114.426 17.592 1.00 105.83 361 ALA D N 1
ATOM 12154 C CA . ALA D 1 361 ? 2.105 113.320 16.994 1.00 107.23 361 ALA D CA 1
ATOM 12155 C C . ALA D 1 361 ? 3.565 113.689 16.645 1.00 108.11 361 ALA D C 1
ATOM 12156 O O . ALA D 1 361 ? 4.047 113.347 15.559 1.00 108.66 361 ALA D O 1
ATOM 12158 N N . VAL D 1 362 ? 4.278 114.372 17.565 1.00 107.93 362 VAL D N 1
ATOM 12159 C CA . VAL D 1 362 ? 5.677 114.750 17.330 1.00 108.06 362 VAL D CA 1
ATOM 12160 C C . VAL D 1 362 ? 6.600 113.508 17.426 1.00 107.88 362 VAL D C 1
ATOM 12161 O O . VAL D 1 362 ? 6.343 112.601 18.223 1.00 107.79 362 VAL D O 1
ATOM 12165 N N . SER D 1 363 ? 7.617 113.427 16.551 1.00 107.39 363 SER D N 1
ATOM 12166 C CA . SER D 1 363 ? 8.529 112.284 16.546 1.00 107.24 363 SER D CA 1
ATOM 12167 C C . SER D 1 363 ? 9.891 112.698 17.105 1.00 106.94 363 SER D C 1
ATOM 12168 O O . SER D 1 363 ? 10.508 113.643 16.610 1.00 107.27 363 SER D O 1
ATOM 12171 N N . TYR D 1 364 ? 10.349 112.005 18.153 1.00 106.11 364 TYR D N 1
ATOM 12172 C CA . TYR D 1 364 ? 11.637 112.305 18.784 1.00 105.77 364 TYR D CA 1
ATOM 12173 C C . TYR D 1 364 ? 12.828 111.638 18.090 1.00 105.58 364 TYR D C 1
ATOM 12174 O O . TYR D 1 364 ? 13.959 111.900 18.479 1.00 105.36 364 TYR D O 1
ATOM 12183 N N . ALA D 1 365 ? 12.588 110.734 17.133 1.00 105.60 365 ALA D N 1
ATOM 12184 C CA . ALA D 1 365 ? 13.646 110.022 16.425 1.00 106.12 365 ALA D CA 1
ATOM 12185 C C . ALA D 1 365 ? 14.671 110.969 15.791 1.00 106.21 365 ALA D C 1
ATOM 12186 O O . ALA D 1 365 ? 14.318 111.821 14.976 1.00 106.15 365 ALA D O 1
ATOM 12188 N N . GLY D 1 366 ? 15.920 110.838 16.221 1.00 106.12 366 GLY D N 1
ATOM 12189 C CA . GLY D 1 366 ? 17.024 111.650 15.727 1.00 106.47 366 GLY D CA 1
ATOM 12190 C C . GLY D 1 366 ? 17.054 113.079 16.231 1.00 106.76 366 GLY D C 1
ATOM 12191 O O . GLY D 1 366 ? 17.752 113.920 15.662 1.00 107.04 366 GLY D O 1
ATOM 12192 N N . LYS D 1 367 ? 16.313 113.373 17.304 1.00 106.73 367 LYS D N 1
ATOM 12193 C CA . LYS D 1 367 ? 16.272 114.725 17.864 1.00 107.00 367 LYS D CA 1
ATOM 12194 C C . LYS D 1 367 ? 17.109 114.843 19.141 1.00 106.78 367 LYS D C 1
ATOM 12195 O O . LYS D 1 367 ? 17.327 113.853 19.837 1.00 106.69 367 LYS D O 1
ATOM 12201 N N . SER D 1 368 ? 17.573 116.058 19.447 1.00 106.60 368 SER D N 1
ATOM 12202 C CA . SER D 1 368 ? 18.372 116.308 20.643 1.00 106.93 368 SER D CA 1
ATOM 12203 C C . SER D 1 368 ? 17.513 116.246 21.911 1.00 106.97 368 SER D C 1
ATOM 12204 O O . SER D 1 368 ? 16.298 116.411 21.834 1.00 107.20 368 SER D O 1
ATOM 12207 N N . LEU D 1 369 ? 18.145 116.044 23.081 1.00 106.56 369 LEU D N 1
ATOM 12208 C CA . LEU D 1 369 ? 17.459 116.022 24.376 1.00 106.71 369 LEU D CA 1
ATOM 12209 C C . LEU D 1 369 ? 16.686 117.336 24.608 1.00 107.13 369 LEU D C 1
ATOM 12210 O O . LEU D 1 369 ? 15.588 117.324 25.171 1.00 107.12 369 LEU D O 1
ATOM 12215 N N . GLU D 1 370 ? 17.247 118.457 24.119 1.00 107.21 370 GLU D N 1
ATOM 12216 C CA . GLU D 1 370 ? 16.649 119.782 24.205 1.00 107.55 370 GLU D CA 1
ATOM 12217 C C . GLU D 1 370 ? 15.325 119.856 23.436 1.00 106.80 370 GLU D C 1
ATOM 12218 O O . GLU D 1 370 ? 14.355 120.387 23.969 1.00 106.78 370 GLU D O 1
ATOM 12224 N N . PHE D 1 371 ? 15.274 119.305 22.200 1.00 105.92 371 PHE D N 1
ATOM 12225 C CA . PHE D 1 371 ? 14.047 119.294 21.391 1.00 105.45 371 PHE D CA 1
ATOM 12226 C C . PHE D 1 371 ? 12.945 118.515 22.099 1.00 105.00 371 PHE D C 1
ATOM 12227 O O . PHE D 1 371 ? 11.807 118.978 22.146 1.00 105.00 371 PHE D O 1
ATOM 12235 N N . ARG D 1 372 ? 13.280 117.317 22.611 1.00 104.43 372 ARG D N 1
ATOM 12236 C CA . ARG D 1 372 ? 12.344 116.427 23.276 1.00 104.21 372 ARG D CA 1
ATOM 12237 C C . ARG D 1 372 ? 11.741 117.063 24.529 1.00 103.90 372 ARG D C 1
ATOM 12238 O O . ARG D 1 372 ? 10.524 117.013 24.707 1.00 104.09 372 ARG D O 1
ATOM 12246 N N . ALA D 1 373 ? 12.578 117.679 25.381 1.00 103.22 373 ALA D N 1
ATOM 12247 C CA . ALA D 1 373 ? 12.108 118.321 26.612 1.00 103.21 373 ALA D CA 1
ATOM 12248 C C . ALA D 1 373 ? 11.203 119.537 26.356 1.00 103.04 373 ALA D C 1
ATOM 12249 O O . ALA D 1 373 ? 10.375 119.878 27.200 1.00 102.97 373 ALA D O 1
ATOM 12251 N N . ASN D 1 374 ? 11.354 120.180 25.193 1.00 102.81 374 ASN D N 1
ATOM 12252 C CA . ASN D 1 374 ? 10.539 121.340 24.831 1.00 102.98 374 ASN D CA 1
ATOM 12253 C C . ASN D 1 374 ? 9.329 120.997 23.939 1.00 102.50 374 ASN D C 1
ATOM 12254 O O . ASN D 1 374 ? 8.567 121.894 23.583 1.00 103.01 374 ASN D O 1
ATOM 12259 N N . ASN D 1 375 ? 9.149 119.713 23.582 1.00 101.30 375 ASN D N 1
ATOM 12260 C CA . ASN D 1 375 ? 8.031 119.257 22.757 1.00 100.47 375 ASN D CA 1
ATOM 12261 C C . ASN D 1 375 ? 7.297 118.123 23.441 1.00 99.35 375 ASN D C 1
ATOM 12262 O O . ASN D 1 375 ? 7.491 116.954 23.103 1.00 99.73 375 ASN D O 1
ATOM 12267 N N . PRO D 1 376 ? 6.438 118.450 24.414 1.00 97.82 376 PRO D N 1
ATOM 12268 C CA . PRO D 1 376 ? 5.755 117.395 25.149 1.00 96.53 376 PRO D CA 1
ATOM 12269 C C . PRO D 1 376 ? 4.545 116.810 24.430 1.00 95.17 376 PRO D C 1
ATOM 12270 O O . PRO D 1 376 ? 3.915 117.482 23.616 1.00 95.33 376 PRO D O 1
ATOM 12274 N N . ARG D 1 377 ? 4.224 115.550 24.749 1.00 93.62 377 ARG D N 1
ATOM 12275 C CA . ARG D 1 377 ? 3.041 114.861 24.252 1.00 92.48 377 ARG D CA 1
ATOM 12276 C C . ARG D 1 377 ? 2.009 115.191 25.299 1.00 91.68 377 ARG D C 1
ATOM 12277 O O . ARG D 1 377 ? 2.201 114.789 26.443 1.00 91.96 377 ARG D O 1
ATOM 12285 N N . ASN D 1 378 ? 0.962 115.954 24.965 1.00 90.65 378 ASN D N 1
ATOM 12286 C CA . ASN D 1 378 ? -0.042 116.321 25.967 1.00 89.98 378 ASN D CA 1
ATOM 12287 C C . ASN D 1 378 ? -0.882 115.095 26.285 1.00 87.90 378 ASN D C 1
ATOM 12288 O O . ASN D 1 378 ? -1.831 114.800 25.566 1.00 88.14 378 ASN D O 1
ATOM 12293 N N . PHE D 1 379 ? -0.504 114.345 27.327 1.00 85.78 379 PHE D N 1
ATOM 12294 C CA . PHE D 1 379 ? -1.186 113.101 27.664 1.00 84.16 379 PHE D CA 1
ATOM 12295 C C . PHE D 1 379 ? -2.578 113.286 28.234 1.00 83.96 379 PHE D C 1
ATOM 12296 O O . PHE D 1 379 ? -2.846 114.278 28.914 1.00 84.26 379 PHE D O 1
ATOM 12304 N N . THR D 1 380 ? -3.468 112.322 27.948 1.00 83.32 380 THR D N 1
ATOM 12305 C CA . THR D 1 380 ? -4.846 112.324 28.440 1.00 83.24 380 THR D CA 1
ATOM 12306 C C . THR D 1 380 ? -5.235 110.919 28.899 1.00 82.59 380 THR D C 1
ATOM 12307 O O . THR D 1 380 ? -5.172 109.978 28.105 1.00 82.89 380 THR D O 1
ATOM 12311 N N . PHE D 1 381 ? -5.673 110.780 30.152 1.00 81.37 381 PHE D N 1
ATOM 12312 C CA . PHE D 1 381 ? -6.090 109.485 30.672 1.00 80.85 381 PHE D CA 1
ATOM 12313 C C . PHE D 1 381 ? -7.622 109.339 30.660 1.00 80.31 381 PHE D C 1
ATOM 12314 O O . PHE D 1 381 ? -8.339 110.269 31.035 1.00 80.85 381 PHE D O 1
ATOM 12322 N N . LYS D 1 382 ? -8.115 108.163 30.243 1.00 79.03 382 LYS D N 1
ATOM 12323 C CA . LYS D 1 382 ? -9.541 107.850 30.199 1.00 78.20 382 LYS D CA 1
ATOM 12324 C C . LYS D 1 382 ? -9.766 106.408 30.663 1.00 76.66 382 LYS D C 1
ATOM 12325 O O . LYS D 1 382 ? -9.668 105.475 29.865 1.00 76.71 382 LYS D O 1
ATOM 12331 N N . GLY D 1 383 ? -10.064 106.237 31.945 1.00 75.08 383 GLY D N 1
ATOM 12332 C CA . GLY D 1 383 ? -10.295 104.915 32.507 1.00 73.72 383 GLY D CA 1
ATOM 12333 C C . GLY D 1 383 ? -10.431 104.911 34.012 1.00 71.80 383 GLY D C 1
ATOM 12334 O O . GLY D 1 383 ? -10.514 105.973 34.630 1.00 72.17 383 GLY D O 1
ATOM 12335 N N . ASP D 1 384 ? -10.463 103.707 34.607 1.00 69.71 384 ASP D N 1
ATOM 12336 C CA . ASP D 1 384 ? -10.597 103.470 36.045 1.00 68.03 384 ASP D CA 1
ATOM 12337 C C . ASP D 1 384 ? -9.299 103.848 36.741 1.00 66.24 384 ASP D C 1
ATOM 12338 O O . ASP D 1 384 ? -8.285 103.234 36.459 1.00 66.20 384 ASP D O 1
ATOM 12343 N N . GLU D 1 385 ? -9.320 104.825 37.659 1.00 64.71 385 GLU D N 1
ATOM 12344 C CA . GLU D 1 385 ? -8.100 105.243 38.363 1.00 63.69 385 GLU D CA 1
ATOM 12345 C C . GLU D 1 385 ? -7.714 104.350 39.549 1.00 61.81 385 GLU D C 1
ATOM 12346 O O . GLU D 1 385 ? -6.574 104.393 40.016 1.00 62.15 385 GLU D O 1
ATOM 12352 N N . SER D 1 386 ? -8.650 103.549 40.045 1.00 59.68 386 SER D N 1
ATOM 12353 C CA . SER D 1 386 ? -8.418 102.685 41.201 1.00 57.76 386 SER D CA 1
ATOM 12354 C C . SER D 1 386 ? -7.615 101.415 40.903 1.00 55.34 386 SER D C 1
ATOM 12355 O O . SER D 1 386 ? -7.372 100.630 41.817 1.00 55.23 386 SER D O 1
ATOM 12358 N N . LEU D 1 387 ? -7.266 101.174 39.636 1.00 53.05 387 LEU D N 1
ATOM 12359 C CA . LEU D 1 387 ? -6.576 99.963 39.231 1.00 51.29 387 LEU D CA 1
ATOM 12360 C C . LEU D 1 387 ? -5.056 100.030 39.415 1.00 49.91 387 LEU D C 1
ATOM 12361 O O . LEU D 1 387 ? -4.483 101.113 39.489 1.00 49.33 387 LEU D O 1
ATOM 12366 N N . ASP D 1 388 ? -4.411 98.855 39.517 1.00 49.61 388 ASP D N 1
ATOM 12367 C CA . ASP D 1 388 ? -2.955 98.719 39.633 1.00 49.53 388 ASP D CA 1
ATOM 12368 C C . ASP D 1 388 ? -2.396 98.626 38.215 1.00 49.84 388 ASP D C 1
ATOM 12369 O O . ASP D 1 388 ? -2.650 97.653 37.515 1.00 49.87 388 ASP D O 1
ATOM 12374 N N . TYR D 1 389 ? -1.711 99.676 37.766 1.00 49.64 389 TYR D N 1
ATOM 12375 C CA . TYR D 1 389 ? -1.239 99.774 36.404 1.00 49.76 389 TYR D CA 1
ATOM 12376 C C . TYR D 1 389 ? 0.268 99.656 36.232 1.00 50.37 389 TYR D C 1
ATOM 12377 O O . TYR D 1 389 ? 1.029 99.676 37.192 1.00 50.58 389 TYR D O 1
ATOM 12386 N N . PHE D 1 390 ? 0.680 99.533 34.968 1.00 50.51 390 PHE D N 1
ATOM 12387 C CA . PHE D 1 390 ? 2.042 99.561 34.468 1.00 51.01 390 PHE D CA 1
ATOM 12388 C C . PHE D 1 390 ? 1.972 100.097 33.036 1.00 51.68 390 PHE D C 1
ATOM 12389 O O . PHE D 1 390 ? 0.991 99.805 32.340 1.00 51.66 390 PHE D O 1
ATOM 12397 N N . LEU D 1 391 ? 2.934 100.943 32.618 1.00 52.32 391 LEU D N 1
ATOM 12398 C CA . LEU D 1 391 ? 2.905 101.408 31.232 1.00 53.86 391 LEU D CA 1
ATOM 12399 C C . LEU D 1 391 ? 3.974 100.717 30.401 1.00 53.85 391 LEU D C 1
ATOM 12400 O O . LEU D 1 391 ? 4.990 100.281 30.923 1.00 53.61 391 LEU D O 1
ATOM 12405 N N . LEU D 1 392 ? 3.688 100.541 29.112 1.00 53.81 392 LEU D N 1
ATOM 12406 C CA . LEU D 1 392 ? 4.595 99.892 28.197 1.00 54.20 392 LEU D CA 1
ATOM 12407 C C . LEU D 1 392 ? 4.793 100.746 26.947 1.00 55.16 392 LEU D C 1
ATOM 12408 O O . LEU D 1 392 ? 3.848 101.338 26.421 1.00 55.22 392 LEU D O 1
ATOM 12413 N N . ASP D 1 393 ? 6.033 100.803 26.479 1.00 55.84 393 ASP D N 1
ATOM 12414 C CA . ASP D 1 393 ? 6.430 101.471 25.243 1.00 56.82 393 ASP D CA 1
ATOM 12415 C C . ASP D 1 393 ? 7.475 100.620 24.503 1.00 57.59 393 ASP D C 1
ATOM 12416 O O . ASP D 1 393 ? 8.060 99.694 25.086 1.00 57.55 393 ASP D O 1
ATOM 12421 N N . ASP D 1 394 ? 7.688 100.907 23.210 1.00 58.15 394 ASP D N 1
ATOM 12422 C CA . ASP D 1 394 ? 8.619 100.127 22.414 1.00 59.15 394 ASP D CA 1
ATOM 12423 C C . ASP D 1 394 ? 10.078 100.434 22.702 1.00 59.53 394 ASP D C 1
ATOM 12424 O O . ASP D 1 394 ? 10.855 99.493 22.768 1.00 59.48 394 ASP D O 1
ATOM 12429 N N . ILE D 1 395 ? 10.465 101.713 22.875 1.00 59.88 395 ILE D N 1
ATOM 12430 C CA . ILE D 1 395 ? 11.875 102.038 23.116 1.00 61.23 395 ILE D CA 1
ATOM 12431 C C . ILE D 1 395 ? 12.076 103.241 24.045 1.00 63.15 395 ILE D C 1
ATOM 12432 O O . ILE D 1 395 ? 11.239 104.142 24.098 1.00 63.22 395 ILE D O 1
ATOM 12437 N N . ILE D 1 396 ? 13.194 103.229 24.794 1.00 64.55 396 ILE D N 1
ATOM 12438 C CA . ILE D 1 396 ? 13.612 104.330 25.650 1.00 66.49 396 ILE D CA 1
ATOM 12439 C C . ILE D 1 396 ? 14.947 104.862 25.122 1.00 68.69 396 ILE D C 1
ATOM 12440 O O . ILE D 1 396 ? 15.879 104.092 24.919 1.00 69.30 396 ILE D O 1
ATOM 12445 N N . THR D 1 397 ? 15.022 106.159 24.827 1.00 69.67 397 THR D N 1
ATOM 12446 C CA . THR D 1 397 ? 16.249 106.778 24.347 1.00 70.99 397 THR D CA 1
ATOM 12447 C C . THR D 1 397 ? 16.742 107.762 25.418 1.00 72.62 397 THR D C 1
ATOM 12448 O O . THR D 1 397 ? 17.816 107.564 25.963 1.00 72.96 397 THR D O 1
ATOM 12452 N N . THR D 1 398 ? 15.940 108.781 25.768 1.00 73.44 398 THR D N 1
ATOM 12453 C CA . THR D 1 398 ? 16.320 109.754 26.803 1.00 74.47 398 THR D CA 1
ATOM 12454 C C . THR D 1 398 ? 15.453 109.703 28.057 1.00 74.81 398 THR D C 1
ATOM 12455 O O . THR D 1 398 ? 15.748 110.400 29.024 1.00 75.42 398 THR D O 1
ATOM 12459 N N . GLY D 1 399 ? 14.376 108.930 28.025 1.00 74.45 399 GLY D N 1
ATOM 12460 C CA . GLY D 1 399 ? 13.460 108.837 29.149 1.00 74.60 399 GLY D CA 1
ATOM 12461 C C . GLY D 1 399 ? 12.454 109.968 29.230 1.00 74.87 399 GLY D C 1
ATOM 12462 O O . GLY D 1 399 ? 11.636 109.977 30.146 1.00 75.41 399 GLY D O 1
ATOM 12463 N N . THR D 1 400 ? 12.491 110.928 28.283 1.00 74.33 400 THR D N 1
ATOM 12464 C CA . THR D 1 400 ? 11.572 112.062 28.282 1.00 74.06 400 THR D CA 1
ATOM 12465 C C . THR D 1 400 ? 10.102 111.631 28.239 1.00 73.31 400 THR D C 1
ATOM 12466 O O . THR D 1 400 ? 9.333 112.028 29.113 1.00 73.40 400 THR D O 1
ATOM 12470 N N . THR D 1 401 ? 9.726 110.782 27.259 1.00 72.36 401 THR D N 1
ATOM 12471 C CA . THR D 1 401 ? 8.359 110.280 27.100 1.00 71.76 401 THR D CA 1
ATOM 12472 C C . THR D 1 401 ? 7.850 109.599 28.361 1.00 71.03 401 THR D C 1
ATOM 12473 O O . THR D 1 401 ? 6.744 109.904 28.800 1.00 71.38 401 THR D O 1
ATOM 12477 N N . LEU D 1 402 ? 8.655 108.693 28.953 1.00 69.94 402 LEU D N 1
ATOM 12478 C CA . LEU D 1 402 ? 8.271 107.971 30.167 1.00 69.27 402 LEU D CA 1
ATOM 12479 C C . LEU D 1 402 ? 8.168 108.882 31.378 1.00 69.06 402 LEU D C 1
ATOM 12480 O O . LEU D 1 402 ? 7.158 108.822 32.066 1.00 69.08 402 LEU D O 1
ATOM 12485 N N . LYS D 1 403 ? 9.161 109.776 31.604 1.00 68.70 403 LYS D N 1
ATOM 12486 C CA . LYS D 1 403 ? 9.129 110.756 32.704 1.00 68.79 403 LYS D CA 1
ATOM 12487 C C . LYS D 1 403 ? 7.861 111.614 32.638 1.00 68.62 403 LYS D C 1
ATOM 12488 O O . LYS D 1 403 ? 7.294 111.956 33.669 1.00 68.40 403 LYS D O 1
ATOM 12494 N N . GLU D 1 404 ? 7.407 111.932 31.423 1.00 68.56 404 GLU D N 1
ATOM 12495 C CA . GLU D 1 404 ? 6.223 112.738 31.203 1.00 68.99 404 GLU D CA 1
ATOM 12496 C C . GLU D 1 404 ? 4.948 111.973 31.500 1.00 69.14 404 GLU D C 1
ATOM 12497 O O . GLU D 1 404 ? 4.052 112.516 32.149 1.00 69.80 404 GLU D O 1
ATOM 12503 N N . ALA D 1 405 ? 4.864 110.709 31.053 1.00 68.30 405 ALA D N 1
ATOM 12504 C CA . ALA D 1 405 ? 3.687 109.873 31.294 1.00 67.63 405 ALA D CA 1
ATOM 12505 C C . ALA D 1 405 ? 3.531 109.520 32.773 1.00 66.63 405 ALA D C 1
ATOM 12506 O O . ALA D 1 405 ? 2.413 109.520 33.287 1.00 66.82 405 ALA D O 1
ATOM 12508 N N . LEU D 1 406 ? 4.653 109.240 33.458 1.00 65.64 406 LEU D N 1
ATOM 12509 C CA . LEU D 1 406 ? 4.672 108.892 34.879 1.00 65.25 406 LEU D CA 1
ATOM 12510 C C . LEU D 1 406 ? 4.294 110.092 35.727 1.00 65.83 406 LEU D C 1
ATOM 12511 O O . LEU D 1 406 ? 3.476 109.961 36.629 1.00 65.73 406 LEU D O 1
ATOM 12516 N N . LYS D 1 407 ? 4.850 111.273 35.407 1.00 66.46 407 LYS D N 1
ATOM 12517 C CA . LYS D 1 407 ? 4.543 112.522 36.099 1.00 67.04 407 LYS D CA 1
ATOM 12518 C C . LYS D 1 407 ? 3.064 112.855 35.942 1.00 67.49 407 LYS D C 1
ATOM 12519 O O . LYS D 1 407 ? 2.419 113.170 36.932 1.00 67.49 407 LYS D O 1
ATOM 12525 N N . TYR D 1 408 ? 2.515 112.732 34.719 1.00 67.81 408 TYR D N 1
ATOM 12526 C CA . TYR D 1 408 ? 1.096 112.996 34.463 1.00 68.65 408 TYR D CA 1
ATOM 12527 C C . TYR D 1 408 ? 0.155 112.061 35.256 1.00 67.95 408 TYR D C 1
ATOM 12528 O O . TYR D 1 408 ? -0.799 112.540 35.871 1.00 68.25 408 TYR D O 1
ATOM 12537 N N . LEU D 1 409 ? 0.413 110.747 35.243 1.00 66.88 409 LEU D N 1
ATOM 12538 C CA . LEU D 1 409 ? -0.437 109.799 35.968 1.00 66.19 409 LEU D CA 1
ATOM 12539 C C . LEU D 1 409 ? -0.308 109.929 37.493 1.00 65.68 409 LEU D C 1
ATOM 12540 O O . LEU D 1 409 ? -1.254 109.625 38.213 1.00 65.88 409 LEU D O 1
ATOM 12545 N N . LYS D 1 410 ? 0.852 110.389 37.978 1.00 64.98 410 LYS D N 1
ATOM 12546 C CA . LYS D 1 410 ? 1.117 110.614 39.395 1.00 65.05 410 LYS D CA 1
ATOM 12547 C C . LYS D 1 410 ? 0.221 111.763 39.892 1.00 65.54 410 LYS D C 1
ATOM 12548 O O . LYS D 1 410 ? -0.303 111.679 41.002 1.00 66.39 410 LYS D O 1
ATOM 12554 N N . THR D 1 411 ? 0.008 112.814 39.063 1.00 65.03 411 THR D N 1
ATOM 12555 C CA . THR D 1 411 ? -0.864 113.947 39.414 1.00 64.98 411 THR D CA 1
ATOM 12556 C C . THR D 1 411 ? -2.346 113.537 39.510 1.00 64.48 411 THR D C 1
ATOM 12557 O O . THR D 1 411 ? -3.119 114.175 40.230 1.00 65.21 411 THR D O 1
ATOM 12561 N N . LEU D 1 412 ? -2.731 112.477 38.787 1.00 62.91 412 LEU D N 1
ATOM 12562 C CA . LEU D 1 412 ? -4.082 111.908 38.786 1.00 61.72 412 LEU D CA 1
ATOM 12563 C C . LEU D 1 412 ? -4.289 110.857 39.890 1.00 60.07 412 LEU D C 1
ATOM 12564 O O . LEU D 1 412 ? -5.353 110.241 39.935 1.00 60.11 412 LEU D O 1
ATOM 12569 N N . ASN D 1 413 ? -3.282 110.651 40.765 1.00 58.58 413 ASN D N 1
ATOM 12570 C CA . ASN D 1 413 ? -3.289 109.695 41.869 1.00 57.42 413 ASN D CA 1
ATOM 12571 C C . ASN D 1 413 ? -3.505 108.263 41.404 1.00 55.63 413 ASN D C 1
ATOM 12572 O O . ASN D 1 413 ? -4.218 107.503 42.060 1.00 55.82 413 ASN D O 1
ATOM 12577 N N . ILE D 1 414 ? -2.879 107.898 40.270 1.00 53.79 414 ILE D N 1
ATOM 12578 C CA . ILE D 1 414 ? -2.976 106.560 39.682 1.00 52.21 414 ILE D CA 1
ATOM 12579 C C . ILE D 1 414 ? -1.769 105.678 40.036 1.00 50.98 414 ILE D C 1
ATOM 12580 O O . ILE D 1 414 ? -0.624 106.117 39.896 1.00 51.26 414 ILE D O 1
ATOM 12585 N N . LYS D 1 415 ? -2.034 104.441 40.514 1.00 49.12 415 LYS D N 1
ATOM 12586 C CA . LYS D 1 415 ? -1.003 103.483 40.889 1.00 48.02 415 LYS D CA 1
ATOM 12587 C C . LYS D 1 415 ? -0.248 102.938 39.669 1.00 48.39 415 LYS D C 1
ATOM 12588 O O . LYS D 1 415 ? -0.797 102.121 38.923 1.00 48.47 415 LYS D O 1
ATOM 12594 N N . VAL D 1 416 ? 1.013 103.382 39.467 1.00 47.58 416 VAL D N 1
ATOM 12595 C CA . VAL D 1 416 ? 1.855 102.875 38.397 1.00 46.76 416 VAL D CA 1
ATOM 12596 C C . VAL D 1 416 ? 3.006 102.121 39.057 1.00 45.83 416 VAL D C 1
ATOM 12597 O O . VAL D 1 416 ? 3.896 102.740 39.624 1.00 45.77 416 VAL D O 1
ATOM 12601 N N . HIS D 1 417 ? 2.963 100.787 39.022 1.00 45.18 417 HIS D N 1
ATOM 12602 C CA . HIS D 1 417 ? 3.943 99.931 39.683 1.00 45.44 417 HIS D CA 1
ATOM 12603 C C . HIS D 1 417 ? 5.306 99.903 39.022 1.00 46.39 417 HIS D C 1
ATOM 12604 O O . HIS D 1 417 ? 6.311 99.736 39.709 1.00 46.87 417 HIS D O 1
ATOM 12611 N N . PHE D 1 418 ? 5.350 100.065 37.700 1.00 46.45 418 PHE D N 1
ATOM 12612 C CA . PHE D 1 418 ? 6.579 100.040 36.912 1.00 46.57 418 PHE D CA 1
ATOM 12613 C C . PHE D 1 418 ? 6.277 100.418 35.460 1.00 47.90 418 PHE D C 1
ATOM 12614 O O . PHE D 1 418 ? 5.116 100.496 35.050 1.00 48.36 418 PHE D O 1
ATOM 12622 N N . ALA D 1 419 ? 7.330 100.626 34.672 1.00 48.31 419 ALA D N 1
ATOM 12623 C CA . ALA D 1 419 ? 7.215 100.894 33.251 1.00 49.14 419 ALA D CA 1
ATOM 12624 C C . ALA D 1 419 ? 8.096 99.898 32.487 1.00 49.68 419 ALA D C 1
ATOM 12625 O O . ALA D 1 419 ? 9.150 99.482 32.971 1.00 49.40 419 ALA D O 1
ATOM 12627 N N . ILE D 1 420 ? 7.654 99.511 31.295 1.00 50.30 420 ILE D N 1
ATOM 12628 C CA . ILE D 1 420 ? 8.377 98.587 30.427 1.00 50.97 420 ILE D CA 1
ATOM 12629 C C . ILE D 1 420 ? 8.701 99.323 29.149 1.00 52.51 420 ILE D C 1
ATOM 12630 O O . ILE D 1 420 ? 7.799 99.876 28.532 1.00 52.65 420 ILE D O 1
ATOM 12635 N N . ALA D 1 421 ? 9.968 99.353 28.744 1.00 53.65 421 ALA D N 1
ATOM 12636 C CA . ALA D 1 421 ? 10.356 99.940 27.461 1.00 54.93 421 ALA D CA 1
ATOM 12637 C C . ALA D 1 421 ? 11.118 98.827 26.825 1.00 56.02 421 ALA D C 1
ATOM 12638 O O . ALA D 1 421 ? 12.267 98.626 27.169 1.00 55.71 421 ALA D O 1
ATOM 12640 N N . LEU D 1 422 ? 10.446 98.031 25.995 1.00 57.65 422 LEU D N 1
ATOM 12641 C CA . LEU D 1 422 ? 10.975 96.827 25.340 1.00 60.19 422 LEU D CA 1
ATOM 12642 C C . LEU D 1 422 ? 12.426 96.910 24.889 1.00 61.69 422 LEU D C 1
ATOM 12643 O O . LEU D 1 422 ? 13.225 96.020 25.152 1.00 61.45 422 LEU D O 1
ATOM 12648 N N . CYS D 1 423 ? 12.762 97.999 24.249 1.00 63.50 423 CYS D N 1
ATOM 12649 C CA . CYS D 1 423 ? 14.065 98.209 23.667 1.00 66.11 423 CYS D CA 1
ATOM 12650 C C . CYS D 1 423 ? 14.773 99.417 24.309 1.00 68.02 423 CYS D C 1
ATOM 12651 O O . CYS D 1 423 ? 14.135 100.401 24.659 1.00 67.95 423 CYS D O 1
ATOM 12654 N N . SER D 1 424 ? 16.090 99.332 24.464 1.00 69.63 424 SER D N 1
ATOM 12655 C CA . SER D 1 424 ? 16.883 100.401 25.050 1.00 71.74 424 SER D CA 1
ATOM 12656 C C . SER D 1 424 ? 17.910 101.008 24.075 1.00 74.26 424 SER D C 1
ATOM 12657 O O . SER D 1 424 ? 18.750 100.302 23.511 1.00 74.58 424 SER D O 1
ATOM 12660 N N . ALA D 1 425 ? 17.863 102.324 23.912 1.00 75.71 425 ALA D N 1
ATOM 12661 C CA . ALA D 1 425 ? 18.847 103.051 23.119 1.00 77.73 425 ALA D CA 1
ATOM 12662 C C . ALA D 1 425 ? 19.762 103.932 24.020 1.00 79.94 425 ALA D C 1
ATOM 12663 O O . ALA D 1 425 ? 20.741 104.484 23.520 1.00 80.18 425 ALA D O 1
ATOM 12665 N N . ASP D 1 426 ? 19.445 104.059 25.342 1.00 81.37 426 ASP D N 1
ATOM 12666 C CA . ASP D 1 426 ? 20.205 104.845 26.321 1.00 83.08 426 ASP D CA 1
ATOM 12667 C C . ASP D 1 426 ? 21.366 104.078 26.944 1.00 83.95 426 ASP D C 1
ATOM 12668 O O . ASP D 1 426 ? 21.926 104.532 27.944 1.00 84.38 426 ASP D O 1
#

B-factor: mean 69.74, std 17.48, range [28.93, 146.65]

Secondary structure (DSSP, 8-state):
-----TGGGG-S-HHHHHHHHHHHHHS--GGGHHHHHHHTT-SSHHHHHHHHHHHHHHT-GGGHHHHHHGGG-SSHHHHHHHHHHHHHHT-GGGHHHHHHHTT-SSHHHHHHHHHHHHHH--GGGHHHHHHHTT-SSHHHHHHHHHHHHHHT-GGGHHHHHHHTT-S-HHHHHHHHHHHHHH-SHHHHH--HHHHH--HHHHHHHHHHHHHTSS--SS--B-TTT--B-SSSS-HHHHHTS-EEEEEEEETTEEEEEEEEHHHHHHHHHGGGSSGGGTTHHHHHHHHHHHHHHHHHHHT--S-EEEEEB---TTSSS-HHHHHHHHH--TTEEE--SSEEESS----TT--HHHHHTS---EEE-S-TTSEEEEEEEEESSSHHHHHHHHHHHHTT-EEEEEEEEEE--/-----TGGGG-S-HHHHHHHHHHHHHS--GGGHHHHHHHTT-SSHHHHHHHHHHHHHHT-GGGHHHHHHGGG-SSHHHHHHHHHHHHHHT-GGGHHHHHHHTT-SSHHHHHHHHHHHHHH--GGGHHHHHHHTT-SSHHHHHHHHHHHHHHT-GGGHHHHHHHTT-S-HHHHHHHHHHHHHH-SHHHHH--HHHHH--HHHHHHHHHHHHHTSS--SS--B-TTT--B-SSSS-HHHHHTS----EEEEETTEEEEE-EEHHHHHHHHHGGGSSGGGTTHHHHHHHHHHHHHHHHHHHT--S-EEEEEBPPPTTSSS-HHHHHHHHH--TTEEE--SSEEESS----TT--HHHHHTS---EEE-S-TTSEEEEEEEEESSSHHHHHHHHHHHHTT-EEEEEEEEEE--/-----TGGGG-S-HHHHHHHHHHHHHS--GGGHHHHHHHTT-SSHHHHHHHHHHHHHHT-GGGHHHHHHGGG-SSHHHHHHHHHHHHHHT-GGGHHHHHHHTT-SSHHHHHHHHHHHHHH--GGGHHHHHHHTT-SSHHHHHHHHHHHHHHT-GGGHHHHHHHTT-S-HHHHHHHHHHHHHH-SHHHHH--HHHHH--HHHHHHHHHHHHHTSS--SS--B-TTT--B-SSSS-HHHHHTS-EEEEEEEETTEEEEEEEEHHHHHHHHHGGGSSGGGTTHHHHHHHHHHHHHHHHHHHT--S-EEEEEBPPPTTSSS-HHHHHHHHH--TTEEE--SSEEES-----TT--HHHHHTS---EEE-S-TTSEEEEEEEEESSSHHHHHHHHHHHHTT-EEEEEEEEEE--/-----TGGGG-S-HHHHHHHHHHHHHS--GGGHHHHHHHTT-SSHHHHHHHHHHHHHHT-GGGHHHHHHGGG-SSHHHHHHHHHHHHHHT-GGGHHHHHHHTT-SSHHHHHHHHHHHHHH--GGGHHHHHHHTT-SSHHHHHHHHHHHHHHT-GGGHHHHHHHTT-S-HHHHHHHHHHHHHH-SHHHHH--HHHHH--HHHHHHHHHHHHHTSS--SS--B-TTT--B-SSSS-HHHHHTS-EEEEEEEETTEEEEEEEEHHHHHHHHHGGGSSGGGTTHHHHHHHHHHHHHHHHHHHT--S-EEEEEBPPPTTSSS-HHHHHHHHH--TTEEE--SSEEES-----TT--HHHHHTS---EEE-S-TTSEEEEEEEEESSSHHHHHHHHHHHHTT-EEEEEEEEEE--